Protein 1V5L (pdb70)

Foldseek 3Di:
DDDFAWAKFKFADDDDQFWDWDDFVVNVGFIFTQGGHDPDSTVVRVHDGPWGWCAKQNHGCPHQGNVNNVVRSNPHDSMIMTITFVPCVVDVDPDTGDDPDDD

Sequence (103 aa):
GSSGSSGNVVLPGPAPWGFRLSGGIDFNQPLVITRITPGSKAAAANLCPGDVILAIDGFGTESMTHADAQDRIKAASYQLCLKIDRAETRLWSPQVSSGPSSGGSSGSSGNVVLPGPAPWGFRLSGGIDFNQPLVITRITPGSKAAAANLCPGDVILAIDGFGTESMTHADAQDRIKAASYQLCLKIDRAETRLWSPQVSSGPSSGGSSGSSGNVVLPGPAPWGFRLSGGIDFNQPLVITRITPGSKAAAANLCPGDVILAIDGFGTESMTHADAQDRIKAASYQLCLKIDRAETRLWSPQVSSGPSSGGSSGSSGNVVLPGPAPWGFRLSGGIDFNQPLVITRITPGSKAAAANLCPGDVILAIDGFGTESMTHADAQDRIKAASYQLCLKIDRAETRLWSPQVSSGPSSGGSSGSSGNVVLPGPAPWGFRLSGGIDFNQPLVITRITPGSKAAAANLCPGDVILAIDGFGTESMTHADAQDRIKAASYQLCLKIDRAETRLWSPQVSSGPSSGGSSGSSGNVVLPGPAPWGFRLSGGIDFNQPLVITRITPGSKAAAANLCPGDVILAIDGFGTESMTHADAQDRIKAASYQLCLKIDRAETRLWSPQVSSGPSSGGSSGSSGNVVLPGPAPWGFRLSGGIDFNQPLVITRITPGSKAAAANLCPGDVILAIDGFGTESMTHADAQDRIKAASYQLCLKIDRAETRLWSPQVSSGPSSGGSSGSSGNVVLPGPAPWGFRLSGGIDFNQPLVITRITPGSKAAAANLCPGDVILAIDGFGTESMTHADAQDRIKAASYQLCLKIDRAETRLWSPQVSSGPSSGGSSGSSGNVVLPGPAPWGFRLSGGIDFNQPLVITRITPGSKAAAANLCPGDVILAIDGFGTESMTHADAQDRIKAASYQLCLKIDRAETRLWSPQVSSGPSSGGSSGSSGNVVLPGPAPWGFRLSGGIDFNQPLVITRITPGSKAAAANLCPGDVILAIDGFGTESMTHADAQDRIKAASYQLCLKIDRAETRLWSPQVSSGPSSGGSSGSSGNVVLPGPAPWGFRLSGGIDFNQPLVITRITPGSKAAAANLCPGDVILAIDGFGTESMTHADAQDRIKAASYQLCLKIDRAETRLWSPQVSSGPSSGGSSGSSGNVVLPGPAPWGFRLSGGIDFNQPLVITRITPGSKAAAANLCPGDVILAIDGFGTESMTHADAQDRIKAASYQLCLKIDRAETRLWSPQVSSGPSSGGSSGSSGNVVLPGPAPWGFRLSGGIDFNQPLVITRITPGSKAAAANLCPGDVILAIDGFGTESMTHADAQDRIKAASYQLCLKIDRAETRLWSPQVSSGPSSGGSSGSSGNVVLPGPAPWGFRLSGGIDFNQPLVITRITPGSKAAAANLCPGDVILAIDGFGTESMTHADAQDRIKAASYQLCLKIDRAETRLWSPQVSSGPSSGGSSGSSGNVVLPGPAPWGFRLSGGIDFNQPLVITRITPGSKAAAANLCPGDVILAIDGFGTESMTHADAQDRIKAASYQLCLKIDRAETRLWSPQVSSGPSSGGSSGSSGNVVLPGPAPWGFRLSGGIDFNQPLVITRITPGSKAAAANLCPGDVILAIDGFGTESMTHADAQDRIKAASYQLCLKIDRAETRLWSPQVSSGPSSGGSSGSSGNVVLPGPAPWGFRLSGGIDFNQPLVITRITPGSKAAAANLCPGDVILAIDGFGTESMTHADAQDRIKAASYQLCLKIDRAETRLWSPQVSSGPSSGGSSGSSGNVVLPGPAPWGFRLSGGIDFNQPLVITRITPGSKAAAANLCPGDVILAIDGFGTESMTHADAQDRIKAASYQLCLKIDRAETRLWSPQVSSGPSSGGSSGSSGNVVLPGPAPWGFRLSGGIDFNQPLVITRITPGSKAAAANLCPGDVILAIDGFGTESMTHADAQDRIKAASYQLCLKIDRAETRLWSPQVSSGPSSGGSSGSSGNVVLPGPAPWGFRLSGGIDFNQPLVITRITPGSKAAAANLCPGDVILAIDGFGTESMTHADAQDRIKAASYQLCLKIDRAETRLWSPQVSSGPSSG

InterPro domains:
  IPR001478 PDZ domain [PF00595] (9-80)
  IPR001478 PDZ domain [PS50106] (9-84)
  IPR001478 PDZ domain [SM00228] (11-84)
  IPR001781 Zinc finger, LIM-type [PF00412] (246-296)
  IPR001781 Zinc finger, LIM-type [PS00478] (246-279)
  IPR001781 Zinc finger, LIM-type [PS50023] (244-303)
  IPR001781 Zinc finger, LIM-type [SM00132] (245-296)
  IPR006643 Zasp-like motif [SM00735] (137-162)
  IPR031847 PDZ and LIM domain protein 1-4/Zasp-like, middle domain [PF15936] (137-220)
  IPR036034 PDZ superfamily [G3DSA:2.30.42.10] (1-98)
  IPR036034 PDZ superfamily [SSF50156] (7-90)
  IPR050604 PDZ and LIM domain-containing [PTHR24214] (1-235)

Solvent-accessible surface area: 6675 Å² total; per-residue (Å²): 111,119,129,32,56,50,3,123,12,71,0,62,23,102,49,122,17,25,19,141,37,45,17,0,65,72,119,140,108,66,5,21,7,66,147,15,47,102,76,36,106,0,37,83,18,130,14,65,72,23,25,16,9,35,13,2,26,58,116,44,14,150,77,12,37,36,77,63,1,89,89,81,18,149,55,23,54,160,68,0,44,2,48,13,3,139,28,176,98,94,155,224,58,140,147,74,12,97,33,126,107,125,125

Structure (mmCIF, N/CA/C/O backbone):
data_1V5L
#
_entry.id   1V5L
#
loop_
_atom_site.group_PDB
_atom_site.id
_atom_site.type_symbol
_atom_site.label_atom_id
_atom_site.label_alt_id
_atom_site.label_comp_id
_atom_site.label_asym_id
_atom_site.label_entity_id
_atom_site.label_seq_id
_atom_site.pdbx_PDB_ins_code
_atom_site.Cartn_x
_atom_site.Cartn_y
_atom_site.Cartn_z
_atom_site.occupancy
_atom_site.B_iso_or_equiv
_atom_site.auth_seq_id
_atom_site.auth_comp_id
_atom_site.auth_asym_id
_atom_site.auth_atom_id
_atom_site.pdbx_PDB_model_num
ATOM 1 N N . GLY A 1 1 ? -22.063 3.013 -4.539 1.00 0.00 1 GLY A N 1
ATOM 2 C CA . GLY A 1 1 ? -22.877 2.789 -3.358 1.00 0.00 1 GLY A CA 1
ATOM 3 C C . GLY A 1 1 ? -23.775 3.968 -3.041 1.00 0.00 1 GLY A C 1
ATOM 4 O O . GLY A 1 1 ? -24.084 4.775 -3.917 1.00 0.00 1 GLY A O 1
ATOM 8 N N . SER A 1 2 ? -24.198 4.067 -1.785 1.00 0.00 2 SER A N 1
ATOM 9 C CA . SER A 1 2 ? -25.071 5.153 -1.355 1.00 0.00 2 SER A CA 1
ATOM 10 C C . SER A 1 2 ? -24.355 6.067 -0.365 1.00 0.00 2 SER A C 1
ATOM 11 O O . SER A 1 2 ? -24.317 7.284 -0.542 1.00 0.00 2 SER A O 1
ATOM 19 N N . SER A 1 3 ? -23.789 5.469 0.679 1.00 0.00 3 SER A N 1
ATOM 20 C CA . SER A 1 3 ? -23.078 6.228 1.701 1.00 0.00 3 SER A CA 1
ATOM 21 C C . SER A 1 3 ? -21.998 7.105 1.073 1.00 0.00 3 SER A C 1
ATOM 22 O O . SER A 1 3 ? -21.885 8.289 1.385 1.00 0.00 3 SER A O 1
ATOM 30 N N . GLY A 1 4 ? -21.205 6.512 0.186 1.00 0.00 4 GLY A N 1
ATOM 31 C CA . GLY A 1 4 ? -20.144 7.253 -0.472 1.00 0.00 4 GLY A CA 1
ATOM 32 C C . GLY A 1 4 ? -19.502 6.468 -1.599 1.00 0.00 4 GLY A C 1
ATOM 33 O O . GLY A 1 4 ? -19.930 5.357 -1.913 1.00 0.00 4 GLY A O 1
ATOM 37 N N . SER A 1 5 ? -18.473 7.047 -2.210 1.00 0.00 5 SER A N 1
ATOM 38 C CA . SER A 1 5 ? -17.774 6.396 -3.312 1.00 0.00 5 SER A CA 1
ATOM 39 C C . SER A 1 5 ? -16.600 5.570 -2.798 1.00 0.00 5 SER A C 1
ATOM 40 O O . SER A 1 5 ? -15.440 5.953 -2.956 1.00 0.00 5 SER A O 1
ATOM 48 N N . SER A 1 6 ? -16.909 4.433 -2.182 1.00 0.00 6 SER A N 1
ATOM 49 C CA . SER A 1 6 ? -15.880 3.553 -1.640 1.00 0.00 6 SER A CA 1
ATOM 50 C C . SER A 1 6 ? -15.389 2.574 -2.703 1.00 0.00 6 SER A C 1
ATOM 51 O O . SER A 1 6 ? -16.011 1.541 -2.946 1.00 0.00 6 SER A O 1
ATOM 59 N N . GLY A 1 7 ? -14.266 2.908 -3.332 1.00 0.00 7 GLY A N 1
ATOM 60 C CA . GLY A 1 7 ? -13.709 2.049 -4.361 1.00 0.00 7 GLY A CA 1
ATOM 61 C C . GLY A 1 7 ? -12.800 0.978 -3.793 1.00 0.00 7 GLY A C 1
ATOM 62 O O . GLY A 1 7 ? -11.631 1.235 -3.508 1.00 0.00 7 GLY A O 1
ATOM 66 N N . ASN A 1 8 ? -13.338 -0.225 -3.626 1.00 0.00 8 ASN A N 1
ATOM 67 C CA . ASN A 1 8 ? -12.567 -1.339 -3.085 1.00 0.00 8 ASN A CA 1
ATOM 68 C C . ASN A 1 8 ? -11.586 -1.876 -4.122 1.00 0.00 8 ASN A C 1
ATOM 69 O O . ASN A 1 8 ? -11.911 -1.979 -5.305 1.00 0.00 8 ASN A O 1
ATOM 80 N N . VAL A 1 9 ? -10.383 -2.217 -3.671 1.00 0.00 9 VAL A N 1
ATOM 81 C CA . VAL A 1 9 ? -9.354 -2.745 -4.559 1.00 0.00 9 VAL A CA 1
ATOM 82 C C . VAL A 1 9 ? -8.469 -3.754 -3.836 1.00 0.00 9 VAL A C 1
ATOM 83 O O . VAL A 1 9 ? -7.621 -3.383 -3.024 1.00 0.00 9 VAL A O 1
ATOM 96 N N . VAL A 1 10 ? -8.672 -5.033 -4.136 1.00 0.00 10 VAL A N 1
ATOM 97 C CA . VAL A 1 10 ? -7.891 -6.097 -3.516 1.00 0.00 10 VAL A CA 1
ATOM 98 C C . VAL A 1 10 ? -6.943 -6.741 -4.522 1.00 0.00 10 VAL A C 1
ATOM 99 O O . VAL A 1 10 ? -7.357 -7.553 -5.350 1.00 0.00 10 VAL A O 1
ATOM 112 N N . LEU A 1 11 ? -5.669 -6.373 -4.444 1.00 0.00 11 LEU A N 1
ATOM 113 C CA . LEU A 1 11 ? -4.660 -6.915 -5.348 1.00 0.00 11 LEU A CA 1
ATOM 114 C C . LEU A 1 11 ? -4.066 -8.204 -4.790 1.00 0.00 11 LEU A C 1
ATOM 115 O O . LEU A 1 11 ? -3.800 -8.328 -3.594 1.00 0.00 11 LEU A O 1
ATOM 131 N N . PRO A 1 12 ? -3.850 -9.188 -5.676 1.00 0.00 12 PRO A N 1
ATOM 132 C CA . PRO A 1 12 ? -3.282 -10.485 -5.296 1.00 0.00 12 PRO A CA 1
ATOM 133 C C . PRO A 1 12 ? -1.812 -10.381 -4.904 1.00 0.00 12 PRO A C 1
ATOM 134 O O . PRO A 1 12 ? -0.989 -9.880 -5.669 1.00 0.00 12 PRO A O 1
ATOM 145 N N . GLY A 1 13 ? -1.488 -10.859 -3.706 1.00 0.00 13 GLY A N 1
ATOM 146 C CA . GLY A 1 13 ? -0.116 -10.811 -3.234 1.00 0.00 13 GLY A CA 1
ATOM 147 C C . GLY A 1 13 ? 0.475 -12.192 -3.029 1.00 0.00 13 GLY A C 1
ATOM 148 O O . GLY A 1 13 ? -0.035 -13.191 -3.536 1.00 0.00 13 GLY A O 1
ATOM 152 N N . PRO A 1 14 ? 1.579 -12.260 -2.270 1.00 0.00 14 PRO A N 1
ATOM 153 C CA . PRO A 1 14 ? 2.196 -11.077 -1.661 1.00 0.00 14 PRO A CA 1
ATOM 154 C C . PRO A 1 14 ? 2.845 -10.165 -2.696 1.00 0.00 14 PRO A C 1
ATOM 155 O O . PRO A 1 14 ? 2.676 -10.357 -3.900 1.00 0.00 14 PRO A O 1
ATOM 166 N N . ALA A 1 15 ? 3.589 -9.172 -2.219 1.00 0.00 15 ALA A N 1
ATOM 167 C CA . ALA A 1 15 ? 4.265 -8.232 -3.104 1.00 0.00 15 ALA A CA 1
ATOM 168 C C . ALA A 1 15 ? 5.367 -8.923 -3.900 1.00 0.00 15 ALA A C 1
ATOM 169 O O . ALA A 1 15 ? 5.764 -10.051 -3.607 1.00 0.00 15 ALA A O 1
ATOM 176 N N . PRO A 1 16 ? 5.873 -8.233 -4.933 1.00 0.00 16 PRO A N 1
ATOM 177 C CA . PRO A 1 16 ? 5.408 -6.890 -5.292 1.00 0.00 16 PRO A CA 1
ATOM 178 C C . PRO A 1 16 ? 3.995 -6.899 -5.864 1.00 0.00 16 PRO A C 1
ATOM 179 O O . PRO A 1 16 ? 3.468 -7.952 -6.223 1.00 0.00 16 PRO A O 1
ATOM 190 N N . TRP A 1 17 ? 3.388 -5.721 -5.947 1.00 0.00 17 TRP A N 1
ATOM 191 C CA . TRP A 1 17 ? 2.035 -5.595 -6.477 1.00 0.00 17 TRP A CA 1
ATOM 192 C C . TRP A 1 17 ? 2.059 -5.100 -7.919 1.00 0.00 17 TRP A C 1
ATOM 193 O O . TRP A 1 17 ? 1.418 -5.678 -8.795 1.00 0.00 17 TRP A O 1
ATOM 214 N N . GLY A 1 18 ? 2.804 -4.024 -8.159 1.00 0.00 18 GLY A N 1
ATOM 215 C CA . GLY A 1 18 ? 2.897 -3.470 -9.497 1.00 0.00 18 GLY A CA 1
ATOM 216 C C . GLY A 1 18 ? 2.444 -2.025 -9.559 1.00 0.00 18 GLY A C 1
ATOM 217 O O . GLY A 1 18 ? 2.549 -1.378 -10.601 1.00 0.00 18 GLY A O 1
ATOM 221 N N . PHE A 1 19 ? 1.937 -1.517 -8.440 1.00 0.00 19 PHE A N 1
ATOM 222 C CA . PHE A 1 19 ? 1.464 -0.139 -8.372 1.00 0.00 19 PHE A CA 1
ATOM 223 C C . PHE A 1 19 ? 2.464 0.743 -7.631 1.00 0.00 19 PHE A C 1
ATOM 224 O O . PHE A 1 19 ? 3.201 0.272 -6.765 1.00 0.00 19 PHE A O 1
ATOM 241 N N . ARG A 1 20 ? 2.482 2.026 -7.978 1.00 0.00 20 ARG A N 1
ATOM 242 C CA . ARG A 1 20 ? 3.392 2.975 -7.347 1.00 0.00 20 ARG A CA 1
ATOM 243 C C . ARG A 1 20 ? 2.637 3.912 -6.410 1.00 0.00 20 ARG A C 1
ATOM 244 O O . ARG A 1 20 ? 1.408 3.871 -6.331 1.00 0.00 20 ARG A O 1
ATOM 265 N N . LEU A 1 21 ? 3.379 4.756 -5.702 1.00 0.00 21 LEU A N 1
ATOM 266 C CA . LEU A 1 21 ? 2.779 5.704 -4.769 1.00 0.00 21 LEU A CA 1
ATOM 267 C C . LEU A 1 21 ? 3.403 7.088 -4.922 1.00 0.00 21 LEU A C 1
ATOM 268 O O . LEU A 1 21 ? 4.572 7.215 -5.288 1.00 0.00 21 LEU A O 1
ATOM 284 N N . SER A 1 22 ? 2.617 8.121 -4.638 1.00 0.00 22 SER A N 1
ATOM 285 C CA . SER A 1 22 ? 3.092 9.495 -4.746 1.00 0.00 22 SER A CA 1
ATOM 286 C C . SER A 1 22 ? 2.386 10.395 -3.736 1.00 0.00 22 SER A C 1
ATOM 287 O O . SER A 1 22 ? 1.186 10.259 -3.499 1.00 0.00 22 SER A O 1
ATOM 295 N N . GLY A 1 23 ? 3.140 11.315 -3.143 1.00 0.00 23 GLY A N 1
ATOM 296 C CA . GLY A 1 23 ? 2.571 12.224 -2.165 1.00 0.00 23 GLY A CA 1
ATOM 297 C C . GLY A 1 23 ? 2.713 11.712 -0.745 1.00 0.00 23 GLY A C 1
ATOM 298 O O . GLY A 1 23 ? 3.650 10.977 -0.434 1.00 0.00 23 GLY A O 1
ATOM 302 N N . GLY A 1 24 ? 1.781 12.102 0.119 1.00 0.00 24 GLY A N 1
ATOM 303 C CA . GLY A 1 24 ? 1.826 11.669 1.504 1.00 0.00 24 GLY A CA 1
ATOM 304 C C . GLY A 1 24 ? 1.242 12.698 2.452 1.00 0.00 24 GLY A C 1
ATOM 305 O O . GLY A 1 24 ? 1.258 13.895 2.166 1.00 0.00 24 GLY A O 1
ATOM 309 N N . ILE A 1 25 ? 0.722 12.230 3.582 1.00 0.00 25 ILE A N 1
ATOM 310 C CA . ILE A 1 25 ? 0.129 13.118 4.574 1.00 0.00 25 ILE A CA 1
ATOM 311 C C . ILE A 1 25 ? 1.163 14.093 5.127 1.00 0.00 25 ILE A C 1
ATOM 312 O O . ILE A 1 25 ? 0.816 15.157 5.640 1.00 0.00 25 ILE A O 1
ATOM 328 N N . ASP A 1 26 ? 2.434 13.723 5.019 1.00 0.00 26 ASP A N 1
ATOM 329 C CA . ASP A 1 26 ? 3.520 14.566 5.506 1.00 0.00 26 ASP A CA 1
ATOM 330 C C . ASP A 1 26 ? 3.864 15.650 4.490 1.00 0.00 26 ASP A C 1
ATOM 331 O O . ASP A 1 26 ? 4.203 16.775 4.857 1.00 0.00 26 ASP A O 1
ATOM 340 N N . PHE A 1 27 ? 3.775 15.304 3.210 1.00 0.00 27 PHE A N 1
ATOM 341 C CA . PHE A 1 27 ? 4.078 16.248 2.140 1.00 0.00 27 PHE A CA 1
ATOM 342 C C . PHE A 1 27 ? 2.858 17.100 1.804 1.00 0.00 27 PHE A C 1
ATOM 343 O O . PHE A 1 27 ? 2.847 17.822 0.808 1.00 0.00 27 PHE A O 1
ATOM 360 N N . ASN A 1 28 ? 1.831 17.010 2.644 1.00 0.00 28 ASN A N 1
ATOM 361 C CA . ASN A 1 28 ? 0.605 17.772 2.436 1.00 0.00 28 ASN A CA 1
ATOM 362 C C . ASN A 1 28 ? -0.065 17.377 1.124 1.00 0.00 28 ASN A C 1
ATOM 363 O O . ASN A 1 28 ? -0.695 18.204 0.465 1.00 0.00 28 ASN A O 1
ATOM 374 N N . GLN A 1 29 ? 0.075 16.109 0.752 1.00 0.00 29 GLN A N 1
ATOM 375 C CA . GLN A 1 29 ? -0.516 15.605 -0.482 1.00 0.00 29 GLN A CA 1
ATOM 376 C C . GLN A 1 29 ? -1.035 14.183 -0.296 1.00 0.00 29 GLN A C 1
ATOM 377 O O . GLN A 1 29 ? -0.475 13.386 0.457 1.00 0.00 29 GLN A O 1
ATOM 391 N N . PRO A 1 30 ? -2.129 13.855 -0.999 1.00 0.00 30 PRO A N 1
ATOM 392 C CA . PRO A 1 30 ? -2.747 12.528 -0.928 1.00 0.00 30 PRO A CA 1
ATOM 393 C C . PRO A 1 30 ? -1.886 11.452 -1.581 1.00 0.00 30 PRO A C 1
ATOM 394 O O . PRO A 1 30 ? -1.221 11.701 -2.587 1.00 0.00 30 PRO A O 1
ATOM 405 N N . LEU A 1 31 ? -1.903 10.256 -1.004 1.00 0.00 31 LEU A N 1
ATOM 406 C CA . LEU A 1 31 ? -1.124 9.141 -1.531 1.00 0.00 31 LEU A CA 1
ATOM 407 C C . LEU A 1 31 ? -1.776 8.565 -2.784 1.00 0.00 31 LEU A C 1
ATOM 408 O O . LEU A 1 31 ? -2.689 7.743 -2.700 1.00 0.00 31 LEU A O 1
ATOM 424 N N . VAL A 1 32 ? -1.300 9.000 -3.946 1.00 0.00 32 VAL A N 1
ATOM 425 C CA . VAL A 1 32 ? -1.834 8.525 -5.217 1.00 0.00 32 VAL A CA 1
ATOM 426 C C . VAL A 1 32 ? -0.844 7.603 -5.920 1.00 0.00 32 VAL A C 1
ATOM 427 O O . VAL A 1 32 ? 0.309 7.481 -5.504 1.00 0.00 32 VAL A O 1
ATOM 440 N N . ILE A 1 33 ? -1.301 6.955 -6.986 1.00 0.00 33 ILE A N 1
ATOM 441 C CA . ILE A 1 33 ? -0.454 6.045 -7.747 1.00 0.00 33 ILE A CA 1
ATOM 442 C C . ILE A 1 33 ? 0.360 6.798 -8.795 1.00 0.00 33 ILE A C 1
ATOM 443 O O . ILE A 1 33 ? -0.164 7.657 -9.505 1.00 0.00 33 ILE A O 1
ATOM 459 N N . THR A 1 34 ? 1.644 6.468 -8.887 1.00 0.00 34 THR A N 1
ATOM 460 C CA . THR A 1 34 ? 2.531 7.112 -9.848 1.00 0.00 34 THR A CA 1
ATOM 461 C C . THR A 1 34 ? 2.483 6.407 -11.198 1.00 0.00 34 THR A C 1
ATOM 462 O O . THR A 1 34 ? 2.548 7.049 -12.247 1.00 0.00 34 THR A O 1
ATOM 473 N N . ARG A 1 35 ? 2.369 5.083 -11.166 1.00 0.00 35 ARG A N 1
ATOM 474 C CA . ARG A 1 35 ? 2.313 4.291 -12.388 1.00 0.00 35 ARG A CA 1
ATOM 475 C C . ARG A 1 35 ? 1.716 2.913 -12.116 1.00 0.00 35 ARG A C 1
ATOM 476 O O . ARG A 1 35 ? 1.815 2.391 -11.006 1.00 0.00 35 ARG A O 1
ATOM 497 N N . ILE A 1 36 ? 1.096 2.331 -13.137 1.00 0.00 36 ILE A N 1
ATOM 498 C CA . ILE A 1 36 ? 0.483 1.015 -13.008 1.00 0.00 36 ILE A CA 1
ATOM 499 C C . ILE A 1 36 ? 1.080 0.030 -14.008 1.00 0.00 36 ILE A C 1
ATOM 500 O O . ILE A 1 36 ? 1.259 0.352 -15.183 1.00 0.00 36 ILE A O 1
ATOM 516 N N . THR A 1 37 ? 1.386 -1.174 -13.534 1.00 0.00 37 THR A N 1
ATOM 517 C CA . THR A 1 37 ? 1.962 -2.207 -14.386 1.00 0.00 37 THR A CA 1
ATOM 518 C C . THR A 1 37 ? 0.990 -2.617 -15.487 1.00 0.00 37 THR A C 1
ATOM 519 O O . THR A 1 37 ? -0.098 -3.132 -15.228 1.00 0.00 37 THR A O 1
ATOM 530 N N . PRO A 1 38 ? 1.390 -2.385 -16.746 1.00 0.00 38 PRO A N 1
ATOM 531 C CA . PRO A 1 38 ? 0.569 -2.725 -17.912 1.00 0.00 38 PRO A CA 1
ATOM 532 C C . PRO A 1 38 ? 0.453 -4.231 -18.121 1.00 0.00 38 PRO A C 1
ATOM 533 O O . PRO A 1 38 ? 1.435 -4.899 -18.444 1.00 0.00 38 PRO A O 1
ATOM 544 N N . GLY A 1 39 ? -0.753 -4.759 -17.936 1.00 0.00 39 GLY A N 1
ATOM 545 C CA . GLY A 1 39 ? -0.973 -6.183 -18.109 1.00 0.00 39 GLY A CA 1
ATOM 546 C C . GLY A 1 39 ? -0.430 -6.999 -16.953 1.00 0.00 39 GLY A C 1
ATOM 547 O O . GLY A 1 39 ? 0.500 -7.787 -17.123 1.00 0.00 39 GLY A O 1
ATOM 551 N N . SER A 1 40 ? -1.011 -6.809 -15.773 1.00 0.00 40 SER A N 1
ATOM 552 C CA . SER A 1 40 ? -0.576 -7.529 -14.582 1.00 0.00 40 SER A CA 1
ATOM 553 C C . SER A 1 40 ? -1.597 -7.387 -13.457 1.00 0.00 40 SER A C 1
ATOM 554 O O . SER A 1 40 ? -2.667 -6.807 -13.644 1.00 0.00 40 SER A O 1
ATOM 562 N N . LYS A 1 41 ? -1.259 -7.921 -12.288 1.00 0.00 41 LYS A N 1
ATOM 563 C CA . LYS A 1 41 ? -2.143 -7.853 -11.131 1.00 0.00 41 LYS A CA 1
ATOM 564 C C . LYS A 1 41 ? -2.505 -6.408 -10.806 1.00 0.00 41 LYS A C 1
ATOM 565 O O . LYS A 1 41 ? -3.529 -6.140 -10.178 1.00 0.00 41 LYS A O 1
ATOM 584 N N . ALA A 1 42 ? -1.659 -5.479 -11.240 1.00 0.00 42 ALA A N 1
ATOM 585 C CA . ALA A 1 42 ? -1.892 -4.061 -10.998 1.00 0.00 42 ALA A CA 1
ATOM 586 C C . ALA A 1 42 ? -2.995 -3.523 -11.903 1.00 0.00 42 ALA A C 1
ATOM 587 O O . ALA A 1 42 ? -4.098 -3.226 -11.444 1.00 0.00 42 ALA A O 1
ATOM 594 N N . ALA A 1 43 ? -2.691 -3.400 -13.190 1.00 0.00 43 ALA A N 1
ATOM 595 C CA . ALA A 1 43 ? -3.657 -2.900 -14.160 1.00 0.00 43 ALA A CA 1
ATOM 596 C C . ALA A 1 43 ? -4.890 -3.796 -14.219 1.00 0.00 43 ALA A C 1
ATOM 597 O O . ALA A 1 43 ? -6.018 -3.312 -14.307 1.00 0.00 43 ALA A O 1
ATOM 604 N N . ALA A 1 44 ? -4.667 -5.105 -14.170 1.00 0.00 44 ALA A N 1
ATOM 605 C CA . ALA A 1 44 ? -5.759 -6.069 -14.217 1.00 0.00 44 ALA A CA 1
ATOM 606 C C . ALA A 1 44 ? -6.722 -5.863 -13.052 1.00 0.00 44 ALA A C 1
ATOM 607 O O . ALA A 1 44 ? -7.837 -6.384 -13.057 1.00 0.00 44 ALA A O 1
ATOM 614 N N . ALA A 1 45 ? -6.284 -5.101 -12.056 1.00 0.00 45 ALA A N 1
ATOM 615 C CA . ALA A 1 45 ? -7.108 -4.826 -10.885 1.00 0.00 45 ALA A CA 1
ATOM 616 C C . ALA A 1 45 ? -7.816 -3.482 -11.016 1.00 0.00 45 ALA A C 1
ATOM 617 O O . ALA A 1 45 ? -8.304 -2.929 -10.031 1.00 0.00 45 ALA A O 1
ATOM 624 N N . ASN A 1 46 ? -7.868 -2.962 -12.238 1.00 0.00 46 ASN A N 1
ATOM 625 C CA . ASN A 1 46 ? -8.516 -1.681 -12.497 1.00 0.00 46 ASN A CA 1
ATOM 626 C C . ASN A 1 46 ? -7.758 -0.542 -11.822 1.00 0.00 46 ASN A C 1
ATOM 627 O O . ASN A 1 46 ? -8.357 0.431 -11.363 1.00 0.00 46 ASN A O 1
ATOM 638 N N . LEU A 1 47 ? -6.437 -0.670 -11.766 1.00 0.00 47 LEU A N 1
ATOM 639 C CA . LEU A 1 47 ? -5.595 0.348 -11.149 1.00 0.00 47 LEU A CA 1
ATOM 640 C C . LEU A 1 47 ? -5.171 1.398 -12.171 1.00 0.00 47 LEU A C 1
ATOM 641 O O . LEU A 1 47 ? -4.944 1.084 -13.340 1.00 0.00 47 LEU A O 1
ATOM 657 N N . CYS A 1 48 ? -5.065 2.644 -11.723 1.00 0.00 48 CYS A N 1
ATOM 658 C CA . CYS A 1 48 ? -4.666 3.740 -12.599 1.00 0.00 48 CYS A CA 1
ATOM 659 C C . CYS A 1 48 ? -3.935 4.824 -11.815 1.00 0.00 48 CYS A C 1
ATOM 660 O O . CYS A 1 48 ? -4.260 5.119 -10.665 1.00 0.00 48 CYS A O 1
ATOM 668 N N . PRO A 1 49 ? -2.921 5.432 -12.450 1.00 0.00 49 PRO A N 1
ATOM 669 C CA . PRO A 1 49 ? -2.122 6.493 -11.829 1.00 0.00 49 PRO A CA 1
ATOM 670 C C . PRO A 1 49 ? -2.912 7.784 -11.648 1.00 0.00 49 PRO A C 1
ATOM 671 O O . PRO A 1 49 ? -3.079 8.558 -12.590 1.00 0.00 49 PRO A O 1
ATOM 682 N N . GLY A 1 50 ? -3.396 8.011 -10.431 1.00 0.00 50 GLY A N 1
ATOM 683 C CA . GLY A 1 50 ? -4.162 9.210 -10.149 1.00 0.00 50 GLY A CA 1
ATOM 684 C C . GLY A 1 50 ? -5.145 9.016 -9.011 1.00 0.00 50 GLY A C 1
ATOM 685 O O . GLY A 1 50 ? -5.602 9.985 -8.404 1.00 0.00 50 GLY A O 1
ATOM 689 N N . ASP A 1 51 ? -5.471 7.762 -8.720 1.00 0.00 51 ASP A N 1
ATOM 690 C CA . ASP A 1 51 ? -6.406 7.444 -7.647 1.00 0.00 51 ASP A CA 1
ATOM 691 C C . ASP A 1 51 ? -5.856 7.890 -6.296 1.00 0.00 51 ASP A C 1
ATOM 692 O O . ASP A 1 51 ? -4.645 8.027 -6.122 1.00 0.00 51 ASP A O 1
ATOM 701 N N . VAL A 1 52 ? -6.754 8.117 -5.343 1.00 0.00 52 VAL A N 1
ATOM 702 C CA . VAL A 1 52 ? -6.358 8.549 -4.008 1.00 0.00 52 VAL A CA 1
ATOM 703 C C . VAL A 1 52 ? -6.453 7.401 -3.009 1.00 0.00 52 VAL A C 1
ATOM 704 O O . VAL A 1 52 ? -7.523 6.825 -2.810 1.00 0.00 52 VAL A O 1
ATOM 717 N N . ILE A 1 53 ? -5.328 7.075 -2.383 1.00 0.00 53 ILE A N 1
ATOM 718 C CA . ILE A 1 53 ? -5.284 5.997 -1.403 1.00 0.00 53 ILE A CA 1
ATOM 719 C C . ILE A 1 53 ? -5.867 6.444 -0.066 1.00 0.00 53 ILE A C 1
ATOM 720 O O . ILE A 1 53 ? -5.157 6.981 0.785 1.00 0.00 53 ILE A O 1
ATOM 736 N N . LEU A 1 54 ? -7.164 6.218 0.112 1.00 0.00 54 LEU A N 1
ATOM 737 C CA . LEU A 1 54 ? -7.843 6.597 1.346 1.00 0.00 54 LEU A CA 1
ATOM 738 C C . LEU A 1 54 ? -7.337 5.769 2.523 1.00 0.00 54 LEU A C 1
ATOM 739 O O . LEU A 1 54 ? -7.076 6.300 3.602 1.00 0.00 54 LEU A O 1
ATOM 755 N N . ALA A 1 55 ? -7.198 4.465 2.306 1.00 0.00 55 ALA A N 1
ATOM 756 C CA . ALA A 1 55 ? -6.718 3.564 3.347 1.00 0.00 55 ALA A CA 1
ATOM 757 C C . ALA A 1 55 ? -5.907 2.419 2.750 1.00 0.00 55 ALA A C 1
ATOM 758 O O . ALA A 1 55 ? -6.222 1.920 1.669 1.00 0.00 55 ALA A O 1
ATOM 765 N N . ILE A 1 56 ? -4.863 2.007 3.461 1.00 0.00 56 ILE A N 1
ATOM 766 C CA . ILE A 1 56 ? -4.007 0.920 3.001 1.00 0.00 56 ILE A CA 1
ATOM 767 C C . ILE A 1 56 ? -4.286 -0.364 3.775 1.00 0.00 56 ILE A C 1
ATOM 768 O O . ILE A 1 56 ? -4.374 -0.354 5.003 1.00 0.00 56 ILE A O 1
ATOM 784 N N . ASP A 1 57 ? -4.422 -1.468 3.048 1.00 0.00 57 ASP A N 1
ATOM 785 C CA . ASP A 1 57 ? -4.688 -2.762 3.666 1.00 0.00 57 ASP A CA 1
ATOM 786 C C . ASP A 1 57 ? -5.766 -2.641 4.738 1.00 0.00 57 ASP A C 1
ATOM 787 O O . ASP A 1 57 ? -5.650 -3.218 5.818 1.00 0.00 57 ASP A O 1
ATOM 796 N N . GLY A 1 58 ? -6.816 -1.884 4.431 1.00 0.00 58 GLY A N 1
ATOM 797 C CA . GLY A 1 58 ? -7.900 -1.700 5.379 1.00 0.00 58 GLY A CA 1
ATOM 798 C C . GLY A 1 58 ? -7.501 -0.827 6.553 1.00 0.00 58 GLY A C 1
ATOM 799 O O . GLY A 1 58 ? -8.047 -0.960 7.648 1.00 0.00 58 GLY A O 1
ATOM 803 N N . PHE A 1 59 ? -6.546 0.068 6.325 1.00 0.00 59 PHE A N 1
ATOM 804 C CA . PHE A 1 59 ? -6.073 0.965 7.373 1.00 0.00 59 PHE A CA 1
ATOM 805 C C . PHE A 1 59 ? -5.885 2.380 6.834 1.00 0.00 59 PHE A C 1
ATOM 806 O O . PHE A 1 59 ? -4.933 2.657 6.105 1.00 0.00 59 PHE A O 1
ATOM 823 N N . GLY A 1 60 ? -6.801 3.272 7.197 1.00 0.00 60 GLY A N 1
ATOM 824 C CA . GLY A 1 60 ? -6.720 4.647 6.741 1.00 0.00 60 GLY A CA 1
ATOM 825 C C . GLY A 1 60 ? -5.326 5.226 6.890 1.00 0.00 60 GLY A C 1
ATOM 826 O O . GLY A 1 60 ? -4.564 4.813 7.765 1.00 0.00 60 GLY A O 1
ATOM 830 N N . THR A 1 61 ? -4.990 6.184 6.032 1.00 0.00 61 THR A N 1
ATOM 831 C CA . THR A 1 61 ? -3.679 6.818 6.070 1.00 0.00 61 THR A CA 1
ATOM 832 C C . THR A 1 61 ? -3.748 8.185 6.741 1.00 0.00 61 THR A C 1
ATOM 833 O O . THR A 1 61 ? -3.165 9.154 6.256 1.00 0.00 61 THR A O 1
ATOM 844 N N . GLU A 1 62 ? -4.464 8.255 7.859 1.00 0.00 62 GLU A N 1
ATOM 845 C CA . GLU A 1 62 ? -4.609 9.505 8.595 1.00 0.00 62 GLU A CA 1
ATOM 846 C C . GLU A 1 62 ? -3.284 9.919 9.230 1.00 0.00 62 GLU A C 1
ATOM 847 O O . GLU A 1 62 ? -2.956 11.104 9.292 1.00 0.00 62 GLU A O 1
ATOM 859 N N . SER A 1 63 ? -2.527 8.933 9.701 1.00 0.00 63 SER A N 1
ATOM 860 C CA . SER A 1 63 ? -1.240 9.194 10.335 1.00 0.00 63 SER A CA 1
ATOM 861 C C . SER A 1 63 ? -0.135 8.370 9.681 1.00 0.00 63 SER A C 1
ATOM 862 O O . SER A 1 63 ? 0.878 8.062 10.308 1.00 0.00 63 SER A O 1
ATOM 870 N N . MET A 1 64 ? -0.339 8.015 8.416 1.00 0.00 64 MET A N 1
ATOM 871 C CA . MET A 1 64 ? 0.640 7.227 7.676 1.00 0.00 64 MET A CA 1
ATOM 872 C C . MET A 1 64 ? 1.275 8.055 6.564 1.00 0.00 64 MET A C 1
ATOM 873 O O . MET A 1 64 ? 0.648 8.319 5.537 1.00 0.00 64 MET A O 1
ATOM 887 N N . THR A 1 65 ? 2.523 8.463 6.774 1.00 0.00 65 THR A N 1
ATOM 888 C CA . THR A 1 65 ? 3.242 9.262 5.790 1.00 0.00 65 THR A CA 1
ATOM 889 C C . THR A 1 65 ? 3.771 8.392 4.656 1.00 0.00 65 THR A C 1
ATOM 890 O O . THR A 1 65 ? 3.741 7.164 4.736 1.00 0.00 65 THR A O 1
ATOM 901 N N . HIS A 1 66 ? 4.255 9.036 3.598 1.00 0.00 66 HIS A N 1
ATOM 902 C CA . HIS A 1 66 ? 4.793 8.319 2.447 1.00 0.00 66 HIS A CA 1
ATOM 903 C C . HIS A 1 66 ? 5.775 7.239 2.890 1.00 0.00 66 HIS A C 1
ATOM 904 O O . HIS A 1 66 ? 5.673 6.086 2.472 1.00 0.00 66 HIS A O 1
ATOM 919 N N . ALA A 1 67 ? 6.725 7.621 3.736 1.00 0.00 67 ALA A N 1
ATOM 920 C CA . ALA A 1 67 ? 7.725 6.685 4.236 1.00 0.00 67 ALA A CA 1
ATOM 921 C C . ALA A 1 67 ? 7.067 5.512 4.955 1.00 0.00 67 ALA A C 1
ATOM 922 O O . ALA A 1 67 ? 7.517 4.372 4.843 1.00 0.00 67 ALA A O 1
ATOM 929 N N . ASP A 1 68 ? 6.000 5.799 5.693 1.00 0.00 68 ASP A N 1
ATOM 930 C CA . ASP A 1 68 ? 5.280 4.767 6.430 1.00 0.00 68 ASP A CA 1
ATOM 931 C C . ASP A 1 68 ? 4.575 3.809 5.475 1.00 0.00 68 ASP A C 1
ATOM 932 O O . ASP A 1 68 ? 4.570 2.597 5.688 1.00 0.00 68 ASP A O 1
ATOM 941 N N . ALA A 1 69 ? 3.980 4.362 4.423 1.00 0.00 69 ALA A N 1
ATOM 942 C CA . ALA A 1 69 ? 3.272 3.556 3.436 1.00 0.00 69 ALA A CA 1
ATOM 943 C C . ALA A 1 69 ? 4.147 2.414 2.930 1.00 0.00 69 ALA A C 1
ATOM 944 O O . ALA A 1 69 ? 3.660 1.312 2.681 1.00 0.00 69 ALA A O 1
ATOM 951 N N . GLN A 1 70 ? 5.439 2.686 2.781 1.00 0.00 70 GLN A N 1
ATOM 952 C CA . GLN A 1 70 ? 6.381 1.680 2.304 1.00 0.00 70 GLN A CA 1
ATOM 953 C C . GLN A 1 70 ? 6.501 0.531 3.299 1.00 0.00 70 GLN A C 1
ATOM 954 O O . GLN A 1 70 ? 6.705 -0.620 2.912 1.00 0.00 70 GLN A O 1
ATOM 968 N N . ASP A 1 71 ? 6.373 0.850 4.582 1.00 0.00 71 ASP A N 1
ATOM 969 C CA . ASP A 1 71 ? 6.466 -0.156 5.634 1.00 0.00 71 ASP A CA 1
ATOM 970 C C . ASP A 1 71 ? 5.095 -0.750 5.941 1.00 0.00 71 ASP A C 1
ATOM 971 O O . ASP A 1 71 ? 4.989 -1.781 6.605 1.00 0.00 71 ASP A O 1
ATOM 980 N N . ARG A 1 72 ? 4.048 -0.091 5.455 1.00 0.00 72 ARG A N 1
ATOM 981 C CA . ARG A 1 72 ? 2.683 -0.553 5.679 1.00 0.00 72 ARG A CA 1
ATOM 982 C C . ARG A 1 72 ? 2.185 -1.374 4.493 1.00 0.00 72 ARG A C 1
ATOM 983 O O . ARG A 1 72 ? 1.291 -2.208 4.635 1.00 0.00 72 ARG A O 1
ATOM 1004 N N . ILE A 1 73 ? 2.769 -1.130 3.325 1.00 0.00 73 ILE A N 1
ATOM 1005 C CA . ILE A 1 73 ? 2.385 -1.847 2.115 1.00 0.00 73 ILE A CA 1
ATOM 1006 C C . ILE A 1 73 ? 3.153 -3.157 1.985 1.00 0.00 73 ILE A C 1
ATOM 1007 O O . ILE A 1 73 ? 2.591 -4.185 1.605 1.00 0.00 73 ILE A O 1
ATOM 1023 N N . LYS A 1 74 ? 4.442 -3.115 2.305 1.00 0.00 74 LYS A N 1
ATOM 1024 C CA . LYS A 1 74 ? 5.289 -4.299 2.228 1.00 0.00 74 LYS A CA 1
ATOM 1025 C C . LYS A 1 74 ? 4.897 -5.319 3.292 1.00 0.00 74 LYS A C 1
ATOM 1026 O O . LYS A 1 74 ? 4.969 -6.527 3.064 1.00 0.00 74 LYS A O 1
ATOM 1045 N N . ALA A 1 75 ? 4.481 -4.826 4.453 1.00 0.00 75 ALA A N 1
ATOM 1046 C CA . ALA A 1 75 ? 4.074 -5.695 5.551 1.00 0.00 75 ALA A CA 1
ATOM 1047 C C . ALA A 1 75 ? 2.601 -6.073 5.434 1.00 0.00 75 ALA A C 1
ATOM 1048 O O . ALA A 1 75 ? 1.988 -6.523 6.402 1.00 0.00 75 ALA A O 1
ATOM 1055 N N . ALA A 1 76 ? 2.039 -5.886 4.244 1.00 0.00 76 ALA A N 1
ATOM 1056 C CA . ALA A 1 76 ? 0.639 -6.209 4.002 1.00 0.00 76 ALA A CA 1
ATOM 1057 C C . ALA A 1 76 ? 0.404 -7.715 4.063 1.00 0.00 76 ALA A C 1
ATOM 1058 O O . ALA A 1 76 ? 1.312 -8.482 4.383 1.00 0.00 76 ALA A O 1
ATOM 1065 N N . SER A 1 77 ? -0.821 -8.131 3.756 1.00 0.00 77 SER A N 1
ATOM 1066 C CA . SER A 1 77 ? -1.176 -9.545 3.781 1.00 0.00 77 SER A CA 1
ATOM 1067 C C . SER A 1 77 ? -1.171 -10.131 2.372 1.00 0.00 77 SER A C 1
ATOM 1068 O O . SER A 1 77 ? -0.924 -9.425 1.395 1.00 0.00 77 SER A O 1
ATOM 1076 N N . TYR A 1 78 ? -1.445 -11.427 2.277 1.00 0.00 78 TYR A N 1
ATOM 1077 C CA . TYR A 1 78 ? -1.471 -12.111 0.989 1.00 0.00 78 TYR A CA 1
ATOM 1078 C C . TYR A 1 78 ? -2.148 -11.249 -0.072 1.00 0.00 78 TYR A C 1
ATOM 1079 O O . TYR A 1 78 ? -1.884 -11.393 -1.265 1.00 0.00 78 TYR A O 1
ATOM 1097 N N . GLN A 1 79 ? -3.022 -10.351 0.374 1.00 0.00 79 GLN A N 1
ATOM 1098 C CA . GLN A 1 79 ? -3.737 -9.465 -0.537 1.00 0.00 79 GLN A CA 1
ATOM 1099 C C . GLN A 1 79 ? -3.821 -8.053 0.031 1.00 0.00 79 GLN A C 1
ATOM 1100 O O . GLN A 1 79 ? -4.191 -7.859 1.190 1.00 0.00 79 GLN A O 1
ATOM 1114 N N . LEU A 1 80 ? -3.474 -7.068 -0.791 1.00 0.00 80 LEU A N 1
ATOM 1115 C CA . LEU A 1 80 ? -3.509 -5.672 -0.370 1.00 0.00 80 LEU A CA 1
ATOM 1116 C C . LEU A 1 80 ? -4.868 -5.047 -0.669 1.00 0.00 80 LEU A C 1
ATOM 1117 O O . LEU A 1 80 ? -5.304 -5.008 -1.820 1.00 0.00 80 LEU A O 1
ATOM 1133 N N . CYS A 1 81 ? -5.531 -4.558 0.373 1.00 0.00 81 CYS A N 1
ATOM 1134 C CA . CYS A 1 81 ? -6.841 -3.934 0.221 1.00 0.00 81 CYS A CA 1
ATOM 1135 C C . CYS A 1 81 ? -6.723 -2.413 0.240 1.00 0.00 81 CYS A C 1
ATOM 1136 O O . CYS A 1 81 ? -6.753 -1.790 1.302 1.00 0.00 81 CYS A O 1
ATOM 1144 N N . LEU A 1 82 ? -6.587 -1.821 -0.941 1.00 0.00 82 LEU A N 1
ATOM 1145 C CA . LEU A 1 82 ? -6.463 -0.373 -1.062 1.00 0.00 82 LEU A CA 1
ATOM 1146 C C . LEU A 1 82 ? -7.811 0.265 -1.381 1.00 0.00 82 LEU A C 1
ATOM 1147 O O . LEU A 1 82 ? -8.432 -0.047 -2.397 1.00 0.00 82 LEU A O 1
ATOM 1163 N N . LYS A 1 83 ? -8.257 1.162 -0.509 1.00 0.00 83 LYS A N 1
ATOM 1164 C CA . LYS A 1 83 ? -9.530 1.847 -0.698 1.00 0.00 83 LYS A CA 1
ATOM 1165 C C . LYS A 1 83 ? -9.328 3.184 -1.404 1.00 0.00 83 LYS A C 1
ATOM 1166 O O . LYS A 1 83 ? -8.820 4.138 -0.813 1.00 0.00 83 LYS A O 1
ATOM 1185 N N . ILE A 1 84 ? -9.731 3.248 -2.668 1.00 0.00 84 ILE A N 1
ATOM 1186 C CA . ILE A 1 84 ? -9.596 4.469 -3.452 1.00 0.00 84 ILE A CA 1
ATOM 1187 C C . ILE A 1 84 ? -10.834 5.349 -3.316 1.00 0.00 84 ILE A C 1
ATOM 1188 O O . ILE A 1 84 ? -11.897 4.883 -2.907 1.00 0.00 84 ILE A O 1
ATOM 1204 N N . ASP A 1 85 ? -10.688 6.623 -3.664 1.00 0.00 85 ASP A N 1
ATOM 1205 C CA . ASP A 1 85 ? -11.796 7.569 -3.584 1.00 0.00 85 ASP A CA 1
ATOM 1206 C C . ASP A 1 85 ? -12.560 7.623 -4.903 1.00 0.00 85 ASP A C 1
ATOM 1207 O O . ASP A 1 85 ? -13.623 8.237 -4.990 1.00 0.00 85 ASP A O 1
ATOM 1216 N N . ARG A 1 86 ? -12.010 6.978 -5.926 1.00 0.00 86 ARG A N 1
ATOM 1217 C CA . ARG A 1 86 ? -12.639 6.956 -7.241 1.00 0.00 86 ARG A CA 1
ATOM 1218 C C . ARG A 1 86 ? -13.170 8.337 -7.614 1.00 0.00 86 ARG A C 1
ATOM 1219 O O . ARG A 1 86 ? -14.309 8.475 -8.059 1.00 0.00 86 ARG A O 1
ATOM 1240 N N . ALA A 1 87 ? -12.337 9.356 -7.428 1.00 0.00 87 ALA A N 1
ATOM 1241 C CA . ALA A 1 87 ? -12.722 10.725 -7.745 1.00 0.00 87 ALA A CA 1
ATOM 1242 C C . ALA A 1 87 ? -11.828 11.308 -8.834 1.00 0.00 87 ALA A C 1
ATOM 1243 O O . ALA A 1 87 ? -10.931 12.103 -8.553 1.00 0.00 87 ALA A O 1
ATOM 1250 N N . GLU A 1 88 ? -12.078 10.908 -10.077 1.00 0.00 88 GLU A N 1
ATOM 1251 C CA . GLU A 1 88 ? -11.293 11.391 -11.207 1.00 0.00 88 GLU A CA 1
ATOM 1252 C C . GLU A 1 88 ? -11.096 12.902 -11.126 1.00 0.00 88 GLU A C 1
ATOM 1253 O O . GLU A 1 88 ? -9.985 13.405 -11.299 1.00 0.00 88 GLU A O 1
ATOM 1265 N N . THR A 1 89 ? -12.182 13.621 -10.862 1.00 0.00 89 THR A N 1
ATOM 1266 C CA . THR A 1 89 ? -12.131 15.074 -10.761 1.00 0.00 89 THR A CA 1
ATOM 1267 C C . THR A 1 89 ? -11.642 15.512 -9.385 1.00 0.00 89 THR A C 1
ATOM 1268 O O . THR A 1 89 ? -12.147 16.480 -8.815 1.00 0.00 89 THR A O 1
ATOM 1279 N N . ARG A 1 90 ? -10.657 14.793 -8.856 1.00 0.00 90 ARG A N 1
ATOM 1280 C CA . ARG A 1 90 ? -10.100 15.108 -7.545 1.00 0.00 90 ARG A CA 1
ATOM 1281 C C . ARG A 1 90 ? -9.152 16.301 -7.630 1.00 0.00 90 ARG A C 1
ATOM 1282 O O . ARG A 1 90 ? -8.040 16.262 -7.100 1.00 0.00 90 ARG A O 1
ATOM 1303 N N . LEU A 1 91 ? -9.598 17.358 -8.298 1.00 0.00 91 LEU A N 1
ATOM 1304 C CA . LEU A 1 91 ? -8.789 18.563 -8.452 1.00 0.00 91 LEU A CA 1
ATOM 1305 C C . LEU A 1 91 ? -9.235 19.646 -7.476 1.00 0.00 91 LEU A C 1
ATOM 1306 O O . LEU A 1 91 ? -8.433 20.158 -6.694 1.00 0.00 91 LEU A O 1
ATOM 1322 N N . TRP A 1 92 ? -10.517 19.989 -7.526 1.00 0.00 92 TRP A N 1
ATOM 1323 C CA . TRP A 1 92 ? -11.069 21.011 -6.643 1.00 0.00 92 TRP A CA 1
ATOM 1324 C C . TRP A 1 92 ? -12.306 20.493 -5.918 1.00 0.00 92 TRP A C 1
ATOM 1325 O O . TRP A 1 92 ? -13.236 21.251 -5.639 1.00 0.00 92 TRP A O 1
ATOM 1346 N N . SER A 1 93 ? -12.312 19.199 -5.616 1.00 0.00 93 SER A N 1
ATOM 1347 C CA . SER A 1 93 ? -13.437 18.580 -4.927 1.00 0.00 93 SER A CA 1
ATOM 1348 C C . SER A 1 93 ? -13.453 18.971 -3.452 1.00 0.00 93 SER A C 1
ATOM 1349 O O . SER A 1 93 ? -12.499 18.736 -2.711 1.00 0.00 93 SER A O 1
ATOM 1357 N N . PRO A 1 94 ? -14.563 19.584 -3.015 1.00 0.00 94 PRO A N 1
ATOM 1358 C CA . PRO A 1 94 ? -14.732 20.021 -1.626 1.00 0.00 94 PRO A CA 1
ATOM 1359 C C . PRO A 1 94 ? -14.882 18.848 -0.663 1.00 0.00 94 PRO A C 1
ATOM 1360 O O . PRO A 1 94 ? -14.571 18.963 0.522 1.00 0.00 94 PRO A O 1
ATOM 1371 N N . GLN A 1 95 ? -15.361 17.721 -1.181 1.00 0.00 95 GLN A N 1
ATOM 1372 C CA . GLN A 1 95 ? -15.552 16.528 -0.366 1.00 0.00 95 GLN A CA 1
ATOM 1373 C C . GLN A 1 95 ? -14.808 15.337 -0.961 1.00 0.00 95 GLN A C 1
ATOM 1374 O O . GLN A 1 95 ? -14.137 15.460 -1.985 1.00 0.00 95 GLN A O 1
ATOM 1388 N N . VAL A 1 96 ? -14.931 14.183 -0.311 1.00 0.00 96 VAL A N 1
ATOM 1389 C CA . VAL A 1 96 ? -14.271 12.970 -0.777 1.00 0.00 96 VAL A CA 1
ATOM 1390 C C . VAL A 1 96 ? -14.731 11.754 0.020 1.00 0.00 96 VAL A C 1
ATOM 1391 O O . VAL A 1 96 ? -14.951 11.837 1.228 1.00 0.00 96 VAL A O 1
ATOM 1404 N N . SER A 1 97 ? -14.875 10.624 -0.665 1.00 0.00 97 SER A N 1
ATOM 1405 C CA . SER A 1 97 ? -15.312 9.390 -0.022 1.00 0.00 97 SER A CA 1
ATOM 1406 C C . SER A 1 97 ? -14.758 9.291 1.396 1.00 0.00 97 SER A C 1
ATOM 1407 O O . SER A 1 97 ? -13.567 9.053 1.593 1.00 0.00 97 SER A O 1
ATOM 1415 N N . SER A 1 98 ? -15.632 9.475 2.380 1.00 0.00 98 SER A N 1
ATOM 1416 C CA . SER A 1 98 ? -15.231 9.410 3.780 1.00 0.00 98 SER A CA 1
ATOM 1417 C C . SER A 1 98 ? -14.818 7.992 4.162 1.00 0.00 98 SER A C 1
ATOM 1418 O O . SER A 1 98 ? -13.651 7.729 4.449 1.00 0.00 98 SER A O 1
ATOM 1426 N N . GLY A 1 99 ? -15.786 7.080 4.163 1.00 0.00 99 GLY A N 1
ATOM 1427 C CA . GLY A 1 99 ? -15.505 5.700 4.511 1.00 0.00 99 GLY A CA 1
ATOM 1428 C C . GLY A 1 99 ? -15.011 5.550 5.936 1.00 0.00 99 GLY A C 1
ATOM 1429 O O . GLY A 1 99 ? -13.858 5.195 6.182 1.00 0.00 99 GLY A O 1
ATOM 1433 N N . PRO A 1 100 ? -15.895 5.827 6.905 1.00 0.00 100 PRO A N 1
ATOM 1434 C CA . PRO A 1 100 ? -15.565 5.730 8.330 1.00 0.00 100 PRO A CA 1
ATOM 1435 C C . PRO A 1 100 ? -15.373 4.287 8.783 1.00 0.00 100 PRO A C 1
ATOM 1436 O O . PRO A 1 100 ? -15.552 3.352 8.002 1.00 0.00 100 PRO A O 1
ATOM 1447 N N . SER A 1 101 ? -15.007 4.112 10.049 1.00 0.00 101 SER A N 1
ATOM 1448 C CA . SER A 1 101 ? -14.788 2.782 10.605 1.00 0.00 101 SER A CA 1
ATOM 1449 C C . SER A 1 101 ? -14.548 2.855 12.110 1.00 0.00 101 SER A C 1
ATOM 1450 O O . SER A 1 101 ? -13.553 3.420 12.564 1.00 0.00 101 SER A O 1
ATOM 1458 N N . SER A 1 102 ? -15.467 2.279 12.878 1.00 0.00 102 SER A N 1
ATOM 1459 C CA . SER A 1 102 ? -15.359 2.282 14.332 1.00 0.00 102 SER A CA 1
ATOM 1460 C C . SER A 1 102 ? -14.131 1.499 14.787 1.00 0.00 102 SER A C 1
ATOM 1461 O O . SER A 1 102 ? -13.598 0.673 14.047 1.00 0.00 102 SER A O 1
ATOM 1469 N N . GLY A 1 103 ? -13.687 1.765 16.011 1.00 0.00 103 GLY A N 1
ATOM 1470 C CA . GLY A 1 103 ? -12.525 1.079 16.545 1.00 0.00 103 GLY A CA 1
ATOM 1471 C C . GLY A 1 103 ? -12.769 0.518 17.932 1.00 0.00 103 GLY A C 1
ATOM 1472 O O . GLY A 1 103 ? -12.811 -0.699 18.118 1.00 0.00 103 GLY A O 1
ATOM 1476 N N . GLY A 1 1 ? -24.594 3.188 -5.739 1.00 0.00 1 GLY A N 2
ATOM 1477 C CA . GLY A 1 1 ? -23.824 4.418 -5.731 1.00 0.00 1 GLY A CA 2
ATOM 1478 C C . GLY A 1 1 ? -24.225 5.346 -4.602 1.00 0.00 1 GLY A C 2
ATOM 1479 O O . GLY A 1 1 ? -24.699 6.457 -4.840 1.00 0.00 1 GLY A O 2
ATOM 1483 N N . SER A 1 2 ? -24.037 4.889 -3.368 1.00 0.00 2 SER A N 2
ATOM 1484 C CA . SER A 1 2 ? -24.387 5.684 -2.196 1.00 0.00 2 SER A CA 2
ATOM 1485 C C . SER A 1 2 ? -23.656 7.023 -2.210 1.00 0.00 2 SER A C 2
ATOM 1486 O O . SER A 1 2 ? -22.796 7.264 -3.056 1.00 0.00 2 SER A O 2
ATOM 1494 N N . SER A 1 3 ? -24.005 7.890 -1.265 1.00 0.00 3 SER A N 2
ATOM 1495 C CA . SER A 1 3 ? -23.386 9.207 -1.169 1.00 0.00 3 SER A CA 2
ATOM 1496 C C . SER A 1 3 ? -21.866 9.099 -1.250 1.00 0.00 3 SER A C 2
ATOM 1497 O O . SER A 1 3 ? -21.233 9.721 -2.102 1.00 0.00 3 SER A O 2
ATOM 1505 N N . GLY A 1 4 ? -21.287 8.305 -0.355 1.00 0.00 4 GLY A N 2
ATOM 1506 C CA . GLY A 1 4 ? -19.846 8.129 -0.341 1.00 0.00 4 GLY A CA 2
ATOM 1507 C C . GLY A 1 4 ? -19.362 7.219 -1.452 1.00 0.00 4 GLY A C 2
ATOM 1508 O O . GLY A 1 4 ? -20.056 6.279 -1.840 1.00 0.00 4 GLY A O 2
ATOM 1512 N N . SER A 1 5 ? -18.169 7.498 -1.966 1.00 0.00 5 SER A N 2
ATOM 1513 C CA . SER A 1 5 ? -17.595 6.699 -3.043 1.00 0.00 5 SER A CA 2
ATOM 1514 C C . SER A 1 5 ? -16.553 5.725 -2.501 1.00 0.00 5 SER A C 2
ATOM 1515 O O . SER A 1 5 ? -15.350 5.963 -2.608 1.00 0.00 5 SER A O 2
ATOM 1523 N N . SER A 1 6 ? -17.024 4.628 -1.919 1.00 0.00 6 SER A N 2
ATOM 1524 C CA . SER A 1 6 ? -16.135 3.618 -1.357 1.00 0.00 6 SER A CA 2
ATOM 1525 C C . SER A 1 6 ? -15.670 2.643 -2.434 1.00 0.00 6 SER A C 2
ATOM 1526 O O . SER A 1 6 ? -16.388 1.712 -2.796 1.00 0.00 6 SER A O 2
ATOM 1534 N N . GLY A 1 7 ? -14.461 2.864 -2.942 1.00 0.00 7 GLY A N 2
ATOM 1535 C CA . GLY A 1 7 ? -13.920 1.998 -3.973 1.00 0.00 7 GLY A CA 2
ATOM 1536 C C . GLY A 1 7 ? -12.891 1.025 -3.431 1.00 0.00 7 GLY A C 2
ATOM 1537 O O . GLY A 1 7 ? -11.726 1.379 -3.254 1.00 0.00 7 GLY A O 2
ATOM 1541 N N . ASN A 1 8 ? -13.322 -0.204 -3.166 1.00 0.00 8 ASN A N 2
ATOM 1542 C CA . ASN A 1 8 ? -12.430 -1.230 -2.639 1.00 0.00 8 ASN A CA 2
ATOM 1543 C C . ASN A 1 8 ? -11.488 -1.742 -3.725 1.00 0.00 8 ASN A C 2
ATOM 1544 O O . ASN A 1 8 ? -11.844 -1.780 -4.903 1.00 0.00 8 ASN A O 2
ATOM 1555 N N . VAL A 1 9 ? -10.285 -2.136 -3.320 1.00 0.00 9 VAL A N 2
ATOM 1556 C CA . VAL A 1 9 ? -9.292 -2.647 -4.257 1.00 0.00 9 VAL A CA 2
ATOM 1557 C C . VAL A 1 9 ? -8.425 -3.720 -3.608 1.00 0.00 9 VAL A C 2
ATOM 1558 O O . VAL A 1 9 ? -7.622 -3.431 -2.720 1.00 0.00 9 VAL A O 2
ATOM 1571 N N . VAL A 1 10 ? -8.591 -4.960 -4.057 1.00 0.00 10 VAL A N 2
ATOM 1572 C CA . VAL A 1 10 ? -7.822 -6.076 -3.521 1.00 0.00 10 VAL A CA 2
ATOM 1573 C C . VAL A 1 10 ? -6.928 -6.692 -4.592 1.00 0.00 10 VAL A C 2
ATOM 1574 O O . VAL A 1 10 ? -7.402 -7.400 -5.480 1.00 0.00 10 VAL A O 2
ATOM 1587 N N . LEU A 1 11 ? -5.631 -6.417 -4.501 1.00 0.00 11 LEU A N 2
ATOM 1588 C CA . LEU A 1 11 ? -4.669 -6.945 -5.462 1.00 0.00 11 LEU A CA 2
ATOM 1589 C C . LEU A 1 11 ? -4.028 -8.227 -4.942 1.00 0.00 11 LEU A C 2
ATOM 1590 O O . LEU A 1 11 ? -3.700 -8.353 -3.762 1.00 0.00 11 LEU A O 2
ATOM 1606 N N . PRO A 1 12 ? -3.841 -9.203 -5.843 1.00 0.00 12 PRO A N 2
ATOM 1607 C CA . PRO A 1 12 ? -3.235 -10.493 -5.500 1.00 0.00 12 PRO A CA 2
ATOM 1608 C C . PRO A 1 12 ? -1.749 -10.369 -5.182 1.00 0.00 12 PRO A C 2
ATOM 1609 O O . PRO A 1 12 ? -0.996 -9.737 -5.922 1.00 0.00 12 PRO A O 2
ATOM 1620 N N . GLY A 1 13 ? -1.332 -10.976 -4.074 1.00 0.00 13 GLY A N 2
ATOM 1621 C CA . GLY A 1 13 ? 0.063 -10.921 -3.678 1.00 0.00 13 GLY A CA 2
ATOM 1622 C C . GLY A 1 13 ? 0.654 -12.297 -3.447 1.00 0.00 13 GLY A C 2
ATOM 1623 O O . GLY A 1 13 ? 0.113 -13.311 -3.888 1.00 0.00 13 GLY A O 2
ATOM 1627 N N . PRO A 1 14 ? 1.794 -12.345 -2.741 1.00 0.00 14 PRO A N 2
ATOM 1628 C CA . PRO A 1 14 ? 2.448 -11.144 -2.212 1.00 0.00 14 PRO A CA 2
ATOM 1629 C C . PRO A 1 14 ? 3.052 -10.280 -3.314 1.00 0.00 14 PRO A C 2
ATOM 1630 O O . PRO A 1 14 ? 2.890 -10.567 -4.500 1.00 0.00 14 PRO A O 2
ATOM 1641 N N . ALA A 1 15 ? 3.748 -9.221 -2.914 1.00 0.00 15 ALA A N 2
ATOM 1642 C CA . ALA A 1 15 ? 4.378 -8.316 -3.868 1.00 0.00 15 ALA A CA 2
ATOM 1643 C C . ALA A 1 15 ? 5.308 -9.073 -4.811 1.00 0.00 15 ALA A C 2
ATOM 1644 O O . ALA A 1 15 ? 5.685 -10.218 -4.562 1.00 0.00 15 ALA A O 2
ATOM 1651 N N . PRO A 1 16 ? 5.687 -8.420 -5.919 1.00 0.00 16 PRO A N 2
ATOM 1652 C CA . PRO A 1 16 ? 5.244 -7.056 -6.226 1.00 0.00 16 PRO A CA 2
ATOM 1653 C C . PRO A 1 16 ? 3.761 -6.994 -6.577 1.00 0.00 16 PRO A C 2
ATOM 1654 O O . PRO A 1 16 ? 3.142 -8.014 -6.878 1.00 0.00 16 PRO A O 2
ATOM 1665 N N . TRP A 1 17 ? 3.199 -5.791 -6.539 1.00 0.00 17 TRP A N 2
ATOM 1666 C CA . TRP A 1 17 ? 1.789 -5.597 -6.854 1.00 0.00 17 TRP A CA 2
ATOM 1667 C C . TRP A 1 17 ? 1.615 -5.098 -8.285 1.00 0.00 17 TRP A C 2
ATOM 1668 O O . TRP A 1 17 ? 0.770 -5.597 -9.027 1.00 0.00 17 TRP A O 2
ATOM 1689 N N . GLY A 1 18 ? 2.419 -4.111 -8.665 1.00 0.00 18 GLY A N 2
ATOM 1690 C CA . GLY A 1 18 ? 2.338 -3.562 -10.006 1.00 0.00 18 GLY A CA 2
ATOM 1691 C C . GLY A 1 18 ? 1.959 -2.094 -10.009 1.00 0.00 18 GLY A C 2
ATOM 1692 O O . GLY A 1 18 ? 2.054 -1.423 -11.038 1.00 0.00 18 GLY A O 2
ATOM 1696 N N . PHE A 1 19 ? 1.528 -1.593 -8.857 1.00 0.00 19 PHE A N 2
ATOM 1697 C CA . PHE A 1 19 ? 1.131 -0.195 -8.731 1.00 0.00 19 PHE A CA 2
ATOM 1698 C C . PHE A 1 19 ? 2.211 0.615 -8.019 1.00 0.00 19 PHE A C 2
ATOM 1699 O O . PHE A 1 19 ? 3.113 0.055 -7.397 1.00 0.00 19 PHE A O 2
ATOM 1716 N N . ARG A 1 20 ? 2.110 1.937 -8.116 1.00 0.00 20 ARG A N 2
ATOM 1717 C CA . ARG A 1 20 ? 3.078 2.824 -7.483 1.00 0.00 20 ARG A CA 2
ATOM 1718 C C . ARG A 1 20 ? 2.383 3.806 -6.544 1.00 0.00 20 ARG A C 2
ATOM 1719 O O . ARG A 1 20 ? 1.154 3.844 -6.467 1.00 0.00 20 ARG A O 2
ATOM 1740 N N . LEU A 1 21 ? 3.176 4.598 -5.831 1.00 0.00 21 LEU A N 2
ATOM 1741 C CA . LEU A 1 21 ? 2.638 5.580 -4.897 1.00 0.00 21 LEU A CA 2
ATOM 1742 C C . LEU A 1 21 ? 3.333 6.928 -5.062 1.00 0.00 21 LEU A C 2
ATOM 1743 O O . LEU A 1 21 ? 4.515 6.990 -5.399 1.00 0.00 21 LEU A O 2
ATOM 1759 N N . SER A 1 22 ? 2.591 8.004 -4.821 1.00 0.00 22 SER A N 2
ATOM 1760 C CA . SER A 1 22 ? 3.135 9.351 -4.945 1.00 0.00 22 SER A CA 2
ATOM 1761 C C . SER A 1 22 ? 2.390 10.323 -4.035 1.00 0.00 22 SER A C 2
ATOM 1762 O O . SER A 1 22 ? 1.161 10.338 -3.997 1.00 0.00 22 SER A O 2
ATOM 1770 N N . GLY A 1 23 ? 3.146 11.136 -3.303 1.00 0.00 23 GLY A N 2
ATOM 1771 C CA . GLY A 1 23 ? 2.542 12.101 -2.403 1.00 0.00 23 GLY A CA 2
ATOM 1772 C C . GLY A 1 23 ? 2.974 11.901 -0.963 1.00 0.00 23 GLY A C 2
ATOM 1773 O O . GLY A 1 23 ? 4.059 11.384 -0.700 1.00 0.00 23 GLY A O 2
ATOM 1777 N N . GLY A 1 24 ? 2.123 12.314 -0.029 1.00 0.00 24 GLY A N 2
ATOM 1778 C CA . GLY A 1 24 ? 2.442 12.171 1.380 1.00 0.00 24 GLY A CA 2
ATOM 1779 C C . GLY A 1 24 ? 1.919 13.324 2.213 1.00 0.00 24 GLY A C 2
ATOM 1780 O O . GLY A 1 24 ? 2.193 14.487 1.915 1.00 0.00 24 GLY A O 2
ATOM 1784 N N . ILE A 1 25 ? 1.164 13.003 3.258 1.00 0.00 25 ILE A N 2
ATOM 1785 C CA . ILE A 1 25 ? 0.601 14.021 4.135 1.00 0.00 25 ILE A CA 2
ATOM 1786 C C . ILE A 1 25 ? 1.658 15.044 4.539 1.00 0.00 25 ILE A C 2
ATOM 1787 O O . ILE A 1 25 ? 1.334 16.164 4.934 1.00 0.00 25 ILE A O 2
ATOM 1803 N N . ASP A 1 26 ? 2.923 14.652 4.435 1.00 0.00 26 ASP A N 2
ATOM 1804 C CA . ASP A 1 26 ? 4.029 15.535 4.786 1.00 0.00 26 ASP A CA 2
ATOM 1805 C C . ASP A 1 26 ? 4.352 16.484 3.636 1.00 0.00 26 ASP A C 2
ATOM 1806 O O . ASP A 1 26 ? 4.705 17.643 3.855 1.00 0.00 26 ASP A O 2
ATOM 1815 N N . PHE A 1 27 ? 4.230 15.985 2.411 1.00 0.00 27 PHE A N 2
ATOM 1816 C CA . PHE A 1 27 ? 4.511 16.788 1.227 1.00 0.00 27 PHE A CA 2
ATOM 1817 C C . PHE A 1 27 ? 3.282 17.588 0.808 1.00 0.00 27 PHE A C 2
ATOM 1818 O O . PHE A 1 27 ? 3.247 18.170 -0.275 1.00 0.00 27 PHE A O 2
ATOM 1835 N N . ASN A 1 28 ? 2.274 17.611 1.675 1.00 0.00 28 ASN A N 2
ATOM 1836 C CA . ASN A 1 28 ? 1.042 18.339 1.395 1.00 0.00 28 ASN A CA 2
ATOM 1837 C C . ASN A 1 28 ? 0.369 17.804 0.134 1.00 0.00 28 ASN A C 2
ATOM 1838 O O . ASN A 1 28 ? -0.162 18.570 -0.669 1.00 0.00 28 ASN A O 2
ATOM 1849 N N . GLN A 1 29 ? 0.395 16.486 -0.030 1.00 0.00 29 GLN A N 2
ATOM 1850 C CA . GLN A 1 29 ? -0.213 15.849 -1.193 1.00 0.00 29 GLN A CA 2
ATOM 1851 C C . GLN A 1 29 ? -0.778 14.480 -0.830 1.00 0.00 29 GLN A C 2
ATOM 1852 O O . GLN A 1 29 ? -0.195 13.727 -0.051 1.00 0.00 29 GLN A O 2
ATOM 1866 N N . PRO A 1 30 ? -1.943 14.148 -1.408 1.00 0.00 30 PRO A N 2
ATOM 1867 C CA . PRO A 1 30 ? -2.612 12.868 -1.161 1.00 0.00 30 PRO A CA 2
ATOM 1868 C C . PRO A 1 30 ? -1.861 11.692 -1.775 1.00 0.00 30 PRO A C 2
ATOM 1869 O O . PRO A 1 30 ? -1.323 11.794 -2.878 1.00 0.00 30 PRO A O 2
ATOM 1880 N N . LEU A 1 31 ? -1.827 10.577 -1.054 1.00 0.00 31 LEU A N 2
ATOM 1881 C CA . LEU A 1 31 ? -1.141 9.380 -1.529 1.00 0.00 31 LEU A CA 2
ATOM 1882 C C . LEU A 1 31 ? -1.866 8.775 -2.727 1.00 0.00 31 LEU A C 2
ATOM 1883 O O . LEU A 1 31 ? -2.838 8.036 -2.569 1.00 0.00 31 LEU A O 2
ATOM 1899 N N . VAL A 1 32 ? -1.386 9.093 -3.925 1.00 0.00 32 VAL A N 2
ATOM 1900 C CA . VAL A 1 32 ? -1.986 8.578 -5.150 1.00 0.00 32 VAL A CA 2
ATOM 1901 C C . VAL A 1 32 ? -1.022 7.658 -5.890 1.00 0.00 32 VAL A C 2
ATOM 1902 O O . VAL A 1 32 ? 0.146 7.537 -5.517 1.00 0.00 32 VAL A O 2
ATOM 1915 N N . ILE A 1 33 ? -1.518 7.011 -6.939 1.00 0.00 33 ILE A N 2
ATOM 1916 C CA . ILE A 1 33 ? -0.700 6.102 -7.732 1.00 0.00 33 ILE A CA 2
ATOM 1917 C C . ILE A 1 33 ? 0.115 6.862 -8.773 1.00 0.00 33 ILE A C 2
ATOM 1918 O O . ILE A 1 33 ? -0.391 7.770 -9.434 1.00 0.00 33 ILE A O 2
ATOM 1934 N N . THR A 1 34 ? 1.382 6.485 -8.915 1.00 0.00 34 THR A N 2
ATOM 1935 C CA . THR A 1 34 ? 2.268 7.130 -9.876 1.00 0.00 34 THR A CA 2
ATOM 1936 C C . THR A 1 34 ? 2.159 6.477 -11.249 1.00 0.00 34 THR A C 2
ATOM 1937 O O . THR A 1 34 ? 2.096 7.163 -12.270 1.00 0.00 34 THR A O 2
ATOM 1948 N N . ARG A 1 35 ? 2.137 5.149 -11.267 1.00 0.00 35 ARG A N 2
ATOM 1949 C CA . ARG A 1 35 ? 2.037 4.403 -12.516 1.00 0.00 35 ARG A CA 2
ATOM 1950 C C . ARG A 1 35 ? 1.394 3.039 -12.284 1.00 0.00 35 ARG A C 2
ATOM 1951 O O . ARG A 1 35 ? 1.331 2.555 -11.154 1.00 0.00 35 ARG A O 2
ATOM 1972 N N . ILE A 1 36 ? 0.919 2.424 -13.362 1.00 0.00 36 ILE A N 2
ATOM 1973 C CA . ILE A 1 36 ? 0.282 1.115 -13.276 1.00 0.00 36 ILE A CA 2
ATOM 1974 C C . ILE A 1 36 ? 0.913 0.131 -14.255 1.00 0.00 36 ILE A C 2
ATOM 1975 O O . ILE A 1 36 ? 1.104 0.443 -15.431 1.00 0.00 36 ILE A O 2
ATOM 1991 N N . THR A 1 37 ? 1.235 -1.061 -13.763 1.00 0.00 37 THR A N 2
ATOM 1992 C CA . THR A 1 37 ? 1.844 -2.092 -14.594 1.00 0.00 37 THR A CA 2
ATOM 1993 C C . THR A 1 37 ? 0.911 -2.509 -15.725 1.00 0.00 37 THR A C 2
ATOM 1994 O O . THR A 1 37 ? -0.269 -2.794 -15.515 1.00 0.00 37 THR A O 2
ATOM 2005 N N . PRO A 1 38 ? 1.449 -2.548 -16.953 1.00 0.00 38 PRO A N 2
ATOM 2006 C CA . PRO A 1 38 ? 0.681 -2.931 -18.141 1.00 0.00 38 PRO A CA 2
ATOM 2007 C C . PRO A 1 38 ? 0.320 -4.412 -18.146 1.00 0.00 38 PRO A C 2
ATOM 2008 O O . PRO A 1 38 ? 1.181 -5.271 -17.965 1.00 0.00 38 PRO A O 2
ATOM 2019 N N . GLY A 1 39 ? -0.961 -4.704 -18.354 1.00 0.00 39 GLY A N 2
ATOM 2020 C CA . GLY A 1 39 ? -1.412 -6.083 -18.379 1.00 0.00 39 GLY A CA 2
ATOM 2021 C C . GLY A 1 39 ? -0.803 -6.913 -17.266 1.00 0.00 39 GLY A C 2
ATOM 2022 O O . GLY A 1 39 ? 0.048 -7.767 -17.515 1.00 0.00 39 GLY A O 2
ATOM 2026 N N . SER A 1 40 ? -1.237 -6.660 -16.036 1.00 0.00 40 SER A N 2
ATOM 2027 C CA . SER A 1 40 ? -0.724 -7.387 -14.880 1.00 0.00 40 SER A CA 2
ATOM 2028 C C . SER A 1 40 ? -1.707 -7.318 -13.715 1.00 0.00 40 SER A C 2
ATOM 2029 O O . SER A 1 40 ? -2.810 -6.787 -13.848 1.00 0.00 40 SER A O 2
ATOM 2037 N N . LYS A 1 41 ? -1.299 -7.859 -12.572 1.00 0.00 41 LYS A N 2
ATOM 2038 C CA . LYS A 1 41 ? -2.141 -7.860 -11.382 1.00 0.00 41 LYS A CA 2
ATOM 2039 C C . LYS A 1 41 ? -2.564 -6.442 -11.014 1.00 0.00 41 LYS A C 2
ATOM 2040 O O . LYS A 1 41 ? -3.604 -6.237 -10.390 1.00 0.00 41 LYS A O 2
ATOM 2059 N N . ALA A 1 42 ? -1.752 -5.466 -11.407 1.00 0.00 42 ALA A N 2
ATOM 2060 C CA . ALA A 1 42 ? -2.044 -4.067 -11.121 1.00 0.00 42 ALA A CA 2
ATOM 2061 C C . ALA A 1 42 ? -3.167 -3.548 -12.012 1.00 0.00 42 ALA A C 2
ATOM 2062 O O . ALA A 1 42 ? -4.285 -3.321 -11.550 1.00 0.00 42 ALA A O 2
ATOM 2069 N N . ALA A 1 43 ? -2.862 -3.361 -13.292 1.00 0.00 43 ALA A N 2
ATOM 2070 C CA . ALA A 1 43 ? -3.847 -2.870 -14.248 1.00 0.00 43 ALA A CA 2
ATOM 2071 C C . ALA A 1 43 ? -5.069 -3.780 -14.294 1.00 0.00 43 ALA A C 2
ATOM 2072 O O . ALA A 1 43 ? -6.203 -3.310 -14.385 1.00 0.00 43 ALA A O 2
ATOM 2079 N N . ALA A 1 44 ? -4.831 -5.086 -14.231 1.00 0.00 44 ALA A N 2
ATOM 2080 C CA . ALA A 1 44 ? -5.913 -6.062 -14.264 1.00 0.00 44 ALA A CA 2
ATOM 2081 C C . ALA A 1 44 ? -6.871 -5.860 -13.095 1.00 0.00 44 ALA A C 2
ATOM 2082 O O . ALA A 1 44 ? -7.995 -6.362 -13.107 1.00 0.00 44 ALA A O 2
ATOM 2089 N N . ALA A 1 45 ? -6.419 -5.122 -12.087 1.00 0.00 45 ALA A N 2
ATOM 2090 C CA . ALA A 1 45 ? -7.237 -4.852 -10.911 1.00 0.00 45 ALA A CA 2
ATOM 2091 C C . ALA A 1 45 ? -7.942 -3.505 -11.029 1.00 0.00 45 ALA A C 2
ATOM 2092 O O . ALA A 1 45 ? -8.346 -2.915 -10.028 1.00 0.00 45 ALA A O 2
ATOM 2099 N N . ASN A 1 46 ? -8.085 -3.024 -12.260 1.00 0.00 46 ASN A N 2
ATOM 2100 C CA . ASN A 1 46 ? -8.740 -1.744 -12.509 1.00 0.00 46 ASN A CA 2
ATOM 2101 C C . ASN A 1 46 ? -7.978 -0.604 -11.841 1.00 0.00 46 ASN A C 2
ATOM 2102 O O . ASN A 1 46 ? -8.576 0.359 -11.358 1.00 0.00 46 ASN A O 2
ATOM 2113 N N . LEU A 1 47 ? -6.654 -0.719 -11.816 1.00 0.00 47 LEU A N 2
ATOM 2114 C CA . LEU A 1 47 ? -5.809 0.303 -11.208 1.00 0.00 47 LEU A CA 2
ATOM 2115 C C . LEU A 1 47 ? -5.435 1.376 -12.225 1.00 0.00 47 LEU A C 2
ATOM 2116 O O . LEU A 1 47 ? -5.219 1.083 -13.401 1.00 0.00 47 LEU A O 2
ATOM 2132 N N . CYS A 1 48 ? -5.358 2.620 -11.764 1.00 0.00 48 CYS A N 2
ATOM 2133 C CA . CYS A 1 48 ? -5.008 3.737 -12.633 1.00 0.00 48 CYS A CA 2
ATOM 2134 C C . CYS A 1 48 ? -4.296 4.834 -11.848 1.00 0.00 48 CYS A C 2
ATOM 2135 O O . CYS A 1 48 ? -4.638 5.136 -10.705 1.00 0.00 48 CYS A O 2
ATOM 2143 N N . PRO A 1 49 ? -3.278 5.444 -12.474 1.00 0.00 49 PRO A N 2
ATOM 2144 C CA . PRO A 1 49 ? -2.495 6.516 -11.853 1.00 0.00 49 PRO A CA 2
ATOM 2145 C C . PRO A 1 49 ? -3.297 7.803 -11.693 1.00 0.00 49 PRO A C 2
ATOM 2146 O O . PRO A 1 49 ? -3.430 8.583 -12.635 1.00 0.00 49 PRO A O 2
ATOM 2157 N N . GLY A 1 50 ? -3.829 8.018 -10.494 1.00 0.00 50 GLY A N 2
ATOM 2158 C CA . GLY A 1 50 ? -4.612 9.212 -10.234 1.00 0.00 50 GLY A CA 2
ATOM 2159 C C . GLY A 1 50 ? -5.543 9.048 -9.049 1.00 0.00 50 GLY A C 2
ATOM 2160 O O . GLY A 1 50 ? -6.046 10.032 -8.505 1.00 0.00 50 GLY A O 2
ATOM 2164 N N . ASP A 1 51 ? -5.776 7.803 -8.650 1.00 0.00 51 ASP A N 2
ATOM 2165 C CA . ASP A 1 51 ? -6.654 7.513 -7.522 1.00 0.00 51 ASP A CA 2
ATOM 2166 C C . ASP A 1 51 ? -6.039 8.001 -6.214 1.00 0.00 51 ASP A C 2
ATOM 2167 O O . ASP A 1 51 ? -4.819 8.112 -6.093 1.00 0.00 51 ASP A O 2
ATOM 2176 N N . VAL A 1 52 ? -6.892 8.292 -5.237 1.00 0.00 52 VAL A N 2
ATOM 2177 C CA . VAL A 1 52 ? -6.432 8.769 -3.938 1.00 0.00 52 VAL A CA 2
ATOM 2178 C C . VAL A 1 52 ? -6.541 7.675 -2.882 1.00 0.00 52 VAL A C 2
ATOM 2179 O O . VAL A 1 52 ? -7.640 7.299 -2.473 1.00 0.00 52 VAL A O 2
ATOM 2192 N N . ILE A 1 53 ? -5.393 7.167 -2.444 1.00 0.00 53 ILE A N 2
ATOM 2193 C CA . ILE A 1 53 ? -5.359 6.117 -1.434 1.00 0.00 53 ILE A CA 2
ATOM 2194 C C . ILE A 1 53 ? -5.898 6.620 -0.099 1.00 0.00 53 ILE A C 2
ATOM 2195 O O . ILE A 1 53 ? -5.250 7.413 0.585 1.00 0.00 53 ILE A O 2
ATOM 2211 N N . LEU A 1 54 ? -7.087 6.154 0.266 1.00 0.00 54 LEU A N 2
ATOM 2212 C CA . LEU A 1 54 ? -7.714 6.555 1.521 1.00 0.00 54 LEU A CA 2
ATOM 2213 C C . LEU A 1 54 ? -7.127 5.778 2.695 1.00 0.00 54 LEU A C 2
ATOM 2214 O O . LEU A 1 54 ? -6.691 6.365 3.685 1.00 0.00 54 LEU A O 2
ATOM 2230 N N . ALA A 1 55 ? -7.117 4.454 2.577 1.00 0.00 55 ALA A N 2
ATOM 2231 C CA . ALA A 1 55 ? -6.580 3.597 3.626 1.00 0.00 55 ALA A CA 2
ATOM 2232 C C . ALA A 1 55 ? -5.672 2.519 3.044 1.00 0.00 55 ALA A C 2
ATOM 2233 O O . ALA A 1 55 ? -6.075 1.771 2.153 1.00 0.00 55 ALA A O 2
ATOM 2240 N N . ILE A 1 56 ? -4.447 2.445 3.552 1.00 0.00 56 ILE A N 2
ATOM 2241 C CA . ILE A 1 56 ? -3.483 1.458 3.082 1.00 0.00 56 ILE A CA 2
ATOM 2242 C C . ILE A 1 56 ? -3.562 0.178 3.906 1.00 0.00 56 ILE A C 2
ATOM 2243 O O . ILE A 1 56 ? -3.543 0.217 5.137 1.00 0.00 56 ILE A O 2
ATOM 2259 N N . ASP A 1 57 ? -3.647 -0.957 3.220 1.00 0.00 57 ASP A N 2
ATOM 2260 C CA . ASP A 1 57 ? -3.725 -2.251 3.889 1.00 0.00 57 ASP A CA 2
ATOM 2261 C C . ASP A 1 57 ? -4.711 -2.203 5.052 1.00 0.00 57 ASP A C 2
ATOM 2262 O O . ASP A 1 57 ? -4.467 -2.781 6.110 1.00 0.00 57 ASP A O 2
ATOM 2271 N N . GLY A 1 58 ? -5.826 -1.508 4.847 1.00 0.00 58 GLY A N 2
ATOM 2272 C CA . GLY A 1 58 ? -6.832 -1.397 5.888 1.00 0.00 58 GLY A CA 2
ATOM 2273 C C . GLY A 1 58 ? -6.446 -0.400 6.963 1.00 0.00 58 GLY A C 2
ATOM 2274 O O . GLY A 1 58 ? -6.810 -0.560 8.128 1.00 0.00 58 GLY A O 2
ATOM 2278 N N . PHE A 1 59 ? -5.706 0.632 6.572 1.00 0.00 59 PHE A N 2
ATOM 2279 C CA . PHE A 1 59 ? -5.268 1.658 7.511 1.00 0.00 59 PHE A CA 2
ATOM 2280 C C . PHE A 1 59 ? -5.411 3.050 6.903 1.00 0.00 59 PHE A C 2
ATOM 2281 O O . PHE A 1 59 ? -4.728 3.390 5.938 1.00 0.00 59 PHE A O 2
ATOM 2298 N N . GLY A 1 60 ? -6.306 3.850 7.475 1.00 0.00 60 GLY A N 2
ATOM 2299 C CA . GLY A 1 60 ? -6.524 5.195 6.975 1.00 0.00 60 GLY A CA 2
ATOM 2300 C C . GLY A 1 60 ? -5.253 6.021 6.961 1.00 0.00 60 GLY A C 2
ATOM 2301 O O . GLY A 1 60 ? -4.437 5.937 7.879 1.00 0.00 60 GLY A O 2
ATOM 2305 N N . THR A 1 61 ? -5.082 6.823 5.914 1.00 0.00 61 THR A N 2
ATOM 2306 C CA . THR A 1 61 ? -3.900 7.665 5.781 1.00 0.00 61 THR A CA 2
ATOM 2307 C C . THR A 1 61 ? -4.148 9.055 6.357 1.00 0.00 61 THR A C 2
ATOM 2308 O O . THR A 1 61 ? -3.712 10.057 5.793 1.00 0.00 61 THR A O 2
ATOM 2319 N N . GLU A 1 62 ? -4.851 9.106 7.485 1.00 0.00 62 GLU A N 2
ATOM 2320 C CA . GLU A 1 62 ? -5.156 10.374 8.137 1.00 0.00 62 GLU A CA 2
ATOM 2321 C C . GLU A 1 62 ? -3.881 11.055 8.627 1.00 0.00 62 GLU A C 2
ATOM 2322 O O . GLU A 1 62 ? -3.717 12.266 8.483 1.00 0.00 62 GLU A O 2
ATOM 2334 N N . SER A 1 63 ? -2.982 10.266 9.207 1.00 0.00 63 SER A N 2
ATOM 2335 C CA . SER A 1 63 ? -1.724 10.792 9.723 1.00 0.00 63 SER A CA 2
ATOM 2336 C C . SER A 1 63 ? -0.555 9.900 9.317 1.00 0.00 63 SER A C 2
ATOM 2337 O O . SER A 1 63 ? 0.425 9.771 10.050 1.00 0.00 63 SER A O 2
ATOM 2345 N N . MET A 1 64 ? -0.667 9.285 8.145 1.00 0.00 64 MET A N 2
ATOM 2346 C CA . MET A 1 64 ? 0.380 8.405 7.640 1.00 0.00 64 MET A CA 2
ATOM 2347 C C . MET A 1 64 ? 1.162 9.078 6.516 1.00 0.00 64 MET A C 2
ATOM 2348 O O . MET A 1 64 ? 0.581 9.547 5.536 1.00 0.00 64 MET A O 2
ATOM 2362 N N . THR A 1 65 ? 2.482 9.123 6.664 1.00 0.00 65 THR A N 2
ATOM 2363 C CA . THR A 1 65 ? 3.342 9.741 5.662 1.00 0.00 65 THR A CA 2
ATOM 2364 C C . THR A 1 65 ? 3.779 8.726 4.612 1.00 0.00 65 THR A C 2
ATOM 2365 O O . THR A 1 65 ? 3.680 7.517 4.823 1.00 0.00 65 THR A O 2
ATOM 2376 N N . HIS A 1 66 ? 4.262 9.225 3.478 1.00 0.00 66 HIS A N 2
ATOM 2377 C CA . HIS A 1 66 ? 4.715 8.361 2.394 1.00 0.00 66 HIS A CA 2
ATOM 2378 C C . HIS A 1 66 ? 5.455 7.144 2.943 1.00 0.00 66 HIS A C 2
ATOM 2379 O O . HIS A 1 66 ? 5.124 6.005 2.615 1.00 0.00 66 HIS A O 2
ATOM 2394 N N . ALA A 1 67 ? 6.458 7.394 3.778 1.00 0.00 67 ALA A N 2
ATOM 2395 C CA . ALA A 1 67 ? 7.243 6.319 4.372 1.00 0.00 67 ALA A CA 2
ATOM 2396 C C . ALA A 1 67 ? 6.343 5.293 5.051 1.00 0.00 67 ALA A C 2
ATOM 2397 O O . ALA A 1 67 ? 6.328 4.121 4.675 1.00 0.00 67 ALA A O 2
ATOM 2404 N N . ASP A 1 68 ? 5.595 5.740 6.054 1.00 0.00 68 ASP A N 2
ATOM 2405 C CA . ASP A 1 68 ? 4.692 4.860 6.786 1.00 0.00 68 ASP A CA 2
ATOM 2406 C C . ASP A 1 68 ? 3.991 3.892 5.839 1.00 0.00 68 ASP A C 2
ATOM 2407 O O . ASP A 1 68 ? 4.036 2.677 6.033 1.00 0.00 68 ASP A O 2
ATOM 2416 N N . ALA A 1 69 ? 3.343 4.438 4.815 1.00 0.00 69 ALA A N 2
ATOM 2417 C CA . ALA A 1 69 ? 2.634 3.622 3.837 1.00 0.00 69 ALA A CA 2
ATOM 2418 C C . ALA A 1 69 ? 3.491 2.448 3.376 1.00 0.00 69 ALA A C 2
ATOM 2419 O O . ALA A 1 69 ? 2.987 1.344 3.170 1.00 0.00 69 ALA A O 2
ATOM 2426 N N . GLN A 1 70 ? 4.787 2.694 3.216 1.00 0.00 70 GLN A N 2
ATOM 2427 C CA . GLN A 1 70 ? 5.713 1.657 2.778 1.00 0.00 70 GLN A CA 2
ATOM 2428 C C . GLN A 1 70 ? 5.737 0.496 3.767 1.00 0.00 70 GLN A C 2
ATOM 2429 O O . GLN A 1 70 ? 5.641 -0.667 3.376 1.00 0.00 70 GLN A O 2
ATOM 2443 N N . ASP A 1 71 ? 5.868 0.820 5.048 1.00 0.00 71 ASP A N 2
ATOM 2444 C CA . ASP A 1 71 ? 5.904 -0.196 6.094 1.00 0.00 71 ASP A CA 2
ATOM 2445 C C . ASP A 1 71 ? 4.630 -1.035 6.081 1.00 0.00 71 ASP A C 2
ATOM 2446 O O . ASP A 1 71 ? 4.574 -2.105 6.688 1.00 0.00 71 ASP A O 2
ATOM 2455 N N . ARG A 1 72 ? 3.610 -0.542 5.387 1.00 0.00 72 ARG A N 2
ATOM 2456 C CA . ARG A 1 72 ? 2.336 -1.245 5.298 1.00 0.00 72 ARG A CA 2
ATOM 2457 C C . ARG A 1 72 ? 2.250 -2.052 4.006 1.00 0.00 72 ARG A C 2
ATOM 2458 O O . ARG A 1 72 ? 1.710 -3.159 3.989 1.00 0.00 72 ARG A O 2
ATOM 2479 N N . ILE A 1 73 ? 2.785 -1.491 2.927 1.00 0.00 73 ILE A N 2
ATOM 2480 C CA . ILE A 1 73 ? 2.769 -2.160 1.632 1.00 0.00 73 ILE A CA 2
ATOM 2481 C C . ILE A 1 73 ? 3.795 -3.287 1.583 1.00 0.00 73 ILE A C 2
ATOM 2482 O O . ILE A 1 73 ? 3.571 -4.318 0.947 1.00 0.00 73 ILE A O 2
ATOM 2498 N N . LYS A 1 74 ? 4.920 -3.086 2.259 1.00 0.00 74 LYS A N 2
ATOM 2499 C CA . LYS A 1 74 ? 5.981 -4.086 2.296 1.00 0.00 74 LYS A CA 2
ATOM 2500 C C . LYS A 1 74 ? 5.627 -5.218 3.256 1.00 0.00 74 LYS A C 2
ATOM 2501 O O . LYS A 1 74 ? 6.017 -6.367 3.046 1.00 0.00 74 LYS A O 2
ATOM 2520 N N . ALA A 1 75 ? 4.886 -4.886 4.308 1.00 0.00 75 ALA A N 2
ATOM 2521 C CA . ALA A 1 75 ? 4.478 -5.876 5.297 1.00 0.00 75 ALA A CA 2
ATOM 2522 C C . ALA A 1 75 ? 3.077 -6.401 5.003 1.00 0.00 75 ALA A C 2
ATOM 2523 O O . ALA A 1 75 ? 2.486 -7.111 5.816 1.00 0.00 75 ALA A O 2
ATOM 2530 N N . ALA A 1 76 ? 2.550 -6.046 3.835 1.00 0.00 76 ALA A N 2
ATOM 2531 C CA . ALA A 1 76 ? 1.219 -6.482 3.433 1.00 0.00 76 ALA A CA 2
ATOM 2532 C C . ALA A 1 76 ? 1.086 -7.998 3.529 1.00 0.00 76 ALA A C 2
ATOM 2533 O O . ALA A 1 76 ? 2.023 -8.689 3.930 1.00 0.00 76 ALA A O 2
ATOM 2540 N N . SER A 1 77 ? -0.083 -8.510 3.159 1.00 0.00 77 SER A N 2
ATOM 2541 C CA . SER A 1 77 ? -0.340 -9.945 3.207 1.00 0.00 77 SER A CA 2
ATOM 2542 C C . SER A 1 77 ? -0.493 -10.517 1.801 1.00 0.00 77 SER A C 2
ATOM 2543 O O . SER A 1 77 ? -0.390 -9.794 0.810 1.00 0.00 77 SER A O 2
ATOM 2551 N N . TYR A 1 78 ? -0.739 -11.820 1.724 1.00 0.00 78 TYR A N 2
ATOM 2552 C CA . TYR A 1 78 ? -0.903 -12.492 0.440 1.00 0.00 78 TYR A CA 2
ATOM 2553 C C . TYR A 1 78 ? -1.709 -11.629 -0.526 1.00 0.00 78 TYR A C 2
ATOM 2554 O O . TYR A 1 78 ? -1.587 -11.763 -1.744 1.00 0.00 78 TYR A O 2
ATOM 2572 N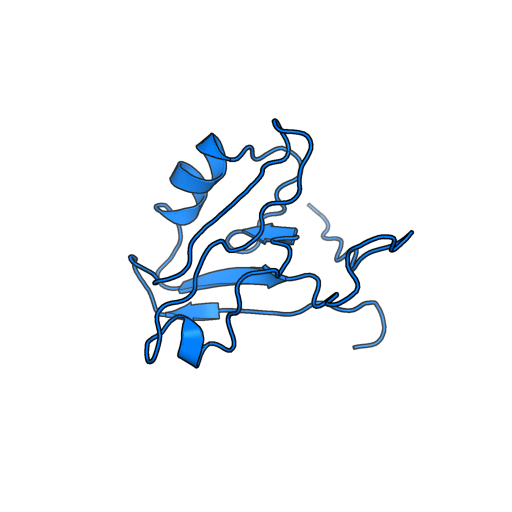 N . GLN A 1 79 ? -2.533 -10.744 0.026 1.00 0.00 79 GLN A N 2
ATOM 2573 C CA . GLN A 1 79 ? -3.359 -9.860 -0.786 1.00 0.00 79 GLN A CA 2
ATOM 2574 C C . GLN A 1 79 ? -3.340 -8.438 -0.234 1.00 0.00 79 GLN A C 2
ATOM 2575 O O . GLN A 1 79 ? -3.509 -8.225 0.967 1.00 0.00 79 GLN A O 2
ATOM 2589 N N . LEU A 1 80 ? -3.134 -7.468 -1.118 1.00 0.00 80 LEU A N 2
ATOM 2590 C CA . LEU A 1 80 ? -3.092 -6.066 -0.720 1.00 0.00 80 LEU A CA 2
ATOM 2591 C C . LEU A 1 80 ? -4.486 -5.447 -0.760 1.00 0.00 80 LEU A C 2
ATOM 2592 O O . LEU A 1 80 ? -5.281 -5.741 -1.653 1.00 0.00 80 LEU A O 2
ATOM 2608 N N . CYS A 1 81 ? -4.774 -4.587 0.211 1.00 0.00 81 CYS A N 2
ATOM 2609 C CA . CYS A 1 81 ? -6.071 -3.925 0.286 1.00 0.00 81 CYS A CA 2
ATOM 2610 C C . CYS A 1 81 ? -5.906 -2.410 0.343 1.00 0.00 81 CYS A C 2
ATOM 2611 O O . CYS A 1 81 ? -5.298 -1.876 1.272 1.00 0.00 81 CYS A O 2
ATOM 2619 N N . LEU A 1 82 ? -6.449 -1.722 -0.656 1.00 0.00 82 LEU A N 2
ATOM 2620 C CA . LEU A 1 82 ? -6.360 -0.268 -0.720 1.00 0.00 82 LEU A CA 2
ATOM 2621 C C . LEU A 1 82 ? -7.725 0.349 -1.011 1.00 0.00 82 LEU A C 2
ATOM 2622 O O . LEU A 1 82 ? -8.341 0.064 -2.038 1.00 0.00 82 LEU A O 2
ATOM 2638 N N . LYS A 1 83 ? -8.192 1.196 -0.100 1.00 0.00 83 LYS A N 2
ATOM 2639 C CA . LYS A 1 83 ? -9.482 1.856 -0.258 1.00 0.00 83 LYS A CA 2
ATOM 2640 C C . LYS A 1 83 ? -9.328 3.181 -0.997 1.00 0.00 83 LYS A C 2
ATOM 2641 O O . LYS A 1 83 ? -8.744 4.130 -0.473 1.00 0.00 83 LYS A O 2
ATOM 2660 N N . ILE A 1 84 ? -9.856 3.239 -2.215 1.00 0.00 84 ILE A N 2
ATOM 2661 C CA . ILE A 1 84 ? -9.779 4.449 -3.024 1.00 0.00 84 ILE A CA 2
ATOM 2662 C C . ILE A 1 84 ? -11.118 5.178 -3.052 1.00 0.00 84 ILE A C 2
ATOM 2663 O O . ILE A 1 84 ? -12.164 4.587 -2.785 1.00 0.00 84 ILE A O 2
ATOM 2679 N N . ASP A 1 85 ? -11.078 6.465 -3.379 1.00 0.00 85 ASP A N 2
ATOM 2680 C CA . ASP A 1 85 ? -12.289 7.275 -3.445 1.00 0.00 85 ASP A CA 2
ATOM 2681 C C . ASP A 1 85 ? -12.828 7.330 -4.871 1.00 0.00 85 ASP A C 2
ATOM 2682 O O . ASP A 1 85 ? -13.365 8.351 -5.303 1.00 0.00 85 ASP A O 2
ATOM 2691 N N . ARG A 1 86 ? -12.681 6.227 -5.597 1.00 0.00 86 ARG A N 2
ATOM 2692 C CA . ARG A 1 86 ? -13.151 6.151 -6.975 1.00 0.00 86 ARG A CA 2
ATOM 2693 C C . ARG A 1 86 ? -12.956 7.484 -7.691 1.00 0.00 86 ARG A C 2
ATOM 2694 O O . ARG A 1 86 ? -13.747 7.857 -8.556 1.00 0.00 86 ARG A O 2
ATOM 2715 N N . ALA A 1 87 ? -11.896 8.197 -7.323 1.00 0.00 87 ALA A N 2
ATOM 2716 C CA . ALA A 1 87 ? -11.596 9.488 -7.931 1.00 0.00 87 ALA A CA 2
ATOM 2717 C C . ALA A 1 87 ? -11.075 9.316 -9.354 1.00 0.00 87 ALA A C 2
ATOM 2718 O O . ALA A 1 87 ? -9.877 9.137 -9.568 1.00 0.00 87 ALA A O 2
ATOM 2725 N N . GLU A 1 88 ? -11.984 9.372 -10.322 1.00 0.00 88 GLU A N 2
ATOM 2726 C CA . GLU A 1 88 ? -11.615 9.222 -11.725 1.00 0.00 88 GLU A CA 2
ATOM 2727 C C . GLU A 1 88 ? -11.249 10.570 -12.339 1.00 0.00 88 GLU A C 2
ATOM 2728 O O . GLU A 1 88 ? -10.279 10.681 -13.090 1.00 0.00 88 GLU A O 2
ATOM 2740 N N . THR A 1 89 ? -12.032 11.594 -12.015 1.00 0.00 89 THR A N 2
ATOM 2741 C CA . THR A 1 89 ? -11.793 12.934 -12.535 1.00 0.00 89 THR A CA 2
ATOM 2742 C C . THR A 1 89 ? -11.646 13.945 -11.403 1.00 0.00 89 THR A C 2
ATOM 2743 O O . THR A 1 89 ? -11.098 15.030 -11.595 1.00 0.00 89 THR A O 2
ATOM 2754 N N . ARG A 1 90 ? -12.137 13.580 -10.223 1.00 0.00 90 ARG A N 2
ATOM 2755 C CA . ARG A 1 90 ? -12.061 14.456 -9.060 1.00 0.00 90 ARG A CA 2
ATOM 2756 C C . ARG A 1 90 ? -12.417 15.892 -9.436 1.00 0.00 90 ARG A C 2
ATOM 2757 O O . ARG A 1 90 ? -11.681 16.828 -9.121 1.00 0.00 90 ARG A O 2
ATOM 2778 N N . LEU A 1 91 ? -13.548 16.057 -10.113 1.00 0.00 91 LEU A N 2
ATOM 2779 C CA . LEU A 1 91 ? -14.002 17.379 -10.533 1.00 0.00 91 LEU A CA 2
ATOM 2780 C C . LEU A 1 91 ? -15.039 17.932 -9.562 1.00 0.00 91 LEU A C 2
ATOM 2781 O O . LEU A 1 91 ? -15.187 19.146 -9.421 1.00 0.00 91 LEU A O 2
ATOM 2797 N N . TRP A 1 92 ? -15.754 17.034 -8.893 1.00 0.00 92 TRP A N 2
ATOM 2798 C CA . TRP A 1 92 ? -16.776 17.434 -7.932 1.00 0.00 92 TRP A CA 2
ATOM 2799 C C . TRP A 1 92 ? -17.187 16.257 -7.054 1.00 0.00 92 TRP A C 2
ATOM 2800 O O . TRP A 1 92 ? -17.872 15.341 -7.509 1.00 0.00 92 TRP A O 2
ATOM 2821 N N . SER A 1 93 ? -16.765 16.288 -5.794 1.00 0.00 93 SER A N 2
ATOM 2822 C CA . SER A 1 93 ? -17.087 15.222 -4.854 1.00 0.00 93 SER A CA 2
ATOM 2823 C C . SER A 1 93 ? -17.098 15.746 -3.421 1.00 0.00 93 SER A C 2
ATOM 2824 O O . SER A 1 93 ? -16.326 16.630 -3.050 1.00 0.00 93 SER A O 2
ATOM 2832 N N . PRO A 1 94 ? -17.996 15.189 -2.595 1.00 0.00 94 PRO A N 2
ATOM 2833 C CA . PRO A 1 94 ? -18.130 15.583 -1.189 1.00 0.00 94 PRO A CA 2
ATOM 2834 C C . PRO A 1 94 ? -16.937 15.145 -0.347 1.00 0.00 94 PRO A C 2
ATOM 2835 O O . PRO A 1 94 ? -15.921 14.700 -0.880 1.00 0.00 94 PRO A O 2
ATOM 2846 N N . GLN A 1 95 ? -17.068 15.274 0.969 1.00 0.00 95 GLN A N 2
ATOM 2847 C CA . GLN A 1 95 ? -15.999 14.890 1.884 1.00 0.00 95 GLN A CA 2
ATOM 2848 C C . GLN A 1 95 ? -16.347 13.599 2.616 1.00 0.00 95 GLN A C 2
ATOM 2849 O O . GLN A 1 95 ? -16.249 13.522 3.841 1.00 0.00 95 GLN A O 2
ATOM 2863 N N . VAL A 1 96 ? -16.753 12.585 1.858 1.00 0.00 96 VAL A N 2
ATOM 2864 C CA . VAL A 1 96 ? -17.115 11.296 2.435 1.00 0.00 96 VAL A CA 2
ATOM 2865 C C . VAL A 1 96 ? -16.956 10.174 1.415 1.00 0.00 96 VAL A C 2
ATOM 2866 O O . VAL A 1 96 ? -17.450 10.268 0.291 1.00 0.00 96 VAL A O 2
ATOM 2879 N N . SER A 1 97 ? -16.263 9.112 1.815 1.00 0.00 97 SER A N 2
ATOM 2880 C CA . SER A 1 97 ? -16.036 7.972 0.934 1.00 0.00 97 SER A CA 2
ATOM 2881 C C . SER A 1 97 ? -16.553 6.684 1.569 1.00 0.00 97 SER A C 2
ATOM 2882 O O . SER A 1 97 ? -16.011 5.604 1.336 1.00 0.00 97 SER A O 2
ATOM 2890 N N . SER A 1 98 ? -17.605 6.808 2.372 1.00 0.00 98 SER A N 2
ATOM 2891 C CA . SER A 1 98 ? -18.194 5.656 3.043 1.00 0.00 98 SER A CA 2
ATOM 2892 C C . SER A 1 98 ? -19.679 5.882 3.309 1.00 0.00 98 SER A C 2
ATOM 2893 O O . SER A 1 98 ? -20.173 7.005 3.220 1.00 0.00 98 SER A O 2
ATOM 2901 N N . GLY A 1 99 ? -20.387 4.804 3.635 1.00 0.00 99 GLY A N 2
ATOM 2902 C CA . GLY A 1 99 ? -21.808 4.905 3.908 1.00 0.00 99 GLY A CA 2
ATOM 2903 C C . GLY A 1 99 ? -22.332 3.722 4.697 1.00 0.00 99 GLY A C 2
ATOM 2904 O O . GLY A 1 99 ? -21.621 3.122 5.503 1.00 0.00 99 GLY A O 2
ATOM 2908 N N . PRO A 1 100 ? -23.607 3.371 4.469 1.00 0.00 100 PRO A N 2
ATOM 2909 C CA . PRO A 1 100 ? -24.254 2.249 5.156 1.00 0.00 100 PRO A CA 2
ATOM 2910 C C . PRO A 1 100 ? -23.700 0.900 4.712 1.00 0.00 100 PRO A C 2
ATOM 2911 O O . PRO A 1 100 ? -23.655 -0.050 5.493 1.00 0.00 100 PRO A O 2
ATOM 2922 N N . SER A 1 101 ? -23.279 0.823 3.454 1.00 0.00 101 SER A N 2
ATOM 2923 C CA . SER A 1 101 ? -22.731 -0.412 2.905 1.00 0.00 101 SER A CA 2
ATOM 2924 C C . SER A 1 101 ? -21.716 -1.028 3.863 1.00 0.00 101 SER A C 2
ATOM 2925 O O . SER A 1 101 ? -21.786 -2.216 4.180 1.00 0.00 101 SER A O 2
ATOM 2933 N N . SER A 1 102 ? -20.772 -0.212 4.321 1.00 0.00 102 SER A N 2
ATOM 2934 C CA . SER A 1 102 ? -19.739 -0.676 5.240 1.00 0.00 102 SER A CA 2
ATOM 2935 C C . SER A 1 102 ? -20.030 -0.211 6.664 1.00 0.00 102 SER A C 2
ATOM 2936 O O . SER A 1 102 ? -20.231 0.977 6.911 1.00 0.00 102 SER A O 2
ATOM 2944 N N . GLY A 1 103 ? -20.050 -1.158 7.597 1.00 0.00 103 GLY A N 2
ATOM 2945 C CA . GLY A 1 103 ? -20.316 -0.826 8.984 1.00 0.00 103 GLY A CA 2
ATOM 2946 C C . GLY A 1 103 ? -21.021 -1.947 9.723 1.00 0.00 103 GLY A C 2
ATOM 2947 O O . GLY A 1 103 ? -20.615 -3.106 9.640 1.00 0.00 103 GLY A O 2
ATOM 2951 N N . GLY A 1 1 ? -22.710 -5.505 0.743 1.00 0.00 1 GLY A N 3
ATOM 2952 C CA . GLY A 1 1 ? -22.777 -5.977 -0.627 1.00 0.00 1 GLY A CA 3
ATOM 2953 C C . GLY A 1 1 ? -21.482 -5.750 -1.382 1.00 0.00 1 GLY A C 3
ATOM 2954 O O . GLY A 1 1 ? -20.436 -6.280 -1.006 1.00 0.00 1 GLY A O 3
ATOM 2958 N N . SER A 1 2 ? -21.551 -4.963 -2.451 1.00 0.00 2 SER A N 3
ATOM 2959 C CA . SER A 1 2 ? -20.376 -4.673 -3.264 1.00 0.00 2 SER A CA 3
ATOM 2960 C C . SER A 1 2 ? -19.970 -3.208 -3.128 1.00 0.00 2 SER A C 3
ATOM 2961 O O . SER A 1 2 ? -18.815 -2.898 -2.835 1.00 0.00 2 SER A O 3
ATOM 2969 N N . SER A 1 3 ? -20.928 -2.313 -3.343 1.00 0.00 3 SER A N 3
ATOM 2970 C CA . SER A 1 3 ? -20.671 -0.880 -3.248 1.00 0.00 3 SER A CA 3
ATOM 2971 C C . SER A 1 3 ? -21.233 -0.312 -1.949 1.00 0.00 3 SER A C 3
ATOM 2972 O O . SER A 1 3 ? -22.419 0.004 -1.859 1.00 0.00 3 SER A O 3
ATOM 2980 N N . GLY A 1 4 ? -20.372 -0.185 -0.944 1.00 0.00 4 GLY A N 3
ATOM 2981 C CA . GLY A 1 4 ? -20.800 0.345 0.337 1.00 0.00 4 GLY A CA 3
ATOM 2982 C C . GLY A 1 4 ? -20.258 1.736 0.600 1.00 0.00 4 GLY A C 3
ATOM 2983 O O . GLY A 1 4 ? -19.738 2.013 1.681 1.00 0.00 4 GLY A O 3
ATOM 2987 N N . SER A 1 5 ? -20.378 2.613 -0.391 1.00 0.00 5 SER A N 3
ATOM 2988 C CA . SER A 1 5 ? -19.890 3.982 -0.264 1.00 0.00 5 SER A CA 3
ATOM 2989 C C . SER A 1 5 ? -18.378 4.003 -0.060 1.00 0.00 5 SER A C 3
ATOM 2990 O O . SER A 1 5 ? -17.865 4.734 0.787 1.00 0.00 5 SER A O 3
ATOM 2998 N N . SER A 1 6 ? -17.670 3.195 -0.842 1.00 0.00 6 SER A N 3
ATOM 2999 C CA . SER A 1 6 ? -16.217 3.117 -0.746 1.00 0.00 6 SER A CA 3
ATOM 3000 C C . SER A 1 6 ? -15.645 2.249 -1.863 1.00 0.00 6 SER A C 3
ATOM 3001 O O . SER A 1 6 ? -16.095 1.126 -2.085 1.00 0.00 6 SER A O 3
ATOM 3009 N N . GLY A 1 7 ? -14.647 2.780 -2.564 1.00 0.00 7 GLY A N 3
ATOM 3010 C CA . GLY A 1 7 ? -14.029 2.042 -3.650 1.00 0.00 7 GLY A CA 3
ATOM 3011 C C . GLY A 1 7 ? -13.110 0.943 -3.154 1.00 0.00 7 GLY A C 3
ATOM 3012 O O . GLY A 1 7 ? -11.905 1.146 -3.020 1.00 0.00 7 GLY A O 3
ATOM 3016 N N . ASN A 1 8 ? -13.683 -0.225 -2.880 1.00 0.00 8 ASN A N 3
ATOM 3017 C CA . ASN A 1 8 ? -12.907 -1.360 -2.393 1.00 0.00 8 ASN A CA 3
ATOM 3018 C C . ASN A 1 8 ? -12.054 -1.954 -3.510 1.00 0.00 8 ASN A C 3
ATOM 3019 O O . ASN A 1 8 ? -12.541 -2.203 -4.613 1.00 0.00 8 ASN A O 3
ATOM 3030 N N . VAL A 1 9 ? -10.777 -2.179 -3.215 1.00 0.00 9 VAL A N 3
ATOM 3031 C CA . VAL A 1 9 ? -9.855 -2.746 -4.193 1.00 0.00 9 VAL A CA 3
ATOM 3032 C C . VAL A 1 9 ? -8.839 -3.664 -3.523 1.00 0.00 9 VAL A C 3
ATOM 3033 O O . VAL A 1 9 ? -7.969 -3.208 -2.781 1.00 0.00 9 VAL A O 3
ATOM 3046 N N . VAL A 1 10 ? -8.956 -4.961 -3.789 1.00 0.00 10 VAL A N 3
ATOM 3047 C CA . VAL A 1 10 ? -8.047 -5.944 -3.213 1.00 0.00 10 VAL A CA 3
ATOM 3048 C C . VAL A 1 10 ? -7.223 -6.632 -4.296 1.00 0.00 10 VAL A C 3
ATOM 3049 O O . VAL A 1 10 ? -7.762 -7.350 -5.139 1.00 0.00 10 VAL A O 3
ATOM 3062 N N . LEU A 1 11 ? -5.914 -6.407 -4.267 1.00 0.00 11 LEU A N 3
ATOM 3063 C CA . LEU A 1 11 ? -5.014 -7.005 -5.247 1.00 0.00 11 LEU A CA 3
ATOM 3064 C C . LEU A 1 11 ? -4.475 -8.342 -4.747 1.00 0.00 11 LEU A C 3
ATOM 3065 O O . LEU A 1 11 ? -4.085 -8.488 -3.588 1.00 0.00 11 LEU A O 3
ATOM 3081 N N . PRO A 1 12 ? -4.450 -9.342 -5.640 1.00 0.00 12 PRO A N 3
ATOM 3082 C CA . PRO A 1 12 ? -3.959 -10.684 -5.313 1.00 0.00 12 PRO A CA 3
ATOM 3083 C C . PRO A 1 12 ? -2.450 -10.711 -5.094 1.00 0.00 12 PRO A C 3
ATOM 3084 O O . PRO A 1 12 ? -1.678 -10.341 -5.977 1.00 0.00 12 PRO A O 3
ATOM 3095 N N . GLY A 1 13 ? -2.036 -11.152 -3.910 1.00 0.00 13 GLY A N 3
ATOM 3096 C CA . GLY A 1 13 ? -0.621 -11.220 -3.596 1.00 0.00 13 GLY A CA 3
ATOM 3097 C C . GLY A 1 13 ? -0.145 -12.641 -3.367 1.00 0.00 13 GLY A C 3
ATOM 3098 O O . GLY A 1 13 ? -0.737 -13.603 -3.856 1.00 0.00 13 GLY A O 3
ATOM 3102 N N . PRO A 1 14 ? 0.950 -12.786 -2.607 1.00 0.00 14 PRO A N 3
ATOM 3103 C CA . PRO A 1 14 ? 1.663 -11.648 -2.019 1.00 0.00 14 PRO A CA 3
ATOM 3104 C C . PRO A 1 14 ? 2.384 -10.811 -3.070 1.00 0.00 14 PRO A C 3
ATOM 3105 O O . PRO A 1 14 ? 2.324 -11.109 -4.263 1.00 0.00 14 PRO A O 3
ATOM 3116 N N . ALA A 1 15 ? 3.066 -9.763 -2.620 1.00 0.00 15 ALA A N 3
ATOM 3117 C CA . ALA A 1 15 ? 3.801 -8.885 -3.522 1.00 0.00 15 ALA A CA 3
ATOM 3118 C C . ALA A 1 15 ? 4.719 -9.684 -4.440 1.00 0.00 15 ALA A C 3
ATOM 3119 O O . ALA A 1 15 ? 4.950 -10.877 -4.240 1.00 0.00 15 ALA A O 3
ATOM 3126 N N . PRO A 1 16 ? 5.255 -9.014 -5.471 1.00 0.00 16 PRO A N 3
ATOM 3127 C CA . PRO A 1 16 ? 4.987 -7.595 -5.718 1.00 0.00 16 PRO A CA 3
ATOM 3128 C C . PRO A 1 16 ? 3.554 -7.347 -6.176 1.00 0.00 16 PRO A C 3
ATOM 3129 O O . PRO A 1 16 ? 2.762 -8.282 -6.300 1.00 0.00 16 PRO A O 3
ATOM 3140 N N . TRP A 1 17 ? 3.227 -6.084 -6.425 1.00 0.00 17 TRP A N 3
ATOM 3141 C CA . TRP A 1 17 ? 1.888 -5.715 -6.870 1.00 0.00 17 TRP A CA 3
ATOM 3142 C C . TRP A 1 17 ? 1.922 -5.148 -8.285 1.00 0.00 17 TRP A C 3
ATOM 3143 O O . TRP A 1 17 ? 1.204 -5.616 -9.168 1.00 0.00 17 TRP A O 3
ATOM 3164 N N . GLY A 1 18 ? 2.761 -4.138 -8.494 1.00 0.00 18 GLY A N 3
ATOM 3165 C CA . GLY A 1 18 ? 2.872 -3.526 -9.805 1.00 0.00 18 GLY A CA 3
ATOM 3166 C C . GLY A 1 18 ? 2.214 -2.161 -9.865 1.00 0.00 18 GLY A C 3
ATOM 3167 O O . GLY A 1 18 ? 1.613 -1.797 -10.876 1.00 0.00 18 GLY A O 3
ATOM 3171 N N . PHE A 1 19 ? 2.324 -1.405 -8.778 1.00 0.00 19 PHE A N 3
ATOM 3172 C CA . PHE A 1 19 ? 1.733 -0.074 -8.710 1.00 0.00 19 PHE A CA 3
ATOM 3173 C C . PHE A 1 19 ? 2.590 0.859 -7.859 1.00 0.00 19 PHE A C 3
ATOM 3174 O O . PHE A 1 19 ? 3.086 0.471 -6.802 1.00 0.00 19 PHE A O 3
ATOM 3191 N N . ARG A 1 20 ? 2.758 2.091 -8.329 1.00 0.00 20 ARG A N 3
ATOM 3192 C CA . ARG A 1 20 ? 3.556 3.079 -7.614 1.00 0.00 20 ARG A CA 3
ATOM 3193 C C . ARG A 1 20 ? 2.662 4.035 -6.829 1.00 0.00 20 ARG A C 3
ATOM 3194 O O . ARG A 1 20 ? 1.436 3.978 -6.929 1.00 0.00 20 ARG A O 3
ATOM 3215 N N . LEU A 1 21 ? 3.284 4.912 -6.049 1.00 0.00 21 LEU A N 3
ATOM 3216 C CA . LEU A 1 21 ? 2.545 5.881 -5.247 1.00 0.00 21 LEU A CA 3
ATOM 3217 C C . LEU A 1 21 ? 3.326 7.184 -5.110 1.00 0.00 21 LEU A C 3
ATOM 3218 O O . LEU A 1 21 ? 4.542 7.213 -5.302 1.00 0.00 21 LEU A O 3
ATOM 3234 N N . SER A 1 22 ? 2.620 8.259 -4.775 1.00 0.00 22 SER A N 3
ATOM 3235 C CA . SER A 1 22 ? 3.248 9.566 -4.614 1.00 0.00 22 SER A CA 3
ATOM 3236 C C . SER A 1 22 ? 2.449 10.436 -3.649 1.00 0.00 22 SER A C 3
ATOM 3237 O O . SER A 1 22 ? 1.223 10.349 -3.586 1.00 0.00 22 SER A O 3
ATOM 3245 N N . GLY A 1 23 ? 3.154 11.277 -2.897 1.00 0.00 23 GLY A N 3
ATOM 3246 C CA . GLY A 1 23 ? 2.495 12.152 -1.945 1.00 0.00 23 GLY A CA 3
ATOM 3247 C C . GLY A 1 23 ? 2.801 11.779 -0.508 1.00 0.00 23 GLY A C 3
ATOM 3248 O O . GLY A 1 23 ? 3.864 11.234 -0.213 1.00 0.00 23 GLY A O 3
ATOM 3252 N N . GLY A 1 24 ? 1.866 12.075 0.390 1.00 0.00 24 GLY A N 3
ATOM 3253 C CA . GLY A 1 24 ? 2.061 11.762 1.794 1.00 0.00 24 GLY A CA 3
ATOM 3254 C C . GLY A 1 24 ? 1.514 12.839 2.710 1.00 0.00 24 GLY A C 3
ATOM 3255 O O . GLY A 1 24 ? 1.717 14.030 2.469 1.00 0.00 24 GLY A O 3
ATOM 3259 N N . ILE A 1 25 ? 0.817 12.422 3.761 1.00 0.00 25 ILE A N 3
ATOM 3260 C CA . ILE A 1 25 ? 0.239 13.360 4.715 1.00 0.00 25 ILE A CA 3
ATOM 3261 C C . ILE A 1 25 ? 1.273 14.382 5.177 1.00 0.00 25 ILE A C 3
ATOM 3262 O O . ILE A 1 25 ? 0.945 15.541 5.431 1.00 0.00 25 ILE A O 3
ATOM 3278 N N . ASP A 1 26 ? 2.523 13.944 5.282 1.00 0.00 26 ASP A N 3
ATOM 3279 C CA . ASP A 1 26 ? 3.606 14.821 5.710 1.00 0.00 26 ASP A CA 3
ATOM 3280 C C . ASP A 1 26 ? 3.935 15.846 4.630 1.00 0.00 26 ASP A C 3
ATOM 3281 O O . ASP A 1 26 ? 4.375 16.957 4.927 1.00 0.00 26 ASP A O 3
ATOM 3290 N N . PHE A 1 27 ? 3.719 15.466 3.375 1.00 0.00 27 PHE A N 3
ATOM 3291 C CA . PHE A 1 27 ? 3.994 16.352 2.249 1.00 0.00 27 PHE A CA 3
ATOM 3292 C C . PHE A 1 27 ? 2.737 17.110 1.834 1.00 0.00 27 PHE A C 3
ATOM 3293 O O . PHE A 1 27 ? 2.652 17.630 0.722 1.00 0.00 27 PHE A O 3
ATOM 3310 N N . ASN A 1 28 ? 1.762 17.167 2.736 1.00 0.00 28 ASN A N 3
ATOM 3311 C CA . ASN A 1 28 ? 0.508 17.860 2.463 1.00 0.00 28 ASN A CA 3
ATOM 3312 C C . ASN A 1 28 ? -0.034 17.483 1.088 1.00 0.00 28 ASN A C 3
ATOM 3313 O O . ASN A 1 28 ? -0.539 18.333 0.356 1.00 0.00 28 ASN A O 3
ATOM 3324 N N . GLN A 1 29 ? 0.076 16.204 0.745 1.00 0.00 29 GLN A N 3
ATOM 3325 C CA . GLN A 1 29 ? -0.403 15.715 -0.543 1.00 0.00 29 GLN A CA 3
ATOM 3326 C C . GLN A 1 29 ? -1.015 14.325 -0.403 1.00 0.00 29 GLN A C 3
ATOM 3327 O O . GLN A 1 29 ? -0.540 13.485 0.361 1.00 0.00 29 GLN A O 3
ATOM 3341 N N . PRO A 1 30 ? -2.094 14.074 -1.160 1.00 0.00 30 PRO A N 3
ATOM 3342 C CA . PRO A 1 30 ? -2.793 12.786 -1.139 1.00 0.00 30 PRO A CA 3
ATOM 3343 C C . PRO A 1 30 ? -1.970 11.669 -1.770 1.00 0.00 30 PRO A C 3
ATOM 3344 O O . PRO A 1 30 ? -1.289 11.877 -2.775 1.00 0.00 30 PRO A O 3
ATOM 3355 N N . LEU A 1 31 ? -2.036 10.483 -1.175 1.00 0.00 31 LEU A N 3
ATOM 3356 C CA . LEU A 1 31 ? -1.296 9.331 -1.680 1.00 0.00 31 LEU A CA 3
ATOM 3357 C C . LEU A 1 31 ? -2.000 8.718 -2.887 1.00 0.00 31 LEU A C 3
ATOM 3358 O O . LEU A 1 31 ? -2.937 7.933 -2.740 1.00 0.00 31 LEU A O 3
ATOM 3374 N N . VAL A 1 32 ? -1.541 9.081 -4.080 1.00 0.00 32 VAL A N 3
ATOM 3375 C CA . VAL A 1 32 ? -2.124 8.565 -5.313 1.00 0.00 32 VAL A CA 3
ATOM 3376 C C . VAL A 1 32 ? -1.116 7.722 -6.087 1.00 0.00 32 VAL A C 3
ATOM 3377 O O . VAL A 1 32 ? 0.090 7.810 -5.854 1.00 0.00 32 VAL A O 3
ATOM 3390 N N . ILE A 1 33 ? -1.619 6.907 -7.008 1.00 0.00 33 ILE A N 3
ATOM 3391 C CA . ILE A 1 33 ? -0.762 6.050 -7.817 1.00 0.00 33 ILE A CA 3
ATOM 3392 C C . ILE A 1 33 ? 0.034 6.867 -8.830 1.00 0.00 33 ILE A C 3
ATOM 3393 O O . ILE A 1 33 ? -0.497 7.779 -9.463 1.00 0.00 33 ILE A O 3
ATOM 3409 N N . THR A 1 34 ? 1.312 6.531 -8.979 1.00 0.00 34 THR A N 3
ATOM 3410 C CA . THR A 1 34 ? 2.182 7.232 -9.915 1.00 0.00 34 THR A CA 3
ATOM 3411 C C . THR A 1 34 ? 2.355 6.439 -11.205 1.00 0.00 34 THR A C 3
ATOM 3412 O O . THR A 1 34 ? 2.497 7.014 -12.284 1.00 0.00 34 THR A O 3
ATOM 3423 N N . ARG A 1 35 ? 2.340 5.115 -11.087 1.00 0.00 35 ARG A N 3
ATOM 3424 C CA . ARG A 1 35 ? 2.496 4.243 -12.244 1.00 0.00 35 ARG A CA 3
ATOM 3425 C C . ARG A 1 35 ? 1.811 2.900 -12.009 1.00 0.00 35 ARG A C 3
ATOM 3426 O O . ARG A 1 35 ? 1.599 2.492 -10.867 1.00 0.00 35 ARG A O 3
ATOM 3447 N N . ILE A 1 36 ? 1.467 2.219 -13.097 1.00 0.00 36 ILE A N 3
ATOM 3448 C CA . ILE A 1 36 ? 0.806 0.923 -13.009 1.00 0.00 36 ILE A CA 3
ATOM 3449 C C . ILE A 1 36 ? 1.359 -0.048 -14.047 1.00 0.00 36 ILE A C 3
ATOM 3450 O O . ILE A 1 36 ? 1.421 0.266 -15.236 1.00 0.00 36 ILE A O 3
ATOM 3466 N N . THR A 1 37 ? 1.758 -1.231 -13.590 1.00 0.00 37 THR A N 3
ATOM 3467 C CA . THR A 1 37 ? 2.305 -2.248 -14.479 1.00 0.00 37 THR A CA 3
ATOM 3468 C C . THR A 1 37 ? 1.264 -2.710 -15.493 1.00 0.00 37 THR A C 3
ATOM 3469 O O . THR A 1 37 ? 0.252 -3.318 -15.146 1.00 0.00 37 THR A O 3
ATOM 3480 N N . PRO A 1 38 ? 1.517 -2.416 -16.777 1.00 0.00 38 PRO A N 3
ATOM 3481 C CA . PRO A 1 38 ? 0.613 -2.793 -17.868 1.00 0.00 38 PRO A CA 3
ATOM 3482 C C . PRO A 1 38 ? 0.597 -4.298 -18.113 1.00 0.00 38 PRO A C 3
ATOM 3483 O O . PRO A 1 38 ? 1.408 -4.821 -18.877 1.00 0.00 38 PRO A O 3
ATOM 3494 N N . GLY A 1 39 ? -0.332 -4.990 -17.460 1.00 0.00 39 GLY A N 3
ATOM 3495 C CA . GLY A 1 39 ? -0.436 -6.428 -17.622 1.00 0.00 39 GLY A CA 3
ATOM 3496 C C . GLY A 1 39 ? 0.101 -7.186 -16.424 1.00 0.00 39 GLY A C 3
ATOM 3497 O O . GLY A 1 39 ? 1.020 -7.994 -16.553 1.00 0.00 39 GLY A O 3
ATOM 3501 N N . SER A 1 40 ? -0.474 -6.925 -15.254 1.00 0.00 40 SER A N 3
ATOM 3502 C CA . SER A 1 40 ? -0.044 -7.584 -14.027 1.00 0.00 40 SER A CA 3
ATOM 3503 C C . SER A 1 40 ? -1.121 -7.483 -12.950 1.00 0.00 40 SER A C 3
ATOM 3504 O O . SER A 1 40 ? -2.219 -6.984 -13.198 1.00 0.00 40 SER A O 3
ATOM 3512 N N . LYS A 1 41 ? -0.798 -7.960 -11.753 1.00 0.00 41 LYS A N 3
ATOM 3513 C CA . LYS A 1 41 ? -1.734 -7.924 -10.636 1.00 0.00 41 LYS A CA 3
ATOM 3514 C C . LYS A 1 41 ? -2.231 -6.503 -10.389 1.00 0.00 41 LYS A C 3
ATOM 3515 O O . LYS A 1 41 ? -3.330 -6.300 -9.873 1.00 0.00 41 LYS A O 3
ATOM 3534 N N . ALA A 1 42 ? -1.415 -5.522 -10.762 1.00 0.00 42 ALA A N 3
ATOM 3535 C CA . ALA A 1 42 ? -1.774 -4.121 -10.584 1.00 0.00 42 ALA A CA 3
ATOM 3536 C C . ALA A 1 42 ? -2.815 -3.686 -11.610 1.00 0.00 42 ALA A C 3
ATOM 3537 O O . ALA A 1 42 ? -3.985 -3.494 -11.278 1.00 0.00 42 ALA A O 3
ATOM 3544 N N . ALA A 1 43 ? -2.382 -3.532 -12.857 1.00 0.00 43 ALA A N 3
ATOM 3545 C CA . ALA A 1 43 ? -3.278 -3.122 -13.932 1.00 0.00 43 ALA A CA 3
ATOM 3546 C C . ALA A 1 43 ? -4.492 -4.040 -14.015 1.00 0.00 43 ALA A C 3
ATOM 3547 O O . ALA A 1 43 ? -5.626 -3.576 -14.134 1.00 0.00 43 ALA A O 3
ATOM 3554 N N . ALA A 1 44 ? -4.248 -5.345 -13.953 1.00 0.00 44 ALA A N 3
ATOM 3555 C CA . ALA A 1 44 ? -5.322 -6.328 -14.020 1.00 0.00 44 ALA A CA 3
ATOM 3556 C C . ALA A 1 44 ? -6.367 -6.073 -12.940 1.00 0.00 44 ALA A C 3
ATOM 3557 O O . ALA A 1 44 ? -7.467 -6.623 -12.985 1.00 0.00 44 ALA A O 3
ATOM 3564 N N . ALA A 1 45 ? -6.017 -5.236 -11.969 1.00 0.00 45 ALA A N 3
ATOM 3565 C CA . ALA A 1 45 ? -6.926 -4.907 -10.878 1.00 0.00 45 ALA A CA 3
ATOM 3566 C C . ALA A 1 45 ? -7.619 -3.572 -11.124 1.00 0.00 45 ALA A C 3
ATOM 3567 O O . ALA A 1 45 ? -8.117 -2.939 -10.194 1.00 0.00 45 ALA A O 3
ATOM 3574 N N . ASN A 1 46 ? -7.646 -3.148 -12.383 1.00 0.00 46 ASN A N 3
ATOM 3575 C CA . ASN A 1 46 ? -8.277 -1.885 -12.751 1.00 0.00 46 ASN A CA 3
ATOM 3576 C C . ASN A 1 46 ? -7.575 -0.710 -12.079 1.00 0.00 46 ASN A C 3
ATOM 3577 O O . ASN A 1 46 ? -8.192 0.318 -11.798 1.00 0.00 46 ASN A O 3
ATOM 3588 N N . LEU A 1 47 ? -6.280 -0.868 -11.826 1.00 0.00 47 LEU A N 3
ATOM 3589 C CA . LEU A 1 47 ? -5.492 0.181 -11.188 1.00 0.00 47 LEU A CA 3
ATOM 3590 C C . LEU A 1 47 ? -4.948 1.160 -12.223 1.00 0.00 47 LEU A C 3
ATOM 3591 O O . LEU A 1 47 ? -4.493 0.756 -13.294 1.00 0.00 47 LEU A O 3
ATOM 3607 N N . CYS A 1 48 ? -4.996 2.446 -11.896 1.00 0.00 48 CYS A N 3
ATOM 3608 C CA . CYS A 1 48 ? -4.506 3.483 -12.798 1.00 0.00 48 CYS A CA 3
ATOM 3609 C C . CYS A 1 48 ? -3.824 4.603 -12.018 1.00 0.00 48 CYS A C 3
ATOM 3610 O O . CYS A 1 48 ? -4.207 4.934 -10.896 1.00 0.00 48 CYS A O 3
ATOM 3618 N N . PRO A 1 49 ? -2.788 5.200 -12.625 1.00 0.00 49 PRO A N 3
ATOM 3619 C CA . PRO A 1 49 ? -2.030 6.292 -12.006 1.00 0.00 49 PRO A CA 3
ATOM 3620 C C . PRO A 1 49 ? -2.841 7.579 -11.909 1.00 0.00 49 PRO A C 3
ATOM 3621 O O . PRO A 1 49 ? -2.975 8.315 -12.886 1.00 0.00 49 PRO A O 3
ATOM 3632 N N . GLY A 1 50 ? -3.381 7.845 -10.724 1.00 0.00 50 GLY A N 3
ATOM 3633 C CA . GLY A 1 50 ? -4.173 9.045 -10.521 1.00 0.00 50 GLY A CA 3
ATOM 3634 C C . GLY A 1 50 ? -5.181 8.892 -9.400 1.00 0.00 50 GLY A C 3
ATOM 3635 O O . GLY A 1 50 ? -5.628 9.881 -8.819 1.00 0.00 50 GLY A O 3
ATOM 3639 N N . ASP A 1 51 ? -5.542 7.650 -9.097 1.00 0.00 51 ASP A N 3
ATOM 3640 C CA . ASP A 1 51 ? -6.506 7.371 -8.038 1.00 0.00 51 ASP A CA 3
ATOM 3641 C C . ASP A 1 51 ? -5.997 7.879 -6.693 1.00 0.00 51 ASP A C 3
ATOM 3642 O O . ASP A 1 51 ? -4.791 8.005 -6.481 1.00 0.00 51 ASP A O 3
ATOM 3651 N N . VAL A 1 52 ? -6.925 8.170 -5.787 1.00 0.00 52 VAL A N 3
ATOM 3652 C CA . VAL A 1 52 ? -6.571 8.664 -4.462 1.00 0.00 52 VAL A CA 3
ATOM 3653 C C . VAL A 1 52 ? -6.656 7.554 -3.420 1.00 0.00 52 VAL A C 3
ATOM 3654 O O . VAL A 1 52 ? -7.727 6.997 -3.178 1.00 0.00 52 VAL A O 3
ATOM 3667 N N . ILE A 1 53 ? -5.520 7.239 -2.807 1.00 0.00 53 ILE A N 3
ATOM 3668 C CA . ILE A 1 53 ? -5.466 6.196 -1.790 1.00 0.00 53 ILE A CA 3
ATOM 3669 C C . ILE A 1 53 ? -5.916 6.728 -0.433 1.00 0.00 53 ILE A C 3
ATOM 3670 O O . ILE A 1 53 ? -5.236 7.552 0.179 1.00 0.00 53 ILE A O 3
ATOM 3686 N N . LEU A 1 54 ? -7.065 6.249 0.032 1.00 0.00 54 LEU A N 3
ATOM 3687 C CA . LEU A 1 54 ? -7.606 6.674 1.318 1.00 0.00 54 LEU A CA 3
ATOM 3688 C C . LEU A 1 54 ? -7.026 5.840 2.456 1.00 0.00 54 LEU A C 3
ATOM 3689 O O . LEU A 1 54 ? -6.581 6.378 3.469 1.00 0.00 54 LEU A O 3
ATOM 3705 N N . ALA A 1 55 ? -7.031 4.523 2.279 1.00 0.00 55 ALA A N 3
ATOM 3706 C CA . ALA A 1 55 ? -6.502 3.614 3.289 1.00 0.00 55 ALA A CA 3
ATOM 3707 C C . ALA A 1 55 ? -5.635 2.532 2.653 1.00 0.00 55 ALA A C 3
ATOM 3708 O O . ALA A 1 55 ? -5.957 2.016 1.582 1.00 0.00 55 ALA A O 3
ATOM 3715 N N . ILE A 1 56 ? -4.537 2.194 3.319 1.00 0.00 56 ILE A N 3
ATOM 3716 C CA . ILE A 1 56 ? -3.625 1.173 2.818 1.00 0.00 56 ILE A CA 3
ATOM 3717 C C . ILE A 1 56 ? -3.671 -0.079 3.688 1.00 0.00 56 ILE A C 3
ATOM 3718 O O . ILE A 1 56 ? -3.643 0.004 4.916 1.00 0.00 56 ILE A O 3
ATOM 3734 N N . ASP A 1 57 ? -3.739 -1.238 3.043 1.00 0.00 57 ASP A N 3
ATOM 3735 C CA . ASP A 1 57 ? -3.786 -2.509 3.757 1.00 0.00 57 ASP A CA 3
ATOM 3736 C C . ASP A 1 57 ? -4.720 -2.423 4.960 1.00 0.00 57 ASP A C 3
ATOM 3737 O O . ASP A 1 57 ? -4.473 -3.038 5.996 1.00 0.00 57 ASP A O 3
ATOM 3746 N N . GLY A 1 58 ? -5.794 -1.653 4.814 1.00 0.00 58 GLY A N 3
ATOM 3747 C CA . GLY A 1 58 ? -6.749 -1.499 5.896 1.00 0.00 58 GLY A CA 3
ATOM 3748 C C . GLY A 1 58 ? -6.287 -0.500 6.939 1.00 0.00 58 GLY A C 3
ATOM 3749 O O . GLY A 1 58 ? -6.462 -0.718 8.138 1.00 0.00 58 GLY A O 3
ATOM 3753 N N . PHE A 1 59 ? -5.693 0.597 6.483 1.00 0.00 59 PHE A N 3
ATOM 3754 C CA . PHE A 1 59 ? -5.201 1.632 7.385 1.00 0.00 59 PHE A CA 3
ATOM 3755 C C . PHE A 1 59 ? -5.260 3.005 6.721 1.00 0.00 59 PHE A C 3
ATOM 3756 O O . PHE A 1 59 ? -4.464 3.312 5.835 1.00 0.00 59 PHE A O 3
ATOM 3773 N N . GLY A 1 60 ? -6.210 3.827 7.158 1.00 0.00 60 GLY A N 3
ATOM 3774 C CA . GLY A 1 60 ? -6.356 5.157 6.595 1.00 0.00 60 GLY A CA 3
ATOM 3775 C C . GLY A 1 60 ? -5.058 5.941 6.617 1.00 0.00 60 GLY A C 3
ATOM 3776 O O . GLY A 1 60 ? -4.219 5.744 7.496 1.00 0.00 60 GLY A O 3
ATOM 3780 N N . THR A 1 61 ? -4.892 6.833 5.645 1.00 0.00 61 THR A N 3
ATOM 3781 C CA . THR A 1 61 ? -3.687 7.648 5.554 1.00 0.00 61 THR A CA 3
ATOM 3782 C C . THR A 1 61 ? -3.823 8.924 6.375 1.00 0.00 61 THR A C 3
ATOM 3783 O O . THR A 1 61 ? -3.364 9.989 5.963 1.00 0.00 61 THR A O 3
ATOM 3794 N N . GLU A 1 62 ? -4.455 8.810 7.539 1.00 0.00 62 GLU A N 3
ATOM 3795 C CA . GLU A 1 62 ? -4.651 9.957 8.418 1.00 0.00 62 GLU A CA 3
ATOM 3796 C C . GLU A 1 62 ? -3.352 10.328 9.126 1.00 0.00 62 GLU A C 3
ATOM 3797 O O . GLU A 1 62 ? -2.983 11.500 9.197 1.00 0.00 62 GLU A O 3
ATOM 3809 N N . SER A 1 63 ? -2.661 9.320 9.649 1.00 0.00 63 SER A N 3
ATOM 3810 C CA . SER A 1 63 ? -1.405 9.539 10.356 1.00 0.00 63 SER A CA 3
ATOM 3811 C C . SER A 1 63 ? -0.284 8.704 9.745 1.00 0.00 63 SER A C 3
ATOM 3812 O O . SER A 1 63 ? 0.734 8.446 10.386 1.00 0.00 63 SER A O 3
ATOM 3820 N N . MET A 1 64 ? -0.480 8.285 8.499 1.00 0.00 64 MET A N 3
ATOM 3821 C CA . MET A 1 64 ? 0.514 7.480 7.799 1.00 0.00 64 MET A CA 3
ATOM 3822 C C . MET A 1 64 ? 1.276 8.321 6.780 1.00 0.00 64 MET A C 3
ATOM 3823 O O . MET A 1 64 ? 0.706 8.785 5.791 1.00 0.00 64 MET A O 3
ATOM 3837 N N . THR A 1 65 ? 2.567 8.517 7.027 1.00 0.00 65 THR A N 3
ATOM 3838 C CA . THR A 1 65 ? 3.406 9.304 6.132 1.00 0.00 65 THR A CA 3
ATOM 3839 C C . THR A 1 65 ? 3.984 8.439 5.017 1.00 0.00 65 THR A C 3
ATOM 3840 O O . THR A 1 65 ? 4.047 7.215 5.137 1.00 0.00 65 THR A O 3
ATOM 3851 N N . HIS A 1 66 ? 4.406 9.082 3.933 1.00 0.00 66 HIS A N 3
ATOM 3852 C CA . HIS A 1 66 ? 4.980 8.371 2.797 1.00 0.00 66 HIS A CA 3
ATOM 3853 C C . HIS A 1 66 ? 5.886 7.237 3.268 1.00 0.00 66 HIS A C 3
ATOM 3854 O O . HIS A 1 66 ? 5.725 6.089 2.854 1.00 0.00 66 HIS A O 3
ATOM 3869 N N . ALA A 1 67 ? 6.838 7.567 4.134 1.00 0.00 67 ALA A N 3
ATOM 3870 C CA . ALA A 1 67 ? 7.767 6.576 4.662 1.00 0.00 67 ALA A CA 3
ATOM 3871 C C . ALA A 1 67 ? 7.023 5.437 5.351 1.00 0.00 67 ALA A C 3
ATOM 3872 O O . ALA A 1 67 ? 7.414 4.274 5.247 1.00 0.00 67 ALA A O 3
ATOM 3879 N N . ASP A 1 68 ? 5.951 5.779 6.056 1.00 0.00 68 ASP A N 3
ATOM 3880 C CA . ASP A 1 68 ? 5.151 4.785 6.763 1.00 0.00 68 ASP A CA 3
ATOM 3881 C C . ASP A 1 68 ? 4.402 3.892 5.780 1.00 0.00 68 ASP A C 3
ATOM 3882 O O . ASP A 1 68 ? 4.490 2.666 5.848 1.00 0.00 68 ASP A O 3
ATOM 3891 N N . ALA A 1 69 ? 3.663 4.514 4.867 1.00 0.00 69 ALA A N 3
ATOM 3892 C CA . ALA A 1 69 ? 2.899 3.776 3.870 1.00 0.00 69 ALA A CA 3
ATOM 3893 C C . ALA A 1 69 ? 3.750 2.692 3.218 1.00 0.00 69 ALA A C 3
ATOM 3894 O O . ALA A 1 69 ? 3.270 1.591 2.949 1.00 0.00 69 ALA A O 3
ATOM 3901 N N . GLN A 1 70 ? 5.016 3.011 2.966 1.00 0.00 70 GLN A N 3
ATOM 3902 C CA . GLN A 1 70 ? 5.933 2.063 2.344 1.00 0.00 70 GLN A CA 3
ATOM 3903 C C . GLN A 1 70 ? 6.031 0.782 3.165 1.00 0.00 70 GLN A C 3
ATOM 3904 O O . GLN A 1 70 ? 6.075 -0.318 2.614 1.00 0.00 70 GLN A O 3
ATOM 3918 N N . ASP A 1 71 ? 6.066 0.932 4.484 1.00 0.00 71 ASP A N 3
ATOM 3919 C CA . ASP A 1 71 ? 6.158 -0.214 5.382 1.00 0.00 71 ASP A CA 3
ATOM 3920 C C . ASP A 1 71 ? 4.868 -1.028 5.359 1.00 0.00 71 ASP A C 3
ATOM 3921 O O . ASP A 1 71 ? 4.817 -2.144 5.876 1.00 0.00 71 ASP A O 3
ATOM 3930 N N . ARG A 1 72 ? 3.828 -0.461 4.757 1.00 0.00 72 ARG A N 3
ATOM 3931 C CA . ARG A 1 72 ? 2.537 -1.133 4.669 1.00 0.00 72 ARG A CA 3
ATOM 3932 C C . ARG A 1 72 ? 2.399 -1.875 3.343 1.00 0.00 72 ARG A C 3
ATOM 3933 O O . ARG A 1 72 ? 1.717 -2.896 3.260 1.00 0.00 72 ARG A O 3
ATOM 3954 N N . ILE A 1 73 ? 3.051 -1.353 2.309 1.00 0.00 73 ILE A N 3
ATOM 3955 C CA . ILE A 1 73 ? 3.002 -1.967 0.987 1.00 0.00 73 ILE A CA 3
ATOM 3956 C C . ILE A 1 73 ? 4.007 -3.107 0.873 1.00 0.00 73 ILE A C 3
ATOM 3957 O O . ILE A 1 73 ? 3.701 -4.168 0.328 1.00 0.00 73 ILE A O 3
ATOM 3973 N N . LYS A 1 74 ? 5.210 -2.884 1.392 1.00 0.00 74 LYS A N 3
ATOM 3974 C CA . LYS A 1 74 ? 6.261 -3.893 1.352 1.00 0.00 74 LYS A CA 3
ATOM 3975 C C . LYS A 1 74 ? 5.953 -5.037 2.312 1.00 0.00 74 LYS A C 3
ATOM 3976 O O . LYS A 1 74 ? 6.242 -6.198 2.022 1.00 0.00 74 LYS A O 3
ATOM 3995 N N . ALA A 1 75 ? 5.365 -4.702 3.456 1.00 0.00 75 ALA A N 3
ATOM 3996 C CA . ALA A 1 75 ? 5.015 -5.703 4.457 1.00 0.00 75 ALA A CA 3
ATOM 3997 C C . ALA A 1 75 ? 3.575 -6.174 4.282 1.00 0.00 75 ALA A C 3
ATOM 3998 O O . ALA A 1 75 ? 2.967 -6.700 5.213 1.00 0.00 75 ALA A O 3
ATOM 4005 N N . ALA A 1 76 ? 3.036 -5.982 3.082 1.00 0.00 76 ALA A N 3
ATOM 4006 C CA . ALA A 1 76 ? 1.668 -6.389 2.785 1.00 0.00 76 ALA A CA 3
ATOM 4007 C C . ALA A 1 76 ? 1.468 -7.877 3.053 1.00 0.00 76 ALA A C 3
ATOM 4008 O O . ALA A 1 76 ? 2.375 -8.559 3.530 1.00 0.00 76 ALA A O 3
ATOM 4015 N N . SER A 1 77 ? 0.275 -8.374 2.743 1.00 0.00 77 SER A N 3
ATOM 4016 C CA . SER A 1 77 ? -0.046 -9.780 2.955 1.00 0.00 77 SER A CA 3
ATOM 4017 C C . SER A 1 77 ? -0.477 -10.442 1.650 1.00 0.00 77 SER A C 3
ATOM 4018 O O . SER A 1 77 ? -0.558 -9.791 0.608 1.00 0.00 77 SER A O 3
ATOM 4026 N N . TYR A 1 78 ? -0.754 -11.739 1.715 1.00 0.00 78 TYR A N 3
ATOM 4027 C CA . TYR A 1 78 ? -1.175 -12.491 0.538 1.00 0.00 78 TYR A CA 3
ATOM 4028 C C . TYR A 1 78 ? -2.120 -11.663 -0.327 1.00 0.00 78 TYR A C 3
ATOM 4029 O O . TYR A 1 78 ? -2.177 -11.838 -1.544 1.00 0.00 78 TYR A O 3
ATOM 4047 N N . GLN A 1 79 ? -2.860 -10.762 0.311 1.00 0.00 79 GLN A N 3
ATOM 4048 C CA . GLN A 1 79 ? -3.803 -9.907 -0.400 1.00 0.00 79 GLN A CA 3
ATOM 4049 C C . GLN A 1 79 ? -3.744 -8.477 0.126 1.00 0.00 79 GLN A C 3
ATOM 4050 O O . GLN A 1 79 ? -3.955 -8.232 1.314 1.00 0.00 79 GLN A O 3
ATOM 4064 N N . LEU A 1 80 ? -3.457 -7.535 -0.766 1.00 0.00 80 LEU A N 3
ATOM 4065 C CA . LEU A 1 80 ? -3.371 -6.128 -0.392 1.00 0.00 80 LEU A CA 3
ATOM 4066 C C . LEU A 1 80 ? -4.728 -5.445 -0.522 1.00 0.00 80 LEU A C 3
ATOM 4067 O O . LEU A 1 80 ? -5.487 -5.722 -1.452 1.00 0.00 80 LEU A O 3
ATOM 4083 N N . CYS A 1 81 ? -5.027 -4.551 0.414 1.00 0.00 81 CYS A N 3
ATOM 4084 C CA . CYS A 1 81 ? -6.294 -3.827 0.404 1.00 0.00 81 CYS A CA 3
ATOM 4085 C C . CYS A 1 81 ? -6.060 -2.325 0.277 1.00 0.00 81 CYS A C 3
ATOM 4086 O O . CYS A 1 81 ? -5.352 -1.725 1.086 1.00 0.00 81 CYS A O 3
ATOM 4094 N N . LEU A 1 82 ? -6.659 -1.724 -0.745 1.00 0.00 82 LEU A N 3
ATOM 4095 C CA . LEU A 1 82 ? -6.515 -0.291 -0.980 1.00 0.00 82 LEU A CA 3
ATOM 4096 C C . LEU A 1 82 ? -7.866 0.350 -1.282 1.00 0.00 82 LEU A C 3
ATOM 4097 O O . LEU A 1 82 ? -8.500 0.042 -2.292 1.00 0.00 82 LEU A O 3
ATOM 4113 N N . LYS A 1 83 ? -8.301 1.244 -0.401 1.00 0.00 83 LYS A N 3
ATOM 4114 C CA . LYS A 1 83 ? -9.575 1.931 -0.574 1.00 0.00 83 LYS A CA 3
ATOM 4115 C C . LYS A 1 83 ? -9.385 3.254 -1.309 1.00 0.00 83 LYS A C 3
ATOM 4116 O O . LYS A 1 83 ? -8.556 4.077 -0.919 1.00 0.00 83 LYS A O 3
ATOM 4135 N N . ILE A 1 84 ? -10.157 3.452 -2.372 1.00 0.00 84 ILE A N 3
ATOM 4136 C CA . ILE A 1 84 ? -10.074 4.676 -3.159 1.00 0.00 84 ILE A CA 3
ATOM 4137 C C . ILE A 1 84 ? -11.377 5.465 -3.087 1.00 0.00 84 ILE A C 3
ATOM 4138 O O . ILE A 1 84 ? -12.445 4.900 -2.853 1.00 0.00 84 ILE A O 3
ATOM 4154 N N . ASP A 1 85 ? -11.280 6.775 -3.290 1.00 0.00 85 ASP A N 3
ATOM 4155 C CA . ASP A 1 85 ? -12.452 7.642 -3.251 1.00 0.00 85 ASP A CA 3
ATOM 4156 C C . ASP A 1 85 ? -13.251 7.535 -4.546 1.00 0.00 85 ASP A C 3
ATOM 4157 O O . ASP A 1 85 ? -14.468 7.724 -4.554 1.00 0.00 85 ASP A O 3
ATOM 4166 N N . ARG A 1 86 ? -12.559 7.231 -5.639 1.00 0.00 86 ARG A N 3
ATOM 4167 C CA . ARG A 1 86 ? -13.204 7.100 -6.940 1.00 0.00 86 ARG A CA 3
ATOM 4168 C C . ARG A 1 86 ? -13.732 8.448 -7.423 1.00 0.00 86 ARG A C 3
ATOM 4169 O O . ARG A 1 86 ? -14.882 8.559 -7.848 1.00 0.00 86 ARG A O 3
ATOM 4190 N N . ALA A 1 87 ? -12.885 9.469 -7.353 1.00 0.00 87 ALA A N 3
ATOM 4191 C CA . ALA A 1 87 ? -13.266 10.809 -7.784 1.00 0.00 87 ALA A CA 3
ATOM 4192 C C . ALA A 1 87 ? -13.324 10.900 -9.305 1.00 0.00 87 ALA A C 3
ATOM 4193 O O . ALA A 1 87 ? -12.298 10.818 -9.980 1.00 0.00 87 ALA A O 3
ATOM 4200 N N . GLU A 1 88 ? -14.530 11.070 -9.837 1.00 0.00 88 GLU A N 3
ATOM 4201 C CA . GLU A 1 88 ? -14.721 11.171 -11.279 1.00 0.00 88 GLU A CA 3
ATOM 4202 C C . GLU A 1 88 ? -13.949 12.359 -11.848 1.00 0.00 88 GLU A C 3
ATOM 4203 O O . GLU A 1 88 ? -13.324 12.260 -12.904 1.00 0.00 88 GLU A O 3
ATOM 4215 N N . THR A 1 89 ? -13.999 13.484 -11.140 1.00 0.00 89 THR A N 3
ATOM 4216 C CA . THR A 1 89 ? -13.308 14.691 -11.574 1.00 0.00 89 THR A CA 3
ATOM 4217 C C . THR A 1 89 ? -12.264 15.124 -10.551 1.00 0.00 89 THR A C 3
ATOM 4218 O O . THR A 1 89 ? -11.329 15.855 -10.877 1.00 0.00 89 THR A O 3
ATOM 4229 N N . ARG A 1 90 ? -12.430 14.669 -9.314 1.00 0.00 90 ARG A N 3
ATOM 4230 C CA . ARG A 1 90 ? -11.502 15.010 -8.243 1.00 0.00 90 ARG A CA 3
ATOM 4231 C C . ARG A 1 90 ? -11.512 16.512 -7.973 1.00 0.00 90 ARG A C 3
ATOM 4232 O O . ARG A 1 90 ? -10.462 17.126 -7.779 1.00 0.00 90 ARG A O 3
ATOM 4253 N N . LEU A 1 91 ? -12.704 17.097 -7.961 1.00 0.00 91 LEU A N 3
ATOM 4254 C CA . LEU A 1 91 ? -12.852 18.528 -7.715 1.00 0.00 91 LEU A CA 3
ATOM 4255 C C . LEU A 1 91 ? -13.557 18.782 -6.386 1.00 0.00 91 LEU A C 3
ATOM 4256 O O . LEU A 1 91 ? -12.938 19.225 -5.419 1.00 0.00 91 LEU A O 3
ATOM 4272 N N . TRP A 1 92 ? -14.853 18.495 -6.346 1.00 0.00 92 TRP A N 3
ATOM 4273 C CA . TRP A 1 92 ? -15.642 18.691 -5.135 1.00 0.00 92 TRP A CA 3
ATOM 4274 C C . TRP A 1 92 ? -16.453 17.442 -4.806 1.00 0.00 92 TRP A C 3
ATOM 4275 O O . TRP A 1 92 ? -17.397 17.098 -5.518 1.00 0.00 92 TRP A O 3
ATOM 4296 N N . SER A 1 93 ? -16.079 16.767 -3.724 1.00 0.00 93 SER A N 3
ATOM 4297 C CA . SER A 1 93 ? -16.770 15.554 -3.303 1.00 0.00 93 SER A CA 3
ATOM 4298 C C . SER A 1 93 ? -16.232 15.058 -1.964 1.00 0.00 93 SER A C 3
ATOM 4299 O O . SER A 1 93 ? -15.036 15.134 -1.681 1.00 0.00 93 SER A O 3
ATOM 4307 N N . PRO A 1 94 ? -17.135 14.539 -1.120 1.00 0.00 94 PRO A N 3
ATOM 4308 C CA . PRO A 1 94 ? -16.776 14.020 0.203 1.00 0.00 94 PRO A CA 3
ATOM 4309 C C . PRO A 1 94 ? -15.967 12.730 0.120 1.00 0.00 94 PRO A C 3
ATOM 4310 O O . PRO A 1 94 ? -15.454 12.377 -0.942 1.00 0.00 94 PRO A O 3
ATOM 4321 N N . GLN A 1 95 ? -15.857 12.032 1.245 1.00 0.00 95 GLN A N 3
ATOM 4322 C CA . GLN A 1 95 ? -15.110 10.781 1.298 1.00 0.00 95 GLN A CA 3
ATOM 4323 C C . GLN A 1 95 ? -15.975 9.610 0.843 1.00 0.00 95 GLN A C 3
ATOM 4324 O O . GLN A 1 95 ? -15.668 8.452 1.124 1.00 0.00 95 GLN A O 3
ATOM 4338 N N . VAL A 1 96 ? -17.059 9.920 0.138 1.00 0.00 96 VAL A N 3
ATOM 4339 C CA . VAL A 1 96 ? -17.969 8.894 -0.357 1.00 0.00 96 VAL A CA 3
ATOM 4340 C C . VAL A 1 96 ? -17.619 8.492 -1.785 1.00 0.00 96 VAL A C 3
ATOM 4341 O O . VAL A 1 96 ? -17.317 9.341 -2.624 1.00 0.00 96 VAL A O 3
ATOM 4354 N N . SER A 1 97 ? -17.663 7.191 -2.056 1.00 0.00 97 SER A N 3
ATOM 4355 C CA . SER A 1 97 ? -17.347 6.675 -3.382 1.00 0.00 97 SER A CA 3
ATOM 4356 C C . SER A 1 97 ? -18.619 6.454 -4.196 1.00 0.00 97 SER A C 3
ATOM 4357 O O . SER A 1 97 ? -19.552 5.792 -3.741 1.00 0.00 97 SER A O 3
ATOM 4365 N N . SER A 1 98 ? -18.647 7.012 -5.402 1.00 0.00 98 SER A N 3
ATOM 4366 C CA . SER A 1 98 ? -19.805 6.880 -6.278 1.00 0.00 98 SER A CA 3
ATOM 4367 C C . SER A 1 98 ? -20.023 5.423 -6.674 1.00 0.00 98 SER A C 3
ATOM 4368 O O . SER A 1 98 ? -19.072 4.650 -6.787 1.00 0.00 98 SER A O 3
ATOM 4376 N N . GLY A 1 99 ? -21.283 5.055 -6.883 1.00 0.00 99 GLY A N 3
ATOM 4377 C CA . GLY A 1 99 ? -21.605 3.692 -7.263 1.00 0.00 99 GLY A CA 3
ATOM 4378 C C . GLY A 1 99 ? -21.218 3.383 -8.696 1.00 0.00 99 GLY A C 3
ATOM 4379 O O . GLY A 1 99 ? -20.394 4.070 -9.301 1.00 0.00 99 GLY A O 3
ATOM 4383 N N . PRO A 1 100 ? -21.818 2.325 -9.261 1.00 0.00 100 PRO A N 3
ATOM 4384 C CA . PRO A 1 100 ? -21.546 1.902 -10.638 1.00 0.00 100 PRO A CA 3
ATOM 4385 C C . PRO A 1 100 ? -22.094 2.886 -11.665 1.00 0.00 100 PRO A C 3
ATOM 4386 O O . PRO A 1 100 ? -23.123 3.523 -11.442 1.00 0.00 100 PRO A O 3
ATOM 4397 N N . SER A 1 101 ? -21.401 3.004 -12.793 1.00 0.00 101 SER A N 3
ATOM 4398 C CA . SER A 1 101 ? -21.817 3.913 -13.855 1.00 0.00 101 SER A CA 3
ATOM 4399 C C . SER A 1 101 ? -23.166 3.495 -14.430 1.00 0.00 101 SER A C 3
ATOM 4400 O O . SER A 1 101 ? -24.122 4.272 -14.428 1.00 0.00 101 SER A O 3
ATOM 4408 N N . SER A 1 102 ? -23.236 2.263 -14.922 1.00 0.00 102 SER A N 3
ATOM 4409 C CA . SER A 1 102 ? -24.467 1.741 -15.505 1.00 0.00 102 SER A CA 3
ATOM 4410 C C . SER A 1 102 ? -25.542 1.564 -14.436 1.00 0.00 102 SER A C 3
ATOM 4411 O O . SER A 1 102 ? -26.620 2.151 -14.521 1.00 0.00 102 SER A O 3
ATOM 4419 N N . GLY A 1 103 ? -25.238 0.750 -13.430 1.00 0.00 103 GLY A N 3
ATOM 4420 C CA . GLY A 1 103 ? -26.187 0.510 -12.359 1.00 0.00 103 GLY A CA 3
ATOM 4421 C C . GLY A 1 103 ? -27.109 -0.658 -12.652 1.00 0.00 103 GLY A C 3
ATOM 4422 O O . GLY A 1 103 ? -27.564 -1.343 -11.736 1.00 0.00 103 GLY A O 3
ATOM 4426 N N . GLY A 1 1 ? -22.504 1.101 7.616 1.00 0.00 1 GLY A N 4
ATOM 4427 C CA . GLY A 1 1 ? -21.786 2.295 7.212 1.00 0.00 1 GLY A CA 4
ATOM 4428 C C . GLY A 1 1 ? -22.702 3.487 7.021 1.00 0.00 1 GLY A C 4
ATOM 4429 O O . GLY A 1 1 ? -23.801 3.529 7.575 1.00 0.00 1 GLY A O 4
ATOM 4433 N N . SER A 1 2 ? -22.250 4.459 6.235 1.00 0.00 2 SER A N 4
ATOM 4434 C CA . SER A 1 2 ? -23.036 5.660 5.977 1.00 0.00 2 SER A CA 4
ATOM 4435 C C . SER A 1 2 ? -23.388 5.771 4.496 1.00 0.00 2 SER A C 4
ATOM 4436 O O . SER A 1 2 ? -22.887 5.010 3.669 1.00 0.00 2 SER A O 4
ATOM 4444 N N . SER A 1 3 ? -24.254 6.725 4.170 1.00 0.00 3 SER A N 4
ATOM 4445 C CA . SER A 1 3 ? -24.677 6.934 2.791 1.00 0.00 3 SER A CA 4
ATOM 4446 C C . SER A 1 3 ? -23.639 7.744 2.020 1.00 0.00 3 SER A C 4
ATOM 4447 O O . SER A 1 3 ? -23.342 8.886 2.369 1.00 0.00 3 SER A O 4
ATOM 4455 N N . GLY A 1 4 ? -23.089 7.143 0.970 1.00 0.00 4 GLY A N 4
ATOM 4456 C CA . GLY A 1 4 ? -22.089 7.821 0.166 1.00 0.00 4 GLY A CA 4
ATOM 4457 C C . GLY A 1 4 ? -21.513 6.930 -0.917 1.00 0.00 4 GLY A C 4
ATOM 4458 O O . GLY A 1 4 ? -22.239 6.164 -1.551 1.00 0.00 4 GLY A O 4
ATOM 4462 N N . SER A 1 5 ? -20.205 7.032 -1.131 1.00 0.00 5 SER A N 4
ATOM 4463 C CA . SER A 1 5 ? -19.533 6.233 -2.149 1.00 0.00 5 SER A CA 4
ATOM 4464 C C . SER A 1 5 ? -18.209 5.686 -1.624 1.00 0.00 5 SER A C 4
ATOM 4465 O O . SER A 1 5 ? -17.491 6.366 -0.892 1.00 0.00 5 SER A O 4
ATOM 4473 N N . SER A 1 6 ? -17.894 4.452 -2.004 1.00 0.00 6 SER A N 4
ATOM 4474 C CA . SER A 1 6 ? -16.659 3.810 -1.569 1.00 0.00 6 SER A CA 4
ATOM 4475 C C . SER A 1 6 ? -16.069 2.953 -2.686 1.00 0.00 6 SER A C 4
ATOM 4476 O O . SER A 1 6 ? -16.719 2.703 -3.700 1.00 0.00 6 SER A O 4
ATOM 4484 N N . GLY A 1 7 ? -14.833 2.506 -2.490 1.00 0.00 7 GLY A N 4
ATOM 4485 C CA . GLY A 1 7 ? -14.175 1.682 -3.488 1.00 0.00 7 GLY A CA 4
ATOM 4486 C C . GLY A 1 7 ? -13.200 0.697 -2.875 1.00 0.00 7 GLY A C 4
ATOM 4487 O O . GLY A 1 7 ? -12.290 1.087 -2.145 1.00 0.00 7 GLY A O 4
ATOM 4491 N N . ASN A 1 8 ? -13.391 -0.585 -3.171 1.00 0.00 8 ASN A N 4
ATOM 4492 C CA . ASN A 1 8 ? -12.522 -1.629 -2.641 1.00 0.00 8 ASN A CA 4
ATOM 4493 C C . ASN A 1 8 ? -11.532 -2.102 -3.701 1.00 0.00 8 ASN A C 4
ATOM 4494 O O . ASN A 1 8 ? -11.865 -2.188 -4.883 1.00 0.00 8 ASN A O 4
ATOM 4505 N N . VAL A 1 9 ? -10.312 -2.407 -3.270 1.00 0.00 9 VAL A N 4
ATOM 4506 C CA . VAL A 1 9 ? -9.273 -2.873 -4.181 1.00 0.00 9 VAL A CA 4
ATOM 4507 C C . VAL A 1 9 ? -8.425 -3.964 -3.536 1.00 0.00 9 VAL A C 4
ATOM 4508 O O . VAL A 1 9 ? -7.590 -3.688 -2.675 1.00 0.00 9 VAL A O 4
ATOM 4521 N N . VAL A 1 10 ? -8.645 -5.205 -3.958 1.00 0.00 10 VAL A N 4
ATOM 4522 C CA . VAL A 1 10 ? -7.900 -6.338 -3.423 1.00 0.00 10 VAL A CA 4
ATOM 4523 C C . VAL A 1 10 ? -6.928 -6.894 -4.458 1.00 0.00 10 VAL A C 4
ATOM 4524 O O . VAL A 1 10 ? -7.328 -7.594 -5.389 1.00 0.00 10 VAL A O 4
ATOM 4537 N N . LEU A 1 11 ? -5.648 -6.579 -4.288 1.00 0.00 11 LEU A N 4
ATOM 4538 C CA . LEU A 1 11 ? -4.617 -7.048 -5.207 1.00 0.00 11 LEU A CA 4
ATOM 4539 C C . LEU A 1 11 ? -3.993 -8.347 -4.708 1.00 0.00 11 LEU A C 4
ATOM 4540 O O . LEU A 1 11 ? -3.699 -8.509 -3.523 1.00 0.00 11 LEU A O 4
ATOM 4556 N N . PRO A 1 12 ? -3.783 -9.296 -5.632 1.00 0.00 12 PRO A N 4
ATOM 4557 C CA . PRO A 1 12 ? -3.189 -10.597 -5.310 1.00 0.00 12 PRO A CA 4
ATOM 4558 C C . PRO A 1 12 ? -1.713 -10.487 -4.947 1.00 0.00 12 PRO A C 4
ATOM 4559 O O . PRO A 1 12 ? -0.894 -10.060 -5.760 1.00 0.00 12 PRO A O 4
ATOM 4570 N N . GLY A 1 13 ? -1.379 -10.875 -3.720 1.00 0.00 13 GLY A N 4
ATOM 4571 C CA . GLY A 1 13 ? 0.000 -10.811 -3.271 1.00 0.00 13 GLY A CA 4
ATOM 4572 C C . GLY A 1 13 ? 0.634 -12.183 -3.152 1.00 0.00 13 GLY A C 4
ATOM 4573 O O . GLY A 1 13 ? 0.132 -13.171 -3.688 1.00 0.00 13 GLY A O 4
ATOM 4577 N N . PRO A 1 14 ? 1.767 -12.255 -2.437 1.00 0.00 14 PRO A N 4
ATOM 4578 C CA . PRO A 1 14 ? 2.374 -11.085 -1.796 1.00 0.00 14 PRO A CA 4
ATOM 4579 C C . PRO A 1 14 ? 2.961 -10.108 -2.809 1.00 0.00 14 PRO A C 4
ATOM 4580 O O . PRO A 1 14 ? 2.776 -10.265 -4.015 1.00 0.00 14 PRO A O 4
ATOM 4591 N N . ALA A 1 15 ? 3.669 -9.100 -2.310 1.00 0.00 15 ALA A N 4
ATOM 4592 C CA . ALA A 1 15 ? 4.285 -8.099 -3.172 1.00 0.00 15 ALA A CA 4
ATOM 4593 C C . ALA A 1 15 ? 5.385 -8.715 -4.030 1.00 0.00 15 ALA A C 4
ATOM 4594 O O . ALA A 1 15 ? 5.838 -9.835 -3.790 1.00 0.00 15 ALA A O 4
ATOM 4601 N N . PRO A 1 16 ? 5.826 -7.970 -5.054 1.00 0.00 16 PRO A N 4
ATOM 4602 C CA . PRO A 1 16 ? 5.294 -6.636 -5.348 1.00 0.00 16 PRO A CA 4
ATOM 4603 C C . PRO A 1 16 ? 3.863 -6.686 -5.873 1.00 0.00 16 PRO A C 4
ATOM 4604 O O . PRO A 1 16 ? 3.307 -7.764 -6.086 1.00 0.00 16 PRO A O 4
ATOM 4615 N N . TRP A 1 17 ? 3.272 -5.515 -6.079 1.00 0.00 17 TRP A N 4
ATOM 4616 C CA . TRP A 1 17 ? 1.905 -5.426 -6.580 1.00 0.00 17 TRP A CA 4
ATOM 4617 C C . TRP A 1 17 ? 1.888 -5.000 -8.044 1.00 0.00 17 TRP A C 4
ATOM 4618 O O . TRP A 1 17 ? 1.326 -5.689 -8.894 1.00 0.00 17 TRP A O 4
ATOM 4639 N N . GLY A 1 18 ? 2.507 -3.859 -8.331 1.00 0.00 18 GLY A N 4
ATOM 4640 C CA . GLY A 1 18 ? 2.551 -3.361 -9.694 1.00 0.00 18 GLY A CA 4
ATOM 4641 C C . GLY A 1 18 ? 2.217 -1.885 -9.783 1.00 0.00 18 GLY A C 4
ATOM 4642 O O . GLY A 1 18 ? 2.454 -1.249 -10.810 1.00 0.00 18 GLY A O 4
ATOM 4646 N N . PHE A 1 19 ? 1.663 -1.339 -8.705 1.00 0.00 19 PHE A N 4
ATOM 4647 C CA . PHE A 1 19 ? 1.293 0.071 -8.667 1.00 0.00 19 PHE A CA 4
ATOM 4648 C C . PHE A 1 19 ? 2.301 0.875 -7.851 1.00 0.00 19 PHE A C 4
ATOM 4649 O O . PHE A 1 19 ? 2.921 0.356 -6.923 1.00 0.00 19 PHE A O 4
ATOM 4666 N N . ARG A 1 20 ? 2.459 2.147 -8.205 1.00 0.00 20 ARG A N 4
ATOM 4667 C CA . ARG A 1 20 ? 3.392 3.023 -7.508 1.00 0.00 20 ARG A CA 4
ATOM 4668 C C . ARG A 1 20 ? 2.653 3.950 -6.547 1.00 0.00 20 ARG A C 4
ATOM 4669 O O . ARG A 1 20 ? 1.422 3.963 -6.503 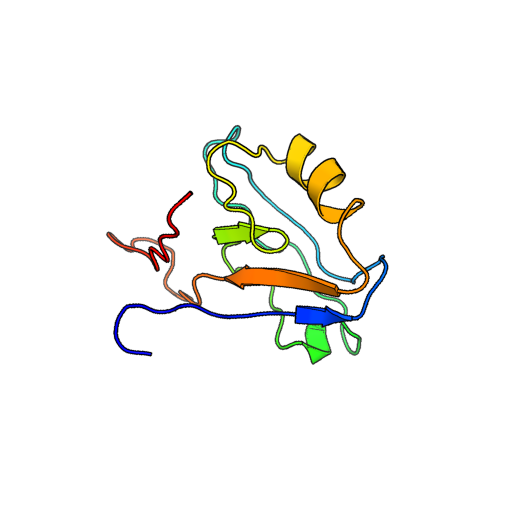1.00 0.00 20 ARG A O 4
ATOM 4690 N N . LEU A 1 21 ? 3.412 4.724 -5.779 1.00 0.00 21 LEU A N 4
ATOM 4691 C CA . LEU A 1 21 ? 2.829 5.654 -4.818 1.00 0.00 21 LEU A CA 4
ATOM 4692 C C . LEU A 1 21 ? 3.433 7.047 -4.973 1.00 0.00 21 LEU A C 4
ATOM 4693 O O . LEU A 1 21 ? 4.566 7.196 -5.430 1.00 0.00 21 LEU A O 4
ATOM 4709 N N . SER A 1 22 ? 2.668 8.064 -4.588 1.00 0.00 22 SER A N 4
ATOM 4710 C CA . SER A 1 22 ? 3.127 9.444 -4.686 1.00 0.00 22 SER A CA 4
ATOM 4711 C C . SER A 1 22 ? 2.469 10.312 -3.617 1.00 0.00 22 SER A C 4
ATOM 4712 O O . SER A 1 22 ? 1.363 10.025 -3.162 1.00 0.00 22 SER A O 4
ATOM 4720 N N . GLY A 1 23 ? 3.160 11.377 -3.220 1.00 0.00 23 GLY A N 4
ATOM 4721 C CA . GLY A 1 23 ? 2.629 12.271 -2.208 1.00 0.00 23 GLY A CA 4
ATOM 4722 C C . GLY A 1 23 ? 2.737 11.694 -0.810 1.00 0.00 23 GLY A C 4
ATOM 4723 O O . GLY A 1 23 ? 3.481 10.742 -0.580 1.00 0.00 23 GLY A O 4
ATOM 4727 N N . GLY A 1 24 ? 1.993 12.274 0.127 1.00 0.00 24 GLY A N 4
ATOM 4728 C CA . GLY A 1 24 ? 2.025 11.800 1.498 1.00 0.00 24 GLY A CA 4
ATOM 4729 C C . GLY A 1 24 ? 1.578 12.857 2.488 1.00 0.00 24 GLY A C 4
ATOM 4730 O O . GLY A 1 24 ? 1.771 14.051 2.259 1.00 0.00 24 GLY A O 4
ATOM 4734 N N . ILE A 1 25 ? 0.978 12.418 3.589 1.00 0.00 25 ILE A N 4
ATOM 4735 C CA . ILE A 1 25 ? 0.503 13.336 4.617 1.00 0.00 25 ILE A CA 4
ATOM 4736 C C . ILE A 1 25 ? 1.649 14.163 5.189 1.00 0.00 25 ILE A C 4
ATOM 4737 O O . ILE A 1 25 ? 1.428 15.118 5.934 1.00 0.00 25 ILE A O 4
ATOM 4753 N N . ASP A 1 26 ? 2.874 13.792 4.833 1.00 0.00 26 ASP A N 4
ATOM 4754 C CA . ASP A 1 26 ? 4.057 14.501 5.308 1.00 0.00 26 ASP A CA 4
ATOM 4755 C C . ASP A 1 26 ? 4.480 15.578 4.315 1.00 0.00 26 ASP A C 4
ATOM 4756 O O . ASP A 1 26 ? 5.005 16.623 4.702 1.00 0.00 26 ASP A O 4
ATOM 4765 N N . PHE A 1 27 ? 4.249 15.317 3.032 1.00 0.00 27 PHE A N 4
ATOM 4766 C CA . PHE A 1 27 ? 4.608 16.264 1.983 1.00 0.00 27 PHE A CA 4
ATOM 4767 C C . PHE A 1 27 ? 3.432 17.177 1.648 1.00 0.00 27 PHE A C 4
ATOM 4768 O O . PHE A 1 27 ? 3.464 17.911 0.662 1.00 0.00 27 PHE A O 4
ATOM 4785 N N . ASN A 1 28 ? 2.395 17.125 2.478 1.00 0.00 28 ASN A N 4
ATOM 4786 C CA . ASN A 1 28 ? 1.208 17.946 2.271 1.00 0.00 28 ASN A CA 4
ATOM 4787 C C . ASN A 1 28 ? 0.545 17.617 0.938 1.00 0.00 28 ASN A C 4
ATOM 4788 O O . ASN A 1 28 ? 0.043 18.504 0.248 1.00 0.00 28 ASN A O 4
ATOM 4799 N N . GLN A 1 29 ? 0.547 16.336 0.583 1.00 0.00 29 GLN A N 4
ATOM 4800 C CA . GLN A 1 29 ? -0.055 15.890 -0.668 1.00 0.00 29 GLN A CA 4
ATOM 4801 C C . GLN A 1 29 ? -0.765 14.552 -0.484 1.00 0.00 29 GLN A C 4
ATOM 4802 O O . GLN A 1 29 ? -0.382 13.727 0.345 1.00 0.00 29 GLN A O 4
ATOM 4816 N N . PRO A 1 30 ? -1.825 14.331 -1.276 1.00 0.00 30 PRO A N 4
ATOM 4817 C CA . PRO A 1 30 ? -2.611 13.094 -1.219 1.00 0.00 30 PRO A CA 4
ATOM 4818 C C . PRO A 1 30 ? -1.839 11.892 -1.751 1.00 0.00 30 PRO A C 4
ATOM 4819 O O . PRO A 1 30 ? -1.057 12.012 -2.695 1.00 0.00 30 PRO A O 4
ATOM 4830 N N . LEU A 1 31 ? -2.062 10.734 -1.140 1.00 0.00 31 LEU A N 4
ATOM 4831 C CA . LEU A 1 31 ? -1.388 9.508 -1.553 1.00 0.00 31 LEU A CA 4
ATOM 4832 C C . LEU A 1 31 ? -1.985 8.967 -2.848 1.00 0.00 31 LEU A C 4
ATOM 4833 O O . LEU A 1 31 ? -3.037 8.327 -2.839 1.00 0.00 31 LEU A O 4
ATOM 4849 N N . VAL A 1 32 ? -1.307 9.228 -3.961 1.00 0.00 32 VAL A N 4
ATOM 4850 C CA . VAL A 1 32 ? -1.769 8.765 -5.264 1.00 0.00 32 VAL A CA 4
ATOM 4851 C C . VAL A 1 32 ? -0.710 7.909 -5.950 1.00 0.00 32 VAL A C 4
ATOM 4852 O O . VAL A 1 32 ? 0.464 7.941 -5.580 1.00 0.00 32 VAL A O 4
ATOM 4865 N N . ILE A 1 33 ? -1.133 7.146 -6.952 1.00 0.00 33 ILE A N 4
ATOM 4866 C CA . ILE A 1 33 ? -0.220 6.282 -7.692 1.00 0.00 33 ILE A CA 4
ATOM 4867 C C . ILE A 1 33 ? 0.540 7.068 -8.754 1.00 0.00 33 ILE A C 4
ATOM 4868 O O . ILE A 1 33 ? -0.026 7.926 -9.432 1.00 0.00 33 ILE A O 4
ATOM 4884 N N . THR A 1 34 ? 1.828 6.768 -8.897 1.00 0.00 34 THR A N 4
ATOM 4885 C CA . THR A 1 34 ? 2.667 7.445 -9.878 1.00 0.00 34 THR A CA 4
ATOM 4886 C C . THR A 1 34 ? 2.561 6.778 -11.245 1.00 0.00 34 THR A C 4
ATOM 4887 O O . THR A 1 34 ? 2.572 7.450 -12.276 1.00 0.00 34 THR A O 4
ATOM 4898 N N . ARG A 1 35 ? 2.460 5.453 -11.245 1.00 0.00 35 ARG A N 4
ATOM 4899 C CA . ARG A 1 35 ? 2.353 4.696 -12.487 1.00 0.00 35 ARG A CA 4
ATOM 4900 C C . ARG A 1 35 ? 1.764 3.311 -12.230 1.00 0.00 35 ARG A C 4
ATOM 4901 O O . ARG A 1 35 ? 1.666 2.871 -11.084 1.00 0.00 35 ARG A O 4
ATOM 4922 N N . ILE A 1 36 ? 1.374 2.632 -13.303 1.00 0.00 36 ILE A N 4
ATOM 4923 C CA . ILE A 1 36 ? 0.796 1.299 -13.194 1.00 0.00 36 ILE A CA 4
ATOM 4924 C C . ILE A 1 36 ? 1.412 0.347 -14.214 1.00 0.00 36 ILE A C 4
ATOM 4925 O O . ILE A 1 36 ? 1.741 0.745 -15.332 1.00 0.00 36 ILE A O 4
ATOM 4941 N N . THR A 1 37 ? 1.565 -0.914 -13.821 1.00 0.00 37 THR A N 4
ATOM 4942 C CA . THR A 1 37 ? 2.140 -1.924 -14.701 1.00 0.00 37 THR A CA 4
ATOM 4943 C C . THR A 1 37 ? 1.134 -2.374 -15.753 1.00 0.00 37 THR A C 4
ATOM 4944 O O . THR A 1 37 ? -0.019 -2.685 -15.452 1.00 0.00 37 THR A O 4
ATOM 4955 N N . PRO A 1 38 ? 1.577 -2.413 -17.019 1.00 0.00 38 PRO A N 4
ATOM 4956 C CA . PRO A 1 38 ? 0.731 -2.826 -18.142 1.00 0.00 38 PRO A CA 4
ATOM 4957 C C . PRO A 1 38 ? 0.407 -4.315 -18.107 1.00 0.00 38 PRO A C 4
ATOM 4958 O O . PRO A 1 38 ? 1.305 -5.154 -18.042 1.00 0.00 38 PRO A O 4
ATOM 4969 N N . GLY A 1 39 ? -0.882 -4.638 -18.150 1.00 0.00 39 GLY A N 4
ATOM 4970 C CA . GLY A 1 39 ? -1.301 -6.027 -18.123 1.00 0.00 39 GLY A CA 4
ATOM 4971 C C . GLY A 1 39 ? -0.629 -6.813 -17.014 1.00 0.00 39 GLY A C 4
ATOM 4972 O O . GLY A 1 39 ? 0.217 -7.668 -17.275 1.00 0.00 39 GLY A O 4
ATOM 4976 N N . SER A 1 40 ? -1.005 -6.522 -15.773 1.00 0.00 40 SER A N 4
ATOM 4977 C CA . SER A 1 40 ? -0.429 -7.204 -14.620 1.00 0.00 40 SER A CA 4
ATOM 4978 C C . SER A 1 40 ? -1.388 -7.171 -13.434 1.00 0.00 40 SER A C 4
ATOM 4979 O O . SER A 1 40 ? -2.516 -6.692 -13.546 1.00 0.00 40 SER A O 4
ATOM 4987 N N . LYS A 1 41 ? -0.931 -7.684 -12.297 1.00 0.00 41 LYS A N 4
ATOM 4988 C CA . LYS A 1 41 ? -1.745 -7.713 -11.088 1.00 0.00 41 LYS A CA 4
ATOM 4989 C C . LYS A 1 41 ? -2.255 -6.318 -10.742 1.00 0.00 41 LYS A C 4
ATOM 4990 O O . LYS A 1 41 ? -3.290 -6.169 -10.092 1.00 0.00 41 LYS A O 4
ATOM 5009 N N . ALA A 1 42 ? -1.524 -5.299 -11.182 1.00 0.00 42 ALA A N 4
ATOM 5010 C CA . ALA A 1 42 ? -1.905 -3.917 -10.921 1.00 0.00 42 ALA A CA 4
ATOM 5011 C C . ALA A 1 42 ? -2.945 -3.435 -11.927 1.00 0.00 42 ALA A C 4
ATOM 5012 O O . ALA A 1 42 ? -4.118 -3.277 -11.594 1.00 0.00 42 ALA A O 4
ATOM 5019 N N . ALA A 1 43 ? -2.505 -3.203 -13.160 1.00 0.00 43 ALA A N 4
ATOM 5020 C CA . ALA A 1 43 ? -3.398 -2.741 -14.215 1.00 0.00 43 ALA A CA 4
ATOM 5021 C C . ALA A 1 43 ? -4.617 -3.649 -14.340 1.00 0.00 43 ALA A C 4
ATOM 5022 O O . ALA A 1 43 ? -5.736 -3.178 -14.539 1.00 0.00 43 ALA A O 4
ATOM 5029 N N . ALA A 1 44 ? -4.391 -4.953 -14.223 1.00 0.00 44 ALA A N 4
ATOM 5030 C CA . ALA A 1 44 ? -5.471 -5.927 -14.322 1.00 0.00 44 ALA A CA 4
ATOM 5031 C C . ALA A 1 44 ? -6.474 -5.752 -13.186 1.00 0.00 44 ALA A C 4
ATOM 5032 O O . ALA A 1 44 ? -7.641 -6.120 -13.314 1.00 0.00 44 ALA A O 4
ATOM 5039 N N . ALA A 1 45 ? -6.010 -5.189 -12.075 1.00 0.00 45 ALA A N 4
ATOM 5040 C CA . ALA A 1 45 ? -6.868 -4.964 -10.918 1.00 0.00 45 ALA A CA 4
ATOM 5041 C C . ALA A 1 45 ? -7.565 -3.611 -11.006 1.00 0.00 45 ALA A C 4
ATOM 5042 O O . ALA A 1 45 ? -8.044 -3.083 -10.003 1.00 0.00 45 ALA A O 4
ATOM 5049 N N . ASN A 1 46 ? -7.616 -3.054 -12.212 1.00 0.00 46 ASN A N 4
ATOM 5050 C CA . ASN A 1 46 ? -8.254 -1.761 -12.430 1.00 0.00 46 ASN A CA 4
ATOM 5051 C C . ASN A 1 46 ? -7.487 -0.649 -11.720 1.00 0.00 46 ASN A C 4
ATOM 5052 O O . ASN A 1 46 ? -8.081 0.296 -11.201 1.00 0.00 46 ASN A O 4
ATOM 5063 N N . LEU A 1 47 ? -6.164 -0.770 -11.703 1.00 0.00 47 LEU A N 4
ATOM 5064 C CA . LEU A 1 47 ? -5.314 0.225 -11.058 1.00 0.00 47 LEU A CA 4
ATOM 5065 C C . LEU A 1 47 ? -4.784 1.230 -12.076 1.00 0.00 47 LEU A C 4
ATOM 5066 O O . LEU A 1 47 ? -4.362 0.856 -13.171 1.00 0.00 47 LEU A O 4
ATOM 5082 N N . CYS A 1 48 ? -4.806 2.506 -11.706 1.00 0.00 48 CYS A N 4
ATOM 5083 C CA . CYS A 1 48 ? -4.326 3.565 -12.586 1.00 0.00 48 CYS A CA 4
ATOM 5084 C C . CYS A 1 48 ? -3.664 4.681 -11.784 1.00 0.00 48 CYS A C 4
ATOM 5085 O O . CYS A 1 48 ? -4.005 4.935 -10.628 1.00 0.00 48 CYS A O 4
ATOM 5093 N N . PRO A 1 49 ? -2.692 5.363 -12.408 1.00 0.00 49 PRO A N 4
ATOM 5094 C CA . PRO A 1 49 ? -1.961 6.462 -11.770 1.00 0.00 49 PRO A CA 4
ATOM 5095 C C . PRO A 1 49 ? -2.832 7.697 -11.567 1.00 0.00 49 PRO A C 4
ATOM 5096 O O . PRO A 1 49 ? -3.004 8.504 -12.479 1.00 0.00 49 PRO A O 4
ATOM 5107 N N . GLY A 1 50 ? -3.379 7.838 -10.363 1.00 0.00 50 GLY A N 4
ATOM 5108 C CA . GLY A 1 50 ? -4.225 8.978 -10.062 1.00 0.00 50 GLY A CA 4
ATOM 5109 C C . GLY A 1 50 ? -5.199 8.695 -8.935 1.00 0.00 50 GLY A C 4
ATOM 5110 O O . GLY A 1 50 ? -5.748 9.618 -8.334 1.00 0.00 50 GLY A O 4
ATOM 5114 N N . ASP A 1 51 ? -5.416 7.416 -8.650 1.00 0.00 51 ASP A N 4
ATOM 5115 C CA . ASP A 1 51 ? -6.331 7.014 -7.589 1.00 0.00 51 ASP A CA 4
ATOM 5116 C C . ASP A 1 51 ? -5.841 7.508 -6.231 1.00 0.00 51 ASP A C 4
ATOM 5117 O O . ASP A 1 51 ? -4.665 7.365 -5.895 1.00 0.00 51 ASP A O 4
ATOM 5126 N N . VAL A 1 52 ? -6.749 8.091 -5.456 1.00 0.00 52 VAL A N 4
ATOM 5127 C CA . VAL A 1 52 ? -6.409 8.607 -4.135 1.00 0.00 52 VAL A CA 4
ATOM 5128 C C . VAL A 1 52 ? -6.574 7.533 -3.066 1.00 0.00 52 VAL A C 4
ATOM 5129 O O . VAL A 1 52 ? -7.692 7.124 -2.750 1.00 0.00 52 VAL A O 4
ATOM 5142 N N . ILE A 1 53 ? -5.454 7.080 -2.513 1.00 0.00 53 ILE A N 4
ATOM 5143 C CA . ILE A 1 53 ? -5.475 6.054 -1.477 1.00 0.00 53 ILE A CA 4
ATOM 5144 C C . ILE A 1 53 ? -6.095 6.585 -0.190 1.00 0.00 53 ILE A C 4
ATOM 5145 O O . ILE A 1 53 ? -5.455 7.317 0.565 1.00 0.00 53 ILE A O 4
ATOM 5161 N N . LEU A 1 54 ? -7.345 6.209 0.057 1.00 0.00 54 LEU A N 4
ATOM 5162 C CA . LEU A 1 54 ? -8.053 6.645 1.256 1.00 0.00 54 LEU A CA 4
ATOM 5163 C C . LEU A 1 54 ? -7.548 5.901 2.488 1.00 0.00 54 LEU A C 4
ATOM 5164 O O . LEU A 1 54 ? -7.297 6.505 3.530 1.00 0.00 54 LEU A O 4
ATOM 5180 N N . ALA A 1 55 ? -7.400 4.587 2.359 1.00 0.00 55 ALA A N 4
ATOM 5181 C CA . ALA A 1 55 ? -6.920 3.761 3.460 1.00 0.00 55 ALA A CA 4
ATOM 5182 C C . ALA A 1 55 ? -6.100 2.582 2.946 1.00 0.00 55 ALA A C 4
ATOM 5183 O O . ALA A 1 55 ? -6.183 2.222 1.771 1.00 0.00 55 ALA A O 4
ATOM 5190 N N . ILE A 1 56 ? -5.309 1.987 3.832 1.00 0.00 56 ILE A N 4
ATOM 5191 C CA . ILE A 1 56 ? -4.474 0.849 3.467 1.00 0.00 56 ILE A CA 4
ATOM 5192 C C . ILE A 1 56 ? -4.731 -0.339 4.388 1.00 0.00 56 ILE A C 4
ATOM 5193 O O . ILE A 1 56 ? -4.710 -0.206 5.611 1.00 0.00 56 ILE A O 4
ATOM 5209 N N . ASP A 1 57 ? -4.972 -1.502 3.791 1.00 0.00 57 ASP A N 4
ATOM 5210 C CA . ASP A 1 57 ? -5.230 -2.715 4.557 1.00 0.00 57 ASP A CA 4
ATOM 5211 C C . ASP A 1 57 ? -6.105 -2.416 5.771 1.00 0.00 57 ASP A C 4
ATOM 5212 O O . ASP A 1 57 ? -5.978 -3.056 6.814 1.00 0.00 57 ASP A O 4
ATOM 5221 N N . GLY A 1 58 ? -6.993 -1.437 5.627 1.00 0.00 58 GLY A N 4
ATOM 5222 C CA . GLY A 1 58 ? -7.875 -1.069 6.719 1.00 0.00 58 GLY A CA 4
ATOM 5223 C C . GLY A 1 58 ? -7.241 -0.068 7.665 1.00 0.00 58 GLY A C 4
ATOM 5224 O O . GLY A 1 58 ? -7.455 -0.124 8.876 1.00 0.00 58 GLY A O 4
ATOM 5228 N N . PHE A 1 59 ? -6.456 0.851 7.111 1.00 0.00 59 PHE A N 4
ATOM 5229 C CA . PHE A 1 59 ? -5.786 1.868 7.914 1.00 0.00 59 PHE A CA 4
ATOM 5230 C C . PHE A 1 59 ? -5.761 3.207 7.183 1.00 0.00 59 PHE A C 4
ATOM 5231 O O . PHE A 1 59 ? -5.002 3.394 6.233 1.00 0.00 59 PHE A O 4
ATOM 5248 N N . GLY A 1 60 ? -6.598 4.137 7.635 1.00 0.00 60 GLY A N 4
ATOM 5249 C CA . GLY A 1 60 ? -6.656 5.447 7.013 1.00 0.00 60 GLY A CA 4
ATOM 5250 C C . GLY A 1 60 ? -5.289 6.087 6.880 1.00 0.00 60 GLY A C 4
ATOM 5251 O O . GLY A 1 60 ? -4.433 5.930 7.752 1.00 0.00 60 GLY A O 4
ATOM 5255 N N . THR A 1 61 ? -5.080 6.812 5.785 1.00 0.00 61 THR A N 4
ATOM 5256 C CA . THR A 1 61 ? -3.806 7.476 5.540 1.00 0.00 61 THR A CA 4
ATOM 5257 C C . THR A 1 61 ? -3.792 8.877 6.141 1.00 0.00 61 THR A C 4
ATOM 5258 O O . THR A 1 61 ? -3.195 9.796 5.581 1.00 0.00 61 THR A O 4
ATOM 5269 N N . GLU A 1 62 ? -4.452 9.032 7.284 1.00 0.00 62 GLU A N 4
ATOM 5270 C CA . GLU A 1 62 ? -4.514 10.323 7.960 1.00 0.00 62 GLU A CA 4
ATOM 5271 C C . GLU A 1 62 ? -3.246 10.573 8.772 1.00 0.00 62 GLU A C 4
ATOM 5272 O O . GLU A 1 62 ? -2.770 11.704 8.866 1.00 0.00 62 GLU A O 4
ATOM 5284 N N . SER A 1 63 ? -2.706 9.509 9.358 1.00 0.00 63 SER A N 4
ATOM 5285 C CA . SER A 1 63 ? -1.497 9.613 10.166 1.00 0.00 63 SER A CA 4
ATOM 5286 C C . SER A 1 63 ? -0.383 8.744 9.590 1.00 0.00 63 SER A C 4
ATOM 5287 O O . SER A 1 63 ? 0.607 8.457 10.264 1.00 0.00 63 SER A O 4
ATOM 5295 N N . MET A 1 64 ? -0.552 8.328 8.340 1.00 0.00 64 MET A N 4
ATOM 5296 C CA . MET A 1 64 ? 0.440 7.492 7.672 1.00 0.00 64 MET A CA 4
ATOM 5297 C C . MET A 1 64 ? 1.172 8.278 6.589 1.00 0.00 64 MET A C 4
ATOM 5298 O O . MET A 1 64 ? 0.594 8.618 5.556 1.00 0.00 64 MET A O 4
ATOM 5312 N N . THR A 1 65 ? 2.448 8.563 6.831 1.00 0.00 65 THR A N 4
ATOM 5313 C CA . THR A 1 65 ? 3.258 9.310 5.877 1.00 0.00 65 THR A CA 4
ATOM 5314 C C . THR A 1 65 ? 3.768 8.404 4.761 1.00 0.00 65 THR A C 4
ATOM 5315 O O . THR A 1 65 ? 3.687 7.179 4.856 1.00 0.00 65 THR A O 4
ATOM 5326 N N . HIS A 1 66 ? 4.294 9.015 3.704 1.00 0.00 66 HIS A N 4
ATOM 5327 C CA . HIS A 1 66 ? 4.819 8.262 2.570 1.00 0.00 66 HIS A CA 4
ATOM 5328 C C . HIS A 1 66 ? 5.729 7.133 3.041 1.00 0.00 66 HIS A C 4
ATOM 5329 O O . HIS A 1 66 ? 5.528 5.971 2.687 1.00 0.00 66 HIS A O 4
ATOM 5344 N N . ALA A 1 67 ? 6.731 7.481 3.842 1.00 0.00 67 ALA A N 4
ATOM 5345 C CA . ALA A 1 67 ? 7.671 6.497 4.362 1.00 0.00 67 ALA A CA 4
ATOM 5346 C C . ALA A 1 67 ? 6.939 5.335 5.024 1.00 0.00 67 ALA A C 4
ATOM 5347 O O . ALA A 1 67 ? 7.307 4.174 4.846 1.00 0.00 67 ALA A O 4
ATOM 5354 N N . ASP A 1 68 ? 5.900 5.655 5.788 1.00 0.00 68 ASP A N 4
ATOM 5355 C CA . ASP A 1 68 ? 5.115 4.637 6.477 1.00 0.00 68 ASP A CA 4
ATOM 5356 C C . ASP A 1 68 ? 4.420 3.718 5.477 1.00 0.00 68 ASP A C 4
ATOM 5357 O O . ASP A 1 68 ? 4.554 2.496 5.545 1.00 0.00 68 ASP A O 4
ATOM 5366 N N . ALA A 1 69 ? 3.677 4.314 4.551 1.00 0.00 69 ALA A N 4
ATOM 5367 C CA . ALA A 1 69 ? 2.962 3.549 3.537 1.00 0.00 69 ALA A CA 4
ATOM 5368 C C . ALA A 1 69 ? 3.864 2.491 2.909 1.00 0.00 69 ALA A C 4
ATOM 5369 O O . ALA A 1 69 ? 3.399 1.423 2.513 1.00 0.00 69 ALA A O 4
ATOM 5376 N N . GLN A 1 70 ? 5.154 2.797 2.822 1.00 0.00 70 GLN A N 4
ATOM 5377 C CA . GLN A 1 70 ? 6.120 1.872 2.241 1.00 0.00 70 GLN A CA 4
ATOM 5378 C C . GLN A 1 70 ? 6.281 0.633 3.115 1.00 0.00 70 GLN A C 4
ATOM 5379 O O . GLN A 1 70 ? 6.457 -0.476 2.610 1.00 0.00 70 GLN A O 4
ATOM 5393 N N . ASP A 1 71 ? 6.221 0.829 4.427 1.00 0.00 71 ASP A N 4
ATOM 5394 C CA . ASP A 1 71 ? 6.359 -0.272 5.373 1.00 0.00 71 ASP A CA 4
ATOM 5395 C C . ASP A 1 71 ? 5.053 -1.050 5.496 1.00 0.00 71 ASP A C 4
ATOM 5396 O O . ASP A 1 71 ? 5.019 -2.139 6.070 1.00 0.00 71 ASP A O 4
ATOM 5405 N N . ARG A 1 72 ? 3.980 -0.484 4.954 1.00 0.00 72 ARG A N 4
ATOM 5406 C CA . ARG A 1 72 ? 2.670 -1.123 5.005 1.00 0.00 72 ARG A CA 4
ATOM 5407 C C . ARG A 1 72 ? 2.407 -1.925 3.734 1.00 0.00 72 ARG A C 4
ATOM 5408 O O . ARG A 1 72 ? 1.753 -2.968 3.772 1.00 0.00 72 ARG A O 4
ATOM 5429 N N . ILE A 1 73 ? 2.918 -1.431 2.612 1.00 0.00 73 ILE A N 4
ATOM 5430 C CA . ILE A 1 73 ? 2.738 -2.102 1.331 1.00 0.00 73 ILE A CA 4
ATOM 5431 C C . ILE A 1 73 ? 3.691 -3.285 1.191 1.00 0.00 73 ILE A C 4
ATOM 5432 O O . ILE A 1 73 ? 3.307 -4.352 0.713 1.00 0.00 73 ILE A O 4
ATOM 5448 N N . LYS A 1 74 ? 4.935 -3.088 1.614 1.00 0.00 74 LYS A N 4
ATOM 5449 C CA . LYS A 1 74 ? 5.943 -4.139 1.540 1.00 0.00 74 LYS A CA 4
ATOM 5450 C C . LYS A 1 74 ? 5.687 -5.215 2.591 1.00 0.00 74 LYS A C 4
ATOM 5451 O O . LYS A 1 74 ? 5.902 -6.401 2.343 1.00 0.00 74 LYS A O 4
ATOM 5470 N N . ALA A 1 75 ? 5.225 -4.792 3.763 1.00 0.00 75 ALA A N 4
ATOM 5471 C CA . ALA A 1 75 ? 4.936 -5.720 4.849 1.00 0.00 75 ALA A CA 4
ATOM 5472 C C . ALA A 1 75 ? 3.496 -6.218 4.777 1.00 0.00 75 ALA A C 4
ATOM 5473 O O . ALA A 1 75 ? 3.021 -6.905 5.681 1.00 0.00 75 ALA A O 4
ATOM 5480 N N . ALA A 1 76 ? 2.806 -5.866 3.697 1.00 0.00 76 ALA A N 4
ATOM 5481 C CA . ALA A 1 76 ? 1.421 -6.278 3.507 1.00 0.00 76 ALA A CA 4
ATOM 5482 C C . ALA A 1 76 ? 1.278 -7.792 3.625 1.00 0.00 76 ALA A C 4
ATOM 5483 O O . ALA A 1 76 ? 2.236 -8.492 3.951 1.00 0.00 76 ALA A O 4
ATOM 5490 N N . SER A 1 77 ? 0.074 -8.290 3.359 1.00 0.00 77 SER A N 4
ATOM 5491 C CA . SER A 1 77 ? -0.195 -9.721 3.441 1.00 0.00 77 SER A CA 4
ATOM 5492 C C . SER A 1 77 ? -0.452 -10.304 2.054 1.00 0.00 77 SER A C 4
ATOM 5493 O O . SER A 1 77 ? -0.481 -9.580 1.059 1.00 0.00 77 SER A O 4
ATOM 5501 N N . TYR A 1 78 ? -0.637 -11.619 1.998 1.00 0.00 78 TYR A N 4
ATOM 5502 C CA . TYR A 1 78 ? -0.888 -12.301 0.735 1.00 0.00 78 TYR A CA 4
ATOM 5503 C C . TYR A 1 78 ? -1.789 -11.463 -0.168 1.00 0.00 78 TYR A C 4
ATOM 5504 O O . TYR A 1 78 ? -1.724 -11.564 -1.393 1.00 0.00 78 TYR A O 4
ATOM 5522 N N . GLN A 1 79 ? -2.628 -10.637 0.448 1.00 0.00 79 GLN A N 4
ATOM 5523 C CA . GLN A 1 79 ? -3.542 -9.780 -0.299 1.00 0.00 79 GLN A CA 4
ATOM 5524 C C . GLN A 1 79 ? -3.626 -8.394 0.330 1.00 0.00 79 GLN A C 4
ATOM 5525 O O . GLN A 1 79 ? -3.873 -8.258 1.529 1.00 0.00 79 GLN A O 4
ATOM 5539 N N . LEU A 1 80 ? -3.418 -7.366 -0.486 1.00 0.00 80 LEU A N 4
ATOM 5540 C CA . LEU A 1 80 ? -3.470 -5.988 -0.009 1.00 0.00 80 LEU A CA 4
ATOM 5541 C C . LEU A 1 80 ? -4.818 -5.351 -0.332 1.00 0.00 80 LEU A C 4
ATOM 5542 O O . LEU A 1 80 ? -5.301 -5.435 -1.461 1.00 0.00 80 LEU A O 4
ATOM 5558 N N . CYS A 1 81 ? -5.418 -4.712 0.666 1.00 0.00 81 CYS A N 4
ATOM 5559 C CA . CYS A 1 81 ? -6.710 -4.058 0.488 1.00 0.00 81 CYS A CA 4
ATOM 5560 C C . CYS A 1 81 ? -6.575 -2.544 0.610 1.00 0.00 81 CYS A C 4
ATOM 5561 O O . CYS A 1 81 ? -6.306 -2.019 1.691 1.00 0.00 81 CYS A O 4
ATOM 5569 N N . LEU A 1 82 ? -6.761 -1.847 -0.506 1.00 0.00 82 LEU A N 4
ATOM 5570 C CA . LEU A 1 82 ? -6.658 -0.392 -0.525 1.00 0.00 82 LEU A CA 4
ATOM 5571 C C . LEU A 1 82 ? -7.966 0.240 -0.988 1.00 0.00 82 LEU A C 4
ATOM 5572 O O . LEU A 1 82 ? -8.591 -0.226 -1.941 1.00 0.00 82 LEU A O 4
ATOM 5588 N N . LYS A 1 83 ? -8.375 1.306 -0.308 1.00 0.00 83 LYS A N 4
ATOM 5589 C CA . LYS A 1 83 ? -9.608 2.006 -0.651 1.00 0.00 83 LYS A CA 4
ATOM 5590 C C . LYS A 1 83 ? -9.317 3.231 -1.512 1.00 0.00 83 LYS A C 4
ATOM 5591 O O . LYS A 1 83 ? -8.354 3.959 -1.267 1.00 0.00 83 LYS A O 4
ATOM 5610 N N . ILE A 1 84 ? -10.154 3.453 -2.519 1.00 0.00 84 ILE A N 4
ATOM 5611 C CA . ILE A 1 84 ? -9.987 4.591 -3.414 1.00 0.00 84 ILE A CA 4
ATOM 5612 C C . ILE A 1 84 ? -11.162 5.556 -3.301 1.00 0.00 84 ILE A C 4
ATOM 5613 O O . ILE A 1 84 ? -12.237 5.189 -2.828 1.00 0.00 84 ILE A O 4
ATOM 5629 N N . ASP A 1 85 ? -10.949 6.792 -3.740 1.00 0.00 85 ASP A N 4
ATOM 5630 C CA . ASP A 1 85 ? -11.992 7.811 -3.691 1.00 0.00 85 ASP A CA 4
ATOM 5631 C C . ASP A 1 85 ? -12.857 7.764 -4.946 1.00 0.00 85 ASP A C 4
ATOM 5632 O O . ASP A 1 85 ? -13.482 8.757 -5.319 1.00 0.00 85 ASP A O 4
ATOM 5641 N N . ARG A 1 86 ? -12.888 6.604 -5.594 1.00 0.00 86 ARG A N 4
ATOM 5642 C CA . ARG A 1 86 ? -13.675 6.428 -6.809 1.00 0.00 86 ARG A CA 4
ATOM 5643 C C . ARG A 1 86 ? -13.502 7.620 -7.746 1.00 0.00 86 ARG A C 4
ATOM 5644 O O . ARG A 1 86 ? -14.463 8.084 -8.359 1.00 0.00 86 ARG A O 4
ATOM 5665 N N . ALA A 1 87 ? -12.271 8.109 -7.851 1.00 0.00 87 ALA A N 4
ATOM 5666 C CA . ALA A 1 87 ? -11.972 9.246 -8.714 1.00 0.00 87 ALA A CA 4
ATOM 5667 C C . ALA A 1 87 ? -12.581 9.058 -10.099 1.00 0.00 87 ALA A C 4
ATOM 5668 O O . ALA A 1 87 ? -12.085 8.270 -10.903 1.00 0.00 87 ALA A O 4
ATOM 5675 N N . GLU A 1 88 ? -13.660 9.787 -10.370 1.00 0.00 88 GLU A N 4
ATOM 5676 C CA . GLU A 1 88 ? -14.337 9.699 -11.658 1.00 0.00 88 GLU A CA 4
ATOM 5677 C C . GLU A 1 88 ? -13.474 10.293 -12.768 1.00 0.00 88 GLU A C 4
ATOM 5678 O O . GLU A 1 88 ? -13.344 9.714 -13.847 1.00 0.00 88 GLU A O 4
ATOM 5690 N N . THR A 1 89 ? -12.887 11.454 -12.495 1.00 0.00 89 THR A N 4
ATOM 5691 C CA . THR A 1 89 ? -12.039 12.129 -13.470 1.00 0.00 89 THR A CA 4
ATOM 5692 C C . THR A 1 89 ? -10.623 12.312 -12.933 1.00 0.00 89 THR A C 4
ATOM 5693 O O . THR A 1 89 ? -9.698 12.616 -13.687 1.00 0.00 89 THR A O 4
ATOM 5704 N N . ARG A 1 90 ? -10.461 12.123 -11.628 1.00 0.00 90 ARG A N 4
ATOM 5705 C CA . ARG A 1 90 ? -9.158 12.268 -10.991 1.00 0.00 90 ARG A CA 4
ATOM 5706 C C . ARG A 1 90 ? -8.560 13.641 -11.283 1.00 0.00 90 ARG A C 4
ATOM 5707 O O . ARG A 1 90 ? -7.437 13.748 -11.777 1.00 0.00 90 ARG A O 4
ATOM 5728 N N . LEU A 1 91 ? -9.317 14.688 -10.974 1.00 0.00 91 LEU A N 4
ATOM 5729 C CA . LEU A 1 91 ? -8.862 16.055 -11.204 1.00 0.00 91 LEU A CA 4
ATOM 5730 C C . LEU A 1 91 ? -9.428 17.001 -10.150 1.00 0.00 91 LEU A C 4
ATOM 5731 O O . LEU A 1 91 ? -10.615 17.326 -10.166 1.00 0.00 91 LEU A O 4
ATOM 5747 N N . TRP A 1 92 ? -8.570 17.442 -9.237 1.00 0.00 92 TRP A N 4
ATOM 5748 C CA . TRP A 1 92 ? -8.984 18.354 -8.176 1.00 0.00 92 TRP A CA 4
ATOM 5749 C C . TRP A 1 92 ? -10.004 17.691 -7.257 1.00 0.00 92 TRP A C 4
ATOM 5750 O O . TRP A 1 92 ? -11.006 18.301 -6.884 1.00 0.00 92 TRP A O 4
ATOM 5771 N N . SER A 1 93 ? -9.743 16.440 -6.894 1.00 0.00 93 SER A N 4
ATOM 5772 C CA . SER A 1 93 ? -10.641 15.693 -6.020 1.00 0.00 93 SER A CA 4
ATOM 5773 C C . SER A 1 93 ? -10.326 15.970 -4.553 1.00 0.00 93 SER A C 4
ATOM 5774 O O . SER A 1 93 ? -9.167 16.068 -4.148 1.00 0.00 93 SER A O 4
ATOM 5782 N N . PRO A 1 94 ? -11.382 16.099 -3.737 1.00 0.00 94 PRO A N 4
ATOM 5783 C CA . PRO A 1 94 ? -11.245 16.366 -2.302 1.00 0.00 94 PRO A CA 4
ATOM 5784 C C . PRO A 1 94 ? -10.679 15.171 -1.541 1.00 0.00 94 PRO A C 4
ATOM 5785 O O . PRO A 1 94 ? -10.198 14.213 -2.144 1.00 0.00 94 PRO A O 4
ATOM 5796 N N . GLN A 1 95 ? -10.742 15.236 -0.215 1.00 0.00 95 GLN A N 4
ATOM 5797 C CA . GLN A 1 95 ? -10.235 14.159 0.626 1.00 0.00 95 GLN A CA 4
ATOM 5798 C C . GLN A 1 95 ? -11.365 13.234 1.067 1.00 0.00 95 GLN A C 4
ATOM 5799 O O . GLN A 1 95 ? -11.248 12.525 2.066 1.00 0.00 95 GLN A O 4
ATOM 5813 N N . VAL A 1 96 ? -12.461 13.247 0.314 1.00 0.00 96 VAL A N 4
ATOM 5814 C CA . VAL A 1 96 ? -13.613 12.410 0.626 1.00 0.00 96 VAL A CA 4
ATOM 5815 C C . VAL A 1 96 ? -13.970 11.506 -0.549 1.00 0.00 96 VAL A C 4
ATOM 5816 O O . VAL A 1 96 ? -13.744 11.858 -1.707 1.00 0.00 96 VAL A O 4
ATOM 5829 N N . SER A 1 97 ? -14.530 10.340 -0.244 1.00 0.00 97 SER A N 4
ATOM 5830 C CA . SER A 1 97 ? -14.916 9.384 -1.275 1.00 0.00 97 SER A CA 4
ATOM 5831 C C . SER A 1 97 ? -16.147 9.870 -2.032 1.00 0.00 97 SER A C 4
ATOM 5832 O O . SER A 1 97 ? -17.231 9.300 -1.908 1.00 0.00 97 SER A O 4
ATOM 5840 N N . SER A 1 98 ? -15.972 10.928 -2.818 1.00 0.00 98 SER A N 4
ATOM 5841 C CA . SER A 1 98 ? -17.069 11.494 -3.594 1.00 0.00 98 SER A CA 4
ATOM 5842 C C . SER A 1 98 ? -18.389 11.373 -2.837 1.00 0.00 98 SER A C 4
ATOM 5843 O O . SER A 1 98 ? -19.374 10.857 -3.363 1.00 0.00 98 SER A O 4
ATOM 5851 N N . GLY A 1 99 ? -18.399 11.854 -1.597 1.00 0.00 99 GLY A N 4
ATOM 5852 C CA . GLY A 1 99 ? -19.601 11.790 -0.787 1.00 0.00 99 GLY A CA 4
ATOM 5853 C C . GLY A 1 99 ? -20.615 12.850 -1.171 1.00 0.00 99 GLY A C 4
ATOM 5854 O O . GLY A 1 99 ? -21.430 12.662 -2.075 1.00 0.00 99 GLY A O 4
ATOM 5858 N N . PRO A 1 100 ? -20.575 13.994 -0.472 1.00 0.00 100 PRO A N 4
ATOM 5859 C CA . PRO A 1 100 ? -21.492 15.109 -0.726 1.00 0.00 100 PRO A CA 4
ATOM 5860 C C . PRO A 1 100 ? -21.212 15.798 -2.057 1.00 0.00 100 PRO A C 4
ATOM 5861 O O . PRO A 1 100 ? -22.039 16.559 -2.559 1.00 0.00 100 PRO A O 4
ATOM 5872 N N . SER A 1 101 ? -20.041 15.526 -2.625 1.00 0.00 101 SER A N 4
ATOM 5873 C CA . SER A 1 101 ? -19.651 16.122 -3.897 1.00 0.00 101 SER A CA 4
ATOM 5874 C C . SER A 1 101 ? -20.765 15.979 -4.929 1.00 0.00 101 SER A C 4
ATOM 5875 O O . SER A 1 101 ? -21.585 15.064 -4.850 1.00 0.00 101 SER A O 4
ATOM 5883 N N . SER A 1 102 ? -20.788 16.890 -5.896 1.00 0.00 102 SER A N 4
ATOM 5884 C CA . SER A 1 102 ? -21.804 16.869 -6.942 1.00 0.00 102 SER A CA 4
ATOM 5885 C C . SER A 1 102 ? -21.242 16.280 -8.232 1.00 0.00 102 SER A C 4
ATOM 5886 O O . SER A 1 102 ? -21.816 15.356 -8.808 1.00 0.00 102 SER A O 4
ATOM 5894 N N . GLY A 1 103 ? -20.114 16.823 -8.682 1.00 0.00 103 GLY A N 4
ATOM 5895 C CA . GLY A 1 103 ? -19.493 16.339 -9.901 1.00 0.00 103 GLY A CA 4
ATOM 5896 C C . GLY A 1 103 ? -19.888 17.155 -11.116 1.00 0.00 103 GLY A C 4
ATOM 5897 O O . GLY A 1 103 ? -19.039 17.764 -11.766 1.00 0.00 103 GLY A O 4
ATOM 5901 N N . GLY A 1 1 ? -28.808 0.464 4.192 1.00 0.00 1 GLY A N 5
ATOM 5902 C CA . GLY A 1 1 ? -28.176 1.719 4.554 1.00 0.00 1 GLY A CA 5
ATOM 5903 C C . GLY A 1 1 ? -26.725 1.783 4.121 1.00 0.00 1 GLY A C 5
ATOM 5904 O O . GLY A 1 1 ? -25.831 1.370 4.860 1.00 0.00 1 GLY A O 5
ATOM 5908 N N . SER A 1 2 ? -26.490 2.301 2.919 1.00 0.00 2 SER A N 5
ATOM 5909 C CA . SER A 1 2 ? -25.137 2.412 2.387 1.00 0.00 2 SER A CA 5
ATOM 5910 C C . SER A 1 2 ? -25.017 3.617 1.458 1.00 0.00 2 SER A C 5
ATOM 5911 O O . SER A 1 2 ? -25.603 3.642 0.376 1.00 0.00 2 SER A O 5
ATOM 5919 N N . SER A 1 3 ? -24.252 4.615 1.890 1.00 0.00 3 SER A N 5
ATOM 5920 C CA . SER A 1 3 ? -24.057 5.825 1.100 1.00 0.00 3 SER A CA 5
ATOM 5921 C C . SER A 1 3 ? -22.580 6.203 1.042 1.00 0.00 3 SER A C 5
ATOM 5922 O O . SER A 1 3 ? -21.844 6.029 2.012 1.00 0.00 3 SER A O 5
ATOM 5930 N N . GLY A 1 4 ? -22.153 6.723 -0.106 1.00 0.00 4 GLY A N 5
ATOM 5931 C CA . GLY A 1 4 ? -20.767 7.117 -0.271 1.00 0.00 4 GLY A CA 5
ATOM 5932 C C . GLY A 1 4 ? -20.086 6.382 -1.409 1.00 0.00 4 GLY A C 5
ATOM 5933 O O . GLY A 1 4 ? -20.565 5.340 -1.857 1.00 0.00 4 GLY A O 5
ATOM 5937 N N . SER A 1 5 ? -18.968 6.925 -1.877 1.00 0.00 5 SER A N 5
ATOM 5938 C CA . SER A 1 5 ? -18.223 6.317 -2.974 1.00 0.00 5 SER A CA 5
ATOM 5939 C C . SER A 1 5 ? -17.113 5.415 -2.442 1.00 0.00 5 SER A C 5
ATOM 5940 O O . SER A 1 5 ? -15.944 5.800 -2.419 1.00 0.00 5 SER A O 5
ATOM 5948 N N . SER A 1 6 ? -17.489 4.214 -2.016 1.00 0.00 6 SER A N 5
ATOM 5949 C CA . SER A 1 6 ? -16.527 3.258 -1.480 1.00 0.00 6 SER A CA 5
ATOM 5950 C C . SER A 1 6 ? -15.989 2.352 -2.584 1.00 0.00 6 SER A C 5
ATOM 5951 O O . SER A 1 6 ? -16.711 1.511 -3.119 1.00 0.00 6 SER A O 5
ATOM 5959 N N . GLY A 1 7 ? -14.715 2.530 -2.919 1.00 0.00 7 GLY A N 5
ATOM 5960 C CA . GLY A 1 7 ? -14.101 1.722 -3.957 1.00 0.00 7 GLY A CA 5
ATOM 5961 C C . GLY A 1 7 ? -13.108 0.721 -3.401 1.00 0.00 7 GLY A C 5
ATOM 5962 O O . GLY A 1 7 ? -11.939 1.045 -3.197 1.00 0.00 7 GLY A O 5
ATOM 5966 N N . ASN A 1 8 ? -13.575 -0.499 -3.154 1.00 0.00 8 ASN A N 5
ATOM 5967 C CA . ASN A 1 8 ? -12.719 -1.550 -2.617 1.00 0.00 8 ASN A CA 5
ATOM 5968 C C . ASN A 1 8 ? -11.757 -2.067 -3.682 1.00 0.00 8 ASN A C 5
ATOM 5969 O O . ASN A 1 8 ? -12.099 -2.132 -4.863 1.00 0.00 8 ASN A O 5
ATOM 5980 N N . VAL A 1 9 ? -10.553 -2.434 -3.256 1.00 0.00 9 VAL A N 5
ATOM 5981 C CA . VAL A 1 9 ? -9.542 -2.947 -4.173 1.00 0.00 9 VAL A CA 5
ATOM 5982 C C . VAL A 1 9 ? -8.668 -3.997 -3.495 1.00 0.00 9 VAL A C 5
ATOM 5983 O O . VAL A 1 9 ? -7.841 -3.675 -2.641 1.00 0.00 9 VAL A O 5
ATOM 5996 N N . VAL A 1 10 ? -8.855 -5.255 -3.882 1.00 0.00 10 VAL A N 5
ATOM 5997 C CA . VAL A 1 10 ? -8.083 -6.353 -3.313 1.00 0.00 10 VAL A CA 5
ATOM 5998 C C . VAL A 1 10 ? -7.166 -6.979 -4.358 1.00 0.00 10 VAL A C 5
ATOM 5999 O O . VAL A 1 10 ? -7.611 -7.749 -5.210 1.00 0.00 10 VAL A O 5
ATOM 6012 N N . LEU A 1 11 ? -5.882 -6.644 -4.287 1.00 0.00 11 LEU A N 5
ATOM 6013 C CA . LEU A 1 11 ? -4.900 -7.173 -5.227 1.00 0.00 11 LEU A CA 5
ATOM 6014 C C . LEU A 1 11 ? -4.271 -8.456 -4.692 1.00 0.00 11 LEU A C 5
ATOM 6015 O O . LEU A 1 11 ? -3.972 -8.581 -3.504 1.00 0.00 11 LEU A O 5
ATOM 6031 N N . PRO A 1 12 ? -4.062 -9.431 -5.589 1.00 0.00 12 PRO A N 5
ATOM 6032 C CA . PRO A 1 12 ? -3.464 -10.721 -5.230 1.00 0.00 12 PRO A CA 5
ATOM 6033 C C . PRO A 1 12 ? -1.986 -10.595 -4.877 1.00 0.00 12 PRO A C 5
ATOM 6034 O O . PRO A 1 12 ? -1.190 -10.088 -5.665 1.00 0.00 12 PRO A O 5
ATOM 6045 N N . GLY A 1 13 ? -1.626 -11.062 -3.685 1.00 0.00 13 GLY A N 5
ATOM 6046 C CA . GLY A 1 13 ? -0.244 -10.993 -3.248 1.00 0.00 13 GLY A CA 5
ATOM 6047 C C . GLY A 1 13 ? 0.370 -12.364 -3.046 1.00 0.00 13 GLY A C 5
ATOM 6048 O O . GLY A 1 13 ? -0.131 -13.371 -3.546 1.00 0.00 13 GLY A O 5
ATOM 6052 N N . PRO A 1 14 ? 1.483 -12.415 -2.299 1.00 0.00 14 PRO A N 5
ATOM 6053 C CA . PRO A 1 14 ? 2.088 -11.222 -1.699 1.00 0.00 14 PRO A CA 5
ATOM 6054 C C . PRO A 1 14 ? 2.714 -10.302 -2.743 1.00 0.00 14 PRO A C 5
ATOM 6055 O O . PRO A 1 14 ? 2.553 -10.512 -3.944 1.00 0.00 14 PRO A O 5
ATOM 6066 N N . ALA A 1 15 ? 3.427 -9.283 -2.275 1.00 0.00 15 ALA A N 5
ATOM 6067 C CA . ALA A 1 15 ? 4.079 -8.334 -3.169 1.00 0.00 15 ALA A CA 5
ATOM 6068 C C . ALA A 1 15 ? 5.165 -9.014 -3.995 1.00 0.00 15 ALA A C 5
ATOM 6069 O O . ALA A 1 15 ? 5.575 -10.141 -3.719 1.00 0.00 15 ALA A O 5
ATOM 6076 N N . PRO A 1 16 ? 5.643 -8.314 -5.035 1.00 0.00 16 PRO A N 5
ATOM 6077 C CA . PRO A 1 16 ? 5.163 -6.972 -5.374 1.00 0.00 16 PRO A CA 5
ATOM 6078 C C . PRO A 1 16 ? 3.736 -6.985 -5.913 1.00 0.00 16 PRO A C 5
ATOM 6079 O O . PRO A 1 16 ? 3.187 -8.045 -6.215 1.00 0.00 16 PRO A O 5
ATOM 6090 N N . TRP A 1 17 ? 3.143 -5.803 -6.032 1.00 0.00 17 TRP A N 5
ATOM 6091 C CA . TRP A 1 17 ? 1.779 -5.680 -6.536 1.00 0.00 17 TRP A CA 5
ATOM 6092 C C . TRP A 1 17 ? 1.776 -5.229 -7.992 1.00 0.00 17 TRP A C 5
ATOM 6093 O O . TRP A 1 17 ? 1.096 -5.817 -8.832 1.00 0.00 17 TRP A O 5
ATOM 6114 N N . GLY A 1 18 ? 2.540 -4.180 -8.284 1.00 0.00 18 GLY A N 5
ATOM 6115 C CA . GLY A 1 18 ? 2.610 -3.669 -9.641 1.00 0.00 18 GLY A CA 5
ATOM 6116 C C . GLY A 1 18 ? 2.279 -2.192 -9.721 1.00 0.00 18 GLY A C 5
ATOM 6117 O O . GLY A 1 18 ? 2.405 -1.576 -10.779 1.00 0.00 18 GLY A O 5
ATOM 6121 N N . PHE A 1 19 ? 1.852 -1.621 -8.599 1.00 0.00 19 PHE A N 5
ATOM 6122 C CA . PHE A 1 19 ? 1.499 -0.207 -8.547 1.00 0.00 19 PHE A CA 5
ATOM 6123 C C . PHE A 1 19 ? 2.506 0.575 -7.708 1.00 0.00 19 PHE A C 5
ATOM 6124 O O . PHE A 1 19 ? 3.197 0.008 -6.862 1.00 0.00 19 PHE A O 5
ATOM 6141 N N . ARG A 1 20 ? 2.582 1.879 -7.950 1.00 0.00 20 ARG A N 5
ATOM 6142 C CA . ARG A 1 20 ? 3.505 2.739 -7.219 1.00 0.00 20 ARG A CA 5
ATOM 6143 C C . ARG A 1 20 ? 2.747 3.690 -6.296 1.00 0.00 20 ARG A C 5
ATOM 6144 O O . ARG A 1 20 ? 1.516 3.725 -6.299 1.00 0.00 20 ARG A O 5
ATOM 6165 N N . LEU A 1 21 ? 3.490 4.458 -5.508 1.00 0.00 21 LEU A N 5
ATOM 6166 C CA . LEU A 1 21 ? 2.890 5.409 -4.579 1.00 0.00 21 LEU A CA 5
ATOM 6167 C C . LEU A 1 21 ? 3.503 6.796 -4.747 1.00 0.00 21 LEU A C 5
ATOM 6168 O O . LEU A 1 21 ? 4.643 6.932 -5.190 1.00 0.00 21 LEU A O 5
ATOM 6184 N N . SER A 1 22 ? 2.739 7.822 -4.387 1.00 0.00 22 SER A N 5
ATOM 6185 C CA . SER A 1 22 ? 3.207 9.199 -4.499 1.00 0.00 22 SER A CA 5
ATOM 6186 C C . SER A 1 22 ? 2.578 10.076 -3.420 1.00 0.00 22 SER A C 5
ATOM 6187 O O . SER A 1 22 ? 1.644 9.662 -2.734 1.00 0.00 22 SER A O 5
ATOM 6195 N N . GLY A 1 23 ? 3.099 11.291 -3.276 1.00 0.00 23 GLY A N 5
ATOM 6196 C CA . GLY A 1 23 ? 2.578 12.207 -2.279 1.00 0.00 23 GLY A CA 5
ATOM 6197 C C . GLY A 1 23 ? 2.728 11.676 -0.867 1.00 0.00 23 GLY A C 5
ATOM 6198 O O . GLY A 1 23 ? 3.532 10.779 -0.616 1.00 0.00 23 GLY A O 5
ATOM 6202 N N . GLY A 1 24 ? 1.951 12.231 0.058 1.00 0.00 24 GLY A N 5
ATOM 6203 C CA . GLY A 1 24 ? 2.018 11.795 1.441 1.00 0.00 24 GLY A CA 5
ATOM 6204 C C . GLY A 1 24 ? 1.620 12.888 2.413 1.00 0.00 24 GLY A C 5
ATOM 6205 O O . GLY A 1 24 ? 1.953 14.057 2.214 1.00 0.00 24 GLY A O 5
ATOM 6209 N N . ILE A 1 25 ? 0.904 12.509 3.466 1.00 0.00 25 ILE A N 5
ATOM 6210 C CA . ILE A 1 25 ? 0.460 13.466 4.472 1.00 0.00 25 ILE A CA 5
ATOM 6211 C C . ILE A 1 25 ? 1.630 14.288 5.003 1.00 0.00 25 ILE A C 5
ATOM 6212 O O . ILE A 1 25 ? 1.436 15.328 5.633 1.00 0.00 25 ILE A O 5
ATOM 6228 N N . ASP A 1 26 ? 2.844 13.816 4.743 1.00 0.00 26 ASP A N 5
ATOM 6229 C CA . ASP A 1 26 ? 4.046 14.508 5.192 1.00 0.00 26 ASP A CA 5
ATOM 6230 C C . ASP A 1 26 ? 4.481 15.557 4.174 1.00 0.00 26 ASP A C 5
ATOM 6231 O O . ASP A 1 26 ? 5.064 16.581 4.532 1.00 0.00 26 ASP A O 5
ATOM 6240 N N . PHE A 1 27 ? 4.197 15.294 2.902 1.00 0.00 27 PHE A N 5
ATOM 6241 C CA . PHE A 1 27 ? 4.561 16.214 1.831 1.00 0.00 27 PHE A CA 5
ATOM 6242 C C . PHE A 1 27 ? 3.400 17.146 1.497 1.00 0.00 27 PHE A C 5
ATOM 6243 O O . PHE A 1 27 ? 3.408 17.821 0.468 1.00 0.00 27 PHE A O 5
ATOM 6260 N N . ASN A 1 28 ? 2.402 17.177 2.374 1.00 0.00 28 ASN A N 5
ATOM 6261 C CA . ASN A 1 28 ? 1.233 18.025 2.172 1.00 0.00 28 ASN A CA 5
ATOM 6262 C C . ASN A 1 28 ? 0.552 17.706 0.844 1.00 0.00 28 ASN A C 5
ATOM 6263 O O . ASN A 1 28 ? 0.111 18.607 0.131 1.00 0.00 28 ASN A O 5
ATOM 6274 N N . GLN A 1 29 ? 0.472 16.420 0.521 1.00 0.00 29 GLN A N 5
ATOM 6275 C CA . GLN A 1 29 ? -0.155 15.983 -0.722 1.00 0.00 29 GLN A CA 5
ATOM 6276 C C . GLN A 1 29 ? -0.836 14.631 -0.542 1.00 0.00 29 GLN A C 5
ATOM 6277 O O . GLN A 1 29 ? -0.440 13.814 0.291 1.00 0.00 29 GLN A O 5
ATOM 6291 N N . PRO A 1 30 ? -1.887 14.386 -1.339 1.00 0.00 30 PRO A N 5
ATOM 6292 C CA . PRO A 1 30 ? -2.645 13.133 -1.286 1.00 0.00 30 PRO A CA 5
ATOM 6293 C C . PRO A 1 30 ? -1.844 11.948 -1.814 1.00 0.00 30 PRO A C 5
ATOM 6294 O O . PRO A 1 30 ? -1.046 12.088 -2.741 1.00 0.00 30 PRO A O 5
ATOM 6305 N N . LEU A 1 31 ? -2.062 10.780 -1.218 1.00 0.00 31 LEU A N 5
ATOM 6306 C CA . LEU A 1 31 ? -1.360 9.569 -1.629 1.00 0.00 31 LEU A CA 5
ATOM 6307 C C . LEU A 1 31 ? -1.939 9.018 -2.928 1.00 0.00 31 LEU A C 5
ATOM 6308 O O . LEU A 1 31 ? -3.045 8.478 -2.947 1.00 0.00 31 LEU A O 5
ATOM 6324 N N . VAL A 1 32 ? -1.184 9.158 -4.013 1.00 0.00 32 VAL A N 5
ATOM 6325 C CA . VAL A 1 32 ? -1.620 8.672 -5.316 1.00 0.00 32 VAL A CA 5
ATOM 6326 C C . VAL A 1 32 ? -0.554 7.792 -5.960 1.00 0.00 32 VAL A C 5
ATOM 6327 O O . VAL A 1 32 ? 0.626 7.878 -5.616 1.00 0.00 32 VAL A O 5
ATOM 6340 N N . ILE A 1 33 ? -0.977 6.948 -6.894 1.00 0.00 33 ILE A N 5
ATOM 6341 C CA . ILE A 1 33 ? -0.057 6.054 -7.587 1.00 0.00 33 ILE A CA 5
ATOM 6342 C C . ILE A 1 33 ? 0.745 6.803 -8.645 1.00 0.00 33 ILE A C 5
ATOM 6343 O O . ILE A 1 33 ? 0.206 7.630 -9.381 1.00 0.00 33 ILE A O 5
ATOM 6359 N N . THR A 1 34 ? 2.039 6.506 -8.718 1.00 0.00 34 THR A N 5
ATOM 6360 C CA . THR A 1 34 ? 2.918 7.151 -9.687 1.00 0.00 34 THR A CA 5
ATOM 6361 C C . THR A 1 34 ? 2.855 6.448 -11.038 1.00 0.00 34 THR A C 5
ATOM 6362 O O . THR A 1 34 ? 2.932 7.090 -12.086 1.00 0.00 34 THR A O 5
ATOM 6373 N N . ARG A 1 35 ? 2.715 5.127 -11.007 1.00 0.00 35 ARG A N 5
ATOM 6374 C CA . ARG A 1 35 ? 2.643 4.337 -12.231 1.00 0.00 35 ARG A CA 5
ATOM 6375 C C . ARG A 1 35 ? 2.029 2.967 -11.958 1.00 0.00 35 ARG A C 5
ATOM 6376 O O . ARG A 1 35 ? 1.928 2.539 -10.808 1.00 0.00 35 ARG A O 5
ATOM 6397 N N . ILE A 1 36 ? 1.620 2.285 -13.023 1.00 0.00 36 ILE A N 5
ATOM 6398 C CA . ILE A 1 36 ? 1.018 0.964 -12.898 1.00 0.00 36 ILE A CA 5
ATOM 6399 C C . ILE A 1 36 ? 1.632 -0.017 -13.890 1.00 0.00 36 ILE A C 5
ATOM 6400 O O . ILE A 1 36 ? 1.881 0.326 -15.047 1.00 0.00 36 ILE A O 5
ATOM 6416 N N . THR A 1 37 ? 1.873 -1.241 -13.432 1.00 0.00 37 THR A N 5
ATOM 6417 C CA . THR A 1 37 ? 2.458 -2.273 -14.279 1.00 0.00 37 THR A CA 5
ATOM 6418 C C . THR A 1 37 ? 1.534 -2.619 -15.441 1.00 0.00 37 THR A C 5
ATOM 6419 O O . THR A 1 37 ? 0.328 -2.800 -15.274 1.00 0.00 37 THR A O 5
ATOM 6430 N N . PRO A 1 38 ? 2.110 -2.716 -16.648 1.00 0.00 38 PRO A N 5
ATOM 6431 C CA . PRO A 1 38 ? 1.356 -3.043 -17.862 1.00 0.00 38 PRO A CA 5
ATOM 6432 C C . PRO A 1 38 ? 0.870 -4.488 -17.870 1.00 0.00 38 PRO A C 5
ATOM 6433 O O . PRO A 1 38 ? 1.669 -5.422 -17.821 1.00 0.00 38 PRO A O 5
ATOM 6444 N N . GLY A 1 39 ? -0.447 -4.664 -17.934 1.00 0.00 39 GLY A N 5
ATOM 6445 C CA . GLY A 1 39 ? -1.016 -5.999 -17.949 1.00 0.00 39 GLY A CA 5
ATOM 6446 C C . GLY A 1 39 ? -0.506 -6.859 -16.809 1.00 0.00 39 GLY A C 5
ATOM 6447 O O . GLY A 1 39 ? 0.226 -7.824 -17.030 1.00 0.00 39 GLY A O 5
ATOM 6451 N N . SER A 1 40 ? -0.893 -6.509 -15.587 1.00 0.00 40 SER A N 5
ATOM 6452 C CA . SER A 1 40 ? -0.465 -7.253 -14.407 1.00 0.00 40 SER A CA 5
ATOM 6453 C C . SER A 1 40 ? -1.554 -7.248 -13.338 1.00 0.00 40 SER A C 5
ATOM 6454 O O . SER A 1 40 ? -2.653 -6.738 -13.556 1.00 0.00 40 SER A O 5
ATOM 6462 N N . LYS A 1 41 ? -1.239 -7.819 -12.180 1.00 0.00 41 LYS A N 5
ATOM 6463 C CA . LYS A 1 41 ? -2.187 -7.881 -11.074 1.00 0.00 41 LYS A CA 5
ATOM 6464 C C . LYS A 1 41 ? -2.633 -6.482 -10.662 1.00 0.00 41 LYS A C 5
ATOM 6465 O O . LYS A 1 41 ? -3.713 -6.306 -10.098 1.00 0.00 41 LYS A O 5
ATOM 6484 N N . ALA A 1 42 ? -1.796 -5.490 -10.948 1.00 0.00 42 ALA A N 5
ATOM 6485 C CA . ALA A 1 42 ? -2.106 -4.107 -10.610 1.00 0.00 42 ALA A CA 5
ATOM 6486 C C . ALA A 1 42 ? -3.051 -3.489 -11.635 1.00 0.00 42 ALA A C 5
ATOM 6487 O O . ALA A 1 42 ? -4.233 -3.285 -11.359 1.00 0.00 42 ALA A O 5
ATOM 6494 N N . ALA A 1 43 ? -2.522 -3.194 -12.818 1.00 0.00 43 ALA A N 5
ATOM 6495 C CA . ALA A 1 43 ? -3.319 -2.601 -13.884 1.00 0.00 43 ALA A CA 5
ATOM 6496 C C . ALA A 1 43 ? -4.563 -3.436 -14.170 1.00 0.00 43 ALA A C 5
ATOM 6497 O O . ALA A 1 43 ? -5.655 -2.899 -14.348 1.00 0.00 43 ALA A O 5
ATOM 6504 N N . ALA A 1 44 ? -4.388 -4.753 -14.212 1.00 0.00 44 ALA A N 5
ATOM 6505 C CA . ALA A 1 44 ? -5.497 -5.662 -14.475 1.00 0.00 44 ALA A CA 5
ATOM 6506 C C . ALA A 1 44 ? -6.561 -5.558 -13.388 1.00 0.00 44 ALA A C 5
ATOM 6507 O O . ALA A 1 44 ? -7.706 -5.964 -13.586 1.00 0.00 44 ALA A O 5
ATOM 6514 N N . ALA A 1 45 ? -6.176 -5.013 -12.239 1.00 0.00 45 ALA A N 5
ATOM 6515 C CA . ALA A 1 45 ? -7.098 -4.855 -11.121 1.00 0.00 45 ALA A CA 5
ATOM 6516 C C . ALA A 1 45 ? -7.804 -3.504 -11.179 1.00 0.00 45 ALA A C 5
ATOM 6517 O O . ALA A 1 45 ? -8.318 -3.019 -10.172 1.00 0.00 45 ALA A O 5
ATOM 6524 N N . ASN A 1 46 ? -7.825 -2.903 -12.364 1.00 0.00 46 ASN A N 5
ATOM 6525 C CA . ASN A 1 46 ? -8.468 -1.607 -12.552 1.00 0.00 46 ASN A CA 5
ATOM 6526 C C . ASN A 1 46 ? -7.699 -0.508 -11.825 1.00 0.00 46 ASN A C 5
ATOM 6527 O O . ASN A 1 46 ? -8.287 0.459 -11.340 1.00 0.00 46 ASN A O 5
ATOM 6538 N N . LEU A 1 47 ? -6.382 -0.663 -11.754 1.00 0.00 47 LEU A N 5
ATOM 6539 C CA . LEU A 1 47 ? -5.531 0.316 -11.087 1.00 0.00 47 LEU A CA 5
ATOM 6540 C C . LEU A 1 47 ? -4.906 1.273 -12.098 1.00 0.00 47 LEU A C 5
ATOM 6541 O O . LEU A 1 47 ? -4.422 0.851 -13.149 1.00 0.00 47 LEU A O 5
ATOM 6557 N N . CYS A 1 48 ? -4.918 2.560 -11.771 1.00 0.00 48 CYS A N 5
ATOM 6558 C CA . CYS A 1 48 ? -4.351 3.577 -12.650 1.00 0.00 48 CYS A CA 5
ATOM 6559 C C . CYS A 1 48 ? -3.610 4.640 -11.845 1.00 0.00 48 CYS A C 5
ATOM 6560 O O . CYS A 1 48 ? -3.980 4.970 -10.718 1.00 0.00 48 CYS A O 5
ATOM 6568 N N . PRO A 1 49 ? -2.538 5.188 -12.434 1.00 0.00 49 PRO A N 5
ATOM 6569 C CA . PRO A 1 49 ? -1.721 6.221 -11.789 1.00 0.00 49 PRO A CA 5
ATOM 6570 C C . PRO A 1 49 ? -2.457 7.551 -11.669 1.00 0.00 49 PRO A C 5
ATOM 6571 O O . PRO A 1 49 ? -2.526 8.322 -12.626 1.00 0.00 49 PRO A O 5
ATOM 6582 N N . GLY A 1 50 ? -3.006 7.814 -10.487 1.00 0.00 50 GLY A N 5
ATOM 6583 C CA . GLY A 1 50 ? -3.730 9.052 -10.264 1.00 0.00 50 GLY A CA 5
ATOM 6584 C C . GLY A 1 50 ? -4.758 8.931 -9.157 1.00 0.00 50 GLY A C 5
ATOM 6585 O O . GLY A 1 50 ? -5.222 9.937 -8.620 1.00 0.00 50 GLY A O 5
ATOM 6589 N N . ASP A 1 51 ? -5.115 7.698 -8.815 1.00 0.00 51 ASP A N 5
ATOM 6590 C CA . ASP A 1 51 ? -6.095 7.450 -7.765 1.00 0.00 51 ASP A CA 5
ATOM 6591 C C . ASP A 1 51 ? -5.598 7.976 -6.422 1.00 0.00 51 ASP A C 5
ATOM 6592 O O . ASP A 1 51 ? -4.414 8.273 -6.260 1.00 0.00 51 ASP A O 5
ATOM 6601 N N . VAL A 1 52 ? -6.510 8.089 -5.462 1.00 0.00 52 VAL A N 5
ATOM 6602 C CA . VAL A 1 52 ? -6.165 8.579 -4.133 1.00 0.00 52 VAL A CA 5
ATOM 6603 C C . VAL A 1 52 ? -6.359 7.494 -3.079 1.00 0.00 52 VAL A C 5
ATOM 6604 O O . VAL A 1 52 ? -7.488 7.152 -2.727 1.00 0.00 52 VAL A O 5
ATOM 6617 N N . ILE A 1 53 ? -5.251 6.958 -2.580 1.00 0.00 53 ILE A N 5
ATOM 6618 C CA . ILE A 1 53 ? -5.299 5.912 -1.565 1.00 0.00 53 ILE A CA 5
ATOM 6619 C C . ILE A 1 53 ? -5.871 6.444 -0.255 1.00 0.00 53 ILE A C 5
ATOM 6620 O O . ILE A 1 53 ? -5.267 7.295 0.399 1.00 0.00 53 ILE A O 5
ATOM 6636 N N . LEU A 1 54 ? -7.039 5.936 0.123 1.00 0.00 54 LEU A N 5
ATOM 6637 C CA . LEU A 1 54 ? -7.693 6.358 1.357 1.00 0.00 54 LEU A CA 5
ATOM 6638 C C . LEU A 1 54 ? -7.190 5.545 2.546 1.00 0.00 54 LEU A C 5
ATOM 6639 O O . LEU A 1 54 ? -6.897 6.095 3.607 1.00 0.00 54 LEU A O 5
ATOM 6655 N N . ALA A 1 55 ? -7.090 4.233 2.359 1.00 0.00 55 ALA A N 5
ATOM 6656 C CA . ALA A 1 55 ? -6.619 3.345 3.414 1.00 0.00 55 ALA A CA 5
ATOM 6657 C C . ALA A 1 55 ? -5.825 2.178 2.835 1.00 0.00 55 ALA A C 5
ATOM 6658 O O . ALA A 1 55 ? -6.217 1.588 1.828 1.00 0.00 55 ALA A O 5
ATOM 6665 N N . ILE A 1 56 ? -4.709 1.851 3.478 1.00 0.00 56 ILE A N 5
ATOM 6666 C CA . ILE A 1 56 ? -3.861 0.755 3.027 1.00 0.00 56 ILE A CA 5
ATOM 6667 C C . ILE A 1 56 ? -3.980 -0.450 3.954 1.00 0.00 56 ILE A C 5
ATOM 6668 O O . ILE A 1 56 ? -3.694 -0.358 5.148 1.00 0.00 56 ILE A O 5
ATOM 6684 N N . ASP A 1 57 ? -4.403 -1.579 3.397 1.00 0.00 57 ASP A N 5
ATOM 6685 C CA . ASP A 1 57 ? -4.557 -2.804 4.173 1.00 0.00 57 ASP A CA 5
ATOM 6686 C C . ASP A 1 57 ? -5.406 -2.557 5.415 1.00 0.00 57 ASP A C 5
ATOM 6687 O O . ASP A 1 57 ? -5.177 -3.154 6.466 1.00 0.00 57 ASP A O 5
ATOM 6696 N N . GLY A 1 58 ? -6.389 -1.670 5.287 1.00 0.00 58 GLY A N 5
ATOM 6697 C CA . GLY A 1 58 ? -7.257 -1.358 6.408 1.00 0.00 58 GLY A CA 5
ATOM 6698 C C . GLY A 1 58 ? -6.671 -0.297 7.317 1.00 0.00 58 GLY A C 5
ATOM 6699 O O . GLY A 1 58 ? -6.958 -0.267 8.514 1.00 0.00 58 GLY A O 5
ATOM 6703 N N . PHE A 1 59 ? -5.846 0.577 6.750 1.00 0.00 59 PHE A N 5
ATOM 6704 C CA . PHE A 1 59 ? -5.216 1.644 7.518 1.00 0.00 59 PHE A CA 5
ATOM 6705 C C . PHE A 1 59 ? -5.321 2.978 6.785 1.00 0.00 59 PHE A C 5
ATOM 6706 O O . PHE A 1 59 ? -4.584 3.235 5.834 1.00 0.00 59 PHE A O 5
ATOM 6723 N N . GLY A 1 60 ? -6.243 3.823 7.234 1.00 0.00 60 GLY A N 5
ATOM 6724 C CA . GLY A 1 60 ? -6.429 5.119 6.609 1.00 0.00 60 GLY A CA 5
ATOM 6725 C C . GLY A 1 60 ? -5.165 5.956 6.624 1.00 0.00 60 GLY A C 5
ATOM 6726 O O . GLY A 1 60 ? -4.386 5.903 7.576 1.00 0.00 60 GLY A O 5
ATOM 6730 N N . THR A 1 61 ? -4.959 6.732 5.564 1.00 0.00 61 THR A N 5
ATOM 6731 C CA . THR A 1 61 ? -3.780 7.582 5.457 1.00 0.00 61 THR A CA 5
ATOM 6732 C C . THR A 1 61 ? -3.986 8.903 6.188 1.00 0.00 61 THR A C 5
ATOM 6733 O O . THR A 1 61 ? -3.496 9.945 5.755 1.00 0.00 61 THR A O 5
ATOM 6744 N N . GLU A 1 62 ? -4.713 8.852 7.300 1.00 0.00 62 GLU A N 5
ATOM 6745 C CA . GLU A 1 62 ? -4.983 10.046 8.091 1.00 0.00 62 GLU A CA 5
ATOM 6746 C C . GLU A 1 62 ? -3.725 10.515 8.817 1.00 0.00 62 GLU A C 5
ATOM 6747 O O . GLU A 1 62 ? -3.443 11.711 8.884 1.00 0.00 62 GLU A O 5
ATOM 6759 N N . SER A 1 63 ? -2.973 9.562 9.359 1.00 0.00 63 SER A N 5
ATOM 6760 C CA . SER A 1 63 ? -1.747 9.876 10.084 1.00 0.00 63 SER A CA 5
ATOM 6761 C C . SER A 1 63 ? -0.592 9.005 9.600 1.00 0.00 63 SER A C 5
ATOM 6762 O O . SER A 1 63 ? 0.363 8.757 10.336 1.00 0.00 63 SER A O 5
ATOM 6770 N N . MET A 1 64 ? -0.687 8.542 8.358 1.00 0.00 64 MET A N 5
ATOM 6771 C CA . MET A 1 64 ? 0.350 7.699 7.775 1.00 0.00 64 MET A CA 5
ATOM 6772 C C . MET A 1 64 ? 1.108 8.447 6.683 1.00 0.00 64 MET A C 5
ATOM 6773 O O . MET A 1 64 ? 0.565 8.724 5.613 1.00 0.00 64 MET A O 5
ATOM 6787 N N . THR A 1 65 ? 2.367 8.773 6.959 1.00 0.00 65 THR A N 5
ATOM 6788 C CA . THR A 1 65 ? 3.199 9.490 6.001 1.00 0.00 65 THR A CA 5
ATOM 6789 C C . THR A 1 65 ? 3.704 8.558 4.906 1.00 0.00 65 THR A C 5
ATOM 6790 O O . THR A 1 65 ? 3.714 7.337 5.071 1.00 0.00 65 THR A O 5
ATOM 6801 N N . HIS A 1 66 ? 4.125 9.140 3.787 1.00 0.00 66 HIS A N 5
ATOM 6802 C CA . HIS A 1 66 ? 4.633 8.360 2.664 1.00 0.00 66 HIS A CA 5
ATOM 6803 C C . HIS A 1 66 ? 5.560 7.249 3.150 1.00 0.00 66 HIS A C 5
ATOM 6804 O O . HIS A 1 66 ? 5.341 6.074 2.858 1.00 0.00 66 HIS A O 5
ATOM 6819 N N . ALA A 1 67 ? 6.595 7.630 3.891 1.00 0.00 67 ALA A N 5
ATOM 6820 C CA . ALA A 1 67 ? 7.553 6.666 4.417 1.00 0.00 67 ALA A CA 5
ATOM 6821 C C . ALA A 1 67 ? 6.846 5.537 5.157 1.00 0.00 67 ALA A C 5
ATOM 6822 O O . ALA A 1 67 ? 7.224 4.371 5.038 1.00 0.00 67 ALA A O 5
ATOM 6829 N N . ASP A 1 68 ? 5.818 5.889 5.922 1.00 0.00 68 ASP A N 5
ATOM 6830 C CA . ASP A 1 68 ? 5.057 4.904 6.682 1.00 0.00 68 ASP A CA 5
ATOM 6831 C C . ASP A 1 68 ? 4.343 3.931 5.748 1.00 0.00 68 ASP A C 5
ATOM 6832 O O . ASP A 1 68 ? 4.368 2.719 5.962 1.00 0.00 68 ASP A O 5
ATOM 6841 N N . ALA A 1 69 ? 3.708 4.470 4.713 1.00 0.00 69 ALA A N 5
ATOM 6842 C CA . ALA A 1 69 ? 2.988 3.650 3.747 1.00 0.00 69 ALA A CA 5
ATOM 6843 C C . ALA A 1 69 ? 3.905 2.602 3.126 1.00 0.00 69 ALA A C 5
ATOM 6844 O O . ALA A 1 69 ? 3.468 1.499 2.797 1.00 0.00 69 ALA A O 5
ATOM 6851 N N . GLN A 1 70 ? 5.177 2.953 2.968 1.00 0.00 70 GLN A N 5
ATOM 6852 C CA . GLN A 1 70 ? 6.154 2.042 2.385 1.00 0.00 70 GLN A CA 5
ATOM 6853 C C . GLN A 1 70 ? 6.308 0.788 3.240 1.00 0.00 70 GLN A C 5
ATOM 6854 O O . GLN A 1 70 ? 6.491 -0.312 2.719 1.00 0.00 70 GLN A O 5
ATOM 6868 N N . ASP A 1 71 ? 6.232 0.962 4.555 1.00 0.00 71 ASP A N 5
ATOM 6869 C CA . ASP A 1 71 ? 6.361 -0.155 5.483 1.00 0.00 71 ASP A CA 5
ATOM 6870 C C . ASP A 1 71 ? 5.072 -0.968 5.538 1.00 0.00 71 ASP A C 5
ATOM 6871 O O . ASP A 1 71 ? 5.043 -2.068 6.090 1.00 0.00 71 ASP A O 5
ATOM 6880 N N . ARG A 1 72 ? 4.007 -0.419 4.963 1.00 0.00 72 ARG A N 5
ATOM 6881 C CA . ARG A 1 72 ? 2.714 -1.092 4.949 1.00 0.00 72 ARG A CA 5
ATOM 6882 C C . ARG A 1 72 ? 2.533 -1.895 3.664 1.00 0.00 72 ARG A C 5
ATOM 6883 O O . ARG A 1 72 ? 1.991 -3.001 3.682 1.00 0.00 72 ARG A O 5
ATOM 6904 N N . ILE A 1 73 ? 2.990 -1.331 2.551 1.00 0.00 73 ILE A N 5
ATOM 6905 C CA . ILE A 1 73 ? 2.879 -1.995 1.258 1.00 0.00 73 ILE A CA 5
ATOM 6906 C C . ILE A 1 73 ? 3.847 -3.168 1.157 1.00 0.00 73 ILE A C 5
ATOM 6907 O O . ILE A 1 73 ? 3.538 -4.193 0.549 1.00 0.00 73 ILE A O 5
ATOM 6923 N N . LYS A 1 74 ? 5.022 -3.012 1.759 1.00 0.00 74 LYS A N 5
ATOM 6924 C CA . LYS A 1 74 ? 6.037 -4.059 1.741 1.00 0.00 74 LYS A CA 5
ATOM 6925 C C . LYS A 1 74 ? 5.741 -5.121 2.794 1.00 0.00 74 LYS A C 5
ATOM 6926 O O . LYS A 1 74 ? 5.982 -6.308 2.577 1.00 0.00 74 LYS A O 5
ATOM 6945 N N . ALA A 1 75 ? 5.216 -4.687 3.935 1.00 0.00 75 ALA A N 5
ATOM 6946 C CA . ALA A 1 75 ? 4.884 -5.602 5.021 1.00 0.00 75 ALA A CA 5
ATOM 6947 C C . ALA A 1 75 ? 3.429 -6.051 4.934 1.00 0.00 75 ALA A C 5
ATOM 6948 O O . ALA A 1 75 ? 2.917 -6.706 5.842 1.00 0.00 75 ALA A O 5
ATOM 6955 N N . ALA A 1 76 ? 2.769 -5.695 3.838 1.00 0.00 76 ALA A N 5
ATOM 6956 C CA . ALA A 1 76 ? 1.373 -6.063 3.633 1.00 0.00 76 ALA A CA 5
ATOM 6957 C C . ALA A 1 76 ? 1.171 -7.565 3.803 1.00 0.00 76 ALA A C 5
ATOM 6958 O O . ALA A 1 76 ? 2.115 -8.299 4.097 1.00 0.00 76 ALA A O 5
ATOM 6965 N N . SER A 1 77 ? -0.066 -8.015 3.618 1.00 0.00 77 SER A N 5
ATOM 6966 C CA . SER A 1 77 ? -0.393 -9.430 3.755 1.00 0.00 77 SER A CA 5
ATOM 6967 C C . SER A 1 77 ? -0.558 -10.085 2.387 1.00 0.00 77 SER A C 5
ATOM 6968 O O . SER A 1 77 ? -0.444 -9.426 1.353 1.00 0.00 77 SER A O 5
ATOM 6976 N N . TYR A 1 78 ? -0.827 -11.386 2.390 1.00 0.00 78 TYR A N 5
ATOM 6977 C CA . TYR A 1 78 ? -1.006 -12.132 1.151 1.00 0.00 78 TYR A CA 5
ATOM 6978 C C . TYR A 1 78 ? -1.892 -11.364 0.175 1.00 0.00 78 TYR A C 5
ATOM 6979 O O . TYR A 1 78 ? -1.780 -11.524 -1.040 1.00 0.00 78 TYR A O 5
ATOM 6997 N N . GLN A 1 79 ? -2.772 -10.528 0.717 1.00 0.00 79 GLN A N 5
ATOM 6998 C CA . GLN A 1 79 ? -3.678 -9.734 -0.104 1.00 0.00 79 GLN A CA 5
ATOM 6999 C C . GLN A 1 79 ? -3.690 -8.278 0.350 1.00 0.00 79 GLN A C 5
ATOM 7000 O O . GLN A 1 79 ? -3.797 -7.989 1.542 1.00 0.00 79 GLN A O 5
ATOM 7014 N N . LEU A 1 80 ? -3.579 -7.364 -0.608 1.00 0.00 80 LEU A N 5
ATOM 7015 C CA . LEU A 1 80 ? -3.577 -5.937 -0.307 1.00 0.00 80 LEU A CA 5
ATOM 7016 C C . LEU A 1 80 ? -4.958 -5.330 -0.534 1.00 0.00 80 LEU A C 5
ATOM 7017 O O . LEU A 1 80 ? -5.527 -5.445 -1.620 1.00 0.00 80 LEU A O 5
ATOM 7033 N N . CYS A 1 81 ? -5.491 -4.684 0.497 1.00 0.00 81 CYS A N 5
ATOM 7034 C CA . CYS A 1 81 ? -6.805 -4.057 0.410 1.00 0.00 81 CYS A CA 5
ATOM 7035 C C . CYS A 1 81 ? -6.692 -2.540 0.508 1.00 0.00 81 CYS A C 5
ATOM 7036 O O . CYS A 1 81 ? -6.508 -1.989 1.595 1.00 0.00 81 CYS A O 5
ATOM 7044 N N . LEU A 1 82 ? -6.802 -1.869 -0.633 1.00 0.00 82 LEU A N 5
ATOM 7045 C CA . LEU A 1 82 ? -6.710 -0.413 -0.676 1.00 0.00 82 LEU A CA 5
ATOM 7046 C C . LEU A 1 82 ? -8.051 0.206 -1.058 1.00 0.00 82 LEU A C 5
ATOM 7047 O O . LEU A 1 82 ? -8.708 -0.241 -1.998 1.00 0.00 82 LEU A O 5
ATOM 7063 N N . LYS A 1 83 ? -8.450 1.239 -0.324 1.00 0.00 83 LYS A N 5
ATOM 7064 C CA . LYS A 1 83 ? -9.710 1.923 -0.587 1.00 0.00 83 LYS A CA 5
ATOM 7065 C C . LYS A 1 83 ? -9.478 3.206 -1.379 1.00 0.00 83 LYS A C 5
ATOM 7066 O O . LYS A 1 83 ? -8.740 4.090 -0.944 1.00 0.00 83 LYS A O 5
ATOM 7085 N N . ILE A 1 84 ? -10.115 3.301 -2.542 1.00 0.00 84 ILE A N 5
ATOM 7086 C CA . ILE A 1 84 ? -9.979 4.478 -3.392 1.00 0.00 84 ILE A CA 5
ATOM 7087 C C . ILE A 1 84 ? -11.226 5.352 -3.324 1.00 0.00 84 ILE A C 5
ATOM 7088 O O . ILE A 1 84 ? -12.331 4.859 -3.094 1.00 0.00 84 ILE A O 5
ATOM 7104 N N . ASP A 1 85 ? -11.043 6.652 -3.527 1.00 0.00 85 ASP A N 5
ATOM 7105 C CA . ASP A 1 85 ? -12.154 7.596 -3.492 1.00 0.00 85 ASP A CA 5
ATOM 7106 C C . ASP A 1 85 ? -12.996 7.490 -4.759 1.00 0.00 85 ASP A C 5
ATOM 7107 O O . ASP A 1 85 ? -14.175 7.846 -4.764 1.00 0.00 85 ASP A O 5
ATOM 7116 N N . ARG A 1 86 ? -12.384 7.001 -5.832 1.00 0.00 86 ARG A N 5
ATOM 7117 C CA . ARG A 1 86 ? -13.077 6.851 -7.106 1.00 0.00 86 ARG A CA 5
ATOM 7118 C C . ARG A 1 86 ? -13.437 8.213 -7.692 1.00 0.00 86 ARG A C 5
ATOM 7119 O O . ARG A 1 86 ? -14.544 8.412 -8.191 1.00 0.00 86 ARG A O 5
ATOM 7140 N N . ALA A 1 87 ? -12.494 9.147 -7.628 1.00 0.00 87 ALA A N 5
ATOM 7141 C CA . ALA A 1 87 ? -12.710 10.489 -8.153 1.00 0.00 87 ALA A CA 5
ATOM 7142 C C . ALA A 1 87 ? -12.562 10.515 -9.671 1.00 0.00 87 ALA A C 5
ATOM 7143 O O . ALA A 1 87 ? -11.471 10.305 -10.200 1.00 0.00 87 ALA A O 5
ATOM 7150 N N . GLU A 1 88 ? -13.666 10.774 -10.365 1.00 0.00 88 GLU A N 5
ATOM 7151 C CA . GLU A 1 88 ? -13.657 10.825 -11.822 1.00 0.00 88 GLU A CA 5
ATOM 7152 C C . GLU A 1 88 ? -12.909 12.059 -12.318 1.00 0.00 88 GLU A C 5
ATOM 7153 O O . GLU A 1 88 ? -12.241 12.021 -13.352 1.00 0.00 88 GLU A O 5
ATOM 7165 N N . THR A 1 89 ? -13.026 13.155 -11.574 1.00 0.00 89 THR A N 5
ATOM 7166 C CA . THR A 1 89 ? -12.363 14.401 -11.938 1.00 0.00 89 THR A CA 5
ATOM 7167 C C . THR A 1 89 ? -11.534 14.941 -10.778 1.00 0.00 89 THR A C 5
ATOM 7168 O O . THR A 1 89 ? -10.740 15.866 -10.949 1.00 0.00 89 THR A O 5
ATOM 7179 N N . ARG A 1 90 ? -11.724 14.359 -9.599 1.00 0.00 90 ARG A N 5
ATOM 7180 C CA . ARG A 1 90 ? -10.993 14.783 -8.411 1.00 0.00 90 ARG A CA 5
ATOM 7181 C C . ARG A 1 90 ? -11.338 16.224 -8.046 1.00 0.00 90 ARG A C 5
ATOM 7182 O O . ARG A 1 90 ? -10.457 17.022 -7.725 1.00 0.00 90 ARG A O 5
ATOM 7203 N N . LEU A 1 91 ? -12.624 16.550 -8.099 1.00 0.00 91 LEU A N 5
ATOM 7204 C CA . LEU A 1 91 ? -13.086 17.896 -7.775 1.00 0.00 91 LEU A CA 5
ATOM 7205 C C . LEU A 1 91 ? -12.597 18.321 -6.394 1.00 0.00 91 LEU A C 5
ATOM 7206 O O . LEU A 1 91 ? -12.109 17.500 -5.618 1.00 0.00 91 LEU A O 5
ATOM 7222 N N . TRP A 1 92 ? -12.734 19.608 -6.095 1.00 0.00 92 TRP A N 5
ATOM 7223 C CA . TRP A 1 92 ? -12.308 20.142 -4.807 1.00 0.00 92 TRP A CA 5
ATOM 7224 C C . TRP A 1 92 ? -12.937 19.361 -3.658 1.00 0.00 92 TRP A C 5
ATOM 7225 O O . TRP A 1 92 ? -13.993 19.732 -3.148 1.00 0.00 92 TRP A O 5
ATOM 7246 N N . SER A 1 93 ? -12.280 18.277 -3.256 1.00 0.00 93 SER A N 5
ATOM 7247 C CA . SER A 1 93 ? -12.778 17.441 -2.170 1.00 0.00 93 SER A CA 5
ATOM 7248 C C . SER A 1 93 ? -11.630 16.942 -1.299 1.00 0.00 93 SER A C 5
ATOM 7249 O O . SER A 1 93 ? -10.497 16.780 -1.753 1.00 0.00 93 SER A O 5
ATOM 7257 N N . PRO A 1 94 ? -11.927 16.691 -0.015 1.00 0.00 94 PRO A N 5
ATOM 7258 C CA . PRO A 1 94 ? -10.934 16.205 0.947 1.00 0.00 94 PRO A CA 5
ATOM 7259 C C . PRO A 1 94 ? -10.506 14.770 0.664 1.00 0.00 94 PRO A C 5
ATOM 7260 O O . PRO A 1 94 ? -10.885 14.189 -0.352 1.00 0.00 94 PRO A O 5
ATOM 7271 N N . GLN A 1 95 ? -9.715 14.203 1.570 1.00 0.00 95 GLN A N 5
ATOM 7272 C CA . GLN A 1 95 ? -9.235 12.835 1.416 1.00 0.00 95 GLN A CA 5
ATOM 7273 C C . GLN A 1 95 ? -10.177 11.848 2.099 1.00 0.00 95 GLN A C 5
ATOM 7274 O O . GLN A 1 95 ? -9.751 11.030 2.914 1.00 0.00 95 GLN A O 5
ATOM 7288 N N . VAL A 1 96 ? -11.460 11.931 1.760 1.00 0.00 96 VAL A N 5
ATOM 7289 C CA . VAL A 1 96 ? -12.462 11.045 2.340 1.00 0.00 96 VAL A CA 5
ATOM 7290 C C . VAL A 1 96 ? -13.656 10.881 1.406 1.00 0.00 96 VAL A C 5
ATOM 7291 O O . VAL A 1 96 ? -14.316 11.857 1.048 1.00 0.00 96 VAL A O 5
ATOM 7304 N N . SER A 1 97 ? -13.929 9.640 1.016 1.00 0.00 97 SER A N 5
ATOM 7305 C CA . SER A 1 97 ? -15.043 9.348 0.121 1.00 0.00 97 SER A CA 5
ATOM 7306 C C . SER A 1 97 ? -16.378 9.568 0.825 1.00 0.00 97 SER A C 5
ATOM 7307 O O . SER A 1 97 ? -17.274 10.222 0.290 1.00 0.00 97 SER A O 5
ATOM 7315 N N . SER A 1 98 ? -16.503 9.018 2.029 1.00 0.00 98 SER A N 5
ATOM 7316 C CA . SER A 1 98 ? -17.730 9.151 2.806 1.00 0.00 98 SER A CA 5
ATOM 7317 C C . SER A 1 98 ? -17.534 10.118 3.969 1.00 0.00 98 SER A C 5
ATOM 7318 O O . SER A 1 98 ? -16.552 10.031 4.705 1.00 0.00 98 SER A O 5
ATOM 7326 N N . GLY A 1 99 ? -18.478 11.041 4.129 1.00 0.00 99 GLY A N 5
ATOM 7327 C CA . GLY A 1 99 ? -18.392 12.012 5.204 1.00 0.00 99 GLY A CA 5
ATOM 7328 C C . GLY A 1 99 ? -19.282 13.216 4.970 1.00 0.00 99 GLY A C 5
ATOM 7329 O O . GLY A 1 99 ? -20.241 13.166 4.200 1.00 0.00 99 GLY A O 5
ATOM 7333 N N . PRO A 1 100 ? -18.968 14.330 5.648 1.00 0.00 100 PRO A N 5
ATOM 7334 C CA . PRO A 1 100 ? -19.735 15.573 5.528 1.00 0.00 100 PRO A CA 5
ATOM 7335 C C . PRO A 1 100 ? -19.557 16.234 4.166 1.00 0.00 100 PRO A C 5
ATOM 7336 O O . PRO A 1 100 ? -18.436 16.519 3.745 1.00 0.00 100 PRO A O 5
ATOM 7347 N N . SER A 1 101 ? -20.670 16.477 3.481 1.00 0.00 101 SER A N 5
ATOM 7348 C CA . SER A 1 101 ? -20.637 17.102 2.164 1.00 0.00 101 SER A CA 5
ATOM 7349 C C . SER A 1 101 ? -21.303 18.474 2.197 1.00 0.00 101 SER A C 5
ATOM 7350 O O . SER A 1 101 ? -22.491 18.607 1.906 1.00 0.00 101 SER A O 5
ATOM 7358 N N . SER A 1 102 ? -20.527 19.493 2.554 1.00 0.00 102 SER A N 5
ATOM 7359 C CA . SER A 1 102 ? -21.042 20.856 2.629 1.00 0.00 102 SER A CA 5
ATOM 7360 C C . SER A 1 102 ? -21.869 21.193 1.393 1.00 0.00 102 SER A C 5
ATOM 7361 O O . SER A 1 102 ? -22.992 21.684 1.499 1.00 0.00 102 SER A O 5
ATOM 7369 N N . GLY A 1 103 ? -21.304 20.925 0.219 1.00 0.00 103 GLY A N 5
ATOM 7370 C CA . GLY A 1 103 ? -22.003 21.207 -1.022 1.00 0.00 103 GLY A CA 5
ATOM 7371 C C . GLY A 1 103 ? -22.936 20.084 -1.429 1.00 0.00 103 GLY A C 5
ATOM 7372 O O . GLY A 1 103 ? -23.533 19.425 -0.578 1.00 0.00 103 GLY A O 5
ATOM 7376 N N . GLY A 1 1 ? -31.005 7.185 -0.093 1.00 0.00 1 GLY A N 6
ATOM 7377 C CA . GLY A 1 1 ? -29.987 7.727 0.787 1.00 0.00 1 GLY A CA 6
ATOM 7378 C C . GLY A 1 1 ? -28.701 6.925 0.750 1.00 0.00 1 GLY A C 6
ATOM 7379 O O . GLY A 1 1 ? -28.527 5.983 1.523 1.00 0.00 1 GLY A O 6
ATOM 7383 N N . SER A 1 2 ? -27.798 7.298 -0.151 1.00 0.00 2 SER A N 6
ATOM 7384 C CA . SER A 1 2 ? -26.524 6.603 -0.289 1.00 0.00 2 SER A CA 6
ATOM 7385 C C . SER A 1 2 ? -25.467 7.220 0.621 1.00 0.00 2 SER A C 6
ATOM 7386 O O . SER A 1 2 ? -25.502 8.416 0.911 1.00 0.00 2 SER A O 6
ATOM 7394 N N . SER A 1 3 ? -24.526 6.395 1.069 1.00 0.00 3 SER A N 6
ATOM 7395 C CA . SER A 1 3 ? -23.460 6.857 1.950 1.00 0.00 3 SER A CA 6
ATOM 7396 C C . SER A 1 3 ? -22.412 7.644 1.169 1.00 0.00 3 SER A C 6
ATOM 7397 O O . SER A 1 3 ? -22.120 8.796 1.486 1.00 0.00 3 SER A O 6
ATOM 7405 N N . GLY A 1 4 ? -21.849 7.012 0.143 1.00 0.00 4 GLY A N 6
ATOM 7406 C CA . GLY A 1 4 ? -20.840 7.667 -0.669 1.00 0.00 4 GLY A CA 6
ATOM 7407 C C . GLY A 1 4 ? -20.352 6.790 -1.805 1.00 0.00 4 GLY A C 6
ATOM 7408 O O . GLY A 1 4 ? -21.100 5.964 -2.326 1.00 0.00 4 GLY A O 6
ATOM 7412 N N . SER A 1 5 ? -19.093 6.971 -2.191 1.00 0.00 5 SER A N 6
ATOM 7413 C CA . SER A 1 5 ? -18.506 6.194 -3.276 1.00 0.00 5 SER A CA 6
ATOM 7414 C C . SER A 1 5 ? -17.158 5.612 -2.861 1.00 0.00 5 SER A C 6
ATOM 7415 O O . SER A 1 5 ? -16.114 6.231 -3.065 1.00 0.00 5 SER A O 6
ATOM 7423 N N . SER A 1 6 ? -17.191 4.418 -2.278 1.00 0.00 6 SER A N 6
ATOM 7424 C CA . SER A 1 6 ? -15.973 3.753 -1.830 1.00 0.00 6 SER A CA 6
ATOM 7425 C C . SER A 1 6 ? -15.510 2.720 -2.854 1.00 0.00 6 SER A C 6
ATOM 7426 O O . SER A 1 6 ? -16.236 1.781 -3.176 1.00 0.00 6 SER A O 6
ATOM 7434 N N . GLY A 1 7 ? -14.295 2.903 -3.362 1.00 0.00 7 GLY A N 6
ATOM 7435 C CA . GLY A 1 7 ? -13.755 1.981 -4.344 1.00 0.00 7 GLY A CA 6
ATOM 7436 C C . GLY A 1 7 ? -12.803 0.974 -3.731 1.00 0.00 7 GLY A C 6
ATOM 7437 O O . GLY A 1 7 ? -11.640 1.284 -3.476 1.00 0.00 7 GLY A O 6
ATOM 7441 N N . ASN A 1 8 ? -13.297 -0.237 -3.492 1.00 0.00 8 ASN A N 6
ATOM 7442 C CA . ASN A 1 8 ? -12.482 -1.293 -2.902 1.00 0.00 8 ASN A CA 6
ATOM 7443 C C . ASN A 1 8 ? -11.522 -1.879 -3.933 1.00 0.00 8 ASN A C 6
ATOM 7444 O O . ASN A 1 8 ? -11.876 -2.050 -5.100 1.00 0.00 8 ASN A O 6
ATOM 7455 N N . VAL A 1 9 ? -10.306 -2.185 -3.494 1.00 0.00 9 VAL A N 6
ATOM 7456 C CA . VAL A 1 9 ? -9.295 -2.754 -4.378 1.00 0.00 9 VAL A CA 6
ATOM 7457 C C . VAL A 1 9 ? -8.468 -3.813 -3.657 1.00 0.00 9 VAL A C 6
ATOM 7458 O O . VAL A 1 9 ? -7.692 -3.501 -2.754 1.00 0.00 9 VAL A O 6
ATOM 7471 N N . VAL A 1 10 ? -8.640 -5.067 -4.063 1.00 0.00 10 VAL A N 6
ATOM 7472 C CA . VAL A 1 10 ? -7.908 -6.173 -3.457 1.00 0.00 10 VAL A CA 6
ATOM 7473 C C . VAL A 1 10 ? -6.979 -6.837 -4.467 1.00 0.00 10 VAL A C 6
ATOM 7474 O O . VAL A 1 10 ? -7.413 -7.649 -5.286 1.00 0.00 10 VAL A O 6
ATOM 7487 N N . LEU A 1 11 ? -5.699 -6.487 -4.405 1.00 0.00 11 LEU A N 6
ATOM 7488 C CA . LEU A 1 11 ? -4.707 -7.049 -5.315 1.00 0.00 11 LEU A CA 6
ATOM 7489 C C . LEU A 1 11 ? -4.160 -8.367 -4.777 1.00 0.00 11 LEU A C 6
ATOM 7490 O O . LEU A 1 11 ? -3.840 -8.498 -3.595 1.00 0.00 11 LEU A O 6
ATOM 7506 N N . PRO A 1 12 ? -4.046 -9.367 -5.664 1.00 0.00 12 PRO A N 6
ATOM 7507 C CA . PRO A 1 12 ? -3.535 -10.692 -5.301 1.00 0.00 12 PRO A CA 6
ATOM 7508 C C . PRO A 1 12 ? -2.043 -10.671 -4.986 1.00 0.00 12 PRO A C 6
ATOM 7509 O O . PRO A 1 12 ? -1.233 -10.228 -5.800 1.00 0.00 12 PRO A O 6
ATOM 7520 N N . GLY A 1 13 ? -1.686 -11.154 -3.800 1.00 0.00 13 GLY A N 6
ATOM 7521 C CA . GLY A 1 13 ? -0.292 -11.181 -3.399 1.00 0.00 13 GLY A CA 6
ATOM 7522 C C . GLY A 1 13 ? 0.206 -12.587 -3.127 1.00 0.00 13 GLY A C 6
ATOM 7523 O O . GLY A 1 13 ? -0.372 -13.573 -3.586 1.00 0.00 13 GLY A O 6
ATOM 7527 N N . PRO A 1 14 ? 1.305 -12.693 -2.365 1.00 0.00 14 PRO A N 6
ATOM 7528 C CA . PRO A 1 14 ? 2.001 -11.528 -1.814 1.00 0.00 14 PRO A CA 6
ATOM 7529 C C . PRO A 1 14 ? 2.708 -10.712 -2.892 1.00 0.00 14 PRO A C 6
ATOM 7530 O O . PRO A 1 14 ? 2.703 -11.080 -4.066 1.00 0.00 14 PRO A O 6
ATOM 7541 N N . ALA A 1 15 ? 3.316 -9.603 -2.484 1.00 0.00 15 ALA A N 6
ATOM 7542 C CA . ALA A 1 15 ? 4.029 -8.736 -3.415 1.00 0.00 15 ALA A CA 6
ATOM 7543 C C . ALA A 1 15 ? 4.942 -9.547 -4.329 1.00 0.00 15 ALA A C 6
ATOM 7544 O O . ALA A 1 15 ? 5.195 -10.730 -4.103 1.00 0.00 15 ALA A O 6
ATOM 7551 N N . PRO A 1 16 ? 5.448 -8.897 -5.388 1.00 0.00 16 PRO A N 6
ATOM 7552 C CA . PRO A 1 16 ? 5.153 -7.488 -5.667 1.00 0.00 16 PRO A CA 6
ATOM 7553 C C . PRO A 1 16 ? 3.707 -7.275 -6.103 1.00 0.00 16 PRO A C 6
ATOM 7554 O O . PRO A 1 16 ? 2.955 -8.232 -6.283 1.00 0.00 16 PRO A O 6
ATOM 7565 N N . TRP A 1 17 ? 3.326 -6.014 -6.272 1.00 0.00 17 TRP A N 6
ATOM 7566 C CA . TRP A 1 17 ? 1.970 -5.675 -6.688 1.00 0.00 17 TRP A CA 6
ATOM 7567 C C . TRP A 1 17 ? 1.952 -5.163 -8.124 1.00 0.00 17 TRP A C 6
ATOM 7568 O O . TRP A 1 17 ? 1.225 -5.683 -8.969 1.00 0.00 17 TRP A O 6
ATOM 7589 N N . GLY A 1 18 ? 2.758 -4.140 -8.393 1.00 0.00 18 GLY A N 6
ATOM 7590 C CA . GLY A 1 18 ? 2.819 -3.576 -9.729 1.00 0.00 18 GLY A CA 6
ATOM 7591 C C . GLY A 1 18 ? 2.177 -2.205 -9.809 1.00 0.00 18 GLY A C 6
ATOM 7592 O O . GLY A 1 18 ? 1.518 -1.877 -10.796 1.00 0.00 18 GLY A O 6
ATOM 7596 N N . PHE A 1 19 ? 2.367 -1.403 -8.767 1.00 0.00 19 PHE A N 6
ATOM 7597 C CA . PHE A 1 19 ? 1.798 -0.060 -8.722 1.00 0.00 19 PHE A CA 6
ATOM 7598 C C . PHE A 1 19 ? 2.679 0.876 -7.900 1.00 0.00 19 PHE A C 6
ATOM 7599 O O . PHE A 1 19 ? 3.223 0.486 -6.866 1.00 0.00 19 PHE A O 6
ATOM 7616 N N . ARG A 1 20 ? 2.815 2.113 -8.367 1.00 0.00 20 ARG A N 6
ATOM 7617 C CA . ARG A 1 20 ? 3.631 3.105 -7.677 1.00 0.00 20 ARG A CA 6
ATOM 7618 C C . ARG A 1 20 ? 2.759 4.046 -6.851 1.00 0.00 20 ARG A C 6
ATOM 7619 O O . ARG A 1 20 ? 1.530 3.975 -6.901 1.00 0.00 20 ARG A O 6
ATOM 7640 N N . LEU A 1 21 ? 3.402 4.925 -6.091 1.00 0.00 21 LEU A N 6
ATOM 7641 C CA . LEU A 1 21 ? 2.686 5.881 -5.253 1.00 0.00 21 LEU A CA 6
ATOM 7642 C C . LEU A 1 21 ? 3.478 7.176 -5.106 1.00 0.00 21 LEU A C 6
ATOM 7643 O O . LEU A 1 21 ? 4.692 7.199 -5.303 1.00 0.00 21 LEU A O 6
ATOM 7659 N N . SER A 1 22 ? 2.781 8.253 -4.755 1.00 0.00 22 SER A N 6
ATOM 7660 C CA . SER A 1 22 ? 3.418 9.553 -4.583 1.00 0.00 22 SER A CA 6
ATOM 7661 C C . SER A 1 22 ? 2.628 10.420 -3.608 1.00 0.00 22 SER A C 6
ATOM 7662 O O . SER A 1 22 ? 1.451 10.171 -3.352 1.00 0.00 22 SER A O 6
ATOM 7670 N N . GLY A 1 23 ? 3.285 11.442 -3.067 1.00 0.00 23 GLY A N 6
ATOM 7671 C CA . GLY A 1 23 ? 2.629 12.331 -2.127 1.00 0.00 23 GLY A CA 6
ATOM 7672 C C . GLY A 1 23 ? 2.786 11.874 -0.690 1.00 0.00 23 GLY A C 6
ATOM 7673 O O . GLY A 1 23 ? 3.716 11.137 -0.364 1.00 0.00 23 GLY A O 6
ATOM 7677 N N . GLY A 1 24 ? 1.875 12.313 0.172 1.00 0.00 24 GLY A N 6
ATOM 7678 C CA . GLY A 1 24 ? 1.935 11.935 1.572 1.00 0.00 24 GLY A CA 6
ATOM 7679 C C . GLY A 1 24 ? 1.420 13.026 2.490 1.00 0.00 24 GLY A C 6
ATOM 7680 O O . GLY A 1 24 ? 1.638 14.211 2.239 1.00 0.00 24 GLY A O 6
ATOM 7684 N N . ILE A 1 25 ? 0.734 12.625 3.555 1.00 0.00 25 ILE A N 6
ATOM 7685 C CA . ILE A 1 25 ? 0.185 13.578 4.512 1.00 0.00 25 ILE A CA 6
ATOM 7686 C C . ILE A 1 25 ? 1.265 14.524 5.026 1.00 0.00 25 ILE A C 6
ATOM 7687 O O . ILE A 1 25 ? 0.991 15.680 5.347 1.00 0.00 25 ILE A O 6
ATOM 7703 N N . ASP A 1 26 ? 2.494 14.025 5.101 1.00 0.00 26 ASP A N 6
ATOM 7704 C CA . ASP A 1 26 ? 3.617 14.826 5.573 1.00 0.00 26 ASP A CA 6
ATOM 7705 C C . ASP A 1 26 ? 3.978 15.907 4.559 1.00 0.00 26 ASP A C 6
ATOM 7706 O O . ASP A 1 26 ? 4.408 17.000 4.928 1.00 0.00 26 ASP A O 6
ATOM 7715 N N . PHE A 1 27 ? 3.801 15.594 3.280 1.00 0.00 27 PHE A N 6
ATOM 7716 C CA . PHE A 1 27 ? 4.110 16.538 2.212 1.00 0.00 27 PHE A CA 6
ATOM 7717 C C . PHE A 1 27 ? 2.860 17.299 1.781 1.00 0.00 27 PHE A C 6
ATOM 7718 O O . PHE A 1 27 ? 2.815 17.876 0.695 1.00 0.00 27 PHE A O 6
ATOM 7735 N N . ASN A 1 28 ? 1.846 17.296 2.641 1.00 0.00 28 ASN A N 6
ATOM 7736 C CA . ASN A 1 28 ? 0.595 17.985 2.349 1.00 0.00 28 ASN A CA 6
ATOM 7737 C C . ASN A 1 28 ? 0.054 17.577 0.982 1.00 0.00 28 ASN A C 6
ATOM 7738 O O . ASN A 1 28 ? -0.441 18.412 0.226 1.00 0.00 28 ASN A O 6
ATOM 7749 N N . GLN A 1 29 ? 0.153 16.288 0.674 1.00 0.00 29 GLN A N 6
ATOM 7750 C CA . GLN A 1 29 ? -0.326 15.769 -0.602 1.00 0.00 29 GLN A CA 6
ATOM 7751 C C . GLN A 1 29 ? -0.928 14.379 -0.433 1.00 0.00 29 GLN A C 6
ATOM 7752 O O . GLN A 1 29 ? -0.448 13.558 0.349 1.00 0.00 29 GLN A O 6
ATOM 7766 N N . PRO A 1 30 ? -2.006 14.105 -1.182 1.00 0.00 30 PRO A N 6
ATOM 7767 C CA . PRO A 1 30 ? -2.698 12.814 -1.133 1.00 0.00 30 PRO A CA 6
ATOM 7768 C C . PRO A 1 30 ? -1.868 11.688 -1.742 1.00 0.00 30 PRO A C 6
ATOM 7769 O O . PRO A 1 30 ? -1.196 11.877 -2.756 1.00 0.00 30 PRO A O 6
ATOM 7780 N N . LEU A 1 31 ? -1.920 10.517 -1.116 1.00 0.00 31 LEU A N 6
ATOM 7781 C CA . LEU A 1 31 ? -1.173 9.360 -1.597 1.00 0.00 31 LEU A CA 6
ATOM 7782 C C . LEU A 1 31 ? -1.860 8.732 -2.805 1.00 0.00 31 LEU A C 6
ATOM 7783 O O . LEU A 1 31 ? -2.776 7.922 -2.661 1.00 0.00 31 LEU A O 6
ATOM 7799 N N . VAL A 1 32 ? -1.410 9.109 -3.998 1.00 0.00 32 VAL A N 6
ATOM 7800 C CA . VAL A 1 32 ? -1.979 8.581 -5.232 1.00 0.00 32 VAL A CA 6
ATOM 7801 C C . VAL A 1 32 ? -0.967 7.719 -5.979 1.00 0.00 32 VAL A C 6
ATOM 7802 O O . VAL A 1 32 ? 0.220 7.713 -5.650 1.00 0.00 32 VAL A O 6
ATOM 7815 N N . ILE A 1 33 ? -1.444 6.994 -6.984 1.00 0.00 33 ILE A N 6
ATOM 7816 C CA . ILE A 1 33 ? -0.580 6.130 -7.779 1.00 0.00 33 ILE A CA 6
ATOM 7817 C C . ILE A 1 33 ? 0.242 6.940 -8.776 1.00 0.00 33 ILE A C 6
ATOM 7818 O O . ILE A 1 33 ? -0.256 7.890 -9.381 1.00 0.00 33 ILE A O 6
ATOM 7834 N N . THR A 1 34 ? 1.504 6.558 -8.945 1.00 0.00 34 THR A N 6
ATOM 7835 C CA . THR A 1 34 ? 2.395 7.248 -9.869 1.00 0.00 34 THR A CA 6
ATOM 7836 C C . THR A 1 34 ? 2.546 6.470 -11.171 1.00 0.00 34 THR A C 6
ATOM 7837 O O . THR A 1 34 ? 2.809 7.050 -12.224 1.00 0.00 34 THR A O 6
ATOM 7848 N N . ARG A 1 35 ? 2.378 5.154 -11.091 1.00 0.00 35 ARG A N 6
ATOM 7849 C CA . ARG A 1 35 ? 2.496 4.296 -12.264 1.00 0.00 35 ARG A CA 6
ATOM 7850 C C . ARG A 1 35 ? 1.863 2.932 -12.007 1.00 0.00 35 ARG A C 6
ATOM 7851 O O . ARG A 1 35 ? 1.714 2.513 -10.859 1.00 0.00 35 ARG A O 6
ATOM 7872 N N . ILE A 1 36 ? 1.492 2.246 -13.082 1.00 0.00 36 ILE A N 6
ATOM 7873 C CA . ILE A 1 36 ? 0.875 0.929 -12.973 1.00 0.00 36 ILE A CA 6
ATOM 7874 C C . ILE A 1 36 ? 1.500 -0.054 -13.956 1.00 0.00 36 ILE A C 6
ATOM 7875 O O . ILE A 1 36 ? 1.929 0.327 -15.046 1.00 0.00 36 ILE A O 6
ATOM 7891 N N . THR A 1 37 ? 1.548 -1.324 -13.565 1.00 0.00 37 THR A N 6
ATOM 7892 C CA . THR A 1 37 ? 2.119 -2.364 -14.411 1.00 0.00 37 THR A CA 6
ATOM 7893 C C . THR A 1 37 ? 1.159 -2.752 -15.529 1.00 0.00 37 THR A C 6
ATOM 7894 O O . THR A 1 37 ? 0.106 -3.346 -15.298 1.00 0.00 37 THR A O 6
ATOM 7905 N N . PRO A 1 38 ? 1.528 -2.410 -16.773 1.00 0.00 38 PRO A N 6
ATOM 7906 C CA . PRO A 1 38 ? 0.713 -2.714 -17.953 1.00 0.00 38 PRO A CA 6
ATOM 7907 C C . PRO A 1 38 ? 0.683 -4.206 -18.267 1.00 0.00 38 PRO A C 6
ATOM 7908 O O . PRO A 1 38 ? 1.557 -4.722 -18.962 1.00 0.00 38 PRO A O 6
ATOM 7919 N N . GLY A 1 39 ? -0.330 -4.895 -17.750 1.00 0.00 39 GLY A N 6
ATOM 7920 C CA . GLY A 1 39 ? -0.455 -6.321 -17.987 1.00 0.00 39 GLY A CA 6
ATOM 7921 C C . GLY A 1 39 ? -0.050 -7.147 -16.782 1.00 0.00 39 GLY A C 6
ATOM 7922 O O . GLY A 1 39 ? 0.870 -7.960 -16.860 1.00 0.00 39 GLY A O 6
ATOM 7926 N N . SER A 1 40 ? -0.738 -6.937 -15.664 1.00 0.00 40 SER A N 6
ATOM 7927 C CA . SER A 1 40 ? -0.441 -7.665 -14.436 1.00 0.00 40 SER A CA 6
ATOM 7928 C C . SER A 1 40 ? -1.516 -7.414 -13.383 1.00 0.00 40 SER A C 6
ATOM 7929 O O . SER A 1 40 ? -2.373 -6.546 -13.547 1.00 0.00 40 SER A O 6
ATOM 7937 N N . LYS A 1 41 ? -1.464 -8.181 -12.299 1.00 0.00 41 LYS A N 6
ATOM 7938 C CA . LYS A 1 41 ? -2.431 -8.044 -11.217 1.00 0.00 41 LYS A CA 6
ATOM 7939 C C . LYS A 1 41 ? -2.630 -6.577 -10.848 1.00 0.00 41 LYS A C 6
ATOM 7940 O O . LYS A 1 41 ? -3.682 -6.193 -10.337 1.00 0.00 41 LYS A O 6
ATOM 7959 N N . ALA A 1 42 ? -1.614 -5.762 -11.112 1.00 0.00 42 ALA A N 6
ATOM 7960 C CA . ALA A 1 42 ? -1.680 -4.337 -10.811 1.00 0.00 42 ALA A CA 6
ATOM 7961 C C . ALA A 1 42 ? -2.781 -3.656 -11.617 1.00 0.00 42 ALA A C 6
ATOM 7962 O O . ALA A 1 42 ? -3.786 -3.214 -11.061 1.00 0.00 42 ALA A O 6
ATOM 7969 N N . ALA A 1 43 ? -2.585 -3.575 -12.929 1.00 0.00 43 ALA A N 6
ATOM 7970 C CA . ALA A 1 43 ? -3.562 -2.949 -13.811 1.00 0.00 43 ALA A CA 6
ATOM 7971 C C . ALA A 1 43 ? -4.853 -3.760 -13.862 1.00 0.00 43 ALA A C 6
ATOM 7972 O O . ALA A 1 43 ? -5.948 -3.199 -13.894 1.00 0.00 43 ALA A O 6
ATOM 7979 N N . ALA A 1 44 ? -4.717 -5.082 -13.871 1.00 0.00 44 ALA A N 6
ATOM 7980 C CA . ALA A 1 44 ? -5.872 -5.969 -13.918 1.00 0.00 44 ALA A CA 6
ATOM 7981 C C . ALA A 1 44 ? -6.821 -5.695 -12.756 1.00 0.00 44 ALA A C 6
ATOM 7982 O O . ALA A 1 44 ? -7.977 -6.117 -12.774 1.00 0.00 44 ALA A O 6
ATOM 7989 N N . ALA A 1 45 ? -6.325 -4.988 -11.746 1.00 0.00 45 ALA A N 6
ATOM 7990 C CA . ALA A 1 45 ? -7.129 -4.658 -10.576 1.00 0.00 45 ALA A CA 6
ATOM 7991 C C . ALA A 1 45 ? -7.767 -3.280 -10.720 1.00 0.00 45 ALA A C 6
ATOM 7992 O O . ALA A 1 45 ? -8.282 -2.721 -9.753 1.00 0.00 45 ALA A O 6
ATOM 7999 N N . ASN A 1 46 ? -7.727 -2.738 -11.933 1.00 0.00 46 ASN A N 6
ATOM 8000 C CA . ASN A 1 46 ? -8.300 -1.424 -12.202 1.00 0.00 46 ASN A CA 6
ATOM 8001 C C . ASN A 1 46 ? -7.437 -0.320 -11.599 1.00 0.00 46 ASN A C 6
ATOM 8002 O O . ASN A 1 46 ? -7.928 0.764 -11.283 1.00 0.00 46 ASN A O 6
ATOM 8013 N N . LEU A 1 47 ? -6.148 -0.603 -11.443 1.00 0.00 47 LEU A N 6
ATOM 8014 C CA . LEU A 1 47 ? -5.215 0.366 -10.879 1.00 0.00 47 LEU A CA 6
ATOM 8015 C C . LEU A 1 47 ? -4.751 1.358 -11.941 1.00 0.00 47 LEU A C 6
ATOM 8016 O O . LEU A 1 47 ? -4.467 0.978 -13.077 1.00 0.00 47 LEU A O 6
ATOM 8032 N N . CYS A 1 48 ? -4.675 2.629 -11.562 1.00 0.00 48 CYS A N 6
ATOM 8033 C CA . CYS A 1 48 ? -4.245 3.676 -12.482 1.00 0.00 48 CYS A CA 6
ATOM 8034 C C . CYS A 1 48 ? -3.460 4.757 -11.746 1.00 0.00 48 CYS A C 6
ATOM 8035 O O . CYS A 1 48 ? -3.750 5.096 -10.598 1.00 0.00 48 CYS A O 6
ATOM 8043 N N . PRO A 1 49 ? -2.442 5.312 -12.420 1.00 0.00 49 PRO A N 6
ATOM 8044 C CA . PRO A 1 49 ? -1.594 6.362 -11.848 1.00 0.00 49 PRO A CA 6
ATOM 8045 C C . PRO A 1 49 ? -2.337 7.684 -11.689 1.00 0.00 49 PRO A C 6
ATOM 8046 O O . PRO A 1 49 ? -2.313 8.532 -12.580 1.00 0.00 49 PRO A O 6
ATOM 8057 N N . GLY A 1 50 ? -2.996 7.853 -10.547 1.00 0.00 50 GLY A N 6
ATOM 8058 C CA . GLY A 1 50 ? -3.737 9.075 -10.291 1.00 0.00 50 GLY A CA 6
ATOM 8059 C C . GLY A 1 50 ? -4.759 8.913 -9.183 1.00 0.00 50 GLY A C 6
ATOM 8060 O O . GLY A 1 50 ? -5.081 9.872 -8.482 1.00 0.00 50 GLY A O 6
ATOM 8064 N N . ASP A 1 51 ? -5.270 7.697 -9.026 1.00 0.00 51 ASP A N 6
ATOM 8065 C CA . ASP A 1 51 ? -6.262 7.413 -7.995 1.00 0.00 51 ASP A CA 6
ATOM 8066 C C . ASP A 1 51 ? -5.770 7.871 -6.626 1.00 0.00 51 ASP A C 6
ATOM 8067 O O . ASP A 1 51 ? -4.567 7.920 -6.372 1.00 0.00 51 ASP A O 6
ATOM 8076 N N . VAL A 1 52 ? -6.709 8.206 -5.747 1.00 0.00 52 VAL A N 6
ATOM 8077 C CA . VAL A 1 52 ? -6.372 8.661 -4.403 1.00 0.00 52 VAL A CA 6
ATOM 8078 C C . VAL A 1 52 ? -6.467 7.519 -3.397 1.00 0.00 52 VAL A C 6
ATOM 8079 O O . VAL A 1 52 ? -7.496 6.850 -3.298 1.00 0.00 52 VAL A O 6
ATOM 8092 N N . ILE A 1 53 ? -5.387 7.303 -2.653 1.00 0.00 53 ILE A N 6
ATOM 8093 C CA . ILE A 1 53 ? -5.350 6.243 -1.653 1.00 0.00 53 ILE A CA 6
ATOM 8094 C C . ILE A 1 53 ? -5.915 6.724 -0.321 1.00 0.00 53 ILE A C 6
ATOM 8095 O O . ILE A 1 53 ? -5.289 7.519 0.382 1.00 0.00 53 ILE A O 6
ATOM 8111 N N . LEU A 1 54 ? -7.102 6.237 0.022 1.00 0.00 54 LEU A N 6
ATOM 8112 C CA . LEU A 1 54 ? -7.753 6.615 1.272 1.00 0.00 54 LEU A CA 6
ATOM 8113 C C . LEU A 1 54 ? -7.229 5.776 2.434 1.00 0.00 54 LEU A C 6
ATOM 8114 O O . LEU A 1 54 ? -6.993 6.291 3.526 1.00 0.00 54 LEU A O 6
ATOM 8130 N N . ALA A 1 55 ? -7.048 4.483 2.189 1.00 0.00 55 ALA A N 6
ATOM 8131 C CA . ALA A 1 55 ? -6.548 3.574 3.213 1.00 0.00 55 ALA A CA 6
ATOM 8132 C C . ALA A 1 55 ? -5.681 2.479 2.600 1.00 0.00 55 ALA A C 6
ATOM 8133 O O . ALA A 1 55 ? -5.992 1.955 1.530 1.00 0.00 55 ALA A O 6
ATOM 8140 N N . ILE A 1 56 ? -4.593 2.141 3.283 1.00 0.00 56 ILE A N 6
ATOM 8141 C CA . ILE A 1 56 ? -3.682 1.108 2.805 1.00 0.00 56 ILE A CA 6
ATOM 8142 C C . ILE A 1 56 ? -3.753 -0.137 3.682 1.00 0.00 56 ILE A C 6
ATOM 8143 O O . ILE A 1 56 ? -3.591 -0.060 4.901 1.00 0.00 56 ILE A O 6
ATOM 8159 N N . ASP A 1 57 ? -3.994 -1.283 3.055 1.00 0.00 57 ASP A N 6
ATOM 8160 C CA . ASP A 1 57 ? -4.083 -2.546 3.779 1.00 0.00 57 ASP A CA 6
ATOM 8161 C C . ASP A 1 57 ? -4.874 -2.377 5.072 1.00 0.00 57 ASP A C 6
ATOM 8162 O O . ASP A 1 57 ? -4.476 -2.874 6.125 1.00 0.00 57 ASP A O 6
ATOM 8171 N N . GLY A 1 58 ? -5.997 -1.670 4.985 1.00 0.00 58 GLY A N 6
ATOM 8172 C CA . GLY A 1 58 ? -6.825 -1.447 6.156 1.00 0.00 58 GLY A CA 6
ATOM 8173 C C . GLY A 1 58 ? -6.204 -0.462 7.126 1.00 0.00 58 GLY A C 6
ATOM 8174 O O . GLY A 1 58 ? -6.466 -0.514 8.328 1.00 0.00 58 GLY A O 6
ATOM 8178 N N . PHE A 1 59 ? -5.377 0.439 6.604 1.00 0.00 59 PHE A N 6
ATOM 8179 C CA . PHE A 1 59 ? -4.715 1.439 7.433 1.00 0.00 59 PHE A CA 6
ATOM 8180 C C . PHE A 1 59 ? -4.960 2.844 6.891 1.00 0.00 59 PHE A C 6
ATOM 8181 O O . PHE A 1 59 ? -4.234 3.320 6.020 1.00 0.00 59 PHE A O 6
ATOM 8198 N N . GLY A 1 60 ? -5.990 3.502 7.413 1.00 0.00 60 GLY A N 6
ATOM 8199 C CA . GLY A 1 60 ? -6.314 4.845 6.970 1.00 0.00 60 GLY A CA 6
ATOM 8200 C C . GLY A 1 60 ? -5.080 5.696 6.746 1.00 0.00 60 GLY A C 6
ATOM 8201 O O . GLY A 1 60 ? -4.103 5.594 7.489 1.00 0.00 60 GLY A O 6
ATOM 8205 N N . THR A 1 61 ? -5.121 6.538 5.719 1.00 0.00 61 THR A N 6
ATOM 8206 C CA . THR A 1 61 ? -3.997 7.408 5.397 1.00 0.00 61 THR A CA 6
ATOM 8207 C C . THR A 1 61 ? -4.198 8.803 5.977 1.00 0.00 61 THR A C 6
ATOM 8208 O O . THR A 1 61 ? -3.804 9.799 5.371 1.00 0.00 61 THR A O 6
ATOM 8219 N N . GLU A 1 62 ? -4.812 8.867 7.154 1.00 0.00 62 GLU A N 6
ATOM 8220 C CA . GLU A 1 62 ? -5.065 10.142 7.815 1.00 0.00 62 GLU A CA 6
ATOM 8221 C C . GLU A 1 62 ? -3.843 10.595 8.609 1.00 0.00 62 GLU A C 6
ATOM 8222 O O . GLU A 1 62 ? -3.606 11.792 8.774 1.00 0.00 62 GLU A O 6
ATOM 8234 N N . SER A 1 63 ? -3.071 9.630 9.098 1.00 0.00 63 SER A N 6
ATOM 8235 C CA . SER A 1 63 ? -1.876 9.928 9.879 1.00 0.00 63 SER A CA 6
ATOM 8236 C C . SER A 1 63 ? -0.692 9.095 9.398 1.00 0.00 63 SER A C 6
ATOM 8237 O O . SER A 1 63 ? 0.285 8.909 10.124 1.00 0.00 63 SER A O 6
ATOM 8245 N N . MET A 1 64 ? -0.787 8.597 8.170 1.00 0.00 64 MET A N 6
ATOM 8246 C CA . MET A 1 64 ? 0.277 7.784 7.591 1.00 0.00 64 MET A CA 6
ATOM 8247 C C . MET A 1 64 ? 1.035 8.564 6.521 1.00 0.00 64 MET A C 6
ATOM 8248 O O . MET A 1 64 ? 0.450 9.015 5.536 1.00 0.00 64 MET A O 6
ATOM 8262 N N . THR A 1 65 ? 2.340 8.718 6.720 1.00 0.00 65 THR A N 6
ATOM 8263 C CA . THR A 1 65 ? 3.177 9.444 5.773 1.00 0.00 65 THR A CA 6
ATOM 8264 C C . THR A 1 65 ? 3.721 8.513 4.694 1.00 0.00 65 THR A C 6
ATOM 8265 O O . THR A 1 65 ? 3.717 7.292 4.854 1.00 0.00 65 THR A O 6
ATOM 8276 N N . HIS A 1 66 ? 4.188 9.098 3.596 1.00 0.00 66 HIS A N 6
ATOM 8277 C CA . HIS A 1 66 ? 4.737 8.320 2.491 1.00 0.00 66 HIS A CA 6
ATOM 8278 C C . HIS A 1 66 ? 5.554 7.140 3.009 1.00 0.00 66 HIS A C 6
ATOM 8279 O O . HIS A 1 66 ? 5.299 5.991 2.651 1.00 0.00 66 HIS A O 6
ATOM 8294 N N . ALA A 1 67 ? 6.537 7.433 3.855 1.00 0.00 67 ALA A N 6
ATOM 8295 C CA . ALA A 1 67 ? 7.389 6.397 4.423 1.00 0.00 67 ALA A CA 6
ATOM 8296 C C . ALA A 1 67 ? 6.559 5.3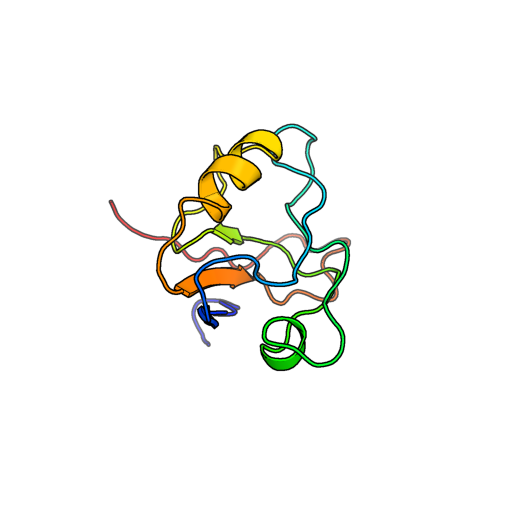26 5.124 1.00 0.00 67 ALA A C 6
ATOM 8297 O O . ALA A 1 67 ? 6.801 4.131 4.956 1.00 0.00 67 ALA A O 6
ATOM 8304 N N . ASP A 1 68 ? 5.582 5.763 5.911 1.00 0.00 68 ASP A N 6
ATOM 8305 C CA . ASP A 1 68 ? 4.716 4.842 6.637 1.00 0.00 68 ASP A CA 6
ATOM 8306 C C . ASP A 1 68 ? 4.024 3.877 5.679 1.00 0.00 68 ASP A C 6
ATOM 8307 O O . ASP A 1 68 ? 4.089 2.660 5.854 1.00 0.00 68 ASP A O 6
ATOM 8316 N N . ALA A 1 69 ? 3.361 4.428 4.668 1.00 0.00 69 ALA A N 6
ATOM 8317 C CA . ALA A 1 69 ? 2.658 3.617 3.683 1.00 0.00 69 ALA A CA 6
ATOM 8318 C C . ALA A 1 69 ? 3.560 2.517 3.133 1.00 0.00 69 ALA A C 6
ATOM 8319 O O . ALA A 1 69 ? 3.107 1.403 2.874 1.00 0.00 69 ALA A O 6
ATOM 8326 N N . GLN A 1 70 ? 4.837 2.839 2.956 1.00 0.00 70 GLN A N 6
ATOM 8327 C CA . GLN A 1 70 ? 5.802 1.878 2.436 1.00 0.00 70 GLN A CA 6
ATOM 8328 C C . GLN A 1 70 ? 5.935 0.680 3.369 1.00 0.00 70 GLN A C 6
ATOM 8329 O O . GLN A 1 70 ? 6.033 -0.462 2.920 1.00 0.00 70 GLN A O 6
ATOM 8343 N N . ASP A 1 71 ? 5.939 0.948 4.670 1.00 0.00 71 ASP A N 6
ATOM 8344 C CA . ASP A 1 71 ? 6.059 -0.109 5.668 1.00 0.00 71 ASP A CA 6
ATOM 8345 C C . ASP A 1 71 ? 4.838 -1.023 5.642 1.00 0.00 71 ASP A C 6
ATOM 8346 O O . ASP A 1 71 ? 4.862 -2.123 6.195 1.00 0.00 71 ASP A O 6
ATOM 8355 N N . ARG A 1 72 ? 3.772 -0.560 4.997 1.00 0.00 72 ARG A N 6
ATOM 8356 C CA . ARG A 1 72 ? 2.541 -1.335 4.900 1.00 0.00 72 ARG A CA 6
ATOM 8357 C C . ARG A 1 72 ? 2.485 -2.105 3.584 1.00 0.00 72 ARG A C 6
ATOM 8358 O O . ARG A 1 72 ? 1.969 -3.222 3.528 1.00 0.00 72 ARG A O 6
ATOM 8379 N N . ILE A 1 73 ? 3.019 -1.501 2.528 1.00 0.00 73 ILE A N 6
ATOM 8380 C CA . ILE A 1 73 ? 3.030 -2.130 1.213 1.00 0.00 73 ILE A CA 6
ATOM 8381 C C . ILE A 1 73 ? 4.081 -3.233 1.140 1.00 0.00 73 ILE A C 6
ATOM 8382 O O . ILE A 1 73 ? 3.852 -4.286 0.544 1.00 0.00 73 ILE A O 6
ATOM 8398 N N . LYS A 1 74 ? 5.234 -2.986 1.753 1.00 0.00 74 LYS A N 6
ATOM 8399 C CA . LYS A 1 74 ? 6.320 -3.958 1.761 1.00 0.00 74 LYS A CA 6
ATOM 8400 C C . LYS A 1 74 ? 5.996 -5.129 2.684 1.00 0.00 74 LYS A C 6
ATOM 8401 O O . LYS A 1 74 ? 6.274 -6.283 2.359 1.00 0.00 74 LYS A O 6
ATOM 8420 N N . ALA A 1 75 ? 5.405 -4.823 3.835 1.00 0.00 75 ALA A N 6
ATOM 8421 C CA . ALA A 1 75 ? 5.040 -5.850 4.802 1.00 0.00 75 ALA A CA 6
ATOM 8422 C C . ALA A 1 75 ? 3.582 -6.266 4.638 1.00 0.00 75 ALA A C 6
ATOM 8423 O O . ALA A 1 75 ? 2.981 -6.832 5.550 1.00 0.00 75 ALA A O 6
ATOM 8430 N N . ALA A 1 76 ? 3.018 -5.979 3.469 1.00 0.00 76 ALA A N 6
ATOM 8431 C CA . ALA A 1 76 ? 1.631 -6.325 3.185 1.00 0.00 76 ALA A CA 6
ATOM 8432 C C . ALA A 1 76 ? 1.359 -7.795 3.482 1.00 0.00 76 ALA A C 6
ATOM 8433 O O . ALA A 1 76 ? 2.227 -8.507 3.988 1.00 0.00 76 ALA A O 6
ATOM 8440 N N . SER A 1 77 ? 0.149 -8.245 3.164 1.00 0.00 77 SER A N 6
ATOM 8441 C CA . SER A 1 77 ? -0.238 -9.630 3.402 1.00 0.00 77 SER A CA 6
ATOM 8442 C C . SER A 1 77 ? -0.579 -10.331 2.090 1.00 0.00 77 SER A C 6
ATOM 8443 O O . SER A 1 77 ? -0.559 -9.719 1.022 1.00 0.00 77 SER A O 6
ATOM 8451 N N . TYR A 1 78 ? -0.892 -11.619 2.179 1.00 0.00 78 TYR A N 6
ATOM 8452 C CA . TYR A 1 78 ? -1.236 -12.406 1.001 1.00 0.00 78 TYR A CA 6
ATOM 8453 C C . TYR A 1 78 ? -2.024 -11.569 -0.002 1.00 0.00 78 TYR A C 6
ATOM 8454 O O . TYR A 1 78 ? -1.877 -11.731 -1.213 1.00 0.00 78 TYR A O 6
ATOM 8472 N N . GLN A 1 79 ? -2.860 -10.673 0.513 1.00 0.00 79 GLN A N 6
ATOM 8473 C CA . GLN A 1 79 ? -3.672 -9.810 -0.337 1.00 0.00 79 GLN A CA 6
ATOM 8474 C C . GLN A 1 79 ? -3.642 -8.369 0.163 1.00 0.00 79 GLN A C 6
ATOM 8475 O O . GLN A 1 79 ? -3.874 -8.106 1.344 1.00 0.00 79 GLN A O 6
ATOM 8489 N N . LEU A 1 80 ? -3.354 -7.440 -0.742 1.00 0.00 80 LEU A N 6
ATOM 8490 C CA . LEU A 1 80 ? -3.292 -6.025 -0.393 1.00 0.00 80 LEU A CA 6
ATOM 8491 C C . LEU A 1 80 ? -4.651 -5.359 -0.581 1.00 0.00 80 LEU A C 6
ATOM 8492 O O . LEU A 1 80 ? -5.312 -5.550 -1.603 1.00 0.00 80 LEU A O 6
ATOM 8508 N N . CYS A 1 81 ? -5.062 -4.574 0.410 1.00 0.00 81 CYS A N 6
ATOM 8509 C CA . CYS A 1 81 ? -6.342 -3.877 0.353 1.00 0.00 81 CYS A CA 6
ATOM 8510 C C . CYS A 1 81 ? -6.138 -2.366 0.322 1.00 0.00 81 CYS A C 6
ATOM 8511 O O . CYS A 1 81 ? -5.715 -1.765 1.311 1.00 0.00 81 CYS A O 6
ATOM 8519 N N . LEU A 1 82 ? -6.438 -1.758 -0.820 1.00 0.00 82 LEU A N 6
ATOM 8520 C CA . LEU A 1 82 ? -6.286 -0.316 -0.982 1.00 0.00 82 LEU A CA 6
ATOM 8521 C C . LEU A 1 82 ? -7.628 0.343 -1.282 1.00 0.00 82 LEU A C 6
ATOM 8522 O O . LEU A 1 82 ? -8.228 0.107 -2.331 1.00 0.00 82 LEU A O 6
ATOM 8538 N N . LYS A 1 83 ? -8.094 1.173 -0.354 1.00 0.00 83 LYS A N 6
ATOM 8539 C CA . LYS A 1 83 ? -9.364 1.870 -0.519 1.00 0.00 83 LYS A CA 6
ATOM 8540 C C . LYS A 1 83 ? -9.170 3.184 -1.270 1.00 0.00 83 LYS A C 6
ATOM 8541 O O . LYS A 1 83 ? -8.549 4.116 -0.757 1.00 0.00 83 LYS A O 6
ATOM 8560 N N . ILE A 1 84 ? -9.706 3.251 -2.484 1.00 0.00 84 ILE A N 6
ATOM 8561 C CA . ILE A 1 84 ? -9.593 4.452 -3.302 1.00 0.00 84 ILE A CA 6
ATOM 8562 C C . ILE A 1 84 ? -10.787 5.376 -3.090 1.00 0.00 84 ILE A C 6
ATOM 8563 O O . ILE A 1 84 ? -11.799 4.977 -2.513 1.00 0.00 84 ILE A O 6
ATOM 8579 N N . ASP A 1 85 ? -10.664 6.612 -3.562 1.00 0.00 85 ASP A N 6
ATOM 8580 C CA . ASP A 1 85 ? -11.734 7.593 -3.427 1.00 0.00 85 ASP A CA 6
ATOM 8581 C C . ASP A 1 85 ? -12.674 7.540 -4.627 1.00 0.00 85 ASP A C 6
ATOM 8582 O O . ASP A 1 85 ? -13.860 7.853 -4.514 1.00 0.00 85 ASP A O 6
ATOM 8591 N N . ARG A 1 86 ? -12.137 7.143 -5.776 1.00 0.00 86 ARG A N 6
ATOM 8592 C CA . ARG A 1 86 ? -12.928 7.051 -6.997 1.00 0.00 86 ARG A CA 6
ATOM 8593 C C . ARG A 1 86 ? -13.457 8.423 -7.406 1.00 0.00 86 ARG A C 6
ATOM 8594 O O . ARG A 1 86 ? -14.621 8.563 -7.781 1.00 0.00 86 ARG A O 6
ATOM 8615 N N . ALA A 1 87 ? -12.594 9.431 -7.331 1.00 0.00 87 ALA A N 6
ATOM 8616 C CA . ALA A 1 87 ? -12.975 10.790 -7.695 1.00 0.00 87 ALA A CA 6
ATOM 8617 C C . ALA A 1 87 ? -13.056 10.951 -9.209 1.00 0.00 87 ALA A C 6
ATOM 8618 O O . ALA A 1 87 ? -12.043 10.882 -9.904 1.00 0.00 87 ALA A O 6
ATOM 8625 N N . GLU A 1 88 ? -14.267 11.164 -9.713 1.00 0.00 88 GLU A N 6
ATOM 8626 C CA . GLU A 1 88 ? -14.479 11.333 -11.146 1.00 0.00 88 GLU A CA 6
ATOM 8627 C C . GLU A 1 88 ? -13.738 12.562 -11.664 1.00 0.00 88 GLU A C 6
ATOM 8628 O O . GLU A 1 88 ? -13.153 12.538 -12.748 1.00 0.00 88 GLU A O 6
ATOM 8640 N N . THR A 1 89 ? -13.768 13.637 -10.883 1.00 0.00 89 THR A N 6
ATOM 8641 C CA . THR A 1 89 ? -13.101 14.877 -11.262 1.00 0.00 89 THR A CA 6
ATOM 8642 C C . THR A 1 89 ? -12.027 15.256 -10.249 1.00 0.00 89 THR A C 6
ATOM 8643 O O . THR A 1 89 ? -11.128 16.041 -10.549 1.00 0.00 89 THR A O 6
ATOM 8654 N N . ARG A 1 90 ? -12.127 14.693 -9.050 1.00 0.00 90 ARG A N 6
ATOM 8655 C CA . ARG A 1 90 ? -11.163 14.973 -7.992 1.00 0.00 90 ARG A CA 6
ATOM 8656 C C . ARG A 1 90 ? -11.181 16.452 -7.618 1.00 0.00 90 ARG A C 6
ATOM 8657 O O . ARG A 1 90 ? -10.132 17.086 -7.498 1.00 0.00 90 ARG A O 6
ATOM 8678 N N . LEU A 1 91 ? -12.379 16.995 -7.434 1.00 0.00 91 LEU A N 6
ATOM 8679 C CA . LEU A 1 91 ? -12.535 18.400 -7.073 1.00 0.00 91 LEU A CA 6
ATOM 8680 C C . LEU A 1 91 ? -13.546 18.564 -5.943 1.00 0.00 91 LEU A C 6
ATOM 8681 O O . LEU A 1 91 ? -13.311 19.306 -4.990 1.00 0.00 91 LEU A O 6
ATOM 8697 N N . TRP A 1 92 ? -14.670 17.865 -6.056 1.00 0.00 92 TRP A N 6
ATOM 8698 C CA . TRP A 1 92 ? -15.716 17.931 -5.042 1.00 0.00 92 TRP A CA 6
ATOM 8699 C C . TRP A 1 92 ? -15.403 17.001 -3.875 1.00 0.00 92 TRP A C 6
ATOM 8700 O O . TRP A 1 92 ? -15.490 15.780 -4.002 1.00 0.00 92 TRP A O 6
ATOM 8721 N N . SER A 1 93 ? -15.038 17.587 -2.739 1.00 0.00 93 SER A N 6
ATOM 8722 C CA . SER A 1 93 ? -14.708 16.809 -1.550 1.00 0.00 93 SER A CA 6
ATOM 8723 C C . SER A 1 93 ? -14.032 15.496 -1.930 1.00 0.00 93 SER A C 6
ATOM 8724 O O . SER A 1 93 ? -14.453 14.411 -1.527 1.00 0.00 93 SER A O 6
ATOM 8732 N N . PRO A 1 94 ? -12.957 15.593 -2.727 1.00 0.00 94 PRO A N 6
ATOM 8733 C CA . PRO A 1 94 ? -12.199 14.423 -3.179 1.00 0.00 94 PRO A CA 6
ATOM 8734 C C . PRO A 1 94 ? -11.421 13.763 -2.046 1.00 0.00 94 PRO A C 6
ATOM 8735 O O . PRO A 1 94 ? -10.924 12.646 -2.191 1.00 0.00 94 PRO A O 6
ATOM 8746 N N . GLN A 1 95 ? -11.321 14.459 -0.919 1.00 0.00 95 GLN A N 6
ATOM 8747 C CA . GLN A 1 95 ? -10.603 13.939 0.239 1.00 0.00 95 GLN A CA 6
ATOM 8748 C C . GLN A 1 95 ? -11.529 13.119 1.131 1.00 0.00 95 GLN A C 6
ATOM 8749 O O . GLN A 1 95 ? -11.407 13.138 2.355 1.00 0.00 95 GLN A O 6
ATOM 8763 N N . VAL A 1 96 ? -12.458 12.399 0.508 1.00 0.00 96 VAL A N 6
ATOM 8764 C CA . VAL A 1 96 ? -13.405 11.571 1.245 1.00 0.00 96 VAL A CA 6
ATOM 8765 C C . VAL A 1 96 ? -14.278 10.757 0.296 1.00 0.00 96 VAL A C 6
ATOM 8766 O O . VAL A 1 96 ? -14.685 11.242 -0.760 1.00 0.00 96 VAL A O 6
ATOM 8779 N N . SER A 1 97 ? -14.561 9.517 0.679 1.00 0.00 97 SER A N 6
ATOM 8780 C CA . SER A 1 97 ? -15.383 8.633 -0.139 1.00 0.00 97 SER A CA 6
ATOM 8781 C C . SER A 1 97 ? -16.830 8.633 0.346 1.00 0.00 97 SER A C 6
ATOM 8782 O O . SER A 1 97 ? -17.764 8.689 -0.454 1.00 0.00 97 SER A O 6
ATOM 8790 N N . SER A 1 98 ? -17.007 8.571 1.661 1.00 0.00 98 SER A N 6
ATOM 8791 C CA . SER A 1 98 ? -18.339 8.560 2.254 1.00 0.00 98 SER A CA 6
ATOM 8792 C C . SER A 1 98 ? -18.426 9.548 3.414 1.00 0.00 98 SER A C 6
ATOM 8793 O O . SER A 1 98 ? -17.543 9.597 4.269 1.00 0.00 98 SER A O 6
ATOM 8801 N N . GLY A 1 99 ? -19.498 10.334 3.434 1.00 0.00 99 GLY A N 6
ATOM 8802 C CA . GLY A 1 99 ? -19.682 11.310 4.492 1.00 0.00 99 GLY A CA 6
ATOM 8803 C C . GLY A 1 99 ? -21.127 11.422 4.934 1.00 0.00 99 GLY A C 6
ATOM 8804 O O . GLY A 1 99 ? -21.923 10.497 4.768 1.00 0.00 99 GLY A O 6
ATOM 8808 N N . PRO A 1 100 ? -21.486 12.577 5.512 1.00 0.00 100 PRO A N 6
ATOM 8809 C CA . PRO A 1 100 ? -22.847 12.833 5.992 1.00 0.00 100 PRO A CA 6
ATOM 8810 C C . PRO A 1 100 ? -23.846 12.982 4.850 1.00 0.00 100 PRO A C 6
ATOM 8811 O O . PRO A 1 100 ? -23.561 13.633 3.844 1.00 0.00 100 PRO A O 6
ATOM 8822 N N . SER A 1 101 ? -25.018 12.376 5.012 1.00 0.00 101 SER A N 6
ATOM 8823 C CA . SER A 1 101 ? -26.058 12.439 3.992 1.00 0.00 101 SER A CA 6
ATOM 8824 C C . SER A 1 101 ? -27.398 12.834 4.606 1.00 0.00 101 SER A C 6
ATOM 8825 O O . SER A 1 101 ? -27.826 12.263 5.609 1.00 0.00 101 SER A O 6
ATOM 8833 N N . SER A 1 102 ? -28.056 13.814 3.996 1.00 0.00 102 SER A N 6
ATOM 8834 C CA . SER A 1 102 ? -29.345 14.289 4.483 1.00 0.00 102 SER A CA 6
ATOM 8835 C C . SER A 1 102 ? -29.202 14.933 5.859 1.00 0.00 102 SER A C 6
ATOM 8836 O O . SER A 1 102 ? -30.029 14.721 6.745 1.00 0.00 102 SER A O 6
ATOM 8844 N N . GLY A 1 103 ? -28.145 15.721 6.030 1.00 0.00 103 GLY A N 6
ATOM 8845 C CA . GLY A 1 103 ? -27.911 16.384 7.300 1.00 0.00 103 GLY A CA 6
ATOM 8846 C C . GLY A 1 103 ? -27.010 17.596 7.164 1.00 0.00 103 GLY A C 6
ATOM 8847 O O . GLY A 1 103 ? -27.303 18.659 7.710 1.00 0.00 103 GLY A O 6
ATOM 8851 N N . GLY A 1 1 ? -31.782 9.038 0.728 1.00 0.00 1 GLY A N 7
ATOM 8852 C CA . GLY A 1 1 ? -31.247 8.354 -0.435 1.00 0.00 1 GLY A CA 7
ATOM 8853 C C . GLY A 1 1 ? -29.909 7.698 -0.157 1.00 0.00 1 GLY A C 7
ATOM 8854 O O . GLY A 1 1 ? -29.813 6.795 0.673 1.00 0.00 1 GLY A O 7
ATOM 8858 N N . SER A 1 2 ? -28.873 8.152 -0.855 1.00 0.00 2 SER A N 7
ATOM 8859 C CA . SER A 1 2 ? -27.535 7.599 -0.684 1.00 0.00 2 SER A CA 7
ATOM 8860 C C . SER A 1 2 ? -26.513 8.386 -1.500 1.00 0.00 2 SER A C 7
ATOM 8861 O O . SER A 1 2 ? -26.730 8.671 -2.678 1.00 0.00 2 SER A O 7
ATOM 8869 N N . SER A 1 3 ? -25.399 8.733 -0.865 1.00 0.00 3 SER A N 7
ATOM 8870 C CA . SER A 1 3 ? -24.344 9.490 -1.529 1.00 0.00 3 SER A CA 7
ATOM 8871 C C . SER A 1 3 ? -22.969 8.935 -1.172 1.00 0.00 3 SER A C 7
ATOM 8872 O O . SER A 1 3 ? -22.665 8.703 -0.003 1.00 0.00 3 SER A O 7
ATOM 8880 N N . GLY A 1 4 ? -22.141 8.723 -2.191 1.00 0.00 4 GLY A N 7
ATOM 8881 C CA . GLY A 1 4 ? -20.808 8.196 -1.965 1.00 0.00 4 GLY A CA 7
ATOM 8882 C C . GLY A 1 4 ? -20.242 7.506 -3.191 1.00 0.00 4 GLY A C 7
ATOM 8883 O O . GLY A 1 4 ? -20.965 6.828 -3.920 1.00 0.00 4 GLY A O 7
ATOM 8887 N N . SER A 1 5 ? -18.944 7.682 -3.421 1.00 0.00 5 SER A N 7
ATOM 8888 C CA . SER A 1 5 ? -18.283 7.076 -4.570 1.00 0.00 5 SER A CA 7
ATOM 8889 C C . SER A 1 5 ? -17.174 6.128 -4.122 1.00 0.00 5 SER A C 7
ATOM 8890 O O . SER A 1 5 ? -16.084 6.116 -4.692 1.00 0.00 5 SER A O 7
ATOM 8898 N N . SER A 1 6 ? -17.463 5.334 -3.095 1.00 0.00 6 SER A N 7
ATOM 8899 C CA . SER A 1 6 ? -16.491 4.385 -2.566 1.00 0.00 6 SER A CA 7
ATOM 8900 C C . SER A 1 6 ? -15.917 3.516 -3.682 1.00 0.00 6 SER A C 7
ATOM 8901 O O . SER A 1 6 ? -16.464 3.458 -4.782 1.00 0.00 6 SER A O 7
ATOM 8909 N N . GLY A 1 7 ? -14.810 2.841 -3.388 1.00 0.00 7 GLY A N 7
ATOM 8910 C CA . GLY A 1 7 ? -14.180 1.984 -4.375 1.00 0.00 7 GLY A CA 7
ATOM 8911 C C . GLY A 1 7 ? -13.225 0.985 -3.752 1.00 0.00 7 GLY A C 7
ATOM 8912 O O . GLY A 1 7 ? -12.048 1.282 -3.553 1.00 0.00 7 GLY A O 7
ATOM 8916 N N . ASN A 1 8 ? -13.734 -0.202 -3.440 1.00 0.00 8 ASN A N 7
ATOM 8917 C CA . ASN A 1 8 ? -12.919 -1.248 -2.832 1.00 0.00 8 ASN A CA 7
ATOM 8918 C C . ASN A 1 8 ? -11.993 -1.885 -3.865 1.00 0.00 8 ASN A C 7
ATOM 8919 O O . ASN A 1 8 ? -12.398 -2.152 -4.996 1.00 0.00 8 ASN A O 7
ATOM 8930 N N . VAL A 1 9 ? -10.748 -2.126 -3.466 1.00 0.00 9 VAL A N 7
ATOM 8931 C CA . VAL A 1 9 ? -9.765 -2.733 -4.355 1.00 0.00 9 VAL A CA 7
ATOM 8932 C C . VAL A 1 9 ? -8.828 -3.659 -3.588 1.00 0.00 9 VAL A C 7
ATOM 8933 O O . VAL A 1 9 ? -8.030 -3.209 -2.765 1.00 0.00 9 VAL A O 7
ATOM 8946 N N . VAL A 1 10 ? -8.929 -4.955 -3.863 1.00 0.00 10 VAL A N 7
ATOM 8947 C CA . VAL A 1 10 ? -8.089 -5.945 -3.200 1.00 0.00 10 VAL A CA 7
ATOM 8948 C C . VAL A 1 10 ? -7.212 -6.683 -4.205 1.00 0.00 10 VAL A C 7
ATOM 8949 O O . VAL A 1 10 ? -7.690 -7.533 -4.957 1.00 0.00 10 VAL A O 7
ATOM 8962 N N . LEU A 1 11 ? -5.925 -6.354 -4.212 1.00 0.00 11 LEU A N 7
ATOM 8963 C CA . LEU A 1 11 ? -4.978 -6.986 -5.125 1.00 0.00 11 LEU A CA 7
ATOM 8964 C C . LEU A 1 11 ? -4.510 -8.330 -4.578 1.00 0.00 11 LEU A C 7
ATOM 8965 O O . LEU A 1 11 ? -4.150 -8.461 -3.408 1.00 0.00 11 LEU A O 7
ATOM 8981 N N . PRO A 1 12 ? -4.511 -9.354 -5.444 1.00 0.00 12 PRO A N 7
ATOM 8982 C CA . PRO A 1 12 ? -4.086 -10.707 -5.071 1.00 0.00 12 PRO A CA 7
ATOM 8983 C C . PRO A 1 12 ? -2.584 -10.794 -4.819 1.00 0.00 12 PRO A C 7
ATOM 8984 O O . PRO A 1 12 ? -1.779 -10.527 -5.710 1.00 0.00 12 PRO A O 7
ATOM 8995 N N . GLY A 1 13 ? -2.214 -11.170 -3.599 1.00 0.00 13 GLY A N 7
ATOM 8996 C CA . GLY A 1 13 ? -0.810 -11.285 -3.252 1.00 0.00 13 GLY A CA 7
ATOM 8997 C C . GLY A 1 13 ? -0.384 -12.723 -3.030 1.00 0.00 13 GLY A C 7
ATOM 8998 O O . GLY A 1 13 ? -0.960 -13.657 -3.589 1.00 0.00 13 GLY A O 7
ATOM 9002 N N . PRO A 1 14 ? 0.650 -12.916 -2.199 1.00 0.00 14 PRO A N 7
ATOM 9003 C CA . PRO A 1 14 ? 1.344 -11.813 -1.528 1.00 0.00 14 PRO A CA 7
ATOM 9004 C C . PRO A 1 14 ? 2.158 -10.964 -2.500 1.00 0.00 14 PRO A C 7
ATOM 9005 O O . PRO A 1 14 ? 2.212 -11.253 -3.695 1.00 0.00 14 PRO A O 7
ATOM 9016 N N . ALA A 1 15 ? 2.789 -9.918 -1.979 1.00 0.00 15 ALA A N 7
ATOM 9017 C CA . ALA A 1 15 ? 3.602 -9.029 -2.800 1.00 0.00 15 ALA A CA 7
ATOM 9018 C C . ALA A 1 15 ? 4.599 -9.819 -3.642 1.00 0.00 15 ALA A C 7
ATOM 9019 O O . ALA A 1 15 ? 4.808 -11.015 -3.441 1.00 0.00 15 ALA A O 7
ATOM 9026 N N . PRO A 1 16 ? 5.229 -9.136 -4.609 1.00 0.00 16 PRO A N 7
ATOM 9027 C CA . PRO A 1 16 ? 4.988 -7.711 -4.859 1.00 0.00 16 PRO A CA 7
ATOM 9028 C C . PRO A 1 16 ? 3.604 -7.451 -5.442 1.00 0.00 16 PRO A C 7
ATOM 9029 O O . PRO A 1 16 ? 2.823 -8.380 -5.648 1.00 0.00 16 PRO A O 7
ATOM 9040 N N . TRP A 1 17 ? 3.307 -6.184 -5.706 1.00 0.00 17 TRP A N 7
ATOM 9041 C CA . TRP A 1 17 ? 2.016 -5.803 -6.267 1.00 0.00 17 TRP A CA 7
ATOM 9042 C C . TRP A 1 17 ? 2.182 -5.209 -7.662 1.00 0.00 17 TRP A C 7
ATOM 9043 O O . TRP A 1 17 ? 1.547 -5.655 -8.616 1.00 0.00 17 TRP A O 7
ATOM 9064 N N . GLY A 1 18 ? 3.041 -4.200 -7.772 1.00 0.00 18 GLY A N 7
ATOM 9065 C CA . GLY A 1 18 ? 3.274 -3.562 -9.055 1.00 0.00 18 GLY A CA 7
ATOM 9066 C C . GLY A 1 18 ? 2.653 -2.182 -9.138 1.00 0.00 18 GLY A C 7
ATOM 9067 O O . GLY A 1 18 ? 2.164 -1.775 -10.192 1.00 0.00 18 GLY A O 7
ATOM 9071 N N . PHE A 1 19 ? 2.671 -1.459 -8.023 1.00 0.00 19 PHE A N 7
ATOM 9072 C CA . PHE A 1 19 ? 2.103 -0.117 -7.972 1.00 0.00 19 PHE A CA 7
ATOM 9073 C C . PHE A 1 19 ? 2.926 0.789 -7.061 1.00 0.00 19 PHE A C 7
ATOM 9074 O O . PHE A 1 19 ? 3.359 0.376 -5.985 1.00 0.00 19 PHE A O 7
ATOM 9091 N N . ARG A 1 20 ? 3.139 2.025 -7.501 1.00 0.00 20 ARG A N 7
ATOM 9092 C CA . ARG A 1 20 ? 3.911 2.988 -6.727 1.00 0.00 20 ARG A CA 7
ATOM 9093 C C . ARG A 1 20 ? 2.991 3.954 -5.986 1.00 0.00 20 ARG A C 7
ATOM 9094 O O . ARG A 1 20 ? 1.773 3.928 -6.166 1.00 0.00 20 ARG A O 7
ATOM 9115 N N . LEU A 1 21 ? 3.581 4.803 -5.152 1.00 0.00 21 LEU A N 7
ATOM 9116 C CA . LEU A 1 21 ? 2.814 5.777 -4.383 1.00 0.00 21 LEU A CA 7
ATOM 9117 C C . LEU A 1 21 ? 3.316 7.194 -4.643 1.00 0.00 21 LEU A C 7
ATOM 9118 O O . LEU A 1 21 ? 4.449 7.390 -5.084 1.00 0.00 21 LEU A O 7
ATOM 9134 N N . SER A 1 22 ? 2.467 8.178 -4.366 1.00 0.00 22 SER A N 7
ATOM 9135 C CA . SER A 1 22 ? 2.824 9.576 -4.572 1.00 0.00 22 SER A CA 7
ATOM 9136 C C . SER A 1 22 ? 2.260 10.451 -3.455 1.00 0.00 22 SER A C 7
ATOM 9137 O O . SER A 1 22 ? 1.205 10.157 -2.894 1.00 0.00 22 SER A O 7
ATOM 9145 N N . GLY A 1 23 ? 2.973 11.528 -3.139 1.00 0.00 23 GLY A N 7
ATOM 9146 C CA . GLY A 1 23 ? 2.529 12.429 -2.091 1.00 0.00 23 GLY A CA 7
ATOM 9147 C C . GLY A 1 23 ? 2.861 11.914 -0.704 1.00 0.00 23 GLY A C 7
ATOM 9148 O O . GLY A 1 23 ? 3.895 11.279 -0.501 1.00 0.00 23 GLY A O 7
ATOM 9152 N N . GLY A 1 24 ? 1.981 12.189 0.254 1.00 0.00 24 GLY A N 7
ATOM 9153 C CA . GLY A 1 24 ? 2.204 11.743 1.617 1.00 0.00 24 GLY A CA 7
ATOM 9154 C C . GLY A 1 24 ? 1.749 12.762 2.642 1.00 0.00 24 GLY A C 7
ATOM 9155 O O . GLY A 1 24 ? 2.107 13.938 2.560 1.00 0.00 24 GLY A O 7
ATOM 9159 N N . ILE A 1 25 ? 0.956 12.313 3.609 1.00 0.00 25 ILE A N 7
ATOM 9160 C CA . ILE A 1 25 ? 0.450 13.194 4.654 1.00 0.00 25 ILE A CA 7
ATOM 9161 C C . ILE A 1 25 ? 1.560 14.079 5.211 1.00 0.00 25 ILE A C 7
ATOM 9162 O O . ILE A 1 25 ? 1.296 15.128 5.799 1.00 0.00 25 ILE A O 7
ATOM 9178 N N . ASP A 1 26 ? 2.803 13.650 5.021 1.00 0.00 26 ASP A N 7
ATOM 9179 C CA . ASP A 1 26 ? 3.955 14.404 5.502 1.00 0.00 26 ASP A CA 7
ATOM 9180 C C . ASP A 1 26 ? 4.301 15.538 4.542 1.00 0.00 26 ASP A C 7
ATOM 9181 O O . ASP A 1 26 ? 4.717 16.617 4.963 1.00 0.00 26 ASP A O 7
ATOM 9190 N N . PHE A 1 27 ? 4.127 15.285 3.249 1.00 0.00 27 PHE A N 7
ATOM 9191 C CA . PHE A 1 27 ? 4.423 16.284 2.228 1.00 0.00 27 PHE A CA 7
ATOM 9192 C C . PHE A 1 27 ? 3.181 17.104 1.893 1.00 0.00 27 PHE A C 7
ATOM 9193 O O . PHE A 1 27 ? 3.117 17.755 0.851 1.00 0.00 27 PHE A O 7
ATOM 9210 N N . ASN A 1 28 ? 2.196 17.066 2.785 1.00 0.00 28 ASN A N 7
ATOM 9211 C CA . ASN A 1 28 ? 0.955 17.805 2.584 1.00 0.00 28 ASN A CA 7
ATOM 9212 C C . ASN A 1 28 ? 0.330 17.462 1.235 1.00 0.00 28 ASN A C 7
ATOM 9213 O O . ASN A 1 28 ? -0.145 18.343 0.519 1.00 0.00 28 ASN A O 7
ATOM 9224 N N . GLN A 1 29 ? 0.334 16.177 0.896 1.00 0.00 29 GLN A N 7
ATOM 9225 C CA . GLN A 1 29 ? -0.232 15.719 -0.367 1.00 0.00 29 GLN A CA 7
ATOM 9226 C C . GLN A 1 29 ? -0.925 14.371 -0.195 1.00 0.00 29 GLN A C 7
ATOM 9227 O O . GLN A 1 29 ? -0.568 13.567 0.667 1.00 0.00 29 GLN A O 7
ATOM 9241 N N . PRO A 1 30 ? -1.940 14.116 -1.034 1.00 0.00 30 PRO A N 7
ATOM 9242 C CA . PRO A 1 30 ? -2.705 12.865 -0.994 1.00 0.00 30 PRO A CA 7
ATOM 9243 C C . PRO A 1 30 ? -1.885 11.670 -1.467 1.00 0.00 30 PRO A C 7
ATOM 9244 O O . PRO A 1 30 ? -1.081 11.783 -2.394 1.00 0.00 30 PRO A O 7
ATOM 9255 N N . LEU A 1 31 ? -2.093 10.525 -0.827 1.00 0.00 31 LEU A N 7
ATOM 9256 C CA . LEU A 1 31 ? -1.373 9.307 -1.183 1.00 0.00 31 LEU A CA 7
ATOM 9257 C C . LEU A 1 31 ? -2.005 8.637 -2.399 1.00 0.00 31 LEU A C 7
ATOM 9258 O O . LEU A 1 31 ? -2.966 7.878 -2.273 1.00 0.00 31 LEU A O 7
ATOM 9274 N N . VAL A 1 32 ? -1.457 8.921 -3.576 1.00 0.00 32 VAL A N 7
ATOM 9275 C CA . VAL A 1 32 ? -1.964 8.343 -4.815 1.00 0.00 32 VAL A CA 7
ATOM 9276 C C . VAL A 1 32 ? -0.912 7.465 -5.483 1.00 0.00 32 VAL A C 7
ATOM 9277 O O . VAL A 1 32 ? 0.211 7.344 -4.993 1.00 0.00 32 VAL A O 7
ATOM 9290 N N . ILE A 1 33 ? -1.284 6.854 -6.602 1.00 0.00 33 ILE A N 7
ATOM 9291 C CA . ILE A 1 33 ? -0.372 5.987 -7.338 1.00 0.00 33 ILE A CA 7
ATOM 9292 C C . ILE A 1 33 ? 0.512 6.795 -8.283 1.00 0.00 33 ILE A C 7
ATOM 9293 O O . ILE A 1 33 ? 0.036 7.686 -8.987 1.00 0.00 33 ILE A O 7
ATOM 9309 N N . THR A 1 34 ? 1.802 6.476 -8.295 1.00 0.00 34 THR A N 7
ATOM 9310 C CA . THR A 1 34 ? 2.753 7.171 -9.154 1.00 0.00 34 THR A CA 7
ATOM 9311 C C . THR A 1 34 ? 3.012 6.387 -10.435 1.00 0.00 34 THR A C 7
ATOM 9312 O O . THR A 1 34 ? 3.222 6.970 -11.499 1.00 0.00 34 THR A O 7
ATOM 9323 N N . ARG A 1 35 ? 2.993 5.062 -10.327 1.00 0.00 35 ARG A N 7
ATOM 9324 C CA . ARG A 1 35 ? 3.226 4.198 -11.478 1.00 0.00 35 ARG A CA 7
ATOM 9325 C C . ARG A 1 35 ? 2.499 2.867 -11.315 1.00 0.00 35 ARG A C 7
ATOM 9326 O O . ARG A 1 35 ? 2.148 2.473 -10.202 1.00 0.00 35 ARG A O 7
ATOM 9347 N N . ILE A 1 36 ? 2.277 2.179 -12.429 1.00 0.00 36 ILE A N 7
ATOM 9348 C CA . ILE A 1 36 ? 1.593 0.892 -12.409 1.00 0.00 36 ILE A CA 7
ATOM 9349 C C . ILE A 1 36 ? 2.197 -0.068 -13.428 1.00 0.00 36 ILE A C 7
ATOM 9350 O O . ILE A 1 36 ? 2.571 0.333 -14.531 1.00 0.00 36 ILE A O 7
ATOM 9366 N N . THR A 1 37 ? 2.288 -1.340 -13.054 1.00 0.00 37 THR A N 7
ATOM 9367 C CA . THR A 1 37 ? 2.845 -2.359 -13.935 1.00 0.00 37 THR A CA 7
ATOM 9368 C C . THR A 1 37 ? 1.823 -2.807 -14.973 1.00 0.00 37 THR A C 7
ATOM 9369 O O . THR A 1 37 ? 0.796 -3.404 -14.651 1.00 0.00 37 THR A O 7
ATOM 9380 N N . PRO A 1 38 ? 2.109 -2.515 -16.251 1.00 0.00 38 PRO A N 7
ATOM 9381 C CA . PRO A 1 38 ? 1.227 -2.880 -17.363 1.00 0.00 38 PRO A CA 7
ATOM 9382 C C . PRO A 1 38 ? 1.199 -4.384 -17.611 1.00 0.00 38 PRO A C 7
ATOM 9383 O O . PRO A 1 38 ? 2.170 -4.960 -18.100 1.00 0.00 38 PRO A O 7
ATOM 9394 N N . GLY A 1 39 ? 0.080 -5.016 -17.270 1.00 0.00 39 GLY A N 7
ATOM 9395 C CA . GLY A 1 39 ? -0.053 -6.448 -17.463 1.00 0.00 39 GLY A CA 7
ATOM 9396 C C . GLY A 1 39 ? 0.431 -7.242 -16.266 1.00 0.00 39 GLY A C 7
ATOM 9397 O O . GLY A 1 39 ? 1.319 -8.085 -16.390 1.00 0.00 39 GLY A O 7
ATOM 9401 N N . SER A 1 40 ? -0.154 -6.972 -15.103 1.00 0.00 40 SER A N 7
ATOM 9402 C CA . SER A 1 40 ? 0.226 -7.664 -13.878 1.00 0.00 40 SER A CA 7
ATOM 9403 C C . SER A 1 40 ? -0.820 -7.452 -12.787 1.00 0.00 40 SER A C 7
ATOM 9404 O O . SER A 1 40 ? -1.841 -6.801 -13.008 1.00 0.00 40 SER A O 7
ATOM 9412 N N . LYS A 1 41 ? -0.557 -8.007 -11.609 1.00 0.00 41 LYS A N 7
ATOM 9413 C CA . LYS A 1 41 ? -1.474 -7.880 -10.482 1.00 0.00 41 LYS A CA 7
ATOM 9414 C C . LYS A 1 41 ? -1.838 -6.419 -10.240 1.00 0.00 41 LYS A C 7
ATOM 9415 O O . LYS A 1 41 ? -2.900 -6.117 -9.696 1.00 0.00 41 LYS A O 7
ATOM 9434 N N . ALA A 1 42 ? -0.952 -5.517 -10.648 1.00 0.00 42 ALA A N 7
ATOM 9435 C CA . ALA A 1 42 ? -1.183 -4.088 -10.478 1.00 0.00 42 ALA A CA 7
ATOM 9436 C C . ALA A 1 42 ? -2.205 -3.573 -11.487 1.00 0.00 42 ALA A C 7
ATOM 9437 O O . ALA A 1 42 ? -3.345 -3.275 -11.133 1.00 0.00 42 ALA A O 7
ATOM 9444 N N . ALA A 1 43 ? -1.788 -3.471 -12.745 1.00 0.00 43 ALA A N 7
ATOM 9445 C CA . ALA A 1 43 ? -2.667 -2.994 -13.805 1.00 0.00 43 ALA A CA 7
ATOM 9446 C C . ALA A 1 43 ? -3.884 -3.900 -13.958 1.00 0.00 43 ALA A C 7
ATOM 9447 O O . ALA A 1 43 ? -5.016 -3.426 -14.041 1.00 0.00 43 ALA A O 7
ATOM 9454 N N . ALA A 1 44 ? -3.642 -5.206 -13.996 1.00 0.00 44 ALA A N 7
ATOM 9455 C CA . ALA A 1 44 ? -4.719 -6.179 -14.138 1.00 0.00 44 ALA A CA 7
ATOM 9456 C C . ALA A 1 44 ? -5.825 -5.926 -13.120 1.00 0.00 44 ALA A C 7
ATOM 9457 O O . ALA A 1 44 ? -6.974 -6.312 -13.330 1.00 0.00 44 ALA A O 7
ATOM 9464 N N . ALA A 1 45 ? -5.470 -5.275 -12.017 1.00 0.00 45 ALA A N 7
ATOM 9465 C CA . ALA A 1 45 ? -6.434 -4.970 -10.967 1.00 0.00 45 ALA A CA 7
ATOM 9466 C C . ALA A 1 45 ? -7.098 -3.618 -11.207 1.00 0.00 45 ALA A C 7
ATOM 9467 O O . ALA A 1 45 ? -7.644 -3.012 -10.286 1.00 0.00 45 ALA A O 7
ATOM 9474 N N . ASN A 1 46 ? -7.046 -3.151 -12.450 1.00 0.00 46 ASN A N 7
ATOM 9475 C CA . ASN A 1 46 ? -7.642 -1.870 -12.811 1.00 0.00 46 ASN A CA 7
ATOM 9476 C C . ASN A 1 46 ? -6.961 -0.725 -12.067 1.00 0.00 46 ASN A C 7
ATOM 9477 O O . ASN A 1 46 ? -7.591 0.286 -11.752 1.00 0.00 46 ASN A O 7
ATOM 9488 N N . LEU A 1 47 ? -5.673 -0.890 -11.789 1.00 0.00 47 LEU A N 7
ATOM 9489 C CA . LEU A 1 47 ? -4.906 0.130 -11.083 1.00 0.00 47 LEU A CA 7
ATOM 9490 C C . LEU A 1 47 ? -4.324 1.147 -12.058 1.00 0.00 47 LEU A C 7
ATOM 9491 O O . LEU A 1 47 ? -3.839 0.786 -13.131 1.00 0.00 47 LEU A O 7
ATOM 9507 N N . CYS A 1 48 ? -4.374 2.419 -11.678 1.00 0.00 48 CYS A N 7
ATOM 9508 C CA . CYS A 1 48 ? -3.851 3.490 -12.519 1.00 0.00 48 CYS A CA 7
ATOM 9509 C C . CYS A 1 48 ? -3.125 4.535 -11.680 1.00 0.00 48 CYS A C 7
ATOM 9510 O O . CYS A 1 48 ? -3.519 4.849 -10.556 1.00 0.00 48 CYS A O 7
ATOM 9518 N N . PRO A 1 49 ? -2.036 5.088 -12.235 1.00 0.00 49 PRO A N 7
ATOM 9519 C CA . PRO A 1 49 ? -1.230 6.106 -11.553 1.00 0.00 49 PRO A CA 7
ATOM 9520 C C . PRO A 1 49 ? -1.963 7.437 -11.429 1.00 0.00 49 PRO A C 7
ATOM 9521 O O . PRO A 1 49 ? -1.884 8.286 -12.317 1.00 0.00 49 PRO A O 7
ATOM 9532 N N . GLY A 1 50 ? -2.675 7.615 -10.320 1.00 0.00 50 GLY A N 7
ATOM 9533 C CA . GLY A 1 50 ? -3.411 8.846 -10.100 1.00 0.00 50 GLY A CA 7
ATOM 9534 C C . GLY A 1 50 ? -4.483 8.699 -9.039 1.00 0.00 50 GLY A C 7
ATOM 9535 O O . GLY A 1 50 ? -4.838 9.667 -8.367 1.00 0.00 50 GLY A O 7
ATOM 9539 N N . ASP A 1 51 ? -5.001 7.485 -8.887 1.00 0.00 51 ASP A N 7
ATOM 9540 C CA . ASP A 1 51 ? -6.039 7.214 -7.900 1.00 0.00 51 ASP A CA 7
ATOM 9541 C C . ASP A 1 51 ? -5.580 7.621 -6.503 1.00 0.00 51 ASP A C 7
ATOM 9542 O O . ASP A 1 51 ? -4.384 7.637 -6.211 1.00 0.00 51 ASP A O 7
ATOM 9551 N N . VAL A 1 52 ? -6.539 7.952 -5.643 1.00 0.00 52 VAL A N 7
ATOM 9552 C CA . VAL A 1 52 ? -6.234 8.359 -4.277 1.00 0.00 52 VAL A CA 7
ATOM 9553 C C . VAL A 1 52 ? -6.331 7.179 -3.317 1.00 0.00 52 VAL A C 7
ATOM 9554 O O . VAL A 1 52 ? -7.198 6.317 -3.462 1.00 0.00 52 VAL A O 7
ATOM 9567 N N . ILE A 1 53 ? -5.435 7.147 -2.336 1.00 0.00 53 ILE A N 7
ATOM 9568 C CA . ILE A 1 53 ? -5.421 6.073 -1.350 1.00 0.00 53 ILE A CA 7
ATOM 9569 C C . ILE A 1 53 ? -6.006 6.539 -0.021 1.00 0.00 53 ILE A C 7
ATOM 9570 O O . ILE A 1 53 ? -5.344 7.234 0.751 1.00 0.00 53 ILE A O 7
ATOM 9586 N N . LEU A 1 54 ? -7.249 6.150 0.240 1.00 0.00 54 LEU A N 7
ATOM 9587 C CA . LEU A 1 54 ? -7.923 6.525 1.478 1.00 0.00 54 LEU A CA 7
ATOM 9588 C C . LEU A 1 54 ? -7.433 5.675 2.645 1.00 0.00 54 LEU A C 7
ATOM 9589 O O . LEU A 1 54 ? -7.141 6.192 3.723 1.00 0.00 54 LEU A O 7
ATOM 9605 N N . ALA A 1 55 ? -7.344 4.368 2.422 1.00 0.00 55 ALA A N 7
ATOM 9606 C CA . ALA A 1 55 ? -6.885 3.446 3.454 1.00 0.00 55 ALA A CA 7
ATOM 9607 C C . ALA A 1 55 ? -6.069 2.308 2.850 1.00 0.00 55 ALA A C 7
ATOM 9608 O O . ALA A 1 55 ? -6.386 1.811 1.769 1.00 0.00 55 ALA A O 7
ATOM 9615 N N . ILE A 1 56 ? -5.018 1.901 3.553 1.00 0.00 56 ILE A N 7
ATOM 9616 C CA . ILE A 1 56 ? -4.158 0.822 3.086 1.00 0.00 56 ILE A CA 7
ATOM 9617 C C . ILE A 1 56 ? -4.405 -0.459 3.875 1.00 0.00 56 ILE A C 7
ATOM 9618 O O . ILE A 1 56 ? -4.560 -0.428 5.096 1.00 0.00 56 ILE A O 7
ATOM 9634 N N . ASP A 1 57 ? -4.438 -1.585 3.171 1.00 0.00 57 ASP A N 7
ATOM 9635 C CA . ASP A 1 57 ? -4.663 -2.878 3.806 1.00 0.00 57 ASP A CA 7
ATOM 9636 C C . ASP A 1 57 ? -5.617 -2.744 4.989 1.00 0.00 57 ASP A C 7
ATOM 9637 O O . ASP A 1 57 ? -5.396 -3.331 6.047 1.00 0.00 57 ASP A O 7
ATOM 9646 N N . GLY A 1 58 ? -6.679 -1.966 4.801 1.00 0.00 58 GLY A N 7
ATOM 9647 C CA . GLY A 1 58 ? -7.650 -1.768 5.861 1.00 0.00 58 GLY A CA 7
ATOM 9648 C C . GLY A 1 58 ? -7.126 -0.875 6.968 1.00 0.00 58 GLY A C 7
ATOM 9649 O O . GLY A 1 58 ? -7.322 -1.159 8.150 1.00 0.00 58 GLY A O 7
ATOM 9653 N N . PHE A 1 59 ? -6.456 0.208 6.585 1.00 0.00 59 PHE A N 7
ATOM 9654 C CA . PHE A 1 59 ? -5.900 1.144 7.554 1.00 0.00 59 PHE A CA 7
ATOM 9655 C C . PHE A 1 59 ? -5.791 2.544 6.957 1.00 0.00 59 PHE A C 7
ATOM 9656 O O . PHE A 1 59 ? -4.911 2.816 6.141 1.00 0.00 59 PHE A O 7
ATOM 9673 N N . GLY A 1 60 ? -6.692 3.430 7.371 1.00 0.00 60 GLY A N 7
ATOM 9674 C CA . GLY A 1 60 ? -6.681 4.790 6.867 1.00 0.00 60 GLY A CA 7
ATOM 9675 C C . GLY A 1 60 ? -5.316 5.440 6.982 1.00 0.00 60 GLY A C 7
ATOM 9676 O O . GLY A 1 60 ? -4.568 5.171 7.922 1.00 0.00 60 GLY A O 7
ATOM 9680 N N . THR A 1 61 ? -4.988 6.298 6.020 1.00 0.00 61 THR A N 7
ATOM 9681 C CA . THR A 1 61 ? -3.703 6.986 6.016 1.00 0.00 61 THR A CA 7
ATOM 9682 C C . THR A 1 61 ? -3.799 8.335 6.719 1.00 0.00 61 THR A C 7
ATOM 9683 O O . THR A 1 61 ? -3.211 9.320 6.273 1.00 0.00 61 THR A O 7
ATOM 9694 N N . GLU A 1 62 ? -4.543 8.372 7.819 1.00 0.00 62 GLU A N 7
ATOM 9695 C CA . GLU A 1 62 ? -4.715 9.602 8.583 1.00 0.00 62 GLU A CA 7
ATOM 9696 C C . GLU A 1 62 ? -3.404 10.021 9.242 1.00 0.00 62 GLU A C 7
ATOM 9697 O O . GLU A 1 62 ? -3.134 11.210 9.410 1.00 0.00 62 GLU A O 7
ATOM 9709 N N . SER A 1 63 ? -2.594 9.035 9.613 1.00 0.00 63 SER A N 7
ATOM 9710 C CA . SER A 1 63 ? -1.313 9.301 10.258 1.00 0.00 63 SER A CA 7
ATOM 9711 C C . SER A 1 63 ? -0.211 8.438 9.651 1.00 0.00 63 SER A C 7
ATOM 9712 O O . SER A 1 63 ? 0.753 8.078 10.327 1.00 0.00 63 SER A O 7
ATOM 9720 N N . MET A 1 64 ? -0.361 8.109 8.372 1.00 0.00 64 MET A N 7
ATOM 9721 C CA . MET A 1 64 ? 0.622 7.289 7.673 1.00 0.00 64 MET A CA 7
ATOM 9722 C C . MET A 1 64 ? 1.351 8.103 6.609 1.00 0.00 64 MET A C 7
ATOM 9723 O O . MET A 1 64 ? 0.819 8.347 5.526 1.00 0.00 64 MET A O 7
ATOM 9737 N N . THR A 1 65 ? 2.572 8.523 6.925 1.00 0.00 65 THR A N 7
ATOM 9738 C CA . THR A 1 65 ? 3.374 9.311 5.997 1.00 0.00 65 THR A CA 7
ATOM 9739 C C . THR A 1 65 ? 3.837 8.465 4.816 1.00 0.00 65 THR A C 7
ATOM 9740 O O . THR A 1 65 ? 3.742 7.238 4.843 1.00 0.00 65 THR A O 7
ATOM 9751 N N . HIS A 1 66 ? 4.340 9.129 3.780 1.00 0.00 66 HIS A N 7
ATOM 9752 C CA . HIS A 1 66 ? 4.820 8.438 2.589 1.00 0.00 66 HIS A CA 7
ATOM 9753 C C . HIS A 1 66 ? 5.669 7.228 2.968 1.00 0.00 66 HIS A C 7
ATOM 9754 O O . HIS A 1 66 ? 5.384 6.104 2.556 1.00 0.00 66 HIS A O 7
ATOM 9769 N N . ALA A 1 67 ? 6.713 7.467 3.755 1.00 0.00 67 ALA A N 7
ATOM 9770 C CA . ALA A 1 67 ? 7.602 6.397 4.190 1.00 0.00 67 ALA A CA 7
ATOM 9771 C C . ALA A 1 67 ? 6.819 5.265 4.846 1.00 0.00 67 ALA A C 7
ATOM 9772 O O . ALA A 1 67 ? 7.057 4.090 4.566 1.00 0.00 67 ALA A O 7
ATOM 9779 N N . ASP A 1 68 ? 5.885 5.626 5.718 1.00 0.00 68 ASP A N 7
ATOM 9780 C CA . ASP A 1 68 ? 5.066 4.639 6.413 1.00 0.00 68 ASP A CA 7
ATOM 9781 C C . ASP A 1 68 ? 4.326 3.750 5.419 1.00 0.00 68 ASP A C 7
ATOM 9782 O O . ASP A 1 68 ? 4.235 2.537 5.605 1.00 0.00 68 ASP A O 7
ATOM 9791 N N . ALA A 1 69 ? 3.798 4.362 4.364 1.00 0.00 69 ALA A N 7
ATOM 9792 C CA . ALA A 1 69 ? 3.066 3.625 3.341 1.00 0.00 69 ALA A CA 7
ATOM 9793 C C . ALA A 1 69 ? 3.955 2.578 2.678 1.00 0.00 69 ALA A C 7
ATOM 9794 O O . ALA A 1 69 ? 3.575 1.414 2.560 1.00 0.00 69 ALA A O 7
ATOM 9801 N N . GLN A 1 70 ? 5.139 3.001 2.246 1.00 0.00 70 GLN A N 7
ATOM 9802 C CA . GLN A 1 70 ? 6.080 2.099 1.593 1.00 0.00 70 GLN A CA 7
ATOM 9803 C C . GLN A 1 70 ? 6.377 0.890 2.475 1.00 0.00 70 GLN A C 7
ATOM 9804 O O . GLN A 1 70 ? 6.558 -0.222 1.980 1.00 0.00 70 GLN A O 7
ATOM 9818 N N . ASP A 1 71 ? 6.424 1.116 3.783 1.00 0.00 71 ASP A N 7
ATOM 9819 C CA . ASP A 1 71 ? 6.698 0.046 4.735 1.00 0.00 71 ASP A CA 7
ATOM 9820 C C . ASP A 1 71 ? 5.438 -0.767 5.016 1.00 0.00 71 ASP A C 7
ATOM 9821 O O . ASP A 1 71 ? 5.500 -1.839 5.617 1.00 0.00 71 ASP A O 7
ATOM 9830 N N . ARG A 1 72 ? 4.295 -0.247 4.578 1.00 0.00 72 ARG A N 7
ATOM 9831 C CA . ARG A 1 72 ? 3.020 -0.923 4.785 1.00 0.00 72 ARG A CA 7
ATOM 9832 C C . ARG A 1 72 ? 2.637 -1.749 3.561 1.00 0.00 72 ARG A C 7
ATOM 9833 O O . ARG A 1 72 ? 2.008 -2.800 3.681 1.00 0.00 72 ARG A O 7
ATOM 9854 N N . ILE A 1 73 ? 3.021 -1.265 2.384 1.00 0.00 73 ILE A N 7
ATOM 9855 C CA . ILE A 1 73 ? 2.718 -1.959 1.138 1.00 0.00 73 ILE A CA 7
ATOM 9856 C C . ILE A 1 73 ? 3.621 -3.173 0.952 1.00 0.00 73 ILE A C 7
ATOM 9857 O O . ILE A 1 73 ? 3.165 -4.245 0.553 1.00 0.00 73 ILE A O 7
ATOM 9873 N N . LYS A 1 74 ? 4.906 -2.999 1.244 1.00 0.00 74 LYS A N 7
ATOM 9874 C CA . LYS A 1 74 ? 5.874 -4.081 1.113 1.00 0.00 74 LYS A CA 7
ATOM 9875 C C . LYS A 1 74 ? 5.613 -5.174 2.145 1.00 0.00 74 LYS A C 7
ATOM 9876 O O . LYS A 1 74 ? 5.836 -6.355 1.881 1.00 0.00 74 LYS A O 7
ATOM 9895 N N . ALA A 1 75 ? 5.139 -4.771 3.319 1.00 0.00 75 ALA A N 7
ATOM 9896 C CA . ALA A 1 75 ? 4.844 -5.716 4.389 1.00 0.00 75 ALA A CA 7
ATOM 9897 C C . ALA A 1 75 ? 3.370 -6.107 4.385 1.00 0.00 75 ALA A C 7
ATOM 9898 O O . ALA A 1 75 ? 2.853 -6.625 5.375 1.00 0.00 75 ALA A O 7
ATOM 9905 N N . ALA A 1 76 ? 2.698 -5.854 3.267 1.00 0.00 76 ALA A N 7
ATOM 9906 C CA . ALA A 1 76 ? 1.283 -6.181 3.135 1.00 0.00 76 ALA A CA 7
ATOM 9907 C C . ALA A 1 76 ? 1.028 -7.650 3.451 1.00 0.00 76 ALA A C 7
ATOM 9908 O O . ALA A 1 76 ? 1.941 -8.381 3.833 1.00 0.00 76 ALA A O 7
ATOM 9915 N N . SER A 1 77 ? -0.221 -8.077 3.288 1.00 0.00 77 SER A N 7
ATOM 9916 C CA . SER A 1 77 ? -0.597 -9.459 3.560 1.00 0.00 77 SER A CA 7
ATOM 9917 C C . SER A 1 77 ? -1.015 -10.171 2.277 1.00 0.00 77 SER A C 7
ATOM 9918 O O . SER A 1 77 ? -1.037 -9.573 1.201 1.00 0.00 77 SER A O 7
ATOM 9926 N N . TYR A 1 78 ? -1.347 -11.452 2.399 1.00 0.00 78 TYR A N 7
ATOM 9927 C CA . TYR A 1 78 ? -1.762 -12.247 1.250 1.00 0.00 78 TYR A CA 7
ATOM 9928 C C . TYR A 1 78 ? -2.607 -11.416 0.289 1.00 0.00 78 TYR A C 7
ATOM 9929 O O . TYR A 1 78 ? -2.523 -11.580 -0.928 1.00 0.00 78 TYR A O 7
ATOM 9947 N N . GLN A 1 79 ? -3.419 -10.524 0.846 1.00 0.00 79 GLN A N 7
ATOM 9948 C CA . GLN A 1 79 ? -4.280 -9.667 0.039 1.00 0.00 79 GLN A CA 7
ATOM 9949 C C . GLN A 1 79 ? -4.155 -8.209 0.471 1.00 0.00 79 GLN A C 7
ATOM 9950 O O . GLN A 1 79 ? -4.344 -7.879 1.642 1.00 0.00 79 GLN A O 7
ATOM 9964 N N . LEU A 1 80 ? -3.835 -7.341 -0.482 1.00 0.00 80 LEU A N 7
ATOM 9965 C CA . LEU A 1 80 ? -3.684 -5.917 -0.201 1.00 0.00 80 LEU A CA 7
ATOM 9966 C C . LEU A 1 80 ? -4.985 -5.168 -0.473 1.00 0.00 80 LEU A C 7
ATOM 9967 O O . LEU A 1 80 ? -5.446 -5.099 -1.613 1.00 0.00 80 LEU A O 7
ATOM 9983 N N . CYS A 1 81 ? -5.569 -4.606 0.579 1.00 0.00 81 CYS A N 7
ATOM 9984 C CA . CYS A 1 81 ? -6.816 -3.860 0.454 1.00 0.00 81 CYS A CA 7
ATOM 9985 C C . CYS A 1 81 ? -6.549 -2.359 0.414 1.00 0.00 81 CYS A C 7
ATOM 9986 O O . CYS A 1 81 ? -6.122 -1.767 1.406 1.00 0.00 81 CYS A O 7
ATOM 9994 N N . LEU A 1 82 ? -6.803 -1.748 -0.738 1.00 0.00 82 LEU A N 7
ATOM 9995 C CA . LEU A 1 82 ? -6.589 -0.315 -0.908 1.00 0.00 82 LEU A CA 7
ATOM 9996 C C . LEU A 1 82 ? -7.869 0.375 -1.367 1.00 0.00 82 LEU A C 7
ATOM 9997 O O . LEU A 1 82 ? -8.371 0.115 -2.460 1.00 0.00 82 LEU A O 7
ATOM 10013 N N . LYS A 1 83 ? -8.392 1.260 -0.525 1.00 0.00 83 LYS A N 7
ATOM 10014 C CA . LYS A 1 83 ? -9.611 1.993 -0.844 1.00 0.00 83 LYS A CA 7
ATOM 10015 C C . LYS A 1 83 ? -9.295 3.260 -1.632 1.00 0.00 83 LYS A C 7
ATOM 10016 O O . LYS A 1 83 ? -8.347 3.979 -1.314 1.00 0.00 83 LYS A O 7
ATOM 10035 N N . ILE A 1 84 ? -10.094 3.527 -2.659 1.00 0.00 84 ILE A N 7
ATOM 10036 C CA . ILE A 1 84 ? -9.900 4.709 -3.490 1.00 0.00 84 ILE A CA 7
ATOM 10037 C C . ILE A 1 84 ? -11.164 5.561 -3.538 1.00 0.00 84 ILE A C 7
ATOM 10038 O O . ILE A 1 84 ? -12.277 5.044 -3.444 1.00 0.00 84 ILE A O 7
ATOM 10054 N N . ASP A 1 85 ? -10.984 6.868 -3.689 1.00 0.00 85 ASP A N 7
ATOM 10055 C CA . ASP A 1 85 ? -12.110 7.793 -3.753 1.00 0.00 85 ASP A CA 7
ATOM 10056 C C . ASP A 1 85 ? -12.609 7.941 -5.187 1.00 0.00 85 ASP A C 7
ATOM 10057 O O . ASP A 1 85 ? -13.342 8.878 -5.506 1.00 0.00 85 ASP A O 7
ATOM 10066 N N . ARG A 1 86 ? -12.208 7.012 -6.048 1.00 0.00 86 ARG A N 7
ATOM 10067 C CA . ARG A 1 86 ? -12.613 7.041 -7.448 1.00 0.00 86 ARG A CA 7
ATOM 10068 C C . ARG A 1 86 ? -12.693 8.476 -7.961 1.00 0.00 86 ARG A C 7
ATOM 10069 O O . ARG A 1 86 ? -13.690 8.875 -8.563 1.00 0.00 86 ARG A O 7
ATOM 10090 N N . ALA A 1 87 ? -11.638 9.246 -7.717 1.00 0.00 87 ALA A N 7
ATOM 10091 C CA . ALA A 1 87 ? -11.589 10.636 -8.155 1.00 0.00 87 ALA A CA 7
ATOM 10092 C C . ALA A 1 87 ? -10.625 10.809 -9.323 1.00 0.00 87 ALA A C 7
ATOM 10093 O O . ALA A 1 87 ? -9.409 10.823 -9.139 1.00 0.00 87 ALA A O 7
ATOM 10100 N N . GLU A 1 88 ? -11.177 10.940 -10.526 1.00 0.00 88 GLU A N 7
ATOM 10101 C CA . GLU A 1 88 ? -10.364 11.111 -11.724 1.00 0.00 88 GLU A CA 7
ATOM 10102 C C . GLU A 1 88 ? -10.041 12.584 -11.957 1.00 0.00 88 GLU A C 7
ATOM 10103 O O . GLU A 1 88 ? -8.912 12.938 -12.300 1.00 0.00 88 GLU A O 7
ATOM 10115 N N . THR A 1 89 ? -11.040 13.441 -11.767 1.00 0.00 89 THR A N 7
ATOM 10116 C CA . THR A 1 89 ? -10.864 14.875 -11.957 1.00 0.00 89 THR A CA 7
ATOM 10117 C C . THR A 1 89 ? -10.455 15.556 -10.657 1.00 0.00 89 THR A C 7
ATOM 10118 O O . THR A 1 89 ? -9.902 16.656 -10.668 1.00 0.00 89 THR A O 7
ATOM 10129 N N . ARG A 1 90 ? -10.729 14.895 -9.537 1.00 0.00 90 ARG A N 7
ATOM 10130 C CA . ARG A 1 90 ? -10.389 15.438 -8.227 1.00 0.00 90 ARG A CA 7
ATOM 10131 C C . ARG A 1 90 ? -10.462 16.962 -8.234 1.00 0.00 90 ARG A C 7
ATOM 10132 O O . ARG A 1 90 ? -9.534 17.642 -7.793 1.00 0.00 90 ARG A O 7
ATOM 10153 N N . LEU A 1 91 ? -11.570 17.493 -8.739 1.00 0.00 91 LEU A N 7
ATOM 10154 C CA . LEU A 1 91 ? -11.766 18.938 -8.804 1.00 0.00 91 LEU A CA 7
ATOM 10155 C C . LEU A 1 91 ? -12.215 19.488 -7.455 1.00 0.00 91 LEU A C 7
ATOM 10156 O O . LEU A 1 91 ? -11.831 20.591 -7.064 1.00 0.00 91 LEU A O 7
ATOM 10172 N N . TRP A 1 92 ? -13.029 18.713 -6.747 1.00 0.00 92 TRP A N 7
ATOM 10173 C CA . TRP A 1 92 ? -13.529 19.123 -5.440 1.00 0.00 92 TRP A CA 7
ATOM 10174 C C . TRP A 1 92 ? -12.662 18.552 -4.322 1.00 0.00 92 TRP A C 7
ATOM 10175 O O . TRP A 1 92 ? -13.088 18.479 -3.170 1.00 0.00 92 TRP A O 7
ATOM 10196 N N . SER A 1 93 ? -11.445 18.148 -4.670 1.00 0.00 93 SER A N 7
ATOM 10197 C CA . SER A 1 93 ? -10.520 17.580 -3.697 1.00 0.00 93 SER A CA 7
ATOM 10198 C C . SER A 1 93 ? -11.274 16.818 -2.612 1.00 0.00 93 SER A C 7
ATOM 10199 O O . SER A 1 93 ? -11.108 17.061 -1.416 1.00 0.00 93 SER A O 7
ATOM 10207 N N . PRO A 1 94 ? -12.125 15.872 -3.037 1.00 0.00 94 PRO A N 7
ATOM 10208 C CA . PRO A 1 94 ? -12.922 15.053 -2.119 1.00 0.00 94 PRO A CA 7
ATOM 10209 C C . PRO A 1 94 ? -12.067 14.068 -1.330 1.00 0.00 94 PRO A C 7
ATOM 10210 O O . PRO A 1 94 ? -12.151 14.002 -0.104 1.00 0.00 94 PRO A O 7
ATOM 10221 N N . GLN A 1 95 ? -11.244 13.303 -2.041 1.00 0.00 95 GLN A N 7
ATOM 10222 C CA . GLN A 1 95 ? -10.374 12.321 -1.406 1.00 0.00 95 GLN A CA 7
ATOM 10223 C C . GLN A 1 95 ? -11.038 11.724 -0.170 1.00 0.00 95 GLN A C 7
ATOM 10224 O O . GLN A 1 95 ? -10.371 11.413 0.818 1.00 0.00 95 GLN A O 7
ATOM 10238 N N . VAL A 1 96 ? -12.357 11.566 -0.230 1.00 0.00 96 VAL A N 7
ATOM 10239 C CA . VAL A 1 96 ? -13.112 11.006 0.884 1.00 0.00 96 VAL A CA 7
ATOM 10240 C C . VAL A 1 96 ? -14.230 10.096 0.387 1.00 0.00 96 VAL A C 7
ATOM 10241 O O . VAL A 1 96 ? -14.926 10.419 -0.575 1.00 0.00 96 VAL A O 7
ATOM 10254 N N . SER A 1 97 ? -14.397 8.957 1.051 1.00 0.00 97 SER A N 7
ATOM 10255 C CA . SER A 1 97 ? -15.429 7.997 0.676 1.00 0.00 97 SER A CA 7
ATOM 10256 C C . SER A 1 97 ? -15.547 6.891 1.719 1.00 0.00 97 SER A C 7
ATOM 10257 O O . SER A 1 97 ? -14.610 6.123 1.935 1.00 0.00 97 SER A O 7
ATOM 10265 N N . SER A 1 98 ? -16.707 6.815 2.363 1.00 0.00 98 SER A N 7
ATOM 10266 C CA . SER A 1 98 ? -16.949 5.805 3.387 1.00 0.00 98 SER A CA 7
ATOM 10267 C C . SER A 1 98 ? -17.319 4.467 2.754 1.00 0.00 98 SER A C 7
ATOM 10268 O O . SER A 1 98 ? -18.496 4.132 2.629 1.00 0.00 98 SER A O 7
ATOM 10276 N N . GLY A 1 99 ? -16.303 3.707 2.357 1.00 0.00 99 GLY A N 7
ATOM 10277 C CA . GLY A 1 99 ? -16.541 2.414 1.741 1.00 0.00 99 GLY A CA 7
ATOM 10278 C C . GLY A 1 99 ? -17.217 1.438 2.684 1.00 0.00 99 GLY A C 7
ATOM 10279 O O . GLY A 1 99 ? -16.987 1.451 3.894 1.00 0.00 99 GLY A O 7
ATOM 10283 N N . PRO A 1 100 ? -18.074 0.569 2.128 1.00 0.00 100 PRO A N 7
ATOM 10284 C CA . PRO A 1 100 ? -18.803 -0.433 2.910 1.00 0.00 100 PRO A CA 7
ATOM 10285 C C . PRO A 1 100 ? -17.888 -1.528 3.447 1.00 0.00 100 PRO A C 7
ATOM 10286 O O . PRO A 1 100 ? -17.519 -2.452 2.723 1.00 0.00 100 PRO A O 7
ATOM 10297 N N . SER A 1 101 ? -17.526 -1.419 4.722 1.00 0.00 101 SER A N 7
ATOM 10298 C CA . SER A 1 101 ? -16.651 -2.398 5.355 1.00 0.00 101 SER A CA 7
ATOM 10299 C C . SER A 1 101 ? -15.598 -2.901 4.372 1.00 0.00 101 SER A C 7
ATOM 10300 O O . SER A 1 101 ? -15.342 -4.101 4.279 1.00 0.00 101 SER A O 7
ATOM 10308 N N . SER A 1 102 ? -14.990 -1.972 3.641 1.00 0.00 102 SER A N 7
ATOM 10309 C CA . SER A 1 102 ? -13.966 -2.320 2.662 1.00 0.00 102 SER A CA 7
ATOM 10310 C C . SER A 1 102 ? -13.089 -3.458 3.174 1.00 0.00 102 SER A C 7
ATOM 10311 O O . SER A 1 102 ? -12.840 -4.432 2.465 1.00 0.00 102 SER A O 7
ATOM 10319 N N . GLY A 1 103 ? -12.622 -3.326 4.412 1.00 0.00 103 GLY A N 7
ATOM 10320 C CA . GLY A 1 103 ? -11.777 -4.349 4.999 1.00 0.00 103 GLY A CA 7
ATOM 10321 C C . GLY A 1 103 ? -10.436 -3.805 5.450 1.00 0.00 103 GLY A C 7
ATOM 10322 O O . GLY A 1 103 ? -9.516 -4.569 5.745 1.00 0.00 103 GLY A O 7
ATOM 10326 N N . GLY A 1 1 ? -22.174 -2.021 5.343 1.00 0.00 1 GLY A N 8
ATOM 10327 C CA . GLY A 1 1 ? -21.923 -1.179 4.188 1.00 0.00 1 GLY A CA 8
ATOM 10328 C C . GLY A 1 1 ? -21.328 0.162 4.566 1.00 0.00 1 GLY A C 8
ATOM 10329 O O . GLY A 1 1 ? -21.083 0.430 5.742 1.00 0.00 1 GLY A O 8
ATOM 10333 N N . SER A 1 2 ? -21.094 1.007 3.567 1.00 0.00 2 SER A N 8
ATOM 10334 C CA . SER A 1 2 ? -20.518 2.327 3.801 1.00 0.00 2 SER A CA 8
ATOM 10335 C C . SER A 1 2 ? -21.203 3.379 2.934 1.00 0.00 2 SER A C 8
ATOM 10336 O O . SER A 1 2 ? -21.509 3.135 1.767 1.00 0.00 2 SER A O 8
ATOM 10344 N N . SER A 1 3 ? -21.439 4.552 3.514 1.00 0.00 3 SER A N 8
ATOM 10345 C CA . SER A 1 3 ? -22.091 5.642 2.797 1.00 0.00 3 SER A CA 8
ATOM 10346 C C . SER A 1 3 ? -21.060 6.531 2.108 1.00 0.00 3 SER A C 8
ATOM 10347 O O . SER A 1 3 ? -20.225 7.153 2.761 1.00 0.00 3 SER A O 8
ATOM 10355 N N . GLY A 1 4 ? -21.127 6.584 0.781 1.00 0.00 4 GLY A N 8
ATOM 10356 C CA . GLY A 1 4 ? -20.195 7.399 0.023 1.00 0.00 4 GLY A CA 8
ATOM 10357 C C . GLY A 1 4 ? -19.614 6.661 -1.167 1.00 0.00 4 GLY A C 8
ATOM 10358 O O . GLY A 1 4 ? -20.059 5.564 -1.503 1.00 0.00 4 GLY A O 8
ATOM 10362 N N . SER A 1 5 ? -18.618 7.266 -1.807 1.00 0.00 5 SER A N 8
ATOM 10363 C CA . SER A 1 5 ? -17.980 6.661 -2.970 1.00 0.00 5 SER A CA 8
ATOM 10364 C C . SER A 1 5 ? -16.682 5.962 -2.576 1.00 0.00 5 SER A C 8
ATOM 10365 O O . SER A 1 5 ? -15.589 6.466 -2.835 1.00 0.00 5 SER A O 8
ATOM 10373 N N . SER A 1 6 ? -16.812 4.799 -1.947 1.00 0.00 6 SER A N 8
ATOM 10374 C CA . SER A 1 6 ? -15.651 4.031 -1.512 1.00 0.00 6 SER A CA 8
ATOM 10375 C C . SER A 1 6 ? -15.221 3.040 -2.589 1.00 0.00 6 SER A C 8
ATOM 10376 O O . SER A 1 6 ? -16.009 2.205 -3.031 1.00 0.00 6 SER A O 8
ATOM 10384 N N . GLY A 1 7 ? -13.963 3.140 -3.008 1.00 0.00 7 GLY A N 8
ATOM 10385 C CA . GLY A 1 7 ? -13.448 2.247 -4.030 1.00 0.00 7 GLY A CA 8
ATOM 10386 C C . GLY A 1 7 ? -12.541 1.175 -3.460 1.00 0.00 7 GLY A C 8
ATOM 10387 O O . GLY A 1 7 ? -11.380 1.436 -3.150 1.00 0.00 7 GLY A O 8
ATOM 10391 N N . ASN A 1 8 ? -13.073 -0.035 -3.321 1.00 0.00 8 ASN A N 8
ATOM 10392 C CA . ASN A 1 8 ? -12.304 -1.151 -2.782 1.00 0.00 8 ASN A CA 8
ATOM 10393 C C . ASN A 1 8 ? -11.324 -1.688 -3.821 1.00 0.00 8 ASN A C 8
ATOM 10394 O O . ASN A 1 8 ? -11.641 -1.766 -5.008 1.00 0.00 8 ASN A O 8
ATOM 10405 N N . VAL A 1 9 ? -10.132 -2.059 -3.365 1.00 0.00 9 VAL A N 8
ATOM 10406 C CA . VAL A 1 9 ? -9.105 -2.590 -4.254 1.00 0.00 9 VAL A CA 8
ATOM 10407 C C . VAL A 1 9 ? -8.267 -3.652 -3.551 1.00 0.00 9 VAL A C 8
ATOM 10408 O O . VAL A 1 9 ? -7.459 -3.342 -2.675 1.00 0.00 9 VAL A O 8
ATOM 10421 N N . VAL A 1 10 ? -8.464 -4.908 -3.942 1.00 0.00 10 VAL A N 8
ATOM 10422 C CA . VAL A 1 10 ? -7.725 -6.017 -3.351 1.00 0.00 10 VAL A CA 8
ATOM 10423 C C . VAL A 1 10 ? -6.840 -6.702 -4.387 1.00 0.00 10 VAL A C 8
ATOM 10424 O O . VAL A 1 10 ? -7.318 -7.493 -5.202 1.00 0.00 10 VAL A O 8
ATOM 10437 N N . LEU A 1 11 ? -5.549 -6.393 -4.351 1.00 0.00 11 LEU A N 8
ATOM 10438 C CA . LEU A 1 11 ? -4.596 -6.980 -5.287 1.00 0.00 11 LEU A CA 8
ATOM 10439 C C . LEU A 1 11 ? -4.012 -8.274 -4.730 1.00 0.00 11 LEU A C 8
ATOM 10440 O O . LEU A 1 11 ? -3.680 -8.377 -3.549 1.00 0.00 11 LEU A O 8
ATOM 10456 N N . PRO A 1 12 ? -3.880 -9.287 -5.600 1.00 0.00 12 PRO A N 8
ATOM 10457 C CA . PRO A 1 12 ? -3.333 -10.592 -5.219 1.00 0.00 12 PRO A CA 8
ATOM 10458 C C . PRO A 1 12 ? -1.840 -10.529 -4.916 1.00 0.00 12 PRO A C 8
ATOM 10459 O O . PRO A 1 12 ? -1.033 -10.210 -5.788 1.00 0.00 12 PRO A O 8
ATOM 10470 N N . GLY A 1 13 ? -1.479 -10.836 -3.673 1.00 0.00 13 GLY A N 8
ATOM 10471 C CA . GLY A 1 13 ? -0.083 -10.808 -3.278 1.00 0.00 13 GLY A CA 8
ATOM 10472 C C . GLY A 1 13 ? 0.483 -12.196 -3.054 1.00 0.00 13 GLY A C 8
ATOM 10473 O O . GLY A 1 13 ? -0.022 -13.188 -3.578 1.00 0.00 13 GLY A O 8
ATOM 10477 N N . PRO A 1 14 ? 1.560 -12.278 -2.258 1.00 0.00 14 PRO A N 8
ATOM 10478 C CA . PRO A 1 14 ? 2.171 -11.103 -1.629 1.00 0.00 14 PRO A CA 8
ATOM 10479 C C . PRO A 1 14 ? 2.866 -10.199 -2.641 1.00 0.00 14 PRO A C 8
ATOM 10480 O O . PRO A 1 14 ? 2.720 -10.377 -3.850 1.00 0.00 14 PRO A O 8
ATOM 10491 N N . ALA A 1 15 ? 3.623 -9.229 -2.139 1.00 0.00 15 ALA A N 8
ATOM 10492 C CA . ALA A 1 15 ? 4.343 -8.299 -3.000 1.00 0.00 15 ALA A CA 8
ATOM 10493 C C . ALA A 1 15 ? 5.359 -9.030 -3.870 1.00 0.00 15 ALA A C 8
ATOM 10494 O O . ALA A 1 15 ? 5.757 -10.160 -3.586 1.00 0.00 15 ALA A O 8
ATOM 10501 N N . PRO A 1 16 ? 5.790 -8.373 -4.957 1.00 0.00 16 PRO A N 8
ATOM 10502 C CA . PRO A 1 16 ? 5.323 -7.028 -5.306 1.00 0.00 16 PRO A CA 8
ATOM 10503 C C . PRO A 1 16 ? 3.866 -7.019 -5.758 1.00 0.00 16 PRO A C 8
ATOM 10504 O O . PRO A 1 16 ? 3.238 -8.071 -5.880 1.00 0.00 16 PRO A O 8
ATOM 10515 N N . TRP A 1 17 ? 3.336 -5.827 -6.004 1.00 0.00 17 TRP A N 8
ATOM 10516 C CA . TRP A 1 17 ? 1.952 -5.682 -6.442 1.00 0.00 17 TRP A CA 8
ATOM 10517 C C . TRP A 1 17 ? 1.886 -5.288 -7.914 1.00 0.00 17 TRP A C 8
ATOM 10518 O O . TRP A 1 17 ? 1.136 -5.877 -8.691 1.00 0.00 17 TRP A O 8
ATOM 10539 N N . GLY A 1 18 ? 2.676 -4.286 -8.290 1.00 0.00 18 GLY A N 8
ATOM 10540 C CA . GLY A 1 18 ? 2.691 -3.831 -9.668 1.00 0.00 18 GLY A CA 8
ATOM 10541 C C . GLY A 1 18 ? 2.340 -2.362 -9.797 1.00 0.00 18 GLY A C 8
ATOM 10542 O O . GLY A 1 18 ? 2.488 -1.773 -10.868 1.00 0.00 18 GLY A O 8
ATOM 10546 N N . PHE A 1 19 ? 1.872 -1.769 -8.704 1.00 0.00 19 PHE A N 8
ATOM 10547 C CA . PHE A 1 19 ? 1.496 -0.360 -8.700 1.00 0.00 19 PHE A CA 8
ATOM 10548 C C . PHE A 1 19 ? 2.518 0.473 -7.932 1.00 0.00 19 PHE A C 8
ATOM 10549 O O . PHE A 1 19 ? 3.365 -0.065 -7.220 1.00 0.00 19 PHE A O 8
ATOM 10566 N N . ARG A 1 20 ? 2.432 1.791 -8.084 1.00 0.00 20 ARG A N 8
ATOM 10567 C CA . ARG A 1 20 ? 3.350 2.700 -7.408 1.00 0.00 20 ARG A CA 8
ATOM 10568 C C . ARG A 1 20 ? 2.588 3.683 -6.524 1.00 0.00 20 ARG A C 8
ATOM 10569 O O . ARG A 1 20 ? 1.357 3.704 -6.518 1.00 0.00 20 ARG A O 8
ATOM 10590 N N . LEU A 1 21 ? 3.328 4.495 -5.778 1.00 0.00 21 LEU A N 8
ATOM 10591 C CA . LEU A 1 21 ? 2.723 5.481 -4.889 1.00 0.00 21 LEU A CA 8
ATOM 10592 C C . LEU A 1 21 ? 3.383 6.846 -5.060 1.00 0.00 21 LEU A C 8
ATOM 10593 O O . LEU A 1 21 ? 4.560 6.939 -5.408 1.00 0.00 21 LEU A O 8
ATOM 10609 N N . SER A 1 22 ? 2.616 7.903 -4.812 1.00 0.00 22 SER A N 8
ATOM 10610 C CA . SER A 1 22 ? 3.125 9.264 -4.940 1.00 0.00 22 SER A CA 8
ATOM 10611 C C . SER A 1 22 ? 2.428 10.200 -3.958 1.00 0.00 22 SER A C 8
ATOM 10612 O O . SER A 1 22 ? 1.213 10.134 -3.776 1.00 0.00 22 SER A O 8
ATOM 10620 N N . GLY A 1 23 ? 3.207 11.072 -3.326 1.00 0.00 23 GLY A N 8
ATOM 10621 C CA . GLY A 1 23 ? 2.648 12.010 -2.370 1.00 0.00 23 GLY A CA 8
ATOM 10622 C C . GLY A 1 23 ? 2.736 11.505 -0.944 1.00 0.00 23 GLY A C 8
ATOM 10623 O O . GLY A 1 23 ? 3.459 10.551 -0.659 1.00 0.00 23 GLY A O 8
ATOM 10627 N N . GLY A 1 24 ? 1.998 12.147 -0.043 1.00 0.00 24 GLY A N 8
ATOM 10628 C CA . GLY A 1 24 ? 2.012 11.745 1.351 1.00 0.00 24 GLY A CA 8
ATOM 10629 C C . GLY A 1 24 ? 1.557 12.853 2.279 1.00 0.00 24 GLY A C 8
ATOM 10630 O O . GLY A 1 24 ? 1.805 14.031 2.018 1.00 0.00 24 GLY A O 8
ATOM 10634 N N . ILE A 1 25 ? 0.889 12.477 3.364 1.00 0.00 25 ILE A N 8
ATOM 10635 C CA . ILE A 1 25 ? 0.398 13.448 4.334 1.00 0.00 25 ILE A CA 8
ATOM 10636 C C . ILE A 1 25 ? 1.520 14.366 4.809 1.00 0.00 25 ILE A C 8
ATOM 10637 O O . ILE A 1 25 ? 1.281 15.516 5.178 1.00 0.00 25 ILE A O 8
ATOM 10653 N N . ASP A 1 26 ? 2.744 13.850 4.796 1.00 0.00 26 ASP A N 8
ATOM 10654 C CA . ASP A 1 26 ? 3.904 14.623 5.223 1.00 0.00 26 ASP A CA 8
ATOM 10655 C C . ASP A 1 26 ? 4.262 15.683 4.186 1.00 0.00 26 ASP A C 8
ATOM 10656 O O . ASP A 1 26 ? 4.639 16.803 4.532 1.00 0.00 26 ASP A O 8
ATOM 10665 N N . PHE A 1 27 ? 4.143 15.322 2.913 1.00 0.00 27 PHE A N 8
ATOM 10666 C CA . PHE A 1 27 ? 4.456 16.241 1.825 1.00 0.00 27 PHE A CA 8
ATOM 10667 C C . PHE A 1 27 ? 3.240 17.087 1.461 1.00 0.00 27 PHE A C 8
ATOM 10668 O O . PHE A 1 27 ? 3.179 17.673 0.381 1.00 0.00 27 PHE A O 8
ATOM 10685 N N . ASN A 1 28 ? 2.273 17.145 2.371 1.00 0.00 28 ASN A N 8
ATOM 10686 C CA . ASN A 1 28 ? 1.057 17.918 2.146 1.00 0.00 28 ASN A CA 8
ATOM 10687 C C . ASN A 1 28 ? 0.407 17.537 0.819 1.00 0.00 28 ASN A C 8
ATOM 10688 O O . ASN A 1 28 ? -0.074 18.397 0.083 1.00 0.00 28 ASN A O 8
ATOM 10699 N N . GLN A 1 29 ? 0.397 16.241 0.523 1.00 0.00 29 GLN A N 8
ATOM 10700 C CA . GLN A 1 29 ? -0.194 15.746 -0.715 1.00 0.00 29 GLN A CA 8
ATOM 10701 C C . GLN A 1 29 ? -0.769 14.347 -0.522 1.00 0.00 29 GLN A C 8
ATOM 10702 O O . GLN A 1 29 ? -0.218 13.516 0.201 1.00 0.00 29 GLN A O 8
ATOM 10716 N N . PRO A 1 30 ? -1.905 14.078 -1.182 1.00 0.00 30 PRO A N 8
ATOM 10717 C CA . PRO A 1 30 ? -2.581 12.779 -1.099 1.00 0.00 30 PRO A CA 8
ATOM 10718 C C . PRO A 1 30 ? -1.797 11.673 -1.797 1.00 0.00 30 PRO A C 8
ATOM 10719 O O . PRO A 1 30 ? -1.220 11.885 -2.865 1.00 0.00 30 PRO A O 8
ATOM 10730 N N . LEU A 1 31 ? -1.781 10.492 -1.190 1.00 0.00 31 LEU A N 8
ATOM 10731 C CA . LEU A 1 31 ? -1.068 9.351 -1.754 1.00 0.00 31 LEU A CA 8
ATOM 10732 C C . LEU A 1 31 ? -1.803 8.797 -2.970 1.00 0.00 31 LEU A C 8
ATOM 10733 O O . LEU A 1 31 ? -2.826 8.123 -2.837 1.00 0.00 31 LEU A O 8
ATOM 10749 N N . VAL A 1 32 ? -1.275 9.083 -4.156 1.00 0.00 32 VAL A N 8
ATOM 10750 C CA . VAL A 1 32 ? -1.879 8.611 -5.396 1.00 0.00 32 VAL A CA 8
ATOM 10751 C C . VAL A 1 32 ? -0.906 7.741 -6.184 1.00 0.00 32 VAL A C 8
ATOM 10752 O O . VAL A 1 32 ? 0.309 7.934 -6.118 1.00 0.00 32 VAL A O 8
ATOM 10765 N N . ILE A 1 33 ? -1.447 6.784 -6.931 1.00 0.00 33 ILE A N 8
ATOM 10766 C CA . ILE A 1 33 ? -0.627 5.886 -7.733 1.00 0.00 33 ILE A CA 8
ATOM 10767 C C . ILE A 1 33 ? 0.161 6.656 -8.787 1.00 0.00 33 ILE A C 8
ATOM 10768 O O . ILE A 1 33 ? -0.383 7.514 -9.483 1.00 0.00 33 ILE A O 8
ATOM 10784 N N . THR A 1 34 ? 1.448 6.342 -8.902 1.00 0.00 34 THR A N 8
ATOM 10785 C CA . THR A 1 34 ? 2.313 7.004 -9.871 1.00 0.00 34 THR A CA 8
ATOM 10786 C C . THR A 1 34 ? 2.220 6.334 -11.238 1.00 0.00 34 THR A C 8
ATOM 10787 O O . THR A 1 34 ? 1.931 6.986 -12.241 1.00 0.00 34 THR A O 8
ATOM 10798 N N . ARG A 1 35 ? 2.466 5.028 -11.269 1.00 0.00 35 ARG A N 8
ATOM 10799 C CA . ARG A 1 35 ? 2.411 4.270 -12.513 1.00 0.00 35 ARG A CA 8
ATOM 10800 C C . ARG A 1 35 ? 1.783 2.898 -12.286 1.00 0.00 35 ARG A C 8
ATOM 10801 O O . ARG A 1 35 ? 1.818 2.364 -11.177 1.00 0.00 35 ARG A O 8
ATOM 10822 N N . ILE A 1 36 ? 1.209 2.333 -13.343 1.00 0.00 36 ILE A N 8
ATOM 10823 C CA . ILE A 1 36 ? 0.574 1.024 -13.259 1.00 0.00 36 ILE A CA 8
ATOM 10824 C C . ILE A 1 36 ? 1.143 0.069 -14.303 1.00 0.00 36 ILE A C 8
ATOM 10825 O O . ILE A 1 36 ? 1.195 0.389 -15.491 1.00 0.00 36 ILE A O 8
ATOM 10841 N N . THR A 1 37 ? 1.569 -1.107 -13.852 1.00 0.00 37 THR A N 8
ATOM 10842 C CA . THR A 1 37 ? 2.133 -2.110 -14.747 1.00 0.00 37 THR A CA 8
ATOM 10843 C C . THR A 1 37 ? 1.110 -2.562 -15.782 1.00 0.00 37 THR A C 8
ATOM 10844 O O . THR A 1 37 ? 0.086 -3.163 -15.456 1.00 0.00 37 THR A O 8
ATOM 10855 N N . PRO A 1 38 ? 1.390 -2.268 -17.060 1.00 0.00 38 PRO A N 8
ATOM 10856 C CA . PRO A 1 38 ? 0.505 -2.636 -18.170 1.00 0.00 38 PRO A CA 8
ATOM 10857 C C . PRO A 1 38 ? 0.484 -4.141 -18.418 1.00 0.00 38 PRO A C 8
ATOM 10858 O O . PRO A 1 38 ? 1.439 -4.706 -18.949 1.00 0.00 38 PRO A O 8
ATOM 10869 N N . GLY A 1 39 ? -0.614 -4.784 -18.032 1.00 0.00 39 GLY A N 8
ATOM 10870 C CA . GLY A 1 39 ? -0.739 -6.217 -18.222 1.00 0.00 39 GLY A CA 8
ATOM 10871 C C . GLY A 1 39 ? -0.172 -7.008 -17.059 1.00 0.00 39 GLY A C 8
ATOM 10872 O O . GLY A 1 39 ? 0.790 -7.759 -17.222 1.00 0.00 39 GLY A O 8
ATOM 10876 N N . SER A 1 40 ? -0.767 -6.838 -15.883 1.00 0.00 40 SER A N 8
ATOM 10877 C CA . SER A 1 40 ? -0.312 -7.538 -14.688 1.00 0.00 40 SER A CA 8
ATOM 10878 C C . SER A 1 40 ? -1.323 -7.393 -13.555 1.00 0.00 40 SER A C 8
ATOM 10879 O O . SER A 1 40 ? -2.375 -6.775 -13.721 1.00 0.00 40 SER A O 8
ATOM 10887 N N . LYS A 1 41 ? -0.997 -7.966 -12.402 1.00 0.00 41 LYS A N 8
ATOM 10888 C CA . LYS A 1 41 ? -1.874 -7.901 -11.239 1.00 0.00 41 LYS A CA 8
ATOM 10889 C C . LYS A 1 41 ? -2.237 -6.457 -10.911 1.00 0.00 41 LYS A C 8
ATOM 10890 O O . LYS A 1 41 ? -3.259 -6.192 -10.279 1.00 0.00 41 LYS A O 8
ATOM 10909 N N . ALA A 1 42 ? -1.393 -5.526 -11.345 1.00 0.00 42 ALA A N 8
ATOM 10910 C CA . ALA A 1 42 ? -1.627 -4.108 -11.101 1.00 0.00 42 ALA A CA 8
ATOM 10911 C C . ALA A 1 42 ? -2.731 -3.570 -12.005 1.00 0.00 42 ALA A C 8
ATOM 10912 O O . ALA A 1 42 ? -3.843 -3.303 -11.551 1.00 0.00 42 ALA A O 8
ATOM 10919 N N . ALA A 1 43 ? -2.415 -3.412 -13.286 1.00 0.00 43 ALA A N 8
ATOM 10920 C CA . ALA A 1 43 ? -3.380 -2.907 -14.254 1.00 0.00 43 ALA A CA 8
ATOM 10921 C C . ALA A 1 43 ? -4.621 -3.792 -14.306 1.00 0.00 43 ALA A C 8
ATOM 10922 O O . ALA A 1 43 ? -5.746 -3.297 -14.363 1.00 0.00 43 ALA A O 8
ATOM 10929 N N . ALA A 1 44 ? -4.407 -5.104 -14.287 1.00 0.00 44 ALA A N 8
ATOM 10930 C CA . ALA A 1 44 ? -5.508 -6.058 -14.330 1.00 0.00 44 ALA A CA 8
ATOM 10931 C C . ALA A 1 44 ? -6.476 -5.833 -13.174 1.00 0.00 44 ALA A C 8
ATOM 10932 O O . ALA A 1 44 ? -7.655 -6.172 -13.264 1.00 0.00 44 ALA A O 8
ATOM 10939 N N . ALA A 1 45 ? -5.969 -5.259 -12.087 1.00 0.00 45 ALA A N 8
ATOM 10940 C CA . ALA A 1 45 ? -6.789 -4.987 -10.913 1.00 0.00 45 ALA A CA 8
ATOM 10941 C C . ALA A 1 45 ? -7.475 -3.630 -11.025 1.00 0.00 45 ALA A C 8
ATOM 10942 O O . ALA A 1 45 ? -7.887 -3.048 -10.023 1.00 0.00 45 ALA A O 8
ATOM 10949 N N . ASN A 1 46 ? -7.593 -3.131 -12.252 1.00 0.00 46 ASN A N 8
ATOM 10950 C CA . ASN A 1 46 ? -8.229 -1.841 -12.494 1.00 0.00 46 ASN A CA 8
ATOM 10951 C C . ASN A 1 46 ? -7.448 -0.715 -11.822 1.00 0.00 46 ASN A C 8
ATOM 10952 O O . ASN A 1 46 ? -8.030 0.259 -11.343 1.00 0.00 46 ASN A O 8
ATOM 10963 N N . LEU A 1 47 ? -6.128 -0.855 -11.791 1.00 0.00 47 LEU A N 8
ATOM 10964 C CA . LEU A 1 47 ? -5.266 0.150 -11.179 1.00 0.00 47 LEU A CA 8
ATOM 10965 C C . LEU A 1 47 ? -4.888 1.230 -12.187 1.00 0.00 47 LEU A C 8
ATOM 10966 O O . LEU A 1 47 ? -4.602 0.936 -13.349 1.00 0.00 47 LEU A O 8
ATOM 10982 N N . CYS A 1 48 ? -4.885 2.479 -11.735 1.00 0.00 48 CYS A N 8
ATOM 10983 C CA . CYS A 1 48 ? -4.541 3.604 -12.597 1.00 0.00 48 CYS A CA 8
ATOM 10984 C C . CYS A 1 48 ? -3.841 4.703 -11.804 1.00 0.00 48 CYS A C 8
ATOM 10985 O O . CYS A 1 48 ? -4.163 4.967 -10.646 1.00 0.00 48 CYS A O 8
ATOM 10993 N N . PRO A 1 49 ? -2.859 5.358 -12.440 1.00 0.00 49 PRO A N 8
ATOM 10994 C CA . PRO A 1 49 ? -2.092 6.438 -11.813 1.00 0.00 49 PRO A CA 8
ATOM 10995 C C . PRO A 1 49 ? -2.928 7.696 -11.602 1.00 0.00 49 PRO A C 8
ATOM 10996 O O . PRO A 1 49 ? -3.072 8.517 -12.507 1.00 0.00 49 PRO A O 8
ATOM 11007 N N . GLY A 1 50 ? -3.478 7.841 -10.400 1.00 0.00 50 GLY A N 8
ATOM 11008 C CA . GLY A 1 50 ? -4.292 9.002 -10.092 1.00 0.00 50 GLY A CA 8
ATOM 11009 C C . GLY A 1 50 ? -5.216 8.766 -8.914 1.00 0.00 50 GLY A C 8
ATOM 11010 O O . GLY A 1 50 ? -5.603 9.708 -8.221 1.00 0.00 50 GLY A O 8
ATOM 11014 N N . ASP A 1 51 ? -5.573 7.507 -8.687 1.00 0.00 51 ASP A N 8
ATOM 11015 C CA . ASP A 1 51 ? -6.458 7.150 -7.584 1.00 0.00 51 ASP A CA 8
ATOM 11016 C C . ASP A 1 51 ? -5.872 7.599 -6.249 1.00 0.00 51 ASP A C 8
ATOM 11017 O O . ASP A 1 51 ? -4.682 7.420 -5.990 1.00 0.00 51 ASP A O 8
ATOM 11026 N N . VAL A 1 52 ? -6.716 8.184 -5.405 1.00 0.00 52 VAL A N 8
ATOM 11027 C CA . VAL A 1 52 ? -6.282 8.658 -4.097 1.00 0.00 52 VAL A CA 8
ATOM 11028 C C . VAL A 1 52 ? -6.445 7.574 -3.037 1.00 0.00 52 VAL A C 8
ATOM 11029 O O . VAL A 1 52 ? -7.514 6.977 -2.905 1.00 0.00 52 VAL A O 8
ATOM 11042 N N . ILE A 1 53 ? -5.379 7.326 -2.284 1.00 0.00 53 ILE A N 8
ATOM 11043 C CA . ILE A 1 53 ? -5.404 6.314 -1.235 1.00 0.00 53 ILE A CA 8
ATOM 11044 C C . ILE A 1 53 ? -6.010 6.870 0.050 1.00 0.00 53 ILE A C 8
ATOM 11045 O O . ILE A 1 53 ? -5.537 7.870 0.590 1.00 0.00 53 ILE A O 8
ATOM 11061 N N . LEU A 1 54 ? -7.059 6.214 0.534 1.00 0.00 54 LEU A N 8
ATOM 11062 C CA . LEU A 1 54 ? -7.730 6.641 1.757 1.00 0.00 54 LEU A CA 8
ATOM 11063 C C . LEU A 1 54 ? -7.280 5.800 2.947 1.00 0.00 54 LEU A C 8
ATOM 11064 O O . LEU A 1 54 ? -6.856 6.333 3.972 1.00 0.00 54 LEU A O 8
ATOM 11080 N N . ALA A 1 55 ? -7.373 4.482 2.802 1.00 0.00 55 ALA A N 8
ATOM 11081 C CA . ALA A 1 55 ? -6.971 3.567 3.863 1.00 0.00 55 ALA A CA 8
ATOM 11082 C C . ALA A 1 55 ? -6.195 2.381 3.301 1.00 0.00 55 ALA A C 8
ATOM 11083 O O . ALA A 1 55 ? -6.555 1.828 2.262 1.00 0.00 55 ALA A O 8
ATOM 11090 N N . ILE A 1 56 ? -5.127 1.997 3.993 1.00 0.00 56 ILE A N 8
ATOM 11091 C CA . ILE A 1 56 ? -4.300 0.877 3.562 1.00 0.00 56 ILE A CA 8
ATOM 11092 C C . ILE A 1 56 ? -4.568 -0.362 4.409 1.00 0.00 56 ILE A C 8
ATOM 11093 O O . ILE A 1 56 ? -4.480 -0.319 5.636 1.00 0.00 56 ILE A O 8
ATOM 11109 N N . ASP A 1 57 ? -4.895 -1.466 3.746 1.00 0.00 57 ASP A N 8
ATOM 11110 C CA . ASP A 1 57 ? -5.173 -2.719 4.438 1.00 0.00 57 ASP A CA 8
ATOM 11111 C C . ASP A 1 57 ? -6.128 -2.495 5.606 1.00 0.00 57 ASP A C 8
ATOM 11112 O O . ASP A 1 57 ? -5.973 -3.090 6.671 1.00 0.00 57 ASP A O 8
ATOM 11121 N N . GLY A 1 58 ? -7.117 -1.631 5.397 1.00 0.00 58 GLY A N 8
ATOM 11122 C CA . GLY A 1 58 ? -8.083 -1.342 6.442 1.00 0.00 58 GLY A CA 8
ATOM 11123 C C . GLY A 1 58 ? -7.531 -0.405 7.498 1.00 0.00 58 GLY A C 8
ATOM 11124 O O . GLY A 1 58 ? -7.829 -0.551 8.684 1.00 0.00 58 GLY A O 8
ATOM 11128 N N . PHE A 1 59 ? -6.724 0.559 7.069 1.00 0.00 59 PHE A N 8
ATOM 11129 C CA . PHE A 1 59 ? -6.127 1.522 7.987 1.00 0.00 59 PHE A CA 8
ATOM 11130 C C . PHE A 1 59 ? -5.975 2.886 7.321 1.00 0.00 59 PHE A C 8
ATOM 11131 O O . PHE A 1 59 ? -5.093 3.087 6.487 1.00 0.00 59 PHE A O 8
ATOM 11148 N N . GLY A 1 60 ? -6.843 3.821 7.696 1.00 0.00 60 GLY A N 8
ATOM 11149 C CA . GLY A 1 60 ? -6.790 5.154 7.125 1.00 0.00 60 GLY A CA 8
ATOM 11150 C C . GLY A 1 60 ? -5.395 5.746 7.163 1.00 0.00 60 GLY A C 8
ATOM 11151 O O . GLY A 1 60 ? -4.610 5.449 8.065 1.00 0.00 60 GLY A O 8
ATOM 11155 N N . THR A 1 61 ? -5.082 6.585 6.181 1.00 0.00 61 THR A N 8
ATOM 11156 C CA . THR A 1 61 ? -3.771 7.218 6.104 1.00 0.00 61 THR A CA 8
ATOM 11157 C C . THR A 1 61 ? -3.819 8.648 6.630 1.00 0.00 61 THR A C 8
ATOM 11158 O O . THR A 1 61 ? -3.172 9.541 6.084 1.00 0.00 61 THR A O 8
ATOM 11169 N N . GLU A 1 62 ? -4.589 8.857 7.693 1.00 0.00 62 GLU A N 8
ATOM 11170 C CA . GLU A 1 62 ? -4.721 10.180 8.292 1.00 0.00 62 GLU A CA 8
ATOM 11171 C C . GLU A 1 62 ? -3.424 10.596 8.982 1.00 0.00 62 GLU A C 8
ATOM 11172 O O . GLU A 1 62 ? -3.097 11.780 9.048 1.00 0.00 62 GLU A O 8
ATOM 11184 N N . SER A 1 63 ? -2.691 9.612 9.494 1.00 0.00 63 SER A N 8
ATOM 11185 C CA . SER A 1 63 ? -1.433 9.876 10.183 1.00 0.00 63 SER A CA 8
ATOM 11186 C C . SER A 1 63 ? -0.329 8.959 9.665 1.00 0.00 63 SER A C 8
ATOM 11187 O O . SER A 1 63 ? 0.617 8.642 10.385 1.00 0.00 63 SER A O 8
ATOM 11195 N N . MET A 1 64 ? -0.457 8.538 8.411 1.00 0.00 64 MET A N 8
ATOM 11196 C CA . MET A 1 64 ? 0.530 7.659 7.796 1.00 0.00 64 MET A CA 8
ATOM 11197 C C . MET A 1 64 ? 1.239 8.361 6.642 1.00 0.00 64 MET A C 8
ATOM 11198 O O . MET A 1 64 ? 0.684 8.501 5.551 1.00 0.00 64 MET A O 8
ATOM 11212 N N . THR A 1 65 ? 2.469 8.802 6.889 1.00 0.00 65 THR A N 8
ATOM 11213 C CA . THR A 1 65 ? 3.253 9.490 5.871 1.00 0.00 65 THR A CA 8
ATOM 11214 C C . THR A 1 65 ? 3.710 8.526 4.783 1.00 0.00 65 THR A C 8
ATOM 11215 O O . THR A 1 65 ? 3.590 7.309 4.928 1.00 0.00 65 THR A O 8
ATOM 11226 N N . HIS A 1 66 ? 4.234 9.077 3.692 1.00 0.00 66 HIS A N 8
ATOM 11227 C CA . HIS A 1 66 ? 4.710 8.264 2.579 1.00 0.00 66 HIS A CA 8
ATOM 11228 C C . HIS A 1 66 ? 5.509 7.066 3.083 1.00 0.00 66 HIS A C 8
ATOM 11229 O O . HIS A 1 66 ? 5.206 5.921 2.751 1.00 0.00 66 HIS A O 8
ATOM 11244 N N . ALA A 1 67 ? 6.532 7.339 3.887 1.00 0.00 67 ALA A N 8
ATOM 11245 C CA . ALA A 1 67 ? 7.373 6.284 4.438 1.00 0.00 67 ALA A CA 8
ATOM 11246 C C . ALA A 1 67 ? 6.533 5.220 5.136 1.00 0.00 67 ALA A C 8
ATOM 11247 O O . ALA A 1 67 ? 6.775 4.023 4.980 1.00 0.00 67 ALA A O 8
ATOM 11254 N N . ASP A 1 68 ? 5.547 5.664 5.907 1.00 0.00 68 ASP A N 8
ATOM 11255 C CA . ASP A 1 68 ? 4.670 4.749 6.630 1.00 0.00 68 ASP A CA 8
ATOM 11256 C C . ASP A 1 68 ? 3.918 3.840 5.663 1.00 0.00 68 ASP A C 8
ATOM 11257 O O . ASP A 1 68 ? 3.795 2.638 5.895 1.00 0.00 68 ASP A O 8
ATOM 11266 N N . ALA A 1 69 ? 3.416 4.424 4.579 1.00 0.00 69 ALA A N 8
ATOM 11267 C CA . ALA A 1 69 ? 2.677 3.666 3.577 1.00 0.00 69 ALA A CA 8
ATOM 11268 C C . ALA A 1 69 ? 3.539 2.559 2.980 1.00 0.00 69 ALA A C 8
ATOM 11269 O O . ALA A 1 69 ? 3.072 1.438 2.779 1.00 0.00 69 ALA A O 8
ATOM 11276 N N . GLN A 1 70 ? 4.797 2.881 2.698 1.00 0.00 70 GLN A N 8
ATOM 11277 C CA . GLN A 1 70 ? 5.722 1.913 2.122 1.00 0.00 70 GLN A CA 8
ATOM 11278 C C . GLN A 1 70 ? 5.911 0.720 3.053 1.00 0.00 70 GLN A C 8
ATOM 11279 O O . GLN A 1 70 ? 5.949 -0.427 2.608 1.00 0.00 70 GLN A O 8
ATOM 11293 N N . ASP A 1 71 ? 6.029 0.998 4.347 1.00 0.00 71 ASP A N 8
ATOM 11294 C CA . ASP A 1 71 ? 6.213 -0.052 5.342 1.00 0.00 71 ASP A CA 8
ATOM 11295 C C . ASP A 1 71 ? 4.949 -0.896 5.481 1.00 0.00 71 ASP A C 8
ATOM 11296 O O . ASP A 1 71 ? 4.966 -1.959 6.102 1.00 0.00 71 ASP A O 8
ATOM 11305 N N . ARG A 1 72 ? 3.855 -0.414 4.901 1.00 0.00 72 ARG A N 8
ATOM 11306 C CA . ARG A 1 72 ? 2.582 -1.122 4.963 1.00 0.00 72 ARG A CA 8
ATOM 11307 C C . ARG A 1 72 ? 2.368 -1.966 3.710 1.00 0.00 72 ARG A C 8
ATOM 11308 O O . ARG A 1 72 ? 1.756 -3.033 3.766 1.00 0.00 72 ARG A O 8
ATOM 11329 N N . ILE A 1 73 ? 2.876 -1.481 2.582 1.00 0.00 73 ILE A N 8
ATOM 11330 C CA . ILE A 1 73 ? 2.741 -2.191 1.317 1.00 0.00 73 ILE A CA 8
ATOM 11331 C C . ILE A 1 73 ? 3.684 -3.387 1.254 1.00 0.00 73 ILE A C 8
ATOM 11332 O O . ILE A 1 73 ? 3.327 -4.447 0.739 1.00 0.00 73 ILE A O 8
ATOM 11348 N N . LYS A 1 74 ? 4.890 -3.212 1.784 1.00 0.00 74 LYS A N 8
ATOM 11349 C CA . LYS A 1 74 ? 5.885 -4.277 1.792 1.00 0.00 74 LYS A CA 8
ATOM 11350 C C . LYS A 1 74 ? 5.553 -5.324 2.851 1.00 0.00 74 LYS A C 8
ATOM 11351 O O . LYS A 1 74 ? 5.816 -6.512 2.666 1.00 0.00 74 LYS A O 8
ATOM 11370 N N . ALA A 1 75 ? 4.973 -4.874 3.959 1.00 0.00 75 ALA A N 8
ATOM 11371 C CA . ALA A 1 75 ? 4.602 -5.773 5.045 1.00 0.00 75 ALA A CA 8
ATOM 11372 C C . ALA A 1 75 ? 3.116 -6.112 4.994 1.00 0.00 75 ALA A C 8
ATOM 11373 O O . ALA A 1 75 ? 2.541 -6.572 5.980 1.00 0.00 75 ALA A O 8
ATOM 11380 N N . ALA A 1 76 ? 2.501 -5.880 3.840 1.00 0.00 76 ALA A N 8
ATOM 11381 C CA . ALA A 1 76 ? 1.082 -6.163 3.660 1.00 0.00 76 ALA A CA 8
ATOM 11382 C C . ALA A 1 76 ? 0.785 -7.643 3.875 1.00 0.00 76 ALA A C 8
ATOM 11383 O O . ALA A 1 76 ? 1.668 -8.414 4.251 1.00 0.00 76 ALA A O 8
ATOM 11390 N N . SER A 1 77 ? -0.462 -8.033 3.635 1.00 0.00 77 SER A N 8
ATOM 11391 C CA . SER A 1 77 ? -0.877 -9.420 3.806 1.00 0.00 77 SER A CA 8
ATOM 11392 C C . SER A 1 77 ? -0.976 -10.128 2.458 1.00 0.00 77 SER A C 8
ATOM 11393 O O . SER A 1 77 ? -0.675 -9.547 1.416 1.00 0.00 77 SER A O 8
ATOM 11401 N N . TYR A 1 78 ? -1.400 -11.387 2.489 1.00 0.00 78 TYR A N 8
ATOM 11402 C CA . TYR A 1 78 ? -1.537 -12.176 1.270 1.00 0.00 78 TYR A CA 8
ATOM 11403 C C . TYR A 1 78 ? -2.125 -11.337 0.140 1.00 0.00 78 TYR A C 8
ATOM 11404 O O . TYR A 1 78 ? -1.921 -11.632 -1.037 1.00 0.00 78 TYR A O 8
ATOM 11422 N N . GLN A 1 79 ? -2.856 -10.289 0.509 1.00 0.00 79 GLN A N 8
ATOM 11423 C CA . GLN A 1 79 ? -3.474 -9.406 -0.473 1.00 0.00 79 GLN A CA 8
ATOM 11424 C C . GLN A 1 79 ? -3.400 -7.952 -0.020 1.00 0.00 79 GLN A C 8
ATOM 11425 O O . GLN A 1 79 ? -3.391 -7.663 1.177 1.00 0.00 79 GLN A O 8
ATOM 11439 N N . LEU A 1 80 ? -3.348 -7.039 -0.984 1.00 0.00 80 LEU A N 8
ATOM 11440 C CA . LEU A 1 80 ? -3.275 -5.613 -0.684 1.00 0.00 80 LEU A CA 8
ATOM 11441 C C . LEU A 1 80 ? -4.642 -4.954 -0.838 1.00 0.00 80 LEU A C 8
ATOM 11442 O O . LEU A 1 80 ? -5.140 -4.788 -1.952 1.00 0.00 80 LEU A O 8
ATOM 11458 N N . CYS A 1 81 ? -5.242 -4.578 0.286 1.00 0.00 81 CYS A N 8
ATOM 11459 C CA . CYS A 1 81 ? -6.551 -3.935 0.276 1.00 0.00 81 CYS A CA 8
ATOM 11460 C C . CYS A 1 81 ? -6.416 -2.425 0.441 1.00 0.00 81 CYS A C 8
ATOM 11461 O O . CYS A 1 81 ? -6.200 -1.927 1.547 1.00 0.00 81 CYS A O 8
ATOM 11469 N N . LEU A 1 82 ? -6.543 -1.700 -0.665 1.00 0.00 82 LEU A N 8
ATOM 11470 C CA . LEU A 1 82 ? -6.434 -0.246 -0.644 1.00 0.00 82 LEU A CA 8
ATOM 11471 C C . LEU A 1 82 ? -7.767 0.406 -0.999 1.00 0.00 82 LEU A C 8
ATOM 11472 O O . LEU A 1 82 ? -8.320 0.167 -2.073 1.00 0.00 82 LEU A O 8
ATOM 11488 N N . LYS A 1 83 ? -8.276 1.231 -0.091 1.00 0.00 83 LYS A N 8
ATOM 11489 C CA . LYS A 1 83 ? -9.542 1.921 -0.308 1.00 0.00 83 LYS A CA 8
ATOM 11490 C C . LYS A 1 83 ? -9.316 3.281 -0.959 1.00 0.00 83 LYS A C 8
ATOM 11491 O O . LYS A 1 83 ? -8.870 4.225 -0.306 1.00 0.00 83 LYS A O 8
ATOM 11510 N N . ILE A 1 84 ? -9.627 3.375 -2.248 1.00 0.00 84 ILE A N 8
ATOM 11511 C CA . ILE A 1 84 ? -9.460 4.621 -2.985 1.00 0.00 84 ILE A CA 8
ATOM 11512 C C . ILE A 1 84 ? -10.793 5.341 -3.158 1.00 0.00 84 ILE A C 8
ATOM 11513 O O . ILE A 1 84 ? -11.858 4.741 -3.010 1.00 0.00 84 ILE A O 8
ATOM 11529 N N . ASP A 1 85 ? -10.727 6.629 -3.475 1.00 0.00 85 ASP A N 8
ATOM 11530 C CA . ASP A 1 85 ? -11.929 7.431 -3.672 1.00 0.00 85 ASP A CA 8
ATOM 11531 C C . ASP A 1 85 ? -12.343 7.438 -5.140 1.00 0.00 85 ASP A C 8
ATOM 11532 O O . ASP A 1 85 ? -13.452 7.850 -5.481 1.00 0.00 85 ASP A O 8
ATOM 11541 N N . ARG A 1 86 ? -11.444 6.980 -6.005 1.00 0.00 86 ARG A N 8
ATOM 11542 C CA . ARG A 1 86 ? -11.714 6.936 -7.437 1.00 0.00 86 ARG A CA 8
ATOM 11543 C C . ARG A 1 86 ? -12.545 8.140 -7.871 1.00 0.00 86 ARG A C 8
ATOM 11544 O O . ARG A 1 86 ? -13.418 8.027 -8.731 1.00 0.00 86 ARG A O 8
ATOM 11565 N N . ALA A 1 87 ? -12.269 9.291 -7.268 1.00 0.00 87 ALA A N 8
ATOM 11566 C CA . ALA A 1 87 ? -12.989 10.516 -7.592 1.00 0.00 87 ALA A CA 8
ATOM 11567 C C . ALA A 1 87 ? -12.386 11.200 -8.815 1.00 0.00 87 ALA A C 8
ATOM 11568 O O . ALA A 1 87 ? -11.304 11.781 -8.741 1.00 0.00 87 ALA A O 8
ATOM 11575 N N . GLU A 1 88 ? -13.093 11.125 -9.938 1.00 0.00 88 GLU A N 8
ATOM 11576 C CA . GLU A 1 88 ? -12.625 11.736 -11.177 1.00 0.00 88 GLU A CA 8
ATOM 11577 C C . GLU A 1 88 ? -12.117 13.153 -10.926 1.00 0.00 88 GLU A C 8
ATOM 11578 O O . GLU A 1 88 ? -11.004 13.505 -11.320 1.00 0.00 88 GLU A O 8
ATOM 11590 N N . THR A 1 89 ? -12.940 13.963 -10.267 1.00 0.00 89 THR A N 8
ATOM 11591 C CA . THR A 1 89 ? -12.576 15.341 -9.965 1.00 0.00 89 THR A CA 8
ATOM 11592 C C . THR A 1 89 ? -11.806 15.432 -8.652 1.00 0.00 89 THR A C 8
ATOM 11593 O O . THR A 1 89 ? -11.960 16.390 -7.896 1.00 0.00 89 THR A O 8
ATOM 11604 N N . ARG A 1 90 ? -10.975 14.428 -8.389 1.00 0.00 90 ARG A N 8
ATOM 11605 C CA . ARG A 1 90 ? -10.181 14.394 -7.166 1.00 0.00 90 ARG A CA 8
ATOM 11606 C C . ARG A 1 90 ? -9.244 15.596 -7.094 1.00 0.00 90 ARG A C 8
ATOM 11607 O O . ARG A 1 90 ? -8.040 15.472 -7.324 1.00 0.00 90 ARG A O 8
ATOM 11628 N N . LEU A 1 91 ? -9.803 16.757 -6.774 1.00 0.00 91 LEU A N 8
ATOM 11629 C CA . LEU A 1 91 ? -9.017 17.982 -6.671 1.00 0.00 91 LEU A CA 8
ATOM 11630 C C . LEU A 1 91 ? -8.598 18.241 -5.228 1.00 0.00 91 LEU A C 8
ATOM 11631 O O . LEU A 1 91 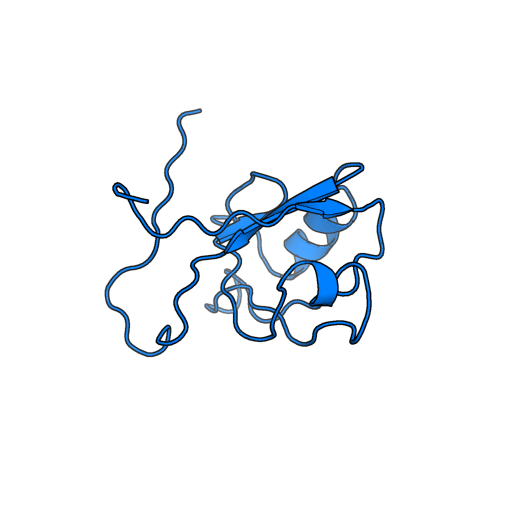? -9.018 17.533 -4.313 1.00 0.00 91 LEU A O 8
ATOM 11647 N N . TRP A 1 92 ? -7.769 19.260 -5.032 1.00 0.00 92 TRP A N 8
ATOM 11648 C CA . TRP A 1 92 ? -7.294 19.614 -3.699 1.00 0.00 92 TRP A CA 8
ATOM 11649 C C . TRP A 1 92 ? -8.368 19.347 -2.650 1.00 0.00 92 TRP A C 8
ATOM 11650 O O . TRP A 1 92 ? -9.221 20.197 -2.392 1.00 0.00 92 TRP A O 8
ATOM 11671 N N . SER A 1 93 ? -8.321 18.163 -2.049 1.00 0.00 93 SER A N 8
ATOM 11672 C CA . SER A 1 93 ? -9.294 17.784 -1.030 1.00 0.00 93 SER A CA 8
ATOM 11673 C C . SER A 1 93 ? -8.696 16.771 -0.058 1.00 0.00 93 SER A C 8
ATOM 11674 O O . SER A 1 93 ? -7.782 16.016 -0.393 1.00 0.00 93 SER A O 8
ATOM 11682 N N . PRO A 1 94 ? -9.223 16.753 1.175 1.00 0.00 94 PRO A N 8
ATOM 11683 C CA . PRO A 1 94 ? -8.757 15.838 2.221 1.00 0.00 94 PRO A CA 8
ATOM 11684 C C . PRO A 1 94 ? -9.134 14.389 1.933 1.00 0.00 94 PRO A C 8
ATOM 11685 O O . PRO A 1 94 ? -9.587 14.063 0.836 1.00 0.00 94 PRO A O 8
ATOM 11696 N N . GLN A 1 95 ? -8.944 13.525 2.925 1.00 0.00 95 GLN A N 8
ATOM 11697 C CA . GLN A 1 95 ? -9.264 12.110 2.776 1.00 0.00 95 GLN A CA 8
ATOM 11698 C C . GLN A 1 95 ? -10.773 11.887 2.802 1.00 0.00 95 GLN A C 8
ATOM 11699 O O . GLN A 1 95 ? -11.295 11.201 3.681 1.00 0.00 95 GLN A O 8
ATOM 11713 N N . VAL A 1 96 ? -11.469 12.472 1.832 1.00 0.00 96 VAL A N 8
ATOM 11714 C CA . VAL A 1 96 ? -12.918 12.337 1.743 1.00 0.00 96 VAL A CA 8
ATOM 11715 C C . VAL A 1 96 ? -13.332 11.730 0.407 1.00 0.00 96 VAL A C 8
ATOM 11716 O O . VAL A 1 96 ? -12.764 12.053 -0.636 1.00 0.00 96 VAL A O 8
ATOM 11729 N N . SER A 1 97 ? -14.326 10.848 0.447 1.00 0.00 97 SER A N 8
ATOM 11730 C CA . SER A 1 97 ? -14.814 10.193 -0.760 1.00 0.00 97 SER A CA 8
ATOM 11731 C C . SER A 1 97 ? -16.301 10.468 -0.964 1.00 0.00 97 SER A C 8
ATOM 11732 O O . SER A 1 97 ? -17.067 9.571 -1.318 1.00 0.00 97 SER A O 8
ATOM 11740 N N . SER A 1 98 ? -16.702 11.715 -0.738 1.00 0.00 98 SER A N 8
ATOM 11741 C CA . SER A 1 98 ? -18.098 12.109 -0.892 1.00 0.00 98 SER A CA 8
ATOM 11742 C C . SER A 1 98 ? -18.272 13.031 -2.095 1.00 0.00 98 SER A C 8
ATOM 11743 O O . SER A 1 98 ? -17.418 13.871 -2.376 1.00 0.00 98 SER A O 8
ATOM 11751 N N . GLY A 1 99 ? -19.385 12.867 -2.803 1.00 0.00 99 GLY A N 8
ATOM 11752 C CA . GLY A 1 99 ? -19.653 13.691 -3.967 1.00 0.00 99 GLY A CA 8
ATOM 11753 C C . GLY A 1 99 ? -21.039 14.302 -3.939 1.00 0.00 99 GLY A C 8
ATOM 11754 O O . GLY A 1 99 ? -21.692 14.367 -2.897 1.00 0.00 99 GLY A O 8
ATOM 11758 N N . PRO A 1 100 ? -21.510 14.766 -5.107 1.00 0.00 100 PRO A N 8
ATOM 11759 C CA . PRO A 1 100 ? -22.832 15.385 -5.238 1.00 0.00 100 PRO A CA 8
ATOM 11760 C C . PRO A 1 100 ? -23.963 14.376 -5.071 1.00 0.00 100 PRO A C 8
ATOM 11761 O O . PRO A 1 100 ? -24.435 13.791 -6.046 1.00 0.00 100 PRO A O 8
ATOM 11772 N N . SER A 1 101 ? -24.394 14.176 -3.829 1.00 0.00 101 SER A N 8
ATOM 11773 C CA . SER A 1 101 ? -25.468 13.235 -3.535 1.00 0.00 101 SER A CA 8
ATOM 11774 C C . SER A 1 101 ? -26.538 13.886 -2.664 1.00 0.00 101 SER A C 8
ATOM 11775 O O . SER A 1 101 ? -26.437 13.891 -1.437 1.00 0.00 101 SER A O 8
ATOM 11783 N N . SER A 1 102 ? -27.562 14.436 -3.308 1.00 0.00 102 SER A N 8
ATOM 11784 C CA . SER A 1 102 ? -28.650 15.094 -2.593 1.00 0.00 102 SER A CA 8
ATOM 11785 C C . SER A 1 102 ? -29.497 14.076 -1.836 1.00 0.00 102 SER A C 8
ATOM 11786 O O . SER A 1 102 ? -30.491 13.570 -2.355 1.00 0.00 102 SER A O 8
ATOM 11794 N N . GLY A 1 103 ? -29.095 13.781 -0.603 1.00 0.00 103 GLY A N 8
ATOM 11795 C CA . GLY A 1 103 ? -29.827 12.825 0.206 1.00 0.00 103 GLY A CA 8
ATOM 11796 C C . GLY A 1 103 ? -30.283 13.412 1.527 1.00 0.00 103 GLY A C 8
ATOM 11797 O O . GLY A 1 103 ? -31.406 13.167 1.969 1.00 0.00 103 GLY A O 8
ATOM 11801 N N . GLY A 1 1 ? -22.565 -3.575 -0.898 1.00 0.00 1 GLY A N 9
ATOM 11802 C CA . GLY A 1 1 ? -23.858 -3.203 -1.441 1.00 0.00 1 GLY A CA 9
ATOM 11803 C C . GLY A 1 1 ? -24.537 -2.117 -0.630 1.00 0.00 1 GLY A C 9
ATOM 11804 O O . GLY A 1 1 ? -25.361 -2.404 0.238 1.00 0.00 1 GLY A O 9
ATOM 11808 N N . SER A 1 2 ? -24.188 -0.865 -0.911 1.00 0.00 2 SER A N 9
ATOM 11809 C CA . SER A 1 2 ? -24.765 0.267 -0.197 1.00 0.00 2 SER A CA 9
ATOM 11810 C C . SER A 1 2 ? -24.585 1.558 -0.989 1.00 0.00 2 SER A C 9
ATOM 11811 O O . SER A 1 2 ? -23.698 1.660 -1.837 1.00 0.00 2 SER A O 9
ATOM 11819 N N . SER A 1 3 ? -25.432 2.542 -0.707 1.00 0.00 3 SER A N 9
ATOM 11820 C CA . SER A 1 3 ? -25.370 3.826 -1.395 1.00 0.00 3 SER A CA 9
ATOM 11821 C C . SER A 1 3 ? -24.126 4.605 -0.981 1.00 0.00 3 SER A C 9
ATOM 11822 O O . SER A 1 3 ? -24.127 5.307 0.030 1.00 0.00 3 SER A O 9
ATOM 11830 N N . GLY A 1 4 ? -23.063 4.476 -1.770 1.00 0.00 4 GLY A N 9
ATOM 11831 C CA . GLY A 1 4 ? -21.826 5.172 -1.469 1.00 0.00 4 GLY A CA 9
ATOM 11832 C C . GLY A 1 4 ? -20.829 5.100 -2.608 1.00 0.00 4 GLY A C 9
ATOM 11833 O O . GLY A 1 4 ? -21.064 4.418 -3.606 1.00 0.00 4 GLY A O 9
ATOM 11837 N N . SER A 1 5 ? -19.713 5.807 -2.461 1.00 0.00 5 SER A N 9
ATOM 11838 C CA . SER A 1 5 ? -18.678 5.825 -3.488 1.00 0.00 5 SER A CA 9
ATOM 11839 C C . SER A 1 5 ? -17.416 5.118 -3.001 1.00 0.00 5 SER A C 9
ATOM 11840 O O . SER A 1 5 ? -16.300 5.526 -3.321 1.00 0.00 5 SER A O 9
ATOM 11848 N N . SER A 1 6 ? -17.603 4.056 -2.225 1.00 0.00 6 SER A N 9
ATOM 11849 C CA . SER A 1 6 ? -16.481 3.293 -1.689 1.00 0.00 6 SER A CA 9
ATOM 11850 C C . SER A 1 6 ? -15.892 2.373 -2.754 1.00 0.00 6 SER A C 9
ATOM 11851 O O . SER A 1 6 ? -16.464 1.334 -3.078 1.00 0.00 6 SER A O 9
ATOM 11859 N N . GLY A 1 7 ? -14.743 2.765 -3.296 1.00 0.00 7 GLY A N 9
ATOM 11860 C CA . GLY A 1 7 ? -14.094 1.966 -4.318 1.00 0.00 7 GLY A CA 9
ATOM 11861 C C . GLY A 1 7 ? -13.083 0.995 -3.741 1.00 0.00 7 GLY A C 9
ATOM 11862 O O . GLY A 1 7 ? -11.903 1.318 -3.616 1.00 0.00 7 GLY A O 9
ATOM 11866 N N . ASN A 1 8 ? -13.548 -0.199 -3.387 1.00 0.00 8 ASN A N 9
ATOM 11867 C CA . ASN A 1 8 ? -12.676 -1.220 -2.817 1.00 0.00 8 ASN A CA 9
ATOM 11868 C C . ASN A 1 8 ? -11.739 -1.788 -3.877 1.00 0.00 8 ASN A C 9
ATOM 11869 O O . ASN A 1 8 ? -12.108 -1.915 -5.045 1.00 0.00 8 ASN A O 9
ATOM 11880 N N . VAL A 1 9 ? -10.523 -2.131 -3.463 1.00 0.00 9 VAL A N 9
ATOM 11881 C CA . VAL A 1 9 ? -9.532 -2.688 -4.376 1.00 0.00 9 VAL A CA 9
ATOM 11882 C C . VAL A 1 9 ? -8.631 -3.690 -3.664 1.00 0.00 9 VAL A C 9
ATOM 11883 O O . VAL A 1 9 ? -7.840 -3.323 -2.795 1.00 0.00 9 VAL A O 9
ATOM 11896 N N . VAL A 1 10 ? -8.755 -4.960 -4.039 1.00 0.00 10 VAL A N 9
ATOM 11897 C CA . VAL A 1 10 ? -7.951 -6.017 -3.438 1.00 0.00 10 VAL A CA 9
ATOM 11898 C C . VAL A 1 10 ? -7.037 -6.667 -4.471 1.00 0.00 10 VAL A C 9
ATOM 11899 O O . VAL A 1 10 ? -7.503 -7.321 -5.405 1.00 0.00 10 VAL A O 9
ATOM 11912 N N . LEU A 1 11 ? -5.733 -6.483 -4.298 1.00 0.00 11 LEU A N 9
ATOM 11913 C CA . LEU A 1 11 ? -4.751 -7.052 -5.215 1.00 0.00 11 LEU A CA 9
ATOM 11914 C C . LEU A 1 11 ? -4.169 -8.346 -4.655 1.00 0.00 11 LEU A C 9
ATOM 11915 O O . LEU A 1 11 ? -3.901 -8.468 -3.459 1.00 0.00 11 LEU A O 9
ATOM 11931 N N . PRO A 1 12 ? -3.965 -9.334 -5.538 1.00 0.00 12 PRO A N 9
ATOM 11932 C CA . PRO A 1 12 ? -3.409 -10.636 -5.155 1.00 0.00 12 PRO A CA 9
ATOM 11933 C C . PRO A 1 12 ? -1.937 -10.546 -4.768 1.00 0.00 12 PRO A C 9
ATOM 11934 O O . PRO A 1 12 ? -1.108 -10.077 -5.546 1.00 0.00 12 PRO A O 9
ATOM 11945 N N . GLY A 1 13 ? -1.619 -11.000 -3.559 1.00 0.00 13 GLY A N 9
ATOM 11946 C CA . GLY A 1 13 ? -0.246 -10.962 -3.090 1.00 0.00 13 GLY A CA 9
ATOM 11947 C C . GLY A 1 13 ? 0.334 -12.347 -2.882 1.00 0.00 13 GLY A C 9
ATOM 11948 O O . GLY A 1 13 ? -0.174 -13.340 -3.403 1.00 0.00 13 GLY A O 9
ATOM 11952 N N . PRO A 1 14 ? 1.424 -12.425 -2.105 1.00 0.00 14 PRO A N 9
ATOM 11953 C CA . PRO A 1 14 ? 2.037 -11.249 -1.480 1.00 0.00 14 PRO A CA 9
ATOM 11954 C C . PRO A 1 14 ? 2.709 -10.335 -2.499 1.00 0.00 14 PRO A C 9
ATOM 11955 O O . PRO A 1 14 ? 2.548 -10.512 -3.706 1.00 0.00 14 PRO A O 9
ATOM 11966 N N . ALA A 1 15 ? 3.463 -9.359 -2.005 1.00 0.00 15 ALA A N 9
ATOM 11967 C CA . ALA A 1 15 ? 4.161 -8.419 -2.873 1.00 0.00 15 ALA A CA 9
ATOM 11968 C C . ALA A 1 15 ? 5.231 -9.125 -3.699 1.00 0.00 15 ALA A C 9
ATOM 11969 O O . ALA A 1 15 ? 5.599 -10.269 -3.434 1.00 0.00 15 ALA A O 9
ATOM 11976 N N . PRO A 1 16 ? 5.744 -8.428 -4.724 1.00 0.00 16 PRO A N 9
ATOM 11977 C CA . PRO A 1 16 ? 5.313 -7.065 -5.049 1.00 0.00 16 PRO A CA 9
ATOM 11978 C C . PRO A 1 16 ? 3.893 -7.022 -5.602 1.00 0.00 16 PRO A C 9
ATOM 11979 O O . PRO A 1 16 ? 3.312 -8.057 -5.928 1.00 0.00 16 PRO A O 9
ATOM 11990 N N . TRP A 1 17 ? 3.340 -5.819 -5.705 1.00 0.00 17 TRP A N 9
ATOM 11991 C CA . TRP A 1 17 ? 1.986 -5.642 -6.219 1.00 0.00 17 TRP A CA 9
ATOM 11992 C C . TRP A 1 17 ? 2.011 -5.238 -7.689 1.00 0.00 17 TRP A C 9
ATOM 11993 O O . TRP A 1 17 ? 1.415 -5.903 -8.535 1.00 0.00 17 TRP A O 9
ATOM 12014 N N . GLY A 1 18 ? 2.706 -4.144 -7.987 1.00 0.00 18 GLY A N 9
ATOM 12015 C CA . GLY A 1 18 ? 2.795 -3.672 -9.356 1.00 0.00 18 GLY A CA 9
ATOM 12016 C C . GLY A 1 18 ? 2.466 -2.197 -9.483 1.00 0.00 18 GLY A C 9
ATOM 12017 O O . GLY A 1 18 ? 2.709 -1.587 -10.525 1.00 0.00 18 GLY A O 9
ATOM 12021 N N . PHE A 1 19 ? 1.911 -1.623 -8.421 1.00 0.00 19 PHE A N 9
ATOM 12022 C CA . PHE A 1 19 ? 1.546 -0.211 -8.419 1.00 0.00 19 PHE A CA 9
ATOM 12023 C C . PHE A 1 19 ? 2.550 0.610 -7.615 1.00 0.00 19 PHE A C 9
ATOM 12024 O O . PHE A 1 19 ? 3.327 0.064 -6.831 1.00 0.00 19 PHE A O 9
ATOM 12041 N N . ARG A 1 20 ? 2.527 1.923 -7.815 1.00 0.00 20 ARG A N 9
ATOM 12042 C CA . ARG A 1 20 ? 3.436 2.819 -7.110 1.00 0.00 20 ARG A CA 9
ATOM 12043 C C . ARG A 1 20 ? 2.664 3.771 -6.201 1.00 0.00 20 ARG A C 9
ATOM 12044 O O . ARG A 1 20 ? 1.432 3.781 -6.196 1.00 0.00 20 ARG A O 9
ATOM 12065 N N . LEU A 1 21 ? 3.396 4.568 -5.431 1.00 0.00 21 LEU A N 9
ATOM 12066 C CA . LEU A 1 21 ? 2.781 5.524 -4.516 1.00 0.00 21 LEU A CA 9
ATOM 12067 C C . LEU A 1 21 ? 3.381 6.915 -4.697 1.00 0.00 21 LEU A C 9
ATOM 12068 O O . LEU A 1 21 ? 4.526 7.057 -5.124 1.00 0.00 21 LEU A O 9
ATOM 12084 N N . SER A 1 22 ? 2.599 7.938 -4.366 1.00 0.00 22 SER A N 9
ATOM 12085 C CA . SER A 1 22 ? 3.052 9.318 -4.494 1.00 0.00 22 SER A CA 9
ATOM 12086 C C . SER A 1 22 ? 2.489 10.181 -3.369 1.00 0.00 22 SER A C 9
ATOM 12087 O O . SER A 1 22 ? 1.558 9.780 -2.671 1.00 0.00 22 SER A O 9
ATOM 12095 N N . GLY A 1 23 ? 3.061 11.369 -3.199 1.00 0.00 23 GLY A N 9
ATOM 12096 C CA . GLY A 1 23 ? 2.604 12.271 -2.158 1.00 0.00 23 GLY A CA 9
ATOM 12097 C C . GLY A 1 23 ? 2.689 11.652 -0.777 1.00 0.00 23 GLY A C 9
ATOM 12098 O O . GLY A 1 23 ? 3.483 10.741 -0.545 1.00 0.00 23 GLY A O 9
ATOM 12102 N N . GLY A 1 24 ? 1.869 12.149 0.144 1.00 0.00 24 GLY A N 9
ATOM 12103 C CA . GLY A 1 24 ? 1.872 11.628 1.499 1.00 0.00 24 GLY A CA 9
ATOM 12104 C C . GLY A 1 24 ? 1.401 12.650 2.514 1.00 0.00 24 GLY A C 9
ATOM 12105 O O . GLY A 1 24 ? 1.527 13.856 2.296 1.00 0.00 24 GLY A O 9
ATOM 12109 N N . ILE A 1 25 ? 0.855 12.169 3.626 1.00 0.00 25 ILE A N 9
ATOM 12110 C CA . ILE A 1 25 ? 0.362 13.050 4.678 1.00 0.00 25 ILE A CA 9
ATOM 12111 C C . ILE A 1 25 ? 1.489 13.899 5.256 1.00 0.00 25 ILE A C 9
ATOM 12112 O O . ILE A 1 25 ? 1.244 14.896 5.936 1.00 0.00 25 ILE A O 9
ATOM 12128 N N . ASP A 1 26 ? 2.726 13.498 4.981 1.00 0.00 26 ASP A N 9
ATOM 12129 C CA . ASP A 1 26 ? 3.892 14.223 5.472 1.00 0.00 26 ASP A CA 9
ATOM 12130 C C . ASP A 1 26 ? 4.312 15.308 4.485 1.00 0.00 26 ASP A C 9
ATOM 12131 O O . ASP A 1 26 ? 4.824 16.356 4.879 1.00 0.00 26 ASP A O 9
ATOM 12140 N N . PHE A 1 27 ? 4.094 15.048 3.200 1.00 0.00 27 PHE A N 9
ATOM 12141 C CA . PHE A 1 27 ? 4.452 16.001 2.156 1.00 0.00 27 PHE A CA 9
ATOM 12142 C C . PHE A 1 27 ? 3.295 16.954 1.869 1.00 0.00 27 PHE A C 9
ATOM 12143 O O . PHE A 1 27 ? 3.319 17.700 0.891 1.00 0.00 27 PHE A O 9
ATOM 12160 N N . ASN A 1 28 ? 2.283 16.922 2.730 1.00 0.00 28 ASN A N 9
ATOM 12161 C CA . ASN A 1 28 ? 1.115 17.781 2.569 1.00 0.00 28 ASN A CA 9
ATOM 12162 C C . ASN A 1 28 ? 0.458 17.558 1.211 1.00 0.00 28 ASN A C 9
ATOM 12163 O O . ASN A 1 28 ? 0.010 18.505 0.564 1.00 0.00 28 ASN A O 9
ATOM 12174 N N . GLN A 1 29 ? 0.404 16.300 0.785 1.00 0.00 29 GLN A N 9
ATOM 12175 C CA . GLN A 1 29 ? -0.198 15.953 -0.496 1.00 0.00 29 GLN A CA 9
ATOM 12176 C C . GLN A 1 29 ? -0.935 14.620 -0.408 1.00 0.00 29 GLN A C 9
ATOM 12177 O O . GLN A 1 29 ? -0.615 13.759 0.412 1.00 0.00 29 GLN A O 9
ATOM 12191 N N . PRO A 1 30 ? -1.946 14.444 -1.273 1.00 0.00 30 PRO A N 9
ATOM 12192 C CA . PRO A 1 30 ? -2.749 13.218 -1.312 1.00 0.00 30 PRO A CA 9
ATOM 12193 C C . PRO A 1 30 ? -1.959 12.025 -1.840 1.00 0.00 30 PRO A C 9
ATOM 12194 O O . PRO A 1 30 ? -1.172 12.155 -2.779 1.00 0.00 30 PRO A O 9
ATOM 12205 N N . LEU A 1 31 ? -2.175 10.864 -1.233 1.00 0.00 31 LEU A N 9
ATOM 12206 C CA . LEU A 1 31 ? -1.484 9.646 -1.642 1.00 0.00 31 LEU A CA 9
ATOM 12207 C C . LEU A 1 31 ? -2.049 9.115 -2.956 1.00 0.00 31 LEU A C 9
ATOM 12208 O O . LEU A 1 31 ? -3.150 8.566 -2.993 1.00 0.00 31 LEU A O 9
ATOM 12224 N N . VAL A 1 32 ? -1.286 9.279 -4.032 1.00 0.00 32 VAL A N 9
ATOM 12225 C CA . VAL A 1 32 ? -1.709 8.813 -5.347 1.00 0.00 32 VAL A CA 9
ATOM 12226 C C . VAL A 1 32 ? -0.620 7.977 -6.010 1.00 0.00 32 VAL A C 9
ATOM 12227 O O . VAL A 1 32 ? 0.571 8.211 -5.800 1.00 0.00 32 VAL A O 9
ATOM 12240 N N . ILE A 1 33 ? -1.036 7.003 -6.812 1.00 0.00 33 ILE A N 9
ATOM 12241 C CA . ILE A 1 33 ? -0.096 6.132 -7.507 1.00 0.00 33 ILE A CA 9
ATOM 12242 C C . ILE A 1 33 ? 0.734 6.916 -8.519 1.00 0.00 33 ILE A C 9
ATOM 12243 O O . ILE A 1 33 ? 0.221 7.798 -9.209 1.00 0.00 33 ILE A O 9
ATOM 12259 N N . THR A 1 34 ? 2.019 6.588 -8.603 1.00 0.00 34 THR A N 9
ATOM 12260 C CA . THR A 1 34 ? 2.920 7.260 -9.530 1.00 0.00 34 THR A CA 9
ATOM 12261 C C . THR A 1 34 ? 3.052 6.479 -10.833 1.00 0.00 34 THR A C 9
ATOM 12262 O O . THR A 1 34 ? 3.458 7.027 -11.858 1.00 0.00 34 THR A O 9
ATOM 12273 N N . ARG A 1 35 ? 2.705 5.197 -10.786 1.00 0.00 35 ARG A N 9
ATOM 12274 C CA . ARG A 1 35 ? 2.785 4.340 -11.963 1.00 0.00 35 ARG A CA 9
ATOM 12275 C C . ARG A 1 35 ? 2.086 3.007 -11.714 1.00 0.00 35 ARG A C 9
ATOM 12276 O O . ARG A 1 35 ? 1.851 2.623 -10.568 1.00 0.00 35 ARG A O 9
ATOM 12297 N N . ILE A 1 36 ? 1.755 2.308 -12.794 1.00 0.00 36 ILE A N 9
ATOM 12298 C CA . ILE A 1 36 ? 1.083 1.018 -12.692 1.00 0.00 36 ILE A CA 9
ATOM 12299 C C . ILE A 1 36 ? 1.666 0.015 -13.682 1.00 0.00 36 ILE A C 9
ATOM 12300 O O . ILE A 1 36 ? 1.843 0.320 -14.862 1.00 0.00 36 ILE A O 9
ATOM 12316 N N . THR A 1 37 ? 1.962 -1.186 -13.194 1.00 0.00 37 THR A N 9
ATOM 12317 C CA . THR A 1 37 ? 2.524 -2.235 -14.035 1.00 0.00 37 THR A CA 9
ATOM 12318 C C . THR A 1 37 ? 1.586 -2.578 -15.187 1.00 0.00 37 THR A C 9
ATOM 12319 O O . THR A 1 37 ? 0.456 -3.024 -14.987 1.00 0.00 37 THR A O 9
ATOM 12330 N N . PRO A 1 38 ? 2.063 -2.367 -16.422 1.00 0.00 38 PRO A N 9
ATOM 12331 C CA . PRO A 1 38 ? 1.283 -2.649 -17.631 1.00 0.00 38 PRO A CA 9
ATOM 12332 C C . PRO A 1 38 ? 1.084 -4.144 -17.857 1.00 0.00 38 PRO A C 9
ATOM 12333 O O . PRO A 1 38 ? 2.030 -4.866 -18.168 1.00 0.00 38 PRO A O 9
ATOM 12344 N N . GLY A 1 39 ? -0.154 -4.602 -17.700 1.00 0.00 39 GLY A N 9
ATOM 12345 C CA . GLY A 1 39 ? -0.455 -6.008 -17.892 1.00 0.00 39 GLY A CA 9
ATOM 12346 C C . GLY A 1 39 ? 0.025 -6.866 -16.738 1.00 0.00 39 GLY A C 9
ATOM 12347 O O . GLY A 1 39 ? 0.907 -7.708 -16.906 1.00 0.00 39 GLY A O 9
ATOM 12351 N N . SER A 1 40 ? -0.556 -6.651 -15.561 1.00 0.00 40 SER A N 9
ATOM 12352 C CA . SER A 1 40 ? -0.178 -7.408 -14.373 1.00 0.00 40 SER A CA 9
ATOM 12353 C C . SER A 1 40 ? -1.276 -7.343 -13.316 1.00 0.00 40 SER A C 9
ATOM 12354 O O . SER A 1 40 ? -2.351 -6.790 -13.553 1.00 0.00 40 SER A O 9
ATOM 12362 N N . LYS A 1 41 ? -0.999 -7.912 -12.148 1.00 0.00 41 LYS A N 9
ATOM 12363 C CA . LYS A 1 41 ? -1.960 -7.919 -11.052 1.00 0.00 41 LYS A CA 9
ATOM 12364 C C . LYS A 1 41 ? -2.361 -6.498 -10.671 1.00 0.00 41 LYS A C 9
ATOM 12365 O O . LYS A 1 41 ? -3.461 -6.267 -10.170 1.00 0.00 41 LYS A O 9
ATOM 12384 N N . ALA A 1 42 ? -1.463 -5.549 -10.912 1.00 0.00 42 ALA A N 9
ATOM 12385 C CA . ALA A 1 42 ? -1.725 -4.150 -10.598 1.00 0.00 42 ALA A CA 9
ATOM 12386 C C . ALA A 1 42 ? -2.787 -3.569 -11.524 1.00 0.00 42 ALA A C 9
ATOM 12387 O O . ALA A 1 42 ? -3.924 -3.339 -11.113 1.00 0.00 42 ALA A O 9
ATOM 12394 N N . ALA A 1 43 ? -2.409 -3.333 -12.776 1.00 0.00 43 ALA A N 9
ATOM 12395 C CA . ALA A 1 43 ? -3.330 -2.779 -13.761 1.00 0.00 43 ALA A CA 9
ATOM 12396 C C . ALA A 1 43 ? -4.544 -3.683 -13.946 1.00 0.00 43 ALA A C 9
ATOM 12397 O O . ALA A 1 43 ? -5.679 -3.211 -14.003 1.00 0.00 43 ALA A O 9
ATOM 12404 N N . ALA A 1 44 ? -4.297 -4.986 -14.041 1.00 0.00 44 ALA A N 9
ATOM 12405 C CA . ALA A 1 44 ? -5.370 -5.956 -14.219 1.00 0.00 44 ALA A CA 9
ATOM 12406 C C . ALA A 1 44 ? -6.440 -5.794 -13.144 1.00 0.00 44 ALA A C 9
ATOM 12407 O O . ALA A 1 44 ? -7.547 -6.315 -13.274 1.00 0.00 44 ALA A O 9
ATOM 12414 N N . ALA A 1 45 ? -6.100 -5.071 -12.082 1.00 0.00 45 ALA A N 9
ATOM 12415 C CA . ALA A 1 45 ? -7.032 -4.840 -10.985 1.00 0.00 45 ALA A CA 9
ATOM 12416 C C . ALA A 1 45 ? -7.654 -3.451 -11.075 1.00 0.00 45 ALA A C 9
ATOM 12417 O O . ALA A 1 45 ? -8.073 -2.882 -10.069 1.00 0.00 45 ALA A O 9
ATOM 12424 N N . ASN A 1 46 ? -7.709 -2.910 -12.288 1.00 0.00 46 ASN A N 9
ATOM 12425 C CA . ASN A 1 46 ? -8.278 -1.586 -12.510 1.00 0.00 46 ASN A CA 9
ATOM 12426 C C . ASN A 1 46 ? -7.449 -0.514 -11.810 1.00 0.00 46 ASN A C 9
ATOM 12427 O O . ASN A 1 46 ? -7.985 0.487 -11.331 1.00 0.00 46 ASN A O 9
ATOM 12438 N N . LEU A 1 47 ? -6.140 -0.729 -11.753 1.00 0.00 47 LEU A N 9
ATOM 12439 C CA . LEU A 1 47 ? -5.235 0.220 -11.112 1.00 0.00 47 LEU A CA 9
ATOM 12440 C C . LEU A 1 47 ? -4.650 1.190 -12.134 1.00 0.00 47 LEU A C 9
ATOM 12441 O O . LEU A 1 47 ? -4.344 0.807 -13.264 1.00 0.00 47 LEU A O 9
ATOM 12457 N N . CYS A 1 48 ? -4.496 2.445 -11.728 1.00 0.00 48 CYS A N 9
ATOM 12458 C CA . CYS A 1 48 ? -3.946 3.471 -12.608 1.00 0.00 48 CYS A CA 9
ATOM 12459 C C . CYS A 1 48 ? -3.317 4.601 -11.799 1.00 0.00 48 CYS A C 9
ATOM 12460 O O . CYS A 1 48 ? -3.732 4.901 -10.680 1.00 0.00 48 CYS A O 9
ATOM 12468 N N . PRO A 1 49 ? -2.290 5.242 -12.377 1.00 0.00 49 PRO A N 9
ATOM 12469 C CA . PRO A 1 49 ? -1.581 6.348 -11.727 1.00 0.00 49 PRO A CA 9
ATOM 12470 C C . PRO A 1 49 ? -2.437 7.605 -11.626 1.00 0.00 49 PRO A C 9
ATOM 12471 O O . PRO A 1 49 ? -2.512 8.394 -12.567 1.00 0.00 49 PRO A O 9
ATOM 12482 N N . GLY A 1 50 ? -3.081 7.787 -10.477 1.00 0.00 50 GLY A N 9
ATOM 12483 C CA . GLY A 1 50 ? -3.923 8.952 -10.275 1.00 0.00 50 GLY A CA 9
ATOM 12484 C C . GLY A 1 50 ? -4.958 8.737 -9.188 1.00 0.00 50 GLY A C 9
ATOM 12485 O O . GLY A 1 50 ? -5.534 9.695 -8.673 1.00 0.00 50 GLY A O 9
ATOM 12489 N N . ASP A 1 51 ? -5.194 7.478 -8.839 1.00 0.00 51 ASP A N 9
ATOM 12490 C CA . ASP A 1 51 ? -6.167 7.140 -7.806 1.00 0.00 51 ASP A CA 9
ATOM 12491 C C . ASP A 1 51 ? -5.666 7.562 -6.428 1.00 0.00 51 ASP A C 9
ATOM 12492 O O . ASP A 1 51 ? -4.464 7.547 -6.163 1.00 0.00 51 ASP A O 9
ATOM 12501 N N . VAL A 1 52 ? -6.595 7.938 -5.555 1.00 0.00 52 VAL A N 9
ATOM 12502 C CA . VAL A 1 52 ? -6.247 8.363 -4.205 1.00 0.00 52 VAL A CA 9
ATOM 12503 C C . VAL A 1 52 ? -6.403 7.218 -3.210 1.00 0.00 52 VAL A C 9
ATOM 12504 O O . VAL A 1 52 ? -7.471 6.616 -3.105 1.00 0.00 52 VAL A O 9
ATOM 12517 N N . ILE A 1 53 ? -5.330 6.924 -2.483 1.00 0.00 53 ILE A N 9
ATOM 12518 C CA . ILE A 1 53 ? -5.349 5.852 -1.496 1.00 0.00 53 ILE A CA 9
ATOM 12519 C C . ILE A 1 53 ? -5.925 6.335 -0.170 1.00 0.00 53 ILE A C 9
ATOM 12520 O O . ILE A 1 53 ? -5.236 6.982 0.620 1.00 0.00 53 ILE A O 9
ATOM 12536 N N . LEU A 1 54 ? -7.192 6.017 0.070 1.00 0.00 54 LEU A N 9
ATOM 12537 C CA . LEU A 1 54 ? -7.862 6.417 1.302 1.00 0.00 54 LEU A CA 9
ATOM 12538 C C . LEU A 1 54 ? -7.394 5.566 2.478 1.00 0.00 54 LEU A C 9
ATOM 12539 O O . LEU A 1 54 ? -7.077 6.087 3.547 1.00 0.00 54 LEU A O 9
ATOM 12555 N N . ALA A 1 55 ? -7.349 4.254 2.272 1.00 0.00 55 ALA A N 9
ATOM 12556 C CA . ALA A 1 55 ? -6.915 3.331 3.313 1.00 0.00 55 ALA A CA 9
ATOM 12557 C C . ALA A 1 55 ? -6.001 2.251 2.743 1.00 0.00 55 ALA A C 9
ATOM 12558 O O . ALA A 1 55 ? -6.146 1.848 1.589 1.00 0.00 55 ALA A O 9
ATOM 12565 N N . ILE A 1 56 ? -5.060 1.788 3.559 1.00 0.00 56 ILE A N 9
ATOM 12566 C CA . ILE A 1 56 ? -4.123 0.755 3.136 1.00 0.00 56 ILE A CA 9
ATOM 12567 C C . ILE A 1 56 ? -4.342 -0.538 3.914 1.00 0.00 56 ILE A C 9
ATOM 12568 O O . ILE A 1 56 ? -4.239 -0.561 5.141 1.00 0.00 56 ILE A O 9
ATOM 12584 N N . ASP A 1 57 ? -4.643 -1.612 3.193 1.00 0.00 57 ASP A N 9
ATOM 12585 C CA . ASP A 1 57 ? -4.873 -2.911 3.815 1.00 0.00 57 ASP A CA 9
ATOM 12586 C C . ASP A 1 57 ? -5.908 -2.803 4.931 1.00 0.00 57 ASP A C 9
ATOM 12587 O O . ASP A 1 57 ? -5.770 -3.427 5.982 1.00 0.00 57 ASP A O 9
ATOM 12596 N N . GLY A 1 58 ? -6.945 -2.005 4.694 1.00 0.00 58 GLY A N 9
ATOM 12597 C CA . GLY A 1 58 ? -7.987 -1.828 5.688 1.00 0.00 58 GLY A CA 9
ATOM 12598 C C . GLY A 1 58 ? -7.554 -0.930 6.830 1.00 0.00 58 GLY A C 9
ATOM 12599 O O . GLY A 1 58 ? -7.935 -1.149 7.980 1.00 0.00 58 GLY A O 9
ATOM 12603 N N . PHE A 1 59 ? -6.753 0.082 6.513 1.00 0.00 59 PHE A N 9
ATOM 12604 C CA . PHE A 1 59 ? -6.265 1.015 7.522 1.00 0.00 59 PHE A CA 9
ATOM 12605 C C . PHE A 1 59 ? -6.090 2.411 6.932 1.00 0.00 59 PHE A C 9
ATOM 12606 O O . PHE A 1 59 ? -5.142 2.669 6.190 1.00 0.00 59 PHE A O 9
ATOM 12623 N N . GLY A 1 60 ? -7.011 3.309 7.267 1.00 0.00 60 GLY A N 9
ATOM 12624 C CA . GLY A 1 60 ? -6.941 4.668 6.761 1.00 0.00 60 GLY A CA 9
ATOM 12625 C C . GLY A 1 60 ? -5.564 5.279 6.929 1.00 0.00 60 GLY A C 9
ATOM 12626 O O . GLY A 1 60 ? -4.870 5.005 7.909 1.00 0.00 60 GLY A O 9
ATOM 12630 N N . THR A 1 61 ? -5.166 6.109 5.971 1.00 0.00 61 THR A N 9
ATOM 12631 C CA . THR A 1 61 ? -3.862 6.758 6.015 1.00 0.00 61 THR A CA 9
ATOM 12632 C C . THR A 1 61 ? -3.949 8.120 6.694 1.00 0.00 61 THR A C 9
ATOM 12633 O O . THR A 1 61 ? -3.341 9.089 6.241 1.00 0.00 61 THR A O 9
ATOM 12644 N N . GLU A 1 62 ? -4.708 8.186 7.783 1.00 0.00 62 GLU A N 9
ATOM 12645 C CA . GLU A 1 62 ? -4.874 9.431 8.524 1.00 0.00 62 GLU A CA 9
ATOM 12646 C C . GLU A 1 62 ? -3.560 9.857 9.174 1.00 0.00 62 GLU A C 9
ATOM 12647 O O . GLU A 1 62 ? -3.285 11.047 9.321 1.00 0.00 62 GLU A O 9
ATOM 12659 N N . SER A 1 63 ? -2.753 8.874 9.561 1.00 0.00 63 SER A N 9
ATOM 12660 C CA . SER A 1 63 ? -1.470 9.146 10.199 1.00 0.00 63 SER A CA 9
ATOM 12661 C C . SER A 1 63 ? -0.367 8.288 9.587 1.00 0.00 63 SER A C 9
ATOM 12662 O O . SER A 1 63 ? 0.613 7.952 10.251 1.00 0.00 63 SER A O 9
ATOM 12670 N N . MET A 1 64 ? -0.535 7.938 8.316 1.00 0.00 64 MET A N 9
ATOM 12671 C CA . MET A 1 64 ? 0.447 7.120 7.613 1.00 0.00 64 MET A CA 9
ATOM 12672 C C . MET A 1 64 ? 1.172 7.937 6.548 1.00 0.00 64 MET A C 9
ATOM 12673 O O . MET A 1 64 ? 0.656 8.142 5.449 1.00 0.00 64 MET A O 9
ATOM 12687 N N . THR A 1 65 ? 2.372 8.403 6.881 1.00 0.00 65 THR A N 9
ATOM 12688 C CA . THR A 1 65 ? 3.167 9.198 5.955 1.00 0.00 65 THR A CA 9
ATOM 12689 C C . THR A 1 65 ? 3.765 8.328 4.855 1.00 0.00 65 THR A C 9
ATOM 12690 O O . THR A 1 65 ? 3.992 7.133 5.050 1.00 0.00 65 THR A O 9
ATOM 12701 N N . HIS A 1 66 ? 4.021 8.934 3.700 1.00 0.00 66 HIS A N 9
ATOM 12702 C CA . HIS A 1 66 ? 4.594 8.213 2.569 1.00 0.00 66 HIS A CA 9
ATOM 12703 C C . HIS A 1 66 ? 5.559 7.131 3.047 1.00 0.00 66 HIS A C 9
ATOM 12704 O O . HIS A 1 66 ? 5.419 5.961 2.694 1.00 0.00 66 HIS A O 9
ATOM 12719 N N . ALA A 1 67 ? 6.538 7.532 3.852 1.00 0.00 67 ALA A N 9
ATOM 12720 C CA . ALA A 1 67 ? 7.524 6.597 4.378 1.00 0.00 67 ALA A CA 9
ATOM 12721 C C . ALA A 1 67 ? 6.849 5.390 5.020 1.00 0.00 67 ALA A C 9
ATOM 12722 O O . ALA A 1 67 ? 7.279 4.252 4.830 1.00 0.00 67 ALA A O 9
ATOM 12729 N N . ASP A 1 68 ? 5.790 5.645 5.780 1.00 0.00 68 ASP A N 9
ATOM 12730 C CA . ASP A 1 68 ? 5.054 4.579 6.450 1.00 0.00 68 ASP A CA 9
ATOM 12731 C C . ASP A 1 68 ? 4.468 3.603 5.435 1.00 0.00 68 ASP A C 9
ATOM 12732 O O . ASP A 1 68 ? 4.639 2.390 5.554 1.00 0.00 68 ASP A O 9
ATOM 12741 N N . ALA A 1 69 ? 3.774 4.141 4.437 1.00 0.00 69 ALA A N 9
ATOM 12742 C CA . ALA A 1 69 ? 3.163 3.318 3.400 1.00 0.00 69 ALA A CA 9
ATOM 12743 C C . ALA A 1 69 ? 4.161 2.309 2.841 1.00 0.00 69 ALA A C 9
ATOM 12744 O O . ALA A 1 69 ? 3.797 1.178 2.518 1.00 0.00 69 ALA A O 9
ATOM 12751 N N . GLN A 1 70 ? 5.418 2.725 2.730 1.00 0.00 70 GLN A N 9
ATOM 12752 C CA . GLN A 1 70 ? 6.467 1.857 2.209 1.00 0.00 70 GLN A CA 9
ATOM 12753 C C . GLN A 1 70 ? 6.647 0.629 3.095 1.00 0.00 70 GLN A C 9
ATOM 12754 O O . GLN A 1 70 ? 6.925 -0.466 2.605 1.00 0.00 70 GLN A O 9
ATOM 12768 N N . ASP A 1 71 ? 6.488 0.819 4.400 1.00 0.00 71 ASP A N 9
ATOM 12769 C CA . ASP A 1 71 ? 6.633 -0.274 5.355 1.00 0.00 71 ASP A CA 9
ATOM 12770 C C . ASP A 1 71 ? 5.310 -1.008 5.545 1.00 0.00 71 ASP A C 9
ATOM 12771 O O . ASP A 1 71 ? 5.266 -2.085 6.140 1.00 0.00 71 ASP A O 9
ATOM 12780 N N . ARG A 1 72 ? 4.233 -0.417 5.038 1.00 0.00 72 ARG A N 9
ATOM 12781 C CA . ARG A 1 72 ? 2.908 -1.013 5.155 1.00 0.00 72 ARG A CA 9
ATOM 12782 C C . ARG A 1 72 ? 2.570 -1.835 3.914 1.00 0.00 72 ARG A C 9
ATOM 12783 O O . ARG A 1 72 ? 1.864 -2.841 3.997 1.00 0.00 72 ARG A O 9
ATOM 12804 N N . ILE A 1 73 ? 3.079 -1.401 2.766 1.00 0.00 73 ILE A N 9
ATOM 12805 C CA . ILE A 1 73 ? 2.832 -2.096 1.510 1.00 0.00 73 ILE A CA 9
ATOM 12806 C C . ILE A 1 73 ? 3.712 -3.335 1.385 1.00 0.00 73 ILE A C 9
ATOM 12807 O O . ILE A 1 73 ? 3.263 -4.387 0.928 1.00 0.00 73 ILE A O 9
ATOM 12823 N N . LYS A 1 74 ? 4.969 -3.206 1.797 1.00 0.00 74 LYS A N 9
ATOM 12824 C CA . LYS A 1 74 ? 5.913 -4.315 1.735 1.00 0.00 74 LYS A CA 9
ATOM 12825 C C . LYS A 1 74 ? 5.595 -5.360 2.799 1.00 0.00 74 LYS A C 9
ATOM 12826 O O . LYS A 1 74 ? 5.724 -6.561 2.561 1.00 0.00 74 LYS A O 9
ATOM 12845 N N . ALA A 1 75 ? 5.176 -4.896 3.972 1.00 0.00 75 ALA A N 9
ATOM 12846 C CA . ALA A 1 75 ? 4.836 -5.792 5.070 1.00 0.00 75 ALA A CA 9
ATOM 12847 C C . ALA A 1 75 ? 3.363 -6.182 5.024 1.00 0.00 75 ALA A C 9
ATOM 12848 O O . ALA A 1 75 ? 2.877 -6.912 5.887 1.00 0.00 75 ALA A O 9
ATOM 12855 N N . ALA A 1 76 ? 2.656 -5.690 4.011 1.00 0.00 76 ALA A N 9
ATOM 12856 C CA . ALA A 1 76 ? 1.239 -5.988 3.852 1.00 0.00 76 ALA A CA 9
ATOM 12857 C C . ALA A 1 76 ? 0.976 -7.486 3.973 1.00 0.00 76 ALA A C 9
ATOM 12858 O O . ALA A 1 76 ? 1.904 -8.276 4.145 1.00 0.00 76 ALA A O 9
ATOM 12865 N N . SER A 1 77 ? -0.294 -7.868 3.882 1.00 0.00 77 SER A N 9
ATOM 12866 C CA . SER A 1 77 ? -0.678 -9.271 3.986 1.00 0.00 77 SER A CA 9
ATOM 12867 C C . SER A 1 77 ? -0.794 -9.906 2.604 1.00 0.00 77 SER A C 9
ATOM 12868 O O . SER A 1 77 ? -0.691 -9.224 1.584 1.00 0.00 77 SER A O 9
ATOM 12876 N N . TYR A 1 78 ? -1.010 -11.217 2.578 1.00 0.00 78 TYR A N 9
ATOM 12877 C CA . TYR A 1 78 ? -1.137 -11.946 1.322 1.00 0.00 78 TYR A CA 9
ATOM 12878 C C . TYR A 1 78 ? -1.958 -11.150 0.311 1.00 0.00 78 TYR A C 9
ATOM 12879 O O . TYR A 1 78 ? -1.790 -11.304 -0.898 1.00 0.00 78 TYR A O 9
ATOM 12897 N N . GLN A 1 79 ? -2.845 -10.300 0.818 1.00 0.00 79 GLN A N 9
ATOM 12898 C CA . GLN A 1 79 ? -3.692 -9.480 -0.040 1.00 0.00 79 GLN A CA 9
ATOM 12899 C C . GLN A 1 79 ? -3.713 -8.032 0.439 1.00 0.00 79 GLN A C 9
ATOM 12900 O O . GLN A 1 79 ? -3.888 -7.763 1.628 1.00 0.00 79 GLN A O 9
ATOM 12914 N N . LEU A 1 80 ? -3.532 -7.103 -0.494 1.00 0.00 80 LEU A N 9
ATOM 12915 C CA . LEU A 1 80 ? -3.529 -5.682 -0.167 1.00 0.00 80 LEU A CA 9
ATOM 12916 C C . LEU A 1 80 ? -4.875 -5.044 -0.499 1.00 0.00 80 LEU A C 9
ATOM 12917 O O . LEU A 1 80 ? -5.306 -5.046 -1.652 1.00 0.00 80 LEU A O 9
ATOM 12933 N N . CYS A 1 81 ? -5.531 -4.498 0.518 1.00 0.00 81 CYS A N 9
ATOM 12934 C CA . CYS A 1 81 ? -6.827 -3.854 0.335 1.00 0.00 81 CYS A CA 9
ATOM 12935 C C . CYS A 1 81 ? -6.697 -2.337 0.413 1.00 0.00 81 CYS A C 9
ATOM 12936 O O . CYS A 1 81 ? -6.560 -1.769 1.497 1.00 0.00 81 CYS A O 9
ATOM 12944 N N . LEU A 1 82 ? -6.739 -1.685 -0.744 1.00 0.00 82 LEU A N 9
ATOM 12945 C CA . LEU A 1 82 ? -6.624 -0.232 -0.808 1.00 0.00 82 LEU A CA 9
ATOM 12946 C C . LEU A 1 82 ? -7.945 0.401 -1.235 1.00 0.00 82 LEU A C 9
ATOM 12947 O O . LEU A 1 82 ? -8.472 0.100 -2.306 1.00 0.00 82 LEU A O 9
ATOM 12963 N N . LYS A 1 83 ? -8.474 1.280 -0.392 1.00 0.00 83 LYS A N 9
ATOM 12964 C CA . LYS A 1 83 ? -9.731 1.959 -0.682 1.00 0.00 83 LYS A CA 9
ATOM 12965 C C . LYS A 1 83 ? -9.488 3.236 -1.481 1.00 0.00 83 LYS A C 9
ATOM 12966 O O . LYS A 1 83 ? -8.764 4.128 -1.037 1.00 0.00 83 LYS A O 9
ATOM 12985 N N . ILE A 1 84 ? -10.099 3.317 -2.658 1.00 0.00 84 ILE A N 9
ATOM 12986 C CA . ILE A 1 84 ? -9.950 4.486 -3.516 1.00 0.00 84 ILE A CA 9
ATOM 12987 C C . ILE A 1 84 ? -11.190 5.372 -3.456 1.00 0.00 84 ILE A C 9
ATOM 12988 O O . ILE A 1 84 ? -12.308 4.884 -3.294 1.00 0.00 84 ILE A O 9
ATOM 13004 N N . ASP A 1 85 ? -10.984 6.678 -3.591 1.00 0.00 85 ASP A N 9
ATOM 13005 C CA . ASP A 1 85 ? -12.085 7.633 -3.555 1.00 0.00 85 ASP A CA 9
ATOM 13006 C C . ASP A 1 85 ? -12.901 7.570 -4.843 1.00 0.00 85 ASP A C 9
ATOM 13007 O O . ASP A 1 85 ? -14.123 7.718 -4.823 1.00 0.00 85 ASP A O 9
ATOM 13016 N N . ARG A 1 86 ? -12.216 7.351 -5.961 1.00 0.00 86 ARG A N 9
ATOM 13017 C CA . ARG A 1 86 ? -12.877 7.271 -7.258 1.00 0.00 86 ARG A CA 9
ATOM 13018 C C . ARG A 1 86 ? -13.321 8.653 -7.728 1.00 0.00 86 ARG A C 9
ATOM 13019 O O . ARG A 1 86 ? -14.411 8.813 -8.277 1.00 0.00 86 ARG A O 9
ATOM 13040 N N . ALA A 1 87 ? -12.469 9.649 -7.508 1.00 0.00 87 ALA A N 9
ATOM 13041 C CA . ALA A 1 87 ? -12.773 11.017 -7.911 1.00 0.00 87 ALA A CA 9
ATOM 13042 C C . ALA A 1 87 ? -12.378 11.263 -9.363 1.00 0.00 87 ALA A C 9
ATOM 13043 O O . ALA A 1 87 ? -11.196 11.243 -9.706 1.00 0.00 87 ALA A O 9
ATOM 13050 N N . GLU A 1 88 ? -13.375 11.492 -10.212 1.00 0.00 88 GLU A N 9
ATOM 13051 C CA . GLU A 1 88 ? -13.130 11.740 -11.628 1.00 0.00 88 GLU A CA 9
ATOM 13052 C C . GLU A 1 88 ? -12.078 12.829 -11.816 1.00 0.00 88 GLU A C 9
ATOM 13053 O O . GLU A 1 88 ? -11.084 12.635 -12.515 1.00 0.00 88 GLU A O 9
ATOM 13065 N N . THR A 1 89 ? -12.305 13.978 -11.186 1.00 0.00 89 THR A N 9
ATOM 13066 C CA . THR A 1 89 ? -11.380 15.100 -11.284 1.00 0.00 89 THR A CA 9
ATOM 13067 C C . THR A 1 89 ? -10.901 15.540 -9.906 1.00 0.00 89 THR A C 9
ATOM 13068 O O . THR A 1 89 ? -10.433 16.665 -9.731 1.00 0.00 89 THR A O 9
ATOM 13079 N N . ARG A 1 90 ? -11.021 14.646 -8.929 1.00 0.00 90 ARG A N 9
ATOM 13080 C CA . ARG A 1 90 ? -10.601 14.944 -7.565 1.00 0.00 90 ARG A CA 9
ATOM 13081 C C . ARG A 1 90 ? -10.984 16.369 -7.177 1.00 0.00 90 ARG A C 9
ATOM 13082 O O . ARG A 1 90 ? -10.153 17.136 -6.690 1.00 0.00 90 ARG A O 9
ATOM 13103 N N . LEU A 1 91 ? -12.248 16.716 -7.396 1.00 0.00 91 LEU A N 9
ATOM 13104 C CA . LEU A 1 91 ? -12.742 18.049 -7.069 1.00 0.00 91 LEU A CA 9
ATOM 13105 C C . LEU A 1 91 ? -12.292 18.470 -5.674 1.00 0.00 91 LEU A C 9
ATOM 13106 O O . LEU A 1 91 ? -12.074 17.630 -4.801 1.00 0.00 91 LEU A O 9
ATOM 13122 N N . TRP A 1 92 ? -12.157 19.775 -5.471 1.00 0.00 92 TRP A N 9
ATOM 13123 C CA . TRP A 1 92 ? -11.734 20.308 -4.180 1.00 0.00 92 TRP A CA 9
ATOM 13124 C C . TRP A 1 92 ? -12.904 20.361 -3.204 1.00 0.00 92 TRP A C 9
ATOM 13125 O O . TRP A 1 92 ? -13.568 21.390 -3.071 1.00 0.00 92 TRP A O 9
ATOM 13146 N N . SER A 1 93 ? -13.153 19.247 -2.523 1.00 0.00 93 SER A N 9
ATOM 13147 C CA . SER A 1 93 ? -14.246 19.166 -1.561 1.00 0.00 93 SER A CA 9
ATOM 13148 C C . SER A 1 93 ? -13.857 18.297 -0.369 1.00 0.00 93 SER A C 9
ATOM 13149 O O . SER A 1 93 ? -13.077 17.352 -0.486 1.00 0.00 93 SER A O 9
ATOM 13157 N N . PRO A 1 94 ? -14.415 18.623 0.806 1.00 0.00 94 PRO A N 9
ATOM 13158 C CA . PRO A 1 94 ? -14.143 17.885 2.043 1.00 0.00 94 PRO A CA 9
ATOM 13159 C C . PRO A 1 94 ? -14.753 16.488 2.031 1.00 0.00 94 PRO A C 9
ATOM 13160 O O . PRO A 1 94 ? -14.387 15.634 2.838 1.00 0.00 94 PRO A O 9
ATOM 13171 N N . GLN A 1 95 ? -15.684 16.262 1.110 1.00 0.00 95 GLN A N 9
ATOM 13172 C CA . GLN A 1 95 ? -16.344 14.967 0.993 1.00 0.00 95 GLN A CA 9
ATOM 13173 C C . GLN A 1 95 ? -15.327 13.856 0.756 1.00 0.00 95 GLN A C 9
ATOM 13174 O O . GLN A 1 95 ? -14.879 13.641 -0.371 1.00 0.00 95 GLN A O 9
ATOM 13188 N N . VAL A 1 96 ? -14.965 13.154 1.824 1.00 0.00 96 VAL A N 9
ATOM 13189 C CA . VAL A 1 96 ? -14.001 12.064 1.732 1.00 0.00 96 VAL A CA 9
ATOM 13190 C C . VAL A 1 96 ? -14.688 10.750 1.379 1.00 0.00 96 VAL A C 9
ATOM 13191 O O . VAL A 1 96 ? -14.888 9.891 2.238 1.00 0.00 96 VAL A O 9
ATOM 13204 N N . SER A 1 97 ? -15.047 10.600 0.108 1.00 0.00 97 SER A N 9
ATOM 13205 C CA . SER A 1 97 ? -15.716 9.391 -0.360 1.00 0.00 97 SER A CA 9
ATOM 13206 C C . SER A 1 97 ? -16.840 8.990 0.590 1.00 0.00 97 SER A C 9
ATOM 13207 O O . SER A 1 97 ? -17.097 7.805 0.801 1.00 0.00 97 SER A O 9
ATOM 13215 N N . SER A 1 98 ? -17.508 9.988 1.162 1.00 0.00 98 SER A N 9
ATOM 13216 C CA . SER A 1 98 ? -18.602 9.741 2.093 1.00 0.00 98 SER A CA 9
ATOM 13217 C C . SER A 1 98 ? -19.923 9.577 1.347 1.00 0.00 98 SER A C 9
ATOM 13218 O O . SER A 1 98 ? -20.892 9.044 1.886 1.00 0.00 98 SER A O 9
ATOM 13226 N N . GLY A 1 99 ? -19.954 10.041 0.101 1.00 0.00 99 GLY A N 9
ATOM 13227 C CA . GLY A 1 99 ? -21.160 9.938 -0.700 1.00 0.00 99 GLY A CA 9
ATOM 13228 C C . GLY A 1 99 ? -21.949 11.232 -0.728 1.00 0.00 99 GLY A C 9
ATOM 13229 O O . GLY A 1 99 ? -21.450 12.280 -1.138 1.00 0.00 99 GLY A O 9
ATOM 13233 N N . PRO A 1 100 ? -23.214 11.168 -0.287 1.00 0.00 100 PRO A N 9
ATOM 13234 C CA . PRO A 1 100 ? -24.102 12.334 -0.255 1.00 0.00 100 PRO A CA 9
ATOM 13235 C C . PRO A 1 100 ? -23.682 13.353 0.799 1.00 0.00 100 PRO A C 9
ATOM 13236 O O . PRO A 1 100 ? -23.081 12.999 1.814 1.00 0.00 100 PRO A O 9
ATOM 13247 N N . SER A 1 101 ? -24.003 14.619 0.553 1.00 0.00 101 SER A N 9
ATOM 13248 C CA . SER A 1 101 ? -23.656 15.690 1.480 1.00 0.00 101 SER A CA 9
ATOM 13249 C C . SER A 1 101 ? -24.900 16.225 2.182 1.00 0.00 101 SER A C 9
ATOM 13250 O O . SER A 1 101 ? -24.946 16.308 3.409 1.00 0.00 101 SER A O 9
ATOM 13258 N N . SER A 1 102 ? -25.907 16.587 1.393 1.00 0.00 102 SER A N 9
ATOM 13259 C CA . SER A 1 102 ? -27.151 17.118 1.938 1.00 0.00 102 SER A CA 9
ATOM 13260 C C . SER A 1 102 ? -27.749 16.158 2.963 1.00 0.00 102 SER A C 9
ATOM 13261 O O . SER A 1 102 ? -28.191 16.573 4.033 1.00 0.00 102 SER A O 9
ATOM 13269 N N . GLY A 1 103 ? -27.758 14.872 2.625 1.00 0.00 103 GLY A N 9
ATOM 13270 C CA . GLY A 1 103 ? -28.303 13.873 3.526 1.00 0.00 103 GLY A CA 9
ATOM 13271 C C . GLY A 1 103 ? -29.095 12.806 2.796 1.00 0.00 103 GLY A C 9
ATOM 13272 O O . GLY A 1 103 ? -30.148 12.375 3.267 1.00 0.00 103 GLY A O 9
ATOM 13276 N N . GLY A 1 1 ? -24.757 -0.808 -1.649 1.00 0.00 1 GLY A N 10
ATOM 13277 C CA . GLY A 1 1 ? -23.785 0.217 -1.979 1.00 0.00 1 GLY A CA 10
ATOM 13278 C C . GLY A 1 1 ? -23.555 1.188 -0.838 1.00 0.00 1 GLY A C 10
ATOM 13279 O O . GLY A 1 1 ? -24.500 1.779 -0.317 1.00 0.00 1 GLY A O 10
ATOM 13283 N N . SER A 1 2 ? -22.295 1.351 -0.447 1.00 0.00 2 SER A N 10
ATOM 13284 C CA . SER A 1 2 ? -21.944 2.253 0.644 1.00 0.00 2 SER A CA 10
ATOM 13285 C C . SER A 1 2 ? -22.585 3.623 0.445 1.00 0.00 2 SER A C 10
ATOM 13286 O O . SER A 1 2 ? -22.834 4.045 -0.685 1.00 0.00 2 SER A O 10
ATOM 13294 N N . SER A 1 3 ? -22.850 4.312 1.550 1.00 0.00 3 SER A N 10
ATOM 13295 C CA . SER A 1 3 ? -23.466 5.632 1.498 1.00 0.00 3 SER A CA 10
ATOM 13296 C C . SER A 1 3 ? -22.909 6.446 0.334 1.00 0.00 3 SER A C 10
ATOM 13297 O O . SER A 1 3 ? -23.656 7.090 -0.402 1.00 0.00 3 SER A O 10
ATOM 13305 N N . GLY A 1 4 ? -21.590 6.412 0.174 1.00 0.00 4 GLY A N 10
ATOM 13306 C CA . GLY A 1 4 ? -20.953 7.150 -0.902 1.00 0.00 4 GLY A CA 10
ATOM 13307 C C . GLY A 1 4 ? -20.604 6.267 -2.083 1.00 0.00 4 GLY A C 10
ATOM 13308 O O . GLY A 1 4 ? -21.404 5.428 -2.498 1.00 0.00 4 GLY A O 10
ATOM 13312 N N . SER A 1 5 ? -19.407 6.456 -2.629 1.00 0.00 5 SER A N 10
ATOM 13313 C CA . SER A 1 5 ? -18.956 5.674 -3.773 1.00 0.00 5 SER A CA 10
ATOM 13314 C C . SER A 1 5 ? -17.588 5.055 -3.503 1.00 0.00 5 SER A C 10
ATOM 13315 O O . SER A 1 5 ? -16.715 5.047 -4.372 1.00 0.00 5 SER A O 10
ATOM 13323 N N . SER A 1 6 ? -17.408 4.538 -2.292 1.00 0.00 6 SER A N 10
ATOM 13324 C CA . SER A 1 6 ? -16.145 3.920 -1.905 1.00 0.00 6 SER A CA 10
ATOM 13325 C C . SER A 1 6 ? -15.687 2.914 -2.957 1.00 0.00 6 SER A C 10
ATOM 13326 O O . SER A 1 6 ? -16.479 2.115 -3.454 1.00 0.00 6 SER A O 10
ATOM 13334 N N . GLY A 1 7 ? -14.401 2.962 -3.292 1.00 0.00 7 GLY A N 10
ATOM 13335 C CA . GLY A 1 7 ? -13.858 2.051 -4.283 1.00 0.00 7 GLY A CA 10
ATOM 13336 C C . GLY A 1 7 ? -13.032 0.943 -3.661 1.00 0.00 7 GLY A C 10
ATOM 13337 O O . GLY A 1 7 ? -11.872 1.149 -3.305 1.00 0.00 7 GLY A O 10
ATOM 13341 N N . ASN A 1 8 ? -13.631 -0.236 -3.527 1.00 0.00 8 ASN A N 10
ATOM 13342 C CA . ASN A 1 8 ? -12.944 -1.381 -2.942 1.00 0.00 8 ASN A CA 10
ATOM 13343 C C . ASN A 1 8 ? -11.992 -2.018 -3.950 1.00 0.00 8 ASN A C 10
ATOM 13344 O O . ASN A 1 8 ? -12.365 -2.277 -5.094 1.00 0.00 8 ASN A O 10
ATOM 13355 N N . VAL A 1 9 ? -10.761 -2.270 -3.516 1.00 0.00 9 VAL A N 10
ATOM 13356 C CA . VAL A 1 9 ? -9.756 -2.879 -4.380 1.00 0.00 9 VAL A CA 10
ATOM 13357 C C . VAL A 1 9 ? -8.894 -3.869 -3.605 1.00 0.00 9 VAL A C 10
ATOM 13358 O O . VAL A 1 9 ? -8.112 -3.482 -2.737 1.00 0.00 9 VAL A O 10
ATOM 13371 N N . VAL A 1 10 ? -9.042 -5.151 -3.926 1.00 0.00 10 VAL A N 10
ATOM 13372 C CA . VAL A 1 10 ? -8.275 -6.199 -3.262 1.00 0.00 10 VAL A CA 10
ATOM 13373 C C . VAL A 1 10 ? -7.344 -6.903 -4.242 1.00 0.00 10 VAL A C 10
ATOM 13374 O O . VAL A 1 10 ? -7.771 -7.763 -5.014 1.00 0.00 10 VAL A O 10
ATOM 13387 N N . LEU A 1 11 ? -6.068 -6.534 -4.207 1.00 0.00 11 LEU A N 10
ATOM 13388 C CA . LEU A 1 11 ? -5.074 -7.131 -5.091 1.00 0.00 11 LEU A CA 10
ATOM 13389 C C . LEU A 1 11 ? -4.591 -8.470 -4.543 1.00 0.00 11 LEU A C 10
ATOM 13390 O O . LEU A 1 11 ? -4.252 -8.602 -3.367 1.00 0.00 11 LEU A O 10
ATOM 13406 N N . PRO A 1 12 ? -4.557 -9.489 -5.415 1.00 0.00 12 PRO A N 10
ATOM 13407 C CA . PRO A 1 12 ? -4.114 -10.836 -5.042 1.00 0.00 12 PRO A CA 10
ATOM 13408 C C . PRO A 1 12 ? -2.617 -10.897 -4.761 1.00 0.00 12 PRO A C 10
ATOM 13409 O O . PRO A 1 12 ? -1.799 -10.622 -5.638 1.00 0.00 12 PRO A O 10
ATOM 13420 N N . GLY A 1 13 ? -2.264 -11.259 -3.532 1.00 0.00 13 GLY A N 10
ATOM 13421 C CA . GLY A 1 13 ? -0.865 -11.350 -3.158 1.00 0.00 13 GLY A CA 10
ATOM 13422 C C . GLY A 1 13 ? -0.420 -12.780 -2.919 1.00 0.00 13 GLY A C 10
ATOM 13423 O O . GLY A 1 13 ? -0.979 -13.727 -3.472 1.00 0.00 13 GLY A O 10
ATOM 13427 N N . PRO A 1 14 ? 0.611 -12.950 -2.078 1.00 0.00 14 PRO A N 10
ATOM 13428 C CA . PRO A 1 14 ? 1.285 -11.830 -1.415 1.00 0.00 14 PRO A CA 10
ATOM 13429 C C . PRO A 1 14 ? 2.093 -10.980 -2.389 1.00 0.00 14 PRO A C 10
ATOM 13430 O O . PRO A 1 14 ? 2.169 -11.286 -3.579 1.00 0.00 14 PRO A O 10
ATOM 13441 N N . ALA A 1 15 ? 2.696 -9.913 -1.877 1.00 0.00 15 ALA A N 10
ATOM 13442 C CA . ALA A 1 15 ? 3.501 -9.020 -2.702 1.00 0.00 15 ALA A CA 10
ATOM 13443 C C . ALA A 1 15 ? 4.527 -9.801 -3.516 1.00 0.00 15 ALA A C 10
ATOM 13444 O O . ALA A 1 15 ? 4.764 -10.988 -3.287 1.00 0.00 15 ALA A O 10
ATOM 13451 N N . PRO A 1 16 ? 5.151 -9.123 -4.490 1.00 0.00 16 PRO A N 10
ATOM 13452 C CA . PRO A 1 16 ? 4.877 -7.711 -4.773 1.00 0.00 16 PRO A CA 10
ATOM 13453 C C . PRO A 1 16 ? 3.493 -7.499 -5.377 1.00 0.00 16 PRO A C 10
ATOM 13454 O O . PRO A 1 16 ? 2.753 -8.455 -5.608 1.00 0.00 16 PRO A O 10
ATOM 13465 N N . TRP A 1 17 ? 3.151 -6.241 -5.631 1.00 0.00 17 TRP A N 10
ATOM 13466 C CA . TRP A 1 17 ? 1.855 -5.904 -6.210 1.00 0.00 17 TRP A CA 10
ATOM 13467 C C . TRP A 1 17 ? 2.017 -5.337 -7.616 1.00 0.00 17 TRP A C 10
ATOM 13468 O O . TRP A 1 17 ? 1.406 -5.824 -8.566 1.00 0.00 17 TRP A O 10
ATOM 13489 N N . GLY A 1 18 ? 2.846 -4.305 -7.741 1.00 0.00 18 GLY A N 10
ATOM 13490 C CA . GLY A 1 18 ? 3.074 -3.690 -9.036 1.00 0.00 18 GLY A CA 10
ATOM 13491 C C . GLY A 1 18 ? 2.492 -2.293 -9.124 1.00 0.00 18 GLY A C 10
ATOM 13492 O O . GLY A 1 18 ? 2.000 -1.882 -10.175 1.00 0.00 18 GLY A O 10
ATOM 13496 N N . PHE A 1 19 ? 2.545 -1.560 -8.016 1.00 0.00 19 PHE A N 10
ATOM 13497 C CA . PHE A 1 19 ? 2.016 -0.202 -7.971 1.00 0.00 19 PHE A CA 10
ATOM 13498 C C . PHE A 1 19 ? 2.846 0.674 -7.037 1.00 0.00 19 PHE A C 10
ATOM 13499 O O . PHE A 1 19 ? 3.273 0.232 -5.970 1.00 0.00 19 PHE A O 10
ATOM 13516 N N . ARG A 1 20 ? 3.071 1.918 -7.447 1.00 0.00 20 ARG A N 10
ATOM 13517 C CA . ARG A 1 20 ? 3.851 2.856 -6.649 1.00 0.00 20 ARG A CA 10
ATOM 13518 C C . ARG A 1 20 ? 2.938 3.801 -5.873 1.00 0.00 20 ARG A C 10
ATOM 13519 O O . ARG A 1 20 ? 1.717 3.773 -6.035 1.00 0.00 20 ARG A O 10
ATOM 13540 N N . LEU A 1 21 ? 3.537 4.634 -5.030 1.00 0.00 21 LEU A N 10
ATOM 13541 C CA . LEU A 1 21 ? 2.777 5.588 -4.228 1.00 0.00 21 LEU A CA 10
ATOM 13542 C C . LEU A 1 21 ? 3.384 6.984 -4.322 1.00 0.00 21 LEU A C 10
ATOM 13543 O O . LEU A 1 21 ? 4.581 7.136 -4.567 1.00 0.00 21 LEU A O 10
ATOM 13559 N N . SER A 1 22 ? 2.552 8.000 -4.123 1.00 0.00 22 SER A N 10
ATOM 13560 C CA . SER A 1 22 ? 3.006 9.384 -4.187 1.00 0.00 22 SER A CA 10
ATOM 13561 C C . SER A 1 22 ? 2.458 10.190 -3.013 1.00 0.00 22 SER A C 10
ATOM 13562 O O . SER A 1 22 ? 1.721 9.669 -2.177 1.00 0.00 22 SER A O 10
ATOM 13570 N N . GLY A 1 23 ? 2.825 11.467 -2.957 1.00 0.00 23 GLY A N 10
ATOM 13571 C CA . GLY A 1 23 ? 2.362 12.326 -1.882 1.00 0.00 23 GLY A CA 10
ATOM 13572 C C . GLY A 1 23 ? 2.585 11.713 -0.514 1.00 0.00 23 GLY A C 10
ATOM 13573 O O . GLY A 1 23 ? 3.435 10.840 -0.348 1.00 0.00 23 GLY A O 10
ATOM 13577 N N . GLY A 1 24 ? 1.819 12.173 0.471 1.00 0.00 24 GLY A N 10
ATOM 13578 C CA . GLY A 1 24 ? 1.953 11.655 1.820 1.00 0.00 24 GLY A CA 10
ATOM 13579 C C . GLY A 1 24 ? 1.601 12.684 2.874 1.00 0.00 24 GLY A C 10
ATOM 13580 O O . GLY A 1 24 ? 1.981 13.851 2.764 1.00 0.00 24 GLY A O 10
ATOM 13584 N N . ILE A 1 25 ? 0.871 12.254 3.898 1.00 0.00 25 ILE A N 10
ATOM 13585 C CA . ILE A 1 25 ? 0.467 13.148 4.977 1.00 0.00 25 ILE A CA 10
ATOM 13586 C C . ILE A 1 25 ? 1.651 13.960 5.490 1.00 0.00 25 ILE A C 10
ATOM 13587 O O . ILE A 1 25 ? 1.475 14.995 6.133 1.00 0.00 25 ILE A O 10
ATOM 13603 N N . ASP A 1 26 ? 2.858 13.485 5.200 1.00 0.00 26 ASP A N 10
ATOM 13604 C CA . ASP A 1 26 ? 4.072 14.169 5.630 1.00 0.00 26 ASP A CA 10
ATOM 13605 C C . ASP A 1 26 ? 4.435 15.291 4.662 1.00 0.00 26 ASP A C 10
ATOM 13606 O O . ASP A 1 26 ? 4.963 16.327 5.067 1.00 0.00 26 ASP A O 10
ATOM 13615 N N . PHE A 1 27 ? 4.150 15.077 3.382 1.00 0.00 27 PHE A N 10
ATOM 13616 C CA . PHE A 1 27 ? 4.448 16.070 2.356 1.00 0.00 27 PHE A CA 10
ATOM 13617 C C . PHE A 1 27 ? 3.226 16.936 2.066 1.00 0.00 27 PHE A C 10
ATOM 13618 O O . PHE A 1 27 ? 3.157 17.605 1.035 1.00 0.00 27 PHE A O 10
ATOM 13635 N N . ASN A 1 28 ? 2.264 16.917 2.982 1.00 0.00 28 ASN A N 10
ATOM 13636 C CA . ASN A 1 28 ? 1.043 17.700 2.824 1.00 0.00 28 ASN A CA 10
ATOM 13637 C C . ASN A 1 28 ? 0.448 17.506 1.433 1.00 0.00 28 ASN A C 10
ATOM 13638 O O . ASN A 1 28 ? 0.072 18.471 0.768 1.00 0.00 28 ASN A O 10
ATOM 13649 N N . GLN A 1 29 ? 0.366 16.252 1.000 1.00 0.00 29 GLN A N 10
ATOM 13650 C CA . GLN A 1 29 ? -0.183 15.931 -0.312 1.00 0.00 29 GLN A CA 10
ATOM 13651 C C . GLN A 1 29 ? -0.940 14.608 -0.277 1.00 0.00 29 GLN A C 10
ATOM 13652 O O . GLN A 1 29 ? -0.723 13.763 0.592 1.00 0.00 29 GLN A O 10
ATOM 13666 N N . PRO A 1 30 ? -1.851 14.421 -1.244 1.00 0.00 30 PRO A N 10
ATOM 13667 C CA . PRO A 1 30 ? -2.659 13.202 -1.345 1.00 0.00 30 PRO A CA 10
ATOM 13668 C C . PRO A 1 30 ? -1.830 11.990 -1.757 1.00 0.00 30 PRO A C 10
ATOM 13669 O O . PRO A 1 30 ? -0.929 12.096 -2.590 1.00 0.00 30 PRO A O 10
ATOM 13680 N N . LEU A 1 31 ? -2.141 10.840 -1.169 1.00 0.00 31 LEU A N 10
ATOM 13681 C CA . LEU A 1 31 ? -1.425 9.607 -1.476 1.00 0.00 31 LEU A CA 10
ATOM 13682 C C . LEU A 1 31 ? -1.973 8.959 -2.743 1.00 0.00 31 LEU A C 10
ATOM 13683 O O . LEU A 1 31 ? -2.961 8.226 -2.701 1.00 0.00 31 LEU A O 10
ATOM 13699 N N . VAL A 1 32 ? -1.323 9.233 -3.870 1.00 0.00 32 VAL A N 10
ATOM 13700 C CA . VAL A 1 32 ? -1.744 8.674 -5.150 1.00 0.00 32 VAL A CA 10
ATOM 13701 C C . VAL A 1 32 ? -0.630 7.845 -5.780 1.00 0.00 32 VAL A C 10
ATOM 13702 O O . VAL A 1 32 ? 0.551 8.065 -5.508 1.00 0.00 32 VAL A O 10
ATOM 13715 N N . ILE A 1 33 ? -1.014 6.893 -6.623 1.00 0.00 33 ILE A N 10
ATOM 13716 C CA . ILE A 1 33 ? -0.047 6.032 -7.293 1.00 0.00 33 ILE A CA 10
ATOM 13717 C C . ILE A 1 33 ? 0.893 6.845 -8.177 1.00 0.00 33 ILE A C 10
ATOM 13718 O O . ILE A 1 33 ? 0.490 7.836 -8.785 1.00 0.00 33 ILE A O 10
ATOM 13734 N N . THR A 1 34 ? 2.150 6.417 -8.244 1.00 0.00 34 THR A N 10
ATOM 13735 C CA . THR A 1 34 ? 3.149 7.104 -9.053 1.00 0.00 34 THR A CA 10
ATOM 13736 C C . THR A 1 34 ? 3.478 6.309 -10.312 1.00 0.00 34 THR A C 10
ATOM 13737 O O . THR A 1 34 ? 3.948 6.867 -11.304 1.00 0.00 34 THR A O 10
ATOM 13748 N N . ARG A 1 35 ? 3.229 5.005 -10.264 1.00 0.00 35 ARG A N 10
ATOM 13749 C CA . ARG A 1 35 ? 3.499 4.134 -11.401 1.00 0.00 35 ARG A CA 10
ATOM 13750 C C . ARG A 1 35 ? 2.772 2.801 -11.250 1.00 0.00 35 ARG A C 10
ATOM 13751 O O . ARG A 1 35 ? 2.399 2.408 -10.145 1.00 0.00 35 ARG A O 10
ATOM 13772 N N . ILE A 1 36 ? 2.573 2.111 -12.369 1.00 0.00 36 ILE A N 10
ATOM 13773 C CA . ILE A 1 36 ? 1.891 0.823 -12.360 1.00 0.00 36 ILE A CA 10
ATOM 13774 C C . ILE A 1 36 ? 2.525 -0.141 -13.356 1.00 0.00 36 ILE A C 10
ATOM 13775 O O . ILE A 1 36 ? 2.982 0.263 -14.426 1.00 0.00 36 ILE A O 10
ATOM 13791 N N . THR A 1 37 ? 2.549 -1.422 -12.999 1.00 0.00 37 THR A N 10
ATOM 13792 C CA . THR A 1 37 ? 3.126 -2.445 -13.861 1.00 0.00 37 THR A CA 10
ATOM 13793 C C . THR A 1 37 ? 2.150 -2.856 -14.957 1.00 0.00 37 THR A C 10
ATOM 13794 O O . THR A 1 37 ? 0.997 -3.201 -14.698 1.00 0.00 37 THR A O 10
ATOM 13805 N N . PRO A 1 38 ? 2.620 -2.818 -16.213 1.00 0.00 38 PRO A N 10
ATOM 13806 C CA . PRO A 1 38 ? 1.804 -3.185 -17.375 1.00 0.00 38 PRO A CA 10
ATOM 13807 C C . PRO A 1 38 ? 1.506 -4.679 -17.426 1.00 0.00 38 PRO A C 10
ATOM 13808 O O . PRO A 1 38 ? 2.368 -5.482 -17.781 1.00 0.00 38 PRO A O 10
ATOM 13819 N N . GLY A 1 39 ? 0.279 -5.046 -17.069 1.00 0.00 39 GLY A N 10
ATOM 13820 C CA . GLY A 1 39 ? -0.110 -6.444 -17.082 1.00 0.00 39 GLY A CA 10
ATOM 13821 C C . GLY A 1 39 ? 0.407 -7.201 -15.875 1.00 0.00 39 GLY A C 10
ATOM 13822 O O . GLY A 1 39 ? 1.196 -8.137 -16.012 1.00 0.00 39 GLY A O 10
ATOM 13826 N N . SER A 1 40 ? -0.036 -6.796 -14.690 1.00 0.00 40 SER A N 10
ATOM 13827 C CA . SER A 1 40 ? 0.391 -7.439 -13.453 1.00 0.00 40 SER A CA 10
ATOM 13828 C C . SER A 1 40 ? -0.715 -7.389 -12.404 1.00 0.00 40 SER A C 10
ATOM 13829 O O . SER A 1 40 ? -1.827 -6.937 -12.678 1.00 0.00 40 SER A O 10
ATOM 13837 N N . LYS A 1 41 ? -0.402 -7.858 -11.200 1.00 0.00 41 LYS A N 10
ATOM 13838 C CA . LYS A 1 41 ? -1.368 -7.867 -10.108 1.00 0.00 41 LYS A CA 10
ATOM 13839 C C . LYS A 1 41 ? -1.897 -6.462 -9.837 1.00 0.00 41 LYS A C 10
ATOM 13840 O O . LYS A 1 41 ? -3.027 -6.291 -9.381 1.00 0.00 41 LYS A O 10
ATOM 13859 N N . ALA A 1 42 ? -1.073 -5.459 -10.124 1.00 0.00 42 ALA A N 10
ATOM 13860 C CA . ALA A 1 42 ? -1.460 -4.069 -9.915 1.00 0.00 42 ALA A CA 10
ATOM 13861 C C . ALA A 1 42 ? -2.405 -3.591 -11.012 1.00 0.00 42 ALA A C 10
ATOM 13862 O O . ALA A 1 42 ? -3.585 -3.347 -10.764 1.00 0.00 42 ALA A O 10
ATOM 13869 N N . ALA A 1 43 ? -1.878 -3.461 -12.225 1.00 0.00 43 ALA A N 10
ATOM 13870 C CA . ALA A 1 43 ? -2.676 -3.013 -13.360 1.00 0.00 43 ALA A CA 10
ATOM 13871 C C . ALA A 1 43 ? -3.894 -3.908 -13.562 1.00 0.00 43 ALA A C 10
ATOM 13872 O O . ALA A 1 43 ? -5.015 -3.423 -13.707 1.00 0.00 43 ALA A O 10
ATOM 13879 N N . ALA A 1 44 ? -3.665 -5.218 -13.571 1.00 0.00 44 ALA A N 10
ATOM 13880 C CA . ALA A 1 44 ? -4.744 -6.180 -13.754 1.00 0.00 44 ALA A CA 10
ATOM 13881 C C . ALA A 1 44 ? -5.917 -5.872 -12.829 1.00 0.00 44 ALA A C 10
ATOM 13882 O O . ALA A 1 44 ? -7.044 -6.302 -13.076 1.00 0.00 44 ALA A O 10
ATOM 13889 N N . ALA A 1 45 ? -5.645 -5.126 -11.764 1.00 0.00 45 ALA A N 10
ATOM 13890 C CA . ALA A 1 45 ? -6.678 -4.759 -10.803 1.00 0.00 45 ALA A CA 10
ATOM 13891 C C . ALA A 1 45 ? -7.262 -3.387 -11.122 1.00 0.00 45 ALA A C 10
ATOM 13892 O O . ALA A 1 45 ? -7.822 -2.724 -10.251 1.00 0.00 45 ALA A O 10
ATOM 13899 N N . ASN A 1 46 ? -7.125 -2.967 -12.375 1.00 0.00 46 ASN A N 10
ATOM 13900 C CA . ASN A 1 46 ? -7.638 -1.672 -12.808 1.00 0.00 46 ASN A CA 10
ATOM 13901 C C . ASN A 1 46 ? -6.922 -0.535 -12.086 1.00 0.00 46 ASN A C 10
ATOM 13902 O O . ASN A 1 46 ? -7.475 0.553 -11.917 1.00 0.00 46 ASN A O 10
ATOM 13913 N N . LEU A 1 47 ? -5.690 -0.793 -11.661 1.00 0.00 47 LEU A N 10
ATOM 13914 C CA . LEU A 1 47 ? -4.897 0.209 -10.957 1.00 0.00 47 LEU A CA 10
ATOM 13915 C C . LEU A 1 47 ? -4.138 1.092 -11.942 1.00 0.00 47 LEU A C 10
ATOM 13916 O O . LEU A 1 47 ? -3.584 0.606 -12.928 1.00 0.00 47 LEU A O 10
ATOM 13932 N N . CYS A 1 48 ? -4.114 2.391 -11.666 1.00 0.00 48 CYS A N 10
ATOM 13933 C CA . CYS A 1 48 ? -3.421 3.343 -12.527 1.00 0.00 48 CYS A CA 10
ATOM 13934 C C . CYS A 1 48 ? -2.769 4.448 -11.701 1.00 0.00 48 CYS A C 10
ATOM 13935 O O . CYS A 1 48 ? -3.216 4.783 -10.604 1.00 0.00 48 CYS A O 10
ATOM 13943 N N . PRO A 1 49 ? -1.686 5.029 -12.239 1.00 0.00 49 PRO A N 10
ATOM 13944 C CA . PRO A 1 49 ? -0.949 6.104 -11.569 1.00 0.00 49 PRO A CA 10
ATOM 13945 C C . PRO A 1 49 ? -1.742 7.406 -11.517 1.00 0.00 49 PRO A C 10
ATOM 13946 O O . PRO A 1 49 ? -1.744 8.180 -12.473 1.00 0.00 49 PRO A O 10
ATOM 13957 N N . GLY A 1 50 ? -2.415 7.640 -10.395 1.00 0.00 50 GLY A N 10
ATOM 13958 C CA . GLY A 1 50 ? -3.202 8.849 -10.240 1.00 0.00 50 GLY A CA 10
ATOM 13959 C C . GLY A 1 50 ? -4.308 8.694 -9.215 1.00 0.00 50 GLY A C 10
ATOM 13960 O O . GLY A 1 50 ? -4.749 9.674 -8.614 1.00 0.00 50 GLY A O 10
ATOM 13964 N N . ASP A 1 51 ? -4.758 7.461 -9.014 1.00 0.00 51 ASP A N 10
ATOM 13965 C CA . ASP A 1 51 ? -5.819 7.180 -8.055 1.00 0.00 51 ASP A CA 10
ATOM 13966 C C . ASP A 1 51 ? -5.370 7.513 -6.635 1.00 0.00 51 ASP A C 10
ATOM 13967 O O . ASP A 1 51 ? -4.207 7.321 -6.280 1.00 0.00 51 ASP A O 10
ATOM 13976 N N . VAL A 1 52 ? -6.300 8.012 -5.827 1.00 0.00 52 VAL A N 10
ATOM 13977 C CA . VAL A 1 52 ? -6.000 8.371 -4.446 1.00 0.00 52 VAL A CA 10
ATOM 13978 C C . VAL A 1 52 ? -6.198 7.181 -3.514 1.00 0.00 52 VAL A C 10
ATOM 13979 O O . VAL A 1 52 ? -7.092 6.360 -3.720 1.00 0.00 52 VAL A O 10
ATOM 13992 N N . ILE A 1 53 ? -5.359 7.096 -2.487 1.00 0.00 53 ILE A N 10
ATOM 13993 C CA . ILE A 1 53 ? -5.443 6.007 -1.521 1.00 0.00 53 ILE A CA 10
ATOM 13994 C C . ILE A 1 53 ? -6.025 6.490 -0.197 1.00 0.00 53 ILE A C 10
ATOM 13995 O O . ILE A 1 53 ? -5.377 7.228 0.546 1.00 0.00 53 ILE A O 10
ATOM 14011 N N . LEU A 1 54 ? -7.251 6.068 0.093 1.00 0.00 54 LEU A N 10
ATOM 14012 C CA . LEU A 1 54 ? -7.921 6.456 1.329 1.00 0.00 54 LEU A CA 10
ATOM 14013 C C . LEU A 1 54 ? -7.408 5.635 2.507 1.00 0.00 54 LEU A C 10
ATOM 14014 O O . LEU A 1 54 ? -7.120 6.175 3.575 1.00 0.00 54 LEU A O 10
ATOM 14030 N N . ALA A 1 55 ? -7.293 4.326 2.305 1.00 0.00 55 ALA A N 10
ATOM 14031 C CA . ALA A 1 55 ? -6.810 3.431 3.349 1.00 0.00 55 ALA A CA 10
ATOM 14032 C C . ALA A 1 55 ? -5.980 2.297 2.758 1.00 0.00 55 ALA A C 10
ATOM 14033 O O . ALA A 1 55 ? -6.343 1.717 1.735 1.00 0.00 55 ALA A O 10
ATOM 14040 N N . ILE A 1 56 ? -4.864 1.986 3.409 1.00 0.00 56 ILE A N 10
ATOM 14041 C CA . ILE A 1 56 ? -3.982 0.921 2.947 1.00 0.00 56 ILE A CA 10
ATOM 14042 C C . ILE A 1 56 ? -4.202 -0.359 3.746 1.00 0.00 56 ILE A C 10
ATOM 14043 O O . ILE A 1 56 ? -4.353 -0.323 4.967 1.00 0.00 56 ILE A O 10
ATOM 14059 N N . ASP A 1 57 ? -4.218 -1.490 3.049 1.00 0.00 57 ASP A N 10
ATOM 14060 C CA . ASP A 1 57 ? -4.417 -2.783 3.693 1.00 0.00 57 ASP A CA 10
ATOM 14061 C C . ASP A 1 57 ? -5.367 -2.658 4.880 1.00 0.00 57 ASP A C 10
ATOM 14062 O O . ASP A 1 57 ? -5.135 -3.242 5.937 1.00 0.00 57 ASP A O 10
ATOM 14071 N N . GLY A 1 58 ? -6.438 -1.892 4.697 1.00 0.00 58 GLY A N 10
ATOM 14072 C CA . GLY A 1 58 ? -7.406 -1.703 5.761 1.00 0.00 58 GLY A CA 10
ATOM 14073 C C . GLY A 1 58 ? -6.891 -0.795 6.860 1.00 0.00 58 GLY A C 10
ATOM 14074 O O . GLY A 1 58 ? -7.080 -1.072 8.044 1.00 0.00 58 GLY A O 10
ATOM 14078 N N . PHE A 1 59 ? -6.236 0.293 6.467 1.00 0.00 59 PHE A N 10
ATOM 14079 C CA . PHE A 1 59 ? -5.688 1.244 7.428 1.00 0.00 59 PHE A CA 10
ATOM 14080 C C . PHE A 1 59 ? -5.590 2.638 6.816 1.00 0.00 59 PHE A C 10
ATOM 14081 O O . PHE A 1 59 ? -4.723 2.904 5.984 1.00 0.00 59 PHE A O 10
ATOM 14098 N N . GLY A 1 60 ? -6.486 3.527 7.235 1.00 0.00 60 GLY A N 10
ATOM 14099 C CA . GLY A 1 60 ? -6.484 4.883 6.719 1.00 0.00 60 GLY A CA 10
ATOM 14100 C C . GLY A 1 60 ? -5.103 5.508 6.737 1.00 0.00 60 GLY A C 10
ATOM 14101 O O . GLY A 1 60 ? -4.262 5.152 7.563 1.00 0.00 60 GLY A O 10
ATOM 14105 N N . THR A 1 61 ? -4.867 6.443 5.822 1.00 0.00 61 THR A N 10
ATOM 14106 C CA . THR A 1 61 ? -3.578 7.117 5.733 1.00 0.00 61 THR A CA 10
ATOM 14107 C C . THR A 1 61 ? -3.603 8.451 6.471 1.00 0.00 61 THR A C 10
ATOM 14108 O O . THR A 1 61 ? -2.936 9.404 6.070 1.00 0.00 61 THR A O 10
ATOM 14119 N N . GLU A 1 62 ? -4.377 8.511 7.550 1.00 0.00 62 GLU A N 10
ATOM 14120 C CA . GLU A 1 62 ? -4.488 9.730 8.343 1.00 0.00 62 GLU A CA 10
ATOM 14121 C C . GLU A 1 62 ? -3.235 9.947 9.186 1.00 0.00 62 GLU A C 10
ATOM 14122 O O . GLU A 1 62 ? -2.757 11.072 9.329 1.00 0.00 62 GLU A O 10
ATOM 14134 N N . SER A 1 63 ? -2.707 8.861 9.741 1.00 0.00 63 SER A N 10
ATOM 14135 C CA . SER A 1 63 ? -1.512 8.932 10.574 1.00 0.00 63 SER A CA 10
ATOM 14136 C C . SER A 1 63 ? -0.380 8.104 9.972 1.00 0.00 63 SER A C 10
ATOM 14137 O O . SER A 1 63 ? 0.539 7.686 10.674 1.00 0.00 63 SER A O 10
ATOM 14145 N N . MET A 1 64 ? -0.456 7.872 8.665 1.00 0.00 64 MET A N 10
ATOM 14146 C CA . MET A 1 64 ? 0.562 7.096 7.967 1.00 0.00 64 MET A CA 10
ATOM 14147 C C . MET A 1 64 ? 1.266 7.945 6.913 1.00 0.00 64 MET A C 10
ATOM 14148 O O . MET A 1 64 ? 0.694 8.255 5.867 1.00 0.00 64 MET A O 10
ATOM 14162 N N . THR A 1 65 ? 2.510 8.319 7.195 1.00 0.00 65 THR A N 10
ATOM 14163 C CA . THR A 1 65 ? 3.291 9.133 6.272 1.00 0.00 65 THR A CA 10
ATOM 14164 C C . THR A 1 65 ? 3.781 8.307 5.088 1.00 0.00 65 THR A C 10
ATOM 14165 O O . THR A 1 65 ? 3.868 7.081 5.168 1.00 0.00 65 THR A O 10
ATOM 14176 N N . HIS A 1 66 ? 4.100 8.984 3.990 1.00 0.00 66 HIS A N 10
ATOM 14177 C CA . HIS A 1 66 ? 4.582 8.312 2.790 1.00 0.00 66 HIS A CA 10
ATOM 14178 C C . HIS A 1 66 ? 5.509 7.155 3.151 1.00 0.00 66 HIS A C 10
ATOM 14179 O O . HIS A 1 66 ? 5.246 6.004 2.803 1.00 0.00 66 HIS A O 10
ATOM 14194 N N . ALA A 1 67 ? 6.595 7.469 3.849 1.00 0.00 67 ALA A N 10
ATOM 14195 C CA . ALA A 1 67 ? 7.560 6.456 4.258 1.00 0.00 67 ALA A CA 10
ATOM 14196 C C . ALA A 1 67 ? 6.865 5.273 4.924 1.00 0.00 67 ALA A C 10
ATOM 14197 O O . ALA A 1 67 ? 7.209 4.117 4.674 1.00 0.00 67 ALA A O 10
ATOM 14204 N N . ASP A 1 68 ? 5.887 5.568 5.773 1.00 0.00 68 ASP A N 10
ATOM 14205 C CA . ASP A 1 68 ? 5.143 4.529 6.474 1.00 0.00 68 ASP A CA 10
ATOM 14206 C C . ASP A 1 68 ? 4.348 3.673 5.493 1.00 0.00 68 ASP A C 10
ATOM 14207 O O . ASP A 1 68 ? 4.223 2.462 5.670 1.00 0.00 68 ASP A O 10
ATOM 14216 N N . ALA A 1 69 ? 3.811 4.312 4.459 1.00 0.00 69 ALA A N 10
ATOM 14217 C CA . ALA A 1 69 ? 3.029 3.610 3.449 1.00 0.00 69 ALA A CA 10
ATOM 14218 C C . ALA A 1 69 ? 3.897 2.634 2.663 1.00 0.00 69 ALA A C 10
ATOM 14219 O O . ALA A 1 69 ? 3.479 1.514 2.371 1.00 0.00 69 ALA A O 10
ATOM 14226 N N . GLN A 1 70 ? 5.107 3.066 2.323 1.00 0.00 70 GLN A N 10
ATOM 14227 C CA . GLN A 1 70 ? 6.033 2.230 1.569 1.00 0.00 70 GLN A CA 10
ATOM 14228 C C . GLN A 1 70 ? 6.367 0.956 2.339 1.00 0.00 70 GLN A C 10
ATOM 14229 O O . GLN A 1 70 ? 6.549 -0.108 1.748 1.00 0.00 70 GLN A O 10
ATOM 14243 N N . ASP A 1 71 ? 6.444 1.072 3.660 1.00 0.00 71 ASP A N 10
ATOM 14244 C CA . ASP A 1 71 ? 6.755 -0.071 4.511 1.00 0.00 71 ASP A CA 10
ATOM 14245 C C . ASP A 1 71 ? 5.502 -0.896 4.791 1.00 0.00 71 ASP A C 10
ATOM 14246 O O . ASP A 1 71 ? 5.584 -2.009 5.310 1.00 0.00 71 ASP A O 10
ATOM 14255 N N . ARG A 1 72 ? 4.345 -0.342 4.444 1.00 0.00 72 ARG A N 10
ATOM 14256 C CA . ARG A 1 72 ? 3.076 -1.026 4.660 1.00 0.00 72 ARG A CA 10
ATOM 14257 C C . ARG A 1 72 ? 2.678 -1.835 3.429 1.00 0.00 72 ARG A C 10
ATOM 14258 O O . ARG A 1 72 ? 2.025 -2.873 3.541 1.00 0.00 72 ARG A O 10
ATOM 14279 N N . ILE A 1 73 ? 3.074 -1.351 2.256 1.00 0.00 73 ILE A N 10
ATOM 14280 C CA . ILE A 1 73 ? 2.759 -2.030 1.005 1.00 0.00 73 ILE A CA 10
ATOM 14281 C C . ILE A 1 73 ? 3.692 -3.213 0.771 1.00 0.00 73 ILE A C 10
ATOM 14282 O O . ILE A 1 73 ? 3.248 -4.311 0.434 1.00 0.00 73 ILE A O 10
ATOM 14298 N N . LYS A 1 74 ? 4.988 -2.982 0.954 1.00 0.00 74 LYS A N 10
ATOM 14299 C CA . LYS A 1 74 ? 5.985 -4.029 0.766 1.00 0.00 74 LYS A CA 10
ATOM 14300 C C . LYS A 1 74 ? 5.786 -5.158 1.773 1.00 0.00 74 LYS A C 10
ATOM 14301 O O . LYS A 1 74 ? 5.991 -6.329 1.455 1.00 0.00 74 LYS A O 10
ATOM 14320 N N . ALA A 1 75 ? 5.384 -4.797 2.987 1.00 0.00 75 ALA A N 10
ATOM 14321 C CA . ALA A 1 75 ? 5.154 -5.780 4.039 1.00 0.00 75 ALA A CA 10
ATOM 14322 C C . ALA A 1 75 ? 3.678 -6.156 4.125 1.00 0.00 75 ALA A C 10
ATOM 14323 O O . ALA A 1 75 ? 3.231 -6.726 5.119 1.00 0.00 75 ALA A O 10
ATOM 14330 N N . ALA A 1 76 ? 2.928 -5.831 3.078 1.00 0.00 76 ALA A N 10
ATOM 14331 C CA . ALA A 1 76 ? 1.503 -6.137 3.035 1.00 0.00 76 ALA A CA 10
ATOM 14332 C C . ALA A 1 76 ? 1.249 -7.613 3.319 1.00 0.00 76 ALA A C 10
ATOM 14333 O O . ALA A 1 76 ? 2.177 -8.367 3.611 1.00 0.00 76 ALA A O 10
ATOM 14340 N N . SER A 1 77 ? -0.013 -8.019 3.231 1.00 0.00 77 SER A N 10
ATOM 14341 C CA . SER A 1 77 ? -0.390 -9.406 3.483 1.00 0.00 77 SER A CA 10
ATOM 14342 C C . SER A 1 77 ? -0.751 -10.115 2.182 1.00 0.00 77 SER A C 10
ATOM 14343 O O . SER A 1 77 ? -0.797 -9.499 1.117 1.00 0.00 77 SER A O 10
ATOM 14351 N N . TYR A 1 78 ? -1.008 -11.415 2.276 1.00 0.00 78 TYR A N 10
ATOM 14352 C CA . TYR A 1 78 ? -1.363 -12.211 1.107 1.00 0.00 78 TYR A CA 10
ATOM 14353 C C . TYR A 1 78 ? -2.291 -11.432 0.179 1.00 0.00 78 TYR A C 10
ATOM 14354 O O . TYR A 1 78 ? -2.324 -11.672 -1.027 1.00 0.00 78 TYR A O 10
ATOM 14372 N N . GLN A 1 79 ? -3.043 -10.498 0.753 1.00 0.00 79 GLN A N 10
ATOM 14373 C CA . GLN A 1 79 ? -3.972 -9.684 -0.021 1.00 0.00 79 GLN A CA 10
ATOM 14374 C C . GLN A 1 79 ? -3.906 -8.223 0.411 1.00 0.00 79 GLN A C 10
ATOM 14375 O O . GLN A 1 79 ? -3.951 -7.914 1.603 1.00 0.00 79 GLN A O 10
ATOM 14389 N N . LEU A 1 80 ? -3.798 -7.327 -0.564 1.00 0.00 80 LEU A N 10
ATOM 14390 C CA . LEU A 1 80 ? -3.725 -5.897 -0.284 1.00 0.00 80 LEU A CA 10
ATOM 14391 C C . LEU A 1 80 ? -5.080 -5.230 -0.502 1.00 0.00 80 LEU A C 10
ATOM 14392 O O . LEU A 1 80 ? -5.692 -5.378 -1.560 1.00 0.00 80 LEU A O 10
ATOM 14408 N N . CYS A 1 81 ? -5.540 -4.495 0.504 1.00 0.00 81 CYS A N 10
ATOM 14409 C CA . CYS A 1 81 ? -6.821 -3.803 0.422 1.00 0.00 81 CYS A CA 10
ATOM 14410 C C . CYS A 1 81 ? -6.623 -2.291 0.396 1.00 0.00 81 CYS A C 10
ATOM 14411 O O . CYS A 1 81 ? -6.382 -1.668 1.431 1.00 0.00 81 CYS A O 10
ATOM 14419 N N . LEU A 1 82 ? -6.723 -1.707 -0.793 1.00 0.00 82 LEU A N 10
ATOM 14420 C CA . LEU A 1 82 ? -6.553 -0.267 -0.954 1.00 0.00 82 LEU A CA 10
ATOM 14421 C C . LEU A 1 82 ? -7.847 0.384 -1.430 1.00 0.00 82 LEU A C 10
ATOM 14422 O O . LEU A 1 82 ? -8.282 0.173 -2.563 1.00 0.00 82 LEU A O 10
ATOM 14438 N N . LYS A 1 83 ? -8.458 1.180 -0.559 1.00 0.00 83 LYS A N 10
ATOM 14439 C CA . LYS A 1 83 ? -9.701 1.866 -0.890 1.00 0.00 83 LYS A CA 10
ATOM 14440 C C . LYS A 1 83 ? -9.421 3.211 -1.552 1.00 0.00 83 LYS A C 10
ATOM 14441 O O . LYS A 1 83 ? -8.746 4.067 -0.978 1.00 0.00 83 LYS A O 10
ATOM 14460 N N . ILE A 1 84 ? -9.943 3.391 -2.760 1.00 0.00 84 ILE A N 10
ATOM 14461 C CA . ILE A 1 84 ? -9.751 4.634 -3.497 1.00 0.00 84 ILE A CA 10
ATOM 14462 C C . ILE A 1 84 ? -10.988 5.521 -3.412 1.00 0.00 84 ILE A C 10
ATOM 14463 O O . ILE A 1 84 ? -12.084 5.048 -3.112 1.00 0.00 84 ILE A O 10
ATOM 14479 N N . ASP A 1 85 ? -10.805 6.809 -3.681 1.00 0.00 85 ASP A N 10
ATOM 14480 C CA . ASP A 1 85 ? -11.907 7.763 -3.638 1.00 0.00 85 ASP A CA 10
ATOM 14481 C C . ASP A 1 85 ? -12.542 7.922 -5.016 1.00 0.00 85 ASP A C 10
ATOM 14482 O O . ASP A 1 85 ? -13.042 8.993 -5.360 1.00 0.00 85 ASP A O 10
ATOM 14491 N N . ARG A 1 86 ? -12.518 6.849 -5.800 1.00 0.00 86 ARG A N 10
ATOM 14492 C CA . ARG A 1 86 ? -13.090 6.870 -7.141 1.00 0.00 86 ARG A CA 10
ATOM 14493 C C . ARG A 1 86 ? -12.905 8.239 -7.790 1.00 0.00 86 ARG A C 10
ATOM 14494 O O . ARG A 1 86 ? -13.861 8.839 -8.279 1.00 0.00 86 ARG A O 10
ATOM 14515 N N . ALA A 1 87 ? -11.668 8.726 -7.789 1.00 0.00 87 ALA A N 10
ATOM 14516 C CA . ALA A 1 87 ? -11.357 10.022 -8.378 1.00 0.00 87 ALA A CA 10
ATOM 14517 C C . ALA A 1 87 ? -11.795 10.081 -9.837 1.00 0.00 87 ALA A C 10
ATOM 14518 O O . ALA A 1 87 ? -11.118 9.554 -10.719 1.00 0.00 87 ALA A O 10
ATOM 14525 N N . GLU A 1 88 ? -12.932 10.725 -10.084 1.00 0.00 88 GLU A N 10
ATOM 14526 C CA . GLU A 1 88 ? -13.460 10.850 -11.437 1.00 0.00 88 GLU A CA 10
ATOM 14527 C C . GLU A 1 88 ? -12.607 11.805 -12.268 1.00 0.00 88 GLU A C 10
ATOM 14528 O O . GLU A 1 88 ? -12.366 11.571 -13.453 1.00 0.00 88 GLU A O 10
ATOM 14540 N N . THR A 1 89 ? -12.152 12.884 -11.638 1.00 0.00 89 THR A N 10
ATOM 14541 C CA . THR A 1 89 ? -11.328 13.875 -12.317 1.00 0.00 89 THR A CA 10
ATOM 14542 C C . THR A 1 89 ? -9.994 14.064 -11.603 1.00 0.00 89 THR A C 10
ATOM 14543 O O . THR A 1 89 ? -9.068 14.667 -12.146 1.00 0.00 89 THR A O 10
ATOM 14554 N N . ARG A 1 90 ? -9.902 13.543 -10.384 1.00 0.00 90 ARG A N 10
ATOM 14555 C CA . ARG A 1 90 ? -8.681 13.655 -9.595 1.00 0.00 90 ARG A CA 10
ATOM 14556 C C . ARG A 1 90 ? -8.269 15.116 -9.435 1.00 0.00 90 ARG A C 10
ATOM 14557 O O . ARG A 1 90 ? -7.091 15.456 -9.551 1.00 0.00 90 ARG A O 10
ATOM 14578 N N . LEU A 1 91 ? -9.247 15.975 -9.170 1.00 0.00 91 LEU A N 10
ATOM 14579 C CA . LEU A 1 91 ? -8.987 17.400 -8.994 1.00 0.00 91 LEU A CA 10
ATOM 14580 C C . LEU A 1 91 ? -8.624 17.713 -7.546 1.00 0.00 91 LEU A C 10
ATOM 14581 O O . LEU A 1 91 ? -7.670 18.444 -7.279 1.00 0.00 91 LEU A O 10
ATOM 14597 N N . TRP A 1 92 ? -9.388 17.152 -6.616 1.00 0.00 92 TRP A N 10
ATOM 14598 C CA . TRP A 1 92 ? -9.146 17.370 -5.194 1.00 0.00 92 TRP A CA 10
ATOM 14599 C C . TRP A 1 92 ? -9.599 16.167 -4.374 1.00 0.00 92 TRP A C 10
ATOM 14600 O O . TRP A 1 92 ? -10.219 15.243 -4.901 1.00 0.00 92 TRP A O 10
ATOM 14621 N N . SER A 1 93 ? -9.288 16.186 -3.082 1.00 0.00 93 SER A N 10
ATOM 14622 C CA . SER A 1 93 ? -9.661 15.094 -2.190 1.00 0.00 93 SER A CA 10
ATOM 14623 C C . SER A 1 93 ? -10.780 15.523 -1.246 1.00 0.00 93 SER A C 10
ATOM 14624 O O . SER A 1 93 ? -10.556 15.822 -0.073 1.00 0.00 93 SER A O 10
ATOM 14632 N N . PRO A 1 94 ? -12.015 15.554 -1.769 1.00 0.00 94 PRO A N 10
ATOM 14633 C CA . PRO A 1 94 ? -13.194 15.944 -0.991 1.00 0.00 94 PRO A CA 10
ATOM 14634 C C . PRO A 1 94 ? -13.561 14.907 0.064 1.00 0.00 94 PRO A C 10
ATOM 14635 O O . PRO A 1 94 ? -12.779 14.003 0.357 1.00 0.00 94 PRO A O 10
ATOM 14646 N N . GLN A 1 95 ? -14.756 15.043 0.632 1.00 0.00 95 GLN A N 10
ATOM 14647 C CA . GLN A 1 95 ? -15.225 14.117 1.655 1.00 0.00 95 GLN A CA 10
ATOM 14648 C C . GLN A 1 95 ? -14.775 12.692 1.347 1.00 0.00 95 GLN A C 10
ATOM 14649 O O . GLN A 1 95 ? -14.795 12.259 0.195 1.00 0.00 95 GLN A O 10
ATOM 14663 N N . VAL A 1 96 ? -14.369 11.968 2.385 1.00 0.00 96 VAL A N 10
ATOM 14664 C CA . VAL A 1 96 ? -13.915 10.592 2.226 1.00 0.00 96 VAL A CA 10
ATOM 14665 C C . VAL A 1 96 ? -15.055 9.684 1.780 1.00 0.00 96 VAL A C 10
ATOM 14666 O O . VAL A 1 96 ? -15.712 9.046 2.603 1.00 0.00 96 VAL A O 10
ATOM 14679 N N . SER A 1 97 ? -15.285 9.631 0.472 1.00 0.00 97 SER A N 10
ATOM 14680 C CA . SER A 1 97 ? -16.349 8.804 -0.084 1.00 0.00 97 SER A CA 10
ATOM 14681 C C . SER A 1 97 ? -17.559 8.778 0.845 1.00 0.00 97 SER A C 10
ATOM 14682 O O . SER A 1 97 ? -18.033 7.710 1.234 1.00 0.00 97 SER A O 10
ATOM 14690 N N . SER A 1 98 ? -18.053 9.960 1.196 1.00 0.00 98 SER A N 10
ATOM 14691 C CA . SER A 1 98 ? -19.205 10.075 2.083 1.00 0.00 98 SER A CA 10
ATOM 14692 C C . SER A 1 98 ? -20.380 10.731 1.365 1.00 0.00 98 SER A C 10
ATOM 14693 O O . SER A 1 98 ? -20.239 11.795 0.764 1.00 0.00 98 SER A O 10
ATOM 14701 N N . GLY A 1 99 ? -21.541 10.087 1.432 1.00 0.00 99 GLY A N 10
ATOM 14702 C CA . GLY A 1 99 ? -22.725 10.622 0.784 1.00 0.00 99 GLY A CA 10
ATOM 14703 C C . GLY A 1 99 ? -22.794 12.134 0.860 1.00 0.00 99 GLY A C 10
ATOM 14704 O O . GLY A 1 99 ? -22.716 12.727 1.936 1.00 0.00 99 GLY A O 10
ATOM 14708 N N . PRO A 1 100 ? -22.942 12.783 -0.305 1.00 0.00 100 PRO A N 10
ATOM 14709 C CA . PRO A 1 100 ? -23.023 14.244 -0.393 1.00 0.00 100 PRO A CA 10
ATOM 14710 C C . PRO A 1 100 ? -24.324 14.788 0.188 1.00 0.00 100 PRO A C 10
ATOM 14711 O O . PRO A 1 100 ? -25.392 14.633 -0.405 1.00 0.00 100 PRO A O 10
ATOM 14722 N N . SER A 1 101 ? -24.227 15.426 1.349 1.00 0.00 101 SER A N 10
ATOM 14723 C CA . SER A 1 101 ? -25.397 15.990 2.012 1.00 0.00 101 SER A CA 10
ATOM 14724 C C . SER A 1 101 ? -25.004 17.167 2.900 1.00 0.00 101 SER A C 10
ATOM 14725 O O . SER A 1 101 ? -23.822 17.471 3.059 1.00 0.00 101 SER A O 10
ATOM 14733 N N . SER A 1 102 ? -26.004 17.824 3.478 1.00 0.00 102 SER A N 10
ATOM 14734 C CA . SER A 1 102 ? -25.765 18.970 4.348 1.00 0.00 102 SER A CA 10
ATOM 14735 C C . SER A 1 102 ? -25.179 18.524 5.684 1.00 0.00 102 SER A C 10
ATOM 14736 O O . SER A 1 102 ? -25.904 18.338 6.661 1.00 0.00 102 SER A O 10
ATOM 14744 N N . GLY A 1 103 ? -23.861 18.354 5.718 1.00 0.00 103 GLY A N 10
ATOM 14745 C CA . GLY A 1 103 ? -23.199 17.932 6.939 1.00 0.00 103 GLY A CA 10
ATOM 14746 C C . GLY A 1 103 ? -22.826 16.463 6.917 1.00 0.00 103 GLY A C 10
ATOM 14747 O O . GLY A 1 103 ? -21.845 16.074 6.282 1.00 0.00 103 GLY A O 10
ATOM 14751 N N . GLY A 1 1 ? -26.848 12.022 6.038 1.00 0.00 1 GLY A N 11
ATOM 14752 C CA . GLY A 1 1 ? -26.693 11.198 4.854 1.00 0.00 1 GLY A CA 11
ATOM 14753 C C . GLY A 1 1 ? -25.620 10.140 5.021 1.00 0.00 1 GLY A C 11
ATOM 14754 O O . GLY A 1 1 ? -25.160 9.883 6.133 1.00 0.00 1 GLY A O 11
ATOM 14758 N N . SER A 1 2 ? -25.221 9.524 3.912 1.00 0.00 2 SER A N 11
ATOM 14759 C CA . SER A 1 2 ? -24.200 8.484 3.941 1.00 0.00 2 SER A CA 11
ATOM 14760 C C . SER A 1 2 ? -22.915 8.966 3.274 1.00 0.00 2 SER A C 11
ATOM 14761 O O . SER A 1 2 ? -21.828 8.850 3.840 1.00 0.00 2 SER A O 11
ATOM 14769 N N . SER A 1 3 ? -23.049 9.506 2.067 1.00 0.00 3 SER A N 11
ATOM 14770 C CA . SER A 1 3 ? -21.899 10.002 1.320 1.00 0.00 3 SER A CA 11
ATOM 14771 C C . SER A 1 3 ? -20.713 9.052 1.454 1.00 0.00 3 SER A C 11
ATOM 14772 O O . SER A 1 3 ? -19.568 9.484 1.579 1.00 0.00 3 SER A O 11
ATOM 14780 N N . GLY A 1 4 ? -20.997 7.753 1.426 1.00 0.00 4 GLY A N 11
ATOM 14781 C CA . GLY A 1 4 ? -19.945 6.761 1.545 1.00 0.00 4 GLY A CA 11
ATOM 14782 C C . GLY A 1 4 ? -19.526 6.196 0.202 1.00 0.00 4 GLY A C 11
ATOM 14783 O O . GLY A 1 4 ? -19.571 4.985 -0.011 1.00 0.00 4 GLY A O 11
ATOM 14787 N N . SER A 1 5 ? -19.118 7.076 -0.707 1.00 0.00 5 SER A N 11
ATOM 14788 C CA . SER A 1 5 ? -18.694 6.659 -2.038 1.00 0.00 5 SER A CA 11
ATOM 14789 C C . SER A 1 5 ? -17.239 6.200 -2.026 1.00 0.00 5 SER A C 11
ATOM 14790 O O . SER A 1 5 ? -16.343 6.929 -2.452 1.00 0.00 5 SER A O 11
ATOM 14798 N N . SER A 1 6 ? -17.013 4.985 -1.535 1.00 0.00 6 SER A N 11
ATOM 14799 C CA . SER A 1 6 ? -15.667 4.429 -1.464 1.00 0.00 6 SER A CA 11
ATOM 14800 C C . SER A 1 6 ? -15.489 3.305 -2.481 1.00 0.00 6 SER A C 11
ATOM 14801 O O . SER A 1 6 ? -16.463 2.747 -2.983 1.00 0.00 6 SER A O 11
ATOM 14809 N N . GLY A 1 7 ? -14.235 2.980 -2.780 1.00 0.00 7 GLY A N 11
ATOM 14810 C CA . GLY A 1 7 ? -13.950 1.925 -3.735 1.00 0.00 7 GLY A CA 11
ATOM 14811 C C . GLY A 1 7 ? -12.940 0.924 -3.210 1.00 0.00 7 GLY A C 11
ATOM 14812 O O . GLY A 1 7 ? -11.776 1.260 -2.997 1.00 0.00 7 GLY A O 11
ATOM 14816 N N . ASN A 1 8 ? -13.387 -0.310 -2.999 1.00 0.00 8 ASN A N 11
ATOM 14817 C CA . ASN A 1 8 ? -12.513 -1.363 -2.492 1.00 0.00 8 ASN A CA 11
ATOM 14818 C C . ASN A 1 8 ? -11.662 -1.949 -3.614 1.00 0.00 8 ASN A C 11
ATOM 14819 O O . ASN A 1 8 ? -12.136 -2.137 -4.735 1.00 0.00 8 ASN A O 11
ATOM 14830 N N . VAL A 1 9 ? -10.402 -2.238 -3.304 1.00 0.00 9 VAL A N 11
ATOM 14831 C CA . VAL A 1 9 ? -9.485 -2.806 -4.285 1.00 0.00 9 VAL A CA 11
ATOM 14832 C C . VAL A 1 9 ? -8.527 -3.797 -3.633 1.00 0.00 9 VAL A C 11
ATOM 14833 O O . VAL A 1 9 ? -7.629 -3.409 -2.886 1.00 0.00 9 VAL A O 11
ATOM 14846 N N . VAL A 1 10 ? -8.725 -5.079 -3.921 1.00 0.00 10 VAL A N 11
ATOM 14847 C CA . VAL A 1 10 ? -7.878 -6.127 -3.364 1.00 0.00 10 VAL A CA 11
ATOM 14848 C C . VAL A 1 10 ? -6.924 -6.680 -4.417 1.00 0.00 10 VAL A C 11
ATOM 14849 O O . VAL A 1 10 ? -7.349 -7.316 -5.383 1.00 0.00 10 VAL A O 11
ATOM 14862 N N . LEU A 1 11 ? -5.633 -6.436 -4.224 1.00 0.00 11 LEU A N 11
ATOM 14863 C CA . LEU A 1 11 ? -4.616 -6.910 -5.157 1.00 0.00 11 LEU A CA 11
ATOM 14864 C C . LEU A 1 11 ? -3.913 -8.149 -4.612 1.00 0.00 11 LEU A C 11
ATOM 14865 O O . LEU A 1 11 ? -3.553 -8.223 -3.438 1.00 0.00 11 LEU A O 11
ATOM 14881 N N . PRO A 1 12 ? -3.711 -9.147 -5.486 1.00 0.00 12 PRO A N 11
ATOM 14882 C CA . PRO A 1 12 ? -3.047 -10.401 -5.116 1.00 0.00 12 PRO A CA 11
ATOM 14883 C C . PRO A 1 12 ? -1.559 -10.209 -4.840 1.00 0.00 12 PRO A C 11
ATOM 14884 O O . PRO A 1 12 ? -0.879 -9.462 -5.543 1.00 0.00 12 PRO A O 11
ATOM 14895 N N . GLY A 1 13 ? -1.060 -10.889 -3.812 1.00 0.00 13 GLY A N 11
ATOM 14896 C CA . GLY A 1 13 ? 0.344 -10.780 -3.463 1.00 0.00 13 GLY A CA 11
ATOM 14897 C C . GLY A 1 13 ? 1.007 -12.133 -3.296 1.00 0.00 13 GLY A C 11
ATOM 14898 O O . GLY A 1 13 ? 0.544 -13.144 -3.824 1.00 0.00 13 GLY A O 11
ATOM 14902 N N . PRO A 1 14 ? 2.119 -12.163 -2.547 1.00 0.00 14 PRO A N 11
ATOM 14903 C CA . PRO A 1 14 ? 2.680 -10.965 -1.914 1.00 0.00 14 PRO A CA 11
ATOM 14904 C C . PRO A 1 14 ? 3.273 -9.996 -2.931 1.00 0.00 14 PRO A C 11
ATOM 14905 O O . PRO A 1 14 ? 3.053 -10.132 -4.134 1.00 0.00 14 PRO A O 11
ATOM 14916 N N . ALA A 1 15 ? 4.027 -9.018 -2.439 1.00 0.00 15 ALA A N 11
ATOM 14917 C CA . ALA A 1 15 ? 4.654 -8.028 -3.306 1.00 0.00 15 ALA A CA 11
ATOM 14918 C C . ALA A 1 15 ? 5.682 -8.677 -4.227 1.00 0.00 15 ALA A C 11
ATOM 14919 O O . ALA A 1 15 ? 6.180 -9.773 -3.968 1.00 0.00 15 ALA A O 11
ATOM 14926 N N . PRO A 1 16 ? 6.008 -7.987 -5.330 1.00 0.00 16 PRO A N 11
ATOM 14927 C CA . PRO A 1 16 ? 5.422 -6.682 -5.650 1.00 0.00 16 PRO A CA 11
ATOM 14928 C C . PRO A 1 16 ? 3.949 -6.786 -6.031 1.00 0.00 16 PRO A C 11
ATOM 14929 O O . PRO A 1 16 ? 3.426 -7.882 -6.231 1.00 0.00 16 PRO A O 11
ATOM 14940 N N . TRP A 1 17 ? 3.286 -5.639 -6.132 1.00 0.00 17 TRP A N 11
ATOM 14941 C CA . TRP A 1 17 ? 1.873 -5.602 -6.490 1.00 0.00 17 TRP A CA 11
ATOM 14942 C C . TRP A 1 17 ? 1.689 -5.139 -7.931 1.00 0.00 17 TRP A C 11
ATOM 14943 O O . TRP A 1 17 ? 0.789 -5.600 -8.631 1.00 0.00 17 TRP A O 11
ATOM 14964 N N . GLY A 1 18 ? 2.549 -4.224 -8.369 1.00 0.00 18 GLY A N 11
ATOM 14965 C CA . GLY A 1 18 ? 2.464 -3.715 -9.725 1.00 0.00 18 GLY A CA 11
ATOM 14966 C C . GLY A 1 18 ? 2.019 -2.266 -9.773 1.00 0.00 18 GLY A C 11
ATOM 14967 O O . GLY A 1 18 ? 1.899 -1.682 -10.850 1.00 0.00 18 GLY A O 11
ATOM 14971 N N . PHE A 1 19 ? 1.773 -1.686 -8.604 1.00 0.00 19 PHE A N 11
ATOM 14972 C CA . PHE A 1 19 ? 1.336 -0.297 -8.517 1.00 0.00 19 PHE A CA 11
ATOM 14973 C C . PHE A 1 19 ? 2.346 0.543 -7.740 1.00 0.00 19 PHE A C 11
ATOM 14974 O O . PHE A 1 19 ? 3.048 0.036 -6.865 1.00 0.00 19 PHE A O 11
ATOM 14991 N N . ARG A 1 20 ? 2.412 1.829 -8.066 1.00 0.00 20 ARG A N 11
ATOM 14992 C CA . ARG A 1 20 ? 3.337 2.740 -7.401 1.00 0.00 20 ARG A CA 11
ATOM 14993 C C . ARG A 1 20 ? 2.586 3.705 -6.488 1.00 0.00 20 ARG A C 11
ATOM 14994 O O . ARG A 1 20 ? 1.355 3.713 -6.453 1.00 0.00 20 ARG A O 11
ATOM 15015 N N . LEU A 1 21 ? 3.336 4.515 -5.749 1.00 0.00 21 LEU A N 11
ATOM 15016 C CA . LEU A 1 21 ? 2.743 5.484 -4.834 1.00 0.00 21 LEU A CA 11
ATOM 15017 C C . LEU A 1 21 ? 3.463 6.825 -4.919 1.00 0.00 21 LEU A C 11
ATOM 15018 O O . LEU A 1 21 ? 4.653 6.884 -5.229 1.00 0.00 21 LEU A O 11
ATOM 15034 N N . SER A 1 22 ? 2.735 7.901 -4.639 1.00 0.00 22 SER A N 11
ATOM 15035 C CA . SER A 1 22 ? 3.304 9.243 -4.685 1.00 0.00 22 SER A CA 11
ATOM 15036 C C . SER A 1 22 ? 2.582 10.173 -3.715 1.00 0.00 22 SER A C 11
ATOM 15037 O O . SER A 1 22 ? 1.424 9.947 -3.365 1.00 0.00 22 SER A O 11
ATOM 15045 N N . GLY A 1 23 ? 3.276 11.222 -3.283 1.00 0.00 23 GLY A N 11
ATOM 15046 C CA . GLY A 1 23 ? 2.686 12.171 -2.358 1.00 0.00 23 GLY A CA 11
ATOM 15047 C C . GLY A 1 23 ? 2.877 11.764 -0.910 1.00 0.00 23 GLY A C 11
ATOM 15048 O O . GLY A 1 23 ? 3.811 11.034 -0.581 1.00 0.00 23 GLY A O 11
ATOM 15052 N N . GLY A 1 24 ? 1.989 12.240 -0.041 1.00 0.00 24 GLY A N 11
ATOM 15053 C CA . GLY A 1 24 ? 2.083 11.911 1.369 1.00 0.00 24 GLY A CA 11
ATOM 15054 C C . GLY A 1 24 ? 1.586 13.033 2.260 1.00 0.00 24 GLY A C 11
ATOM 15055 O O . GLY A 1 24 ? 1.702 14.208 1.912 1.00 0.00 24 GLY A O 11
ATOM 15059 N N . ILE A 1 25 ? 1.029 12.670 3.410 1.00 0.00 25 ILE A N 11
ATOM 15060 C CA . ILE A 1 25 ? 0.512 13.655 4.352 1.00 0.00 25 ILE A CA 11
ATOM 15061 C C . ILE A 1 25 ? 1.619 14.586 4.837 1.00 0.00 25 ILE A C 11
ATOM 15062 O O . ILE A 1 25 ? 1.349 15.672 5.351 1.00 0.00 25 ILE A O 11
ATOM 15078 N N . ASP A 1 26 ? 2.864 14.155 4.667 1.00 0.00 26 ASP A N 11
ATOM 15079 C CA . ASP A 1 26 ? 4.012 14.951 5.084 1.00 0.00 26 ASP A CA 11
ATOM 15080 C C . ASP A 1 26 ? 4.381 15.975 4.015 1.00 0.00 26 ASP A C 11
ATOM 15081 O O . ASP A 1 26 ? 4.820 17.082 4.326 1.00 0.00 26 ASP A O 11
ATOM 15090 N N . PHE A 1 27 ? 4.199 15.597 2.754 1.00 0.00 27 PHE A N 11
ATOM 15091 C CA . PHE A 1 27 ? 4.515 16.481 1.638 1.00 0.00 27 PHE A CA 11
ATOM 15092 C C . PHE A 1 27 ? 3.312 17.348 1.274 1.00 0.00 27 PHE A C 11
ATOM 15093 O O . PHE A 1 27 ? 3.296 17.998 0.230 1.00 0.00 27 PHE A O 11
ATOM 15110 N N . ASN A 1 28 ? 2.307 17.350 2.143 1.00 0.00 28 ASN A N 11
ATOM 15111 C CA . ASN A 1 28 ? 1.100 18.135 1.914 1.00 0.00 28 ASN A CA 11
ATOM 15112 C C . ASN A 1 28 ? 0.423 17.722 0.610 1.00 0.00 28 ASN A C 11
ATOM 15113 O O . ASN A 1 28 ? -0.085 18.564 -0.129 1.00 0.00 28 ASN A O 11
ATOM 15124 N N . GLN A 1 29 ? 0.419 16.422 0.337 1.00 0.00 29 GLN A N 11
ATOM 15125 C CA . GLN A 1 29 ? -0.195 15.898 -0.877 1.00 0.00 29 GLN A CA 11
ATOM 15126 C C . GLN A 1 29 ? -0.805 14.522 -0.629 1.00 0.00 29 GLN A C 11
ATOM 15127 O O . GLN A 1 29 ? -0.299 13.726 0.162 1.00 0.00 29 GLN A O 11
ATOM 15141 N N . PRO A 1 30 ? -1.919 14.235 -1.319 1.00 0.00 30 PRO A N 11
ATOM 15142 C CA . PRO A 1 30 ? -2.621 12.955 -1.190 1.00 0.00 30 PRO A CA 11
ATOM 15143 C C . PRO A 1 30 ? -1.832 11.797 -1.792 1.00 0.00 30 PRO A C 11
ATOM 15144 O O . PRO A 1 30 ? -1.192 11.943 -2.834 1.00 0.00 30 PRO A O 11
ATOM 15155 N N . LEU A 1 31 ? -1.882 10.646 -1.130 1.00 0.00 31 LEU A N 11
ATOM 15156 C CA . LEU A 1 31 ? -1.171 9.462 -1.600 1.00 0.00 31 LEU A CA 11
ATOM 15157 C C . LEU A 1 31 ? -1.852 8.871 -2.830 1.00 0.00 31 LEU A C 11
ATOM 15158 O O . LEU A 1 31 ? -2.872 8.191 -2.722 1.00 0.00 31 LEU A O 11
ATOM 15174 N N . VAL A 1 32 ? -1.279 9.134 -4.001 1.00 0.00 32 VAL A N 11
ATOM 15175 C CA . VAL A 1 32 ? -1.828 8.626 -5.252 1.00 0.00 32 VAL A CA 11
ATOM 15176 C C . VAL A 1 32 ? -0.820 7.740 -5.975 1.00 0.00 32 VAL A C 11
ATOM 15177 O O . VAL A 1 32 ? 0.382 7.812 -5.718 1.00 0.00 32 VAL A O 11
ATOM 15190 N N . ILE A 1 33 ? -1.318 6.903 -6.879 1.00 0.00 33 ILE A N 11
ATOM 15191 C CA . ILE A 1 33 ? -0.461 6.003 -7.640 1.00 0.00 33 ILE A CA 11
ATOM 15192 C C . ILE A 1 33 ? 0.377 6.771 -8.658 1.00 0.00 33 ILE A C 11
ATOM 15193 O O . ILE A 1 33 ? -0.098 7.723 -9.278 1.00 0.00 33 ILE A O 11
ATOM 15209 N N . THR A 1 34 ? 1.627 6.350 -8.826 1.00 0.00 34 THR A N 11
ATOM 15210 C CA . THR A 1 34 ? 2.531 6.997 -9.768 1.00 0.00 34 THR A CA 11
ATOM 15211 C C . THR A 1 34 ? 2.476 6.322 -11.134 1.00 0.00 34 THR A C 11
ATOM 15212 O O . THR A 1 34 ? 2.532 6.987 -12.168 1.00 0.00 34 THR A O 11
ATOM 15223 N N . ARG A 1 35 ? 2.366 4.998 -11.130 1.00 0.00 35 ARG A N 11
ATOM 15224 C CA . ARG A 1 35 ? 2.304 4.233 -12.370 1.00 0.00 35 ARG A CA 11
ATOM 15225 C C . ARG A 1 35 ? 1.687 2.858 -12.130 1.00 0.00 35 ARG A C 11
ATOM 15226 O O . ARG A 1 35 ? 1.763 2.316 -11.027 1.00 0.00 35 ARG A O 11
ATOM 15247 N N . ILE A 1 36 ? 1.077 2.300 -13.170 1.00 0.00 36 ILE A N 11
ATOM 15248 C CA . ILE A 1 36 ? 0.447 0.989 -13.073 1.00 0.00 36 ILE A CA 11
ATOM 15249 C C . ILE A 1 36 ? 0.965 0.048 -14.156 1.00 0.00 36 ILE A C 11
ATOM 15250 O O . ILE A 1 36 ? 1.139 0.446 -15.308 1.00 0.00 36 ILE A O 11
ATOM 15266 N N . THR A 1 37 ? 1.209 -1.203 -13.778 1.00 0.00 37 THR A N 11
ATOM 15267 C CA . THR A 1 37 ? 1.706 -2.201 -14.717 1.00 0.00 37 THR A CA 11
ATOM 15268 C C . THR A 1 37 ? 0.584 -2.727 -15.605 1.00 0.00 37 THR A C 11
ATOM 15269 O O . THR A 1 37 ? -0.336 -3.405 -15.148 1.00 0.00 37 THR A O 11
ATOM 15280 N N . PRO A 1 38 ? 0.661 -2.410 -16.906 1.00 0.00 38 PRO A N 11
ATOM 15281 C CA . PRO A 1 38 ? -0.340 -2.843 -17.886 1.00 0.00 38 PRO A CA 11
ATOM 15282 C C . PRO A 1 38 ? -0.284 -4.344 -18.148 1.00 0.00 38 PRO A C 11
ATOM 15283 O O . PRO A 1 38 ? 0.736 -4.868 -18.593 1.00 0.00 38 PRO A O 11
ATOM 15294 N N . GLY A 1 39 ? -1.388 -5.030 -17.870 1.00 0.00 39 GLY A N 11
ATOM 15295 C CA . GLY A 1 39 ? -1.443 -6.465 -18.082 1.00 0.00 39 GLY A CA 11
ATOM 15296 C C . GLY A 1 39 ? -0.875 -7.246 -16.914 1.00 0.00 39 GLY A C 11
ATOM 15297 O O . GLY A 1 39 ? -0.097 -8.182 -17.103 1.00 0.00 39 GLY A O 11
ATOM 15301 N N . SER A 1 40 ? -1.262 -6.861 -15.702 1.00 0.00 40 SER A N 11
ATOM 15302 C CA . SER A 1 40 ? -0.782 -7.529 -14.498 1.00 0.00 40 SER A CA 11
ATOM 15303 C C . SER A 1 40 ? -1.776 -7.365 -13.353 1.00 0.00 40 SER A C 11
ATOM 15304 O O . SER A 1 40 ? -2.853 -6.793 -13.526 1.00 0.00 40 SER A O 11
ATOM 15312 N N . LYS A 1 41 ? -1.408 -7.871 -12.181 1.00 0.00 41 LYS A N 11
ATOM 15313 C CA . LYS A 1 41 ? -2.265 -7.781 -11.004 1.00 0.00 41 LYS A CA 11
ATOM 15314 C C . LYS A 1 41 ? -2.587 -6.327 -10.676 1.00 0.00 41 LYS A C 11
ATOM 15315 O O . LYS A 1 41 ? -3.536 -6.041 -9.946 1.00 0.00 41 LYS A O 11
ATOM 15334 N N . ALA A 1 42 ? -1.791 -5.412 -11.220 1.00 0.00 42 ALA A N 11
ATOM 15335 C CA . ALA A 1 42 ? -1.994 -3.987 -10.986 1.00 0.00 42 ALA A CA 11
ATOM 15336 C C . ALA A 1 42 ? -3.020 -3.413 -11.957 1.00 0.00 42 ALA A C 11
ATOM 15337 O O . ALA A 1 42 ? -4.138 -3.078 -11.568 1.00 0.00 42 ALA A O 11
ATOM 15344 N N . ALA A 1 43 ? -2.631 -3.301 -13.223 1.00 0.00 43 ALA A N 11
ATOM 15345 C CA . ALA A 1 43 ? -3.518 -2.768 -14.250 1.00 0.00 43 ALA A CA 11
ATOM 15346 C C . ALA A 1 43 ? -4.793 -3.597 -14.358 1.00 0.00 43 ALA A C 11
ATOM 15347 O O . ALA A 1 43 ? -5.884 -3.055 -14.539 1.00 0.00 43 ALA A O 11
ATOM 15354 N N . ALA A 1 44 ? -4.649 -4.913 -14.248 1.00 0.00 44 ALA A N 11
ATOM 15355 C CA . ALA A 1 44 ? -5.790 -5.817 -14.332 1.00 0.00 44 ALA A CA 11
ATOM 15356 C C . ALA A 1 44 ? -6.767 -5.576 -13.186 1.00 0.00 44 ALA A C 11
ATOM 15357 O O . ALA A 1 44 ? -7.945 -5.919 -13.279 1.00 0.00 44 ALA A O 11
ATOM 15364 N N . ALA A 1 45 ? -6.269 -4.984 -12.105 1.00 0.00 45 ALA A N 11
ATOM 15365 C CA . ALA A 1 45 ? -7.098 -4.696 -10.941 1.00 0.00 45 ALA A CA 11
ATOM 15366 C C . ALA A 1 45 ? -7.805 -3.353 -11.090 1.00 0.00 45 ALA A C 11
ATOM 15367 O O . ALA A 1 45 ? -8.301 -2.791 -10.114 1.00 0.00 45 ALA A O 11
ATOM 15374 N N . ASN A 1 46 ? -7.846 -2.843 -12.316 1.00 0.00 46 ASN A N 11
ATOM 15375 C CA . ASN A 1 46 ? -8.491 -1.564 -12.592 1.00 0.00 46 ASN A CA 11
ATOM 15376 C C . ASN A 1 46 ? -7.758 -0.424 -11.891 1.00 0.00 46 ASN A C 11
ATOM 15377 O O . ASN A 1 46 ? -8.371 0.564 -11.483 1.00 0.00 46 ASN A O 11
ATOM 15388 N N . LEU A 1 47 ? -6.445 -0.566 -11.756 1.00 0.00 47 LEU A N 11
ATOM 15389 C CA . LEU A 1 47 ? -5.627 0.452 -11.106 1.00 0.00 47 LEU A CA 11
ATOM 15390 C C . LEU A 1 47 ? -5.081 1.445 -12.127 1.00 0.00 47 LEU A C 11
ATOM 15391 O O . LEU A 1 47 ? -4.753 1.074 -13.254 1.00 0.00 47 LEU A O 11
ATOM 15407 N N . CYS A 1 48 ? -4.984 2.707 -11.723 1.00 0.00 48 CYS A N 11
ATOM 15408 C CA . CYS A 1 48 ? -4.475 3.754 -12.602 1.00 0.00 48 CYS A CA 11
ATOM 15409 C C . CYS A 1 48 ? -3.714 4.809 -11.807 1.00 0.00 48 CYS A C 11
ATOM 15410 O O . CYS A 1 48 ? -4.051 5.125 -10.666 1.00 0.00 48 CYS A O 11
ATOM 15418 N N . PRO A 1 49 ? -2.660 5.368 -12.422 1.00 0.00 49 PRO A N 11
ATOM 15419 C CA . PRO A 1 49 ? -1.828 6.395 -11.789 1.00 0.00 49 PRO A CA 11
ATOM 15420 C C . PRO A 1 49 ? -2.564 7.722 -11.632 1.00 0.00 49 PRO A C 11
ATOM 15421 O O . PRO A 1 49 ? -2.588 8.541 -12.549 1.00 0.00 49 PRO A O 11
ATOM 15432 N N . GLY A 1 50 ? -3.164 7.926 -10.463 1.00 0.00 50 GLY A N 11
ATOM 15433 C CA . GLY A 1 50 ? -3.892 9.155 -10.208 1.00 0.00 50 GLY A CA 11
ATOM 15434 C C . GLY A 1 50 ? -4.901 9.010 -9.087 1.00 0.00 50 GLY A C 11
ATOM 15435 O O . GLY A 1 50 ? -5.269 9.991 -8.442 1.00 0.00 50 GLY A O 11
ATOM 15439 N N . ASP A 1 51 ? -5.351 7.781 -8.855 1.00 0.00 51 ASP A N 11
ATOM 15440 C CA . ASP A 1 51 ? -6.325 7.510 -7.803 1.00 0.00 51 ASP A CA 11
ATOM 15441 C C . ASP A 1 51 ? -5.762 7.876 -6.434 1.00 0.00 51 ASP A C 11
ATOM 15442 O O . ASP A 1 51 ? -4.550 7.848 -6.221 1.00 0.00 51 ASP A O 11
ATOM 15451 N N . VAL A 1 52 ? -6.650 8.220 -5.507 1.00 0.00 52 VAL A N 11
ATOM 15452 C CA . VAL A 1 52 ? -6.242 8.591 -4.157 1.00 0.00 52 VAL A CA 11
ATOM 15453 C C . VAL A 1 52 ? -6.431 7.431 -3.187 1.00 0.00 52 VAL A C 11
ATOM 15454 O O . VAL A 1 52 ? -7.492 6.806 -3.150 1.00 0.00 52 VAL A O 11
ATOM 15467 N N . ILE A 1 53 ? -5.397 7.148 -2.403 1.00 0.00 53 ILE A N 11
ATOM 15468 C CA . ILE A 1 53 ? -5.449 6.063 -1.431 1.00 0.00 53 ILE A CA 11
ATOM 15469 C C . ILE A 1 53 ? -6.012 6.545 -0.098 1.00 0.00 53 ILE A C 11
ATOM 15470 O O . ILE A 1 53 ? -5.360 7.297 0.628 1.00 0.00 53 ILE A O 11
ATOM 15486 N N . LEU A 1 54 ? -7.226 6.108 0.218 1.00 0.00 54 LEU A N 11
ATOM 15487 C CA . LEU A 1 54 ? -7.877 6.493 1.466 1.00 0.00 54 LEU A CA 11
ATOM 15488 C C . LEU A 1 54 ? -7.314 5.701 2.641 1.00 0.00 54 LEU A C 11
ATOM 15489 O O . LEU A 1 54 ? -6.968 6.269 3.676 1.00 0.00 54 LEU A O 11
ATOM 15505 N N . ALA A 1 55 ? -7.223 4.386 2.473 1.00 0.00 55 ALA A N 11
ATOM 15506 C CA . ALA A 1 55 ? -6.698 3.516 3.518 1.00 0.00 55 ALA A CA 11
ATOM 15507 C C . ALA A 1 55 ? -5.838 2.404 2.927 1.00 0.00 55 ALA A C 11
ATOM 15508 O O . ALA A 1 55 ? -6.008 2.026 1.767 1.00 0.00 55 ALA A O 11
ATOM 15515 N N . ILE A 1 56 ? -4.916 1.885 3.730 1.00 0.00 56 ILE A N 11
ATOM 15516 C CA . ILE A 1 56 ? -4.031 0.816 3.285 1.00 0.00 56 ILE A CA 11
ATOM 15517 C C . ILE A 1 56 ? -4.191 -0.428 4.153 1.00 0.00 56 ILE A C 11
ATOM 15518 O O . ILE A 1 56 ? -4.203 -0.343 5.381 1.00 0.00 56 ILE A O 11
ATOM 15534 N N . ASP A 1 57 ? -4.313 -1.582 3.506 1.00 0.00 57 ASP A N 11
ATOM 15535 C CA . ASP A 1 57 ? -4.469 -2.845 4.219 1.00 0.00 57 ASP A CA 11
ATOM 15536 C C . ASP A 1 57 ? -5.408 -2.683 5.410 1.00 0.00 57 ASP A C 11
ATOM 15537 O O . ASP A 1 57 ? -5.238 -3.334 6.441 1.00 0.00 57 ASP A O 11
ATOM 15546 N N . GLY A 1 58 ? -6.400 -1.810 5.262 1.00 0.00 58 GLY A N 11
ATOM 15547 C CA . GLY A 1 58 ? -7.351 -1.578 6.334 1.00 0.00 58 GLY A CA 11
ATOM 15548 C C . GLY A 1 58 ? -6.842 -0.579 7.353 1.00 0.00 58 GLY A C 11
ATOM 15549 O O . GLY A 1 58 ? -7.062 -0.739 8.554 1.00 0.00 58 GLY A O 11
ATOM 15553 N N . PHE A 1 59 ? -6.158 0.456 6.875 1.00 0.00 59 PHE A N 11
ATOM 15554 C CA . PHE A 1 59 ? -5.614 1.484 7.754 1.00 0.00 59 PHE A CA 11
ATOM 15555 C C . PHE A 1 59 ? -5.637 2.850 7.073 1.00 0.00 59 PHE A C 11
ATOM 15556 O O . PHE A 1 59 ? -4.826 3.130 6.192 1.00 0.00 59 PHE A O 11
ATOM 15573 N N . GLY A 1 60 ? -6.575 3.696 7.489 1.00 0.00 60 GLY A N 11
ATOM 15574 C CA . GLY A 1 60 ? -6.688 5.021 6.909 1.00 0.00 60 GLY A CA 11
ATOM 15575 C C . GLY A 1 60 ? -5.371 5.771 6.916 1.00 0.00 60 GLY A C 11
ATOM 15576 O O . GLY A 1 60 ? -4.567 5.622 7.837 1.00 0.00 60 GLY A O 11
ATOM 15580 N N . THR A 1 61 ? -5.146 6.580 5.885 1.00 0.00 61 THR A N 11
ATOM 15581 C CA . THR A 1 61 ? -3.916 7.354 5.774 1.00 0.00 61 THR A CA 11
ATOM 15582 C C . THR A 1 61 ? -4.081 8.740 6.386 1.00 0.00 61 THR A C 11
ATOM 15583 O O . THR A 1 61 ? -3.629 9.735 5.822 1.00 0.00 61 THR A O 11
ATOM 15594 N N . GLU A 1 62 ? -4.732 8.796 7.544 1.00 0.00 62 GLU A N 11
ATOM 15595 C CA . GLU A 1 62 ? -4.956 10.062 8.233 1.00 0.00 62 GLU A CA 11
ATOM 15596 C C . GLU A 1 62 ? -3.646 10.626 8.774 1.00 0.00 62 GLU A C 11
ATOM 15597 O O . GLU A 1 62 ? -3.414 11.835 8.732 1.00 0.00 62 GLU A O 11
ATOM 15609 N N . SER A 1 63 ? -2.793 9.743 9.282 1.00 0.00 63 SER A N 11
ATOM 15610 C CA . SER A 1 63 ? -1.508 10.153 9.836 1.00 0.00 63 SER A CA 11
ATOM 15611 C C . SER A 1 63 ? -0.390 9.233 9.352 1.00 0.00 63 SER A C 11
ATOM 15612 O O . SER A 1 63 ? 0.617 9.050 10.036 1.00 0.00 63 SER A O 11
ATOM 15620 N N . MET A 1 64 ? -0.576 8.659 8.169 1.00 0.00 64 MET A N 11
ATOM 15621 C CA . MET A 1 64 ? 0.417 7.759 7.592 1.00 0.00 64 MET A CA 11
ATOM 15622 C C . MET A 1 64 ? 1.176 8.442 6.459 1.00 0.00 64 MET A C 11
ATOM 15623 O O . MET A 1 64 ? 0.657 8.594 5.353 1.00 0.00 64 MET A O 11
ATOM 15637 N N . THR A 1 65 ? 2.409 8.852 6.741 1.00 0.00 65 THR A N 11
ATOM 15638 C CA . THR A 1 65 ? 3.239 9.520 5.746 1.00 0.00 65 THR A CA 11
ATOM 15639 C C . THR A 1 65 ? 3.669 8.552 4.650 1.00 0.00 65 THR A C 11
ATOM 15640 O O . THR A 1 65 ? 3.519 7.337 4.787 1.00 0.00 65 THR A O 11
ATOM 15651 N N . HIS A 1 66 ? 4.207 9.097 3.564 1.00 0.00 66 HIS A N 11
ATOM 15652 C CA . HIS A 1 66 ? 4.661 8.281 2.444 1.00 0.00 66 HIS A CA 11
ATOM 15653 C C . HIS A 1 66 ? 5.526 7.122 2.931 1.00 0.00 66 HIS A C 11
ATOM 15654 O O . HIS A 1 66 ? 5.281 5.965 2.591 1.00 0.00 66 HIS A O 11
ATOM 15669 N N . ALA A 1 67 ? 6.539 7.442 3.729 1.00 0.00 67 ALA A N 11
ATOM 15670 C CA . ALA A 1 67 ? 7.440 6.429 4.265 1.00 0.00 67 ALA A CA 11
ATOM 15671 C C . ALA A 1 67 ? 6.672 5.372 5.050 1.00 0.00 67 ALA A C 11
ATOM 15672 O O . ALA A 1 67 ? 6.978 4.182 4.973 1.00 0.00 67 ALA A O 11
ATOM 15679 N N . ASP A 1 68 ? 5.673 5.813 5.807 1.00 0.00 68 ASP A N 11
ATOM 15680 C CA . ASP A 1 68 ? 4.860 4.905 6.607 1.00 0.00 68 ASP A CA 11
ATOM 15681 C C . ASP A 1 68 ? 4.122 3.910 5.718 1.00 0.00 68 ASP A C 11
ATOM 15682 O O . ASP A 1 68 ? 4.061 2.718 6.020 1.00 0.00 68 ASP A O 11
ATOM 15691 N N . ALA A 1 69 ? 3.562 4.407 4.620 1.00 0.00 69 ALA A N 11
ATOM 15692 C CA . ALA A 1 69 ? 2.828 3.562 3.686 1.00 0.00 69 ALA A CA 11
ATOM 15693 C C . ALA A 1 69 ? 3.719 2.456 3.131 1.00 0.00 69 ALA A C 11
ATOM 15694 O O . ALA A 1 69 ? 3.254 1.347 2.867 1.00 0.00 69 ALA A O 11
ATOM 15701 N N . GLN A 1 70 ? 4.999 2.765 2.956 1.00 0.00 70 GLN A N 11
ATOM 15702 C CA . GLN A 1 70 ? 5.954 1.796 2.431 1.00 0.00 70 GLN A CA 11
ATOM 15703 C C . GLN A 1 70 ? 6.102 0.609 3.377 1.00 0.00 70 GLN A C 11
ATOM 15704 O O . GLN A 1 70 ? 6.267 -0.529 2.939 1.00 0.00 70 GLN A O 11
ATOM 15718 N N . ASP A 1 71 ? 6.041 0.883 4.676 1.00 0.00 71 ASP A N 11
ATOM 15719 C CA . ASP A 1 71 ? 6.167 -0.162 5.684 1.00 0.00 71 ASP A CA 11
ATOM 15720 C C . ASP A 1 71 ? 4.893 -0.997 5.764 1.00 0.00 71 ASP A C 11
ATOM 15721 O O . ASP A 1 71 ? 4.873 -2.059 6.387 1.00 0.00 71 ASP A O 11
ATOM 15730 N N . ARG A 1 72 ? 3.832 -0.510 5.130 1.00 0.00 72 ARG A N 11
ATOM 15731 C CA . ARG A 1 72 ? 2.553 -1.210 5.131 1.00 0.00 72 ARG A CA 11
ATOM 15732 C C . ARG A 1 72 ? 2.413 -2.089 3.892 1.00 0.00 72 ARG A C 11
ATOM 15733 O O . ARG A 1 72 ? 1.848 -3.181 3.954 1.00 0.00 72 ARG A O 11
ATOM 15754 N N . ILE A 1 73 ? 2.931 -1.605 2.768 1.00 0.00 73 ILE A N 11
ATOM 15755 C CA . ILE A 1 73 ? 2.864 -2.346 1.515 1.00 0.00 73 ILE A CA 11
ATOM 15756 C C . ILE A 1 73 ? 3.830 -3.526 1.523 1.00 0.00 73 ILE A C 11
ATOM 15757 O O . ILE A 1 73 ? 3.523 -4.598 1.000 1.00 0.00 73 ILE A O 11
ATOM 15773 N N . LYS A 1 74 ? 4.999 -3.323 2.120 1.00 0.00 74 LYS A N 11
ATOM 15774 C CA . LYS A 1 74 ? 6.011 -4.369 2.200 1.00 0.00 74 LYS A CA 11
ATOM 15775 C C . LYS A 1 74 ? 5.636 -5.410 3.250 1.00 0.00 74 LYS A C 11
ATOM 15776 O O . LYS A 1 74 ? 5.918 -6.597 3.090 1.00 0.00 74 LYS A O 11
ATOM 15795 N N . ALA A 1 75 ? 4.997 -4.957 4.324 1.00 0.00 75 ALA A N 11
ATOM 15796 C CA . ALA A 1 75 ? 4.580 -5.849 5.398 1.00 0.00 75 ALA A CA 11
ATOM 15797 C C . ALA A 1 75 ? 3.130 -6.285 5.218 1.00 0.00 75 ALA A C 11
ATOM 15798 O O . ALA A 1 75 ? 2.513 -6.818 6.140 1.00 0.00 75 ALA A O 11
ATOM 15805 N N . ALA A 1 76 ? 2.591 -6.053 4.025 1.00 0.00 76 ALA A N 11
ATOM 15806 C CA . ALA A 1 76 ? 1.213 -6.424 3.725 1.00 0.00 76 ALA A CA 11
ATOM 15807 C C . ALA A 1 76 ? 1.017 -7.933 3.822 1.00 0.00 76 ALA A C 11
ATOM 15808 O O . ALA A 1 76 ? 1.949 -8.670 4.141 1.00 0.00 76 ALA A O 11
ATOM 15815 N N . SER A 1 77 ? -0.203 -8.385 3.547 1.00 0.00 77 SER A N 11
ATOM 15816 C CA . SER A 1 77 ? -0.523 -9.806 3.608 1.00 0.00 77 SER A CA 11
ATOM 15817 C C . SER A 1 77 ? -0.637 -10.398 2.206 1.00 0.00 77 SER A C 11
ATOM 15818 O O . SER A 1 77 ? -0.482 -9.694 1.208 1.00 0.00 77 SER A O 11
ATOM 15826 N N . TYR A 1 78 ? -0.909 -11.697 2.140 1.00 0.00 78 TYR A N 11
ATOM 15827 C CA . TYR A 1 78 ? -1.041 -12.385 0.862 1.00 0.00 78 TYR A CA 11
ATOM 15828 C C . TYR A 1 78 ? -1.837 -11.543 -0.131 1.00 0.00 78 TYR A C 11
ATOM 15829 O O . TYR A 1 78 ? -1.707 -11.708 -1.344 1.00 0.00 78 TYR A O 11
ATOM 15847 N N . GLN A 1 79 ? -2.658 -10.640 0.394 1.00 0.00 79 GLN A N 11
ATOM 15848 C CA . GLN A 1 79 ? -3.475 -9.771 -0.445 1.00 0.00 79 GLN A CA 11
ATOM 15849 C C . GLN A 1 79 ? -3.505 -8.350 0.109 1.00 0.00 79 GLN A C 11
ATOM 15850 O O . GLN A 1 79 ? -3.729 -8.143 1.302 1.00 0.00 79 GLN A O 11
ATOM 15864 N N . LEU A 1 80 ? -3.277 -7.376 -0.765 1.00 0.00 80 LEU A N 11
ATOM 15865 C CA . LEU A 1 80 ? -3.278 -5.973 -0.363 1.00 0.00 80 LEU A CA 11
ATOM 15866 C C . LEU A 1 80 ? -4.662 -5.357 -0.538 1.00 0.00 80 LEU A C 11
ATOM 15867 O O . LEU A 1 80 ? -5.315 -5.555 -1.564 1.00 0.00 80 LEU A O 11
ATOM 15883 N N . CYS A 1 81 ? -5.103 -4.609 0.467 1.00 0.00 81 CYS A N 11
ATOM 15884 C CA . CYS A 1 81 ? -6.409 -3.962 0.423 1.00 0.00 81 CYS A CA 11
ATOM 15885 C C . CYS A 1 81 ? -6.266 -2.444 0.464 1.00 0.00 81 CYS A C 11
ATOM 15886 O O . CYS A 1 81 ? -5.798 -1.880 1.455 1.00 0.00 81 CYS A O 11
ATOM 15894 N N . LEU A 1 82 ? -6.670 -1.788 -0.618 1.00 0.00 82 LEU A N 11
ATOM 15895 C CA . LEU A 1 82 ? -6.586 -0.334 -0.706 1.00 0.00 82 LEU A CA 11
ATOM 15896 C C . LEU A 1 82 ? -7.918 0.263 -1.150 1.00 0.00 82 LEU A C 11
ATOM 15897 O O . LEU A 1 82 ? -8.479 -0.133 -2.171 1.00 0.00 82 LEU A O 11
ATOM 15913 N N . LYS A 1 83 ? -8.418 1.220 -0.375 1.00 0.00 83 LYS A N 11
ATOM 15914 C CA . LYS A 1 83 ? -9.682 1.875 -0.689 1.00 0.00 83 LYS A CA 11
ATOM 15915 C C . LYS A 1 83 ? -9.445 3.209 -1.389 1.00 0.00 83 LYS A C 11
ATOM 15916 O O . LYS A 1 83 ? -8.680 4.046 -0.908 1.00 0.00 83 LYS A O 11
ATOM 15935 N N . ILE A 1 84 ? -10.105 3.401 -2.526 1.00 0.00 84 ILE A N 11
ATOM 15936 C CA . ILE A 1 84 ? -9.967 4.635 -3.290 1.00 0.00 84 ILE A CA 11
ATOM 15937 C C . ILE A 1 84 ? -11.280 5.410 -3.325 1.00 0.00 84 ILE A C 11
ATOM 15938 O O . ILE A 1 84 ? -12.358 4.831 -3.187 1.00 0.00 84 ILE A O 11
ATOM 15954 N N . ASP A 1 85 ? -11.182 6.721 -3.513 1.00 0.00 85 ASP A N 11
ATOM 15955 C CA . ASP A 1 85 ? -12.362 7.576 -3.570 1.00 0.00 85 ASP A CA 11
ATOM 15956 C C . ASP A 1 85 ? -13.065 7.443 -4.917 1.00 0.00 85 ASP A C 11
ATOM 15957 O O . ASP A 1 85 ? -14.275 7.646 -5.019 1.00 0.00 85 ASP A O 11
ATOM 15966 N N . ARG A 1 86 ? -12.299 7.101 -5.948 1.00 0.00 86 ARG A N 11
ATOM 15967 C CA . ARG A 1 86 ? -12.848 6.943 -7.289 1.00 0.00 86 ARG A CA 11
ATOM 15968 C C . ARG A 1 86 ? -13.402 8.267 -7.809 1.00 0.00 86 ARG A C 11
ATOM 15969 O O . ARG A 1 86 ? -14.504 8.318 -8.354 1.00 0.00 86 ARG A O 11
ATOM 15990 N N . ALA A 1 87 ? -12.630 9.335 -7.635 1.00 0.00 87 ALA A N 11
ATOM 15991 C CA . ALA A 1 87 ? -13.043 10.657 -8.088 1.00 0.00 87 ALA A CA 11
ATOM 15992 C C . ALA A 1 87 ? -12.373 11.019 -9.409 1.00 0.00 87 ALA A C 11
ATOM 15993 O O . ALA A 1 87 ? -11.177 11.306 -9.450 1.00 0.00 87 ALA A O 11
ATOM 16000 N N . GLU A 1 88 ? -13.151 11.003 -10.487 1.00 0.00 88 GLU A N 11
ATOM 16001 C CA . GLU A 1 88 ? -12.631 11.328 -11.809 1.00 0.00 88 GLU A CA 11
ATOM 16002 C C . GLU A 1 88 ? -12.033 12.732 -11.829 1.00 0.00 88 GLU A C 11
ATOM 16003 O O . GLU A 1 88 ? -11.027 12.982 -12.494 1.00 0.00 88 GLU A O 11
ATOM 16015 N N . THR A 1 89 ? -12.659 13.646 -11.094 1.00 0.00 89 THR A N 11
ATOM 16016 C CA . THR A 1 89 ? -12.191 15.024 -11.027 1.00 0.00 89 THR A CA 11
ATOM 16017 C C . THR A 1 89 ? -11.341 15.257 -9.783 1.00 0.00 89 THR A C 11
ATOM 16018 O O . THR A 1 89 ? -11.099 16.398 -9.390 1.00 0.00 89 THR A O 11
ATOM 16029 N N . ARG A 1 90 ? -10.892 14.168 -9.167 1.00 0.00 90 ARG A N 11
ATOM 16030 C CA . ARG A 1 90 ? -10.069 14.254 -7.967 1.00 0.00 90 ARG A CA 11
ATOM 16031 C C . ARG A 1 90 ? -9.067 15.400 -8.076 1.00 0.00 90 ARG A C 11
ATOM 16032 O O . ARG A 1 90 ? -8.615 15.942 -7.066 1.00 0.00 90 ARG A O 11
ATOM 16053 N N . LEU A 1 91 ? -8.723 15.763 -9.306 1.00 0.00 91 LEU A N 11
ATOM 16054 C CA . LEU A 1 91 ? -7.773 16.843 -9.548 1.00 0.00 91 LEU A CA 11
ATOM 16055 C C . LEU A 1 91 ? -7.917 17.940 -8.497 1.00 0.00 91 LEU A C 11
ATOM 16056 O O . LEU A 1 91 ? -6.924 18.442 -7.971 1.00 0.00 91 LEU A O 11
ATOM 16072 N N . TRP A 1 92 ? -9.158 18.304 -8.196 1.00 0.00 92 TRP A N 11
ATOM 16073 C CA . TRP A 1 92 ? -9.431 19.339 -7.206 1.00 0.00 92 TRP A CA 11
ATOM 16074 C C . TRP A 1 92 ? -10.513 18.888 -6.231 1.00 0.00 92 TRP A C 11
ATOM 16075 O O . TRP A 1 92 ? -11.642 19.377 -6.273 1.00 0.00 92 TRP A O 11
ATOM 16096 N N . SER A 1 93 ? -10.161 17.954 -5.354 1.00 0.00 93 SER A N 11
ATOM 16097 C CA . SER A 1 93 ? -11.104 17.434 -4.371 1.00 0.00 93 SER A CA 11
ATOM 16098 C C . SER A 1 93 ? -10.503 17.473 -2.969 1.00 0.00 93 SER A C 11
ATOM 16099 O O . SER A 1 93 ? -9.764 16.578 -2.558 1.00 0.00 93 SER A O 11
ATOM 16107 N N . PRO A 1 94 ? -10.827 18.535 -2.216 1.00 0.00 94 PRO A N 11
ATOM 16108 C CA . PRO A 1 94 ? -10.331 18.717 -0.849 1.00 0.00 94 PRO A CA 11
ATOM 16109 C C . PRO A 1 94 ? -10.940 17.716 0.127 1.00 0.00 94 PRO A C 11
ATOM 16110 O O . PRO A 1 94 ? -10.395 17.475 1.203 1.00 0.00 94 PRO A O 11
ATOM 16121 N N . GLN A 1 95 ? -12.073 17.137 -0.258 1.00 0.00 95 GLN A N 11
ATOM 16122 C CA . GLN A 1 95 ? -12.756 16.162 0.585 1.00 0.00 95 GLN A CA 11
ATOM 16123 C C . GLN A 1 95 ? -12.433 14.739 0.142 1.00 0.00 95 GLN A C 11
ATOM 16124 O O . GLN A 1 95 ? -12.251 14.474 -1.047 1.00 0.00 95 GLN A O 11
ATOM 16138 N N . VAL A 1 96 ? -12.364 13.826 1.105 1.00 0.00 96 VAL A N 11
ATOM 16139 C CA . VAL A 1 96 ? -12.064 12.429 0.815 1.00 0.00 96 VAL A CA 11
ATOM 16140 C C . VAL A 1 96 ? -13.239 11.527 1.177 1.00 0.00 96 VAL A C 11
ATOM 16141 O O . VAL A 1 96 ? -14.064 11.875 2.022 1.00 0.00 96 VAL A O 11
ATOM 16154 N N . SER A 1 97 ? -13.309 10.367 0.532 1.00 0.00 97 SER A N 11
ATOM 16155 C CA . SER A 1 97 ? -14.385 9.416 0.783 1.00 0.00 97 SER A CA 11
ATOM 16156 C C . SER A 1 97 ? -14.205 8.737 2.137 1.00 0.00 97 SER A C 11
ATOM 16157 O O . SER A 1 97 ? -13.715 7.610 2.219 1.00 0.00 97 SER A O 11
ATOM 16165 N N . SER A 1 98 ? -14.604 9.431 3.198 1.00 0.00 98 SER A N 11
ATOM 16166 C CA . SER A 1 98 ? -14.483 8.898 4.550 1.00 0.00 98 SER A CA 11
ATOM 16167 C C . SER A 1 98 ? -15.217 7.567 4.677 1.00 0.00 98 SER A C 11
ATOM 16168 O O . SER A 1 98 ? -16.312 7.396 4.143 1.00 0.00 98 SER A O 11
ATOM 16176 N N . GLY A 1 99 ? -14.605 6.625 5.389 1.00 0.00 99 GLY A N 11
ATOM 16177 C CA . GLY A 1 99 ? -15.214 5.321 5.573 1.00 0.00 99 GLY A CA 11
ATOM 16178 C C . GLY A 1 99 ? -15.410 4.974 7.036 1.00 0.00 99 GLY A C 11
ATOM 16179 O O . GLY A 1 99 ? -15.713 5.833 7.865 1.00 0.00 99 GLY A O 11
ATOM 16183 N N . PRO A 1 100 ? -15.236 3.687 7.371 1.00 0.00 100 PRO A N 11
ATOM 16184 C CA . PRO A 1 100 ? -15.392 3.199 8.745 1.00 0.00 100 PRO A CA 11
ATOM 16185 C C . PRO A 1 100 ? -14.279 3.691 9.664 1.00 0.00 100 PRO A C 11
ATOM 16186 O O . PRO A 1 100 ? -13.157 3.186 9.621 1.00 0.00 100 PRO A O 11
ATOM 16197 N N . SER A 1 101 ? -14.597 4.678 10.496 1.00 0.00 101 SER A N 11
ATOM 16198 C CA . SER A 1 101 ? -13.622 5.239 11.424 1.00 0.00 101 SER A CA 11
ATOM 16199 C C . SER A 1 101 ? -13.682 4.526 12.771 1.00 0.00 101 SER A C 11
ATOM 16200 O O . SER A 1 101 ? -14.731 4.472 13.412 1.00 0.00 101 SER A O 11
ATOM 16208 N N . SER A 1 102 ? -12.546 3.981 13.196 1.00 0.00 102 SER A N 11
ATOM 16209 C CA . SER A 1 102 ? -12.468 3.268 14.465 1.00 0.00 102 SER A CA 11
ATOM 16210 C C . SER A 1 102 ? -12.185 4.231 15.613 1.00 0.00 102 SER A C 11
ATOM 16211 O O . SER A 1 102 ? -11.036 4.589 15.869 1.00 0.00 102 SER A O 11
ATOM 16219 N N . GLY A 1 103 ? -13.242 4.649 16.302 1.00 0.00 103 GLY A N 11
ATOM 16220 C CA . GLY A 1 103 ? -13.087 5.567 17.415 1.00 0.00 103 GLY A CA 11
ATOM 16221 C C . GLY A 1 103 ? -12.745 4.857 18.710 1.00 0.00 103 GLY A C 11
ATOM 16222 O O . GLY A 1 103 ? -13.403 3.888 19.087 1.00 0.00 103 GLY A O 11
ATOM 16226 N N . GLY A 1 1 ? -25.209 8.476 -12.835 1.00 0.00 1 GLY A N 12
ATOM 16227 C CA . GLY A 1 1 ? -24.620 7.183 -13.133 1.00 0.00 1 GLY A CA 12
ATOM 16228 C C . GLY A 1 1 ? -24.719 6.219 -11.968 1.00 0.00 1 GLY A C 12
ATOM 16229 O O . GLY A 1 1 ? -25.792 5.686 -11.684 1.00 0.00 1 GLY A O 12
ATOM 16233 N N . SER A 1 2 ? -23.598 5.992 -11.292 1.00 0.00 2 SER A N 12
ATOM 16234 C CA . SER A 1 2 ? -23.561 5.080 -10.154 1.00 0.00 2 SER A CA 12
ATOM 16235 C C . SER A 1 2 ? -23.080 5.799 -8.897 1.00 0.00 2 SER A C 12
ATOM 16236 O O . SER A 1 2 ? -22.028 6.438 -8.899 1.00 0.00 2 SER A O 12
ATOM 16244 N N . SER A 1 3 ? -23.857 5.688 -7.825 1.00 0.00 3 SER A N 12
ATOM 16245 C CA . SER A 1 3 ? -23.514 6.329 -6.562 1.00 0.00 3 SER A CA 12
ATOM 16246 C C . SER A 1 3 ? -22.124 5.904 -6.097 1.00 0.00 3 SER A C 12
ATOM 16247 O O . SER A 1 3 ? -21.813 4.715 -6.040 1.00 0.00 3 SER A O 12
ATOM 16255 N N . GLY A 1 4 ? -21.291 6.886 -5.767 1.00 0.00 4 GLY A N 12
ATOM 16256 C CA . GLY A 1 4 ? -19.944 6.595 -5.312 1.00 0.00 4 GLY A CA 12
ATOM 16257 C C . GLY A 1 4 ? -19.853 6.482 -3.803 1.00 0.00 4 GLY A C 12
ATOM 16258 O O . GLY A 1 4 ? -19.741 7.488 -3.103 1.00 0.00 4 GLY A O 12
ATOM 16262 N N . SER A 1 5 ? -19.904 5.253 -3.299 1.00 0.00 5 SER A N 12
ATOM 16263 C CA . SER A 1 5 ? -19.833 5.011 -1.863 1.00 0.00 5 SER A CA 12
ATOM 16264 C C . SER A 1 5 ? -18.400 4.712 -1.433 1.00 0.00 5 SER A C 12
ATOM 16265 O O . SER A 1 5 ? -17.863 5.357 -0.532 1.00 0.00 5 SER A O 12
ATOM 16273 N N . SER A 1 6 ? -17.786 3.729 -2.084 1.00 0.00 6 SER A N 12
ATOM 16274 C CA . SER A 1 6 ? -16.417 3.341 -1.767 1.00 0.00 6 SER A CA 12
ATOM 16275 C C . SER A 1 6 ? -15.853 2.415 -2.841 1.00 0.00 6 SER A C 12
ATOM 16276 O O . SER A 1 6 ? -16.505 1.458 -3.257 1.00 0.00 6 SER A O 12
ATOM 16284 N N . GLY A 1 7 ? -14.634 2.707 -3.285 1.00 0.00 7 GLY A N 12
ATOM 16285 C CA . GLY A 1 7 ? -14.002 1.892 -4.306 1.00 0.00 7 GLY A CA 12
ATOM 16286 C C . GLY A 1 7 ? -13.084 0.838 -3.721 1.00 0.00 7 GLY A C 12
ATOM 16287 O O . GLY A 1 7 ? -11.906 1.096 -3.479 1.00 0.00 7 GLY A O 12
ATOM 16291 N N . ASN A 1 8 ? -13.626 -0.354 -3.490 1.00 0.00 8 ASN A N 12
ATOM 16292 C CA . ASN A 1 8 ? -12.848 -1.451 -2.926 1.00 0.00 8 ASN A CA 12
ATOM 16293 C C . ASN A 1 8 ? -11.887 -2.025 -3.963 1.00 0.00 8 ASN A C 12
ATOM 16294 O O . ASN A 1 8 ? -12.250 -2.215 -5.124 1.00 0.00 8 ASN A O 12
ATOM 16305 N N . VAL A 1 9 ? -10.659 -2.301 -3.535 1.00 0.00 9 VAL A N 12
ATOM 16306 C CA . VAL A 1 9 ? -9.646 -2.856 -4.425 1.00 0.00 9 VAL A CA 12
ATOM 16307 C C . VAL A 1 9 ? -8.777 -3.878 -3.700 1.00 0.00 9 VAL A C 12
ATOM 16308 O O . VAL A 1 9 ? -7.941 -3.521 -2.870 1.00 0.00 9 VAL A O 12
ATOM 16321 N N . VAL A 1 10 ? -8.981 -5.152 -4.019 1.00 0.00 10 VAL A N 12
ATOM 16322 C CA . VAL A 1 10 ? -8.215 -6.227 -3.399 1.00 0.00 10 VAL A CA 12
ATOM 16323 C C . VAL A 1 10 ? -7.308 -6.912 -4.415 1.00 0.00 10 VAL A C 12
ATOM 16324 O O . VAL A 1 10 ? -7.758 -7.743 -5.206 1.00 0.00 10 VAL A O 12
ATOM 16337 N N . LEU A 1 11 ? -6.028 -6.558 -4.390 1.00 0.00 11 LEU A N 12
ATOM 16338 C CA . LEU A 1 11 ? -5.055 -7.139 -5.308 1.00 0.00 11 LEU A CA 12
ATOM 16339 C C . LEU A 1 11 ? -4.494 -8.445 -4.754 1.00 0.00 11 LEU A C 12
ATOM 16340 O O . LEU A 1 11 ? -4.168 -8.556 -3.572 1.00 0.00 11 LEU A O 12
ATOM 16356 N N . PRO A 1 12 ? -4.376 -9.457 -5.626 1.00 0.00 12 PRO A N 12
ATOM 16357 C CA . PRO A 1 12 ? -3.851 -10.772 -5.247 1.00 0.00 12 PRO A CA 12
ATOM 16358 C C . PRO A 1 12 ? -2.358 -10.734 -4.939 1.00 0.00 12 PRO A C 12
ATOM 16359 O O . PRO A 1 12 ? -1.558 -10.282 -5.757 1.00 0.00 12 PRO A O 12
ATOM 16370 N N . GLY A 1 13 ? -1.990 -11.212 -3.754 1.00 0.00 13 GLY A N 12
ATOM 16371 C CA . GLY A 1 13 ? -0.594 -11.224 -3.360 1.00 0.00 13 GLY A CA 12
ATOM 16372 C C . GLY A 1 13 ? -0.088 -12.621 -3.060 1.00 0.00 13 GLY A C 12
ATOM 16373 O O . GLY A 1 13 ? -0.632 -13.617 -3.537 1.00 0.00 13 GLY A O 12
ATOM 16377 N N . PRO A 1 14 ? 0.980 -12.707 -2.253 1.00 0.00 14 PRO A N 12
ATOM 16378 C CA . PRO A 1 14 ? 1.636 -11.528 -1.680 1.00 0.00 14 PRO A CA 12
ATOM 16379 C C . PRO A 1 14 ? 2.375 -10.707 -2.732 1.00 0.00 14 PRO A C 12
ATOM 16380 O O . PRO A 1 14 ? 2.385 -11.058 -3.912 1.00 0.00 14 PRO A O 12
ATOM 16391 N N . ALA A 1 15 ? 2.993 -9.614 -2.297 1.00 0.00 15 ALA A N 12
ATOM 16392 C CA . ALA A 1 15 ? 3.736 -8.745 -3.201 1.00 0.00 15 ALA A CA 12
ATOM 16393 C C . ALA A 1 15 ? 4.664 -9.555 -4.100 1.00 0.00 15 ALA A C 12
ATOM 16394 O O . ALA A 1 15 ? 4.899 -10.743 -3.882 1.00 0.00 15 ALA A O 12
ATOM 16401 N N . PRO A 1 16 ? 5.206 -8.898 -5.137 1.00 0.00 16 PRO A N 12
ATOM 16402 C CA . PRO A 1 16 ? 4.934 -7.483 -5.407 1.00 0.00 16 PRO A CA 12
ATOM 16403 C C . PRO A 1 16 ? 3.503 -7.248 -5.879 1.00 0.00 16 PRO A C 12
ATOM 16404 O O . PRO A 1 16 ? 2.724 -8.190 -6.022 1.00 0.00 16 PRO A O 12
ATOM 16415 N N . TRP A 1 17 ? 3.165 -5.986 -6.119 1.00 0.00 17 TRP A N 12
ATOM 16416 C CA . TRP A 1 17 ? 1.827 -5.628 -6.576 1.00 0.00 17 TRP A CA 12
ATOM 16417 C C . TRP A 1 17 ? 1.871 -5.036 -7.980 1.00 0.00 17 TRP A C 12
ATOM 16418 O O . TRP A 1 17 ? 1.145 -5.474 -8.871 1.00 0.00 17 TRP A O 12
ATOM 16439 N N . GLY A 1 18 ? 2.729 -4.039 -8.171 1.00 0.00 18 GLY A N 12
ATOM 16440 C CA . GLY A 1 18 ? 2.852 -3.404 -9.471 1.00 0.00 18 GLY A CA 12
ATOM 16441 C C . GLY A 1 18 ? 2.239 -2.018 -9.499 1.00 0.00 18 GLY A C 12
ATOM 16442 O O . GLY A 1 18 ? 1.731 -1.577 -10.530 1.00 0.00 18 GLY A O 12
ATOM 16446 N N . PHE A 1 19 ? 2.286 -1.329 -8.364 1.00 0.00 19 PHE A N 12
ATOM 16447 C CA . PHE A 1 19 ? 1.729 0.015 -8.262 1.00 0.00 19 PHE A CA 12
ATOM 16448 C C . PHE A 1 19 ? 2.592 0.894 -7.362 1.00 0.00 19 PHE A C 12
ATOM 16449 O O . PHE A 1 19 ? 3.060 0.455 -6.312 1.00 0.00 19 PHE A O 12
ATOM 16466 N N . ARG A 1 20 ? 2.798 2.138 -7.782 1.00 0.00 20 ARG A N 12
ATOM 16467 C CA . ARG A 1 20 ? 3.605 3.080 -7.016 1.00 0.00 20 ARG A CA 12
ATOM 16468 C C . ARG A 1 20 ? 2.720 4.043 -6.231 1.00 0.00 20 ARG A C 12
ATOM 16469 O O . ARG A 1 20 ? 1.494 4.015 -6.351 1.00 0.00 20 ARG A O 12
ATOM 16490 N N . LEU A 1 21 ? 3.348 4.894 -5.427 1.00 0.00 21 LEU A N 12
ATOM 16491 C CA . LEU A 1 21 ? 2.617 5.867 -4.622 1.00 0.00 21 LEU A CA 12
ATOM 16492 C C . LEU A 1 21 ? 3.300 7.230 -4.663 1.00 0.00 21 LEU A C 12
ATOM 16493 O O . LEU A 1 21 ? 4.526 7.320 -4.713 1.00 0.00 21 LEU A O 12
ATOM 16509 N N . SER A 1 22 ? 2.497 8.289 -4.638 1.00 0.00 22 SER A N 12
ATOM 16510 C CA . SER A 1 22 ? 3.023 9.649 -4.674 1.00 0.00 22 SER A CA 12
ATOM 16511 C C . SER A 1 22 ? 2.238 10.560 -3.736 1.00 0.00 22 SER A C 12
ATOM 16512 O O . SER A 1 22 ? 1.008 10.555 -3.732 1.00 0.00 22 SER A O 12
ATOM 16520 N N . GLY A 1 23 ? 2.960 11.343 -2.940 1.00 0.00 23 GLY A N 12
ATOM 16521 C CA . GLY A 1 23 ? 2.315 12.249 -2.007 1.00 0.00 23 GLY A CA 12
ATOM 16522 C C . GLY A 1 23 ? 2.814 12.071 -0.587 1.00 0.00 23 GLY A C 12
ATOM 16523 O O . GLY A 1 23 ? 4.003 11.848 -0.362 1.00 0.00 23 GLY A O 12
ATOM 16527 N N . GLY A 1 24 ? 1.903 12.172 0.376 1.00 0.00 24 GLY A N 12
ATOM 16528 C CA . GLY A 1 24 ? 2.276 12.020 1.770 1.00 0.00 24 GLY A CA 12
ATOM 16529 C C . GLY A 1 24 ? 1.804 13.178 2.626 1.00 0.00 24 GLY A C 12
ATOM 16530 O O . GLY A 1 24 ? 2.028 14.340 2.287 1.00 0.00 24 GLY A O 12
ATOM 16534 N N . ILE A 1 25 ? 1.149 12.861 3.738 1.00 0.00 25 ILE A N 12
ATOM 16535 C CA . ILE A 1 25 ? 0.644 13.885 4.644 1.00 0.00 25 ILE A CA 12
ATOM 16536 C C . ILE A 1 25 ? 1.731 14.897 4.991 1.00 0.00 25 ILE A C 12
ATOM 16537 O O . ILE A 1 25 ? 1.450 16.076 5.203 1.00 0.00 25 ILE A O 12
ATOM 16553 N N . ASP A 1 26 ? 2.972 14.428 5.045 1.00 0.00 26 ASP A N 12
ATOM 16554 C CA . ASP A 1 26 ? 4.103 15.292 5.362 1.00 0.00 26 ASP A CA 12
ATOM 16555 C C . ASP A 1 26 ? 4.360 16.287 4.235 1.00 0.00 26 ASP A C 12
ATOM 16556 O O . ASP A 1 26 ? 4.660 17.456 4.480 1.00 0.00 26 ASP A O 12
ATOM 16565 N N . PHE A 1 27 ? 4.241 15.816 2.998 1.00 0.00 27 PHE A N 12
ATOM 16566 C CA . PHE A 1 27 ? 4.463 16.663 1.832 1.00 0.00 27 PHE A CA 12
ATOM 16567 C C . PHE A 1 27 ? 3.199 17.440 1.476 1.00 0.00 27 PHE A C 12
ATOM 16568 O O . PHE A 1 27 ? 3.076 17.975 0.376 1.00 0.00 27 PHE A O 12
ATOM 16585 N N . ASN A 1 28 ? 2.261 17.495 2.416 1.00 0.00 28 ASN A N 12
ATOM 16586 C CA . ASN A 1 28 ? 1.005 18.204 2.202 1.00 0.00 28 ASN A CA 12
ATOM 16587 C C . ASN A 1 28 ? 0.375 17.806 0.871 1.00 0.00 28 ASN A C 12
ATOM 16588 O O . ASN A 1 28 ? -0.153 18.649 0.146 1.00 0.00 28 ASN A O 12
ATOM 16599 N N . GLN A 1 29 ? 0.435 16.516 0.557 1.00 0.00 29 GLN A N 12
ATOM 16600 C CA . GLN A 1 29 ? -0.129 16.006 -0.687 1.00 0.00 29 GLN A CA 12
ATOM 16601 C C . GLN A 1 29 ? -0.742 14.624 -0.482 1.00 0.00 29 GLN A C 12
ATOM 16602 O O . GLN A 1 29 ? -0.218 13.790 0.257 1.00 0.00 29 GLN A O 12
ATOM 16616 N N . PRO A 1 30 ? -1.878 14.375 -1.149 1.00 0.00 30 PRO A N 12
ATOM 16617 C CA . PRO A 1 30 ? -2.586 13.095 -1.055 1.00 0.00 30 PRO A CA 12
ATOM 16618 C C . PRO A 1 30 ? -1.824 11.960 -1.732 1.00 0.00 30 PRO A C 12
ATOM 16619 O O . PRO A 1 30 ? -1.229 12.145 -2.794 1.00 0.00 30 PRO A O 12
ATOM 16630 N N . LEU A 1 31 ? -1.847 10.786 -1.111 1.00 0.00 31 LEU A N 12
ATOM 16631 C CA . LEU A 1 31 ? -1.159 9.620 -1.654 1.00 0.00 31 LEU A CA 12
ATOM 16632 C C . LEU A 1 31 ? -1.929 9.032 -2.832 1.00 0.00 31 LEU A C 12
ATOM 16633 O O . LEU A 1 31 ? -2.978 8.412 -2.654 1.00 0.00 31 LEU A O 12
ATOM 16649 N N . VAL A 1 32 ? -1.400 9.229 -4.035 1.00 0.00 32 VAL A N 12
ATOM 16650 C CA . VAL A 1 32 ? -2.036 8.716 -5.243 1.00 0.00 32 VAL A CA 12
ATOM 16651 C C . VAL A 1 32 ? -1.025 8.009 -6.138 1.00 0.00 32 VAL A C 12
ATOM 16652 O O . VAL A 1 32 ? 0.091 8.492 -6.333 1.00 0.00 32 VAL A O 12
ATOM 16665 N N . ILE A 1 33 ? -1.423 6.863 -6.681 1.00 0.00 33 ILE A N 12
ATOM 16666 C CA . ILE A 1 33 ? -0.551 6.090 -7.557 1.00 0.00 33 ILE A CA 12
ATOM 16667 C C . ILE A 1 33 ? 0.232 7.002 -8.496 1.00 0.00 33 ILE A C 12
ATOM 16668 O O . ILE A 1 33 ? -0.280 8.020 -8.962 1.00 0.00 33 ILE A O 12
ATOM 16684 N N . THR A 1 34 ? 1.478 6.628 -8.772 1.00 0.00 34 THR A N 12
ATOM 16685 C CA . THR A 1 34 ? 2.333 7.410 -9.656 1.00 0.00 34 THR A CA 12
ATOM 16686 C C . THR A 1 34 ? 2.834 6.568 -10.823 1.00 0.00 34 THR A C 12
ATOM 16687 O O . THR A 1 34 ? 3.337 7.099 -11.814 1.00 0.00 34 THR A O 12
ATOM 16698 N N . ARG A 1 35 ? 2.693 5.252 -10.701 1.00 0.00 35 ARG A N 12
ATOM 16699 C CA . ARG A 1 35 ? 3.132 4.336 -11.747 1.00 0.00 35 ARG A CA 12
ATOM 16700 C C . ARG A 1 35 ? 2.446 2.980 -11.606 1.00 0.00 35 ARG A C 12
ATOM 16701 O O . ARG A 1 35 ? 2.234 2.494 -10.495 1.00 0.00 35 ARG A O 12
ATOM 16722 N N . ILE A 1 36 ? 2.102 2.376 -12.738 1.00 0.00 36 ILE A N 12
ATOM 16723 C CA . ILE A 1 36 ? 1.441 1.077 -12.740 1.00 0.00 36 ILE A CA 12
ATOM 16724 C C . ILE A 1 36 ? 2.045 0.155 -13.793 1.00 0.00 36 ILE A C 12
ATOM 16725 O O . ILE A 1 36 ? 2.301 0.568 -14.925 1.00 0.00 36 ILE A O 12
ATOM 16741 N N . THR A 1 37 ? 2.271 -1.100 -13.414 1.00 0.00 37 THR A N 12
ATOM 16742 C CA . THR A 1 37 ? 2.844 -2.082 -14.325 1.00 0.00 37 THR A CA 12
ATOM 16743 C C . THR A 1 37 ? 1.837 -2.496 -15.392 1.00 0.00 37 THR A C 12
ATOM 16744 O O . THR A 1 37 ? 0.747 -2.985 -15.095 1.00 0.00 37 THR A O 12
ATOM 16755 N N . PRO A 1 38 ? 2.208 -2.297 -16.666 1.00 0.00 38 PRO A N 12
ATOM 16756 C CA . PRO A 1 38 ? 1.351 -2.645 -17.803 1.00 0.00 38 PRO A CA 12
ATOM 16757 C C . PRO A 1 38 ? 1.203 -4.152 -17.979 1.00 0.00 38 PRO A C 12
ATOM 16758 O O . PRO A 1 38 ? 1.980 -4.783 -18.695 1.00 0.00 38 PRO A O 12
ATOM 16769 N N . GLY A 1 39 ? 0.201 -4.725 -17.319 1.00 0.00 39 GLY A N 12
ATOM 16770 C CA . GLY A 1 39 ? -0.030 -6.155 -17.416 1.00 0.00 39 GLY A CA 12
ATOM 16771 C C . GLY A 1 39 ? 0.464 -6.906 -16.196 1.00 0.00 39 GLY A C 12
ATOM 16772 O O . GLY A 1 39 ? 1.283 -7.818 -16.310 1.00 0.00 39 GLY A O 12
ATOM 16776 N N . SER A 1 40 ? -0.033 -6.521 -15.025 1.00 0.00 40 SER A N 12
ATOM 16777 C CA . SER A 1 40 ? 0.367 -7.161 -13.777 1.00 0.00 40 SER A CA 12
ATOM 16778 C C . SER A 1 40 ? -0.773 -7.139 -12.764 1.00 0.00 40 SER A C 12
ATOM 16779 O O . SER A 1 40 ? -1.885 -6.710 -13.073 1.00 0.00 40 SER A O 12
ATOM 16787 N N . LYS A 1 41 ? -0.489 -7.603 -11.552 1.00 0.00 41 LYS A N 12
ATOM 16788 C CA . LYS A 1 41 ? -1.489 -7.636 -10.491 1.00 0.00 41 LYS A CA 12
ATOM 16789 C C . LYS A 1 41 ? -2.059 -6.244 -10.237 1.00 0.00 41 LYS A C 12
ATOM 16790 O O . LYS A 1 41 ? -3.191 -6.102 -9.777 1.00 0.00 41 LYS A O 12
ATOM 16809 N N . ALA A 1 42 ? -1.267 -5.221 -10.542 1.00 0.00 42 ALA A N 12
ATOM 16810 C CA . ALA A 1 42 ? -1.695 -3.841 -10.350 1.00 0.00 42 ALA A CA 12
ATOM 16811 C C . ALA A 1 42 ? -2.698 -3.423 -11.419 1.00 0.00 42 ALA A C 12
ATOM 16812 O O . ALA A 1 42 ? -3.891 -3.289 -11.147 1.00 0.00 42 ALA A O 12
ATOM 16819 N N . ALA A 1 43 ? -2.207 -3.219 -12.637 1.00 0.00 43 ALA A N 12
ATOM 16820 C CA . ALA A 1 43 ? -3.061 -2.817 -13.748 1.00 0.00 43 ALA A CA 12
ATOM 16821 C C . ALA A 1 43 ? -4.186 -3.824 -13.967 1.00 0.00 43 ALA A C 12
ATOM 16822 O O . ALA A 1 43 ? -5.344 -3.446 -14.142 1.00 0.00 43 ALA A O 12
ATOM 16829 N N . ALA A 1 44 ? -3.837 -5.106 -13.957 1.00 0.00 44 ALA A N 12
ATOM 16830 C CA . ALA A 1 44 ? -4.817 -6.166 -14.154 1.00 0.00 44 ALA A CA 12
ATOM 16831 C C . ALA A 1 44 ? -5.966 -6.042 -13.159 1.00 0.00 44 ALA A C 12
ATOM 16832 O O . ALA A 1 44 ? -7.014 -6.666 -13.326 1.00 0.00 44 ALA A O 12
ATOM 16839 N N . ALA A 1 45 ? -5.762 -5.234 -12.123 1.00 0.00 45 ALA A N 12
ATOM 16840 C CA . ALA A 1 45 ? -6.782 -5.028 -11.103 1.00 0.00 45 ALA A CA 12
ATOM 16841 C C . ALA A 1 45 ? -7.500 -3.698 -11.304 1.00 0.00 45 ALA A C 12
ATOM 16842 O O . ALA A 1 45 ? -8.139 -3.182 -10.389 1.00 0.00 45 ALA A O 12
ATOM 16849 N N . ASN A 1 46 ? -7.389 -3.148 -12.509 1.00 0.00 46 ASN A N 12
ATOM 16850 C CA . ASN A 1 46 ? -8.027 -1.876 -12.830 1.00 0.00 46 ASN A CA 12
ATOM 16851 C C . ASN A 1 46 ? -7.387 -0.734 -12.048 1.00 0.00 46 ASN A C 12
ATOM 16852 O O . ASN A 1 46 ? -8.082 0.115 -11.487 1.00 0.00 46 ASN A O 12
ATOM 16863 N N . LEU A 1 47 ? -6.059 -0.718 -12.014 1.00 0.00 47 LEU A N 12
ATOM 16864 C CA . LEU A 1 47 ? -5.324 0.321 -11.301 1.00 0.00 47 LEU A CA 12
ATOM 16865 C C . LEU A 1 47 ? -4.632 1.266 -12.277 1.00 0.00 47 LEU A C 12
ATOM 16866 O O . LEU A 1 47 ? -4.148 0.844 -13.329 1.00 0.00 47 LEU A O 12
ATOM 16882 N N . CYS A 1 48 ? -4.585 2.545 -11.922 1.00 0.00 48 CYS A N 12
ATOM 16883 C CA . CYS A 1 48 ? -3.950 3.551 -12.767 1.00 0.00 48 CYS A CA 12
ATOM 16884 C C . CYS A 1 48 ? -3.332 4.659 -11.921 1.00 0.00 48 CYS A C 12
ATOM 16885 O O . CYS A 1 48 ? -3.792 4.963 -10.820 1.00 0.00 48 CYS A O 12
ATOM 16893 N N . PRO A 1 49 ? -2.264 5.278 -12.445 1.00 0.00 49 PRO A N 12
ATOM 16894 C CA . PRO A 1 49 ? -1.559 6.362 -11.754 1.00 0.00 49 PRO A CA 12
ATOM 16895 C C . PRO A 1 49 ? -2.388 7.640 -11.684 1.00 0.00 49 PRO A C 12
ATOM 16896 O O . PRO A 1 49 ? -2.436 8.414 -12.640 1.00 0.00 49 PRO A O 12
ATOM 16907 N N . GLY A 1 50 ? -3.039 7.857 -10.546 1.00 0.00 50 GLY A N 12
ATOM 16908 C CA . GLY A 1 50 ? -3.857 9.043 -10.373 1.00 0.00 50 GLY A CA 12
ATOM 16909 C C . GLY A 1 50 ? -4.900 8.875 -9.285 1.00 0.00 50 GLY A C 12
ATOM 16910 O O . GLY A 1 50 ? -5.403 9.858 -8.741 1.00 0.00 50 GLY A O 12
ATOM 16914 N N . ASP A 1 51 ? -5.226 7.627 -8.969 1.00 0.00 51 ASP A N 12
ATOM 16915 C CA . ASP A 1 51 ? -6.216 7.333 -7.939 1.00 0.00 51 ASP A CA 12
ATOM 16916 C C . ASP A 1 51 ? -5.702 7.734 -6.560 1.00 0.00 51 ASP A C 12
ATOM 16917 O O . ASP A 1 51 ? -4.495 7.759 -6.319 1.00 0.00 51 ASP A O 12
ATOM 16926 N N . VAL A 1 52 ? -6.626 8.050 -5.658 1.00 0.00 52 VAL A N 12
ATOM 16927 C CA . VAL A 1 52 ? -6.267 8.450 -4.303 1.00 0.00 52 VAL A CA 12
ATOM 16928 C C . VAL A 1 52 ? -6.417 7.288 -3.328 1.00 0.00 52 VAL A C 12
ATOM 16929 O O . VAL A 1 52 ? -7.336 6.477 -3.450 1.00 0.00 52 VAL A O 12
ATOM 16942 N N . ILE A 1 53 ? -5.509 7.212 -2.361 1.00 0.00 53 ILE A N 12
ATOM 16943 C CA . ILE A 1 53 ? -5.541 6.150 -1.364 1.00 0.00 53 ILE A CA 12
ATOM 16944 C C . ILE A 1 53 ? -6.129 6.648 -0.049 1.00 0.00 53 ILE A C 12
ATOM 16945 O O . ILE A 1 53 ? -5.547 7.504 0.619 1.00 0.00 53 ILE A O 12
ATOM 16961 N N . LEU A 1 54 ? -7.285 6.107 0.319 1.00 0.00 54 LEU A N 12
ATOM 16962 C CA . LEU A 1 54 ? -7.952 6.495 1.557 1.00 0.00 54 LEU A CA 12
ATOM 16963 C C . LEU A 1 54 ? -7.432 5.678 2.735 1.00 0.00 54 LEU A C 12
ATOM 16964 O O . LEU A 1 54 ? -7.182 6.215 3.814 1.00 0.00 54 LEU A O 12
ATOM 16980 N N . ALA A 1 55 ? -7.269 4.376 2.520 1.00 0.00 55 ALA A N 12
ATOM 16981 C CA . ALA A 1 55 ? -6.774 3.486 3.563 1.00 0.00 55 ALA A CA 12
ATOM 16982 C C . ALA A 1 55 ? -5.929 2.363 2.970 1.00 0.00 55 ALA A C 12
ATOM 16983 O O . ALA A 1 55 ? -6.275 1.793 1.935 1.00 0.00 55 ALA A O 12
ATOM 16990 N N . ILE A 1 56 ? -4.820 2.052 3.632 1.00 0.00 56 ILE A N 12
ATOM 16991 C CA . ILE A 1 56 ? -3.926 0.997 3.170 1.00 0.00 56 ILE A CA 12
ATOM 16992 C C . ILE A 1 56 ? -4.128 -0.285 3.971 1.00 0.00 56 ILE A C 12
ATOM 16993 O O . ILE A 1 56 ? -4.078 -0.275 5.201 1.00 0.00 56 ILE A O 12
ATOM 17009 N N . ASP A 1 57 ? -4.356 -1.387 3.265 1.00 0.00 57 ASP A N 12
ATOM 17010 C CA . ASP A 1 57 ? -4.563 -2.679 3.909 1.00 0.00 57 ASP A CA 12
ATOM 17011 C C . ASP A 1 57 ? -5.527 -2.551 5.084 1.00 0.00 57 ASP A C 12
ATOM 17012 O O . ASP A 1 57 ? -5.358 -3.205 6.113 1.00 0.00 57 ASP A O 12
ATOM 17021 N N . GLY A 1 58 ? -6.539 -1.703 4.924 1.00 0.00 58 GLY A N 12
ATOM 17022 C CA . GLY A 1 58 ? -7.514 -1.504 5.980 1.00 0.00 58 GLY A CA 12
ATOM 17023 C C . GLY A 1 58 ? -7.008 -0.581 7.070 1.00 0.00 58 GLY A C 12
ATOM 17024 O O . GLY A 1 58 ? -7.258 -0.810 8.254 1.00 0.00 58 GLY A O 12
ATOM 17028 N N . PHE A 1 59 ? -6.293 0.466 6.672 1.00 0.00 59 PHE A N 12
ATOM 17029 C CA . PHE A 1 59 ? -5.748 1.427 7.624 1.00 0.00 59 PHE A CA 12
ATOM 17030 C C . PHE A 1 59 ? -5.697 2.826 7.017 1.00 0.00 59 PHE A C 12
ATOM 17031 O O . PHE A 1 59 ? -4.865 3.111 6.157 1.00 0.00 59 PHE A O 12
ATOM 17048 N N . GLY A 1 60 ? -6.595 3.695 7.471 1.00 0.00 60 GLY A N 12
ATOM 17049 C CA . GLY A 1 60 ? -6.637 5.053 6.962 1.00 0.00 60 GLY A CA 12
ATOM 17050 C C . GLY A 1 60 ? -5.272 5.714 6.960 1.00 0.00 60 GLY A C 12
ATOM 17051 O O . GLY A 1 60 ? -4.487 5.536 7.892 1.00 0.00 60 GLY A O 12
ATOM 17055 N N . THR A 1 61 ? -4.987 6.478 5.910 1.00 0.00 61 THR A N 12
ATOM 17056 C CA . THR A 1 61 ? -3.708 7.165 5.789 1.00 0.00 61 THR A CA 12
ATOM 17057 C C . THR A 1 61 ? -3.808 8.604 6.282 1.00 0.00 61 THR A C 12
ATOM 17058 O O . THR A 1 61 ? -3.230 9.513 5.688 1.00 0.00 61 THR A O 12
ATOM 17069 N N . GLU A 1 62 ? -4.544 8.802 7.371 1.00 0.00 62 GLU A N 12
ATOM 17070 C CA . GLU A 1 62 ? -4.719 10.132 7.942 1.00 0.00 62 GLU A CA 12
ATOM 17071 C C . GLU A 1 62 ? -3.480 10.555 8.726 1.00 0.00 62 GLU A C 12
ATOM 17072 O O . GLU A 1 62 ? -3.218 11.745 8.900 1.00 0.00 62 GLU A O 12
ATOM 17084 N N . SER A 1 63 ? -2.721 9.570 9.197 1.00 0.00 63 SER A N 12
ATOM 17085 C CA . SER A 1 63 ? -1.511 9.839 9.966 1.00 0.00 63 SER A CA 12
ATOM 17086 C C . SER A 1 63 ? -0.346 8.995 9.459 1.00 0.00 63 SER A C 12
ATOM 17087 O O . SER A 1 63 ? 0.637 8.785 10.168 1.00 0.00 63 SER A O 12
ATOM 17095 N N . MET A 1 64 ? -0.465 8.514 8.225 1.00 0.00 64 MET A N 12
ATOM 17096 C CA . MET A 1 64 ? 0.579 7.694 7.622 1.00 0.00 64 MET A CA 12
ATOM 17097 C C . MET A 1 64 ? 1.384 8.499 6.607 1.00 0.00 64 MET A C 12
ATOM 17098 O O . MET A 1 64 ? 0.870 8.886 5.556 1.00 0.00 64 MET A O 12
ATOM 17112 N N . THR A 1 65 ? 2.650 8.749 6.926 1.00 0.00 65 THR A N 12
ATOM 17113 C CA . THR A 1 65 ? 3.525 9.510 6.043 1.00 0.00 65 THR A CA 12
ATOM 17114 C C . THR A 1 65 ? 3.990 8.661 4.866 1.00 0.00 65 THR A C 12
ATOM 17115 O O . THR A 1 65 ? 3.819 7.441 4.861 1.00 0.00 65 THR A O 12
ATOM 17126 N N . HIS A 1 66 ? 4.578 9.313 3.868 1.00 0.00 66 HIS A N 12
ATOM 17127 C CA . HIS A 1 66 ? 5.069 8.616 2.684 1.00 0.00 66 HIS A CA 12
ATOM 17128 C C . HIS A 1 66 ? 5.886 7.389 3.075 1.00 0.00 66 HIS A C 12
ATOM 17129 O O . HIS A 1 66 ? 5.603 6.276 2.632 1.00 0.00 66 HIS A O 12
ATOM 17144 N N . ALA A 1 67 ? 6.901 7.599 3.908 1.00 0.00 67 ALA A N 12
ATOM 17145 C CA . ALA A 1 67 ? 7.757 6.510 4.359 1.00 0.00 67 ALA A CA 12
ATOM 17146 C C . ALA A 1 67 ? 6.932 5.370 4.947 1.00 0.00 67 ALA A C 12
ATOM 17147 O O . ALA A 1 67 ? 7.156 4.202 4.630 1.00 0.00 67 ALA A O 12
ATOM 17154 N N . ASP A 1 68 ? 5.979 5.717 5.804 1.00 0.00 68 ASP A N 12
ATOM 17155 C CA . ASP A 1 68 ? 5.119 4.723 6.436 1.00 0.00 68 ASP A CA 12
ATOM 17156 C C . ASP A 1 68 ? 4.466 3.826 5.390 1.00 0.00 68 ASP A C 12
ATOM 17157 O O . ASP A 1 68 ? 4.486 2.601 5.508 1.00 0.00 68 ASP A O 12
ATOM 17166 N N . ALA A 1 69 ? 3.886 4.445 4.367 1.00 0.00 69 ALA A N 12
ATOM 17167 C CA . ALA A 1 69 ? 3.226 3.703 3.299 1.00 0.00 69 ALA A CA 12
ATOM 17168 C C . ALA A 1 69 ? 4.072 2.515 2.853 1.00 0.00 69 ALA A C 12
ATOM 17169 O O . ALA A 1 69 ? 3.585 1.388 2.781 1.00 0.00 69 ALA A O 12
ATOM 17176 N N . GLN A 1 70 ? 5.341 2.777 2.554 1.00 0.00 70 GLN A N 12
ATOM 17177 C CA . GLN A 1 70 ? 6.253 1.728 2.114 1.00 0.00 70 GLN A CA 12
ATOM 17178 C C . GLN A 1 70 ? 6.306 0.591 3.128 1.00 0.00 70 GLN A C 12
ATOM 17179 O O . GLN A 1 70 ? 6.323 -0.583 2.759 1.00 0.00 70 GLN A O 12
ATOM 17193 N N . ASP A 1 71 ? 6.333 0.947 4.408 1.00 0.00 71 ASP A N 12
ATOM 17194 C CA . ASP A 1 71 ? 6.384 -0.044 5.477 1.00 0.00 71 ASP A CA 12
ATOM 17195 C C . ASP A 1 71 ? 5.059 -0.792 5.587 1.00 0.00 71 ASP A C 12
ATOM 17196 O O . ASP A 1 71 ? 4.965 -1.810 6.273 1.00 0.00 71 ASP A O 12
ATOM 17205 N N . ARG A 1 72 ? 4.037 -0.280 4.908 1.00 0.00 72 ARG A N 12
ATOM 17206 C CA . ARG A 1 72 ? 2.717 -0.898 4.932 1.00 0.00 72 ARG A CA 12
ATOM 17207 C C . ARG A 1 72 ? 2.508 -1.781 3.706 1.00 0.00 72 ARG A C 12
ATOM 17208 O O . ARG A 1 72 ? 1.883 -2.839 3.790 1.00 0.00 72 ARG A O 12
ATOM 17229 N N . ILE A 1 73 ? 3.034 -1.340 2.568 1.00 0.00 73 ILE A N 12
ATOM 17230 C CA . ILE A 1 73 ? 2.906 -2.090 1.326 1.00 0.00 73 ILE A CA 12
ATOM 17231 C C . ILE A 1 73 ? 3.825 -3.307 1.321 1.00 0.00 73 ILE A C 12
ATOM 17232 O O . ILE A 1 73 ? 3.496 -4.346 0.748 1.00 0.00 73 ILE A O 12
ATOM 17248 N N . LYS A 1 74 ? 4.980 -3.172 1.964 1.00 0.00 74 LYS A N 12
ATOM 17249 C CA . LYS A 1 74 ? 5.947 -4.260 2.038 1.00 0.00 74 LYS A CA 12
ATOM 17250 C C . LYS A 1 74 ? 5.500 -5.319 3.041 1.00 0.00 74 LYS A C 12
ATOM 17251 O O . LYS A 1 74 ? 5.738 -6.510 2.847 1.00 0.00 74 LYS A O 12
ATOM 17270 N N . ALA A 1 75 ? 4.850 -4.875 4.112 1.00 0.00 75 ALA A N 12
ATOM 17271 C CA . ALA A 1 75 ? 4.367 -5.785 5.143 1.00 0.00 75 ALA A CA 12
ATOM 17272 C C . ALA A 1 75 ? 2.922 -6.195 4.880 1.00 0.00 75 ALA A C 12
ATOM 17273 O O . ALA A 1 75 ? 2.217 -6.636 5.787 1.00 0.00 75 ALA A O 12
ATOM 17280 N N . ALA A 1 76 ? 2.487 -6.045 3.633 1.00 0.00 76 ALA A N 12
ATOM 17281 C CA . ALA A 1 76 ? 1.126 -6.401 3.251 1.00 0.00 76 ALA A CA 12
ATOM 17282 C C . ALA A 1 76 ? 0.826 -7.859 3.584 1.00 0.00 76 ALA A C 12
ATOM 17283 O O . ALA A 1 76 ? 1.645 -8.548 4.192 1.00 0.00 76 ALA A O 12
ATOM 17290 N N . SER A 1 77 ? -0.353 -8.322 3.182 1.00 0.00 77 SER A N 12
ATOM 17291 C CA . SER A 1 77 ? -0.763 -9.697 3.442 1.00 0.00 77 SER A CA 12
ATOM 17292 C C . SER A 1 77 ? -1.099 -10.419 2.141 1.00 0.00 77 SER A C 12
ATOM 17293 O O . SER A 1 77 ? -1.075 -9.823 1.063 1.00 0.00 77 SER A O 12
ATOM 17301 N N . TYR A 1 78 ? -1.411 -11.705 2.249 1.00 0.00 78 TYR A N 12
ATOM 17302 C CA . TYR A 1 78 ? -1.749 -12.511 1.081 1.00 0.00 78 TYR A CA 12
ATOM 17303 C C . TYR A 1 78 ? -2.582 -11.707 0.087 1.00 0.00 78 TYR A C 12
ATOM 17304 O O . TYR A 1 78 ? -2.529 -11.946 -1.119 1.00 0.00 78 TYR A O 12
ATOM 17322 N N . GLN A 1 79 ? -3.348 -10.752 0.604 1.00 0.00 79 GLN A N 12
ATOM 17323 C CA . GLN A 1 79 ? -4.192 -9.912 -0.238 1.00 0.00 79 GLN A CA 12
ATOM 17324 C C . GLN A 1 79 ? -4.094 -8.449 0.182 1.00 0.00 79 GLN A C 12
ATOM 17325 O O . GLN A 1 79 ? -4.292 -8.112 1.350 1.00 0.00 79 GLN A O 12
ATOM 17339 N N . LEU A 1 80 ? -3.788 -7.583 -0.778 1.00 0.00 80 LEU A N 12
ATOM 17340 C CA . LEU A 1 80 ? -3.663 -6.155 -0.509 1.00 0.00 80 LEU A CA 12
ATOM 17341 C C . LEU A 1 80 ? -5.006 -5.450 -0.677 1.00 0.00 80 LEU A C 12
ATOM 17342 O O . LEU A 1 80 ? -5.604 -5.481 -1.753 1.00 0.00 80 LEU A O 12
ATOM 17358 N N . CYS A 1 81 ? -5.472 -4.813 0.392 1.00 0.00 81 CYS A N 12
ATOM 17359 C CA . CYS A 1 81 ? -6.743 -4.099 0.363 1.00 0.00 81 CYS A CA 12
ATOM 17360 C C . CYS A 1 81 ? -6.519 -2.590 0.361 1.00 0.00 81 CYS A C 12
ATOM 17361 O O . CYS A 1 81 ? -6.058 -2.019 1.350 1.00 0.00 81 CYS A O 12
ATOM 17369 N N . LEU A 1 82 ? -6.846 -1.950 -0.757 1.00 0.00 82 LEU A N 12
ATOM 17370 C CA . LEU A 1 82 ? -6.679 -0.507 -0.889 1.00 0.00 82 LEU A CA 12
ATOM 17371 C C . LEU A 1 82 ? -8.000 0.162 -1.256 1.00 0.00 82 LEU A C 12
ATOM 17372 O O . LEU A 1 82 ? -8.582 -0.120 -2.303 1.00 0.00 82 LEU A O 12
ATOM 17388 N N . LYS A 1 83 ? -8.467 1.053 -0.387 1.00 0.00 83 LYS A N 12
ATOM 17389 C CA . LYS A 1 83 ? -9.717 1.766 -0.620 1.00 0.00 83 LYS A CA 12
ATOM 17390 C C . LYS A 1 83 ? -9.465 3.079 -1.355 1.00 0.00 83 LYS A C 12
ATOM 17391 O O . LYS A 1 83 ? -8.703 3.926 -0.888 1.00 0.00 83 LYS A O 12
ATOM 17410 N N . ILE A 1 84 ? -10.110 3.241 -2.505 1.00 0.00 84 ILE A N 12
ATOM 17411 C CA . ILE A 1 84 ? -9.957 4.451 -3.303 1.00 0.00 84 ILE A CA 12
ATOM 17412 C C . ILE A 1 84 ? -11.225 5.298 -3.265 1.00 0.00 84 ILE A C 12
ATOM 17413 O O . ILE A 1 84 ? -12.321 4.784 -3.041 1.00 0.00 84 ILE A O 12
ATOM 17429 N N . ASP A 1 85 ? -11.068 6.598 -3.487 1.00 0.00 85 ASP A N 12
ATOM 17430 C CA . ASP A 1 85 ? -12.201 7.517 -3.481 1.00 0.00 85 ASP A CA 12
ATOM 17431 C C . ASP A 1 85 ? -13.108 7.269 -4.682 1.00 0.00 85 ASP A C 12
ATOM 17432 O O . ASP A 1 85 ? -14.321 7.469 -4.608 1.00 0.00 85 ASP A O 12
ATOM 17441 N N . ARG A 1 86 ? -12.512 6.832 -5.787 1.00 0.00 86 ARG A N 12
ATOM 17442 C CA . ARG A 1 86 ? -13.266 6.559 -7.005 1.00 0.00 86 ARG A CA 12
ATOM 17443 C C . ARG A 1 86 ? -13.668 7.857 -7.698 1.00 0.00 86 ARG A C 12
ATOM 17444 O O . ARG A 1 86 ? -14.841 8.073 -8.001 1.00 0.00 86 ARG A O 12
ATOM 17465 N N . ALA A 1 87 ? -12.687 8.718 -7.946 1.00 0.00 87 ALA A N 12
ATOM 17466 C CA . ALA A 1 87 ? -12.937 9.994 -8.605 1.00 0.00 87 ALA A CA 12
ATOM 17467 C C . ALA A 1 87 ? -13.183 9.802 -10.098 1.00 0.00 87 ALA A C 12
ATOM 17468 O O . ALA A 1 87 ? -12.276 9.429 -10.841 1.00 0.00 87 ALA A O 12
ATOM 17475 N N . GLU A 1 88 ? -14.414 10.058 -10.529 1.00 0.00 88 GLU A N 12
ATOM 17476 C CA . GLU A 1 88 ? -14.777 9.912 -11.933 1.00 0.00 88 GLU A CA 12
ATOM 17477 C C . GLU A 1 88 ? -13.927 10.824 -12.813 1.00 0.00 88 GLU A C 12
ATOM 17478 O O . GLU A 1 88 ? -13.507 10.439 -13.905 1.00 0.00 88 GLU A O 12
ATOM 17490 N N . THR A 1 89 ? -13.677 12.037 -12.330 1.00 0.00 89 THR A N 12
ATOM 17491 C CA . THR A 1 89 ? -12.880 13.006 -13.072 1.00 0.00 89 THR A CA 12
ATOM 17492 C C . THR A 1 89 ? -11.647 13.425 -12.279 1.00 0.00 89 THR A C 12
ATOM 17493 O O . THR A 1 89 ? -10.691 13.961 -12.839 1.00 0.00 89 THR A O 12
ATOM 17504 N N . ARG A 1 90 ? -11.675 13.176 -10.974 1.00 0.00 90 ARG A N 12
ATOM 17505 C CA . ARG A 1 90 ? -10.559 13.528 -10.105 1.00 0.00 90 ARG A CA 12
ATOM 17506 C C . ARG A 1 90 ? -10.341 15.038 -10.086 1.00 0.00 90 ARG A C 12
ATOM 17507 O O . ARG A 1 90 ? -9.208 15.511 -9.983 1.00 0.00 90 ARG A O 12
ATOM 17528 N N . LEU A 1 91 ? -11.432 15.790 -10.185 1.00 0.00 91 LEU A N 12
ATOM 17529 C CA . LEU A 1 91 ? -11.360 17.247 -10.179 1.00 0.00 91 LEU A CA 12
ATOM 17530 C C . LEU A 1 91 ? -11.851 17.811 -8.850 1.00 0.00 91 LEU A C 12
ATOM 17531 O O . LEU A 1 91 ? -11.083 18.411 -8.098 1.00 0.00 91 LEU A O 12
ATOM 17547 N N . TRP A 1 92 ? -13.133 17.613 -8.567 1.00 0.00 92 TRP A N 12
ATOM 17548 C CA . TRP A 1 92 ? -13.726 18.100 -7.326 1.00 0.00 92 TRP A CA 12
ATOM 17549 C C . TRP A 1 92 ? -15.072 17.432 -7.067 1.00 0.00 92 TRP A C 12
ATOM 17550 O O . TRP A 1 92 ? -15.700 16.904 -7.985 1.00 0.00 92 TRP A O 12
ATOM 17571 N N . SER A 1 93 ? -15.510 17.459 -5.812 1.00 0.00 93 SER A N 12
ATOM 17572 C CA . SER A 1 93 ? -16.780 16.853 -5.432 1.00 0.00 93 SER A CA 12
ATOM 17573 C C . SER A 1 93 ? -17.254 17.384 -4.083 1.00 0.00 93 SER A C 12
ATOM 17574 O O . SER A 1 93 ? -16.468 17.590 -3.158 1.00 0.00 93 SER A O 12
ATOM 17582 N N . PRO A 1 94 ? -18.570 17.612 -3.967 1.00 0.00 94 PRO A N 12
ATOM 17583 C CA . PRO A 1 94 ? -19.180 18.122 -2.735 1.00 0.00 94 PRO A CA 12
ATOM 17584 C C . PRO A 1 94 ? -19.159 17.094 -1.609 1.00 0.00 94 PRO A C 12
ATOM 17585 O O . PRO A 1 94 ? -19.366 17.432 -0.444 1.00 0.00 94 PRO A O 12
ATOM 17596 N N . GLN A 1 95 ? -18.908 15.838 -1.966 1.00 0.00 95 GLN A N 12
ATOM 17597 C CA . GLN A 1 95 ? -18.860 14.761 -0.984 1.00 0.00 95 GLN A CA 12
ATOM 17598 C C . GLN A 1 95 ? -17.890 13.668 -1.421 1.00 0.00 95 GLN A C 12
ATOM 17599 O O . GLN A 1 95 ? -17.697 13.436 -2.615 1.00 0.00 95 GLN A O 12
ATOM 17613 N N . VAL A 1 96 ? -17.280 13.001 -0.447 1.00 0.00 96 VAL A N 12
ATOM 17614 C CA . VAL A 1 96 ? -16.330 11.932 -0.730 1.00 0.00 96 VAL A CA 12
ATOM 17615 C C . VAL A 1 96 ? -16.988 10.563 -0.601 1.00 0.00 96 VAL A C 12
ATOM 17616 O O . VAL A 1 96 ? -17.860 10.359 0.244 1.00 0.00 96 VAL A O 12
ATOM 17629 N N . SER A 1 97 ? -16.564 9.627 -1.444 1.00 0.00 97 SER A N 12
ATOM 17630 C CA . SER A 1 97 ? -17.114 8.276 -1.426 1.00 0.00 97 SER A CA 12
ATOM 17631 C C . SER A 1 97 ? -17.318 7.791 0.006 1.00 0.00 97 SER A C 12
ATOM 17632 O O . SER A 1 97 ? -18.449 7.612 0.457 1.00 0.00 97 SER A O 12
ATOM 17640 N N . SER A 1 98 ? -16.214 7.581 0.715 1.00 0.00 98 SER A N 12
ATOM 17641 C CA . SER A 1 98 ? -16.269 7.113 2.095 1.00 0.00 98 SER A CA 12
ATOM 17642 C C . SER A 1 98 ? -17.290 7.912 2.899 1.00 0.00 98 SER A C 12
ATOM 17643 O O . SER A 1 98 ? -17.676 9.015 2.513 1.00 0.00 98 SER A O 12
ATOM 17651 N N . GLY A 1 99 ? -17.724 7.347 4.022 1.00 0.00 99 GLY A N 12
ATOM 17652 C CA . GLY A 1 99 ? -18.696 8.019 4.863 1.00 0.00 99 GLY A CA 12
ATOM 17653 C C . GLY A 1 99 ? -19.788 7.086 5.348 1.00 0.00 99 GLY A C 12
ATOM 17654 O O . GLY A 1 99 ? -19.672 5.863 5.261 1.00 0.00 99 GLY A O 12
ATOM 17658 N N . PRO A 1 100 ? -20.878 7.665 5.872 1.00 0.00 100 PRO A N 12
ATOM 17659 C CA . PRO A 1 100 ? -22.016 6.895 6.384 1.00 0.00 100 PRO A CA 12
ATOM 17660 C C . PRO A 1 100 ? -22.798 6.207 5.270 1.00 0.00 100 PRO A C 12
ATOM 17661 O O . PRO A 1 100 ? -23.159 6.834 4.274 1.00 0.00 100 PRO A O 12
ATOM 17672 N N . SER A 1 101 ? -23.056 4.915 5.445 1.00 0.00 101 SER A N 12
ATOM 17673 C CA . SER A 1 101 ? -23.793 4.142 4.453 1.00 0.00 101 SER A CA 12
ATOM 17674 C C . SER A 1 101 ? -24.584 3.019 5.117 1.00 0.00 101 SER A C 12
ATOM 17675 O O . SER A 1 101 ? -24.012 2.040 5.596 1.00 0.00 101 SER A O 12
ATOM 17683 N N . SER A 1 102 ? -25.905 3.170 5.143 1.00 0.00 102 SER A N 12
ATOM 17684 C CA . SER A 1 102 ? -26.776 2.171 5.751 1.00 0.00 102 SER A CA 12
ATOM 17685 C C . SER A 1 102 ? -27.512 1.369 4.683 1.00 0.00 102 SER A C 12
ATOM 17686 O O . SER A 1 102 ? -28.704 1.091 4.810 1.00 0.00 102 SER A O 12
ATOM 17694 N N . GLY A 1 103 ? -26.792 0.999 3.628 1.00 0.00 103 GLY A N 12
ATOM 17695 C CA . GLY A 1 103 ? -27.392 0.232 2.552 1.00 0.00 103 GLY A CA 12
ATOM 17696 C C . GLY A 1 103 ? -27.289 0.934 1.212 1.00 0.00 103 GLY A C 12
ATOM 17697 O O . GLY A 1 103 ? -26.242 1.485 0.872 1.00 0.00 103 GLY A O 12
ATOM 17701 N N . GLY A 1 1 ? -26.955 14.689 -1.136 1.00 0.00 1 GLY A N 13
ATOM 17702 C CA . GLY A 1 1 ? -26.851 13.262 -1.376 1.00 0.00 1 GLY A CA 13
ATOM 17703 C C . GLY A 1 1 ? -25.491 12.708 -1.001 1.00 0.00 1 GLY A C 13
ATOM 17704 O O . GLY A 1 1 ? -24.811 12.100 -1.827 1.00 0.00 1 GLY A O 13
ATOM 17708 N N . SER A 1 2 ? -25.091 12.921 0.249 1.00 0.00 2 SER A N 13
ATOM 17709 C CA . SER A 1 2 ? -23.800 12.443 0.730 1.00 0.00 2 SER A CA 13
ATOM 17710 C C . SER A 1 2 ? -23.811 10.927 0.903 1.00 0.00 2 SER A C 13
ATOM 17711 O O . SER A 1 2 ? -24.430 10.402 1.829 1.00 0.00 2 SER A O 13
ATOM 17719 N N . SER A 1 3 ? -23.123 10.230 0.005 1.00 0.00 3 SER A N 13
ATOM 17720 C CA . SER A 1 3 ? -23.056 8.774 0.055 1.00 0.00 3 SER A CA 13
ATOM 17721 C C . SER A 1 3 ? -21.607 8.297 0.059 1.00 0.00 3 SER A C 13
ATOM 17722 O O . SER A 1 3 ? -20.707 9.004 -0.392 1.00 0.00 3 SER A O 13
ATOM 17730 N N . GLY A 1 4 ? -21.390 7.089 0.573 1.00 0.00 4 GLY A N 13
ATOM 17731 C CA . GLY A 1 4 ? -20.049 6.537 0.627 1.00 0.00 4 GLY A CA 13
ATOM 17732 C C . GLY A 1 4 ? -19.469 6.287 -0.751 1.00 0.00 4 GLY A C 13
ATOM 17733 O O . GLY A 1 4 ? -18.682 7.088 -1.255 1.00 0.00 4 GLY A O 13
ATOM 17737 N N . SER A 1 5 ? -19.856 5.171 -1.361 1.00 0.00 5 SER A N 13
ATOM 17738 C CA . SER A 1 5 ? -19.365 4.815 -2.687 1.00 0.00 5 SER A CA 13
ATOM 17739 C C . SER A 1 5 ? -17.862 4.553 -2.657 1.00 0.00 5 SER A C 13
ATOM 17740 O O . SER A 1 5 ? -17.141 4.907 -3.590 1.00 0.00 5 SER A O 13
ATOM 17748 N N . SER A 1 6 ? -17.397 3.932 -1.578 1.00 0.00 6 SER A N 13
ATOM 17749 C CA . SER A 1 6 ? -15.980 3.625 -1.423 1.00 0.00 6 SER A CA 13
ATOM 17750 C C . SER A 1 6 ? -15.524 2.619 -2.476 1.00 0.00 6 SER A C 13
ATOM 17751 O O . SER A 1 6 ? -16.184 1.608 -2.712 1.00 0.00 6 SER A O 13
ATOM 17759 N N . GLY A 1 7 ? -14.388 2.905 -3.106 1.00 0.00 7 GLY A N 13
ATOM 17760 C CA . GLY A 1 7 ? -13.862 2.017 -4.126 1.00 0.00 7 GLY A CA 13
ATOM 17761 C C . GLY A 1 7 ? -12.914 0.980 -3.558 1.00 0.00 7 GLY A C 13
ATOM 17762 O O . GLY A 1 7 ? -11.724 1.244 -3.389 1.00 0.00 7 GLY A O 13
ATOM 17766 N N . ASN A 1 8 ? -13.442 -0.203 -3.262 1.00 0.00 8 ASN A N 13
ATOM 17767 C CA . ASN A 1 8 ? -12.634 -1.284 -2.707 1.00 0.00 8 ASN A CA 13
ATOM 17768 C C . ASN A 1 8 ? -11.763 -1.920 -3.786 1.00 0.00 8 ASN A C 13
ATOM 17769 O O . ASN A 1 8 ? -12.198 -2.104 -4.923 1.00 0.00 8 ASN A O 13
ATOM 17780 N N . VAL A 1 9 ? -10.530 -2.256 -3.421 1.00 0.00 9 VAL A N 13
ATOM 17781 C CA . VAL A 1 9 ? -9.597 -2.874 -4.356 1.00 0.00 9 VAL A CA 13
ATOM 17782 C C . VAL A 1 9 ? -8.739 -3.926 -3.663 1.00 0.00 9 VAL A C 13
ATOM 17783 O O . VAL A 1 9 ? -7.817 -3.597 -2.916 1.00 0.00 9 VAL A O 13
ATOM 17796 N N . VAL A 1 10 ? -9.048 -5.194 -3.915 1.00 0.00 10 VAL A N 13
ATOM 17797 C CA . VAL A 1 10 ? -8.305 -6.296 -3.316 1.00 0.00 10 VAL A CA 13
ATOM 17798 C C . VAL A 1 10 ? -7.398 -6.968 -4.340 1.00 0.00 10 VAL A C 13
ATOM 17799 O O . VAL A 1 10 ? -7.852 -7.778 -5.150 1.00 0.00 10 VAL A O 13
ATOM 17812 N N . LEU A 1 11 ? -6.115 -6.628 -4.300 1.00 0.00 11 LEU A N 13
ATOM 17813 C CA . LEU A 1 11 ? -5.143 -7.200 -5.225 1.00 0.00 11 LEU A CA 13
ATOM 17814 C C . LEU A 1 11 ? -4.584 -8.513 -4.686 1.00 0.00 11 LEU A C 13
ATOM 17815 O O . LEU A 1 11 ? -4.243 -8.634 -3.510 1.00 0.00 11 LEU A O 13
ATOM 17831 N N . PRO A 1 12 ? -4.487 -9.520 -5.566 1.00 0.00 12 PRO A N 13
ATOM 17832 C CA . PRO A 1 12 ? -3.968 -10.842 -5.202 1.00 0.00 12 PRO A CA 13
ATOM 17833 C C . PRO A 1 12 ? -2.471 -10.818 -4.916 1.00 0.00 12 PRO A C 13
ATOM 17834 O O . PRO A 1 12 ? -1.672 -10.427 -5.766 1.00 0.00 12 PRO A O 13
ATOM 17845 N N . GLY A 1 13 ? -2.096 -11.240 -3.712 1.00 0.00 13 GLY A N 13
ATOM 17846 C CA . GLY A 1 13 ? -0.695 -11.259 -3.335 1.00 0.00 13 GLY A CA 13
ATOM 17847 C C . GLY A 1 13 ? -0.158 -12.666 -3.170 1.00 0.00 13 GLY A C 13
ATOM 17848 O O . GLY A 1 13 ? -0.702 -13.629 -3.710 1.00 0.00 13 GLY A O 13
ATOM 17852 N N . PRO A 1 14 ? 0.938 -12.800 -2.407 1.00 0.00 14 PRO A N 13
ATOM 17853 C CA . PRO A 1 14 ? 1.595 -11.662 -1.759 1.00 0.00 14 PRO A CA 13
ATOM 17854 C C . PRO A 1 14 ? 2.286 -10.743 -2.762 1.00 0.00 14 PRO A C 13
ATOM 17855 O O . PRO A 1 14 ? 2.161 -10.925 -3.972 1.00 0.00 14 PRO A O 13
ATOM 17866 N N . ALA A 1 15 ? 3.014 -9.757 -2.250 1.00 0.00 15 ALA A N 13
ATOM 17867 C CA . ALA A 1 15 ? 3.726 -8.812 -3.101 1.00 0.00 15 ALA A CA 13
ATOM 17868 C C . ALA A 1 15 ? 4.725 -9.529 -4.002 1.00 0.00 15 ALA A C 13
ATOM 17869 O O . ALA A 1 15 ? 5.026 -10.709 -3.820 1.00 0.00 15 ALA A O 13
ATOM 17876 N N . PRO A 1 16 ? 5.252 -8.803 -4.999 1.00 0.00 16 PRO A N 13
ATOM 17877 C CA . PRO A 1 16 ? 4.901 -7.398 -5.225 1.00 0.00 16 PRO A CA 13
ATOM 17878 C C . PRO A 1 16 ? 3.472 -7.231 -5.729 1.00 0.00 16 PRO A C 13
ATOM 17879 O O . PRO A 1 16 ? 2.748 -8.211 -5.906 1.00 0.00 16 PRO A O 13
ATOM 17890 N N . TRP A 1 17 ? 3.072 -5.985 -5.957 1.00 0.00 17 TRP A N 13
ATOM 17891 C CA . TRP A 1 17 ? 1.727 -5.691 -6.441 1.00 0.00 17 TRP A CA 13
ATOM 17892 C C . TRP A 1 17 ? 1.766 -5.175 -7.875 1.00 0.00 17 TRP A C 13
ATOM 17893 O O . TRP A 1 17 ? 1.160 -5.760 -8.772 1.00 0.00 17 TRP A O 13
ATOM 17914 N N . GLY A 1 18 ? 2.482 -4.075 -8.085 1.00 0.00 18 GLY A N 13
ATOM 17915 C CA . GLY A 1 18 ? 2.586 -3.499 -9.413 1.00 0.00 18 GLY A CA 13
ATOM 17916 C C . GLY A 1 18 ? 2.077 -2.072 -9.468 1.00 0.00 18 GLY A C 13
ATOM 17917 O O . GLY A 1 18 ? 1.552 -1.632 -10.490 1.00 0.00 18 GLY A O 13
ATOM 17921 N N . PHE A 1 19 ? 2.230 -1.348 -8.364 1.00 0.00 19 PHE A N 13
ATOM 17922 C CA . PHE A 1 19 ? 1.779 0.037 -8.290 1.00 0.00 19 PHE A CA 13
ATOM 17923 C C . PHE A 1 19 ? 2.709 0.865 -7.408 1.00 0.00 19 PHE A C 13
ATOM 17924 O O . PHE A 1 19 ? 3.217 0.381 -6.396 1.00 0.00 19 PHE A O 13
ATOM 17941 N N . ARG A 1 20 ? 2.928 2.116 -7.800 1.00 0.00 20 ARG A N 13
ATOM 17942 C CA . ARG A 1 20 ? 3.798 3.011 -7.047 1.00 0.00 20 ARG A CA 13
ATOM 17943 C C . ARG A 1 20 ? 2.979 3.951 -6.166 1.00 0.00 20 ARG A C 13
ATOM 17944 O O . ARG A 1 20 ? 1.749 3.957 -6.222 1.00 0.00 20 ARG A O 13
ATOM 17965 N N . LEU A 1 21 ? 3.670 4.744 -5.355 1.00 0.00 21 LEU A N 13
ATOM 17966 C CA . LEU A 1 21 ? 3.008 5.689 -4.462 1.00 0.00 21 LEU A CA 13
ATOM 17967 C C . LEU A 1 21 ? 3.585 7.091 -4.628 1.00 0.00 21 LEU A C 13
ATOM 17968 O O . LEU A 1 21 ? 4.763 7.255 -4.945 1.00 0.00 21 LEU A O 13
ATOM 17984 N N . SER A 1 22 ? 2.747 8.100 -4.409 1.00 0.00 22 SER A N 13
ATOM 17985 C CA . SER A 1 22 ? 3.173 9.488 -4.536 1.00 0.00 22 SER A CA 13
ATOM 17986 C C . SER A 1 22 ? 2.526 10.356 -3.460 1.00 0.00 22 SER A C 13
ATOM 17987 O O . SER A 1 22 ? 1.510 9.984 -2.875 1.00 0.00 22 SER A O 13
ATOM 17995 N N . GLY A 1 23 ? 3.124 11.515 -3.205 1.00 0.00 23 GLY A N 13
ATOM 17996 C CA . GLY A 1 23 ? 2.594 12.418 -2.200 1.00 0.00 23 GLY A CA 13
ATOM 17997 C C . GLY A 1 23 ? 2.780 11.891 -0.791 1.00 0.00 23 GLY A C 13
ATOM 17998 O O . GLY A 1 23 ? 3.704 11.124 -0.524 1.00 0.00 23 GLY A O 13
ATOM 18002 N N . GLY A 1 24 ? 1.899 12.305 0.115 1.00 0.00 24 GLY A N 13
ATOM 18003 C CA . GLY A 1 24 ? 1.989 11.861 1.494 1.00 0.00 24 GLY A CA 13
ATOM 18004 C C . GLY A 1 24 ? 1.537 12.923 2.476 1.00 0.00 24 GLY A C 13
ATOM 18005 O O . GLY A 1 24 ? 1.663 14.119 2.209 1.00 0.00 24 GLY A O 13
ATOM 18009 N N . ILE A 1 25 ? 1.008 12.488 3.615 1.00 0.00 25 ILE A N 13
ATOM 18010 C CA . ILE A 1 25 ? 0.535 13.411 4.639 1.00 0.00 25 ILE A CA 13
ATOM 18011 C C . ILE A 1 25 ? 1.684 14.238 5.206 1.00 0.00 25 ILE A C 13
ATOM 18012 O O . ILE A 1 25 ? 1.465 15.219 5.917 1.00 0.00 25 ILE A O 13
ATOM 18028 N N . ASP A 1 26 ? 2.909 13.836 4.886 1.00 0.00 26 ASP A N 13
ATOM 18029 C CA . ASP A 1 26 ? 4.094 14.542 5.361 1.00 0.00 26 ASP A CA 13
ATOM 18030 C C . ASP A 1 26 ? 4.527 15.610 4.362 1.00 0.00 26 ASP A C 13
ATOM 18031 O O . ASP A 1 26 ? 5.192 16.580 4.724 1.00 0.00 26 ASP A O 13
ATOM 18040 N N . PHE A 1 27 ? 4.147 15.424 3.102 1.00 0.00 27 PHE A N 13
ATOM 18041 C CA . PHE A 1 27 ? 4.498 16.370 2.050 1.00 0.00 27 PHE A CA 13
ATOM 18042 C C . PHE A 1 27 ? 3.328 17.301 1.743 1.00 0.00 27 PHE A C 13
ATOM 18043 O O . PHE A 1 27 ? 3.323 17.995 0.727 1.00 0.00 27 PHE A O 13
ATOM 18060 N N . ASN A 1 28 ? 2.338 17.309 2.629 1.00 0.00 28 ASN A N 13
ATOM 18061 C CA . ASN A 1 28 ? 1.161 18.152 2.453 1.00 0.00 28 ASN A CA 13
ATOM 18062 C C . ASN A 1 28 ? 0.441 17.817 1.150 1.00 0.00 28 ASN A C 13
ATOM 18063 O O . ASN A 1 28 ? -0.144 18.691 0.511 1.00 0.00 28 ASN A O 13
ATOM 18074 N N . GLN A 1 29 ? 0.489 16.547 0.764 1.00 0.00 29 GLN A N 13
ATOM 18075 C CA . GLN A 1 29 ? -0.158 16.097 -0.463 1.00 0.00 29 GLN A CA 13
ATOM 18076 C C . GLN A 1 29 ? -0.794 14.724 -0.271 1.00 0.00 29 GLN A C 13
ATOM 18077 O O . GLN A 1 29 ? -0.336 13.907 0.528 1.00 0.00 29 GLN A O 13
ATOM 18091 N N . PRO A 1 30 ? -1.877 14.463 -1.018 1.00 0.00 30 PRO A N 13
ATOM 18092 C CA . PRO A 1 30 ? -2.599 13.190 -0.948 1.00 0.00 30 PRO A CA 13
ATOM 18093 C C . PRO A 1 30 ? -1.795 12.034 -1.533 1.00 0.00 30 PRO A C 13
ATOM 18094 O O . PRO A 1 30 ? -0.966 12.229 -2.423 1.00 0.00 30 PRO A O 13
ATOM 18105 N N . LEU A 1 31 ? -2.045 10.830 -1.030 1.00 0.00 31 LEU A N 13
ATOM 18106 C CA . LEU A 1 31 ? -1.344 9.642 -1.503 1.00 0.00 31 LEU A CA 13
ATOM 18107 C C . LEU A 1 31 ? -1.925 9.160 -2.829 1.00 0.00 31 LEU A C 13
ATOM 18108 O O . LEU A 1 31 ? -3.021 8.601 -2.872 1.00 0.00 31 LEU A O 13
ATOM 18124 N N . VAL A 1 32 ? -1.181 9.377 -3.909 1.00 0.00 32 VAL A N 13
ATOM 18125 C CA . VAL A 1 32 ? -1.620 8.962 -5.236 1.00 0.00 32 VAL A CA 13
ATOM 18126 C C . VAL A 1 32 ? -0.543 8.145 -5.941 1.00 0.00 32 VAL A C 13
ATOM 18127 O O . VAL A 1 32 ? 0.644 8.463 -5.860 1.00 0.00 32 VAL A O 13
ATOM 18140 N N . ILE A 1 33 ? -0.965 7.091 -6.631 1.00 0.00 33 ILE A N 13
ATOM 18141 C CA . ILE A 1 33 ? -0.036 6.229 -7.352 1.00 0.00 33 ILE A CA 13
ATOM 18142 C C . ILE A 1 33 ? 0.754 7.019 -8.390 1.00 0.00 33 ILE A C 13
ATOM 18143 O O . ILE A 1 33 ? 0.225 7.927 -9.031 1.00 0.00 33 ILE A O 13
ATOM 18159 N N . THR A 1 34 ? 2.026 6.665 -8.552 1.00 0.00 34 THR A N 13
ATOM 18160 C CA . THR A 1 34 ? 2.890 7.339 -9.513 1.00 0.00 34 THR A CA 13
ATOM 18161 C C . THR A 1 34 ? 2.841 6.653 -10.873 1.00 0.00 34 THR A C 13
ATOM 18162 O O . THR A 1 34 ? 2.736 7.311 -11.908 1.00 0.00 34 THR A O 13
ATOM 18173 N N . ARG A 1 35 ? 2.916 5.326 -10.864 1.00 0.00 35 ARG A N 13
ATOM 18174 C CA . ARG A 1 35 ? 2.880 4.550 -12.098 1.00 0.00 35 ARG A CA 13
ATOM 18175 C C . ARG A 1 35 ? 2.261 3.176 -11.859 1.00 0.00 35 ARG A C 13
ATOM 18176 O O . ARG A 1 35 ? 2.124 2.737 -10.717 1.00 0.00 35 ARG A O 13
ATOM 18197 N N . ILE A 1 36 ? 1.888 2.505 -12.943 1.00 0.00 36 ILE A N 13
ATOM 18198 C CA . ILE A 1 36 ? 1.284 1.181 -12.851 1.00 0.00 36 ILE A CA 13
ATOM 18199 C C . ILE A 1 36 ? 1.907 0.221 -13.857 1.00 0.00 36 ILE A C 13
ATOM 18200 O O . ILE A 1 36 ? 2.298 0.621 -14.955 1.00 0.00 36 ILE A O 13
ATOM 18216 N N . THR A 1 37 ? 1.997 -1.050 -13.478 1.00 0.00 37 THR A N 13
ATOM 18217 C CA . THR A 1 37 ? 2.572 -2.069 -14.347 1.00 0.00 37 THR A CA 13
ATOM 18218 C C . THR A 1 37 ? 1.554 -2.556 -15.372 1.00 0.00 37 THR A C 13
ATOM 18219 O O . THR A 1 37 ? 0.540 -3.166 -15.033 1.00 0.00 37 THR A O 13
ATOM 18230 N N . PRO A 1 38 ? 1.828 -2.282 -16.656 1.00 0.00 38 PRO A N 13
ATOM 18231 C CA . PRO A 1 38 ? 0.948 -2.685 -17.757 1.00 0.00 38 PRO A CA 13
ATOM 18232 C C . PRO A 1 38 ? 0.948 -4.194 -17.976 1.00 0.00 38 PRO A C 13
ATOM 18233 O O . PRO A 1 38 ? 1.752 -4.720 -18.745 1.00 0.00 38 PRO A O 13
ATOM 18244 N N . GLY A 1 39 ? 0.040 -4.887 -17.295 1.00 0.00 39 GLY A N 13
ATOM 18245 C CA . GLY A 1 39 ? -0.047 -6.329 -17.430 1.00 0.00 39 GLY A CA 13
ATOM 18246 C C . GLY A 1 39 ? 0.439 -7.058 -16.193 1.00 0.00 39 GLY A C 13
ATOM 18247 O O . GLY A 1 39 ? 1.294 -7.939 -16.279 1.00 0.00 39 GLY A O 13
ATOM 18251 N N . SER A 1 40 ? -0.107 -6.689 -15.038 1.00 0.00 40 SER A N 13
ATOM 18252 C CA . SER A 1 40 ? 0.280 -7.311 -13.777 1.00 0.00 40 SER A CA 13
ATOM 18253 C C . SER A 1 40 ? -0.875 -7.281 -12.780 1.00 0.00 40 SER A C 13
ATOM 18254 O O . SER A 1 40 ? -1.985 -6.862 -13.110 1.00 0.00 40 SER A O 13
ATOM 18262 N N . LYS A 1 41 ? -0.605 -7.728 -11.559 1.00 0.00 41 LYS A N 13
ATOM 18263 C CA . LYS A 1 41 ? -1.619 -7.752 -10.511 1.00 0.00 41 LYS A CA 13
ATOM 18264 C C . LYS A 1 41 ? -2.195 -6.359 -10.278 1.00 0.00 41 LYS A C 13
ATOM 18265 O O . LYS A 1 41 ? -3.331 -6.214 -9.829 1.00 0.00 41 LYS A O 13
ATOM 18284 N N . ALA A 1 42 ? -1.403 -5.337 -10.589 1.00 0.00 42 ALA A N 13
ATOM 18285 C CA . ALA A 1 42 ? -1.836 -3.956 -10.416 1.00 0.00 42 ALA A CA 13
ATOM 18286 C C . ALA A 1 42 ? -2.772 -3.529 -11.543 1.00 0.00 42 ALA A C 13
ATOM 18287 O O . ALA A 1 42 ? -3.978 -3.390 -11.341 1.00 0.00 42 ALA A O 13
ATOM 18294 N N . ALA A 1 43 ? -2.207 -3.322 -12.728 1.00 0.00 43 ALA A N 13
ATOM 18295 C CA . ALA A 1 43 ? -2.992 -2.913 -13.886 1.00 0.00 43 ALA A CA 13
ATOM 18296 C C . ALA A 1 43 ? -4.188 -3.836 -14.093 1.00 0.00 43 ALA A C 13
ATOM 18297 O O . ALA A 1 43 ? -5.297 -3.377 -14.366 1.00 0.00 43 ALA A O 13
ATOM 18304 N N . ALA A 1 44 ? -3.956 -5.137 -13.961 1.00 0.00 44 ALA A N 13
ATOM 18305 C CA . ALA A 1 44 ? -5.015 -6.124 -14.132 1.00 0.00 44 ALA A CA 13
ATOM 18306 C C . ALA A 1 44 ? -6.142 -5.899 -13.130 1.00 0.00 44 ALA A C 13
ATOM 18307 O O . ALA A 1 44 ? -7.277 -6.319 -13.353 1.00 0.00 44 ALA A O 13
ATOM 18314 N N . ALA A 1 45 ? -5.820 -5.235 -12.024 1.00 0.00 45 ALA A N 13
ATOM 18315 C CA . ALA A 1 45 ? -6.806 -4.954 -10.988 1.00 0.00 45 ALA A CA 13
ATOM 18316 C C . ALA A 1 45 ? -7.469 -3.600 -11.214 1.00 0.00 45 ALA A C 13
ATOM 18317 O O . ALA A 1 45 ? -7.978 -2.984 -10.279 1.00 0.00 45 ALA A O 13
ATOM 18324 N N . ASN A 1 46 ? -7.458 -3.142 -12.462 1.00 0.00 46 ASN A N 13
ATOM 18325 C CA . ASN A 1 46 ? -8.058 -1.859 -12.810 1.00 0.00 46 ASN A CA 13
ATOM 18326 C C . ASN A 1 46 ? -7.406 -0.723 -12.027 1.00 0.00 46 ASN A C 13
ATOM 18327 O O . ASN A 1 46 ? -8.089 0.168 -11.521 1.00 0.00 46 ASN A O 13
ATOM 18338 N N . LEU A 1 47 ? -6.082 -0.761 -11.933 1.00 0.00 47 LEU A N 13
ATOM 18339 C CA . LEU A 1 47 ? -5.337 0.265 -11.212 1.00 0.00 47 LEU A CA 13
ATOM 18340 C C . LEU A 1 47 ? -4.658 1.227 -12.182 1.00 0.00 47 LEU A C 13
ATOM 18341 O O . LEU A 1 47 ? -4.140 0.815 -13.221 1.00 0.00 47 LEU A O 13
ATOM 18357 N N . CYS A 1 48 ? -4.662 2.509 -11.835 1.00 0.00 48 CYS A N 13
ATOM 18358 C CA . CYS A 1 48 ? -4.045 3.531 -12.674 1.00 0.00 48 CYS A CA 13
ATOM 18359 C C . CYS A 1 48 ? -3.433 4.638 -11.822 1.00 0.00 48 CYS A C 13
ATOM 18360 O O . CYS A 1 48 ? -3.880 4.919 -10.710 1.00 0.00 48 CYS A O 13
ATOM 18368 N N . PRO A 1 49 ? -2.383 5.281 -12.354 1.00 0.00 49 PRO A N 13
ATOM 18369 C CA . PRO A 1 49 ? -1.685 6.367 -11.658 1.00 0.00 49 PRO A CA 13
ATOM 18370 C C . PRO A 1 49 ? -2.533 7.630 -11.558 1.00 0.00 49 PRO A C 13
ATOM 18371 O O . PRO A 1 49 ? -2.681 8.369 -12.530 1.00 0.00 49 PRO A O 13
ATOM 18382 N N . GLY A 1 50 ? -3.089 7.872 -10.375 1.00 0.00 50 GLY A N 13
ATOM 18383 C CA . GLY A 1 50 ? -3.915 9.047 -10.169 1.00 0.00 50 GLY A CA 13
ATOM 18384 C C . GLY A 1 50 ? -4.954 8.843 -9.085 1.00 0.00 50 GLY A C 13
ATOM 18385 O O . GLY A 1 50 ? -5.575 9.801 -8.623 1.00 0.00 50 GLY A O 13
ATOM 18389 N N . ASP A 1 51 ? -5.145 7.593 -8.678 1.00 0.00 51 ASP A N 13
ATOM 18390 C CA . ASP A 1 51 ? -6.117 7.267 -7.641 1.00 0.00 51 ASP A CA 13
ATOM 18391 C C . ASP A 1 51 ? -5.646 7.765 -6.278 1.00 0.00 51 ASP A C 13
ATOM 18392 O O . ASP A 1 51 ? -4.446 7.847 -6.016 1.00 0.00 51 ASP A O 13
ATOM 18401 N N . VAL A 1 52 ? -6.599 8.098 -5.414 1.00 0.00 52 VAL A N 13
ATOM 18402 C CA . VAL A 1 52 ? -6.282 8.589 -4.078 1.00 0.00 52 VAL A CA 13
ATOM 18403 C C . VAL A 1 52 ? -6.412 7.480 -3.040 1.00 0.00 52 VAL A C 13
ATOM 18404 O O . VAL A 1 52 ? -7.510 6.992 -2.772 1.00 0.00 52 VAL A O 13
ATOM 18417 N N . ILE A 1 53 ? -5.283 7.086 -2.459 1.00 0.00 53 ILE A N 13
ATOM 18418 C CA . ILE A 1 53 ? -5.271 6.035 -1.449 1.00 0.00 53 ILE A CA 13
ATOM 18419 C C . ILE A 1 53 ? -5.890 6.521 -0.143 1.00 0.00 53 ILE A C 13
ATOM 18420 O O . ILE A 1 53 ? -5.378 7.443 0.495 1.00 0.00 53 ILE A O 13
ATOM 18436 N N . LEU A 1 54 ? -6.993 5.895 0.252 1.00 0.00 54 LEU A N 13
ATOM 18437 C CA . LEU A 1 54 ? -7.682 6.262 1.484 1.00 0.00 54 LEU A CA 13
ATOM 18438 C C . LEU A 1 54 ? -7.193 5.414 2.654 1.00 0.00 54 LEU A C 13
ATOM 18439 O O . LEU A 1 54 ? -6.863 5.938 3.718 1.00 0.00 54 LEU A O 13
ATOM 18455 N N . ALA A 1 55 ? -7.147 4.102 2.449 1.00 0.00 55 ALA A N 13
ATOM 18456 C CA . ALA A 1 55 ? -6.694 3.182 3.485 1.00 0.00 55 ALA A CA 13
ATOM 18457 C C . ALA A 1 55 ? -5.872 2.045 2.889 1.00 0.00 55 ALA A C 13
ATOM 18458 O O . ALA A 1 55 ? -6.034 1.696 1.719 1.00 0.00 55 ALA A O 13
ATOM 18465 N N . ILE A 1 56 ? -4.989 1.471 3.699 1.00 0.00 56 ILE A N 13
ATOM 18466 C CA . ILE A 1 56 ? -4.142 0.373 3.250 1.00 0.00 56 ILE A CA 13
ATOM 18467 C C . ILE A 1 56 ? -4.361 -0.873 4.101 1.00 0.00 56 ILE A C 13
ATOM 18468 O O . ILE A 1 56 ? -4.417 -0.797 5.328 1.00 0.00 56 ILE A O 13
ATOM 18484 N N . ASP A 1 57 ? -4.482 -2.020 3.441 1.00 0.00 57 ASP A N 13
ATOM 18485 C CA . ASP A 1 57 ? -4.691 -3.284 4.137 1.00 0.00 57 ASP A CA 13
ATOM 18486 C C . ASP A 1 57 ? -5.647 -3.106 5.313 1.00 0.00 57 ASP A C 13
ATOM 18487 O O . ASP A 1 57 ? -5.567 -3.828 6.305 1.00 0.00 57 ASP A O 13
ATOM 18496 N N . GLY A 1 58 ? -6.549 -2.137 5.193 1.00 0.00 58 GLY A N 13
ATOM 18497 C CA . GLY A 1 58 ? -7.506 -1.879 6.254 1.00 0.00 58 GLY A CA 13
ATOM 18498 C C . GLY A 1 58 ? -6.985 -0.890 7.277 1.00 0.00 58 GLY A C 13
ATOM 18499 O O . GLY A 1 58 ? -7.271 -1.010 8.469 1.00 0.00 58 GLY A O 13
ATOM 18503 N N . PHE A 1 59 ? -6.217 0.090 6.813 1.00 0.00 59 PHE A N 13
ATOM 18504 C CA . PHE A 1 59 ? -5.652 1.102 7.697 1.00 0.00 59 PHE A CA 13
ATOM 18505 C C . PHE A 1 59 ? -5.640 2.470 7.020 1.00 0.00 59 PHE A C 13
ATOM 18506 O O . PHE A 1 59 ? -4.818 2.733 6.143 1.00 0.00 59 PHE A O 13
ATOM 18523 N N . GLY A 1 60 ? -6.559 3.337 7.434 1.00 0.00 60 GLY A N 13
ATOM 18524 C CA . GLY A 1 60 ? -6.638 4.666 6.858 1.00 0.00 60 GLY A CA 13
ATOM 18525 C C . GLY A 1 60 ? -5.325 5.418 6.952 1.00 0.00 60 GLY A C 13
ATOM 18526 O O . GLY A 1 60 ? -4.615 5.320 7.953 1.00 0.00 60 GLY A O 13
ATOM 18530 N N . THR A 1 61 ? -5.000 6.171 5.905 1.00 0.00 61 THR A N 13
ATOM 18531 C CA . THR A 1 61 ? -3.762 6.940 5.873 1.00 0.00 61 THR A CA 13
ATOM 18532 C C . THR A 1 61 ? -3.965 8.333 6.458 1.00 0.00 61 THR A C 13
ATOM 18533 O O . THR A 1 61 ? -3.471 9.321 5.915 1.00 0.00 61 THR A O 13
ATOM 18544 N N . GLU A 1 62 ? -4.694 8.404 7.567 1.00 0.00 62 GLU A N 13
ATOM 18545 C CA . GLU A 1 62 ? -4.961 9.677 8.225 1.00 0.00 62 GLU A CA 13
ATOM 18546 C C . GLU A 1 62 ? -3.704 10.213 8.905 1.00 0.00 62 GLU A C 13
ATOM 18547 O O . GLU A 1 62 ? -3.505 11.424 9.000 1.00 0.00 62 GLU A O 13
ATOM 18559 N N . SER A 1 63 ? -2.860 9.301 9.377 1.00 0.00 63 SER A N 13
ATOM 18560 C CA . SER A 1 63 ? -1.624 9.681 10.052 1.00 0.00 63 SER A CA 13
ATOM 18561 C C . SER A 1 63 ? -0.452 8.841 9.553 1.00 0.00 63 SER A C 13
ATOM 18562 O O . SER A 1 63 ? 0.528 8.637 10.268 1.00 0.00 63 SER A O 13
ATOM 18570 N N . MET A 1 64 ? -0.562 8.357 8.320 1.00 0.00 64 MET A N 13
ATOM 18571 C CA . MET A 1 64 ? 0.489 7.541 7.723 1.00 0.00 64 MET A CA 13
ATOM 18572 C C . MET A 1 64 ? 1.236 8.319 6.645 1.00 0.00 64 MET A C 13
ATOM 18573 O O . MET A 1 64 ? 0.710 8.554 5.557 1.00 0.00 64 MET A O 13
ATOM 18587 N N . THR A 1 65 ? 2.466 8.717 6.955 1.00 0.00 65 THR A N 13
ATOM 18588 C CA . THR A 1 65 ? 3.285 9.470 6.013 1.00 0.00 65 THR A CA 13
ATOM 18589 C C . THR A 1 65 ? 3.758 8.585 4.866 1.00 0.00 65 THR A C 13
ATOM 18590 O O . THR A 1 65 ? 3.679 7.358 4.941 1.00 0.00 65 THR A O 13
ATOM 18601 N N . HIS A 1 66 ? 4.252 9.214 3.804 1.00 0.00 66 HIS A N 13
ATOM 18602 C CA . HIS A 1 66 ? 4.740 8.482 2.640 1.00 0.00 66 HIS A CA 13
ATOM 18603 C C . HIS A 1 66 ? 5.561 7.269 3.066 1.00 0.00 66 HIS A C 13
ATOM 18604 O O . HIS A 1 66 ? 5.248 6.137 2.700 1.00 0.00 66 HIS A O 13
ATOM 18619 N N . ALA A 1 67 ? 6.612 7.515 3.841 1.00 0.00 67 ALA A N 13
ATOM 18620 C CA . ALA A 1 67 ? 7.477 6.442 4.317 1.00 0.00 67 ALA A CA 13
ATOM 18621 C C . ALA A 1 67 ? 6.664 5.332 4.973 1.00 0.00 67 ALA A C 13
ATOM 18622 O O . ALA A 1 67 ? 6.873 4.150 4.697 1.00 0.00 67 ALA A O 13
ATOM 18629 N N . ASP A 1 68 ? 5.736 5.718 5.842 1.00 0.00 68 ASP A N 13
ATOM 18630 C CA . ASP A 1 68 ? 4.891 4.754 6.537 1.00 0.00 68 ASP A CA 13
ATOM 18631 C C . ASP A 1 68 ? 4.186 3.834 5.545 1.00 0.00 68 ASP A C 13
ATOM 18632 O O . ASP A 1 68 ? 4.135 2.620 5.737 1.00 0.00 68 ASP A O 13
ATOM 18641 N N . ALA A 1 69 ? 3.642 4.422 4.484 1.00 0.00 69 ALA A N 13
ATOM 18642 C CA . ALA A 1 69 ? 2.941 3.656 3.461 1.00 0.00 69 ALA A CA 13
ATOM 18643 C C . ALA A 1 69 ? 3.867 2.635 2.810 1.00 0.00 69 ALA A C 13
ATOM 18644 O O . ALA A 1 69 ? 3.490 1.480 2.611 1.00 0.00 69 ALA A O 13
ATOM 18651 N N . GLN A 1 70 ? 5.079 3.068 2.479 1.00 0.00 70 GLN A N 13
ATOM 18652 C CA . GLN A 1 70 ? 6.058 2.190 1.848 1.00 0.00 70 GLN A CA 13
ATOM 18653 C C . GLN A 1 70 ? 6.329 0.965 2.714 1.00 0.00 70 GLN A C 13
ATOM 18654 O O . GLN A 1 70 ? 6.601 -0.122 2.203 1.00 0.00 70 GLN A O 13
ATOM 18668 N N . ASP A 1 71 ? 6.253 1.147 4.028 1.00 0.00 71 ASP A N 13
ATOM 18669 C CA . ASP A 1 71 ? 6.489 0.056 4.966 1.00 0.00 71 ASP A CA 13
ATOM 18670 C C . ASP A 1 71 ? 5.208 -0.735 5.213 1.00 0.00 71 ASP A C 13
ATOM 18671 O O . ASP A 1 71 ? 5.239 -1.819 5.796 1.00 0.00 71 ASP A O 13
ATOM 18680 N N . ARG A 1 72 ? 4.084 -0.186 4.766 1.00 0.00 72 ARG A N 13
ATOM 18681 C CA . ARG A 1 72 ? 2.792 -0.839 4.941 1.00 0.00 72 ARG A CA 13
ATOM 18682 C C . ARG A 1 72 ? 2.413 -1.635 3.695 1.00 0.00 72 ARG A C 13
ATOM 18683 O O . ARG A 1 72 ? 1.660 -2.606 3.774 1.00 0.00 72 ARG A O 13
ATOM 18704 N N . ILE A 1 73 ? 2.939 -1.218 2.549 1.00 0.00 73 ILE A N 13
ATOM 18705 C CA . ILE A 1 73 ? 2.656 -1.892 1.288 1.00 0.00 73 ILE A CA 13
ATOM 18706 C C . ILE A 1 73 ? 3.588 -3.081 1.080 1.00 0.00 73 ILE A C 13
ATOM 18707 O O . ILE A 1 73 ? 3.157 -4.158 0.667 1.00 0.00 73 ILE A O 13
ATOM 18723 N N . LYS A 1 74 ? 4.869 -2.880 1.371 1.00 0.00 74 LYS A N 13
ATOM 18724 C CA . LYS A 1 74 ? 5.863 -3.936 1.219 1.00 0.00 74 LYS A CA 13
ATOM 18725 C C . LYS A 1 74 ? 5.641 -5.044 2.243 1.00 0.00 74 LYS A C 13
ATOM 18726 O O . LYS A 1 74 ? 5.888 -6.217 1.966 1.00 0.00 74 LYS A O 13
ATOM 18745 N N . ALA A 1 75 ? 5.173 -4.664 3.427 1.00 0.00 75 ALA A N 13
ATOM 18746 C CA . ALA A 1 75 ? 4.914 -5.626 4.491 1.00 0.00 75 ALA A CA 13
ATOM 18747 C C . ALA A 1 75 ? 3.456 -6.074 4.484 1.00 0.00 75 ALA A C 13
ATOM 18748 O O . ALA A 1 75 ? 2.967 -6.641 5.460 1.00 0.00 75 ALA A O 13
ATOM 18755 N N . ALA A 1 76 ? 2.768 -5.815 3.377 1.00 0.00 76 ALA A N 13
ATOM 18756 C CA . ALA A 1 76 ? 1.367 -6.192 3.243 1.00 0.00 76 ALA A CA 13
ATOM 18757 C C . ALA A 1 76 ? 1.185 -7.697 3.409 1.00 0.00 76 ALA A C 13
ATOM 18758 O O . ALA A 1 76 ? 2.155 -8.432 3.600 1.00 0.00 76 ALA A O 13
ATOM 18765 N N . SER A 1 77 ? -0.062 -8.150 3.337 1.00 0.00 77 SER A N 13
ATOM 18766 C CA . SER A 1 77 ? -0.371 -9.568 3.484 1.00 0.00 77 SER A CA 13
ATOM 18767 C C . SER A 1 77 ? -0.671 -10.202 2.129 1.00 0.00 77 SER A C 13
ATOM 18768 O O . SER A 1 77 ? -0.672 -9.525 1.101 1.00 0.00 77 SER A O 13
ATOM 18776 N N . TYR A 1 78 ? -0.924 -11.506 2.137 1.00 0.00 78 TYR A N 13
ATOM 18777 C CA . TYR A 1 78 ? -1.223 -12.233 0.909 1.00 0.00 78 TYR A CA 13
ATOM 18778 C C . TYR A 1 78 ? -2.232 -11.471 0.056 1.00 0.00 78 TYR A C 13
ATOM 18779 O O . TYR A 1 78 ? -2.273 -11.628 -1.164 1.00 0.00 78 TYR A O 13
ATOM 18797 N N . GLN A 1 79 ? -3.043 -10.644 0.708 1.00 0.00 79 GLN A N 13
ATOM 18798 C CA . GLN A 1 79 ? -4.052 -9.857 0.009 1.00 0.00 79 GLN A CA 13
ATOM 18799 C C . GLN A 1 79 ? -3.989 -8.393 0.432 1.00 0.00 79 GLN A C 13
ATOM 18800 O O . GLN A 1 79 ? -4.055 -8.076 1.621 1.00 0.00 79 GLN A O 13
ATOM 18814 N N . LEU A 1 80 ? -3.861 -7.505 -0.547 1.00 0.00 80 LEU A N 13
ATOM 18815 C CA . LEU A 1 80 ? -3.788 -6.073 -0.277 1.00 0.00 80 LEU A CA 13
ATOM 18816 C C . LEU A 1 80 ? -5.134 -5.402 -0.531 1.00 0.00 80 LEU A C 13
ATOM 18817 O O . LEU A 1 80 ? -5.702 -5.520 -1.617 1.00 0.00 80 LEU A O 13
ATOM 18833 N N . CYS A 1 81 ? -5.637 -4.697 0.476 1.00 0.00 81 CYS A N 13
ATOM 18834 C CA . CYS A 1 81 ? -6.917 -4.005 0.362 1.00 0.00 81 CYS A CA 13
ATOM 18835 C C . CYS A 1 81 ? -6.718 -2.493 0.356 1.00 0.00 81 CYS A C 13
ATOM 18836 O O . CYS A 1 81 ? -6.787 -1.844 1.401 1.00 0.00 81 CYS A O 13
ATOM 18844 N N . LEU A 1 82 ? -6.471 -1.938 -0.825 1.00 0.00 82 LEU A N 13
ATOM 18845 C CA . LEU A 1 82 ? -6.261 -0.502 -0.967 1.00 0.00 82 LEU A CA 13
ATOM 18846 C C . LEU A 1 82 ? -7.558 0.203 -1.350 1.00 0.00 82 LEU A C 13
ATOM 18847 O O . LEU A 1 82 ? -8.136 -0.065 -2.403 1.00 0.00 82 LEU A O 13
ATOM 18863 N N . LYS A 1 83 ? -8.010 1.108 -0.488 1.00 0.00 83 LYS A N 13
ATOM 18864 C CA . LYS A 1 83 ? -9.238 1.855 -0.736 1.00 0.00 83 LYS A CA 13
ATOM 18865 C C . LYS A 1 83 ? -8.946 3.141 -1.502 1.00 0.00 83 LYS A C 13
ATOM 18866 O O . LYS A 1 83 ? -7.891 3.752 -1.328 1.00 0.00 83 LYS A O 13
ATOM 18885 N N . ILE A 1 84 ? -9.887 3.547 -2.348 1.00 0.00 84 ILE A N 13
ATOM 18886 C CA . ILE A 1 84 ? -9.731 4.762 -3.138 1.00 0.00 84 ILE A CA 13
ATOM 18887 C C . ILE A 1 84 ? -11.051 5.515 -3.255 1.00 0.00 84 ILE A C 13
ATOM 18888 O O . ILE A 1 84 ? -12.124 4.911 -3.258 1.00 0.00 84 ILE A O 13
ATOM 18904 N N . ASP A 1 85 ? -10.965 6.837 -3.354 1.00 0.00 85 ASP A N 13
ATOM 18905 C CA . ASP A 1 85 ? -12.154 7.673 -3.474 1.00 0.00 85 ASP A CA 13
ATOM 18906 C C . ASP A 1 85 ? -12.511 7.902 -4.940 1.00 0.00 85 ASP A C 13
ATOM 18907 O O . ASP A 1 85 ? -12.877 9.009 -5.334 1.00 0.00 85 ASP A O 13
ATOM 18916 N N . ARG A 1 86 ? -12.402 6.847 -5.741 1.00 0.00 86 ARG A N 13
ATOM 18917 C CA . ARG A 1 86 ? -12.711 6.933 -7.163 1.00 0.00 86 ARG A CA 13
ATOM 18918 C C . ARG A 1 86 ? -12.163 8.226 -7.762 1.00 0.00 86 ARG A C 13
ATOM 18919 O O . ARG A 1 86 ? -12.809 8.856 -8.599 1.00 0.00 86 ARG A O 13
ATOM 18940 N N . ALA A 1 87 ? -10.970 8.615 -7.325 1.00 0.00 87 ALA A N 13
ATOM 18941 C CA . ALA A 1 87 ? -10.335 9.831 -7.818 1.00 0.00 87 ALA A CA 13
ATOM 18942 C C . ALA A 1 87 ? -10.060 9.738 -9.315 1.00 0.00 87 ALA A C 13
ATOM 18943 O O . ALA A 1 87 ? -9.122 9.064 -9.742 1.00 0.00 87 ALA A O 13
ATOM 18950 N N . GLU A 1 88 ? -10.883 10.418 -10.107 1.00 0.00 88 GLU A N 13
ATOM 18951 C CA . GLU A 1 88 ? -10.727 10.410 -11.557 1.00 0.00 88 GLU A CA 13
ATOM 18952 C C . GLU A 1 88 ? -10.020 11.674 -12.036 1.00 0.00 88 GLU A C 13
ATOM 18953 O O . GLU A 1 88 ? -9.161 11.625 -12.917 1.00 0.00 88 GLU A O 13
ATOM 18965 N N . THR A 1 89 ? -10.388 12.809 -11.449 1.00 0.00 89 THR A N 13
ATOM 18966 C CA . THR A 1 89 ? -9.792 14.088 -11.815 1.00 0.00 89 THR A CA 13
ATOM 18967 C C . THR A 1 89 ? -9.392 14.882 -10.577 1.00 0.00 89 THR A C 13
ATOM 18968 O O . THR A 1 89 ? -8.984 16.040 -10.676 1.00 0.00 89 THR A O 13
ATOM 18979 N N . ARG A 1 90 ? -9.509 14.254 -9.412 1.00 0.00 90 ARG A N 13
ATOM 18980 C CA . ARG A 1 90 ? -9.160 14.903 -8.155 1.00 0.00 90 ARG A CA 13
ATOM 18981 C C . ARG A 1 90 ? -7.828 15.638 -8.274 1.00 0.00 90 ARG A C 13
ATOM 18982 O O . ARG A 1 90 ? -6.761 15.024 -8.220 1.00 0.00 90 ARG A O 13
ATOM 19003 N N . LEU A 1 91 ? -7.897 16.955 -8.437 1.00 0.00 91 LEU A N 13
ATOM 19004 C CA . LEU A 1 91 ? -6.697 17.774 -8.565 1.00 0.00 91 LEU A CA 13
ATOM 19005 C C . LEU A 1 91 ? -5.922 17.812 -7.251 1.00 0.00 91 LEU A C 13
ATOM 19006 O O . LEU A 1 91 ? -4.691 17.856 -7.247 1.00 0.00 91 LEU A O 13
ATOM 19022 N N . TRP A 1 92 ? -6.649 17.793 -6.141 1.00 0.00 92 TRP A N 13
ATOM 19023 C CA . TRP A 1 92 ? -6.029 17.824 -4.821 1.00 0.00 92 TRP A CA 13
ATOM 19024 C C . TRP A 1 92 ? -6.556 16.692 -3.946 1.00 0.00 92 TRP A C 13
ATOM 19025 O O . TRP A 1 92 ? -7.321 15.844 -4.405 1.00 0.00 92 TRP A O 13
ATOM 19046 N N . SER A 1 93 ? -6.141 16.683 -2.683 1.00 0.00 93 SER A N 13
ATOM 19047 C CA . SER A 1 93 ? -6.569 15.652 -1.745 1.00 0.00 93 SER A CA 13
ATOM 19048 C C . SER A 1 93 ? -8.074 15.728 -1.503 1.00 0.00 93 SER A C 13
ATOM 19049 O O . SER A 1 93 ? -8.584 16.667 -0.893 1.00 0.00 93 SER A O 13
ATOM 19057 N N . PRO A 1 94 ? -8.802 14.714 -1.994 1.00 0.00 94 PRO A N 13
ATOM 19058 C CA . PRO A 1 94 ? -10.258 14.641 -1.845 1.00 0.00 94 PRO A CA 13
ATOM 19059 C C . PRO A 1 94 ? -10.681 14.376 -0.403 1.00 0.00 94 PRO A C 13
ATOM 19060 O O . PRO A 1 94 ? -9.872 14.480 0.518 1.00 0.00 94 PRO A O 13
ATOM 19071 N N . GLN A 1 95 ? -11.951 14.032 -0.218 1.00 0.00 95 GLN A N 13
ATOM 19072 C CA . GLN A 1 95 ? -12.479 13.753 1.112 1.00 0.00 95 GLN A CA 13
ATOM 19073 C C . GLN A 1 95 ? -12.939 12.302 1.222 1.00 0.00 95 GLN A C 13
ATOM 19074 O O . GLN A 1 95 ? -13.712 11.821 0.394 1.00 0.00 95 GLN A O 13
ATOM 19088 N N . VAL A 1 96 ? -12.457 11.610 2.250 1.00 0.00 96 VAL A N 13
ATOM 19089 C CA . VAL A 1 96 ? -12.819 10.215 2.468 1.00 0.00 96 VAL A CA 13
ATOM 19090 C C . VAL A 1 96 ? -14.255 9.945 2.033 1.00 0.00 96 VAL A C 13
ATOM 19091 O O . VAL A 1 96 ? -15.189 10.593 2.503 1.00 0.00 96 VAL A O 13
ATOM 19104 N N . SER A 1 97 ? -14.423 8.982 1.131 1.00 0.00 97 SER A N 13
ATOM 19105 C CA . SER A 1 97 ? -15.745 8.628 0.629 1.00 0.00 97 SER A CA 13
ATOM 19106 C C . SER A 1 97 ? -16.643 8.137 1.761 1.00 0.00 97 SER A C 13
ATOM 19107 O O . SER A 1 97 ? -17.761 8.620 1.936 1.00 0.00 97 SER A O 13
ATOM 19115 N N . SER A 1 98 ? -16.143 7.173 2.528 1.00 0.00 98 SER A N 13
ATOM 19116 C CA . SER A 1 98 ? -16.900 6.612 3.642 1.00 0.00 98 SER A CA 13
ATOM 19117 C C . SER A 1 98 ? -16.229 6.938 4.973 1.00 0.00 98 SER A C 13
ATOM 19118 O O . SER A 1 98 ? -15.411 6.168 5.474 1.00 0.00 98 SER A O 13
ATOM 19126 N N . GLY A 1 99 ? -16.583 8.088 5.541 1.00 0.00 99 GLY A N 13
ATOM 19127 C CA . GLY A 1 99 ? -16.007 8.497 6.808 1.00 0.00 99 GLY A CA 13
ATOM 19128 C C . GLY A 1 99 ? -16.957 8.289 7.971 1.00 0.00 99 GLY A C 13
ATOM 19129 O O . GLY A 1 99 ? -18.137 8.635 7.906 1.00 0.00 99 GLY A O 13
ATOM 19133 N N . PRO A 1 100 ? -16.441 7.710 9.066 1.00 0.00 100 PRO A N 13
ATOM 19134 C CA . PRO A 1 100 ? -17.236 7.442 10.268 1.00 0.00 100 PRO A CA 13
ATOM 19135 C C . PRO A 1 100 ? -17.619 8.721 11.006 1.00 0.00 100 PRO A C 13
ATOM 19136 O O . PRO A 1 100 ? -18.776 8.910 11.380 1.00 0.00 100 PRO A O 13
ATOM 19147 N N . SER A 1 101 ? -16.640 9.596 11.211 1.00 0.00 101 SER A N 13
ATOM 19148 C CA . SER A 1 101 ? -16.874 10.856 11.908 1.00 0.00 101 SER A CA 13
ATOM 19149 C C . SER A 1 101 ? -16.901 12.023 10.925 1.00 0.00 101 SER A C 13
ATOM 19150 O O . SER A 1 101 ? -15.878 12.657 10.669 1.00 0.00 101 SER A O 13
ATOM 19158 N N . SER A 1 102 ? -18.080 12.299 10.377 1.00 0.00 102 SER A N 13
ATOM 19159 C CA . SER A 1 102 ? -18.242 13.387 9.420 1.00 0.00 102 SER A CA 13
ATOM 19160 C C . SER A 1 102 ? -18.584 14.692 10.132 1.00 0.00 102 SER A C 13
ATOM 19161 O O . SER A 1 102 ? -19.441 15.452 9.683 1.00 0.00 102 SER A O 13
ATOM 19169 N N . GLY A 1 103 ? -17.907 14.945 11.248 1.00 0.00 103 GLY A N 13
ATOM 19170 C CA . GLY A 1 103 ? -18.152 16.158 12.006 1.00 0.00 103 GLY A CA 13
ATOM 19171 C C . GLY A 1 103 ? -16.885 16.734 12.605 1.00 0.00 103 GLY A C 13
ATOM 19172 O O . GLY A 1 103 ? -16.034 17.260 11.887 1.00 0.00 103 GLY A O 13
ATOM 19176 N N . GLY A 1 1 ? -28.581 10.280 -6.942 1.00 0.00 1 GLY A N 14
ATOM 19177 C CA . GLY A 1 1 ? -27.602 10.327 -5.872 1.00 0.00 1 GLY A CA 14
ATOM 19178 C C . GLY A 1 1 ? -27.108 8.949 -5.478 1.00 0.00 1 GLY A C 14
ATOM 19179 O O . GLY A 1 1 ? -27.830 7.961 -5.612 1.00 0.00 1 GLY A O 14
ATOM 19183 N N . SER A 1 2 ? -25.873 8.882 -4.991 1.00 0.00 2 SER A N 14
ATOM 19184 C CA . SER A 1 2 ? -25.280 7.614 -4.581 1.00 0.00 2 SER A CA 14
ATOM 19185 C C . SER A 1 2 ? -25.063 7.579 -3.071 1.00 0.00 2 SER A C 14
ATOM 19186 O O . SER A 1 2 ? -24.805 8.607 -2.446 1.00 0.00 2 SER A O 14
ATOM 19194 N N . SER A 1 3 ? -25.171 6.387 -2.492 1.00 0.00 3 SER A N 14
ATOM 19195 C CA . SER A 1 3 ? -24.991 6.217 -1.055 1.00 0.00 3 SER A CA 14
ATOM 19196 C C . SER A 1 3 ? -23.826 5.276 -0.761 1.00 0.00 3 SER A C 14
ATOM 19197 O O . SER A 1 3 ? -23.993 4.058 -0.721 1.00 0.00 3 SER A O 14
ATOM 19205 N N . GLY A 1 4 ? -22.645 5.852 -0.556 1.00 0.00 4 GLY A N 14
ATOM 19206 C CA . GLY A 1 4 ? -21.470 5.052 -0.269 1.00 0.00 4 GLY A CA 14
ATOM 19207 C C . GLY A 1 4 ? -20.753 4.602 -1.527 1.00 0.00 4 GLY A C 14
ATOM 19208 O O . GLY A 1 4 ? -21.062 3.547 -2.082 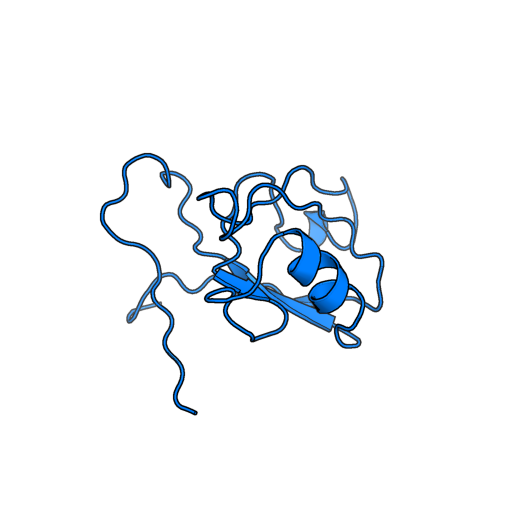1.00 0.00 4 GLY A O 14
ATOM 19212 N N . SER A 1 5 ? -19.794 5.404 -1.979 1.00 0.00 5 SER A N 14
ATOM 19213 C CA . SER A 1 5 ? -19.035 5.085 -3.183 1.00 0.00 5 SER A CA 14
ATOM 19214 C C . SER A 1 5 ? -17.608 4.676 -2.833 1.00 0.00 5 SER A C 14
ATOM 19215 O O . SER A 1 5 ? -16.645 5.207 -3.386 1.00 0.00 5 SER A O 14
ATOM 19223 N N . SER A 1 6 ? -17.480 3.729 -1.909 1.00 0.00 6 SER A N 14
ATOM 19224 C CA . SER A 1 6 ? -16.170 3.251 -1.481 1.00 0.00 6 SER A CA 14
ATOM 19225 C C . SER A 1 6 ? -15.569 2.310 -2.521 1.00 0.00 6 SER A C 14
ATOM 19226 O O . SER A 1 6 ? -16.033 1.185 -2.700 1.00 0.00 6 SER A O 14
ATOM 19234 N N . GLY A 1 7 ? -14.531 2.782 -3.206 1.00 0.00 7 GLY A N 14
ATOM 19235 C CA . GLY A 1 7 ? -13.882 1.971 -4.220 1.00 0.00 7 GLY A CA 14
ATOM 19236 C C . GLY A 1 7 ? -13.013 0.882 -3.624 1.00 0.00 7 GLY A C 14
ATOM 19237 O O . GLY A 1 7 ? -11.828 1.094 -3.368 1.00 0.00 7 GLY A O 14
ATOM 19241 N N . ASN A 1 8 ? -13.604 -0.287 -3.399 1.00 0.00 8 ASN A N 14
ATOM 19242 C CA . ASN A 1 8 ? -12.876 -1.414 -2.826 1.00 0.00 8 ASN A CA 14
ATOM 19243 C C . ASN A 1 8 ? -11.926 -2.026 -3.851 1.00 0.00 8 ASN A C 14
ATOM 19244 O O . ASN A 1 8 ? -12.334 -2.379 -4.958 1.00 0.00 8 ASN A O 14
ATOM 19255 N N . VAL A 1 9 ? -10.658 -2.150 -3.475 1.00 0.00 9 VAL A N 14
ATOM 19256 C CA . VAL A 1 9 ? -9.650 -2.722 -4.360 1.00 0.00 9 VAL A CA 14
ATOM 19257 C C . VAL A 1 9 ? -8.732 -3.676 -3.605 1.00 0.00 9 VAL A C 14
ATOM 19258 O O . VAL A 1 9 ? -7.873 -3.247 -2.833 1.00 0.00 9 VAL A O 14
ATOM 19271 N N . VAL A 1 10 ? -8.917 -4.972 -3.832 1.00 0.00 10 VAL A N 14
ATOM 19272 C CA . VAL A 1 10 ? -8.105 -5.988 -3.175 1.00 0.00 10 VAL A CA 14
ATOM 19273 C C . VAL A 1 10 ? -7.221 -6.720 -4.178 1.00 0.00 10 VAL A C 14
ATOM 19274 O O . VAL A 1 10 ? -7.679 -7.616 -4.888 1.00 0.00 10 VAL A O 14
ATOM 19287 N N . LEU A 1 11 ? -5.951 -6.332 -4.233 1.00 0.00 11 LEU A N 14
ATOM 19288 C CA . LEU A 1 11 ? -5.001 -6.952 -5.150 1.00 0.00 11 LEU A CA 14
ATOM 19289 C C . LEU A 1 11 ? -4.524 -8.297 -4.613 1.00 0.00 11 LEU A C 14
ATOM 19290 O O . LEU A 1 11 ? -4.112 -8.422 -3.459 1.00 0.00 11 LEU A O 14
ATOM 19306 N N . PRO A 1 12 ? -4.577 -9.329 -5.468 1.00 0.00 12 PRO A N 14
ATOM 19307 C CA . PRO A 1 12 ? -4.151 -10.683 -5.102 1.00 0.00 12 PRO A CA 14
ATOM 19308 C C . PRO A 1 12 ? -2.641 -10.787 -4.919 1.00 0.00 12 PRO A C 14
ATOM 19309 O O . PRO A 1 12 ? -1.874 -10.523 -5.844 1.00 0.00 12 PRO A O 14
ATOM 19320 N N . GLY A 1 13 ? -2.220 -11.173 -3.718 1.00 0.00 13 GLY A N 14
ATOM 19321 C CA . GLY A 1 13 ? -0.803 -11.304 -3.435 1.00 0.00 13 GLY A CA 14
ATOM 19322 C C . GLY A 1 13 ? -0.347 -12.750 -3.418 1.00 0.00 13 GLY A C 14
ATOM 19323 O O . GLY A 1 13 ? -0.930 -13.615 -4.072 1.00 0.00 13 GLY A O 14
ATOM 19327 N N . PRO A 1 14 ? 0.721 -13.028 -2.656 1.00 0.00 14 PRO A N 14
ATOM 19328 C CA . PRO A 1 14 ? 1.423 -12.007 -1.873 1.00 0.00 14 PRO A CA 14
ATOM 19329 C C . PRO A 1 14 ? 2.186 -11.024 -2.755 1.00 0.00 14 PRO A C 14
ATOM 19330 O O . PRO A 1 14 ? 2.164 -11.129 -3.981 1.00 0.00 14 PRO A O 14
ATOM 19341 N N . ALA A 1 15 ? 2.861 -10.070 -2.123 1.00 0.00 15 ALA A N 14
ATOM 19342 C CA . ALA A 1 15 ? 3.633 -9.070 -2.851 1.00 0.00 15 ALA A CA 14
ATOM 19343 C C . ALA A 1 15 ? 4.748 -9.721 -3.662 1.00 0.00 15 ALA A C 14
ATOM 19344 O O . ALA A 1 15 ? 5.061 -10.900 -3.498 1.00 0.00 15 ALA A O 14
ATOM 19351 N N . PRO A 1 16 ? 5.362 -8.937 -4.561 1.00 0.00 16 PRO A N 14
ATOM 19352 C CA . PRO A 1 16 ? 4.998 -7.532 -4.766 1.00 0.00 16 PRO A CA 14
ATOM 19353 C C . PRO A 1 16 ? 3.629 -7.377 -5.421 1.00 0.00 16 PRO A C 14
ATOM 19354 O O . PRO A 1 16 ? 2.958 -8.366 -5.717 1.00 0.00 16 PRO A O 14
ATOM 19365 N N . TRP A 1 17 ? 3.223 -6.133 -5.644 1.00 0.00 17 TRP A N 14
ATOM 19366 C CA . TRP A 1 17 ? 1.934 -5.850 -6.265 1.00 0.00 17 TRP A CA 14
ATOM 19367 C C . TRP A 1 17 ? 2.116 -5.346 -7.692 1.00 0.00 17 TRP A C 14
ATOM 19368 O O . TRP A 1 17 ? 1.615 -5.947 -8.642 1.00 0.00 17 TRP A O 14
ATOM 19389 N N . GLY A 1 18 ? 2.838 -4.239 -7.837 1.00 0.00 18 GLY A N 14
ATOM 19390 C CA . GLY A 1 18 ? 3.073 -3.673 -9.153 1.00 0.00 18 GLY A CA 14
ATOM 19391 C C . GLY A 1 18 ? 2.474 -2.289 -9.305 1.00 0.00 18 GLY A C 14
ATOM 19392 O O . GLY A 1 18 ? 2.112 -1.879 -10.408 1.00 0.00 18 GLY A O 14
ATOM 19396 N N . PHE A 1 19 ? 2.368 -1.567 -8.194 1.00 0.00 19 PHE A N 14
ATOM 19397 C CA . PHE A 1 19 ? 1.806 -0.222 -8.208 1.00 0.00 19 PHE A CA 14
ATOM 19398 C C . PHE A 1 19 ? 2.634 0.723 -7.342 1.00 0.00 19 PHE A C 14
ATOM 19399 O O . PHE A 1 19 ? 3.116 0.342 -6.275 1.00 0.00 19 PHE A O 14
ATOM 19416 N N . ARG A 1 20 ? 2.795 1.957 -7.810 1.00 0.00 20 ARG A N 14
ATOM 19417 C CA . ARG A 1 20 ? 3.566 2.956 -7.080 1.00 0.00 20 ARG A CA 14
ATOM 19418 C C . ARG A 1 20 ? 2.644 3.904 -6.318 1.00 0.00 20 ARG A C 14
ATOM 19419 O O . ARG A 1 20 ? 1.422 3.838 -6.451 1.00 0.00 20 ARG A O 14
ATOM 19440 N N . LEU A 1 21 ? 3.239 4.784 -5.520 1.00 0.00 21 LEU A N 14
ATOM 19441 C CA . LEU A 1 21 ? 2.472 5.746 -4.736 1.00 0.00 21 LEU A CA 14
ATOM 19442 C C . LEU A 1 21 ? 3.028 7.156 -4.908 1.00 0.00 21 LEU A C 14
ATOM 19443 O O . LEU A 1 21 ? 4.181 7.335 -5.300 1.00 0.00 21 LEU A O 14
ATOM 19459 N N . SER A 1 22 ? 2.201 8.153 -4.611 1.00 0.00 22 SER A N 14
ATOM 19460 C CA . SER A 1 22 ? 2.610 9.547 -4.734 1.00 0.00 22 SER A CA 14
ATOM 19461 C C . SER A 1 22 ? 1.992 10.395 -3.626 1.00 0.00 22 SER A C 14
ATOM 19462 O O . SER A 1 22 ? 0.849 10.177 -3.227 1.00 0.00 22 SER A O 14
ATOM 19470 N N . GLY A 1 23 ? 2.758 11.363 -3.133 1.00 0.00 23 GLY A N 14
ATOM 19471 C CA . GLY A 1 23 ? 2.270 12.229 -2.076 1.00 0.00 23 GLY A CA 14
ATOM 19472 C C . GLY A 1 23 ? 2.649 11.730 -0.696 1.00 0.00 23 GLY A C 14
ATOM 19473 O O . GLY A 1 23 ? 3.669 11.062 -0.528 1.00 0.00 23 GLY A O 14
ATOM 19477 N N . GLY A 1 24 ? 1.827 12.055 0.297 1.00 0.00 24 GLY A N 14
ATOM 19478 C CA . GLY A 1 24 ? 2.100 11.628 1.657 1.00 0.00 24 GLY A CA 14
ATOM 19479 C C . GLY A 1 24 ? 1.654 12.649 2.685 1.00 0.00 24 GLY A C 14
ATOM 19480 O O . GLY A 1 24 ? 1.947 13.838 2.557 1.00 0.00 24 GLY A O 14
ATOM 19484 N N . ILE A 1 25 ? 0.942 12.185 3.707 1.00 0.00 25 ILE A N 14
ATOM 19485 C CA . ILE A 1 25 ? 0.455 13.066 4.761 1.00 0.00 25 ILE A CA 14
ATOM 19486 C C . ILE A 1 25 ? 1.568 13.971 5.278 1.00 0.00 25 ILE A C 14
ATOM 19487 O O . ILE A 1 25 ? 1.306 15.004 5.895 1.00 0.00 25 ILE A O 14
ATOM 19503 N N . ASP A 1 26 ? 2.811 13.578 5.022 1.00 0.00 26 ASP A N 14
ATOM 19504 C CA . ASP A 1 26 ? 3.964 14.355 5.459 1.00 0.00 26 ASP A CA 14
ATOM 19505 C C . ASP A 1 26 ? 4.248 15.499 4.490 1.00 0.00 26 ASP A C 14
ATOM 19506 O O . ASP A 1 26 ? 4.703 16.570 4.893 1.00 0.00 26 ASP A O 14
ATOM 19515 N N . PHE A 1 27 ? 3.977 15.264 3.211 1.00 0.00 27 PHE A N 14
ATOM 19516 C CA . PHE A 1 27 ? 4.205 16.274 2.183 1.00 0.00 27 PHE A CA 14
ATOM 19517 C C . PHE A 1 27 ? 2.921 17.041 1.880 1.00 0.00 27 PHE A C 14
ATOM 19518 O O . PHE A 1 27 ? 2.816 17.716 0.857 1.00 0.00 27 PHE A O 14
ATOM 19535 N N . ASN A 1 28 ? 1.947 16.930 2.778 1.00 0.00 28 ASN A N 14
ATOM 19536 C CA . ASN A 1 28 ? 0.669 17.612 2.607 1.00 0.00 28 ASN A CA 14
ATOM 19537 C C . ASN A 1 28 ? 0.063 17.297 1.243 1.00 0.00 28 ASN A C 14
ATOM 19538 O O . ASN A 1 28 ? -0.473 18.179 0.572 1.00 0.00 28 ASN A O 14
ATOM 19549 N N . GLN A 1 29 ? 0.151 16.033 0.840 1.00 0.00 29 GLN A N 14
ATOM 19550 C CA . GLN A 1 29 ? -0.389 15.602 -0.444 1.00 0.00 29 GLN A CA 14
ATOM 19551 C C . GLN A 1 29 ? -1.089 14.253 -0.314 1.00 0.00 29 GLN A C 14
ATOM 19552 O O . GLN A 1 29 ? -0.746 13.427 0.531 1.00 0.00 29 GLN A O 14
ATOM 19566 N N . PRO A 1 30 ? -2.095 14.023 -1.171 1.00 0.00 30 PRO A N 14
ATOM 19567 C CA . PRO A 1 30 ? -2.865 12.776 -1.172 1.00 0.00 30 PRO A CA 14
ATOM 19568 C C . PRO A 1 30 ? -2.044 11.589 -1.665 1.00 0.00 30 PRO A C 14
ATOM 19569 O O . PRO A 1 30 ? -1.183 11.734 -2.533 1.00 0.00 30 PRO A O 14
ATOM 19580 N N . LEU A 1 31 ? -2.317 10.415 -1.106 1.00 0.00 31 LEU A N 14
ATOM 19581 C CA . LEU A 1 31 ? -1.604 9.201 -1.489 1.00 0.00 31 LEU A CA 14
ATOM 19582 C C . LEU A 1 31 ? -2.232 8.568 -2.727 1.00 0.00 31 LEU A C 14
ATOM 19583 O O . LEU A 1 31 ? -3.199 7.813 -2.628 1.00 0.00 31 LEU A O 14
ATOM 19599 N N . VAL A 1 32 ? -1.673 8.880 -3.892 1.00 0.00 32 VAL A N 14
ATOM 19600 C CA . VAL A 1 32 ? -2.176 8.340 -5.150 1.00 0.00 32 VAL A CA 14
ATOM 19601 C C . VAL A 1 32 ? -1.134 7.454 -5.822 1.00 0.00 32 VAL A C 14
ATOM 19602 O O . VAL A 1 32 ? -0.001 7.344 -5.353 1.00 0.00 32 VAL A O 14
ATOM 19615 N N . ILE A 1 33 ? -1.524 6.823 -6.925 1.00 0.00 33 ILE A N 14
ATOM 19616 C CA . ILE A 1 33 ? -0.623 5.948 -7.664 1.00 0.00 33 ILE A CA 14
ATOM 19617 C C . ILE A 1 33 ? 0.279 6.748 -8.597 1.00 0.00 33 ILE A C 14
ATOM 19618 O O . ILE A 1 33 ? -0.181 7.644 -9.306 1.00 0.00 33 ILE A O 14
ATOM 19634 N N . THR A 1 34 ? 1.567 6.419 -8.593 1.00 0.00 34 THR A N 14
ATOM 19635 C CA . THR A 1 34 ? 2.534 7.106 -9.439 1.00 0.00 34 THR A CA 14
ATOM 19636 C C . THR A 1 34 ? 2.787 6.330 -10.727 1.00 0.00 34 THR A C 14
ATOM 19637 O O . THR A 1 34 ? 3.132 6.911 -11.756 1.00 0.00 34 THR A O 14
ATOM 19648 N N . ARG A 1 35 ? 2.614 5.014 -10.663 1.00 0.00 35 ARG A N 14
ATOM 19649 C CA . ARG A 1 35 ? 2.824 4.158 -11.824 1.00 0.00 35 ARG A CA 14
ATOM 19650 C C . ARG A 1 35 ? 2.181 2.790 -11.616 1.00 0.00 35 ARG A C 14
ATOM 19651 O O . ARG A 1 35 ? 1.921 2.382 -10.483 1.00 0.00 35 ARG A O 14
ATOM 19672 N N . ILE A 1 36 ? 1.926 2.088 -12.715 1.00 0.00 36 ILE A N 14
ATOM 19673 C CA . ILE A 1 36 ? 1.314 0.767 -12.652 1.00 0.00 36 ILE A CA 14
ATOM 19674 C C . ILE A 1 36 ? 1.949 -0.182 -13.663 1.00 0.00 36 ILE A C 14
ATOM 19675 O O . ILE A 1 36 ? 2.339 0.228 -14.757 1.00 0.00 36 ILE A O 14
ATOM 19691 N N . THR A 1 37 ? 2.048 -1.455 -13.291 1.00 0.00 37 THR A N 14
ATOM 19692 C CA . THR A 1 37 ? 2.634 -2.463 -14.165 1.00 0.00 37 THR A CA 14
ATOM 19693 C C . THR A 1 37 ? 1.642 -2.910 -15.232 1.00 0.00 37 THR A C 14
ATOM 19694 O O . THR A 1 37 ? 0.573 -3.443 -14.935 1.00 0.00 37 THR A O 14
ATOM 19705 N N . PRO A 1 38 ? 2.001 -2.690 -16.505 1.00 0.00 38 PRO A N 14
ATOM 19706 C CA . PRO A 1 38 ? 1.156 -3.064 -17.643 1.00 0.00 38 PRO A CA 14
ATOM 19707 C C . PRO A 1 38 ? 1.067 -4.575 -17.826 1.00 0.00 38 PRO A C 14
ATOM 19708 O O . PRO A 1 38 ? 2.031 -5.218 -18.240 1.00 0.00 38 PRO A O 14
ATOM 19719 N N . GLY A 1 39 ? -0.097 -5.137 -17.515 1.00 0.00 39 GLY A N 14
ATOM 19720 C CA . GLY A 1 39 ? -0.290 -6.569 -17.653 1.00 0.00 39 GLY A CA 14
ATOM 19721 C C . GLY A 1 39 ? 0.208 -7.340 -16.447 1.00 0.00 39 GLY A C 14
ATOM 19722 O O . GLY A 1 39 ? 1.137 -8.140 -16.554 1.00 0.00 39 GLY A O 14
ATOM 19726 N N . SER A 1 40 ? -0.410 -7.098 -15.296 1.00 0.00 40 SER A N 14
ATOM 19727 C CA . SER A 1 40 ? -0.020 -7.772 -14.062 1.00 0.00 40 SER A CA 14
ATOM 19728 C C . SER A 1 40 ? -1.041 -7.516 -12.958 1.00 0.00 40 SER A C 14
ATOM 19729 O O . SER A 1 40 ? -2.081 -6.898 -13.187 1.00 0.00 40 SER A O 14
ATOM 19737 N N . LYS A 1 41 ? -0.737 -7.998 -11.757 1.00 0.00 41 LYS A N 14
ATOM 19738 C CA . LYS A 1 41 ? -1.626 -7.822 -10.615 1.00 0.00 41 LYS A CA 14
ATOM 19739 C C . LYS A 1 41 ? -1.970 -6.350 -10.415 1.00 0.00 41 LYS A C 14
ATOM 19740 O O . LYS A 1 41 ? -3.011 -6.018 -9.849 1.00 0.00 41 LYS A O 14
ATOM 19759 N N . ALA A 1 42 ? -1.090 -5.472 -10.884 1.00 0.00 42 ALA A N 14
ATOM 19760 C CA . ALA A 1 42 ? -1.304 -4.035 -10.760 1.00 0.00 42 ALA A CA 14
ATOM 19761 C C . ALA A 1 42 ? -2.362 -3.550 -11.745 1.00 0.00 42 ALA A C 14
ATOM 19762 O O . ALA A 1 42 ? -3.477 -3.208 -11.354 1.00 0.00 42 ALA A O 14
ATOM 19769 N N . ALA A 1 43 ? -2.004 -3.522 -13.025 1.00 0.00 43 ALA A N 14
ATOM 19770 C CA . ALA A 1 43 ? -2.923 -3.080 -14.066 1.00 0.00 43 ALA A CA 14
ATOM 19771 C C . ALA A 1 43 ? -4.146 -3.988 -14.140 1.00 0.00 43 ALA A C 14
ATOM 19772 O O . ALA A 1 43 ? -5.279 -3.514 -14.214 1.00 0.00 43 ALA A O 14
ATOM 19779 N N . ALA A 1 44 ? -3.909 -5.296 -14.120 1.00 0.00 44 ALA A N 14
ATOM 19780 C CA . ALA A 1 44 ? -4.992 -6.269 -14.183 1.00 0.00 44 ALA A CA 14
ATOM 19781 C C . ALA A 1 44 ? -6.052 -5.981 -13.126 1.00 0.00 44 ALA A C 14
ATOM 19782 O O . ALA A 1 44 ? -7.221 -6.326 -13.295 1.00 0.00 44 ALA A O 14
ATOM 19789 N N . ALA A 1 45 ? -5.636 -5.346 -12.035 1.00 0.00 45 ALA A N 14
ATOM 19790 C CA . ALA A 1 45 ? -6.551 -5.010 -10.951 1.00 0.00 45 ALA A CA 14
ATOM 19791 C C . ALA A 1 45 ? -7.234 -3.670 -11.204 1.00 0.00 45 ALA A C 14
ATOM 19792 O O . ALA A 1 45 ? -7.744 -3.038 -10.280 1.00 0.00 45 ALA A O 14
ATOM 19799 N N . ASN A 1 46 ? -7.238 -3.242 -12.462 1.00 0.00 46 ASN A N 14
ATOM 19800 C CA . ASN A 1 46 ? -7.858 -1.976 -12.837 1.00 0.00 46 ASN A CA 14
ATOM 19801 C C . ASN A 1 46 ? -7.217 -0.813 -12.084 1.00 0.00 46 ASN A C 14
ATOM 19802 O O . ASN A 1 46 ? -7.905 0.100 -11.628 1.00 0.00 46 ASN A O 14
ATOM 19813 N N . LEU A 1 47 ? -5.895 -0.854 -11.960 1.00 0.00 47 LEU A N 14
ATOM 19814 C CA . LEU A 1 47 ? -5.159 0.196 -11.263 1.00 0.00 47 LEU A CA 14
ATOM 19815 C C . LEU A 1 47 ? -4.497 1.147 -12.256 1.00 0.00 47 LEU A C 14
ATOM 19816 O O . LEU A 1 47 ? -3.981 0.721 -13.289 1.00 0.00 47 LEU A O 14
ATOM 19832 N N . CYS A 1 48 ? -4.515 2.436 -11.933 1.00 0.00 48 CYS A N 14
ATOM 19833 C CA . CYS A 1 48 ? -3.915 3.447 -12.796 1.00 0.00 48 CYS A CA 14
ATOM 19834 C C . CYS A 1 48 ? -3.237 4.535 -11.969 1.00 0.00 48 CYS A C 14
ATOM 19835 O O . CYS A 1 48 ? -3.645 4.842 -10.848 1.00 0.00 48 CYS A O 14
ATOM 19843 N N . PRO A 1 49 ? -2.176 5.132 -12.531 1.00 0.00 49 PRO A N 14
ATOM 19844 C CA . PRO A 1 49 ? -1.418 6.193 -11.862 1.00 0.00 49 PRO A CA 14
ATOM 19845 C C . PRO A 1 49 ? -2.212 7.490 -11.751 1.00 0.00 49 PRO A C 14
ATOM 19846 O O . PRO A 1 49 ? -2.181 8.327 -12.652 1.00 0.00 49 PRO A O 14
ATOM 19857 N N . GLY A 1 50 ? -2.922 7.651 -10.638 1.00 0.00 50 GLY A N 14
ATOM 19858 C CA . GLY A 1 50 ? -3.713 8.850 -10.430 1.00 0.00 50 GLY A CA 14
ATOM 19859 C C . GLY A 1 50 ? -4.750 8.677 -9.338 1.00 0.00 50 GLY A C 14
ATOM 19860 O O . GLY A 1 50 ? -5.107 9.637 -8.654 1.00 0.00 50 GLY A O 14
ATOM 19864 N N . ASP A 1 51 ? -5.236 7.452 -9.173 1.00 0.00 51 ASP A N 14
ATOM 19865 C CA . ASP A 1 51 ? -6.238 7.157 -8.156 1.00 0.00 51 ASP A CA 14
ATOM 19866 C C . ASP A 1 51 ? -5.760 7.601 -6.777 1.00 0.00 51 ASP A C 14
ATOM 19867 O O . ASP A 1 51 ? -4.559 7.711 -6.531 1.00 0.00 51 ASP A O 14
ATOM 19876 N N . VAL A 1 52 ? -6.709 7.854 -5.881 1.00 0.00 52 VAL A N 14
ATOM 19877 C CA . VAL A 1 52 ? -6.385 8.286 -4.527 1.00 0.00 52 VAL A CA 14
ATOM 19878 C C . VAL A 1 52 ? -6.417 7.113 -3.553 1.00 0.00 52 VAL A C 14
ATOM 19879 O O . VAL A 1 52 ? -7.185 6.167 -3.731 1.00 0.00 52 VAL A O 14
ATOM 19892 N N . ILE A 1 53 ? -5.579 7.182 -2.525 1.00 0.00 53 ILE A N 14
ATOM 19893 C CA . ILE A 1 53 ? -5.513 6.126 -1.522 1.00 0.00 53 ILE A CA 14
ATOM 19894 C C . ILE A 1 53 ? -5.991 6.627 -0.163 1.00 0.00 53 ILE A C 14
ATOM 19895 O O . ILE A 1 53 ? -5.276 7.353 0.529 1.00 0.00 53 ILE A O 14
ATOM 19911 N N . LEU A 1 54 ? -7.203 6.235 0.213 1.00 0.00 54 LEU A N 14
ATOM 19912 C CA . LEU A 1 54 ? -7.776 6.643 1.491 1.00 0.00 54 LEU A CA 14
ATOM 19913 C C . LEU A 1 54 ? -7.223 5.794 2.632 1.00 0.00 54 LEU A C 14
ATOM 19914 O O . LEU A 1 54 ? -6.805 6.320 3.663 1.00 0.00 54 LEU A O 14
ATOM 19930 N N . ALA A 1 55 ? -7.222 4.480 2.438 1.00 0.00 55 ALA A N 14
ATOM 19931 C CA . ALA A 1 55 ? -6.716 3.559 3.449 1.00 0.00 55 ALA A CA 14
ATOM 19932 C C . ALA A 1 55 ? -5.879 2.454 2.815 1.00 0.00 55 ALA A C 14
ATOM 19933 O O . ALA A 1 55 ? -6.204 1.958 1.735 1.00 0.00 55 ALA A O 14
ATOM 19940 N N . ILE A 1 56 ? -4.800 2.073 3.491 1.00 0.00 56 ILE A N 14
ATOM 19941 C CA . ILE A 1 56 ? -3.917 1.026 2.992 1.00 0.00 56 ILE A CA 14
ATOM 19942 C C . ILE A 1 56 ? -4.128 -0.279 3.752 1.00 0.00 56 ILE A C 14
ATOM 19943 O O . ILE A 1 56 ? -4.035 -0.317 4.979 1.00 0.00 56 ILE A O 14
ATOM 19959 N N . ASP A 1 57 ? -4.412 -1.347 3.015 1.00 0.00 57 ASP A N 14
ATOM 19960 C CA . ASP A 1 57 ? -4.634 -2.656 3.618 1.00 0.00 57 ASP A CA 14
ATOM 19961 C C . ASP A 1 57 ? -5.575 -2.550 4.814 1.00 0.00 57 ASP A C 14
ATOM 19962 O O . ASP A 1 57 ? -5.386 -3.223 5.827 1.00 0.00 57 ASP A O 14
ATOM 19971 N N . GLY A 1 58 ? -6.590 -1.700 4.690 1.00 0.00 58 GLY A N 14
ATOM 19972 C CA . GLY A 1 58 ? -7.545 -1.521 5.768 1.00 0.00 58 GLY A CA 14
ATOM 19973 C C . GLY A 1 58 ? -7.007 -0.639 6.878 1.00 0.00 58 GLY A C 14
ATOM 19974 O O . GLY A 1 58 ? -7.283 -0.872 8.055 1.00 0.00 58 GLY A O 14
ATOM 19978 N N . PHE A 1 59 ? -6.236 0.376 6.504 1.00 0.00 59 PHE A N 14
ATOM 19979 C CA . PHE A 1 59 ? -5.656 1.295 7.476 1.00 0.00 59 PHE A CA 14
ATOM 19980 C C . PHE A 1 59 ? -5.565 2.707 6.905 1.00 0.00 59 PHE A C 14
ATOM 19981 O O . PHE A 1 59 ? -4.715 2.994 6.064 1.00 0.00 59 PHE A O 14
ATOM 19998 N N . GLY A 1 60 ? -6.450 3.584 7.368 1.00 0.00 60 GLY A N 14
ATOM 19999 C CA . GLY A 1 60 ? -6.454 4.955 6.893 1.00 0.00 60 GLY A CA 14
ATOM 20000 C C . GLY A 1 60 ? -5.070 5.574 6.894 1.00 0.00 60 GLY A C 14
ATOM 20001 O O . GLY A 1 60 ? -4.233 5.239 7.732 1.00 0.00 60 GLY A O 14
ATOM 20005 N N . THR A 1 61 ? -4.827 6.478 5.950 1.00 0.00 61 THR A N 14
ATOM 20006 C CA . THR A 1 61 ? -3.535 7.143 5.843 1.00 0.00 61 THR A CA 14
ATOM 20007 C C . THR A 1 61 ? -3.558 8.504 6.530 1.00 0.00 61 THR A C 14
ATOM 20008 O O . THR A 1 61 ? -2.930 9.454 6.064 1.00 0.00 61 THR A O 14
ATOM 20019 N N . GLU A 1 62 ? -4.285 8.589 7.640 1.00 0.00 62 GLU A N 14
ATOM 20020 C CA . GLU A 1 62 ? -4.388 9.836 8.390 1.00 0.00 62 GLU A CA 14
ATOM 20021 C C . GLU A 1 62 ? -3.130 10.078 9.218 1.00 0.00 62 GLU A C 14
ATOM 20022 O O . GLU A 1 62 ? -2.754 11.222 9.476 1.00 0.00 62 GLU A O 14
ATOM 20034 N N . SER A 1 63 ? -2.484 8.993 9.634 1.00 0.00 63 SER A N 14
ATOM 20035 C CA . SER A 1 63 ? -1.270 9.087 10.437 1.00 0.00 63 SER A CA 14
ATOM 20036 C C . SER A 1 63 ? -0.155 8.237 9.837 1.00 0.00 63 SER A C 14
ATOM 20037 O O . SER A 1 63 ? 0.791 7.859 10.527 1.00 0.00 63 SER A O 14
ATOM 20045 N N . MET A 1 64 ? -0.274 7.940 8.547 1.00 0.00 64 MET A N 14
ATOM 20046 C CA . MET A 1 64 ? 0.725 7.135 7.853 1.00 0.00 64 MET A CA 14
ATOM 20047 C C . MET A 1 64 ? 1.435 7.956 6.781 1.00 0.00 64 MET A C 14
ATOM 20048 O O . MET A 1 64 ? 0.901 8.169 5.692 1.00 0.00 64 MET A O 14
ATOM 20062 N N . THR A 1 65 ? 2.642 8.416 7.096 1.00 0.00 65 THR A N 14
ATOM 20063 C CA . THR A 1 65 ? 3.424 9.214 6.161 1.00 0.00 65 THR A CA 14
ATOM 20064 C C . THR A 1 65 ? 3.956 8.357 5.018 1.00 0.00 65 THR A C 14
ATOM 20065 O O . THR A 1 65 ? 4.060 7.136 5.140 1.00 0.00 65 THR A O 14
ATOM 20076 N N . HIS A 1 66 ? 4.292 9.004 3.906 1.00 0.00 66 HIS A N 14
ATOM 20077 C CA . HIS A 1 66 ? 4.815 8.301 2.740 1.00 0.00 66 HIS A CA 14
ATOM 20078 C C . HIS A 1 66 ? 5.765 7.184 3.161 1.00 0.00 66 HIS A C 14
ATOM 20079 O O . HIS A 1 66 ? 5.588 6.028 2.779 1.00 0.00 66 HIS A O 14
ATOM 20094 N N . ALA A 1 67 ? 6.775 7.539 3.949 1.00 0.00 67 ALA A N 14
ATOM 20095 C CA . ALA A 1 67 ? 7.752 6.566 4.422 1.00 0.00 67 ALA A CA 14
ATOM 20096 C C . ALA A 1 67 ? 7.068 5.385 5.101 1.00 0.00 67 ALA A C 14
ATOM 20097 O O . ALA A 1 67 ? 7.481 4.237 4.936 1.00 0.00 67 ALA A O 14
ATOM 20104 N N . ASP A 1 68 ? 6.020 5.673 5.864 1.00 0.00 68 ASP A N 14
ATOM 20105 C CA . ASP A 1 68 ? 5.277 4.634 6.568 1.00 0.00 68 ASP A CA 14
ATOM 20106 C C . ASP A 1 68 ? 4.574 3.706 5.581 1.00 0.00 68 ASP A C 14
ATOM 20107 O O . ASP A 1 68 ? 4.551 2.490 5.767 1.00 0.00 68 ASP A O 14
ATOM 20116 N N . ALA A 1 69 ? 4.001 4.290 4.534 1.00 0.00 69 ALA A N 14
ATOM 20117 C CA . ALA A 1 69 ? 3.298 3.515 3.518 1.00 0.00 69 ALA A CA 14
ATOM 20118 C C . ALA A 1 69 ? 4.207 2.452 2.911 1.00 0.00 69 ALA A C 14
ATOM 20119 O O . ALA A 1 69 ? 3.763 1.348 2.599 1.00 0.00 69 ALA A O 14
ATOM 20126 N N . GLN A 1 70 ? 5.481 2.794 2.747 1.00 0.00 70 GLN A N 14
ATOM 20127 C CA . GLN A 1 70 ? 6.452 1.868 2.176 1.00 0.00 70 GLN A CA 14
ATOM 20128 C C . GLN A 1 70 ? 6.600 0.627 3.049 1.00 0.00 70 GLN A C 14
ATOM 20129 O O . GLN A 1 70 ? 6.734 -0.488 2.543 1.00 0.00 70 GLN A O 14
ATOM 20143 N N . ASP A 1 71 ? 6.574 0.827 4.362 1.00 0.00 71 ASP A N 14
ATOM 20144 C CA . ASP A 1 71 ? 6.705 -0.277 5.306 1.00 0.00 71 ASP A CA 14
ATOM 20145 C C . ASP A 1 71 ? 5.382 -1.022 5.457 1.00 0.00 71 ASP A C 14
ATOM 20146 O O . ASP A 1 71 ? 5.333 -2.111 6.030 1.00 0.00 71 ASP A O 14
ATOM 20155 N N . ARG A 1 72 ? 4.311 -0.427 4.941 1.00 0.00 72 ARG A N 14
ATOM 20156 C CA . ARG A 1 72 ? 2.988 -1.033 5.021 1.00 0.00 72 ARG A CA 14
ATOM 20157 C C . ARG A 1 72 ? 2.697 -1.870 3.778 1.00 0.00 72 ARG A C 14
ATOM 20158 O O . ARG A 1 72 ? 2.082 -2.933 3.863 1.00 0.00 72 ARG A O 14
ATOM 20179 N N . ILE A 1 73 ? 3.143 -1.382 2.625 1.00 0.00 73 ILE A N 14
ATOM 20180 C CA . ILE A 1 73 ? 2.931 -2.084 1.366 1.00 0.00 73 ILE A CA 14
ATOM 20181 C C . ILE A 1 73 ? 3.852 -3.294 1.250 1.00 0.00 73 ILE A C 14
ATOM 20182 O O . ILE A 1 73 ? 3.448 -4.352 0.766 1.00 0.00 73 ILE A O 14
ATOM 20198 N N . LYS A 1 74 ? 5.092 -3.132 1.699 1.00 0.00 74 LYS A N 14
ATOM 20199 C CA . LYS A 1 74 ? 6.071 -4.211 1.649 1.00 0.00 74 LYS A CA 14
ATOM 20200 C C . LYS A 1 74 ? 5.723 -5.309 2.649 1.00 0.00 74 LYS A C 14
ATOM 20201 O O . LYS A 1 74 ? 5.949 -6.491 2.392 1.00 0.00 74 LYS A O 14
ATOM 20220 N N . ALA A 1 75 ? 5.170 -4.910 3.790 1.00 0.00 75 ALA A N 14
ATOM 20221 C CA . ALA A 1 75 ? 4.787 -5.860 4.827 1.00 0.00 75 ALA A CA 14
ATOM 20222 C C . ALA A 1 75 ? 3.304 -6.206 4.734 1.00 0.00 75 ALA A C 14
ATOM 20223 O O . ALA A 1 75 ? 2.721 -6.739 5.678 1.00 0.00 75 ALA A O 14
ATOM 20230 N N . ALA A 1 76 ? 2.700 -5.898 3.591 1.00 0.00 76 ALA A N 14
ATOM 20231 C CA . ALA A 1 76 ? 1.285 -6.177 3.376 1.00 0.00 76 ALA A CA 14
ATOM 20232 C C . ALA A 1 76 ? 0.965 -7.641 3.659 1.00 0.00 76 ALA A C 14
ATOM 20233 O O . ALA A 1 76 ? 1.826 -8.399 4.107 1.00 0.00 76 ALA A O 14
ATOM 20240 N N . SER A 1 77 ? -0.277 -8.032 3.395 1.00 0.00 77 SER A N 14
ATOM 20241 C CA . SER A 1 77 ? -0.712 -9.404 3.625 1.00 0.00 77 SER A CA 14
ATOM 20242 C C . SER A 1 77 ? -1.036 -10.100 2.307 1.00 0.00 77 SER A C 14
ATOM 20243 O O . SER A 1 77 ? -0.916 -9.509 1.234 1.00 0.00 77 SER A O 14
ATOM 20251 N N . TYR A 1 78 ? -1.448 -11.360 2.396 1.00 0.00 78 TYR A N 14
ATOM 20252 C CA . TYR A 1 78 ? -1.788 -12.139 1.211 1.00 0.00 78 TYR A CA 14
ATOM 20253 C C . TYR A 1 78 ? -2.395 -11.249 0.130 1.00 0.00 78 TYR A C 14
ATOM 20254 O O . TYR A 1 78 ? -2.176 -11.465 -1.061 1.00 0.00 78 TYR A O 14
ATOM 20272 N N . GLN A 1 79 ? -3.159 -10.249 0.557 1.00 0.00 79 GLN A N 14
ATOM 20273 C CA . GLN A 1 79 ? -3.798 -9.326 -0.374 1.00 0.00 79 GLN A CA 14
ATOM 20274 C C . GLN A 1 79 ? -3.747 -7.897 0.155 1.00 0.00 79 GLN A C 14
ATOM 20275 O O . GLN A 1 79 ? -3.833 -7.667 1.363 1.00 0.00 79 GLN A O 14
ATOM 20289 N N . LEU A 1 80 ? -3.607 -6.939 -0.754 1.00 0.00 80 LEU A N 14
ATOM 20290 C CA . LEU A 1 80 ? -3.544 -5.530 -0.379 1.00 0.00 80 LEU A CA 14
ATOM 20291 C C . LEU A 1 80 ? -4.881 -4.840 -0.630 1.00 0.00 80 LEU A C 14
ATOM 20292 O O . LEU A 1 80 ? -5.373 -4.810 -1.758 1.00 0.00 80 LEU A O 14
ATOM 20308 N N . CYS A 1 81 ? -5.462 -4.286 0.428 1.00 0.00 81 CYS A N 14
ATOM 20309 C CA . CYS A 1 81 ? -6.742 -3.594 0.323 1.00 0.00 81 CYS A CA 14
ATOM 20310 C C . CYS A 1 81 ? -6.538 -2.085 0.238 1.00 0.00 81 CYS A C 14
ATOM 20311 O O . CYS A 1 81 ? -6.188 -1.438 1.226 1.00 0.00 81 CYS A O 14
ATOM 20319 N N . LEU A 1 82 ? -6.759 -1.530 -0.948 1.00 0.00 82 LEU A N 14
ATOM 20320 C CA . LEU A 1 82 ? -6.599 -0.096 -1.164 1.00 0.00 82 LEU A CA 14
ATOM 20321 C C . LEU A 1 82 ? -7.937 0.559 -1.491 1.00 0.00 82 LEU A C 14
ATOM 20322 O O . LEU A 1 82 ? -8.489 0.362 -2.574 1.00 0.00 82 LEU A O 14
ATOM 20338 N N . LYS A 1 83 ? -8.454 1.340 -0.549 1.00 0.00 83 LYS A N 14
ATOM 20339 C CA . LYS A 1 83 ? -9.726 2.027 -0.737 1.00 0.00 83 LYS A CA 14
ATOM 20340 C C . LYS A 1 83 ? -9.521 3.373 -1.425 1.00 0.00 83 LYS A C 14
ATOM 20341 O O . LYS A 1 83 ? -8.920 4.286 -0.857 1.00 0.00 83 LYS A O 14
ATOM 20360 N N . ILE A 1 84 ? -10.024 3.490 -2.649 1.00 0.00 84 ILE A N 14
ATOM 20361 C CA . ILE A 1 84 ? -9.898 4.725 -3.412 1.00 0.00 84 ILE A CA 14
ATOM 20362 C C . ILE A 1 84 ? -11.158 5.576 -3.293 1.00 0.00 84 ILE A C 14
ATOM 20363 O O . ILE A 1 84 ? -12.237 5.067 -2.992 1.00 0.00 84 ILE A O 14
ATOM 20379 N N . ASP A 1 85 ? -11.013 6.874 -3.534 1.00 0.00 85 ASP A N 14
ATOM 20380 C CA . ASP A 1 85 ? -12.140 7.797 -3.457 1.00 0.00 85 ASP A CA 14
ATOM 20381 C C . ASP A 1 85 ? -12.929 7.801 -4.762 1.00 0.00 85 ASP A C 14
ATOM 20382 O O . ASP A 1 85 ? -13.433 8.839 -5.191 1.00 0.00 85 ASP A O 14
ATOM 20391 N N . ARG A 1 86 ? -13.031 6.633 -5.389 1.00 0.00 86 ARG A N 14
ATOM 20392 C CA . ARG A 1 86 ? -13.757 6.503 -6.647 1.00 0.00 86 ARG A CA 14
ATOM 20393 C C . ARG A 1 86 ? -13.594 7.756 -7.501 1.00 0.00 86 ARG A C 14
ATOM 20394 O O . ARG A 1 86 ? -14.531 8.187 -8.174 1.00 0.00 86 ARG A O 14
ATOM 20415 N N . ALA A 1 87 ? -12.400 8.338 -7.469 1.00 0.00 87 ALA A N 14
ATOM 20416 C CA . ALA A 1 87 ? -12.114 9.541 -8.241 1.00 0.00 87 ALA A CA 14
ATOM 20417 C C . ALA A 1 87 ? -12.241 9.276 -9.737 1.00 0.00 87 ALA A C 14
ATOM 20418 O O . ALA A 1 87 ? -11.422 8.567 -10.322 1.00 0.00 87 ALA A O 14
ATOM 20425 N N . GLU A 1 88 ? -13.272 9.849 -10.350 1.00 0.00 88 GLU A N 14
ATOM 20426 C CA . GLU A 1 88 ? -13.505 9.672 -11.778 1.00 0.00 88 GLU A CA 14
ATOM 20427 C C . GLU A 1 88 ? -12.554 10.540 -12.596 1.00 0.00 88 GLU A C 14
ATOM 20428 O O . GLU A 1 88 ? -12.097 10.141 -13.668 1.00 0.00 88 GLU A O 14
ATOM 20440 N N . THR A 1 89 ? -12.259 11.730 -12.084 1.00 0.00 89 THR A N 14
ATOM 20441 C CA . THR A 1 89 ? -11.363 12.656 -12.766 1.00 0.00 89 THR A CA 14
ATOM 20442 C C . THR A 1 89 ? -10.236 13.109 -11.846 1.00 0.00 89 THR A C 14
ATOM 20443 O O . THR A 1 89 ? -9.400 13.927 -12.230 1.00 0.00 89 THR A O 14
ATOM 20454 N N . ARG A 1 90 ? -10.218 12.572 -10.630 1.00 0.00 90 ARG A N 14
ATOM 20455 C CA . ARG A 1 90 ? -9.192 12.922 -9.655 1.00 0.00 90 ARG A CA 14
ATOM 20456 C C . ARG A 1 90 ? -8.806 14.393 -9.777 1.00 0.00 90 ARG A C 14
ATOM 20457 O O . ARG A 1 90 ? -7.632 14.726 -9.945 1.00 0.00 90 ARG A O 14
ATOM 20478 N N . LEU A 1 91 ? -9.800 15.270 -9.692 1.00 0.00 91 LEU A N 14
ATOM 20479 C CA . LEU A 1 91 ? -9.565 16.706 -9.794 1.00 0.00 91 LEU A CA 14
ATOM 20480 C C . LEU A 1 91 ? -10.326 17.460 -8.708 1.00 0.00 91 LEU A C 14
ATOM 20481 O O . LEU A 1 91 ? -9.740 18.224 -7.942 1.00 0.00 91 LEU A O 14
ATOM 20497 N N . TRP A 1 92 ? -11.634 17.239 -8.648 1.00 0.00 92 TRP A N 14
ATOM 20498 C CA . TRP A 1 92 ? -12.476 17.896 -7.654 1.00 0.00 92 TRP A CA 14
ATOM 20499 C C . TRP A 1 92 ? -13.360 16.884 -6.935 1.00 0.00 92 TRP A C 14
ATOM 20500 O O . TRP A 1 92 ? -14.563 16.809 -7.184 1.00 0.00 92 TRP A O 14
ATOM 20521 N N . SER A 1 93 ? -12.757 16.108 -6.040 1.00 0.00 93 SER A N 14
ATOM 20522 C CA . SER A 1 93 ? -13.490 15.097 -5.287 1.00 0.00 93 SER A CA 14
ATOM 20523 C C . SER A 1 93 ? -13.299 15.294 -3.786 1.00 0.00 93 SER A C 14
ATOM 20524 O O . SER A 1 93 ? -12.601 14.531 -3.118 1.00 0.00 93 SER A O 14
ATOM 20532 N N . PRO A 1 94 ? -13.934 16.342 -3.242 1.00 0.00 94 PRO A N 14
ATOM 20533 C CA . PRO A 1 94 ? -13.851 16.664 -1.814 1.00 0.00 94 PRO A CA 14
ATOM 20534 C C . PRO A 1 94 ? -14.582 15.646 -0.946 1.00 0.00 94 PRO A C 14
ATOM 20535 O O . PRO A 1 94 ? -14.023 15.126 0.019 1.00 0.00 94 PRO A O 14
ATOM 20546 N N . GLN A 1 95 ? -15.833 15.367 -1.296 1.00 0.00 95 GLN A N 14
ATOM 20547 C CA . GLN A 1 95 ? -16.640 14.410 -0.548 1.00 0.00 95 GLN A CA 14
ATOM 20548 C C . GLN A 1 95 ? -17.378 13.465 -1.490 1.00 0.00 95 GLN A C 14
ATOM 20549 O O . GLN A 1 95 ? -18.467 13.776 -1.971 1.00 0.00 95 GLN A O 14
ATOM 20563 N N . VAL A 1 96 ? -16.776 12.308 -1.751 1.00 0.00 96 VAL A N 14
ATOM 20564 C CA . VAL A 1 96 ? -17.377 11.317 -2.636 1.00 0.00 96 VAL A CA 14
ATOM 20565 C C . VAL A 1 96 ? -17.482 9.960 -1.950 1.00 0.00 96 VAL A C 14
ATOM 20566 O O . VAL A 1 96 ? -18.139 9.048 -2.452 1.00 0.00 96 VAL A O 14
ATOM 20579 N N . SER A 1 97 ? -16.831 9.833 -0.798 1.00 0.00 97 SER A N 14
ATOM 20580 C CA . SER A 1 97 ? -16.848 8.586 -0.043 1.00 0.00 97 SER A CA 14
ATOM 20581 C C . SER A 1 97 ? -17.261 8.833 1.405 1.00 0.00 97 SER A C 14
ATOM 20582 O O . SER A 1 97 ? -16.475 9.335 2.209 1.00 0.00 97 SER A O 14
ATOM 20590 N N . SER A 1 98 ? -18.499 8.476 1.730 1.00 0.00 98 SER A N 14
ATOM 20591 C CA . SER A 1 98 ? -19.019 8.662 3.080 1.00 0.00 98 SER A CA 14
ATOM 20592 C C . SER A 1 98 ? -18.938 7.363 3.877 1.00 0.00 98 SER A C 14
ATOM 20593 O O . SER A 1 98 ? -18.491 7.352 5.023 1.00 0.00 98 SER A O 14
ATOM 20601 N N . GLY A 1 99 ? -19.373 6.269 3.259 1.00 0.00 99 GLY A N 14
ATOM 20602 C CA . GLY A 1 99 ? -19.342 4.980 3.925 1.00 0.00 99 GLY A CA 14
ATOM 20603 C C . GLY A 1 99 ? -20.620 4.191 3.721 1.00 0.00 99 GLY A C 14
ATOM 20604 O O . GLY A 1 99 ? -21.704 4.754 3.566 1.00 0.00 99 GLY A O 14
ATOM 20608 N N . PRO A 1 100 ? -20.501 2.855 3.719 1.00 0.00 100 PRO A N 14
ATOM 20609 C CA . PRO A 1 100 ? -21.647 1.959 3.533 1.00 0.00 100 PRO A CA 14
ATOM 20610 C C . PRO A 1 100 ? -22.593 1.971 4.729 1.00 0.00 100 PRO A C 14
ATOM 20611 O O . PRO A 1 100 ? -22.332 1.328 5.745 1.00 0.00 100 PRO A O 14
ATOM 20622 N N . SER A 1 101 ? -23.692 2.706 4.600 1.00 0.00 101 SER A N 14
ATOM 20623 C CA . SER A 1 101 ? -24.676 2.805 5.672 1.00 0.00 101 SER A CA 14
ATOM 20624 C C . SER A 1 101 ? -24.058 3.423 6.922 1.00 0.00 101 SER A C 14
ATOM 20625 O O . SER A 1 101 ? -24.290 2.959 8.038 1.00 0.00 101 SER A O 14
ATOM 20633 N N . SER A 1 102 ? -23.268 4.474 6.726 1.00 0.00 102 SER A N 14
ATOM 20634 C CA . SER A 1 102 ? -22.612 5.155 7.836 1.00 0.00 102 SER A CA 14
ATOM 20635 C C . SER A 1 102 ? -23.135 6.581 7.984 1.00 0.00 102 SER A C 14
ATOM 20636 O O . SER A 1 102 ? -22.510 7.535 7.523 1.00 0.00 102 SER A O 14
ATOM 20644 N N . GLY A 1 103 ? -24.289 6.717 8.631 1.00 0.00 103 GLY A N 14
ATOM 20645 C CA . GLY A 1 103 ? -24.878 8.029 8.829 1.00 0.00 103 GLY A CA 14
ATOM 20646 C C . GLY A 1 103 ? -25.518 8.573 7.567 1.00 0.00 103 GLY A C 14
ATOM 20647 O O . GLY A 1 103 ? -26.660 8.242 7.249 1.00 0.00 103 GLY A O 14
ATOM 20651 N N . GLY A 1 1 ? -29.224 9.816 -6.769 1.00 0.00 1 GLY A N 15
ATOM 20652 C CA . GLY A 1 1 ? -27.856 9.363 -6.592 1.00 0.00 1 GLY A CA 15
ATOM 20653 C C . GLY A 1 1 ? -26.898 10.505 -6.320 1.00 0.00 1 GLY A C 15
ATOM 20654 O O . GLY A 1 1 ? -26.951 11.541 -6.983 1.00 0.00 1 GLY A O 15
ATOM 20658 N N . SER A 1 2 ? -26.020 10.318 -5.339 1.00 0.00 2 SER A N 15
ATOM 20659 C CA . SER A 1 2 ? -25.049 11.344 -4.977 1.00 0.00 2 SER A CA 15
ATOM 20660 C C . SER A 1 2 ? -23.641 10.930 -5.393 1.00 0.00 2 SER A C 15
ATOM 20661 O O . SER A 1 2 ? -23.327 9.742 -5.469 1.00 0.00 2 SER A O 15
ATOM 20669 N N . SER A 1 3 ? -22.796 11.920 -5.663 1.00 0.00 3 SER A N 15
ATOM 20670 C CA . SER A 1 3 ? -21.421 11.660 -6.076 1.00 0.00 3 SER A CA 15
ATOM 20671 C C . SER A 1 3 ? -20.564 11.248 -4.883 1.00 0.00 3 SER A C 15
ATOM 20672 O O . SER A 1 3 ? -20.143 12.086 -4.087 1.00 0.00 3 SER A O 15
ATOM 20680 N N . GLY A 1 4 ? -20.310 9.948 -4.766 1.00 0.00 4 GLY A N 15
ATOM 20681 C CA . GLY A 1 4 ? -19.505 9.445 -3.668 1.00 0.00 4 GLY A CA 15
ATOM 20682 C C . GLY A 1 4 ? -19.846 8.013 -3.308 1.00 0.00 4 GLY A C 15
ATOM 20683 O O . GLY A 1 4 ? -20.925 7.737 -2.784 1.00 0.00 4 GLY A O 15
ATOM 20687 N N . SER A 1 5 ? -18.924 7.098 -3.591 1.00 0.00 5 SER A N 15
ATOM 20688 C CA . SER A 1 5 ? -19.134 5.685 -3.299 1.00 0.00 5 SER A CA 15
ATOM 20689 C C . SER A 1 5 ? -17.817 5.003 -2.940 1.00 0.00 5 SER A C 15
ATOM 20690 O O . SER A 1 5 ? -16.909 4.909 -3.766 1.00 0.00 5 SER A O 15
ATOM 20698 N N . SER A 1 6 ? -17.722 4.527 -1.703 1.00 0.00 6 SER A N 15
ATOM 20699 C CA . SER A 1 6 ? -16.515 3.857 -1.233 1.00 0.00 6 SER A CA 15
ATOM 20700 C C . SER A 1 6 ? -15.944 2.945 -2.314 1.00 0.00 6 SER A C 15
ATOM 20701 O O . SER A 1 6 ? -16.663 2.145 -2.911 1.00 0.00 6 SER A O 15
ATOM 20709 N N . GLY A 1 7 ? -14.644 3.072 -2.561 1.00 0.00 7 GLY A N 15
ATOM 20710 C CA . GLY A 1 7 ? -13.996 2.255 -3.570 1.00 0.00 7 GLY A CA 15
ATOM 20711 C C . GLY A 1 7 ? -13.020 1.261 -2.972 1.00 0.00 7 GLY A C 15
ATOM 20712 O O . GLY A 1 7 ? -11.940 1.637 -2.519 1.00 0.00 7 GLY A O 15
ATOM 20716 N N . ASN A 1 8 ? -13.402 -0.012 -2.969 1.00 0.00 8 ASN A N 15
ATOM 20717 C CA . ASN A 1 8 ? -12.553 -1.063 -2.420 1.00 0.00 8 ASN A CA 15
ATOM 20718 C C . ASN A 1 8 ? -11.689 -1.690 -3.511 1.00 0.00 8 ASN A C 15
ATOM 20719 O O . ASN A 1 8 ? -12.147 -1.908 -4.632 1.00 0.00 8 ASN A O 15
ATOM 20730 N N . VAL A 1 9 ? -10.436 -1.978 -3.173 1.00 0.00 9 VAL A N 15
ATOM 20731 C CA . VAL A 1 9 ? -9.508 -2.582 -4.122 1.00 0.00 9 VAL A CA 15
ATOM 20732 C C . VAL A 1 9 ? -8.608 -3.604 -3.436 1.00 0.00 9 VAL A C 15
ATOM 20733 O O . VAL A 1 9 ? -7.845 -3.267 -2.531 1.00 0.00 9 VAL A O 15
ATOM 20746 N N . VAL A 1 10 ? -8.702 -4.855 -3.874 1.00 0.00 10 VAL A N 15
ATOM 20747 C CA . VAL A 1 10 ? -7.895 -5.927 -3.304 1.00 0.00 10 VAL A CA 15
ATOM 20748 C C . VAL A 1 10 ? -7.040 -6.599 -4.373 1.00 0.00 10 VAL A C 15
ATOM 20749 O O . VAL A 1 10 ? -7.533 -7.410 -5.158 1.00 0.00 10 VAL A O 15
ATOM 20762 N N . LEU A 1 11 ? -5.757 -6.258 -4.397 1.00 0.00 11 LEU A N 15
ATOM 20763 C CA . LEU A 1 11 ? -4.831 -6.828 -5.369 1.00 0.00 11 LEU A CA 15
ATOM 20764 C C . LEU A 1 11 ? -4.261 -8.151 -4.867 1.00 0.00 11 LEU A C 15
ATOM 20765 O O . LEU A 1 11 ? -3.843 -8.278 -3.716 1.00 0.00 11 LEU A O 15
ATOM 20781 N N . PRO A 1 12 ? -4.241 -9.160 -5.750 1.00 0.00 12 PRO A N 15
ATOM 20782 C CA . PRO A 1 12 ? -3.721 -10.491 -5.420 1.00 0.00 12 PRO A CA 15
ATOM 20783 C C . PRO A 1 12 ? -2.208 -10.493 -5.235 1.00 0.00 12 PRO A C 15
ATOM 20784 O O . PRO A 1 12 ? -1.466 -10.039 -6.105 1.00 0.00 12 PRO A O 15
ATOM 20795 N N . GLY A 1 13 ? -1.756 -11.007 -4.095 1.00 0.00 13 GLY A N 15
ATOM 20796 C CA . GLY A 1 13 ? -0.333 -11.058 -3.817 1.00 0.00 13 GLY A CA 15
ATOM 20797 C C . GLY A 1 13 ? 0.208 -12.474 -3.817 1.00 0.00 13 GLY A C 15
ATOM 20798 O O . GLY A 1 13 ? -0.397 -13.392 -4.373 1.00 0.00 13 GLY A O 15
ATOM 20802 N N . PRO A 1 14 ? 1.374 -12.668 -3.183 1.00 0.00 14 PRO A N 15
ATOM 20803 C CA . PRO A 1 14 ? 2.102 -11.583 -2.518 1.00 0.00 14 PRO A CA 15
ATOM 20804 C C . PRO A 1 14 ? 2.694 -10.589 -3.511 1.00 0.00 14 PRO A C 15
ATOM 20805 O O . PRO A 1 14 ? 2.374 -10.617 -4.698 1.00 0.00 14 PRO A O 15
ATOM 20816 N N . ALA A 1 15 ? 3.561 -9.711 -3.016 1.00 0.00 15 ALA A N 15
ATOM 20817 C CA . ALA A 1 15 ? 4.200 -8.709 -3.861 1.00 0.00 15 ALA A CA 15
ATOM 20818 C C . ALA A 1 15 ? 5.203 -9.352 -4.812 1.00 0.00 15 ALA A C 15
ATOM 20819 O O . ALA A 1 15 ? 5.566 -10.520 -4.672 1.00 0.00 15 ALA A O 15
ATOM 20826 N N . PRO A 1 16 ? 5.662 -8.575 -5.804 1.00 0.00 16 PRO A N 15
ATOM 20827 C CA . PRO A 1 16 ? 5.236 -7.183 -5.980 1.00 0.00 16 PRO A CA 15
ATOM 20828 C C . PRO A 1 16 ? 3.785 -7.074 -6.434 1.00 0.00 16 PRO A C 15
ATOM 20829 O O . PRO A 1 16 ? 3.151 -8.077 -6.764 1.00 0.00 16 PRO A O 15
ATOM 20840 N N . TRP A 1 17 ? 3.265 -5.852 -6.450 1.00 0.00 17 TRP A N 15
ATOM 20841 C CA . TRP A 1 17 ? 1.887 -5.613 -6.865 1.00 0.00 17 TRP A CA 15
ATOM 20842 C C . TRP A 1 17 ? 1.831 -5.105 -8.301 1.00 0.00 17 TRP A C 15
ATOM 20843 O O . TRP A 1 17 ? 1.093 -5.637 -9.129 1.00 0.00 17 TRP A O 15
ATOM 20864 N N . GLY A 1 18 ? 2.618 -4.074 -8.591 1.00 0.00 18 GLY A N 15
ATOM 20865 C CA . GLY A 1 18 ? 2.643 -3.512 -9.929 1.00 0.00 18 GLY A CA 15
ATOM 20866 C C . GLY A 1 18 ? 2.228 -2.054 -9.953 1.00 0.00 18 GLY A C 15
ATOM 20867 O O . GLY A 1 18 ? 2.328 -1.390 -10.986 1.00 0.00 18 GLY A O 15
ATOM 20871 N N . PHE A 1 19 ? 1.760 -1.554 -8.815 1.00 0.00 19 PHE A N 15
ATOM 20872 C CA . PHE A 1 19 ? 1.326 -0.166 -8.710 1.00 0.00 19 PHE A CA 15
ATOM 20873 C C . PHE A 1 19 ? 2.365 0.675 -7.974 1.00 0.00 19 PHE A C 15
ATOM 20874 O O . PHE A 1 19 ? 3.220 0.143 -7.265 1.00 0.00 19 PHE A O 15
ATOM 20891 N N . ARG A 1 20 ? 2.284 1.990 -8.148 1.00 0.00 20 ARG A N 15
ATOM 20892 C CA . ARG A 1 20 ? 3.218 2.905 -7.502 1.00 0.00 20 ARG A CA 15
ATOM 20893 C C . ARG A 1 20 ? 2.486 3.844 -6.548 1.00 0.00 20 ARG A C 15
ATOM 20894 O O . ARG A 1 20 ? 1.257 3.829 -6.465 1.00 0.00 20 ARG A O 15
ATOM 20915 N N . LEU A 1 21 ? 3.249 4.659 -5.828 1.00 0.00 21 LEU A N 15
ATOM 20916 C CA . LEU A 1 21 ? 2.674 5.605 -4.878 1.00 0.00 21 LEU A CA 15
ATOM 20917 C C . LEU A 1 21 ? 3.315 6.982 -5.025 1.00 0.00 21 LEU A C 15
ATOM 20918 O O . LEU A 1 21 ? 4.470 7.099 -5.436 1.00 0.00 21 LEU A O 15
ATOM 20934 N N . SER A 1 22 ? 2.559 8.020 -4.683 1.00 0.00 22 SER A N 15
ATOM 20935 C CA . SER A 1 22 ? 3.053 9.389 -4.778 1.00 0.00 22 SER A CA 15
ATOM 20936 C C . SER A 1 22 ? 2.344 10.293 -3.775 1.00 0.00 22 SER A C 15
ATOM 20937 O O . SER A 1 22 ? 1.152 10.136 -3.514 1.00 0.00 22 SER A O 15
ATOM 20945 N N . GLY A 1 23 ? 3.088 11.243 -3.214 1.00 0.00 23 GLY A N 15
ATOM 20946 C CA . GLY A 1 23 ? 2.514 12.159 -2.246 1.00 0.00 23 GLY A CA 15
ATOM 20947 C C . GLY A 1 23 ? 2.698 11.683 -0.818 1.00 0.00 23 GLY A C 15
ATOM 20948 O O . GLY A 1 23 ? 3.437 10.733 -0.563 1.00 0.00 23 GLY A O 15
ATOM 20952 N N . GLY A 1 24 ? 2.024 12.346 0.117 1.00 0.00 24 GLY A N 15
ATOM 20953 C CA . GLY A 1 24 ? 2.132 11.972 1.515 1.00 0.00 24 GLY A CA 15
ATOM 20954 C C . GLY A 1 24 ? 1.650 13.067 2.446 1.00 0.00 24 GLY A C 15
ATOM 20955 O O . GLY A 1 24 ? 1.963 14.241 2.249 1.00 0.00 24 GLY A O 15
ATOM 20959 N N . ILE A 1 25 ? 0.887 12.682 3.463 1.00 0.00 25 ILE A N 15
ATOM 20960 C CA . ILE A 1 25 ? 0.361 13.639 4.428 1.00 0.00 25 ILE A CA 15
ATOM 20961 C C . ILE A 1 25 ? 1.417 14.671 4.810 1.00 0.00 25 ILE A C 15
ATOM 20962 O O . ILE A 1 25 ? 1.100 15.833 5.069 1.00 0.00 25 ILE A O 15
ATOM 20978 N N . ASP A 1 26 ? 2.673 14.240 4.842 1.00 0.00 26 ASP A N 15
ATOM 20979 C CA . ASP A 1 26 ? 3.777 15.127 5.190 1.00 0.00 26 ASP A CA 15
ATOM 20980 C C . ASP A 1 26 ? 4.002 16.169 4.098 1.00 0.00 26 ASP A C 15
ATOM 20981 O O . ASP A 1 26 ? 4.302 17.328 4.384 1.00 0.00 26 ASP A O 15
ATOM 20990 N N . PHE A 1 27 ? 3.855 15.747 2.846 1.00 0.00 27 PHE A N 15
ATOM 20991 C CA . PHE A 1 27 ? 4.044 16.643 1.711 1.00 0.00 27 PHE A CA 15
ATOM 20992 C C . PHE A 1 27 ? 2.732 17.323 1.331 1.00 0.00 27 PHE A C 15
ATOM 20993 O O . PHE A 1 27 ? 2.574 17.809 0.212 1.00 0.00 27 PHE A O 15
ATOM 21010 N N . ASN A 1 28 ? 1.793 17.351 2.271 1.00 0.00 28 ASN A N 15
ATOM 21011 C CA . ASN A 1 28 ? 0.494 17.970 2.035 1.00 0.00 28 ASN A CA 15
ATOM 21012 C C . ASN A 1 28 ? -0.135 17.442 0.748 1.00 0.00 28 ASN A C 15
ATOM 21013 O O . ASN A 1 28 ? -0.912 18.138 0.095 1.00 0.00 28 ASN A O 15
ATOM 21024 N N . GLN A 1 29 ? 0.208 16.208 0.392 1.00 0.00 29 GLN A N 15
ATOM 21025 C CA . GLN A 1 29 ? -0.323 15.587 -0.816 1.00 0.00 29 GLN A CA 15
ATOM 21026 C C . GLN A 1 29 ? -0.879 14.200 -0.515 1.00 0.00 29 GLN A C 15
ATOM 21027 O O . GLN A 1 29 ? -0.282 13.409 0.216 1.00 0.00 29 GLN A O 15
ATOM 21041 N N . PRO A 1 30 ? -2.052 13.894 -1.091 1.00 0.00 30 PRO A N 15
ATOM 21042 C CA . PRO A 1 30 ? -2.715 12.601 -0.900 1.00 0.00 30 PRO A CA 15
ATOM 21043 C C . PRO A 1 30 ? -1.969 11.460 -1.584 1.00 0.00 30 PRO A C 15
ATOM 21044 O O . PRO A 1 30 ? -1.479 11.609 -2.704 1.00 0.00 30 PRO A O 15
ATOM 21055 N N . LEU A 1 31 ? -1.888 10.321 -0.905 1.00 0.00 31 LEU A N 15
ATOM 21056 C CA . LEU A 1 31 ? -1.202 9.154 -1.448 1.00 0.00 31 LEU A CA 15
ATOM 21057 C C . LEU A 1 31 ? -1.905 8.644 -2.702 1.00 0.00 31 LEU A C 15
ATOM 21058 O O . LEU A 1 31 ? -2.934 7.974 -2.621 1.00 0.00 31 LEU A O 15
ATOM 21074 N N . VAL A 1 32 ? -1.341 8.966 -3.862 1.00 0.00 32 VAL A N 15
ATOM 21075 C CA . VAL A 1 32 ? -1.911 8.538 -5.134 1.00 0.00 32 VAL A CA 15
ATOM 21076 C C . VAL A 1 32 ? -0.948 7.631 -5.891 1.00 0.00 32 VAL A C 15
ATOM 21077 O O . VAL A 1 32 ? 0.234 7.546 -5.555 1.00 0.00 32 VAL A O 15
ATOM 21090 N N . ILE A 1 33 ? -1.461 6.954 -6.913 1.00 0.00 33 ILE A N 15
ATOM 21091 C CA . ILE A 1 33 ? -0.645 6.053 -7.718 1.00 0.00 33 ILE A CA 15
ATOM 21092 C C . ILE A 1 33 ? 0.133 6.820 -8.782 1.00 0.00 33 ILE A C 15
ATOM 21093 O O . ILE A 1 33 ? -0.414 7.688 -9.464 1.00 0.00 33 ILE A O 15
ATOM 21109 N N . THR A 1 34 ? 1.414 6.493 -8.920 1.00 0.00 34 THR A N 15
ATOM 21110 C CA . THR A 1 34 ? 2.269 7.150 -9.901 1.00 0.00 34 THR A CA 15
ATOM 21111 C C . THR A 1 34 ? 2.150 6.485 -11.268 1.00 0.00 34 THR A C 15
ATOM 21112 O O . THR A 1 34 ? 2.023 7.161 -12.289 1.00 0.00 34 THR A O 15
ATOM 21123 N N . ARG A 1 35 ? 2.190 5.157 -11.280 1.00 0.00 35 ARG A N 15
ATOM 21124 C CA . ARG A 1 35 ? 2.087 4.400 -12.522 1.00 0.00 35 ARG A CA 15
ATOM 21125 C C . ARG A 1 35 ? 1.445 3.038 -12.277 1.00 0.00 35 ARG A C 15
ATOM 21126 O O . ARG A 1 35 ? 1.367 2.573 -11.139 1.00 0.00 35 ARG A O 15
ATOM 21147 N N . ILE A 1 36 ? 0.986 2.404 -13.351 1.00 0.00 36 ILE A N 15
ATOM 21148 C CA . ILE A 1 36 ? 0.352 1.096 -13.252 1.00 0.00 36 ILE A CA 15
ATOM 21149 C C . ILE A 1 36 ? 0.905 0.136 -14.300 1.00 0.00 36 ILE A C 15
ATOM 21150 O O . ILE A 1 36 ? 0.917 0.440 -15.493 1.00 0.00 36 ILE A O 15
ATOM 21166 N N . THR A 1 37 ? 1.363 -1.027 -13.846 1.00 0.00 37 THR A N 15
ATOM 21167 C CA . THR A 1 37 ? 1.917 -2.033 -14.743 1.00 0.00 37 THR A CA 15
ATOM 21168 C C . THR A 1 37 ? 0.870 -2.519 -15.738 1.00 0.00 37 THR A C 15
ATOM 21169 O O . THR A 1 37 ? -0.169 -3.065 -15.366 1.00 0.00 37 THR A O 15
ATOM 21180 N N . PRO A 1 38 ? 1.147 -2.319 -17.035 1.00 0.00 38 PRO A N 15
ATOM 21181 C CA . PRO A 1 38 ? 0.240 -2.732 -18.111 1.00 0.00 38 PRO A CA 15
ATOM 21182 C C . PRO A 1 38 ? 0.169 -4.248 -18.259 1.00 0.00 38 PRO A C 15
ATOM 21183 O O . PRO A 1 38 ? 1.152 -4.892 -18.622 1.00 0.00 38 PRO A O 15
ATOM 21194 N N . GLY A 1 39 ? -1.002 -4.811 -17.977 1.00 0.00 39 GLY A N 15
ATOM 21195 C CA . GLY A 1 39 ? -1.179 -6.247 -18.085 1.00 0.00 39 GLY A CA 15
ATOM 21196 C C . GLY A 1 39 ? -0.513 -7.001 -16.951 1.00 0.00 39 GLY A C 15
ATOM 21197 O O . GLY A 1 39 ? 0.443 -7.746 -17.169 1.00 0.00 39 GLY A O 15
ATOM 21201 N N . SER A 1 40 ? -1.017 -6.807 -15.737 1.00 0.00 40 SER A N 15
ATOM 21202 C CA . SER A 1 40 ? -0.461 -7.470 -14.563 1.00 0.00 40 SER A CA 15
ATOM 21203 C C . SER A 1 40 ? -1.375 -7.292 -13.355 1.00 0.00 40 SER A C 15
ATOM 21204 O O . SER A 1 40 ? -2.468 -6.736 -13.464 1.00 0.00 40 SER A O 15
ATOM 21212 N N . LYS A 1 41 ? -0.918 -7.768 -12.201 1.00 0.00 41 LYS A N 15
ATOM 21213 C CA . LYS A 1 41 ? -1.692 -7.662 -10.970 1.00 0.00 41 LYS A CA 15
ATOM 21214 C C . LYS A 1 41 ? -2.138 -6.223 -10.730 1.00 0.00 41 LYS A C 15
ATOM 21215 O O . LYS A 1 41 ? -3.149 -5.978 -10.072 1.00 0.00 41 LYS A O 15
ATOM 21234 N N . ALA A 1 42 ? -1.379 -5.275 -11.269 1.00 0.00 42 ALA A N 15
ATOM 21235 C CA . ALA A 1 42 ? -1.698 -3.861 -11.116 1.00 0.00 42 ALA A CA 15
ATOM 21236 C C . ALA A 1 42 ? -2.868 -3.463 -12.010 1.00 0.00 42 ALA A C 15
ATOM 21237 O O . ALA A 1 42 ? -3.978 -3.236 -11.531 1.00 0.00 42 ALA A O 15
ATOM 21244 N N . ALA A 1 43 ? -2.611 -3.380 -13.311 1.00 0.00 43 ALA A N 15
ATOM 21245 C CA . ALA A 1 43 ? -3.644 -3.011 -14.272 1.00 0.00 43 ALA A CA 15
ATOM 21246 C C . ALA A 1 43 ? -4.811 -3.992 -14.228 1.00 0.00 43 ALA A C 15
ATOM 21247 O O . ALA A 1 43 ? -5.972 -3.587 -14.185 1.00 0.00 43 ALA A O 15
ATOM 21254 N N . ALA A 1 44 ? -4.494 -5.282 -14.239 1.00 0.00 44 ALA A N 15
ATOM 21255 C CA . ALA A 1 44 ? -5.516 -6.320 -14.199 1.00 0.00 44 ALA A CA 15
ATOM 21256 C C . ALA A 1 44 ? -6.478 -6.099 -13.037 1.00 0.00 44 ALA A C 15
ATOM 21257 O O . ALA A 1 44 ? -7.571 -6.665 -13.006 1.00 0.00 44 ALA A O 15
ATOM 21264 N N . ALA A 1 45 ? -6.065 -5.272 -12.082 1.00 0.00 45 ALA A N 15
ATOM 21265 C CA . ALA A 1 45 ? -6.891 -4.974 -10.918 1.00 0.00 45 ALA A CA 15
ATOM 21266 C C . ALA A 1 45 ? -7.624 -3.648 -11.090 1.00 0.00 45 ALA A C 15
ATOM 21267 O O . ALA A 1 45 ? -8.021 -3.017 -10.111 1.00 0.00 45 ALA A O 15
ATOM 21274 N N . ASN A 1 46 ? -7.798 -3.231 -12.339 1.00 0.00 46 ASN A N 15
ATOM 21275 C CA . ASN A 1 46 ? -8.482 -1.978 -12.638 1.00 0.00 46 ASN A CA 15
ATOM 21276 C C . ASN A 1 46 ? -7.805 -0.807 -11.933 1.00 0.00 46 ASN A C 15
ATOM 21277 O O . ASN A 1 46 ? -8.473 0.091 -11.417 1.00 0.00 46 ASN A O 15
ATOM 21288 N N . LEU A 1 47 ? -6.477 -0.821 -11.916 1.00 0.00 47 LEU A N 15
ATOM 21289 C CA . LEU A 1 47 ? -5.709 0.240 -11.275 1.00 0.00 47 LEU A CA 15
ATOM 21290 C C . LEU A 1 47 ? -5.338 1.327 -12.279 1.00 0.00 47 LEU A C 15
ATOM 21291 O O . LEU A 1 47 ? -5.260 1.074 -13.482 1.00 0.00 47 LEU A O 15
ATOM 21307 N N . CYS A 1 48 ? -5.111 2.535 -11.777 1.00 0.00 48 CYS A N 15
ATOM 21308 C CA . CYS A 1 48 ? -4.747 3.661 -12.630 1.00 0.00 48 CYS A CA 15
ATOM 21309 C C . CYS A 1 48 ? -4.035 4.745 -11.827 1.00 0.00 48 CYS A C 15
ATOM 21310 O O . CYS A 1 48 ? -4.363 5.011 -10.670 1.00 0.00 48 CYS A O 15
ATOM 21318 N N . PRO A 1 49 ? -3.036 5.385 -12.451 1.00 0.00 49 PRO A N 15
ATOM 21319 C CA . PRO A 1 49 ? -2.256 6.449 -11.812 1.00 0.00 49 PRO A CA 15
ATOM 21320 C C . PRO A 1 49 ? -3.072 7.721 -11.604 1.00 0.00 49 PRO A C 15
ATOM 21321 O O . PRO A 1 49 ? -3.328 8.468 -12.548 1.00 0.00 49 PRO A O 15
ATOM 21332 N N . GLY A 1 50 ? -3.478 7.961 -10.361 1.00 0.00 50 GLY A N 15
ATOM 21333 C CA . GLY A 1 50 ? -4.261 9.144 -10.052 1.00 0.00 50 GLY A CA 15
ATOM 21334 C C . GLY A 1 50 ? -5.252 8.906 -8.930 1.00 0.00 50 GLY A C 15
ATOM 21335 O O . GLY A 1 50 ? -5.785 9.854 -8.353 1.00 0.00 50 GLY A O 15
ATOM 21339 N N . ASP A 1 51 ? -5.500 7.638 -8.621 1.00 0.00 51 ASP A N 15
ATOM 21340 C CA . ASP A 1 51 ? -6.434 7.279 -7.560 1.00 0.00 51 ASP A CA 15
ATOM 21341 C C . ASP A 1 51 ? -5.952 7.801 -6.211 1.00 0.00 51 ASP A C 15
ATOM 21342 O O . ASP A 1 51 ? -4.750 7.901 -5.966 1.00 0.00 51 ASP A O 15
ATOM 21351 N N . VAL A 1 52 ? -6.898 8.134 -5.338 1.00 0.00 52 VAL A N 15
ATOM 21352 C CA . VAL A 1 52 ? -6.570 8.647 -4.013 1.00 0.00 52 VAL A CA 15
ATOM 21353 C C . VAL A 1 52 ? -6.671 7.550 -2.960 1.00 0.00 52 VAL A C 15
ATOM 21354 O O . VAL A 1 52 ? -7.761 7.063 -2.658 1.00 0.00 52 VAL A O 15
ATOM 21367 N N . ILE A 1 53 ? -5.527 7.166 -2.402 1.00 0.00 53 ILE A N 15
ATOM 21368 C CA . ILE A 1 53 ? -5.487 6.127 -1.380 1.00 0.00 53 ILE A CA 15
ATOM 21369 C C . ILE A 1 53 ? -6.098 6.619 -0.072 1.00 0.00 53 ILE A C 15
ATOM 21370 O O . ILE A 1 53 ? -5.455 7.338 0.694 1.00 0.00 53 ILE A O 15
ATOM 21386 N N . LEU A 1 54 ? -7.342 6.226 0.178 1.00 0.00 54 LEU A N 15
ATOM 21387 C CA . LEU A 1 54 ? -8.040 6.625 1.395 1.00 0.00 54 LEU A CA 15
ATOM 21388 C C . LEU A 1 54 ? -7.511 5.858 2.602 1.00 0.00 54 LEU A C 15
ATOM 21389 O O . LEU A 1 54 ? -7.298 6.431 3.670 1.00 0.00 54 LEU A O 15
ATOM 21405 N N . ALA A 1 55 ? -7.300 4.558 2.425 1.00 0.00 55 ALA A N 15
ATOM 21406 C CA . ALA A 1 55 ? -6.792 3.713 3.498 1.00 0.00 55 ALA A CA 15
ATOM 21407 C C . ALA A 1 55 ? -5.912 2.595 2.948 1.00 0.00 55 ALA A C 15
ATOM 21408 O O . ALA A 1 55 ? -6.146 2.093 1.849 1.00 0.00 55 ALA A O 15
ATOM 21415 N N . ILE A 1 56 ? -4.899 2.212 3.718 1.00 0.00 56 ILE A N 15
ATOM 21416 C CA . ILE A 1 56 ? -3.985 1.154 3.307 1.00 0.00 56 ILE A CA 15
ATOM 21417 C C . ILE A 1 56 ? -4.135 -0.078 4.194 1.00 0.00 56 ILE A C 15
ATOM 21418 O O . ILE A 1 56 ? -4.044 0.012 5.418 1.00 0.00 56 ILE A O 15
ATOM 21434 N N . ASP A 1 57 ? -4.365 -1.226 3.567 1.00 0.00 57 ASP A N 15
ATOM 21435 C CA . ASP A 1 57 ? -4.524 -2.478 4.299 1.00 0.00 57 ASP A CA 15
ATOM 21436 C C . ASP A 1 57 ? -5.551 -2.326 5.417 1.00 0.00 57 ASP A C 15
ATOM 21437 O O . ASP A 1 57 ? -5.450 -2.973 6.459 1.00 0.00 57 ASP A O 15
ATOM 21446 N N . GLY A 1 58 ? -6.540 -1.465 5.193 1.00 0.00 58 GLY A N 15
ATOM 21447 C CA . GLY A 1 58 ? -7.570 -1.243 6.191 1.00 0.00 58 GLY A CA 15
ATOM 21448 C C . GLY A 1 58 ? -7.144 -0.248 7.252 1.00 0.00 58 GLY A C 15
ATOM 21449 O O . GLY A 1 58 ? -7.442 -0.424 8.434 1.00 0.00 58 GLY A O 15
ATOM 21453 N N . PHE A 1 59 ? -6.445 0.801 6.831 1.00 0.00 59 PHE A N 15
ATOM 21454 C CA . PHE A 1 59 ? -5.975 1.827 7.754 1.00 0.00 59 PHE A CA 15
ATOM 21455 C C . PHE A 1 59 ? -5.842 3.174 7.048 1.00 0.00 59 PHE A C 15
ATOM 21456 O O . PHE A 1 59 ? -4.951 3.368 6.222 1.00 0.00 59 PHE A O 15
ATOM 21473 N N . GLY A 1 60 ? -6.735 4.101 7.379 1.00 0.00 60 GLY A N 15
ATOM 21474 C CA . GLY A 1 60 ? -6.701 5.416 6.768 1.00 0.00 60 GLY A CA 15
ATOM 21475 C C . GLY A 1 60 ? -5.318 6.035 6.802 1.00 0.00 60 GLY A C 15
ATOM 21476 O O . GLY A 1 60 ? -4.544 5.796 7.730 1.00 0.00 60 GLY A O 15
ATOM 21480 N N . THR A 1 61 ? -5.003 6.834 5.787 1.00 0.00 61 THR A N 15
ATOM 21481 C CA . THR A 1 61 ? -3.703 7.487 5.702 1.00 0.00 61 THR A CA 15
ATOM 21482 C C . THR A 1 61 ? -3.755 8.893 6.287 1.00 0.00 61 THR A C 15
ATOM 21483 O O . THR A 1 61 ? -3.122 9.814 5.771 1.00 0.00 61 THR A O 15
ATOM 21494 N N . GLU A 1 62 ? -4.512 9.052 7.368 1.00 0.00 62 GLU A N 15
ATOM 21495 C CA . GLU A 1 62 ? -4.646 10.348 8.023 1.00 0.00 62 GLU A CA 15
ATOM 21496 C C . GLU A 1 62 ? -3.405 10.670 8.850 1.00 0.00 62 GLU A C 15
ATOM 21497 O O . GLU A 1 62 ? -3.086 11.836 9.082 1.00 0.00 62 GLU A O 15
ATOM 21509 N N . SER A 1 63 ? -2.709 9.628 9.294 1.00 0.00 63 SER A N 15
ATOM 21510 C CA . SER A 1 63 ? -1.506 9.798 10.099 1.00 0.00 63 SER A CA 15
ATOM 21511 C C . SER A 1 63 ? -0.374 8.917 9.578 1.00 0.00 63 SER A C 15
ATOM 21512 O O . SER A 1 63 ? 0.575 8.616 10.301 1.00 0.00 63 SER A O 15
ATOM 21520 N N . MET A 1 64 ? -0.483 8.508 8.318 1.00 0.00 64 MET A N 15
ATOM 21521 C CA . MET A 1 64 ? 0.531 7.663 7.699 1.00 0.00 64 MET A CA 15
ATOM 21522 C C . MET A 1 64 ? 1.236 8.401 6.566 1.00 0.00 64 MET A C 15
ATOM 21523 O O . MET A 1 64 ? 0.658 8.621 5.501 1.00 0.00 64 MET A O 15
ATOM 21537 N N . THR A 1 65 ? 2.488 8.781 6.801 1.00 0.00 65 THR A N 15
ATOM 21538 C CA . THR A 1 65 ? 3.271 9.495 5.800 1.00 0.00 65 THR A CA 15
ATOM 21539 C C . THR A 1 65 ? 3.744 8.554 4.698 1.00 0.00 65 THR A C 15
ATOM 21540 O O . THR A 1 65 ? 3.666 7.333 4.835 1.00 0.00 65 THR A O 15
ATOM 21551 N N . HIS A 1 66 ? 4.235 9.130 3.605 1.00 0.00 66 HIS A N 15
ATOM 21552 C CA . HIS A 1 66 ? 4.723 8.342 2.479 1.00 0.00 66 HIS A CA 15
ATOM 21553 C C . HIS A 1 66 ? 5.636 7.217 2.958 1.00 0.00 66 HIS A C 15
ATOM 21554 O O . HIS A 1 66 ? 5.460 6.059 2.581 1.00 0.00 66 HIS A O 15
ATOM 21569 N N . ALA A 1 67 ? 6.611 7.566 3.791 1.00 0.00 67 ALA A N 15
ATOM 21570 C CA . ALA A 1 67 ? 7.550 6.586 4.322 1.00 0.00 67 ALA A CA 15
ATOM 21571 C C . ALA A 1 67 ? 6.820 5.477 5.071 1.00 0.00 67 ALA A C 15
ATOM 21572 O O . ALA A 1 67 ? 7.151 4.299 4.933 1.00 0.00 67 ALA A O 15
ATOM 21579 N N . ASP A 1 68 ? 5.827 5.860 5.866 1.00 0.00 68 ASP A N 15
ATOM 21580 C CA . ASP A 1 68 ? 5.050 4.898 6.638 1.00 0.00 68 ASP A CA 15
ATOM 21581 C C . ASP A 1 68 ? 4.317 3.928 5.716 1.00 0.00 68 ASP A C 15
ATOM 21582 O O . ASP A 1 68 ? 4.236 2.732 5.995 1.00 0.00 68 ASP A O 15
ATOM 21591 N N . ALA A 1 69 ? 3.782 4.452 4.618 1.00 0.00 69 ALA A N 15
ATOM 21592 C CA . ALA A 1 69 ? 3.057 3.633 3.656 1.00 0.00 69 ALA A CA 15
ATOM 21593 C C . ALA A 1 69 ? 3.918 2.476 3.160 1.00 0.00 69 ALA A C 15
ATOM 21594 O O . ALA A 1 69 ? 3.432 1.358 2.988 1.00 0.00 69 ALA A O 15
ATOM 21601 N N . GLN A 1 70 ? 5.198 2.753 2.931 1.00 0.00 70 GLN A N 15
ATOM 21602 C CA . GLN A 1 70 ? 6.125 1.734 2.453 1.00 0.00 70 GLN A CA 15
ATOM 21603 C C . GLN A 1 70 ? 6.206 0.569 3.433 1.00 0.00 70 GLN A C 15
ATOM 21604 O O . GLN A 1 70 ? 6.391 -0.581 3.033 1.00 0.00 70 GLN A O 15
ATOM 21618 N N . ASP A 1 71 ? 6.068 0.873 4.719 1.00 0.00 71 ASP A N 15
ATOM 21619 C CA . ASP A 1 71 ? 6.125 -0.149 5.757 1.00 0.00 71 ASP A CA 15
ATOM 21620 C C . ASP A 1 71 ? 4.823 -0.944 5.810 1.00 0.00 71 ASP A C 15
ATOM 21621 O O . ASP A 1 71 ? 4.747 -1.986 6.460 1.00 0.00 71 ASP A O 15
ATOM 21630 N N . ARG A 1 72 ? 3.802 -0.442 5.123 1.00 0.00 72 ARG A N 15
ATOM 21631 C CA . ARG A 1 72 ? 2.503 -1.104 5.093 1.00 0.00 72 ARG A CA 15
ATOM 21632 C C . ARG A 1 72 ? 2.350 -1.944 3.829 1.00 0.00 72 ARG A C 15
ATOM 21633 O O . ARG A 1 72 ? 1.733 -3.010 3.851 1.00 0.00 72 ARG A O 15
ATOM 21654 N N . ILE A 1 73 ? 2.913 -1.456 2.729 1.00 0.00 73 ILE A N 15
ATOM 21655 C CA . ILE A 1 73 ? 2.839 -2.162 1.456 1.00 0.00 73 ILE A CA 15
ATOM 21656 C C . ILE A 1 73 ? 3.868 -3.286 1.390 1.00 0.00 73 ILE A C 15
ATOM 21657 O O . ILE A 1 73 ? 3.599 -4.358 0.848 1.00 0.00 73 ILE A O 15
ATOM 21673 N N . LYS A 1 74 ? 5.047 -3.035 1.947 1.00 0.00 74 LYS A N 15
ATOM 21674 C CA . LYS A 1 74 ? 6.117 -4.026 1.956 1.00 0.00 74 LYS A CA 15
ATOM 21675 C C . LYS A 1 74 ? 5.775 -5.188 2.882 1.00 0.00 74 LYS A C 15
ATOM 21676 O O . LYS A 1 74 ? 6.048 -6.346 2.568 1.00 0.00 74 LYS A O 15
ATOM 21695 N N . ALA A 1 75 ? 5.174 -4.871 4.025 1.00 0.00 75 ALA A N 15
ATOM 21696 C CA . ALA A 1 75 ? 4.792 -5.889 4.995 1.00 0.00 75 ALA A CA 15
ATOM 21697 C C . ALA A 1 75 ? 3.352 -6.343 4.776 1.00 0.00 75 ALA A C 15
ATOM 21698 O O . ALA A 1 75 ? 2.759 -6.994 5.636 1.00 0.00 75 ALA A O 15
ATOM 21705 N N . ALA A 1 76 ? 2.796 -5.993 3.621 1.00 0.00 76 ALA A N 15
ATOM 21706 C CA . ALA A 1 76 ? 1.426 -6.366 3.289 1.00 0.00 76 ALA A CA 15
ATOM 21707 C C . ALA A 1 76 ? 1.215 -7.869 3.439 1.00 0.00 76 ALA A C 15
ATOM 21708 O O . ALA A 1 76 ? 2.111 -8.591 3.875 1.00 0.00 76 ALA A O 15
ATOM 21715 N N . SER A 1 77 ? 0.024 -8.333 3.075 1.00 0.00 77 SER A N 15
ATOM 21716 C CA . SER A 1 77 ? -0.307 -9.750 3.173 1.00 0.00 77 SER A CA 15
ATOM 21717 C C . SER A 1 77 ? -0.589 -10.339 1.794 1.00 0.00 77 SER A C 15
ATOM 21718 O O . SER A 1 77 ? -0.571 -9.629 0.788 1.00 0.00 77 SER A O 15
ATOM 21726 N N . TYR A 1 78 ? -0.848 -11.641 1.755 1.00 0.00 78 TYR A N 15
ATOM 21727 C CA . TYR A 1 78 ? -1.131 -12.327 0.500 1.00 0.00 78 TYR A CA 15
ATOM 21728 C C . TYR A 1 78 ? -1.972 -11.450 -0.423 1.00 0.00 78 TYR A C 15
ATOM 21729 O O . TYR A 1 78 ? -1.913 -11.583 -1.645 1.00 0.00 78 TYR A O 15
ATOM 21747 N N . GLN A 1 79 ? -2.753 -10.555 0.172 1.00 0.00 79 GLN A N 15
ATOM 21748 C CA . GLN A 1 79 ? -3.606 -9.656 -0.596 1.00 0.00 79 GLN A CA 15
ATOM 21749 C C . GLN A 1 79 ? -3.506 -8.228 -0.069 1.00 0.00 79 GLN A C 15
ATOM 21750 O O . GLN A 1 79 ? -3.556 -7.996 1.140 1.00 0.00 79 GLN A O 15
ATOM 21764 N N . LEU A 1 80 ? -3.364 -7.274 -0.982 1.00 0.00 80 LEU A N 15
ATOM 21765 C CA . LEU A 1 80 ? -3.257 -5.868 -0.609 1.00 0.00 80 LEU A CA 15
ATOM 21766 C C . LEU A 1 80 ? -4.608 -5.169 -0.724 1.00 0.00 80 LEU A C 15
ATOM 21767 O O . LEU A 1 80 ? -5.198 -5.111 -1.804 1.00 0.00 80 LEU A O 15
ATOM 21783 N N . CYS A 1 81 ? -5.091 -4.639 0.394 1.00 0.00 81 CYS A N 15
ATOM 21784 C CA . CYS A 1 81 ? -6.373 -3.943 0.418 1.00 0.00 81 CYS A CA 15
ATOM 21785 C C . CYS A 1 81 ? -6.170 -2.431 0.432 1.00 0.00 81 CYS A C 15
ATOM 21786 O O . CYS A 1 81 ? -5.776 -1.856 1.447 1.00 0.00 81 CYS A O 15
ATOM 21794 N N . LEU A 1 82 ? -6.440 -1.794 -0.702 1.00 0.00 82 LEU A N 15
ATOM 21795 C CA . LEU A 1 82 ? -6.286 -0.348 -0.822 1.00 0.00 82 LEU A CA 15
ATOM 21796 C C . LEU A 1 82 ? -7.623 0.318 -1.130 1.00 0.00 82 LEU A C 15
ATOM 21797 O O . LEU A 1 82 ? -8.355 -0.115 -2.020 1.00 0.00 82 LEU A O 15
ATOM 21813 N N . LYS A 1 83 ? -7.935 1.376 -0.390 1.00 0.00 83 LYS A N 15
ATOM 21814 C CA . LYS A 1 83 ? -9.182 2.107 -0.585 1.00 0.00 83 LYS A CA 15
ATOM 21815 C C . LYS A 1 83 ? -8.974 3.302 -1.510 1.00 0.00 83 LYS A C 15
ATOM 21816 O O . LYS A 1 83 ? -7.955 3.988 -1.432 1.00 0.00 83 LYS A O 15
ATOM 21835 N N . ILE A 1 84 ? -9.946 3.545 -2.383 1.00 0.00 84 ILE A N 15
ATOM 21836 C CA . ILE A 1 84 ? -9.869 4.659 -3.320 1.00 0.00 84 ILE A CA 15
ATOM 21837 C C . ILE A 1 84 ? -11.166 5.461 -3.327 1.00 0.00 84 ILE A C 15
ATOM 21838 O O . ILE A 1 84 ? -12.245 4.918 -3.091 1.00 0.00 84 ILE A O 15
ATOM 21854 N N . ASP A 1 85 ? -11.053 6.756 -3.602 1.00 0.00 85 ASP A N 15
ATOM 21855 C CA . ASP A 1 85 ? -12.217 7.633 -3.644 1.00 0.00 85 ASP A CA 15
ATOM 21856 C C . ASP A 1 85 ? -12.574 7.994 -5.083 1.00 0.00 85 ASP A C 15
ATOM 21857 O O . ASP A 1 85 ? -13.002 9.113 -5.365 1.00 0.00 85 ASP A O 15
ATOM 21866 N N . ARG A 1 86 ? -12.395 7.038 -5.989 1.00 0.00 86 ARG A N 15
ATOM 21867 C CA . ARG A 1 86 ? -12.696 7.256 -7.399 1.00 0.00 86 ARG A CA 15
ATOM 21868 C C . ARG A 1 86 ? -12.390 8.695 -7.804 1.00 0.00 86 ARG A C 15
ATOM 21869 O O . ARG A 1 86 ? -13.210 9.359 -8.437 1.00 0.00 86 ARG A O 15
ATOM 21890 N N . ALA A 1 87 ? -11.205 9.169 -7.435 1.00 0.00 87 ALA A N 15
ATOM 21891 C CA . ALA A 1 87 ? -10.791 10.528 -7.761 1.00 0.00 87 ALA A CA 15
ATOM 21892 C C . ALA A 1 87 ? -10.587 10.694 -9.263 1.00 0.00 87 ALA A C 15
ATOM 21893 O O . ALA A 1 87 ? -9.622 10.180 -9.828 1.00 0.00 87 ALA A O 15
ATOM 21900 N N . GLU A 1 88 ? -11.502 11.414 -9.904 1.00 0.00 88 GLU A N 15
ATOM 21901 C CA . GLU A 1 88 ? -11.423 11.646 -11.341 1.00 0.00 88 GLU A CA 15
ATOM 21902 C C . GLU A 1 88 ? -10.552 12.861 -11.649 1.00 0.00 88 GLU A C 15
ATOM 21903 O O . GLU A 1 88 ? -9.728 12.834 -12.564 1.00 0.00 88 GLU A O 15
ATOM 21915 N N . THR A 1 89 ? -10.742 13.927 -10.878 1.00 0.00 89 THR A N 15
ATOM 21916 C CA . THR A 1 89 ? -9.977 15.153 -11.069 1.00 0.00 89 THR A CA 15
ATOM 21917 C C . THR A 1 89 ? -9.302 15.587 -9.772 1.00 0.00 89 THR A C 15
ATOM 21918 O O . THR A 1 89 ? -8.480 16.504 -9.766 1.00 0.00 89 THR A O 15
ATOM 21929 N N . ARG A 1 90 ? -9.654 14.922 -8.676 1.00 0.00 90 ARG A N 15
ATOM 21930 C CA . ARG A 1 90 ? -9.082 15.240 -7.374 1.00 0.00 90 ARG A CA 15
ATOM 21931 C C . ARG A 1 90 ? -9.126 16.743 -7.112 1.00 0.00 90 ARG A C 15
ATOM 21932 O O . ARG A 1 90 ? -8.128 17.344 -6.712 1.00 0.00 90 ARG A O 15
ATOM 21953 N N . LEU A 1 91 ? -10.288 17.344 -7.343 1.00 0.00 91 LEU A N 15
ATOM 21954 C CA . LEU A 1 91 ? -10.463 18.777 -7.133 1.00 0.00 91 LEU A CA 15
ATOM 21955 C C . LEU A 1 91 ? -10.966 19.064 -5.722 1.00 0.00 91 LEU A C 15
ATOM 21956 O O . LEU A 1 91 ? -11.577 18.206 -5.084 1.00 0.00 91 LEU A O 15
ATOM 21972 N N . TRP A 1 92 ? -10.707 20.275 -5.242 1.00 0.00 92 TRP A N 15
ATOM 21973 C CA . TRP A 1 92 ? -11.135 20.675 -3.906 1.00 0.00 92 TRP A CA 15
ATOM 21974 C C . TRP A 1 92 ? -12.485 20.056 -3.560 1.00 0.00 92 TRP A C 15
ATOM 21975 O O . TRP A 1 92 ? -13.534 20.590 -3.921 1.00 0.00 92 TRP A O 15
ATOM 21996 N N . SER A 1 93 ? -12.452 18.928 -2.857 1.00 0.00 93 SER A N 15
ATOM 21997 C CA . SER A 1 93 ? -13.673 18.236 -2.465 1.00 0.00 93 SER A CA 15
ATOM 21998 C C . SER A 1 93 ? -13.411 17.292 -1.295 1.00 0.00 93 SER A C 15
ATOM 21999 O O . SER A 1 93 ? -12.353 16.671 -1.190 1.00 0.00 93 SER A O 15
ATOM 22007 N N . PRO A 1 94 ? -14.398 17.180 -0.394 1.00 0.00 94 PRO A N 15
ATOM 22008 C CA . PRO A 1 94 ? -14.299 16.314 0.785 1.00 0.00 94 PRO A CA 15
ATOM 22009 C C . PRO A 1 94 ? -14.331 14.834 0.421 1.00 0.00 94 PRO A C 15
ATOM 22010 O O . PRO A 1 94 ? -14.563 14.474 -0.733 1.00 0.00 94 PRO A O 15
ATOM 22021 N N . GLN A 1 95 ? -14.097 13.980 1.412 1.00 0.00 95 GLN A N 15
ATOM 22022 C CA . GLN A 1 95 ? -14.099 12.538 1.194 1.00 0.00 95 GLN A CA 15
ATOM 22023 C C . GLN A 1 95 ? -15.477 11.948 1.474 1.00 0.00 95 GLN A C 15
ATOM 22024 O O . GLN A 1 95 ? -15.760 11.503 2.586 1.00 0.00 95 GLN A O 15
ATOM 22038 N N . VAL A 1 96 ? -16.332 11.947 0.456 1.00 0.00 96 VAL A N 15
ATOM 22039 C CA . VAL A 1 96 ? -17.681 11.410 0.591 1.00 0.00 96 VAL A CA 15
ATOM 22040 C C . VAL A 1 96 ? -17.681 9.889 0.488 1.00 0.00 96 VAL A C 15
ATOM 22041 O O . VAL A 1 96 ? -18.681 9.236 0.785 1.00 0.00 96 VAL A O 15
ATOM 22054 N N . SER A 1 97 ? -16.551 9.331 0.064 1.00 0.00 97 SER A N 15
ATOM 22055 C CA . SER A 1 97 ? -16.421 7.886 -0.082 1.00 0.00 97 SER A CA 15
ATOM 22056 C C . SER A 1 97 ? -16.273 7.213 1.279 1.00 0.00 97 SER A C 15
ATOM 22057 O O . SER A 1 97 ? -16.943 6.222 1.570 1.00 0.00 97 SER A O 15
ATOM 22065 N N . SER A 1 98 ? -15.390 7.759 2.109 1.00 0.00 98 SER A N 15
ATOM 22066 C CA . SER A 1 98 ? -15.150 7.210 3.439 1.00 0.00 98 SER A CA 15
ATOM 22067 C C . SER A 1 98 ? -16.467 6.915 4.150 1.00 0.00 98 SER A C 15
ATOM 22068 O O . SER A 1 98 ? -17.140 7.822 4.637 1.00 0.00 98 SER A O 15
ATOM 22076 N N . GLY A 1 99 ? -16.829 5.636 4.206 1.00 0.00 99 GLY A N 15
ATOM 22077 C CA . GLY A 1 99 ? -18.063 5.242 4.859 1.00 0.00 99 GLY A CA 15
ATOM 22078 C C . GLY A 1 99 ? -18.284 5.970 6.170 1.00 0.00 99 GLY A C 15
ATOM 22079 O O . GLY A 1 99 ? -17.413 6.005 7.039 1.00 0.00 99 GLY A O 15
ATOM 22083 N N . PRO A 1 100 ? -19.473 6.571 6.325 1.00 0.00 100 PRO A N 15
ATOM 22084 C CA . PRO A 1 100 ? -19.832 7.314 7.536 1.00 0.00 100 PRO A CA 15
ATOM 22085 C C . PRO A 1 100 ? -20.027 6.400 8.741 1.00 0.00 100 PRO A C 15
ATOM 22086 O O . PRO A 1 100 ? -20.359 6.860 9.833 1.00 0.00 100 PRO A O 15
ATOM 22097 N N . SER A 1 101 ? -19.819 5.104 8.534 1.00 0.00 101 SER A N 15
ATOM 22098 C CA . SER A 1 101 ? -19.976 4.124 9.602 1.00 0.00 101 SER A CA 15
ATOM 22099 C C . SER A 1 101 ? -19.541 4.709 10.943 1.00 0.00 101 SER A C 15
ATOM 22100 O O . SER A 1 101 ? -18.392 5.118 11.111 1.00 0.00 101 SER A O 15
ATOM 22108 N N . SER A 1 102 ? -20.468 4.745 11.894 1.00 0.00 102 SER A N 15
ATOM 22109 C CA . SER A 1 102 ? -20.184 5.283 13.220 1.00 0.00 102 SER A CA 15
ATOM 22110 C C . SER A 1 102 ? -19.803 4.167 14.188 1.00 0.00 102 SER A C 15
ATOM 22111 O O . SER A 1 102 ? -20.296 3.045 14.085 1.00 0.00 102 SER A O 15
ATOM 22119 N N . GLY A 1 103 ? -18.920 4.486 15.130 1.00 0.00 103 GLY A N 15
ATOM 22120 C CA . GLY A 1 103 ? -18.487 3.501 16.104 1.00 0.00 103 GLY A CA 15
ATOM 22121 C C . GLY A 1 103 ? -17.486 4.065 17.093 1.00 0.00 103 GLY A C 15
ATOM 22122 O O . GLY A 1 103 ? -17.842 4.401 18.223 1.00 0.00 103 GLY A O 15
ATOM 22126 N N . GLY A 1 1 ? -20.770 -1.595 7.267 1.00 0.00 1 GLY A N 16
ATOM 22127 C CA . GLY A 1 1 ? -20.828 -2.187 5.943 1.00 0.00 1 GLY A CA 16
ATOM 22128 C C . GLY A 1 1 ? -20.219 -1.293 4.881 1.00 0.00 1 GLY A C 16
ATOM 22129 O O . GLY A 1 1 ? -19.049 -0.922 4.969 1.00 0.00 1 GLY A O 16
ATOM 22133 N N . SER A 1 2 ? -21.015 -0.948 3.874 1.00 0.00 2 SER A N 16
ATOM 22134 C CA . SER A 1 2 ? -20.545 -0.096 2.787 1.00 0.00 2 SER A CA 16
ATOM 22135 C C . SER A 1 2 ? -21.439 1.131 2.633 1.00 0.00 2 SER A C 16
ATOM 22136 O O . SER A 1 2 ? -22.559 1.037 2.130 1.00 0.00 2 SER A O 16
ATOM 22144 N N . SER A 1 3 ? -20.935 2.281 3.070 1.00 0.00 3 SER A N 16
ATOM 22145 C CA . SER A 1 3 ? -21.689 3.526 2.985 1.00 0.00 3 SER A CA 16
ATOM 22146 C C . SER A 1 3 ? -21.017 4.503 2.024 1.00 0.00 3 SER A C 16
ATOM 22147 O O . SER A 1 3 ? -19.937 5.022 2.303 1.00 0.00 3 SER A O 16
ATOM 22155 N N . GLY A 1 4 ? -21.665 4.748 0.890 1.00 0.00 4 GLY A N 16
ATOM 22156 C CA . GLY A 1 4 ? -21.117 5.661 -0.096 1.00 0.00 4 GLY A CA 16
ATOM 22157 C C . GLY A 1 4 ? -20.327 4.944 -1.174 1.00 0.00 4 GLY A C 16
ATOM 22158 O O . GLY A 1 4 ? -20.020 3.760 -1.044 1.00 0.00 4 GLY A O 16
ATOM 22162 N N . SER A 1 5 ? -20.000 5.664 -2.242 1.00 0.00 5 SER A N 16
ATOM 22163 C CA . SER A 1 5 ? -19.246 5.088 -3.350 1.00 0.00 5 SER A CA 16
ATOM 22164 C C . SER A 1 5 ? -17.828 4.731 -2.914 1.00 0.00 5 SER A C 16
ATOM 22165 O O . SER A 1 5 ? -16.890 5.500 -3.123 1.00 0.00 5 SER A O 16
ATOM 22173 N N . SER A 1 6 ? -17.680 3.557 -2.308 1.00 0.00 6 SER A N 16
ATOM 22174 C CA . SER A 1 6 ? -16.378 3.098 -1.839 1.00 0.00 6 SER A CA 16
ATOM 22175 C C . SER A 1 6 ? -15.721 2.184 -2.869 1.00 0.00 6 SER A C 16
ATOM 22176 O O . SER A 1 6 ? -16.130 1.038 -3.049 1.00 0.00 6 SER A O 16
ATOM 22184 N N . GLY A 1 7 ? -14.698 2.702 -3.543 1.00 0.00 7 GLY A N 16
ATOM 22185 C CA . GLY A 1 7 ? -14.000 1.921 -4.547 1.00 0.00 7 GLY A CA 16
ATOM 22186 C C . GLY A 1 7 ? -13.052 0.908 -3.937 1.00 0.00 7 GLY A C 16
ATOM 22187 O O . GLY A 1 7 ? -11.866 1.186 -3.759 1.00 0.00 7 GLY A O 16
ATOM 22191 N N . ASN A 1 8 ? -13.575 -0.270 -3.614 1.00 0.00 8 ASN A N 16
ATOM 22192 C CA . ASN A 1 8 ? -12.767 -1.328 -3.018 1.00 0.00 8 ASN A CA 16
ATOM 22193 C C . ASN A 1 8 ? -11.809 -1.924 -4.045 1.00 0.00 8 ASN A C 16
ATOM 22194 O O . ASN A 1 8 ? -12.170 -2.123 -5.205 1.00 0.00 8 ASN A O 16
ATOM 22205 N N . VAL A 1 9 ? -10.585 -2.208 -3.609 1.00 0.00 9 VAL A N 16
ATOM 22206 C CA . VAL A 1 9 ? -9.575 -2.784 -4.489 1.00 0.00 9 VAL A CA 16
ATOM 22207 C C . VAL A 1 9 ? -8.687 -3.769 -3.737 1.00 0.00 9 VAL A C 16
ATOM 22208 O O . VAL A 1 9 ? -7.821 -3.370 -2.958 1.00 0.00 9 VAL A O 16
ATOM 22221 N N . VAL A 1 10 ? -8.908 -5.058 -3.975 1.00 0.00 10 VAL A N 16
ATOM 22222 C CA . VAL A 1 10 ? -8.127 -6.101 -3.321 1.00 0.00 10 VAL A CA 16
ATOM 22223 C C . VAL A 1 10 ? -7.172 -6.769 -4.303 1.00 0.00 10 VAL A C 16
ATOM 22224 O O . VAL A 1 10 ? -7.574 -7.626 -5.092 1.00 0.00 10 VAL A O 16
ATOM 22237 N N . LEU A 1 11 ? -5.905 -6.374 -4.250 1.00 0.00 11 LEU A N 16
ATOM 22238 C CA . LEU A 1 11 ? -4.890 -6.935 -5.135 1.00 0.00 11 LEU A CA 16
ATOM 22239 C C . LEU A 1 11 ? -4.260 -8.181 -4.520 1.00 0.00 11 LEU A C 16
ATOM 22240 O O . LEU A 1 11 ? -3.966 -8.232 -3.326 1.00 0.00 11 LEU A O 16
ATOM 22256 N N . PRO A 1 12 ? -4.045 -9.209 -5.354 1.00 0.00 12 PRO A N 16
ATOM 22257 C CA . PRO A 1 12 ? -3.445 -10.472 -4.915 1.00 0.00 12 PRO A CA 16
ATOM 22258 C C . PRO A 1 12 ? -1.969 -10.322 -4.564 1.00 0.00 12 PRO A C 16
ATOM 22259 O O . PRO A 1 12 ? -1.216 -9.659 -5.277 1.00 0.00 12 PRO A O 16
ATOM 22270 N N . GLY A 1 13 ? -1.562 -10.941 -3.461 1.00 0.00 13 GLY A N 16
ATOM 22271 C CA . GLY A 1 13 ? -0.176 -10.864 -3.035 1.00 0.00 13 GLY A CA 16
ATOM 22272 C C . GLY A 1 13 ? 0.419 -12.228 -2.747 1.00 0.00 13 GLY A C 16
ATOM 22273 O O . GLY A 1 13 ? -0.095 -13.258 -3.183 1.00 0.00 13 GLY A O 16
ATOM 22277 N N . PRO A 1 14 ? 1.531 -12.246 -1.996 1.00 0.00 14 PRO A N 16
ATOM 22278 C CA . PRO A 1 14 ? 2.152 -11.026 -1.472 1.00 0.00 14 PRO A CA 16
ATOM 22279 C C . PRO A 1 14 ? 2.790 -10.182 -2.571 1.00 0.00 14 PRO A C 16
ATOM 22280 O O . PRO A 1 14 ? 2.600 -10.446 -3.758 1.00 0.00 14 PRO A O 16
ATOM 22291 N N . ALA A 1 15 ? 3.546 -9.167 -2.167 1.00 0.00 15 ALA A N 16
ATOM 22292 C CA . ALA A 1 15 ? 4.213 -8.286 -3.117 1.00 0.00 15 ALA A CA 16
ATOM 22293 C C . ALA A 1 15 ? 5.255 -9.046 -3.932 1.00 0.00 15 ALA A C 16
ATOM 22294 O O . ALA A 1 15 ? 5.646 -10.164 -3.596 1.00 0.00 15 ALA A O 16
ATOM 22301 N N . PRO A 1 16 ? 5.715 -8.427 -5.029 1.00 0.00 16 PRO A N 16
ATOM 22302 C CA . PRO A 1 16 ? 5.256 -7.097 -5.439 1.00 0.00 16 PRO A CA 16
ATOM 22303 C C . PRO A 1 16 ? 3.813 -7.108 -5.931 1.00 0.00 16 PRO A C 16
ATOM 22304 O O . PRO A 1 16 ? 3.260 -8.164 -6.238 1.00 0.00 16 PRO A O 16
ATOM 22315 N N . TRP A 1 17 ? 3.209 -5.927 -6.004 1.00 0.00 17 TRP A N 16
ATOM 22316 C CA . TRP A 1 17 ? 1.829 -5.801 -6.460 1.00 0.00 17 TRP A CA 16
ATOM 22317 C C . TRP A 1 17 ? 1.775 -5.342 -7.913 1.00 0.00 17 TRP A C 16
ATOM 22318 O O . TRP A 1 17 ? 1.076 -5.932 -8.735 1.00 0.00 17 TRP A O 16
ATOM 22339 N N . GLY A 1 18 ? 2.519 -4.284 -8.222 1.00 0.00 18 GLY A N 16
ATOM 22340 C CA . GLY A 1 18 ? 2.541 -3.763 -9.577 1.00 0.00 18 GLY A CA 16
ATOM 22341 C C . GLY A 1 18 ? 2.218 -2.283 -9.635 1.00 0.00 18 GLY A C 16
ATOM 22342 O O . GLY A 1 18 ? 2.401 -1.641 -10.669 1.00 0.00 18 GLY A O 16
ATOM 22346 N N . PHE A 1 19 ? 1.734 -1.741 -8.522 1.00 0.00 19 PHE A N 16
ATOM 22347 C CA . PHE A 1 19 ? 1.382 -0.328 -8.452 1.00 0.00 19 PHE A CA 16
ATOM 22348 C C . PHE A 1 19 ? 2.344 0.428 -7.540 1.00 0.00 19 PHE A C 16
ATOM 22349 O O . PHE A 1 19 ? 2.911 -0.144 -6.608 1.00 0.00 19 PHE A O 16
ATOM 22366 N N . ARG A 1 20 ? 2.524 1.715 -7.816 1.00 0.00 20 ARG A N 16
ATOM 22367 C CA . ARG A 1 20 ? 3.419 2.549 -7.022 1.00 0.00 20 ARG A CA 16
ATOM 22368 C C . ARG A 1 20 ? 2.628 3.530 -6.162 1.00 0.00 20 ARG A C 16
ATOM 22369 O O . ARG A 1 20 ? 1.401 3.602 -6.252 1.00 0.00 20 ARG A O 16
ATOM 22390 N N . LEU A 1 21 ? 3.337 4.282 -5.328 1.00 0.00 21 LEU A N 16
ATOM 22391 C CA . LEU A 1 21 ? 2.701 5.259 -4.450 1.00 0.00 21 LEU A CA 16
ATOM 22392 C C . LEU A 1 21 ? 3.409 6.608 -4.534 1.00 0.00 21 LEU A C 16
ATOM 22393 O O . LEU A 1 21 ? 4.602 6.677 -4.831 1.00 0.00 21 LEU A O 16
ATOM 22409 N N . SER A 1 22 ? 2.667 7.677 -4.267 1.00 0.00 22 SER A N 16
ATOM 22410 C CA . SER A 1 22 ? 3.222 9.025 -4.314 1.00 0.00 22 SER A CA 16
ATOM 22411 C C . SER A 1 22 ? 2.583 9.913 -3.251 1.00 0.00 22 SER A C 16
ATOM 22412 O O . SER A 1 22 ? 1.673 9.491 -2.538 1.00 0.00 22 SER A O 16
ATOM 22420 N N . GLY A 1 23 ? 3.067 11.147 -3.151 1.00 0.00 23 GLY A N 16
ATOM 22421 C CA . GLY A 1 23 ? 2.532 12.077 -2.173 1.00 0.00 23 GLY A CA 16
ATOM 22422 C C . GLY A 1 23 ? 2.697 11.580 -0.750 1.00 0.00 23 GLY A C 16
ATOM 22423 O O . GLY A 1 23 ? 3.589 10.784 -0.463 1.00 0.00 23 GLY A O 16
ATOM 22427 N N . GLY A 1 24 ? 1.834 12.054 0.144 1.00 0.00 24 GLY A N 16
ATOM 22428 C CA . GLY A 1 24 ? 1.907 11.643 1.534 1.00 0.00 24 GLY A CA 16
ATOM 22429 C C . GLY A 1 24 ? 1.440 12.728 2.484 1.00 0.00 24 GLY A C 16
ATOM 22430 O O . GLY A 1 24 ? 1.617 13.917 2.215 1.00 0.00 24 GLY A O 16
ATOM 22434 N N . ILE A 1 25 ? 0.840 12.320 3.598 1.00 0.00 25 ILE A N 16
ATOM 22435 C CA . ILE A 1 25 ? 0.346 13.266 4.590 1.00 0.00 25 ILE A CA 16
ATOM 22436 C C . ILE A 1 25 ? 1.478 14.130 5.137 1.00 0.00 25 ILE A C 16
ATOM 22437 O O . ILE A 1 25 ? 1.237 15.150 5.784 1.00 0.00 25 ILE A O 16
ATOM 22453 N N . ASP A 1 26 ? 2.712 13.716 4.871 1.00 0.00 26 ASP A N 16
ATOM 22454 C CA . ASP A 1 26 ? 3.882 14.454 5.334 1.00 0.00 26 ASP A CA 16
ATOM 22455 C C . ASP A 1 26 ? 4.310 15.495 4.305 1.00 0.00 26 ASP A C 16
ATOM 22456 O O . ASP A 1 26 ? 4.877 16.531 4.653 1.00 0.00 26 ASP A O 16
ATOM 22465 N N . PHE A 1 27 ? 4.035 15.213 3.036 1.00 0.00 27 PHE A N 16
ATOM 22466 C CA . PHE A 1 27 ? 4.394 16.124 1.955 1.00 0.00 27 PHE A CA 16
ATOM 22467 C C . PHE A 1 27 ? 3.236 17.063 1.628 1.00 0.00 27 PHE A C 16
ATOM 22468 O O . PHE A 1 27 ? 3.275 17.792 0.638 1.00 0.00 27 PHE A O 16
ATOM 22485 N N . ASN A 1 28 ? 2.205 17.036 2.467 1.00 0.00 28 ASN A N 16
ATOM 22486 C CA . ASN A 1 28 ? 1.035 17.884 2.268 1.00 0.00 28 ASN A CA 16
ATOM 22487 C C . ASN A 1 28 ? 0.364 17.579 0.932 1.00 0.00 28 ASN A C 16
ATOM 22488 O O . ASN A 1 28 ? -0.041 18.488 0.209 1.00 0.00 28 ASN A O 16
ATOM 22499 N N . GLN A 1 29 ? 0.251 16.293 0.612 1.00 0.00 29 GLN A N 16
ATOM 22500 C CA . GLN A 1 29 ? -0.370 15.869 -0.636 1.00 0.00 29 GLN A CA 16
ATOM 22501 C C . GLN A 1 29 ? -1.032 14.504 -0.479 1.00 0.00 29 GLN A C 16
ATOM 22502 O O . GLN A 1 29 ? -0.650 13.696 0.368 1.00 0.00 29 GLN A O 16
ATOM 22516 N N . PRO A 1 30 ? -2.050 14.240 -1.312 1.00 0.00 30 PRO A N 16
ATOM 22517 C CA . PRO A 1 30 ? -2.787 12.973 -1.284 1.00 0.00 30 PRO A CA 16
ATOM 22518 C C . PRO A 1 30 ? -1.946 11.802 -1.782 1.00 0.00 30 PRO A C 16
ATOM 22519 O O . PRO A 1 30 ? -1.155 11.946 -2.715 1.00 0.00 30 PRO A O 16
ATOM 22530 N N . LEU A 1 31 ? -2.122 10.645 -1.155 1.00 0.00 31 LEU A N 16
ATOM 22531 C CA . LEU A 1 31 ? -1.380 9.448 -1.536 1.00 0.00 31 LEU A CA 16
ATOM 22532 C C . LEU A 1 31 ? -1.967 8.820 -2.795 1.00 0.00 31 LEU A C 16
ATOM 22533 O O . LEU A 1 31 ? -3.013 8.172 -2.749 1.00 0.00 31 LEU A O 16
ATOM 22549 N N . VAL A 1 32 ? -1.286 9.014 -3.920 1.00 0.00 32 VAL A N 16
ATOM 22550 C CA . VAL A 1 32 ? -1.738 8.464 -5.192 1.00 0.00 32 VAL A CA 16
ATOM 22551 C C . VAL A 1 32 ? -0.664 7.584 -5.823 1.00 0.00 32 VAL A C 16
ATOM 22552 O O . VAL A 1 32 ? 0.478 7.558 -5.366 1.00 0.00 32 VAL A O 16
ATOM 22565 N N . ILE A 1 33 ? -1.039 6.867 -6.877 1.00 0.00 33 ILE A N 16
ATOM 22566 C CA . ILE A 1 33 ? -0.108 5.987 -7.572 1.00 0.00 33 ILE A CA 16
ATOM 22567 C C . ILE A 1 33 ? 0.781 6.774 -8.529 1.00 0.00 33 ILE A C 16
ATOM 22568 O O . ILE A 1 33 ? 0.327 7.707 -9.191 1.00 0.00 33 ILE A O 16
ATOM 22584 N N . THR A 1 34 ? 2.052 6.389 -8.599 1.00 0.00 34 THR A N 16
ATOM 22585 C CA . THR A 1 34 ? 3.005 7.058 -9.476 1.00 0.00 34 THR A CA 16
ATOM 22586 C C . THR A 1 34 ? 3.005 6.433 -10.866 1.00 0.00 34 THR A C 16
ATOM 22587 O O . THR A 1 34 ? 3.118 7.134 -11.872 1.00 0.00 34 THR A O 16
ATOM 22598 N N . ARG A 1 35 ? 2.877 5.111 -10.916 1.00 0.00 35 ARG A N 16
ATOM 22599 C CA . ARG A 1 35 ? 2.863 4.392 -12.184 1.00 0.00 35 ARG A CA 16
ATOM 22600 C C . ARG A 1 35 ? 2.221 3.017 -12.022 1.00 0.00 35 ARG A C 16
ATOM 22601 O O . ARG A 1 35 ? 2.187 2.463 -10.924 1.00 0.00 35 ARG A O 16
ATOM 22622 N N . ILE A 1 36 ? 1.712 2.475 -13.124 1.00 0.00 36 ILE A N 16
ATOM 22623 C CA . ILE A 1 36 ? 1.071 1.165 -13.104 1.00 0.00 36 ILE A CA 16
ATOM 22624 C C . ILE A 1 36 ? 1.699 0.231 -14.132 1.00 0.00 36 ILE A C 16
ATOM 22625 O O . ILE A 1 36 ? 2.043 0.647 -15.238 1.00 0.00 36 ILE A O 16
ATOM 22641 N N . THR A 1 37 ? 1.844 -1.038 -13.760 1.00 0.00 37 THR A N 16
ATOM 22642 C CA . THR A 1 37 ? 2.429 -2.033 -14.650 1.00 0.00 37 THR A CA 16
ATOM 22643 C C . THR A 1 37 ? 1.424 -2.490 -15.701 1.00 0.00 37 THR A C 16
ATOM 22644 O O . THR A 1 37 ? 0.376 -3.055 -15.388 1.00 0.00 37 THR A O 16
ATOM 22655 N N . PRO A 1 38 ? 1.748 -2.241 -16.978 1.00 0.00 38 PRO A N 16
ATOM 22656 C CA . PRO A 1 38 ? 0.887 -2.620 -18.102 1.00 0.00 38 PRO A CA 16
ATOM 22657 C C . PRO A 1 38 ? 0.833 -4.130 -18.307 1.00 0.00 38 PRO A C 16
ATOM 22658 O O . PRO A 1 38 ? 1.719 -4.714 -18.930 1.00 0.00 38 PRO A O 16
ATOM 22669 N N . GLY A 1 39 ? -0.214 -4.758 -17.779 1.00 0.00 39 GLY A N 16
ATOM 22670 C CA . GLY A 1 39 ? -0.364 -6.195 -17.916 1.00 0.00 39 GLY A CA 16
ATOM 22671 C C . GLY A 1 39 ? 0.149 -6.949 -16.705 1.00 0.00 39 GLY A C 16
ATOM 22672 O O . GLY A 1 39 ? 1.062 -7.767 -16.816 1.00 0.00 39 GLY A O 16
ATOM 22676 N N . SER A 1 40 ? -0.438 -6.672 -15.545 1.00 0.00 40 SER A N 16
ATOM 22677 C CA . SER A 1 40 ? -0.031 -7.327 -14.307 1.00 0.00 40 SER A CA 16
ATOM 22678 C C . SER A 1 40 ? -1.140 -7.251 -13.262 1.00 0.00 40 SER A C 16
ATOM 22679 O O . SER A 1 40 ? -2.239 -6.771 -13.540 1.00 0.00 40 SER A O 16
ATOM 22687 N N . LYS A 1 41 ? -0.843 -7.728 -12.059 1.00 0.00 41 LYS A N 16
ATOM 22688 C CA . LYS A 1 41 ? -1.812 -7.714 -10.969 1.00 0.00 41 LYS A CA 16
ATOM 22689 C C . LYS A 1 41 ? -2.292 -6.294 -10.686 1.00 0.00 41 LYS A C 16
ATOM 22690 O O . LYS A 1 41 ? -3.369 -6.093 -10.126 1.00 0.00 41 LYS A O 16
ATOM 22709 N N . ALA A 1 42 ? -1.486 -5.313 -11.077 1.00 0.00 42 ALA A N 16
ATOM 22710 C CA . ALA A 1 42 ? -1.830 -3.912 -10.868 1.00 0.00 42 ALA A CA 16
ATOM 22711 C C . ALA A 1 42 ? -2.793 -3.417 -11.941 1.00 0.00 42 ALA A C 16
ATOM 22712 O O . ALA A 1 42 ? -3.978 -3.212 -11.679 1.00 0.00 42 ALA A O 16
ATOM 22719 N N . ALA A 1 43 ? -2.276 -3.227 -13.151 1.00 0.00 43 ALA A N 16
ATOM 22720 C CA . ALA A 1 43 ? -3.091 -2.757 -14.265 1.00 0.00 43 ALA A CA 16
ATOM 22721 C C . ALA A 1 43 ? -4.321 -3.638 -14.455 1.00 0.00 43 ALA A C 16
ATOM 22722 O O . ALA A 1 43 ? -5.425 -3.141 -14.673 1.00 0.00 43 ALA A O 16
ATOM 22729 N N . ALA A 1 44 ? -4.122 -4.950 -14.372 1.00 0.00 44 ALA A N 16
ATOM 22730 C CA . ALA A 1 44 ? -5.215 -5.900 -14.535 1.00 0.00 44 ALA A CA 16
ATOM 22731 C C . ALA A 1 44 ? -6.275 -5.707 -13.455 1.00 0.00 44 ALA A C 16
ATOM 22732 O O . ALA A 1 44 ? -7.422 -6.123 -13.617 1.00 0.00 44 ALA A O 16
ATOM 22739 N N . ALA A 1 45 ? -5.882 -5.075 -12.354 1.00 0.00 45 ALA A N 16
ATOM 22740 C CA . ALA A 1 45 ? -6.799 -4.826 -11.248 1.00 0.00 45 ALA A CA 16
ATOM 22741 C C . ALA A 1 45 ? -7.482 -3.471 -11.395 1.00 0.00 45 ALA A C 16
ATOM 22742 O O . ALA A 1 45 ? -8.099 -2.971 -10.456 1.00 0.00 45 ALA A O 16
ATOM 22749 N N . ASN A 1 46 ? -7.366 -2.881 -12.581 1.00 0.00 46 ASN A N 16
ATOM 22750 C CA . ASN A 1 46 ? -7.972 -1.582 -12.850 1.00 0.00 46 ASN A CA 16
ATOM 22751 C C . ASN A 1 46 ? -7.245 -0.475 -12.092 1.00 0.00 46 ASN A C 16
ATOM 22752 O O . ASN A 1 46 ? -7.861 0.491 -11.639 1.00 0.00 46 ASN A O 16
ATOM 22763 N N . LEU A 1 47 ? -5.931 -0.622 -11.959 1.00 0.00 47 LEU A N 16
ATOM 22764 C CA . LEU A 1 47 ? -5.119 0.365 -11.256 1.00 0.00 47 LEU A CA 16
ATOM 22765 C C . LEU A 1 47 ? -4.519 1.372 -12.233 1.00 0.00 47 LEU A C 16
ATOM 22766 O O . LEU A 1 47 ? -4.085 1.007 -13.327 1.00 0.00 47 LEU A O 16
ATOM 22782 N N . CYS A 1 48 ? -4.497 2.637 -11.831 1.00 0.00 48 CYS A N 16
ATOM 22783 C CA . CYS A 1 48 ? -3.949 3.697 -12.671 1.00 0.00 48 CYS A CA 16
ATOM 22784 C C . CYS A 1 48 ? -3.281 4.773 -11.821 1.00 0.00 48 CYS A C 16
ATOM 22785 O O . CYS A 1 48 ? -3.668 5.028 -10.681 1.00 0.00 48 CYS A O 16
ATOM 22793 N N . PRO A 1 49 ? -2.251 5.419 -12.387 1.00 0.00 49 PRO A N 16
ATOM 22794 C CA . PRO A 1 49 ? -1.506 6.478 -11.699 1.00 0.00 49 PRO A CA 16
ATOM 22795 C C . PRO A 1 49 ? -2.332 7.747 -11.522 1.00 0.00 49 PRO A C 16
ATOM 22796 O O . PRO A 1 49 ? -2.390 8.591 -12.415 1.00 0.00 49 PRO A O 16
ATOM 22807 N N . GLY A 1 50 ? -2.970 7.876 -10.363 1.00 0.00 50 GLY A N 16
ATOM 22808 C CA . GLY A 1 50 ? -3.785 9.046 -10.090 1.00 0.00 50 GLY A CA 16
ATOM 22809 C C . GLY A 1 50 ? -4.820 8.793 -9.013 1.00 0.00 50 GLY A C 16
ATOM 22810 O O . GLY A 1 50 ? -5.314 9.730 -8.385 1.00 0.00 50 GLY A O 16
ATOM 22814 N N . ASP A 1 51 ? -5.152 7.524 -8.799 1.00 0.00 51 ASP A N 16
ATOM 22815 C CA . ASP A 1 51 ? -6.136 7.151 -7.790 1.00 0.00 51 ASP A CA 16
ATOM 22816 C C . ASP A 1 51 ? -5.621 7.459 -6.388 1.00 0.00 51 ASP A C 16
ATOM 22817 O O . ASP A 1 51 ? -4.439 7.276 -6.095 1.00 0.00 51 ASP A O 16
ATOM 22826 N N . VAL A 1 52 ? -6.515 7.929 -5.524 1.00 0.00 52 VAL A N 16
ATOM 22827 C CA . VAL A 1 52 ? -6.151 8.262 -4.152 1.00 0.00 52 VAL A CA 16
ATOM 22828 C C . VAL A 1 52 ? -6.305 7.055 -3.233 1.00 0.00 52 VAL A C 16
ATOM 22829 O O . VAL A 1 52 ? -7.227 6.255 -3.392 1.00 0.00 52 VAL A O 16
ATOM 22842 N N . ILE A 1 53 ? -5.396 6.931 -2.272 1.00 0.00 53 ILE A N 16
ATOM 22843 C CA . ILE A 1 53 ? -5.432 5.822 -1.327 1.00 0.00 53 ILE A CA 16
ATOM 22844 C C . ILE A 1 53 ? -6.009 6.261 0.015 1.00 0.00 53 ILE A C 16
ATOM 22845 O O . ILE A 1 53 ? -5.281 6.718 0.897 1.00 0.00 53 ILE A O 16
ATOM 22861 N N . LEU A 1 54 ? -7.322 6.119 0.163 1.00 0.00 54 LEU A N 16
ATOM 22862 C CA . LEU A 1 54 ? -7.998 6.499 1.398 1.00 0.00 54 LEU A CA 16
ATOM 22863 C C . LEU A 1 54 ? -7.467 5.695 2.580 1.00 0.00 54 LEU A C 16
ATOM 22864 O O . LEU A 1 54 ? -7.140 6.253 3.627 1.00 0.00 54 LEU A O 16
ATOM 22880 N N . ALA A 1 55 ? -7.380 4.380 2.404 1.00 0.00 55 ALA A N 16
ATOM 22881 C CA . ALA A 1 55 ? -6.884 3.500 3.454 1.00 0.00 55 ALA A CA 16
ATOM 22882 C C . ALA A 1 55 ? -6.004 2.397 2.875 1.00 0.00 55 ALA A C 16
ATOM 22883 O O . ALA A 1 55 ? -6.099 2.071 1.692 1.00 0.00 55 ALA A O 16
ATOM 22890 N N . ILE A 1 56 ? -5.147 1.828 3.716 1.00 0.00 56 ILE A N 16
ATOM 22891 C CA . ILE A 1 56 ? -4.250 0.762 3.288 1.00 0.00 56 ILE A CA 16
ATOM 22892 C C . ILE A 1 56 ? -4.455 -0.498 4.122 1.00 0.00 56 ILE A C 16
ATOM 22893 O O . ILE A 1 56 ? -4.420 -0.453 5.352 1.00 0.00 56 ILE A O 16
ATOM 22909 N N . ASP A 1 57 ? -4.668 -1.621 3.445 1.00 0.00 57 ASP A N 16
ATOM 22910 C CA . ASP A 1 57 ? -4.875 -2.895 4.123 1.00 0.00 57 ASP A CA 16
ATOM 22911 C C . ASP A 1 57 ? -5.694 -2.705 5.396 1.00 0.00 57 ASP A C 16
ATOM 22912 O O . ASP A 1 57 ? -5.496 -3.411 6.384 1.00 0.00 57 ASP A O 16
ATOM 22921 N N . GLY A 1 58 ? -6.613 -1.746 5.366 1.00 0.00 58 GLY A N 16
ATOM 22922 C CA . GLY A 1 58 ? -7.447 -1.480 6.524 1.00 0.00 58 GLY A CA 16
ATOM 22923 C C . GLY A 1 58 ? -6.773 -0.562 7.525 1.00 0.00 58 GLY A C 16
ATOM 22924 O O . GLY A 1 58 ? -6.917 -0.739 8.735 1.00 0.00 58 GLY A O 16
ATOM 22928 N N . PHE A 1 59 ? -6.034 0.420 7.020 1.00 0.00 59 PHE A N 16
ATOM 22929 C CA . PHE A 1 59 ? -5.333 1.368 7.878 1.00 0.00 59 PHE A CA 16
ATOM 22930 C C . PHE A 1 59 ? -5.423 2.783 7.314 1.00 0.00 59 PHE A C 16
ATOM 22931 O O . PHE A 1 59 ? -4.782 3.106 6.314 1.00 0.00 59 PHE A O 16
ATOM 22948 N N . GLY A 1 60 ? -6.224 3.623 7.963 1.00 0.00 60 GLY A N 16
ATOM 22949 C CA . GLY A 1 60 ? -6.384 4.993 7.511 1.00 0.00 60 GLY A CA 16
ATOM 22950 C C . GLY A 1 60 ? -5.070 5.623 7.095 1.00 0.00 60 GLY A C 16
ATOM 22951 O O . GLY A 1 60 ? -4.054 5.467 7.774 1.00 0.00 60 GLY A O 16
ATOM 22955 N N . THR A 1 61 ? -5.087 6.338 5.974 1.00 0.00 61 THR A N 16
ATOM 22956 C CA . THR A 1 61 ? -3.887 6.992 5.466 1.00 0.00 61 THR A CA 16
ATOM 22957 C C . THR A 1 61 ? -3.818 8.445 5.923 1.00 0.00 61 THR A C 16
ATOM 22958 O O . THR A 1 61 ? -3.219 9.287 5.255 1.00 0.00 61 THR A O 16
ATOM 22969 N N . GLU A 1 62 ? -4.434 8.731 7.066 1.00 0.00 62 GLU A N 16
ATOM 22970 C CA . GLU A 1 62 ? -4.441 10.083 7.611 1.00 0.00 62 GLU A CA 16
ATOM 22971 C C . GLU A 1 62 ? -3.222 10.319 8.498 1.00 0.00 62 GLU A C 16
ATOM 22972 O O . GLU A 1 62 ? -2.622 11.394 8.473 1.00 0.00 62 GLU A O 16
ATOM 22984 N N . SER A 1 63 ? -2.861 9.307 9.280 1.00 0.00 63 SER A N 16
ATOM 22985 C CA . SER A 1 63 ? -1.717 9.405 10.178 1.00 0.00 63 SER A CA 16
ATOM 22986 C C . SER A 1 63 ? -0.540 8.590 9.649 1.00 0.00 63 SER A C 16
ATOM 22987 O O . SER A 1 63 ? 0.429 8.341 10.365 1.00 0.00 63 SER A O 16
ATOM 22995 N N . MET A 1 64 ? -0.633 8.178 8.389 1.00 0.00 64 MET A N 16
ATOM 22996 C CA . MET A 1 64 ? 0.424 7.392 7.762 1.00 0.00 64 MET A CA 16
ATOM 22997 C C . MET A 1 64 ? 1.152 8.210 6.700 1.00 0.00 64 MET A C 16
ATOM 22998 O O . MET A 1 64 ? 0.568 8.588 5.683 1.00 0.00 64 MET A O 16
ATOM 23012 N N . THR A 1 65 ? 2.431 8.481 6.941 1.00 0.00 65 THR A N 16
ATOM 23013 C CA . THR A 1 65 ? 3.238 9.255 6.006 1.00 0.00 65 THR A CA 16
ATOM 23014 C C . THR A 1 65 ? 3.730 8.386 4.855 1.00 0.00 65 THR A C 16
ATOM 23015 O O . THR A 1 65 ? 3.638 7.159 4.906 1.00 0.00 65 THR A O 16
ATOM 23026 N N . HIS A 1 66 ? 4.253 9.029 3.816 1.00 0.00 66 HIS A N 16
ATOM 23027 C CA . HIS A 1 66 ? 4.762 8.314 2.651 1.00 0.00 66 HIS A CA 16
ATOM 23028 C C . HIS A 1 66 ? 5.699 7.186 3.073 1.00 0.00 66 HIS A C 16
ATOM 23029 O O . HIS A 1 66 ? 5.506 6.031 2.693 1.00 0.00 66 HIS A O 16
ATOM 23044 N N . ALA A 1 67 ? 6.714 7.529 3.859 1.00 0.00 67 ALA A N 16
ATOM 23045 C CA . ALA A 1 67 ? 7.680 6.546 4.333 1.00 0.00 67 ALA A CA 16
ATOM 23046 C C . ALA A 1 67 ? 6.980 5.359 4.985 1.00 0.00 67 ALA A C 16
ATOM 23047 O O . ALA A 1 67 ? 7.403 4.213 4.829 1.00 0.00 67 ALA A O 16
ATOM 23054 N N . ASP A 1 68 ? 5.907 5.640 5.717 1.00 0.00 68 ASP A N 16
ATOM 23055 C CA . ASP A 1 68 ? 5.148 4.595 6.393 1.00 0.00 68 ASP A CA 16
ATOM 23056 C C . ASP A 1 68 ? 4.482 3.666 5.382 1.00 0.00 68 ASP A C 16
ATOM 23057 O O . ASP A 1 68 ? 4.583 2.444 5.487 1.00 0.00 68 ASP A O 16
ATOM 23066 N N . ALA A 1 69 ? 3.801 4.255 4.405 1.00 0.00 69 ALA A N 16
ATOM 23067 C CA . ALA A 1 69 ? 3.119 3.481 3.375 1.00 0.00 69 ALA A CA 16
ATOM 23068 C C . ALA A 1 69 ? 4.068 2.483 2.720 1.00 0.00 69 ALA A C 16
ATOM 23069 O O . ALA A 1 69 ? 3.660 1.388 2.335 1.00 0.00 69 ALA A O 16
ATOM 23076 N N . GLN A 1 70 ? 5.333 2.870 2.597 1.00 0.00 70 GLN A N 16
ATOM 23077 C CA . GLN A 1 70 ? 6.339 2.009 1.986 1.00 0.00 70 GLN A CA 16
ATOM 23078 C C . GLN A 1 70 ? 6.598 0.778 2.850 1.00 0.00 70 GLN A C 16
ATOM 23079 O O . GLN A 1 70 ? 6.968 -0.281 2.344 1.00 0.00 70 GLN A O 16
ATOM 23093 N N . ASP A 1 71 ? 6.402 0.926 4.156 1.00 0.00 71 ASP A N 16
ATOM 23094 C CA . ASP A 1 71 ? 6.614 -0.173 5.090 1.00 0.00 71 ASP A CA 16
ATOM 23095 C C . ASP A 1 71 ? 5.315 -0.932 5.340 1.00 0.00 71 ASP A C 16
ATOM 23096 O O . ASP A 1 71 ? 5.320 -2.016 5.923 1.00 0.00 71 ASP A O 16
ATOM 23105 N N . ARG A 1 72 ? 4.203 -0.354 4.897 1.00 0.00 72 ARG A N 16
ATOM 23106 C CA . ARG A 1 72 ? 2.896 -0.974 5.075 1.00 0.00 72 ARG A CA 16
ATOM 23107 C C . ARG A 1 72 ? 2.525 -1.818 3.859 1.00 0.00 72 ARG A C 16
ATOM 23108 O O . ARG A 1 72 ? 1.846 -2.838 3.983 1.00 0.00 72 ARG A O 16
ATOM 23129 N N . ILE A 1 73 ? 2.974 -1.386 2.685 1.00 0.00 73 ILE A N 16
ATOM 23130 C CA . ILE A 1 73 ? 2.689 -2.101 1.448 1.00 0.00 73 ILE A CA 16
ATOM 23131 C C . ILE A 1 73 ? 3.615 -3.302 1.282 1.00 0.00 73 ILE A C 16
ATOM 23132 O O . ILE A 1 73 ? 3.177 -4.392 0.916 1.00 0.00 73 ILE A O 16
ATOM 23148 N N . LYS A 1 74 ? 4.899 -3.094 1.555 1.00 0.00 74 LYS A N 16
ATOM 23149 C CA . LYS A 1 74 ? 5.888 -4.159 1.440 1.00 0.00 74 LYS A CA 16
ATOM 23150 C C . LYS A 1 74 ? 5.710 -5.189 2.550 1.00 0.00 74 LYS A C 16
ATOM 23151 O O . LYS A 1 74 ? 5.899 -6.386 2.335 1.00 0.00 74 LYS A O 16
ATOM 23170 N N . ALA A 1 75 ? 5.345 -4.716 3.738 1.00 0.00 75 ALA A N 16
ATOM 23171 C CA . ALA A 1 75 ? 5.139 -5.598 4.880 1.00 0.00 75 ALA A CA 16
ATOM 23172 C C . ALA A 1 75 ? 3.670 -5.983 5.018 1.00 0.00 75 ALA A C 16
ATOM 23173 O O . ALA A 1 75 ? 3.245 -6.485 6.058 1.00 0.00 75 ALA A O 16
ATOM 23180 N N . ALA A 1 76 ? 2.899 -5.745 3.962 1.00 0.00 76 ALA A N 16
ATOM 23181 C CA . ALA A 1 76 ? 1.478 -6.069 3.965 1.00 0.00 76 ALA A CA 16
ATOM 23182 C C . ALA A 1 76 ? 1.259 -7.576 4.027 1.00 0.00 76 ALA A C 16
ATOM 23183 O O . ALA A 1 76 ? 2.209 -8.347 4.160 1.00 0.00 76 ALA A O 16
ATOM 23190 N N . SER A 1 77 ? -0.001 -7.991 3.930 1.00 0.00 77 SER A N 16
ATOM 23191 C CA . SER A 1 77 ? -0.345 -9.407 3.980 1.00 0.00 77 SER A CA 16
ATOM 23192 C C . SER A 1 77 ? -0.483 -9.983 2.573 1.00 0.00 77 SER A C 16
ATOM 23193 O O . SER A 1 77 ? -0.359 -9.264 1.582 1.00 0.00 77 SER A O 16
ATOM 23201 N N . TYR A 1 78 ? -0.740 -11.283 2.496 1.00 0.00 78 TYR A N 16
ATOM 23202 C CA . TYR A 1 78 ? -0.892 -11.958 1.212 1.00 0.00 78 TYR A CA 16
ATOM 23203 C C . TYR A 1 78 ? -1.813 -11.167 0.288 1.00 0.00 78 TYR A C 16
ATOM 23204 O O . TYR A 1 78 ? -1.762 -11.318 -0.933 1.00 0.00 78 TYR A O 16
ATOM 23222 N N . GLN A 1 79 ? -2.652 -10.323 0.879 1.00 0.00 79 GLN A N 16
ATOM 23223 C CA . GLN A 1 79 ? -3.584 -9.507 0.109 1.00 0.00 79 GLN A CA 16
ATOM 23224 C C . GLN A 1 79 ? -3.554 -8.057 0.578 1.00 0.00 79 GLN A C 16
ATOM 23225 O O . GLN A 1 79 ? -3.571 -7.781 1.779 1.00 0.00 79 GLN A O 16
ATOM 23239 N N . LEU A 1 80 ? -3.509 -7.133 -0.375 1.00 0.00 80 LEU A N 16
ATOM 23240 C CA . LEU A 1 80 ? -3.477 -5.709 -0.060 1.00 0.00 80 LEU A CA 16
ATOM 23241 C C . LEU A 1 80 ? -4.805 -5.044 -0.405 1.00 0.00 80 LEU A C 16
ATOM 23242 O O . LEU A 1 80 ? -5.216 -5.020 -1.566 1.00 0.00 80 LEU A O 16
ATOM 23258 N N . CYS A 1 81 ? -5.472 -4.504 0.610 1.00 0.00 81 CYS A N 16
ATOM 23259 C CA . CYS A 1 81 ? -6.754 -3.837 0.413 1.00 0.00 81 CYS A CA 16
ATOM 23260 C C . CYS A 1 81 ? -6.592 -2.322 0.464 1.00 0.00 81 CYS A C 16
ATOM 23261 O O . CYS A 1 81 ? -6.190 -1.763 1.486 1.00 0.00 81 CYS A O 16
ATOM 23269 N N . LEU A 1 82 ? -6.906 -1.661 -0.644 1.00 0.00 82 LEU A N 16
ATOM 23270 C CA . LEU A 1 82 ? -6.794 -0.209 -0.727 1.00 0.00 82 LEU A CA 16
ATOM 23271 C C . LEU A 1 82 ? -8.119 0.416 -1.153 1.00 0.00 82 LEU A C 16
ATOM 23272 O O . LEU A 1 82 ? -8.697 0.038 -2.172 1.00 0.00 82 LEU A O 16
ATOM 23288 N N . LYS A 1 83 ? -8.593 1.377 -0.367 1.00 0.00 83 LYS A N 16
ATOM 23289 C CA . LYS A 1 83 ? -9.848 2.059 -0.664 1.00 0.00 83 LYS A CA 16
ATOM 23290 C C . LYS A 1 83 ? -9.596 3.353 -1.430 1.00 0.00 83 LYS A C 16
ATOM 23291 O O . LYS A 1 83 ? -8.942 4.267 -0.925 1.00 0.00 83 LYS A O 16
ATOM 23310 N N . ILE A 1 84 ? -10.120 3.425 -2.649 1.00 0.00 84 ILE A N 16
ATOM 23311 C CA . ILE A 1 84 ? -9.954 4.609 -3.482 1.00 0.00 84 ILE A CA 16
ATOM 23312 C C . ILE A 1 84 ? -11.201 5.486 -3.447 1.00 0.00 84 ILE A C 16
ATOM 23313 O O . ILE A 1 84 ? -12.319 4.987 -3.318 1.00 0.00 84 ILE A O 16
ATOM 23329 N N . ASP A 1 85 ? -11.002 6.794 -3.565 1.00 0.00 85 ASP A N 16
ATOM 23330 C CA . ASP A 1 85 ? -12.110 7.741 -3.550 1.00 0.00 85 ASP A CA 16
ATOM 23331 C C . ASP A 1 85 ? -12.686 7.926 -4.950 1.00 0.00 85 ASP A C 16
ATOM 23332 O O . ASP A 1 85 ? -13.152 9.010 -5.302 1.00 0.00 85 ASP A O 16
ATOM 23341 N N . ARG A 1 86 ? -12.649 6.862 -5.745 1.00 0.00 86 ARG A N 16
ATOM 23342 C CA . ARG A 1 86 ? -13.165 6.908 -7.108 1.00 0.00 86 ARG A CA 16
ATOM 23343 C C . ARG A 1 86 ? -12.904 8.271 -7.742 1.00 0.00 86 ARG A C 16
ATOM 23344 O O . ARG A 1 86 ? -13.691 8.747 -8.560 1.00 0.00 86 ARG A O 16
ATOM 23365 N N . ALA A 1 87 ? -11.794 8.894 -7.358 1.00 0.00 87 ALA A N 16
ATOM 23366 C CA . ALA A 1 87 ? -11.429 10.201 -7.890 1.00 0.00 87 ALA A CA 16
ATOM 23367 C C . ALA A 1 87 ? -10.365 10.074 -8.975 1.00 0.00 87 ALA A C 16
ATOM 23368 O O . ALA A 1 87 ? -9.172 10.004 -8.681 1.00 0.00 87 ALA A O 16
ATOM 23375 N N . GLU A 1 88 ? -10.805 10.044 -10.229 1.00 0.00 88 GLU A N 16
ATOM 23376 C CA . GLU A 1 88 ? -9.888 9.924 -11.357 1.00 0.00 88 GLU A CA 16
ATOM 23377 C C . GLU A 1 88 ? -9.358 11.293 -11.775 1.00 0.00 88 GLU A C 16
ATOM 23378 O O . GLU A 1 88 ? -8.167 11.455 -12.043 1.00 0.00 88 GLU A O 16
ATOM 23390 N N . THR A 1 89 ? -10.251 12.276 -11.829 1.00 0.00 89 THR A N 16
ATOM 23391 C CA . THR A 1 89 ? -9.875 13.630 -12.215 1.00 0.00 89 THR A CA 16
ATOM 23392 C C . THR A 1 89 ? -9.346 14.416 -11.021 1.00 0.00 89 THR A C 16
ATOM 23393 O O . THR A 1 89 ? -8.713 15.459 -11.184 1.00 0.00 89 THR A O 16
ATOM 23404 N N . ARG A 1 90 ? -9.609 13.909 -9.821 1.00 0.00 90 ARG A N 16
ATOM 23405 C CA . ARG A 1 90 ? -9.160 14.565 -8.599 1.00 0.00 90 ARG A CA 16
ATOM 23406 C C . ARG A 1 90 ? -9.173 16.082 -8.760 1.00 0.00 90 ARG A C 16
ATOM 23407 O O . ARG A 1 90 ? -8.219 16.765 -8.385 1.00 0.00 90 ARG A O 16
ATOM 23428 N N . LEU A 1 91 ? -10.259 16.603 -9.320 1.00 0.00 91 LEU A N 16
ATOM 23429 C CA . LEU A 1 91 ? -10.396 18.040 -9.532 1.00 0.00 91 LEU A CA 16
ATOM 23430 C C . LEU A 1 91 ? -11.482 18.621 -8.632 1.00 0.00 91 LEU A C 16
ATOM 23431 O O . LEU A 1 91 ? -11.195 19.385 -7.711 1.00 0.00 91 LEU A O 16
ATOM 23447 N N . TRP A 1 92 ? -12.728 18.252 -8.905 1.00 0.00 92 TRP A N 16
ATOM 23448 C CA . TRP A 1 92 ? -13.858 18.736 -8.119 1.00 0.00 92 TRP A CA 16
ATOM 23449 C C . TRP A 1 92 ? -14.388 17.642 -7.198 1.00 0.00 92 TRP A C 16
ATOM 23450 O O . TRP A 1 92 ? -14.836 16.592 -7.660 1.00 0.00 92 TRP A O 16
ATOM 23471 N N . SER A 1 93 ? -14.335 17.895 -5.894 1.00 0.00 93 SER A N 16
ATOM 23472 C CA . SER A 1 93 ? -14.807 16.929 -4.909 1.00 0.00 93 SER A CA 16
ATOM 23473 C C . SER A 1 93 ? -15.962 17.504 -4.095 1.00 0.00 93 SER A C 16
ATOM 23474 O O . SER A 1 93 ? -15.810 17.879 -2.932 1.00 0.00 93 SER A O 16
ATOM 23482 N N . PRO A 1 94 ? -17.147 17.576 -4.720 1.00 0.00 94 PRO A N 16
ATOM 23483 C CA . PRO A 1 94 ? -18.352 18.103 -4.074 1.00 0.00 94 PRO A CA 16
ATOM 23484 C C . PRO A 1 94 ? -18.875 17.179 -2.980 1.00 0.00 94 PRO A C 16
ATOM 23485 O O . PRO A 1 94 ? -19.264 17.633 -1.905 1.00 0.00 94 PRO A O 16
ATOM 23496 N N . GLN A 1 95 ? -18.881 15.880 -3.262 1.00 0.00 95 GLN A N 16
ATOM 23497 C CA . GLN A 1 95 ? -19.357 14.892 -2.301 1.00 0.00 95 GLN A CA 16
ATOM 23498 C C . GLN A 1 95 ? -18.935 13.485 -2.713 1.00 0.00 95 GLN A C 16
ATOM 23499 O O . GLN A 1 95 ? -19.308 13.002 -3.782 1.00 0.00 95 GLN A O 16
ATOM 23513 N N . VAL A 1 96 ? -18.156 12.832 -1.856 1.00 0.00 96 VAL A N 16
ATOM 23514 C CA . VAL A 1 96 ? -17.684 11.480 -2.130 1.00 0.00 96 VAL A CA 16
ATOM 23515 C C . VAL A 1 96 ? -17.519 10.684 -0.841 1.00 0.00 96 VAL A C 16
ATOM 23516 O O . VAL A 1 96 ? -17.748 11.200 0.253 1.00 0.00 96 VAL A O 16
ATOM 23529 N N . SER A 1 97 ? -17.119 9.423 -0.977 1.00 0.00 97 SER A N 16
ATOM 23530 C CA . SER A 1 97 ? -16.926 8.554 0.177 1.00 0.00 97 SER A CA 16
ATOM 23531 C C . SER A 1 97 ? -15.983 9.197 1.190 1.00 0.00 97 SER A C 16
ATOM 23532 O O . SER A 1 97 ? -14.894 9.652 0.839 1.00 0.00 97 SER A O 16
ATOM 23540 N N . SER A 1 98 ? -16.409 9.230 2.448 1.00 0.00 98 SER A N 16
ATOM 23541 C CA . SER A 1 98 ? -15.606 9.820 3.513 1.00 0.00 98 SER A CA 16
ATOM 23542 C C . SER A 1 98 ? -14.969 8.736 4.377 1.00 0.00 98 SER A C 16
ATOM 23543 O O . SER A 1 98 ? -15.494 7.630 4.493 1.00 0.00 98 SER A O 16
ATOM 23551 N N . GLY A 1 99 ? -13.831 9.063 4.982 1.00 0.00 99 GLY A N 16
ATOM 23552 C CA . GLY A 1 99 ? -13.139 8.108 5.828 1.00 0.00 99 GLY A CA 16
ATOM 23553 C C . GLY A 1 99 ? -13.762 7.996 7.205 1.00 0.00 99 GLY A C 16
ATOM 23554 O O . GLY A 1 99 ? -14.502 8.874 7.649 1.00 0.00 99 GLY A O 16
ATOM 23558 N N . PRO A 1 100 ? -13.463 6.892 7.906 1.00 0.00 100 PRO A N 16
ATOM 23559 C CA . PRO A 1 100 ? -13.989 6.642 9.251 1.00 0.00 100 PRO A CA 16
ATOM 23560 C C . PRO A 1 100 ? -13.393 7.583 10.292 1.00 0.00 100 PRO A C 16
ATOM 23561 O O . PRO A 1 100 ? -14.072 7.994 11.233 1.00 0.00 100 PRO A O 16
ATOM 23572 N N . SER A 1 101 ? -12.119 7.922 10.116 1.00 0.00 101 SER A N 16
ATOM 23573 C CA . SER A 1 101 ? -11.431 8.813 11.043 1.00 0.00 101 SER A CA 16
ATOM 23574 C C . SER A 1 101 ? -12.226 10.097 11.254 1.00 0.00 101 SER A C 16
ATOM 23575 O O . SER A 1 101 ? -12.394 10.557 12.383 1.00 0.00 101 SER A O 16
ATOM 23583 N N . SER A 1 102 ? -12.714 10.671 10.159 1.00 0.00 102 SER A N 16
ATOM 23584 C CA . SER A 1 102 ? -13.489 11.905 10.223 1.00 0.00 102 SER A CA 16
ATOM 23585 C C . SER A 1 102 ? -14.843 11.662 10.883 1.00 0.00 102 SER A C 16
ATOM 23586 O O . SER A 1 102 ? -15.577 10.752 10.502 1.00 0.00 102 SER A O 16
ATOM 23594 N N . GLY A 1 103 ? -15.165 12.485 11.876 1.00 0.00 103 GLY A N 16
ATOM 23595 C CA . GLY A 1 103 ? -16.430 12.345 12.574 1.00 0.00 103 GLY A CA 16
ATOM 23596 C C . GLY A 1 103 ? -16.374 11.299 13.670 1.00 0.00 103 GLY A C 16
ATOM 23597 O O . GLY A 1 103 ? -17.154 11.345 14.621 1.00 0.00 103 GLY A O 16
ATOM 23601 N N . GLY A 1 1 ? -31.675 6.222 2.356 1.00 0.00 1 GLY A N 17
ATOM 23602 C CA . GLY A 1 1 ? -31.258 6.889 1.137 1.00 0.00 1 GLY A CA 17
ATOM 23603 C C . GLY A 1 1 ? -29.802 7.310 1.176 1.00 0.00 1 GLY A C 17
ATOM 23604 O O . GLY A 1 1 ? -29.428 8.210 1.928 1.00 0.00 1 GLY A O 17
ATOM 23608 N N . SER A 1 2 ? -28.977 6.656 0.364 1.00 0.00 2 SER A N 17
ATOM 23609 C CA . SER A 1 2 ? -27.552 6.964 0.313 1.00 0.00 2 SER A CA 17
ATOM 23610 C C . SER A 1 2 ? -26.903 6.327 -0.913 1.00 0.00 2 SER A C 17
ATOM 23611 O O . SER A 1 2 ? -27.449 5.396 -1.505 1.00 0.00 2 SER A O 17
ATOM 23619 N N . SER A 1 3 ? -25.734 6.837 -1.287 1.00 0.00 3 SER A N 17
ATOM 23620 C CA . SER A 1 3 ? -25.011 6.323 -2.444 1.00 0.00 3 SER A CA 17
ATOM 23621 C C . SER A 1 3 ? -23.604 5.881 -2.053 1.00 0.00 3 SER A C 17
ATOM 23622 O O . SER A 1 3 ? -23.008 6.422 -1.122 1.00 0.00 3 SER A O 17
ATOM 23630 N N . GLY A 1 4 ? -23.079 4.894 -2.772 1.00 0.00 4 GLY A N 17
ATOM 23631 C CA . GLY A 1 4 ? -21.746 4.396 -2.486 1.00 0.00 4 GLY A CA 17
ATOM 23632 C C . GLY A 1 4 ? -20.688 5.032 -3.365 1.00 0.00 4 GLY A C 17
ATOM 23633 O O . GLY A 1 4 ? -20.827 5.069 -4.588 1.00 0.00 4 GLY A O 17
ATOM 23637 N N . SER A 1 5 ? -19.628 5.536 -2.742 1.00 0.00 5 SER A N 17
ATOM 23638 C CA . SER A 1 5 ? -18.544 6.179 -3.476 1.00 0.00 5 SER A CA 17
ATOM 23639 C C . SER A 1 5 ? -17.229 5.435 -3.266 1.00 0.00 5 SER A C 17
ATOM 23640 O O . SER A 1 5 ? -16.423 5.304 -4.187 1.00 0.00 5 SER A O 17
ATOM 23648 N N . SER A 1 6 ? -17.019 4.948 -2.047 1.00 0.00 6 SER A N 17
ATOM 23649 C CA . SER A 1 6 ? -15.801 4.220 -1.713 1.00 0.00 6 SER A CA 17
ATOM 23650 C C . SER A 1 6 ? -15.410 3.270 -2.842 1.00 0.00 6 SER A C 17
ATOM 23651 O O . SER A 1 6 ? -16.262 2.795 -3.592 1.00 0.00 6 SER A O 17
ATOM 23659 N N . GLY A 1 7 ? -14.114 2.997 -2.955 1.00 0.00 7 GLY A N 17
ATOM 23660 C CA . GLY A 1 7 ? -13.631 2.106 -3.993 1.00 0.00 7 GLY A CA 17
ATOM 23661 C C . GLY A 1 7 ? -12.715 1.026 -3.451 1.00 0.00 7 GLY A C 17
ATOM 23662 O O . GLY A 1 7 ? -11.557 1.290 -3.131 1.00 0.00 7 GLY A O 17
ATOM 23666 N N . ASN A 1 8 ? -13.236 -0.192 -3.347 1.00 0.00 8 ASN A N 17
ATOM 23667 C CA . ASN A 1 8 ? -12.457 -1.315 -2.837 1.00 0.00 8 ASN A CA 17
ATOM 23668 C C . ASN A 1 8 ? -11.488 -1.830 -3.897 1.00 0.00 8 ASN A C 17
ATOM 23669 O O . ASN A 1 8 ? -11.819 -1.886 -5.082 1.00 0.00 8 ASN A O 17
ATOM 23680 N N . VAL A 1 9 ? -10.289 -2.207 -3.462 1.00 0.00 9 VAL A N 17
ATOM 23681 C CA . VAL A 1 9 ? -9.272 -2.719 -4.373 1.00 0.00 9 VAL A CA 17
ATOM 23682 C C . VAL A 1 9 ? -8.402 -3.769 -3.690 1.00 0.00 9 VAL A C 17
ATOM 23683 O O . VAL A 1 9 ? -7.573 -3.445 -2.839 1.00 0.00 9 VAL A O 17
ATOM 23696 N N . VAL A 1 10 ? -8.596 -5.028 -4.069 1.00 0.00 10 VAL A N 17
ATOM 23697 C CA . VAL A 1 10 ? -7.828 -6.126 -3.495 1.00 0.00 10 VAL A CA 17
ATOM 23698 C C . VAL A 1 10 ? -6.926 -6.772 -4.541 1.00 0.00 10 VAL A C 17
ATOM 23699 O O . VAL A 1 10 ? -7.382 -7.565 -5.365 1.00 0.00 10 VAL A O 17
ATOM 23712 N N . LEU A 1 11 ? -5.644 -6.428 -4.501 1.00 0.00 11 LEU A N 17
ATOM 23713 C CA . LEU A 1 11 ? -4.676 -6.974 -5.446 1.00 0.00 11 LEU A CA 17
ATOM 23714 C C . LEU A 1 11 ? -4.055 -8.259 -4.907 1.00 0.00 11 LEU A C 17
ATOM 23715 O O . LEU A 1 11 ? -3.742 -8.377 -3.722 1.00 0.00 11 LEU A O 17
ATOM 23731 N N . PRO A 1 12 ? -3.870 -9.246 -5.797 1.00 0.00 12 PRO A N 17
ATOM 23732 C CA . PRO A 1 12 ? -3.283 -10.539 -5.434 1.00 0.00 12 PRO A CA 17
ATOM 23733 C C . PRO A 1 12 ? -1.799 -10.429 -5.101 1.00 0.00 12 PRO A C 17
ATOM 23734 O O . PRO A 1 12 ? -1.018 -9.879 -5.877 1.00 0.00 12 PRO A O 17
ATOM 23745 N N . GLY A 1 13 ? -1.416 -10.956 -3.942 1.00 0.00 13 GLY A N 17
ATOM 23746 C CA . GLY A 1 13 ? -0.027 -10.906 -3.527 1.00 0.00 13 GLY A CA 17
ATOM 23747 C C . GLY A 1 13 ? 0.558 -12.285 -3.290 1.00 0.00 13 GLY A C 17
ATOM 23748 O O . GLY A 1 13 ? 0.014 -13.297 -3.733 1.00 0.00 13 GLY A O 17
ATOM 23752 N N . PRO A 1 14 ? 1.693 -12.336 -2.578 1.00 0.00 14 PRO A N 17
ATOM 23753 C CA . PRO A 1 14 ? 2.349 -11.138 -2.046 1.00 0.00 14 PRO A CA 17
ATOM 23754 C C . PRO A 1 14 ? 2.963 -10.277 -3.145 1.00 0.00 14 PRO A C 17
ATOM 23755 O O . PRO A 1 14 ? 2.778 -10.545 -4.332 1.00 0.00 14 PRO A O 17
ATOM 23766 N N . ALA A 1 15 ? 3.694 -9.243 -2.742 1.00 0.00 15 ALA A N 17
ATOM 23767 C CA . ALA A 1 15 ? 4.337 -8.345 -3.693 1.00 0.00 15 ALA A CA 17
ATOM 23768 C C . ALA A 1 15 ? 5.306 -9.102 -4.594 1.00 0.00 15 ALA A C 17
ATOM 23769 O O . ALA A 1 15 ? 5.679 -10.244 -4.324 1.00 0.00 15 ALA A O 17
ATOM 23776 N N . PRO A 1 16 ? 5.725 -8.454 -5.691 1.00 0.00 16 PRO A N 17
ATOM 23777 C CA . PRO A 1 16 ? 5.288 -7.094 -6.022 1.00 0.00 16 PRO A CA 17
ATOM 23778 C C . PRO A 1 16 ? 3.820 -7.042 -6.432 1.00 0.00 16 PRO A C 17
ATOM 23779 O O . PRO A 1 16 ? 3.215 -8.068 -6.740 1.00 0.00 16 PRO A O 17
ATOM 23790 N N . TRP A 1 17 ? 3.255 -5.840 -6.435 1.00 0.00 17 TRP A N 17
ATOM 23791 C CA . TRP A 1 17 ? 1.857 -5.654 -6.808 1.00 0.00 17 TRP A CA 17
ATOM 23792 C C . TRP A 1 17 ? 1.737 -5.196 -8.257 1.00 0.00 17 TRP A C 17
ATOM 23793 O O . TRP A 1 17 ? 0.997 -5.785 -9.045 1.00 0.00 17 TRP A O 17
ATOM 23814 N N . GLY A 1 18 ? 2.469 -4.141 -8.603 1.00 0.00 18 GLY A N 17
ATOM 23815 C CA . GLY A 1 18 ? 2.429 -3.623 -9.958 1.00 0.00 18 GLY A CA 17
ATOM 23816 C C . GLY A 1 18 ? 2.052 -2.155 -10.006 1.00 0.00 18 GLY A C 17
ATOM 23817 O O . GLY A 1 18 ? 2.164 -1.512 -11.050 1.00 0.00 18 GLY A O 17
ATOM 23821 N N . PHE A 1 19 ? 1.603 -1.624 -8.874 1.00 0.00 19 PHE A N 17
ATOM 23822 C CA . PHE A 1 19 ? 1.205 -0.223 -8.792 1.00 0.00 19 PHE A CA 17
ATOM 23823 C C . PHE A 1 19 ? 2.272 0.604 -8.079 1.00 0.00 19 PHE A C 17
ATOM 23824 O O . PHE A 1 19 ? 3.097 0.068 -7.340 1.00 0.00 19 PHE A O 17
ATOM 23841 N N . ARG A 1 20 ? 2.247 1.913 -8.308 1.00 0.00 20 ARG A N 17
ATOM 23842 C CA . ARG A 1 20 ? 3.212 2.814 -7.689 1.00 0.00 20 ARG A CA 17
ATOM 23843 C C . ARG A 1 20 ? 2.526 3.747 -6.696 1.00 0.00 20 ARG A C 17
ATOM 23844 O O . ARG A 1 20 ? 1.301 3.740 -6.565 1.00 0.00 20 ARG A O 17
ATOM 23865 N N . LEU A 1 21 ? 3.322 4.547 -5.996 1.00 0.00 21 LEU A N 17
ATOM 23866 C CA . LEU A 1 21 ? 2.792 5.486 -5.013 1.00 0.00 21 LEU A CA 17
ATOM 23867 C C . LEU A 1 21 ? 3.501 6.833 -5.108 1.00 0.00 21 LEU A C 17
ATOM 23868 O O . LEU A 1 21 ? 4.701 6.896 -5.378 1.00 0.00 21 LEU A O 17
ATOM 23884 N N . SER A 1 22 ? 2.752 7.907 -4.883 1.00 0.00 22 SER A N 17
ATOM 23885 C CA . SER A 1 22 ? 3.309 9.254 -4.946 1.00 0.00 22 SER A CA 17
ATOM 23886 C C . SER A 1 22 ? 2.517 10.210 -4.059 1.00 0.00 22 SER A C 17
ATOM 23887 O O . SER A 1 22 ? 1.289 10.252 -4.113 1.00 0.00 22 SER A O 17
ATOM 23895 N N . GLY A 1 23 ? 3.232 10.978 -3.241 1.00 0.00 23 GLY A N 17
ATOM 23896 C CA . GLY A 1 23 ? 2.581 11.924 -2.354 1.00 0.00 23 GLY A CA 17
ATOM 23897 C C . GLY A 1 23 ? 3.062 11.801 -0.922 1.00 0.00 23 GLY A C 17
ATOM 23898 O O . GLY A 1 23 ? 4.234 11.517 -0.675 1.00 0.00 23 GLY A O 17
ATOM 23902 N N . GLY A 1 24 ? 2.155 12.016 0.027 1.00 0.00 24 GLY A N 17
ATOM 23903 C CA . GLY A 1 24 ? 2.514 11.925 1.430 1.00 0.00 24 GLY A CA 17
ATOM 23904 C C . GLY A 1 24 ? 1.990 13.095 2.239 1.00 0.00 24 GLY A C 17
ATOM 23905 O O . GLY A 1 24 ? 2.280 14.251 1.929 1.00 0.00 24 GLY A O 17
ATOM 23909 N N . ILE A 1 25 ? 1.217 12.796 3.277 1.00 0.00 25 ILE A N 17
ATOM 23910 C CA . ILE A 1 25 ? 0.652 13.832 4.132 1.00 0.00 25 ILE A CA 17
ATOM 23911 C C . ILE A 1 25 ? 1.715 14.845 4.545 1.00 0.00 25 ILE A C 17
ATOM 23912 O O . ILE A 1 25 ? 1.413 16.012 4.791 1.00 0.00 25 ILE A O 17
ATOM 23928 N N . ASP A 1 26 ? 2.961 14.390 4.616 1.00 0.00 26 ASP A N 17
ATOM 23929 C CA . ASP A 1 26 ? 4.071 15.256 4.996 1.00 0.00 26 ASP A CA 17
ATOM 23930 C C . ASP A 1 26 ? 4.418 16.221 3.867 1.00 0.00 26 ASP A C 17
ATOM 23931 O O . ASP A 1 26 ? 4.816 17.360 4.110 1.00 0.00 26 ASP A O 17
ATOM 23940 N N . PHE A 1 27 ? 4.266 15.756 2.631 1.00 0.00 27 PHE A N 17
ATOM 23941 C CA . PHE A 1 27 ? 4.566 16.577 1.463 1.00 0.00 27 PHE A CA 17
ATOM 23942 C C . PHE A 1 27 ? 3.360 17.426 1.072 1.00 0.00 27 PHE A C 17
ATOM 23943 O O . PHE A 1 27 ? 3.350 18.060 0.017 1.00 0.00 27 PHE A O 17
ATOM 23960 N N . ASN A 1 28 ? 2.345 17.433 1.929 1.00 0.00 28 ASN A N 17
ATOM 23961 C CA . ASN A 1 28 ? 1.133 18.203 1.673 1.00 0.00 28 ASN A CA 17
ATOM 23962 C C . ASN A 1 28 ? 0.439 17.719 0.404 1.00 0.00 28 ASN A C 17
ATOM 23963 O O . ASN A 1 28 ? -0.157 18.508 -0.328 1.00 0.00 28 ASN A O 17
ATOM 23974 N N . GLN A 1 29 ? 0.522 16.417 0.150 1.00 0.00 29 GLN A N 17
ATOM 23975 C CA . GLN A 1 29 ? -0.098 15.828 -1.031 1.00 0.00 29 GLN A CA 17
ATOM 23976 C C . GLN A 1 29 ? -0.617 14.425 -0.732 1.00 0.00 29 GLN A C 17
ATOM 23977 O O . GLN A 1 29 ? 0.024 13.635 -0.039 1.00 0.00 29 GLN A O 17
ATOM 23991 N N . PRO A 1 30 ? -1.805 14.107 -1.266 1.00 0.00 30 PRO A N 17
ATOM 23992 C CA . PRO A 1 30 ? -2.436 12.798 -1.069 1.00 0.00 30 PRO A CA 17
ATOM 23993 C C . PRO A 1 30 ? -1.698 11.683 -1.802 1.00 0.00 30 PRO A C 17
ATOM 23994 O O . PRO A 1 30 ? -1.160 11.892 -2.890 1.00 0.00 30 PRO A O 17
ATOM 24005 N N . LEU A 1 31 ? -1.677 10.499 -1.201 1.00 0.00 31 LEU A N 17
ATOM 24006 C CA . LEU A 1 31 ? -1.005 9.350 -1.797 1.00 0.00 31 LEU A CA 17
ATOM 24007 C C . LEU A 1 31 ? -1.765 8.849 -3.021 1.00 0.00 31 LEU A C 17
ATOM 24008 O O . LEU A 1 31 ? -2.816 8.220 -2.897 1.00 0.00 31 LEU A O 17
ATOM 24024 N N . VAL A 1 32 ? -1.226 9.130 -4.202 1.00 0.00 32 VAL A N 17
ATOM 24025 C CA . VAL A 1 32 ? -1.851 8.706 -5.449 1.00 0.00 32 VAL A CA 17
ATOM 24026 C C . VAL A 1 32 ? -0.872 7.923 -6.316 1.00 0.00 32 VAL A C 17
ATOM 24027 O O . VAL A 1 32 ? 0.305 8.272 -6.410 1.00 0.00 32 VAL A O 17
ATOM 24040 N N . ILE A 1 33 ? -1.366 6.864 -6.949 1.00 0.00 33 ILE A N 17
ATOM 24041 C CA . ILE A 1 33 ? -0.534 6.033 -7.810 1.00 0.00 33 ILE A CA 17
ATOM 24042 C C . ILE A 1 33 ? 0.218 6.879 -8.831 1.00 0.00 33 ILE A C 17
ATOM 24043 O O . ILE A 1 33 ? -0.336 7.816 -9.408 1.00 0.00 33 ILE A O 17
ATOM 24059 N N . THR A 1 34 ? 1.485 6.543 -9.053 1.00 0.00 34 THR A N 17
ATOM 24060 C CA . THR A 1 34 ? 2.314 7.271 -10.005 1.00 0.00 34 THR A CA 17
ATOM 24061 C C . THR A 1 34 ? 2.255 6.630 -11.387 1.00 0.00 34 THR A C 17
ATOM 24062 O O . THR A 1 34 ? 2.344 7.318 -12.404 1.00 0.00 34 THR A O 17
ATOM 24073 N N . ARG A 1 35 ? 2.105 5.310 -11.417 1.00 0.00 35 ARG A N 17
ATOM 24074 C CA . ARG A 1 35 ? 2.034 4.578 -12.675 1.00 0.00 35 ARG A CA 17
ATOM 24075 C C . ARG A 1 35 ? 1.498 3.166 -12.453 1.00 0.00 35 ARG A C 17
ATOM 24076 O O . ARG A 1 35 ? 1.655 2.595 -11.374 1.00 0.00 35 ARG A O 17
ATOM 24097 N N . ILE A 1 36 ? 0.865 2.611 -13.481 1.00 0.00 36 ILE A N 17
ATOM 24098 C CA . ILE A 1 36 ? 0.307 1.267 -13.399 1.00 0.00 36 ILE A CA 17
ATOM 24099 C C . ILE A 1 36 ? 0.896 0.360 -14.473 1.00 0.00 36 ILE A C 17
ATOM 24100 O O . ILE A 1 36 ? 1.091 0.777 -15.616 1.00 0.00 36 ILE A O 17
ATOM 24116 N N . THR A 1 37 ? 1.176 -0.885 -14.101 1.00 0.00 37 THR A N 17
ATOM 24117 C CA . THR A 1 37 ? 1.741 -1.853 -15.033 1.00 0.00 37 THR A CA 17
ATOM 24118 C C . THR A 1 37 ? 0.692 -2.337 -16.027 1.00 0.00 37 THR A C 17
ATOM 24119 O O . THR A 1 37 ? -0.274 -3.011 -15.668 1.00 0.00 37 THR A O 17
ATOM 24130 N N . PRO A 1 38 ? 0.884 -1.988 -17.308 1.00 0.00 38 PRO A N 17
ATOM 24131 C CA . PRO A 1 38 ? -0.036 -2.378 -18.381 1.00 0.00 38 PRO A CA 17
ATOM 24132 C C . PRO A 1 38 ? 0.021 -3.873 -18.677 1.00 0.00 38 PRO A C 17
ATOM 24133 O O . PRO A 1 38 ? 0.885 -4.336 -19.420 1.00 0.00 38 PRO A O 17
ATOM 24144 N N . GLY A 1 39 ? -0.908 -4.623 -18.092 1.00 0.00 39 GLY A N 17
ATOM 24145 C CA . GLY A 1 39 ? -0.946 -6.058 -18.306 1.00 0.00 39 GLY A CA 17
ATOM 24146 C C . GLY A 1 39 ? -0.343 -6.833 -17.152 1.00 0.00 39 GLY A C 17
ATOM 24147 O O . GLY A 1 39 ? 0.626 -7.571 -17.329 1.00 0.00 39 GLY A O 17
ATOM 24151 N N . SER A 1 40 ? -0.917 -6.665 -15.964 1.00 0.00 40 SER A N 17
ATOM 24152 C CA . SER A 1 40 ? -0.426 -7.351 -14.774 1.00 0.00 40 SER A CA 17
ATOM 24153 C C . SER A 1 40 ? -1.442 -7.263 -13.639 1.00 0.00 40 SER A C 17
ATOM 24154 O O . SER A 1 40 ? -2.507 -6.663 -13.788 1.00 0.00 40 SER A O 17
ATOM 24162 N N . LYS A 1 41 ? -1.104 -7.865 -12.504 1.00 0.00 41 LYS A N 17
ATOM 24163 C CA . LYS A 1 41 ? -1.984 -7.855 -11.341 1.00 0.00 41 LYS A CA 17
ATOM 24164 C C . LYS A 1 41 ? -2.406 -6.432 -10.990 1.00 0.00 41 LYS A C 17
ATOM 24165 O O . LYS A 1 41 ? -3.436 -6.220 -10.351 1.00 0.00 41 LYS A O 17
ATOM 24184 N N . ALA A 1 42 ? -1.603 -5.461 -11.412 1.00 0.00 42 ALA A N 17
ATOM 24185 C CA . ALA A 1 42 ? -1.895 -4.058 -11.145 1.00 0.00 42 ALA A CA 17
ATOM 24186 C C . ALA A 1 42 ? -2.999 -3.543 -12.062 1.00 0.00 42 ALA A C 17
ATOM 24187 O O . ALA A 1 42 ? -4.129 -3.324 -11.626 1.00 0.00 42 ALA A O 17
ATOM 24194 N N . ALA A 1 43 ? -2.664 -3.351 -13.334 1.00 0.00 43 ALA A N 17
ATOM 24195 C CA . ALA A 1 43 ? -3.628 -2.862 -14.312 1.00 0.00 43 ALA A CA 17
ATOM 24196 C C . ALA A 1 43 ? -4.851 -3.770 -14.378 1.00 0.00 43 ALA A C 17
ATOM 24197 O O . ALA A 1 43 ? -5.987 -3.296 -14.381 1.00 0.00 43 ALA A O 17
ATOM 24204 N N . ALA A 1 44 ? -4.611 -5.076 -14.431 1.00 0.00 44 ALA A N 17
ATOM 24205 C CA . ALA A 1 44 ? -5.694 -6.049 -14.496 1.00 0.00 44 ALA A CA 17
ATOM 24206 C C . ALA A 1 44 ? -6.675 -5.857 -13.343 1.00 0.00 44 ALA A C 17
ATOM 24207 O O . ALA A 1 44 ? -7.792 -6.372 -13.374 1.00 0.00 44 ALA A O 17
ATOM 24214 N N . ALA A 1 45 ? -6.248 -5.114 -12.328 1.00 0.00 45 ALA A N 17
ATOM 24215 C CA . ALA A 1 45 ? -7.089 -4.853 -11.166 1.00 0.00 45 ALA A CA 17
ATOM 24216 C C . ALA A 1 45 ? -7.805 -3.513 -11.296 1.00 0.00 45 ALA A C 17
ATOM 24217 O O . ALA A 1 45 ? -8.300 -2.965 -10.312 1.00 0.00 45 ALA A O 17
ATOM 24224 N N . ASN A 1 46 ? -7.857 -2.991 -12.518 1.00 0.00 46 ASN A N 17
ATOM 24225 C CA . ASN A 1 46 ? -8.512 -1.714 -12.776 1.00 0.00 46 ASN A CA 17
ATOM 24226 C C . ASN A 1 46 ? -7.755 -0.570 -12.109 1.00 0.00 46 ASN A C 17
ATOM 24227 O O . ASN A 1 46 ? -8.340 0.457 -11.761 1.00 0.00 46 ASN A O 17
ATOM 24238 N N . LEU A 1 47 ? -6.451 -0.753 -11.933 1.00 0.00 47 LEU A N 17
ATOM 24239 C CA . LEU A 1 47 ? -5.613 0.264 -11.308 1.00 0.00 47 LEU A CA 17
ATOM 24240 C C . LEU A 1 47 ? -5.194 1.323 -12.322 1.00 0.00 47 LEU A C 17
ATOM 24241 O O . LEU A 1 47 ? -4.935 1.014 -13.486 1.00 0.00 47 LEU A O 17
ATOM 24257 N N . CYS A 1 48 ? -5.128 2.571 -11.873 1.00 0.00 48 CYS A N 17
ATOM 24258 C CA . CYS A 1 48 ? -4.739 3.677 -12.741 1.00 0.00 48 CYS A CA 17
ATOM 24259 C C . CYS A 1 48 ? -4.123 4.813 -11.931 1.00 0.00 48 CYS A C 17
ATOM 24260 O O . CYS A 1 48 ? -4.483 5.054 -10.779 1.00 0.00 48 CYS A O 17
ATOM 24268 N N . PRO A 1 49 ? -3.170 5.530 -12.546 1.00 0.00 49 PRO A N 17
ATOM 24269 C CA . PRO A 1 49 ? -2.483 6.652 -11.901 1.00 0.00 49 PRO A CA 17
ATOM 24270 C C . PRO A 1 49 ? -3.397 7.856 -11.703 1.00 0.00 49 PRO A C 17
ATOM 24271 O O . PRO A 1 49 ? -3.692 8.586 -12.649 1.00 0.00 49 PRO A O 17
ATOM 24282 N N . GLY A 1 50 ? -3.844 8.058 -10.467 1.00 0.00 50 GLY A N 17
ATOM 24283 C CA . GLY A 1 50 ? -4.721 9.175 -10.169 1.00 0.00 50 GLY A CA 17
ATOM 24284 C C . GLY A 1 50 ? -5.615 8.907 -8.974 1.00 0.00 50 GLY A C 17
ATOM 24285 O O . GLY A 1 50 ? -6.178 9.834 -8.391 1.00 0.00 50 GLY A O 17
ATOM 24289 N N . ASP A 1 51 ? -5.748 7.636 -8.610 1.00 0.00 51 ASP A N 17
ATOM 24290 C CA . ASP A 1 51 ? -6.581 7.249 -7.478 1.00 0.00 51 ASP A CA 17
ATOM 24291 C C . ASP A 1 51 ? -5.925 7.647 -6.159 1.00 0.00 51 ASP A C 17
ATOM 24292 O O . ASP A 1 51 ? -4.711 7.521 -5.995 1.00 0.00 51 ASP A O 17
ATOM 24301 N N . VAL A 1 52 ? -6.735 8.128 -5.222 1.00 0.00 52 VAL A N 17
ATOM 24302 C CA . VAL A 1 52 ? -6.234 8.545 -3.918 1.00 0.00 52 VAL A CA 17
ATOM 24303 C C . VAL A 1 52 ? -6.390 7.432 -2.888 1.00 0.00 52 VAL A C 17
ATOM 24304 O O . VAL A 1 52 ? -7.487 6.912 -2.682 1.00 0.00 52 VAL A O 17
ATOM 24317 N N . ILE A 1 53 ? -5.285 7.071 -2.244 1.00 0.00 53 ILE A N 17
ATOM 24318 C CA . ILE A 1 53 ? -5.300 6.020 -1.234 1.00 0.00 53 ILE A CA 17
ATOM 24319 C C . ILE A 1 53 ? -5.902 6.523 0.074 1.00 0.00 53 ILE A C 17
ATOM 24320 O O . ILE A 1 53 ? -5.283 7.307 0.794 1.00 0.00 53 ILE A O 17
ATOM 24336 N N . LEU A 1 54 ? -7.111 6.065 0.377 1.00 0.00 54 LEU A N 17
ATOM 24337 C CA . LEU A 1 54 ? -7.797 6.466 1.600 1.00 0.00 54 LEU A CA 17
ATOM 24338 C C . LEU A 1 54 ? -7.195 5.769 2.816 1.00 0.00 54 LEU A C 17
ATOM 24339 O O . LEU A 1 54 ? -6.802 6.419 3.785 1.00 0.00 54 LEU A O 17
ATOM 24355 N N . ALA A 1 55 ? -7.124 4.443 2.757 1.00 0.00 55 ALA A N 17
ATOM 24356 C CA . ALA A 1 55 ? -6.566 3.659 3.851 1.00 0.00 55 ALA A CA 17
ATOM 24357 C C . ALA A 1 55 ? -5.785 2.460 3.324 1.00 0.00 55 ALA A C 17
ATOM 24358 O O . ALA A 1 55 ? -5.955 2.054 2.174 1.00 0.00 55 ALA A O 17
ATOM 24365 N N . ILE A 1 56 ? -4.930 1.898 4.171 1.00 0.00 56 ILE A N 17
ATOM 24366 C CA . ILE A 1 56 ? -4.123 0.745 3.790 1.00 0.00 56 ILE A CA 17
ATOM 24367 C C . ILE A 1 56 ? -4.496 -0.483 4.613 1.00 0.00 56 ILE A C 17
ATOM 24368 O O . ILE A 1 56 ? -4.409 -0.470 5.841 1.00 0.00 56 ILE A O 17
ATOM 24384 N N . ASP A 1 57 ? -4.910 -1.544 3.929 1.00 0.00 57 ASP A N 17
ATOM 24385 C CA . ASP A 1 57 ? -5.293 -2.782 4.597 1.00 0.00 57 ASP A CA 17
ATOM 24386 C C . ASP A 1 57 ? -5.992 -2.492 5.922 1.00 0.00 57 ASP A C 17
ATOM 24387 O O . ASP A 1 57 ? -5.855 -3.244 6.885 1.00 0.00 57 ASP A O 17
ATOM 24396 N N . GLY A 1 58 ? -6.741 -1.394 5.962 1.00 0.00 58 GLY A N 17
ATOM 24397 C CA . GLY A 1 58 ? -7.449 -1.023 7.173 1.00 0.00 58 GLY A CA 17
ATOM 24398 C C . GLY A 1 58 ? -6.627 -0.120 8.071 1.00 0.00 58 GLY A C 17
ATOM 24399 O O . GLY A 1 58 ? -6.664 -0.249 9.295 1.00 0.00 58 GLY A O 17
ATOM 24403 N N . PHE A 1 59 ? -5.881 0.797 7.463 1.00 0.00 59 PHE A N 17
ATOM 24404 C CA . PHE A 1 59 ? -5.043 1.723 8.216 1.00 0.00 59 PHE A CA 17
ATOM 24405 C C . PHE A 1 59 ? -5.076 3.115 7.592 1.00 0.00 59 PHE A C 17
ATOM 24406 O O . PHE A 1 59 ? -4.478 3.352 6.543 1.00 0.00 59 PHE A O 17
ATOM 24423 N N . GLY A 1 60 ? -5.780 4.034 8.246 1.00 0.00 60 GLY A N 17
ATOM 24424 C CA . GLY A 1 60 ? -5.879 5.391 7.741 1.00 0.00 60 GLY A CA 17
ATOM 24425 C C . GLY A 1 60 ? -4.537 5.949 7.310 1.00 0.00 60 GLY A C 17
ATOM 24426 O O . GLY A 1 60 ? -3.579 5.951 8.085 1.00 0.00 60 GLY A O 17
ATOM 24430 N N . THR A 1 61 ? -4.464 6.423 6.070 1.00 0.00 61 THR A N 17
ATOM 24431 C CA . THR A 1 61 ? -3.229 6.983 5.537 1.00 0.00 61 THR A CA 17
ATOM 24432 C C . THR A 1 61 ? -3.163 8.488 5.767 1.00 0.00 61 THR A C 17
ATOM 24433 O O . THR A 1 61 ? -2.089 9.086 5.719 1.00 0.00 61 THR A O 17
ATOM 24444 N N . GLU A 1 62 ? -4.319 9.095 6.017 1.00 0.00 62 GLU A N 17
ATOM 24445 C CA . GLU A 1 62 ? -4.391 10.532 6.255 1.00 0.00 62 GLU A CA 17
ATOM 24446 C C . GLU A 1 62 ? -3.548 10.926 7.464 1.00 0.00 62 GLU A C 17
ATOM 24447 O O . GLU A 1 62 ? -3.310 12.109 7.708 1.00 0.00 62 GLU A O 17
ATOM 24459 N N . SER A 1 63 ? -3.099 9.927 8.216 1.00 0.00 63 SER A N 17
ATOM 24460 C CA . SER A 1 63 ? -2.285 10.169 9.402 1.00 0.00 63 SER A CA 17
ATOM 24461 C C . SER A 1 63 ? -0.947 9.443 9.300 1.00 0.00 63 SER A C 17
ATOM 24462 O O . SER A 1 63 ? -0.280 9.203 10.306 1.00 0.00 63 SER A O 17
ATOM 24470 N N . MET A 1 64 ? -0.561 9.096 8.076 1.00 0.00 64 MET A N 17
ATOM 24471 C CA . MET A 1 64 ? 0.698 8.399 7.842 1.00 0.00 64 MET A CA 17
ATOM 24472 C C . MET A 1 64 ? 1.476 9.050 6.703 1.00 0.00 64 MET A C 17
ATOM 24473 O O . MET A 1 64 ? 0.912 9.379 5.659 1.00 0.00 64 MET A O 17
ATOM 24487 N N . THR A 1 65 ? 2.776 9.236 6.910 1.00 0.00 65 THR A N 17
ATOM 24488 C CA . THR A 1 65 ? 3.631 9.850 5.902 1.00 0.00 65 THR A CA 17
ATOM 24489 C C . THR A 1 65 ? 4.070 8.829 4.858 1.00 0.00 65 THR A C 17
ATOM 24490 O O . THR A 1 65 ? 4.083 7.626 5.119 1.00 0.00 65 THR A O 17
ATOM 24501 N N . HIS A 1 66 ? 4.429 9.317 3.675 1.00 0.00 66 HIS A N 17
ATOM 24502 C CA . HIS A 1 66 ? 4.870 8.446 2.591 1.00 0.00 66 HIS A CA 17
ATOM 24503 C C . HIS A 1 66 ? 5.634 7.244 3.136 1.00 0.00 66 HIS A C 17
ATOM 24504 O O . HIS A 1 66 ? 5.389 6.107 2.737 1.00 0.00 66 HIS A O 17
ATOM 24519 N N . ALA A 1 67 ? 6.563 7.505 4.051 1.00 0.00 67 ALA A N 17
ATOM 24520 C CA . ALA A 1 67 ? 7.362 6.444 4.652 1.00 0.00 67 ALA A CA 17
ATOM 24521 C C . ALA A 1 67 ? 6.473 5.361 5.254 1.00 0.00 67 ALA A C 17
ATOM 24522 O O . ALA A 1 67 ? 6.679 4.171 5.011 1.00 0.00 67 ALA A O 17
ATOM 24529 N N . ASP A 1 68 ? 5.487 5.780 6.039 1.00 0.00 68 ASP A N 17
ATOM 24530 C CA . ASP A 1 68 ? 4.567 4.844 6.675 1.00 0.00 68 ASP A CA 17
ATOM 24531 C C . ASP A 1 68 ? 3.904 3.943 5.637 1.00 0.00 68 ASP A C 17
ATOM 24532 O O . ASP A 1 68 ? 4.040 2.721 5.685 1.00 0.00 68 ASP A O 17
ATOM 24541 N N . ALA A 1 69 ? 3.187 4.555 4.701 1.00 0.00 69 ALA A N 17
ATOM 24542 C CA . ALA A 1 69 ? 2.504 3.808 3.652 1.00 0.00 69 ALA A CA 17
ATOM 24543 C C . ALA A 1 69 ? 3.400 2.709 3.089 1.00 0.00 69 ALA A C 17
ATOM 24544 O O . ALA A 1 69 ? 2.940 1.599 2.821 1.00 0.00 69 ALA A O 17
ATOM 24551 N N . GLN A 1 70 ? 4.678 3.027 2.912 1.00 0.00 70 GLN A N 17
ATOM 24552 C CA . GLN A 1 70 ? 5.636 2.065 2.379 1.00 0.00 70 GLN A CA 17
ATOM 24553 C C . GLN A 1 70 ? 5.752 0.849 3.293 1.00 0.00 70 GLN A C 17
ATOM 24554 O O . GLN A 1 70 ? 5.628 -0.290 2.844 1.00 0.00 70 GLN A O 17
ATOM 24568 N N . ASP A 1 71 ? 5.992 1.099 4.575 1.00 0.00 71 ASP A N 17
ATOM 24569 C CA . ASP A 1 71 ? 6.124 0.025 5.552 1.00 0.00 71 ASP A CA 17
ATOM 24570 C C . ASP A 1 71 ? 4.825 -0.767 5.668 1.00 0.00 71 ASP A C 17
ATOM 24571 O O . ASP A 1 71 ? 4.793 -1.841 6.268 1.00 0.00 71 ASP A O 17
ATOM 24580 N N . ARG A 1 72 ? 3.756 -0.228 5.090 1.00 0.00 72 ARG A N 17
ATOM 24581 C CA . ARG A 1 72 ? 2.454 -0.883 5.131 1.00 0.00 72 ARG A CA 17
ATOM 24582 C C . ARG A 1 72 ? 2.249 -1.761 3.900 1.00 0.00 72 ARG A C 17
ATOM 24583 O O . ARG A 1 72 ? 1.699 -2.860 3.993 1.00 0.00 72 ARG A O 17
ATOM 24604 N N . ILE A 1 73 ? 2.693 -1.270 2.748 1.00 0.00 73 ILE A N 17
ATOM 24605 C CA . ILE A 1 73 ? 2.558 -2.010 1.499 1.00 0.00 73 ILE A CA 17
ATOM 24606 C C . ILE A 1 73 ? 3.565 -3.153 1.427 1.00 0.00 73 ILE A C 17
ATOM 24607 O O . ILE A 1 73 ? 3.263 -4.228 0.908 1.00 0.00 73 ILE A O 17
ATOM 24623 N N . LYS A 1 74 ? 4.762 -2.915 1.952 1.00 0.00 74 LYS A N 17
ATOM 24624 C CA . LYS A 1 74 ? 5.813 -3.925 1.950 1.00 0.00 74 LYS A CA 17
ATOM 24625 C C . LYS A 1 74 ? 5.516 -5.021 2.968 1.00 0.00 74 LYS A C 17
ATOM 24626 O O . LYS A 1 74 ? 5.808 -6.194 2.735 1.00 0.00 74 LYS A O 17
ATOM 24645 N N . ALA A 1 75 ? 4.932 -4.632 4.097 1.00 0.00 75 ALA A N 17
ATOM 24646 C CA . ALA A 1 75 ? 4.592 -5.583 5.149 1.00 0.00 75 ALA A CA 17
ATOM 24647 C C . ALA A 1 75 ? 3.166 -6.096 4.985 1.00 0.00 75 ALA A C 17
ATOM 24648 O O . ALA A 1 75 ? 2.620 -6.736 5.882 1.00 0.00 75 ALA A O 17
ATOM 24655 N N . ALA A 1 76 ? 2.567 -5.809 3.833 1.00 0.00 76 ALA A N 17
ATOM 24656 C CA . ALA A 1 76 ? 1.204 -6.242 3.552 1.00 0.00 76 ALA A CA 17
ATOM 24657 C C . ALA A 1 76 ? 1.074 -7.757 3.672 1.00 0.00 76 ALA A C 17
ATOM 24658 O O . ALA A 1 76 ? 2.025 -8.443 4.046 1.00 0.00 76 ALA A O 17
ATOM 24665 N N . SER A 1 77 ? -0.109 -8.272 3.352 1.00 0.00 77 SER A N 17
ATOM 24666 C CA . SER A 1 77 ? -0.364 -9.705 3.428 1.00 0.00 77 SER A CA 17
ATOM 24667 C C . SER A 1 77 ? -0.533 -10.302 2.034 1.00 0.00 77 SER A C 17
ATOM 24668 O O . SER A 1 77 ? -0.491 -9.588 1.032 1.00 0.00 77 SER A O 17
ATOM 24676 N N . TYR A 1 78 ? -0.722 -11.615 1.979 1.00 0.00 78 TYR A N 17
ATOM 24677 C CA . TYR A 1 78 ? -0.895 -12.310 0.708 1.00 0.00 78 TYR A CA 17
ATOM 24678 C C . TYR A 1 78 ? -1.750 -11.487 -0.251 1.00 0.00 78 TYR A C 17
ATOM 24679 O O . TYR A 1 78 ? -1.641 -11.625 -1.469 1.00 0.00 78 TYR A O 17
ATOM 24697 N N . GLN A 1 79 ? -2.599 -10.632 0.309 1.00 0.00 79 GLN A N 17
ATOM 24698 C CA . GLN A 1 79 ? -3.473 -9.787 -0.496 1.00 0.00 79 GLN A CA 17
ATOM 24699 C C . GLN A 1 79 ? -3.408 -8.337 -0.029 1.00 0.00 79 GLN A C 17
ATOM 24700 O O . GLN A 1 79 ? -3.427 -8.057 1.170 1.00 0.00 79 GLN A O 17
ATOM 24714 N N . LEU A 1 80 ? -3.330 -7.417 -0.985 1.00 0.00 80 LEU A N 17
ATOM 24715 C CA . LEU A 1 80 ? -3.262 -5.993 -0.672 1.00 0.00 80 LEU A CA 17
ATOM 24716 C C . LEU A 1 80 ? -4.635 -5.341 -0.798 1.00 0.00 80 LEU A C 17
ATOM 24717 O O . LEU A 1 80 ? -5.220 -5.307 -1.882 1.00 0.00 80 LEU A O 17
ATOM 24733 N N . CYS A 1 81 ? -5.142 -4.823 0.315 1.00 0.00 81 CYS A N 17
ATOM 24734 C CA . CYS A 1 81 ? -6.446 -4.170 0.328 1.00 0.00 81 CYS A CA 17
ATOM 24735 C C . CYS A 1 81 ? -6.298 -2.662 0.502 1.00 0.00 81 CYS A C 17
ATOM 24736 O O . CYS A 1 81 ? -5.975 -2.180 1.588 1.00 0.00 81 CYS A O 17
ATOM 24744 N N . LEU A 1 82 ? -6.533 -1.922 -0.576 1.00 0.00 82 LEU A N 17
ATOM 24745 C CA . LEU A 1 82 ? -6.424 -0.467 -0.544 1.00 0.00 82 LEU A CA 17
ATOM 24746 C C . LEU A 1 82 ? -7.739 0.187 -0.954 1.00 0.00 82 LEU A C 17
ATOM 24747 O O . LEU A 1 82 ? -8.289 -0.109 -2.015 1.00 0.00 82 LEU A O 17
ATOM 24763 N N . LYS A 1 83 ? -8.239 1.079 -0.106 1.00 0.00 83 LYS A N 17
ATOM 24764 C CA . LYS A 1 83 ? -9.489 1.779 -0.380 1.00 0.00 83 LYS A CA 17
ATOM 24765 C C . LYS A 1 83 ? -9.224 3.121 -1.054 1.00 0.00 83 LYS A C 17
ATOM 24766 O O . LYS A 1 83 ? -8.359 3.884 -0.622 1.00 0.00 83 LYS A O 17
ATOM 24785 N N . ILE A 1 84 ? -9.975 3.404 -2.113 1.00 0.00 84 ILE A N 17
ATOM 24786 C CA . ILE A 1 84 ? -9.822 4.656 -2.845 1.00 0.00 84 ILE A CA 17
ATOM 24787 C C . ILE A 1 84 ? -11.133 5.434 -2.882 1.00 0.00 84 ILE A C 17
ATOM 24788 O O . ILE A 1 84 ? -12.212 4.861 -2.733 1.00 0.00 84 ILE A O 17
ATOM 24804 N N . ASP A 1 85 ? -11.031 6.744 -3.083 1.00 0.00 85 ASP A N 17
ATOM 24805 C CA . ASP A 1 85 ? -12.209 7.601 -3.143 1.00 0.00 85 ASP A CA 17
ATOM 24806 C C . ASP A 1 85 ? -12.865 7.529 -4.518 1.00 0.00 85 ASP A C 17
ATOM 24807 O O . ASP A 1 85 ? -14.090 7.559 -4.635 1.00 0.00 85 ASP A O 17
ATOM 24816 N N . ARG A 1 86 ? -12.041 7.434 -5.557 1.00 0.00 86 ARG A N 17
ATOM 24817 C CA . ARG A 1 86 ? -12.541 7.359 -6.924 1.00 0.00 86 ARG A CA 17
ATOM 24818 C C . ARG A 1 86 ? -13.162 8.686 -7.349 1.00 0.00 86 ARG A C 17
ATOM 24819 O O . ARG A 1 86 ? -14.262 8.720 -7.901 1.00 0.00 86 ARG A O 17
ATOM 24840 N N . ALA A 1 87 ? -12.451 9.778 -7.087 1.00 0.00 87 ALA A N 17
ATOM 24841 C CA . ALA A 1 87 ? -12.931 11.107 -7.444 1.00 0.00 87 ALA A CA 17
ATOM 24842 C C . ALA A 1 87 ? -12.413 11.529 -8.814 1.00 0.00 87 ALA A C 17
ATOM 24843 O O . ALA A 1 87 ? -11.213 11.731 -8.998 1.00 0.00 87 ALA A O 17
ATOM 24850 N N . GLU A 1 88 ? -13.325 11.659 -9.773 1.00 0.00 88 GLU A N 17
ATOM 24851 C CA . GLU A 1 88 ? -12.958 12.055 -11.127 1.00 0.00 88 GLU A CA 17
ATOM 24852 C C . GLU A 1 88 ? -12.569 13.530 -11.175 1.00 0.00 88 GLU A C 17
ATOM 24853 O O . GLU A 1 88 ? -11.689 13.928 -11.940 1.00 0.00 88 GLU A O 17
ATOM 24865 N N . THR A 1 89 ? -13.232 14.338 -10.354 1.00 0.00 89 THR A N 17
ATOM 24866 C CA . THR A 1 89 ? -12.958 15.769 -10.303 1.00 0.00 89 THR A CA 17
ATOM 24867 C C . THR A 1 89 ? -11.931 16.094 -9.224 1.00 0.00 89 THR A C 17
ATOM 24868 O O . THR A 1 89 ? -11.963 17.172 -8.629 1.00 0.00 89 THR A O 17
ATOM 24879 N N . ARG A 1 90 ? -11.022 15.158 -8.978 1.00 0.00 90 ARG A N 17
ATOM 24880 C CA . ARG A 1 90 ? -9.985 15.345 -7.970 1.00 0.00 90 ARG A CA 17
ATOM 24881 C C . ARG A 1 90 ? -9.255 16.668 -8.181 1.00 0.00 90 ARG A C 17
ATOM 24882 O O . ARG A 1 90 ? -8.324 16.755 -8.984 1.00 0.00 90 ARG A O 17
ATOM 24903 N N . LEU A 1 91 ? -9.682 17.696 -7.456 1.00 0.00 91 LEU A N 17
ATOM 24904 C CA . LEU A 1 91 ? -9.069 19.016 -7.564 1.00 0.00 91 LEU A CA 17
ATOM 24905 C C . LEU A 1 91 ? -8.340 19.384 -6.276 1.00 0.00 91 LEU A C 17
ATOM 24906 O O . LEU A 1 91 ? -7.318 20.070 -6.304 1.00 0.00 91 LEU A O 17
ATOM 24922 N N . TRP A 1 92 ? -8.871 18.923 -5.149 1.00 0.00 92 TRP A N 17
ATOM 24923 C CA . TRP A 1 92 ? -8.269 19.203 -3.850 1.00 0.00 92 TRP A CA 17
ATOM 24924 C C . TRP A 1 92 ? -8.444 18.021 -2.903 1.00 0.00 92 TRP A C 17
ATOM 24925 O O . TRP A 1 92 ? -8.951 16.970 -3.295 1.00 0.00 92 TRP A O 17
ATOM 24946 N N . SER A 1 93 ? -8.023 18.200 -1.656 1.00 0.00 93 SER A N 17
ATOM 24947 C CA . SER A 1 93 ? -8.131 17.146 -0.653 1.00 0.00 93 SER A CA 17
ATOM 24948 C C . SER A 1 93 ? -9.591 16.784 -0.401 1.00 0.00 93 SER A C 17
ATOM 24949 O O . SER A 1 93 ? -10.361 17.561 0.165 1.00 0.00 93 SER A O 17
ATOM 24957 N N . PRO A 1 94 ? -9.983 15.576 -0.831 1.00 0.00 94 PRO A N 17
ATOM 24958 C CA . PRO A 1 94 ? -11.353 15.082 -0.662 1.00 0.00 94 PRO A CA 17
ATOM 24959 C C . PRO A 1 94 ? -11.685 14.780 0.795 1.00 0.00 94 PRO A C 17
ATOM 24960 O O . PRO A 1 94 ? -10.880 15.035 1.690 1.00 0.00 94 PRO A O 17
ATOM 24971 N N . GLN A 1 95 ? -12.875 14.234 1.025 1.00 0.00 95 GLN A N 17
ATOM 24972 C CA . GLN A 1 95 ? -13.313 13.898 2.375 1.00 0.00 95 GLN A CA 17
ATOM 24973 C C . GLN A 1 95 ? -13.639 12.412 2.487 1.00 0.00 95 GLN A C 17
ATOM 24974 O O . GLN A 1 95 ? -13.924 11.751 1.488 1.00 0.00 95 GLN A O 17
ATOM 24988 N N . VAL A 1 96 ? -13.595 11.892 3.710 1.00 0.00 96 VAL A N 17
ATOM 24989 C CA . VAL A 1 96 ? -13.887 10.485 3.953 1.00 0.00 96 VAL A CA 17
ATOM 24990 C C . VAL A 1 96 ? -14.973 9.978 3.010 1.00 0.00 96 VAL A C 17
ATOM 24991 O O . VAL A 1 96 ? -16.132 10.379 3.109 1.00 0.00 96 VAL A O 17
ATOM 25004 N N . SER A 1 97 ? -14.589 9.092 2.096 1.00 0.00 97 SER A N 17
ATOM 25005 C CA . SER A 1 97 ? -15.529 8.532 1.133 1.00 0.00 97 SER A CA 17
ATOM 25006 C C . SER A 1 97 ? -16.661 7.796 1.843 1.00 0.00 97 SER A C 17
ATOM 25007 O O . SER A 1 97 ? -17.834 7.973 1.514 1.00 0.00 97 SER A O 17
ATOM 25015 N N . SER A 1 98 ? -16.300 6.970 2.820 1.00 0.00 98 SER A N 17
ATOM 25016 C CA . SER A 1 98 ? -17.284 6.204 3.576 1.00 0.00 98 SER A CA 17
ATOM 25017 C C . SER A 1 98 ? -18.430 7.098 4.039 1.00 0.00 98 SER A C 17
ATOM 25018 O O . SER A 1 98 ? -18.279 7.888 4.970 1.00 0.00 98 SER A O 17
ATOM 25026 N N . GLY A 1 99 ? -19.578 6.967 3.381 1.00 0.00 99 GLY A N 17
ATOM 25027 C CA . GLY A 1 99 ? -20.734 7.769 3.738 1.00 0.00 99 GLY A CA 17
ATOM 25028 C C . GLY A 1 99 ? -20.780 9.086 2.988 1.00 0.00 99 GLY A C 17
ATOM 25029 O O . GLY A 1 99 ? -19.751 9.701 2.707 1.00 0.00 99 GLY A O 17
ATOM 25033 N N . PRO A 1 100 ? -21.997 9.537 2.652 1.00 0.00 100 PRO A N 17
ATOM 25034 C CA . PRO A 1 100 ? -22.202 10.794 1.925 1.00 0.00 100 PRO A CA 17
ATOM 25035 C C . PRO A 1 100 ? -21.877 12.016 2.776 1.00 0.00 100 PRO A C 17
ATOM 25036 O O . PRO A 1 100 ? -22.684 12.441 3.603 1.00 0.00 100 PRO A O 17
ATOM 25047 N N . SER A 1 101 ? -20.690 12.578 2.569 1.00 0.00 101 SER A N 17
ATOM 25048 C CA . SER A 1 101 ? -20.257 13.750 3.320 1.00 0.00 101 SER A CA 17
ATOM 25049 C C . SER A 1 101 ? -21.250 14.897 3.158 1.00 0.00 101 SER A C 17
ATOM 25050 O O . SER A 1 101 ? -21.776 15.128 2.069 1.00 0.00 101 SER A O 17
ATOM 25058 N N . SER A 1 102 ? -21.502 15.612 4.249 1.00 0.00 102 SER A N 17
ATOM 25059 C CA . SER A 1 102 ? -22.435 16.733 4.230 1.00 0.00 102 SER A CA 17
ATOM 25060 C C . SER A 1 102 ? -22.067 17.763 5.293 1.00 0.00 102 SER A C 17
ATOM 25061 O O . SER A 1 102 ? -21.120 17.575 6.055 1.00 0.00 102 SER A O 17
ATOM 25069 N N . GLY A 1 103 ? -22.825 18.855 5.338 1.00 0.00 103 GLY A N 17
ATOM 25070 C CA . GLY A 1 103 ? -22.564 19.900 6.310 1.00 0.00 103 GLY A CA 17
ATOM 25071 C C . GLY A 1 103 ? -22.151 21.206 5.661 1.00 0.00 103 GLY A C 17
ATOM 25072 O O . GLY A 1 103 ? -22.995 21.969 5.192 1.00 0.00 103 GLY A O 17
ATOM 25076 N N . GLY A 1 1 ? -28.235 -4.347 -4.967 1.00 0.00 1 GLY A N 18
ATOM 25077 C CA . GLY A 1 1 ? -27.290 -3.264 -4.765 1.00 0.00 1 GLY A CA 18
ATOM 25078 C C . GLY A 1 1 ? -27.143 -2.386 -5.992 1.00 0.00 1 GLY A C 18
ATOM 25079 O O . GLY A 1 1 ? -28.039 -1.606 -6.317 1.00 0.00 1 GLY A O 18
ATOM 25083 N N . SER A 1 2 ? -26.010 -2.512 -6.676 1.00 0.00 2 SER A N 18
ATOM 25084 C CA . SER A 1 2 ? -25.747 -1.720 -7.872 1.00 0.00 2 SER A CA 18
ATOM 25085 C C . SER A 1 2 ? -25.802 -0.228 -7.557 1.00 0.00 2 SER A C 18
ATOM 25086 O O . SER A 1 2 ? -26.357 0.559 -8.324 1.00 0.00 2 SER A O 18
ATOM 25094 N N . SER A 1 3 ? -25.221 0.154 -6.424 1.00 0.00 3 SER A N 18
ATOM 25095 C CA . SER A 1 3 ? -25.206 1.550 -6.005 1.00 0.00 3 SER A CA 18
ATOM 25096 C C . SER A 1 3 ? -23.787 2.002 -5.672 1.00 0.00 3 SER A C 18
ATOM 25097 O O . SER A 1 3 ? -22.864 1.192 -5.611 1.00 0.00 3 SER A O 18
ATOM 25105 N N . GLY A 1 4 ? -23.623 3.304 -5.456 1.00 0.00 4 GLY A N 18
ATOM 25106 C CA . GLY A 1 4 ? -22.315 3.843 -5.132 1.00 0.00 4 GLY A CA 18
ATOM 25107 C C . GLY A 1 4 ? -21.789 3.329 -3.806 1.00 0.00 4 GLY A C 18
ATOM 25108 O O . GLY A 1 4 ? -22.324 3.659 -2.748 1.00 0.00 4 GLY A O 18
ATOM 25112 N N . SER A 1 5 ? -20.739 2.516 -3.863 1.00 0.00 5 SER A N 18
ATOM 25113 C CA . SER A 1 5 ? -20.143 1.951 -2.658 1.00 0.00 5 SER A CA 18
ATOM 25114 C C . SER A 1 5 ? -18.627 2.124 -2.669 1.00 0.00 5 SER A C 18
ATOM 25115 O O . SER A 1 5 ? -17.997 2.113 -3.726 1.00 0.00 5 SER A O 18
ATOM 25123 N N . SER A 1 6 ? -18.048 2.283 -1.483 1.00 0.00 6 SER A N 18
ATOM 25124 C CA . SER A 1 6 ? -16.607 2.463 -1.355 1.00 0.00 6 SER A CA 18
ATOM 25125 C C . SER A 1 6 ? -15.862 1.659 -2.417 1.00 0.00 6 SER A C 18
ATOM 25126 O O . SER A 1 6 ? -16.007 0.440 -2.504 1.00 0.00 6 SER A O 18
ATOM 25134 N N . GLY A 1 7 ? -15.065 2.352 -3.224 1.00 0.00 7 GLY A N 18
ATOM 25135 C CA . GLY A 1 7 ? -14.309 1.689 -4.270 1.00 0.00 7 GLY A CA 18
ATOM 25136 C C . GLY A 1 7 ? -13.271 0.731 -3.717 1.00 0.00 7 GLY A C 18
ATOM 25137 O O . GLY A 1 7 ? -12.081 1.041 -3.696 1.00 0.00 7 GLY A O 18
ATOM 25141 N N . ASN A 1 8 ? -13.724 -0.434 -3.267 1.00 0.00 8 ASN A N 18
ATOM 25142 C CA . ASN A 1 8 ? -12.826 -1.439 -2.710 1.00 0.00 8 ASN A CA 18
ATOM 25143 C C . ASN A 1 8 ? -11.891 -1.989 -3.783 1.00 0.00 8 ASN A C 18
ATOM 25144 O O . ASN A 1 8 ? -12.314 -2.272 -4.904 1.00 0.00 8 ASN A O 18
ATOM 25155 N N . VAL A 1 9 ? -10.618 -2.137 -3.431 1.00 0.00 9 VAL A N 18
ATOM 25156 C CA . VAL A 1 9 ? -9.623 -2.654 -4.363 1.00 0.00 9 VAL A CA 18
ATOM 25157 C C . VAL A 1 9 ? -8.695 -3.651 -3.678 1.00 0.00 9 VAL A C 18
ATOM 25158 O O . VAL A 1 9 ? -7.829 -3.270 -2.891 1.00 0.00 9 VAL A O 18
ATOM 25171 N N . VAL A 1 10 ? -8.881 -4.931 -3.984 1.00 0.00 10 VAL A N 18
ATOM 25172 C CA . VAL A 1 10 ? -8.060 -5.985 -3.400 1.00 0.00 10 VAL A CA 18
ATOM 25173 C C . VAL A 1 10 ? -7.175 -6.640 -4.454 1.00 0.00 10 VAL A C 18
ATOM 25174 O O . VAL A 1 10 ? -7.669 -7.256 -5.399 1.00 0.00 10 VAL A O 18
ATOM 25187 N N . LEU A 1 11 ? -5.864 -6.505 -4.285 1.00 0.00 11 LEU A N 18
ATOM 25188 C CA . LEU A 1 11 ? -4.908 -7.085 -5.222 1.00 0.00 11 LEU A CA 18
ATOM 25189 C C . LEU A 1 11 ? -4.300 -8.365 -4.658 1.00 0.00 11 LEU A C 18
ATOM 25190 O O . LEU A 1 11 ? -3.957 -8.450 -3.478 1.00 0.00 11 LEU A O 18
ATOM 25206 N N . PRO A 1 12 ? -4.161 -9.384 -5.518 1.00 0.00 12 PRO A N 18
ATOM 25207 C CA . PRO A 1 12 ? -3.591 -10.677 -5.128 1.00 0.00 12 PRO A CA 18
ATOM 25208 C C . PRO A 1 12 ? -2.096 -10.588 -4.840 1.00 0.00 12 PRO A C 18
ATOM 25209 O O . PRO A 1 12 ? -1.301 -10.271 -5.723 1.00 0.00 12 PRO A O 18
ATOM 25220 N N . GLY A 1 13 ? -1.721 -10.871 -3.596 1.00 0.00 13 GLY A N 18
ATOM 25221 C CA . GLY A 1 13 ? -0.322 -10.818 -3.213 1.00 0.00 13 GLY A CA 18
ATOM 25222 C C . GLY A 1 13 ? 0.283 -12.196 -3.033 1.00 0.00 13 GLY A C 18
ATOM 25223 O O . GLY A 1 13 ? -0.230 -13.193 -3.540 1.00 0.00 13 GLY A O 18
ATOM 25227 N N . PRO A 1 14 ? 1.402 -12.264 -2.296 1.00 0.00 14 PRO A N 18
ATOM 25228 C CA . PRO A 1 14 ? 2.022 -11.083 -1.688 1.00 0.00 14 PRO A CA 18
ATOM 25229 C C . PRO A 1 14 ? 2.645 -10.156 -2.726 1.00 0.00 14 PRO A C 18
ATOM 25230 O O . PRO A 1 14 ? 2.469 -10.348 -3.929 1.00 0.00 14 PRO A O 18
ATOM 25241 N N . ALA A 1 15 ? 3.374 -9.150 -2.254 1.00 0.00 15 ALA A N 18
ATOM 25242 C CA . ALA A 1 15 ? 4.025 -8.194 -3.141 1.00 0.00 15 ALA A CA 18
ATOM 25243 C C . ALA A 1 15 ? 5.103 -8.871 -3.980 1.00 0.00 15 ALA A C 18
ATOM 25244 O O . ALA A 1 15 ? 5.507 -10.005 -3.718 1.00 0.00 15 ALA A O 18
ATOM 25251 N N . PRO A 1 16 ? 5.582 -8.163 -5.013 1.00 0.00 16 PRO A N 18
ATOM 25252 C CA . PRO A 1 16 ? 5.109 -6.813 -5.335 1.00 0.00 16 PRO A CA 18
ATOM 25253 C C . PRO A 1 16 ? 3.681 -6.812 -5.869 1.00 0.00 16 PRO A C 18
ATOM 25254 O O . PRO A 1 16 ? 3.055 -7.864 -5.996 1.00 0.00 16 PRO A O 18
ATOM 25265 N N . TRP A 1 17 ? 3.172 -5.625 -6.180 1.00 0.00 17 TRP A N 18
ATOM 25266 C CA . TRP A 1 17 ? 1.817 -5.488 -6.702 1.00 0.00 17 TRP A CA 18
ATOM 25267 C C . TRP A 1 17 ? 1.836 -5.004 -8.147 1.00 0.00 17 TRP A C 18
ATOM 25268 O O . TRP A 1 17 ? 1.252 -5.631 -9.030 1.00 0.00 17 TRP A O 18
ATOM 25289 N N . GLY A 1 18 ? 2.512 -3.883 -8.383 1.00 0.00 18 GLY A N 18
ATOM 25290 C CA . GLY A 1 18 ? 2.594 -3.335 -9.724 1.00 0.00 18 GLY A CA 18
ATOM 25291 C C . GLY A 1 18 ? 2.222 -1.866 -9.773 1.00 0.00 18 GLY A C 18
ATOM 25292 O O . GLY A 1 18 ? 2.343 -1.222 -10.816 1.00 0.00 18 GLY A O 18
ATOM 25296 N N . PHE A 1 19 ? 1.767 -1.334 -8.644 1.00 0.00 19 PHE A N 18
ATOM 25297 C CA . PHE A 1 19 ? 1.373 0.068 -8.563 1.00 0.00 19 PHE A CA 18
ATOM 25298 C C . PHE A 1 19 ? 2.349 0.858 -7.697 1.00 0.00 19 PHE A C 18
ATOM 25299 O O . PHE A 1 19 ? 2.937 0.321 -6.758 1.00 0.00 19 PHE A O 18
ATOM 25316 N N . ARG A 1 20 ? 2.517 2.136 -8.020 1.00 0.00 20 ARG A N 18
ATOM 25317 C CA . ARG A 1 20 ? 3.423 3.000 -7.273 1.00 0.00 20 ARG A CA 18
ATOM 25318 C C . ARG A 1 20 ? 2.646 3.925 -6.340 1.00 0.00 20 ARG A C 18
ATOM 25319 O O . ARG A 1 20 ? 1.415 3.942 -6.348 1.00 0.00 20 ARG A O 18
ATOM 25340 N N . LEU A 1 21 ? 3.374 4.691 -5.535 1.00 0.00 21 LEU A N 18
ATOM 25341 C CA . LEU A 1 21 ? 2.754 5.619 -4.595 1.00 0.00 21 LEU A CA 18
ATOM 25342 C C . LEU A 1 21 ? 3.340 7.019 -4.745 1.00 0.00 21 LEU A C 18
ATOM 25343 O O . LEU A 1 21 ? 4.494 7.181 -5.141 1.00 0.00 21 LEU A O 18
ATOM 25359 N N . SER A 1 22 ? 2.536 8.028 -4.424 1.00 0.00 22 SER A N 18
ATOM 25360 C CA . SER A 1 22 ? 2.974 9.416 -4.525 1.00 0.00 22 SER A CA 18
ATOM 25361 C C . SER A 1 22 ? 2.376 10.257 -3.401 1.00 0.00 22 SER A C 18
ATOM 25362 O O . SER A 1 22 ? 1.406 9.856 -2.759 1.00 0.00 22 SER A O 18
ATOM 25370 N N . GLY A 1 23 ? 2.964 11.427 -3.169 1.00 0.00 23 GLY A N 18
ATOM 25371 C CA . GLY A 1 23 ? 2.477 12.307 -2.123 1.00 0.00 23 GLY A CA 18
ATOM 25372 C C . GLY A 1 23 ? 2.735 11.756 -0.735 1.00 0.00 23 GLY A C 18
ATOM 25373 O O . GLY A 1 23 ? 3.652 10.960 -0.536 1.00 0.00 23 GLY A O 18
ATOM 25377 N N . GLY A 1 24 ? 1.926 12.183 0.230 1.00 0.00 24 GLY A N 18
ATOM 25378 C CA . GLY A 1 24 ? 2.089 11.718 1.595 1.00 0.00 24 GLY A CA 18
ATOM 25379 C C . GLY A 1 24 ? 1.685 12.764 2.615 1.00 0.00 24 GLY A C 18
ATOM 25380 O O . GLY A 1 24 ? 1.984 13.947 2.452 1.00 0.00 24 GLY A O 18
ATOM 25384 N N . ILE A 1 25 ? 1.004 12.327 3.669 1.00 0.00 25 ILE A N 18
ATOM 25385 C CA . ILE A 1 25 ? 0.559 13.235 4.719 1.00 0.00 25 ILE A CA 18
ATOM 25386 C C . ILE A 1 25 ? 1.723 14.050 5.272 1.00 0.00 25 ILE A C 18
ATOM 25387 O O . ILE A 1 25 ? 1.523 15.052 5.959 1.00 0.00 25 ILE A O 18
ATOM 25403 N N . ASP A 1 26 ? 2.941 13.615 4.965 1.00 0.00 26 ASP A N 18
ATOM 25404 C CA . ASP A 1 26 ? 4.138 14.306 5.428 1.00 0.00 26 ASP A CA 18
ATOM 25405 C C . ASP A 1 26 ? 4.550 15.398 4.446 1.00 0.00 26 ASP A C 18
ATOM 25406 O O . ASP A 1 26 ? 5.203 16.372 4.821 1.00 0.00 26 ASP A O 18
ATOM 25415 N N . PHE A 1 27 ? 4.164 15.229 3.185 1.00 0.00 27 PHE A N 18
ATOM 25416 C CA . PHE A 1 27 ? 4.495 16.199 2.148 1.00 0.00 27 PHE A CA 18
ATOM 25417 C C . PHE A 1 27 ? 3.301 17.100 1.846 1.00 0.00 27 PHE A C 18
ATOM 25418 O O . PHE A 1 27 ? 3.305 17.846 0.868 1.00 0.00 27 PHE A O 18
ATOM 25435 N N . ASN A 1 28 ? 2.280 17.024 2.694 1.00 0.00 28 ASN A N 18
ATOM 25436 C CA . ASN A 1 28 ? 1.079 17.831 2.518 1.00 0.00 28 ASN A CA 18
ATOM 25437 C C . ASN A 1 28 ? 0.411 17.528 1.180 1.00 0.00 28 ASN A C 18
ATOM 25438 O O . ASN A 1 28 ? -0.057 18.434 0.490 1.00 0.00 28 ASN A O 18
ATOM 25449 N N . GLN A 1 29 ? 0.370 16.249 0.821 1.00 0.00 29 GLN A N 18
ATOM 25450 C CA . GLN A 1 29 ? -0.240 15.828 -0.434 1.00 0.00 29 GLN A CA 18
ATOM 25451 C C . GLN A 1 29 ? -0.929 14.476 -0.277 1.00 0.00 29 GLN A C 18
ATOM 25452 O O . GLN A 1 29 ? -0.528 13.637 0.530 1.00 0.00 29 GLN A O 18
ATOM 25466 N N . PRO A 1 30 ? -1.992 14.258 -1.066 1.00 0.00 30 PRO A N 18
ATOM 25467 C CA . PRO A 1 30 ? -2.760 13.010 -1.033 1.00 0.00 30 PRO A CA 18
ATOM 25468 C C . PRO A 1 30 ? -1.975 11.831 -1.599 1.00 0.00 30 PRO A C 18
ATOM 25469 O O . PRO A 1 30 ? -1.193 11.987 -2.539 1.00 0.00 30 PRO A O 18
ATOM 25480 N N . LEU A 1 31 ? -2.187 10.654 -1.023 1.00 0.00 31 LEU A N 18
ATOM 25481 C CA . LEU A 1 31 ? -1.499 9.448 -1.471 1.00 0.00 31 LEU A CA 18
ATOM 25482 C C . LEU A 1 31 ? -2.082 8.946 -2.788 1.00 0.00 31 LEU A C 18
ATOM 25483 O O . LEU A 1 31 ? -3.136 8.311 -2.811 1.00 0.00 31 LEU A O 18
ATOM 25499 N N . VAL A 1 32 ? -1.387 9.234 -3.885 1.00 0.00 32 VAL A N 18
ATOM 25500 C CA . VAL A 1 32 ? -1.834 8.809 -5.206 1.00 0.00 32 VAL A CA 18
ATOM 25501 C C . VAL A 1 32 ? -0.765 7.978 -5.906 1.00 0.00 32 VAL A C 18
ATOM 25502 O O . VAL A 1 32 ? 0.427 8.122 -5.631 1.00 0.00 32 VAL A O 18
ATOM 25515 N N . ILE A 1 33 ? -1.199 7.109 -6.813 1.00 0.00 33 ILE A N 18
ATOM 25516 C CA . ILE A 1 33 ? -0.279 6.256 -7.554 1.00 0.00 33 ILE A CA 18
ATOM 25517 C C . ILE A 1 33 ? 0.504 7.058 -8.587 1.00 0.00 33 ILE A C 18
ATOM 25518 O O . ILE A 1 33 ? -0.051 7.915 -9.276 1.00 0.00 33 ILE A O 18
ATOM 25534 N N . THR A 1 34 ? 1.799 6.774 -8.692 1.00 0.00 34 THR A N 18
ATOM 25535 C CA . THR A 1 34 ? 2.659 7.469 -9.642 1.00 0.00 34 THR A CA 18
ATOM 25536 C C . THR A 1 34 ? 2.610 6.807 -11.014 1.00 0.00 34 THR A C 18
ATOM 25537 O O . THR A 1 34 ? 2.584 7.486 -12.041 1.00 0.00 34 THR A O 18
ATOM 25548 N N . ARG A 1 35 ? 2.597 5.478 -11.025 1.00 0.00 35 ARG A N 18
ATOM 25549 C CA . ARG A 1 35 ? 2.552 4.725 -12.272 1.00 0.00 35 ARG A CA 18
ATOM 25550 C C . ARG A 1 35 ? 1.980 3.328 -12.043 1.00 0.00 35 ARG A C 18
ATOM 25551 O O . ARG A 1 35 ? 1.855 2.877 -10.904 1.00 0.00 35 ARG A O 18
ATOM 25572 N N . ILE A 1 36 ? 1.635 2.650 -13.133 1.00 0.00 36 ILE A N 18
ATOM 25573 C CA . ILE A 1 36 ? 1.077 1.306 -13.050 1.00 0.00 36 ILE A CA 18
ATOM 25574 C C . ILE A 1 36 ? 1.703 0.387 -14.093 1.00 0.00 36 ILE A C 18
ATOM 25575 O O . ILE A 1 36 ? 2.051 0.821 -15.192 1.00 0.00 36 ILE A O 18
ATOM 25591 N N . THR A 1 37 ? 1.842 -0.888 -13.743 1.00 0.00 37 THR A N 18
ATOM 25592 C CA . THR A 1 37 ? 2.425 -1.870 -14.648 1.00 0.00 37 THR A CA 18
ATOM 25593 C C . THR A 1 37 ? 1.389 -2.386 -15.641 1.00 0.00 37 THR A C 18
ATOM 25594 O O . THR A 1 37 ? 0.364 -2.955 -15.267 1.00 0.00 37 THR A O 18
ATOM 25605 N N . PRO A 1 38 ? 1.661 -2.183 -16.939 1.00 0.00 38 PRO A N 18
ATOM 25606 C CA . PRO A 1 38 ? 0.764 -2.621 -18.013 1.00 0.00 38 PRO A CA 18
ATOM 25607 C C . PRO A 1 38 ? 0.730 -4.138 -18.157 1.00 0.00 38 PRO A C 18
ATOM 25608 O O . PRO A 1 38 ? 1.504 -4.717 -18.918 1.00 0.00 38 PRO A O 18
ATOM 25619 N N . GLY A 1 39 ? -0.174 -4.778 -17.421 1.00 0.00 39 GLY A N 18
ATOM 25620 C CA . GLY A 1 39 ? -0.292 -6.223 -17.481 1.00 0.00 39 GLY A CA 18
ATOM 25621 C C . GLY A 1 39 ? 0.272 -6.903 -16.249 1.00 0.00 39 GLY A C 18
ATOM 25622 O O . GLY A 1 39 ? 1.124 -7.784 -16.354 1.00 0.00 39 GLY A O 18
ATOM 25626 N N . SER A 1 40 ? -0.204 -6.491 -15.078 1.00 0.00 40 SER A N 18
ATOM 25627 C CA . SER A 1 40 ? 0.263 -7.063 -13.821 1.00 0.00 40 SER A CA 18
ATOM 25628 C C . SER A 1 40 ? -0.860 -7.092 -12.788 1.00 0.00 40 SER A C 18
ATOM 25629 O O . SER A 1 40 ? -2.002 -6.744 -13.085 1.00 0.00 40 SER A O 18
ATOM 25637 N N . LYS A 1 41 ? -0.525 -7.511 -11.572 1.00 0.00 41 LYS A N 18
ATOM 25638 C CA . LYS A 1 41 ? -1.502 -7.585 -10.492 1.00 0.00 41 LYS A CA 18
ATOM 25639 C C . LYS A 1 41 ? -2.158 -6.228 -10.257 1.00 0.00 41 LYS A C 18
ATOM 25640 O O . LYS A 1 41 ? -3.272 -6.147 -9.741 1.00 0.00 41 LYS A O 18
ATOM 25659 N N . ALA A 1 42 ? -1.459 -5.164 -10.640 1.00 0.00 42 ALA A N 18
ATOM 25660 C CA . ALA A 1 42 ? -1.975 -3.811 -10.474 1.00 0.00 42 ALA A CA 18
ATOM 25661 C C . ALA A 1 42 ? -2.930 -3.445 -11.605 1.00 0.00 42 ALA A C 18
ATOM 25662 O O . ALA A 1 42 ? -4.143 -3.376 -11.408 1.00 0.00 42 ALA A O 18
ATOM 25669 N N . ALA A 1 43 ? -2.375 -3.212 -12.790 1.00 0.00 43 ALA A N 18
ATOM 25670 C CA . ALA A 1 43 ? -3.178 -2.854 -13.952 1.00 0.00 43 ALA A CA 18
ATOM 25671 C C . ALA A 1 43 ? -4.301 -3.862 -14.175 1.00 0.00 43 ALA A C 18
ATOM 25672 O O . ALA A 1 43 ? -5.437 -3.486 -14.465 1.00 0.00 43 ALA A O 18
ATOM 25679 N N . ALA A 1 44 ? -3.976 -5.143 -14.037 1.00 0.00 44 ALA A N 18
ATOM 25680 C CA . ALA A 1 44 ? -4.958 -6.204 -14.222 1.00 0.00 44 ALA A CA 18
ATOM 25681 C C . ALA A 1 44 ? -6.082 -6.097 -13.196 1.00 0.00 44 ALA A C 18
ATOM 25682 O O . ALA A 1 44 ? -7.168 -6.640 -13.393 1.00 0.00 44 ALA A O 18
ATOM 25689 N N . ALA A 1 45 ? -5.812 -5.394 -12.101 1.00 0.00 45 ALA A N 18
ATOM 25690 C CA . ALA A 1 45 ? -6.801 -5.215 -11.046 1.00 0.00 45 ALA A CA 18
ATOM 25691 C C . ALA A 1 45 ? -7.544 -3.893 -11.208 1.00 0.00 45 ALA A C 18
ATOM 25692 O O . ALA A 1 45 ? -7.995 -3.300 -10.229 1.00 0.00 45 ALA A O 18
ATOM 25699 N N . ASN A 1 46 ? -7.668 -3.438 -12.451 1.00 0.00 46 ASN A N 18
ATOM 25700 C CA . ASN A 1 46 ? -8.356 -2.185 -12.741 1.00 0.00 46 ASN A CA 18
ATOM 25701 C C . ASN A 1 46 ? -7.707 -1.023 -11.995 1.00 0.00 46 ASN A C 18
ATOM 25702 O O . ASN A 1 46 ? -8.395 -0.169 -11.434 1.00 0.00 46 ASN A O 18
ATOM 25713 N N . LEU A 1 47 ? -6.379 -0.997 -11.992 1.00 0.00 47 LEU A N 18
ATOM 25714 C CA . LEU A 1 47 ? -5.636 0.061 -11.316 1.00 0.00 47 LEU A CA 18
ATOM 25715 C C . LEU A 1 47 ? -5.090 1.071 -12.321 1.00 0.00 47 LEU A C 18
ATOM 25716 O O . LEU A 1 47 ? -4.812 0.729 -13.471 1.00 0.00 47 LEU A O 18
ATOM 25732 N N . CYS A 1 48 ? -4.937 2.314 -11.878 1.00 0.00 48 CYS A N 18
ATOM 25733 C CA . CYS A 1 48 ? -4.423 3.374 -12.738 1.00 0.00 48 CYS A CA 18
ATOM 25734 C C . CYS A 1 48 ? -3.768 4.475 -11.911 1.00 0.00 48 CYS A C 18
ATOM 25735 O O . CYS A 1 48 ? -4.176 4.767 -10.787 1.00 0.00 48 CYS A O 18
ATOM 25743 N N . PRO A 1 49 ? -2.726 5.101 -12.478 1.00 0.00 49 PRO A N 18
ATOM 25744 C CA . PRO A 1 49 ? -1.992 6.180 -11.810 1.00 0.00 49 PRO A CA 18
ATOM 25745 C C . PRO A 1 49 ? -2.818 7.456 -11.689 1.00 0.00 49 PRO A C 18
ATOM 25746 O O . PRO A 1 49 ? -2.893 8.250 -12.626 1.00 0.00 49 PRO A O 18
ATOM 25757 N N . GLY A 1 50 ? -3.438 7.647 -10.528 1.00 0.00 50 GLY A N 18
ATOM 25758 C CA . GLY A 1 50 ? -4.250 8.828 -10.306 1.00 0.00 50 GLY A CA 18
ATOM 25759 C C . GLY A 1 50 ? -5.219 8.657 -9.154 1.00 0.00 50 GLY A C 18
ATOM 25760 O O . GLY A 1 50 ? -5.704 9.639 -8.591 1.00 0.00 50 GLY A O 18
ATOM 25764 N N . ASP A 1 51 ? -5.504 7.408 -8.802 1.00 0.00 51 ASP A N 18
ATOM 25765 C CA . ASP A 1 51 ? -6.422 7.112 -7.709 1.00 0.00 51 ASP A CA 18
ATOM 25766 C C . ASP A 1 51 ? -5.876 7.633 -6.384 1.00 0.00 51 ASP A C 18
ATOM 25767 O O . ASP A 1 51 ? -4.673 7.576 -6.130 1.00 0.00 51 ASP A O 18
ATOM 25776 N N . VAL A 1 52 ? -6.769 8.144 -5.541 1.00 0.00 52 VAL A N 18
ATOM 25777 C CA . VAL A 1 52 ? -6.377 8.676 -4.242 1.00 0.00 52 VAL A CA 18
ATOM 25778 C C . VAL A 1 52 ? -6.537 7.627 -3.147 1.00 0.00 52 VAL A C 18
ATOM 25779 O O . VAL A 1 52 ? -7.647 7.364 -2.683 1.00 0.00 52 VAL A O 18
ATOM 25792 N N . ILE A 1 53 ? -5.422 7.030 -2.739 1.00 0.00 53 ILE A N 18
ATOM 25793 C CA . ILE A 1 53 ? -5.439 6.011 -1.698 1.00 0.00 53 ILE A CA 18
ATOM 25794 C C . ILE A 1 53 ? -6.037 6.555 -0.405 1.00 0.00 53 ILE A C 18
ATOM 25795 O O . ILE A 1 53 ? -5.416 7.364 0.287 1.00 0.00 53 ILE A O 18
ATOM 25811 N N . LEU A 1 54 ? -7.245 6.106 -0.083 1.00 0.00 54 LEU A N 18
ATOM 25812 C CA . LEU A 1 54 ? -7.928 6.547 1.128 1.00 0.00 54 LEU A CA 18
ATOM 25813 C C . LEU A 1 54 ? -7.372 5.833 2.356 1.00 0.00 54 LEU A C 18
ATOM 25814 O O . LEU A 1 54 ? -7.006 6.469 3.344 1.00 0.00 54 LEU A O 18
ATOM 25830 N N . ALA A 1 55 ? -7.312 4.507 2.286 1.00 0.00 55 ALA A N 18
ATOM 25831 C CA . ALA A 1 55 ? -6.797 3.707 3.390 1.00 0.00 55 ALA A CA 18
ATOM 25832 C C . ALA A 1 55 ? -5.976 2.528 2.878 1.00 0.00 55 ALA A C 18
ATOM 25833 O O . ALA A 1 55 ? -6.060 2.164 1.705 1.00 0.00 55 ALA A O 18
ATOM 25840 N N . ILE A 1 56 ? -5.183 1.936 3.764 1.00 0.00 56 ILE A N 18
ATOM 25841 C CA . ILE A 1 56 ? -4.348 0.798 3.401 1.00 0.00 56 ILE A CA 18
ATOM 25842 C C . ILE A 1 56 ? -4.646 -0.408 4.285 1.00 0.00 56 ILE A C 18
ATOM 25843 O O . ILE A 1 56 ? -4.683 -0.298 5.511 1.00 0.00 56 ILE A O 18
ATOM 25859 N N . ASP A 1 57 ? -4.857 -1.559 3.655 1.00 0.00 57 ASP A N 18
ATOM 25860 C CA . ASP A 1 57 ? -5.149 -2.787 4.385 1.00 0.00 57 ASP A CA 18
ATOM 25861 C C . ASP A 1 57 ? -6.105 -2.517 5.542 1.00 0.00 57 ASP A C 18
ATOM 25862 O O . ASP A 1 57 ? -6.082 -3.215 6.555 1.00 0.00 57 ASP A O 18
ATOM 25871 N N . GLY A 1 58 ? -6.945 -1.498 5.385 1.00 0.00 58 GLY A N 18
ATOM 25872 C CA . GLY A 1 58 ? -7.896 -1.153 6.425 1.00 0.00 58 GLY A CA 18
ATOM 25873 C C . GLY A 1 58 ? -7.315 -0.200 7.450 1.00 0.00 58 GLY A C 18
ATOM 25874 O O . GLY A 1 58 ? -7.595 -0.312 8.643 1.00 0.00 58 GLY A O 18
ATOM 25878 N N . PHE A 1 59 ? -6.500 0.741 6.984 1.00 0.00 59 PHE A N 18
ATOM 25879 C CA . PHE A 1 59 ? -5.875 1.717 7.869 1.00 0.00 59 PHE A CA 18
ATOM 25880 C C . PHE A 1 59 ? -5.852 3.100 7.224 1.00 0.00 59 PHE A C 18
ATOM 25881 O O . PHE A 1 59 ? -5.086 3.351 6.294 1.00 0.00 59 PHE A O 18
ATOM 25898 N N . GLY A 1 60 ? -6.698 3.995 7.725 1.00 0.00 60 GLY A N 18
ATOM 25899 C CA . GLY A 1 60 ? -6.760 5.341 7.186 1.00 0.00 60 GLY A CA 18
ATOM 25900 C C . GLY A 1 60 ? -5.386 5.941 6.965 1.00 0.00 60 GLY A C 18
ATOM 25901 O O . GLY A 1 60 ? -4.520 5.869 7.839 1.00 0.00 60 GLY A O 18
ATOM 25905 N N . THR A 1 61 ? -5.182 6.533 5.793 1.00 0.00 61 THR A N 18
ATOM 25906 C CA . THR A 1 61 ? -3.902 7.145 5.458 1.00 0.00 61 THR A CA 18
ATOM 25907 C C . THR A 1 61 ? -3.824 8.576 5.979 1.00 0.00 61 THR A C 18
ATOM 25908 O O . THR A 1 61 ? -3.154 9.424 5.391 1.00 0.00 61 THR A O 18
ATOM 25919 N N . GLU A 1 62 ? -4.513 8.836 7.086 1.00 0.00 62 GLU A N 18
ATOM 25920 C CA . GLU A 1 62 ? -4.520 10.165 7.685 1.00 0.00 62 GLU A CA 18
ATOM 25921 C C . GLU A 1 62 ? -3.308 10.360 8.591 1.00 0.00 62 GLU A C 18
ATOM 25922 O O . GLU A 1 62 ? -2.825 11.479 8.768 1.00 0.00 62 GLU A O 18
ATOM 25934 N N . SER A 1 63 ? -2.821 9.263 9.163 1.00 0.00 63 SER A N 18
ATOM 25935 C CA . SER A 1 63 ? -1.668 9.313 10.055 1.00 0.00 63 SER A CA 18
ATOM 25936 C C . SER A 1 63 ? -0.524 8.464 9.510 1.00 0.00 63 SER A C 18
ATOM 25937 O O . SER A 1 63 ? 0.444 8.182 10.216 1.00 0.00 63 SER A O 18
ATOM 25945 N N . MET A 1 64 ? -0.642 8.060 8.250 1.00 0.00 64 MET A N 18
ATOM 25946 C CA . MET A 1 64 ? 0.383 7.244 7.609 1.00 0.00 64 MET A CA 18
ATOM 25947 C C . MET A 1 64 ? 1.183 8.067 6.605 1.00 0.00 64 MET A C 18
ATOM 25948 O O . MET A 1 64 ? 0.684 8.418 5.535 1.00 0.00 64 MET A O 18
ATOM 25962 N N . THR A 1 65 ? 2.429 8.373 6.955 1.00 0.00 65 THR A N 18
ATOM 25963 C CA . THR A 1 65 ? 3.298 9.155 6.085 1.00 0.00 65 THR A CA 18
ATOM 25964 C C . THR A 1 65 ? 3.837 8.307 4.940 1.00 0.00 65 THR A C 18
ATOM 25965 O O . THR A 1 65 ? 4.001 7.094 5.076 1.00 0.00 65 THR A O 18
ATOM 25976 N N . HIS A 1 66 ? 4.113 8.952 3.811 1.00 0.00 66 HIS A N 18
ATOM 25977 C CA . HIS A 1 66 ? 4.636 8.255 2.641 1.00 0.00 66 HIS A CA 18
ATOM 25978 C C . HIS A 1 66 ? 5.604 7.151 3.053 1.00 0.00 66 HIS A C 18
ATOM 25979 O O . HIS A 1 66 ? 5.427 5.989 2.690 1.00 0.00 66 HIS A O 18
ATOM 25994 N N . ALA A 1 67 ? 6.629 7.522 3.814 1.00 0.00 67 ALA A N 18
ATOM 25995 C CA . ALA A 1 67 ? 7.624 6.563 4.277 1.00 0.00 67 ALA A CA 18
ATOM 25996 C C . ALA A 1 67 ? 6.961 5.363 4.944 1.00 0.00 67 ALA A C 18
ATOM 25997 O O . ALA A 1 67 ? 7.402 4.226 4.776 1.00 0.00 67 ALA A O 18
ATOM 26004 N N . ASP A 1 68 ? 5.900 5.623 5.700 1.00 0.00 68 ASP A N 18
ATOM 26005 C CA . ASP A 1 68 ? 5.176 4.563 6.392 1.00 0.00 68 ASP A CA 18
ATOM 26006 C C . ASP A 1 68 ? 4.523 3.611 5.395 1.00 0.00 68 ASP A C 18
ATOM 26007 O O . ASP A 1 68 ? 4.649 2.393 5.512 1.00 0.00 68 ASP A O 18
ATOM 26016 N N . ALA A 1 69 ? 3.824 4.176 4.416 1.00 0.00 69 ALA A N 18
ATOM 26017 C CA . ALA A 1 69 ? 3.152 3.377 3.398 1.00 0.00 69 ALA A CA 18
ATOM 26018 C C . ALA A 1 69 ? 4.120 2.400 2.739 1.00 0.00 69 ALA A C 18
ATOM 26019 O O . ALA A 1 69 ? 3.717 1.339 2.263 1.00 0.00 69 ALA A O 18
ATOM 26026 N N . GLN A 1 70 ? 5.398 2.766 2.715 1.00 0.00 70 GLN A N 18
ATOM 26027 C CA . GLN A 1 70 ? 6.422 1.921 2.112 1.00 0.00 70 GLN A CA 18
ATOM 26028 C C . GLN A 1 70 ? 6.666 0.675 2.956 1.00 0.00 70 GLN A C 18
ATOM 26029 O O . GLN A 1 70 ? 7.071 -0.367 2.440 1.00 0.00 70 GLN A O 18
ATOM 26043 N N . ASP A 1 71 ? 6.416 0.788 4.256 1.00 0.00 71 ASP A N 18
ATOM 26044 C CA . ASP A 1 71 ? 6.607 -0.330 5.172 1.00 0.00 71 ASP A CA 18
ATOM 26045 C C . ASP A 1 71 ? 5.310 -1.113 5.353 1.00 0.00 71 ASP A C 18
ATOM 26046 O O . ASP A 1 71 ? 5.310 -2.216 5.900 1.00 0.00 71 ASP A O 18
ATOM 26055 N N . ARG A 1 72 ? 4.207 -0.534 4.890 1.00 0.00 72 ARG A N 18
ATOM 26056 C CA . ARG A 1 72 ? 2.903 -1.176 5.003 1.00 0.00 72 ARG A CA 18
ATOM 26057 C C . ARG A 1 72 ? 2.573 -1.962 3.737 1.00 0.00 72 ARG A C 18
ATOM 26058 O O . ARG A 1 72 ? 1.937 -3.015 3.797 1.00 0.00 72 ARG A O 18
ATOM 26079 N N . ILE A 1 73 ? 3.008 -1.443 2.594 1.00 0.00 73 ILE A N 18
ATOM 26080 C CA . ILE A 1 73 ? 2.759 -2.096 1.315 1.00 0.00 73 ILE A CA 18
ATOM 26081 C C . ILE A 1 73 ? 3.663 -3.311 1.133 1.00 0.00 73 ILE A C 18
ATOM 26082 O O . ILE A 1 73 ? 3.226 -4.358 0.656 1.00 0.00 73 ILE A O 18
ATOM 26098 N N . LYS A 1 74 ? 4.926 -3.164 1.518 1.00 0.00 74 LYS A N 18
ATOM 26099 C CA . LYS A 1 74 ? 5.893 -4.250 1.401 1.00 0.00 74 LYS A CA 18
ATOM 26100 C C . LYS A 1 74 ? 5.657 -5.306 2.476 1.00 0.00 74 LYS A C 18
ATOM 26101 O O . LYS A 1 74 ? 5.850 -6.499 2.240 1.00 0.00 74 LYS A O 18
ATOM 26120 N N . ALA A 1 75 ? 5.237 -4.861 3.655 1.00 0.00 75 ALA A N 18
ATOM 26121 C CA . ALA A 1 75 ? 4.972 -5.769 4.764 1.00 0.00 75 ALA A CA 18
ATOM 26122 C C . ALA A 1 75 ? 3.507 -6.193 4.788 1.00 0.00 75 ALA A C 18
ATOM 26123 O O . ALA A 1 75 ? 3.063 -6.874 5.712 1.00 0.00 75 ALA A O 18
ATOM 26130 N N . ALA A 1 76 ? 2.761 -5.785 3.767 1.00 0.00 76 ALA A N 18
ATOM 26131 C CA . ALA A 1 76 ? 1.347 -6.124 3.670 1.00 0.00 76 ALA A CA 18
ATOM 26132 C C . ALA A 1 76 ? 1.136 -7.631 3.763 1.00 0.00 76 ALA A C 18
ATOM 26133 O O . ALA A 1 76 ? 2.088 -8.391 3.938 1.00 0.00 76 ALA A O 18
ATOM 26140 N N . SER A 1 77 ? -0.118 -8.057 3.646 1.00 0.00 77 SER A N 18
ATOM 26141 C CA . SER A 1 77 ? -0.454 -9.474 3.721 1.00 0.00 77 SER A CA 18
ATOM 26142 C C . SER A 1 77 ? -0.672 -10.056 2.328 1.00 0.00 77 SER A C 18
ATOM 26143 O O . SER A 1 77 ? -0.627 -9.337 1.329 1.00 0.00 77 SER A O 18
ATOM 26151 N N . TYR A 1 78 ? -0.909 -11.361 2.269 1.00 0.00 78 TYR A N 18
ATOM 26152 C CA . TYR A 1 78 ? -1.132 -12.041 0.999 1.00 0.00 78 TYR A CA 18
ATOM 26153 C C . TYR A 1 78 ? -1.956 -11.172 0.053 1.00 0.00 78 TYR A C 18
ATOM 26154 O O . TYR A 1 78 ? -1.855 -11.297 -1.167 1.00 0.00 78 TYR A O 18
ATOM 26172 N N . GLN A 1 79 ? -2.770 -10.292 0.627 1.00 0.00 79 GLN A N 18
ATOM 26173 C CA . GLN A 1 79 ? -3.612 -9.402 -0.164 1.00 0.00 79 GLN A CA 18
ATOM 26174 C C . GLN A 1 79 ? -3.580 -7.984 0.395 1.00 0.00 79 GLN A C 18
ATOM 26175 O O . GLN A 1 79 ? -3.654 -7.781 1.607 1.00 0.00 79 GLN A O 18
ATOM 26189 N N . LEU A 1 80 ? -3.469 -7.005 -0.497 1.00 0.00 80 LEU A N 18
ATOM 26190 C CA . LEU A 1 80 ? -3.427 -5.604 -0.092 1.00 0.00 80 LEU A CA 18
ATOM 26191 C C . LEU A 1 80 ? -4.737 -4.900 -0.431 1.00 0.00 80 LEU A C 18
ATOM 26192 O O . LEU A 1 80 ? -5.025 -4.632 -1.598 1.00 0.00 80 LEU A O 18
ATOM 26208 N N . CYS A 1 81 ? -5.525 -4.601 0.595 1.00 0.00 81 CYS A N 18
ATOM 26209 C CA . CYS A 1 81 ? -6.804 -3.926 0.407 1.00 0.00 81 CYS A CA 18
ATOM 26210 C C . CYS A 1 81 ? -6.640 -2.413 0.503 1.00 0.00 81 CYS A C 18
ATOM 26211 O O . CYS A 1 81 ? -6.343 -1.877 1.571 1.00 0.00 81 CYS A O 18
ATOM 26219 N N . LEU A 1 82 ? -6.834 -1.730 -0.620 1.00 0.00 82 LEU A N 18
ATOM 26220 C CA . LEU A 1 82 ? -6.706 -0.277 -0.663 1.00 0.00 82 LEU A CA 18
ATOM 26221 C C . LEU A 1 82 ? -7.997 0.369 -1.158 1.00 0.00 82 LEU A C 18
ATOM 26222 O O . LEU A 1 82 ? -8.516 0.014 -2.216 1.00 0.00 82 LEU A O 18
ATOM 26238 N N . LYS A 1 83 ? -8.509 1.321 -0.385 1.00 0.00 83 LYS A N 18
ATOM 26239 C CA . LYS A 1 83 ? -9.737 2.020 -0.745 1.00 0.00 83 LYS A CA 18
ATOM 26240 C C . LYS A 1 83 ? -9.431 3.271 -1.563 1.00 0.00 83 LYS A C 18
ATOM 26241 O O . LYS A 1 83 ? -8.448 3.966 -1.307 1.00 0.00 83 LYS A O 18
ATOM 26260 N N . ILE A 1 84 ? -10.280 3.551 -2.546 1.00 0.00 84 ILE A N 18
ATOM 26261 C CA . ILE A 1 84 ? -10.101 4.720 -3.399 1.00 0.00 84 ILE A CA 18
ATOM 26262 C C . ILE A 1 84 ? -11.230 5.725 -3.198 1.00 0.00 84 ILE A C 18
ATOM 26263 O O . ILE A 1 84 ? -12.378 5.346 -2.964 1.00 0.00 84 ILE A O 18
ATOM 26279 N N . ASP A 1 85 ? -10.897 7.007 -3.293 1.00 0.00 85 ASP A N 18
ATOM 26280 C CA . ASP A 1 85 ? -11.884 8.068 -3.125 1.00 0.00 85 ASP A CA 18
ATOM 26281 C C . ASP A 1 85 ? -12.479 8.474 -4.470 1.00 0.00 85 ASP A C 18
ATOM 26282 O O . ASP A 1 85 ? -12.685 9.659 -4.736 1.00 0.00 85 ASP A O 18
ATOM 26291 N N . ARG A 1 86 ? -12.751 7.485 -5.314 1.00 0.00 86 ARG A N 18
ATOM 26292 C CA . ARG A 1 86 ? -13.320 7.740 -6.632 1.00 0.00 86 ARG A CA 18
ATOM 26293 C C . ARG A 1 86 ? -12.879 9.102 -7.160 1.00 0.00 86 ARG A C 18
ATOM 26294 O O . ARG A 1 86 ? -13.683 9.855 -7.709 1.00 0.00 86 ARG A O 18
ATOM 26315 N N . ALA A 1 87 ? -11.598 9.411 -6.990 1.00 0.00 87 ALA A N 18
ATOM 26316 C CA . ALA A 1 87 ? -11.051 10.681 -7.450 1.00 0.00 87 ALA A CA 18
ATOM 26317 C C . ALA A 1 87 ? -11.763 11.161 -8.710 1.00 0.00 87 ALA A C 18
ATOM 26318 O O . ALA A 1 87 ? -11.485 10.686 -9.810 1.00 0.00 87 ALA A O 18
ATOM 26325 N N . GLU A 1 88 ? -12.683 12.106 -8.540 1.00 0.00 88 GLU A N 18
ATOM 26326 C CA . GLU A 1 88 ? -13.436 12.649 -9.664 1.00 0.00 88 GLU A CA 18
ATOM 26327 C C . GLU A 1 88 ? -12.503 13.032 -10.810 1.00 0.00 88 GLU A C 18
ATOM 26328 O O . GLU A 1 88 ? -12.823 12.830 -11.982 1.00 0.00 88 GLU A O 18
ATOM 26340 N N . THR A 1 89 ? -11.345 13.586 -10.463 1.00 0.00 89 THR A N 18
ATOM 26341 C CA . THR A 1 89 ? -10.366 13.999 -11.460 1.00 0.00 89 THR A CA 18
ATOM 26342 C C . THR A 1 89 ? -10.054 12.864 -12.428 1.00 0.00 89 THR A C 18
ATOM 26343 O O . THR A 1 89 ? -9.713 13.099 -13.587 1.00 0.00 89 THR A O 18
ATOM 26354 N N . ARG A 1 90 ? -10.175 11.631 -11.945 1.00 0.00 90 ARG A N 18
ATOM 26355 C CA . ARG A 1 90 ? -9.906 10.459 -12.769 1.00 0.00 90 ARG A CA 18
ATOM 26356 C C . ARG A 1 90 ? -10.457 10.646 -14.179 1.00 0.00 90 ARG A C 18
ATOM 26357 O O . ARG A 1 90 ? -11.648 10.449 -14.423 1.00 0.00 90 ARG A O 18
ATOM 26378 N N . LEU A 1 91 ? -9.584 11.029 -15.104 1.00 0.00 91 LEU A N 18
ATOM 26379 C CA . LEU A 1 91 ? -9.982 11.244 -16.491 1.00 0.00 91 LEU A CA 18
ATOM 26380 C C . LEU A 1 91 ? -11.100 10.287 -16.891 1.00 0.00 91 LEU A C 18
ATOM 26381 O O . LEU A 1 91 ? -12.025 10.663 -17.610 1.00 0.00 91 LEU A O 18
ATOM 26397 N N . TRP A 1 92 ? -11.009 9.049 -16.418 1.00 0.00 92 TRP A N 18
ATOM 26398 C CA . TRP A 1 92 ? -12.015 8.038 -16.725 1.00 0.00 92 TRP A CA 18
ATOM 26399 C C . TRP A 1 92 ? -12.012 6.932 -15.675 1.00 0.00 92 TRP A C 18
ATOM 26400 O O . TRP A 1 92 ? -10.958 6.411 -15.311 1.00 0.00 92 TRP A O 18
ATOM 26421 N N . SER A 1 93 ? -13.199 6.578 -15.192 1.00 0.00 93 SER A N 18
ATOM 26422 C CA . SER A 1 93 ? -13.333 5.536 -14.181 1.00 0.00 93 SER A CA 18
ATOM 26423 C C . SER A 1 93 ? -14.803 5.239 -13.898 1.00 0.00 93 SER A C 18
ATOM 26424 O O . SER A 1 93 ? -15.568 6.107 -13.478 1.00 0.00 93 SER A O 18
ATOM 26432 N N . PRO A 1 94 ? -15.207 3.982 -14.133 1.00 0.00 94 PRO A N 18
ATOM 26433 C CA . PRO A 1 94 ? -16.587 3.540 -13.910 1.00 0.00 94 PRO A CA 18
ATOM 26434 C C . PRO A 1 94 ? -16.946 3.483 -12.429 1.00 0.00 94 PRO A C 18
ATOM 26435 O O . PRO A 1 94 ? -17.963 4.032 -12.006 1.00 0.00 94 PRO A O 18
ATOM 26446 N N . GLN A 1 95 ? -16.104 2.816 -11.646 1.00 0.00 95 GLN A N 18
ATOM 26447 C CA . GLN A 1 95 ? -16.333 2.687 -10.212 1.00 0.00 95 GLN A CA 18
ATOM 26448 C C . GLN A 1 95 ? -16.465 4.058 -9.557 1.00 0.00 95 GLN A C 18
ATOM 26449 O O . GLN A 1 95 ? -15.782 5.009 -9.939 1.00 0.00 95 GLN A O 18
ATOM 26463 N N . VAL A 1 96 ? -17.349 4.154 -8.569 1.00 0.00 96 VAL A N 18
ATOM 26464 C CA . VAL A 1 96 ? -17.570 5.409 -7.860 1.00 0.00 96 VAL A CA 18
ATOM 26465 C C . VAL A 1 96 ? -18.213 5.166 -6.499 1.00 0.00 96 VAL A C 18
ATOM 26466 O O . VAL A 1 96 ? -19.234 4.487 -6.396 1.00 0.00 96 VAL A O 18
ATOM 26479 N N . SER A 1 97 ? -17.607 5.725 -5.456 1.00 0.00 97 SER A N 18
ATOM 26480 C CA . SER A 1 97 ? -18.119 5.566 -4.100 1.00 0.00 97 SER A CA 18
ATOM 26481 C C . SER A 1 97 ? -19.011 6.743 -3.714 1.00 0.00 97 SER A C 18
ATOM 26482 O O . SER A 1 97 ? -18.523 7.806 -3.330 1.00 0.00 97 SER A O 18
ATOM 26490 N N . SER A 1 98 ? -20.320 6.544 -3.821 1.00 0.00 98 SER A N 18
ATOM 26491 C CA . SER A 1 98 ? -21.282 7.589 -3.487 1.00 0.00 98 SER A CA 18
ATOM 26492 C C . SER A 1 98 ? -21.016 8.146 -2.092 1.00 0.00 98 SER A C 18
ATOM 26493 O O . SER A 1 98 ? -20.610 9.297 -1.938 1.00 0.00 98 SER A O 18
ATOM 26501 N N . GLY A 1 99 ? -21.250 7.319 -1.077 1.00 0.00 99 GLY A N 18
ATOM 26502 C CA . GLY A 1 99 ? -21.031 7.746 0.293 1.00 0.00 99 GLY A CA 18
ATOM 26503 C C . GLY A 1 99 ? -21.869 6.964 1.284 1.00 0.00 99 GLY A C 18
ATOM 26504 O O . GLY A 1 99 ? -22.949 7.393 1.692 1.00 0.00 99 GLY A O 18
ATOM 26508 N N . PRO A 1 100 ? -21.371 5.785 1.687 1.00 0.00 100 PRO A N 18
ATOM 26509 C CA . PRO A 1 100 ? -22.066 4.916 2.641 1.00 0.00 100 PRO A CA 18
ATOM 26510 C C . PRO A 1 100 ? -22.086 5.501 4.050 1.00 0.00 100 PRO A C 18
ATOM 26511 O O . PRO A 1 100 ? -22.830 5.037 4.914 1.00 0.00 100 PRO A O 18
ATOM 26522 N N . SER A 1 101 ? -21.264 6.521 4.274 1.00 0.00 101 SER A N 18
ATOM 26523 C CA . SER A 1 101 ? -21.185 7.166 5.579 1.00 0.00 101 SER A CA 18
ATOM 26524 C C . SER A 1 101 ? -22.569 7.293 6.207 1.00 0.00 101 SER A C 18
ATOM 26525 O O . SER A 1 101 ? -23.361 8.153 5.822 1.00 0.00 101 SER A O 18
ATOM 26533 N N . SER A 1 102 ? -22.854 6.429 7.177 1.00 0.00 102 SER A N 18
ATOM 26534 C CA . SER A 1 102 ? -24.144 6.441 7.856 1.00 0.00 102 SER A CA 18
ATOM 26535 C C . SER A 1 102 ? -24.316 7.718 8.673 1.00 0.00 102 SER A C 18
ATOM 26536 O O . SER A 1 102 ? -25.246 8.492 8.448 1.00 0.00 102 SER A O 18
ATOM 26544 N N . GLY A 1 103 ? -23.411 7.932 9.623 1.00 0.00 103 GLY A N 18
ATOM 26545 C CA . GLY A 1 103 ? -23.480 9.116 10.460 1.00 0.00 103 GLY A CA 18
ATOM 26546 C C . GLY A 1 103 ? -22.145 9.460 11.089 1.00 0.00 103 GLY A C 18
ATOM 26547 O O . GLY A 1 103 ? -21.108 8.929 10.691 1.00 0.00 103 GLY A O 18
ATOM 26551 N N . GLY A 1 1 ? -28.736 10.960 -7.726 1.00 0.00 1 GLY A N 19
ATOM 26552 C CA . GLY A 1 1 ? -27.503 11.398 -8.355 1.00 0.00 1 GLY A CA 19
ATOM 26553 C C . GLY A 1 1 ? -26.492 10.277 -8.491 1.00 0.00 1 GLY A C 19
ATOM 26554 O O . GLY A 1 1 ? -26.215 9.813 -9.597 1.00 0.00 1 GLY A O 19
ATOM 26558 N N . SER A 1 2 ? -25.938 9.842 -7.364 1.00 0.00 2 SER A N 19
ATOM 26559 C CA . SER A 1 2 ? -24.947 8.772 -7.364 1.00 0.00 2 SER A CA 19
ATOM 26560 C C . SER A 1 2 ? -25.490 7.529 -6.666 1.00 0.00 2 SER A C 19
ATOM 26561 O O . SER A 1 2 ? -26.548 7.569 -6.037 1.00 0.00 2 SER A O 19
ATOM 26569 N N . SER A 1 3 ? -24.759 6.425 -6.783 1.00 0.00 3 SER A N 19
ATOM 26570 C CA . SER A 1 3 ? -25.169 5.168 -6.168 1.00 0.00 3 SER A CA 19
ATOM 26571 C C . SER A 1 3 ? -24.078 4.635 -5.244 1.00 0.00 3 SER A C 19
ATOM 26572 O O . SER A 1 3 ? -24.083 3.462 -4.872 1.00 0.00 3 SER A O 19
ATOM 26580 N N . GLY A 1 4 ? -23.142 5.506 -4.878 1.00 0.00 4 GLY A N 19
ATOM 26581 C CA . GLY A 1 4 ? -22.058 5.105 -4.002 1.00 0.00 4 GLY A CA 19
ATOM 26582 C C . GLY A 1 4 ? -20.694 5.410 -4.590 1.00 0.00 4 GLY A C 19
ATOM 26583 O O . GLY A 1 4 ? -20.482 5.261 -5.793 1.00 0.00 4 GLY A O 19
ATOM 26587 N N . SER A 1 5 ? -19.767 5.840 -3.740 1.00 0.00 5 SER A N 19
ATOM 26588 C CA . SER A 1 5 ? -18.418 6.172 -4.183 1.00 0.00 5 SER A CA 19
ATOM 26589 C C . SER A 1 5 ? -17.403 5.179 -3.625 1.00 0.00 5 SER A C 19
ATOM 26590 O O . SER A 1 5 ? -16.520 4.709 -4.342 1.00 0.00 5 SER A O 19
ATOM 26598 N N . SER A 1 6 ? -17.537 4.864 -2.341 1.00 0.00 6 SER A N 19
ATOM 26599 C CA . SER A 1 6 ? -16.630 3.930 -1.684 1.00 0.00 6 SER A CA 19
ATOM 26600 C C . SER A 1 6 ? -16.188 2.833 -2.648 1.00 0.00 6 SER A C 19
ATOM 26601 O O . SER A 1 6 ? -17.016 2.146 -3.246 1.00 0.00 6 SER A O 19
ATOM 26609 N N . GLY A 1 7 ? -14.876 2.675 -2.794 1.00 0.00 7 GLY A N 19
ATOM 26610 C CA . GLY A 1 7 ? -14.346 1.661 -3.687 1.00 0.00 7 GLY A CA 19
ATOM 26611 C C . GLY A 1 7 ? -13.182 0.904 -3.078 1.00 0.00 7 GLY A C 19
ATOM 26612 O O . GLY A 1 7 ? -12.168 1.499 -2.714 1.00 0.00 7 GLY A O 19
ATOM 26616 N N . ASN A 1 8 ? -13.329 -0.412 -2.964 1.00 0.00 8 ASN A N 19
ATOM 26617 C CA . ASN A 1 8 ? -12.282 -1.251 -2.393 1.00 0.00 8 ASN A CA 19
ATOM 26618 C C . ASN A 1 8 ? -11.368 -1.800 -3.484 1.00 0.00 8 ASN A C 19
ATOM 26619 O O . ASN A 1 8 ? -11.751 -1.871 -4.652 1.00 0.00 8 ASN A O 19
ATOM 26630 N N . VAL A 1 9 ? -10.158 -2.189 -3.095 1.00 0.00 9 VAL A N 19
ATOM 26631 C CA . VAL A 1 9 ? -9.190 -2.734 -4.039 1.00 0.00 9 VAL A CA 19
ATOM 26632 C C . VAL A 1 9 ? -8.343 -3.823 -3.391 1.00 0.00 9 VAL A C 19
ATOM 26633 O O . VAL A 1 9 ? -7.562 -3.556 -2.477 1.00 0.00 9 VAL A O 19
ATOM 26646 N N . VAL A 1 10 ? -8.502 -5.053 -3.869 1.00 0.00 10 VAL A N 19
ATOM 26647 C CA . VAL A 1 10 ? -7.750 -6.184 -3.338 1.00 0.00 10 VAL A CA 19
ATOM 26648 C C . VAL A 1 10 ? -6.835 -6.783 -4.399 1.00 0.00 10 VAL A C 19
ATOM 26649 O O . VAL A 1 10 ? -7.290 -7.488 -5.301 1.00 0.00 10 VAL A O 19
ATOM 26662 N N . LEU A 1 11 ? -5.542 -6.499 -4.287 1.00 0.00 11 LEU A N 19
ATOM 26663 C CA . LEU A 1 11 ? -4.561 -7.010 -5.237 1.00 0.00 11 LEU A CA 19
ATOM 26664 C C . LEU A 1 11 ? -3.978 -8.336 -4.757 1.00 0.00 11 LEU A C 19
ATOM 26665 O O . LEU A 1 11 ? -3.665 -8.514 -3.580 1.00 0.00 11 LEU A O 19
ATOM 26681 N N . PRO A 1 12 ? -3.826 -9.288 -5.689 1.00 0.00 12 PRO A N 19
ATOM 26682 C CA . PRO A 1 12 ? -3.277 -10.613 -5.386 1.00 0.00 12 PRO A CA 19
ATOM 26683 C C . PRO A 1 12 ? -1.790 -10.562 -5.055 1.00 0.00 12 PRO A C 19
ATOM 26684 O O . PRO A 1 12 ? -0.979 -10.111 -5.863 1.00 0.00 12 PRO A O 19
ATOM 26695 N N . GLY A 1 13 ? -1.437 -11.029 -3.861 1.00 0.00 13 GLY A N 19
ATOM 26696 C CA . GLY A 1 13 ? -0.047 -11.028 -3.445 1.00 0.00 13 GLY A CA 19
ATOM 26697 C C . GLY A 1 13 ? 0.517 -12.428 -3.304 1.00 0.00 13 GLY A C 19
ATOM 26698 O O . GLY A 1 13 ? -0.018 -13.394 -3.849 1.00 0.00 13 GLY A O 19
ATOM 26702 N N . PRO A 1 14 ? 1.625 -12.551 -2.559 1.00 0.00 14 PRO A N 19
ATOM 26703 C CA . PRO A 1 14 ? 2.272 -11.409 -1.906 1.00 0.00 14 PRO A CA 19
ATOM 26704 C C . PRO A 1 14 ? 2.932 -10.467 -2.907 1.00 0.00 14 PRO A C 19
ATOM 26705 O O . PRO A 1 14 ? 2.726 -10.586 -4.114 1.00 0.00 14 PRO A O 19
ATOM 26716 N N . ALA A 1 15 ? 3.726 -9.531 -2.397 1.00 0.00 15 ALA A N 19
ATOM 26717 C CA . ALA A 1 15 ? 4.418 -8.570 -3.247 1.00 0.00 15 ALA A CA 19
ATOM 26718 C C . ALA A 1 15 ? 5.518 -9.246 -4.057 1.00 0.00 15 ALA A C 19
ATOM 26719 O O . ALA A 1 15 ? 5.899 -10.388 -3.799 1.00 0.00 15 ALA A O 19
ATOM 26726 N N . PRO A 1 16 ? 6.040 -8.528 -5.062 1.00 0.00 16 PRO A N 19
ATOM 26727 C CA . PRO A 1 16 ? 5.594 -7.168 -5.379 1.00 0.00 16 PRO A CA 19
ATOM 26728 C C . PRO A 1 16 ? 4.185 -7.142 -5.963 1.00 0.00 16 PRO A C 19
ATOM 26729 O O . PRO A 1 16 ? 3.661 -8.171 -6.389 1.00 0.00 16 PRO A O 19
ATOM 26740 N N . TRP A 1 17 ? 3.579 -5.961 -5.979 1.00 0.00 17 TRP A N 19
ATOM 26741 C CA . TRP A 1 17 ? 2.230 -5.801 -6.512 1.00 0.00 17 TRP A CA 19
ATOM 26742 C C . TRP A 1 17 ? 2.269 -5.295 -7.950 1.00 0.00 17 TRP A C 19
ATOM 26743 O O . TRP A 1 17 ? 1.654 -5.880 -8.840 1.00 0.00 17 TRP A O 19
ATOM 26764 N N . GLY A 1 18 ? 2.997 -4.204 -8.169 1.00 0.00 18 GLY A N 19
ATOM 26765 C CA . GLY A 1 18 ? 3.101 -3.638 -9.502 1.00 0.00 18 GLY A CA 19
ATOM 26766 C C . GLY A 1 18 ? 2.656 -2.190 -9.553 1.00 0.00 18 GLY A C 19
ATOM 26767 O O . GLY A 1 18 ? 2.823 -1.518 -10.571 1.00 0.00 18 GLY A O 19
ATOM 26771 N N . PHE A 1 19 ? 2.086 -1.709 -8.454 1.00 0.00 19 PHE A N 19
ATOM 26772 C CA . PHE A 1 19 ? 1.613 -0.331 -8.379 1.00 0.00 19 PHE A CA 19
ATOM 26773 C C . PHE A 1 19 ? 2.551 0.521 -7.530 1.00 0.00 19 PHE A C 19
ATOM 26774 O O . PHE A 1 19 ? 3.191 0.024 -6.603 1.00 0.00 19 PHE A O 19
ATOM 26791 N N . ARG A 1 20 ? 2.629 1.807 -7.855 1.00 0.00 20 ARG A N 19
ATOM 26792 C CA . ARG A 1 20 ? 3.491 2.729 -7.124 1.00 0.00 20 ARG A CA 19
ATOM 26793 C C . ARG A 1 20 ? 2.662 3.705 -6.293 1.00 0.00 20 ARG A C 19
ATOM 26794 O O . ARG A 1 20 ? 1.432 3.707 -6.362 1.00 0.00 20 ARG A O 19
ATOM 26815 N N . LEU A 1 21 ? 3.344 4.533 -5.509 1.00 0.00 21 LEU A N 19
ATOM 26816 C CA . LEU A 1 21 ? 2.671 5.514 -4.665 1.00 0.00 21 LEU A CA 19
ATOM 26817 C C . LEU A 1 21 ? 3.433 6.836 -4.653 1.00 0.00 21 LEU A C 19
ATOM 26818 O O . LEU A 1 21 ? 4.662 6.855 -4.709 1.00 0.00 21 LEU A O 19
ATOM 26834 N N . SER A 1 22 ? 2.694 7.938 -4.577 1.00 0.00 22 SER A N 19
ATOM 26835 C CA . SER A 1 22 ? 3.300 9.264 -4.559 1.00 0.00 22 SER A CA 19
ATOM 26836 C C . SER A 1 22 ? 2.511 10.210 -3.658 1.00 0.00 22 SER A C 19
ATOM 26837 O O . SER A 1 22 ? 1.294 10.335 -3.786 1.00 0.00 22 SER A O 19
ATOM 26845 N N . GLY A 1 23 ? 3.215 10.873 -2.746 1.00 0.00 23 GLY A N 19
ATOM 26846 C CA . GLY A 1 23 ? 2.565 11.799 -1.837 1.00 0.00 23 GLY A CA 19
ATOM 26847 C C . GLY A 1 23 ? 3.168 11.765 -0.446 1.00 0.00 23 GLY A C 19
ATOM 26848 O O . GLY A 1 23 ? 4.372 11.567 -0.289 1.00 0.00 23 GLY A O 19
ATOM 26852 N N . GLY A 1 24 ? 2.328 11.960 0.566 1.00 0.00 24 GLY A N 19
ATOM 26853 C CA . GLY A 1 24 ? 2.804 11.948 1.937 1.00 0.00 24 GLY A CA 19
ATOM 26854 C C . GLY A 1 24 ? 2.262 13.108 2.749 1.00 0.00 24 GLY A C 19
ATOM 26855 O O . GLY A 1 24 ? 2.534 14.269 2.442 1.00 0.00 24 GLY A O 19
ATOM 26859 N N . ILE A 1 25 ? 1.491 12.794 3.785 1.00 0.00 25 ILE A N 19
ATOM 26860 C CA . ILE A 1 25 ? 0.909 13.820 4.642 1.00 0.00 25 ILE A CA 19
ATOM 26861 C C . ILE A 1 25 ? 1.959 14.841 5.067 1.00 0.00 25 ILE A C 19
ATOM 26862 O O . ILE A 1 25 ? 1.627 15.960 5.459 1.00 0.00 25 ILE A O 19
ATOM 26878 N N . ASP A 1 26 ? 3.225 14.449 4.984 1.00 0.00 26 ASP A N 19
ATOM 26879 C CA . ASP A 1 26 ? 4.324 15.331 5.358 1.00 0.00 26 ASP A CA 19
ATOM 26880 C C . ASP A 1 26 ? 4.666 16.286 4.218 1.00 0.00 26 ASP A C 19
ATOM 26881 O O . ASP A 1 26 ? 5.072 17.425 4.450 1.00 0.00 26 ASP A O 19
ATOM 26890 N N . PHE A 1 27 ? 4.499 15.814 2.987 1.00 0.00 27 PHE A N 19
ATOM 26891 C CA . PHE A 1 27 ? 4.792 16.625 1.811 1.00 0.00 27 PHE A CA 19
ATOM 26892 C C . PHE A 1 27 ? 3.566 17.427 1.385 1.00 0.00 27 PHE A C 19
ATOM 26893 O O . PHE A 1 27 ? 3.534 18.001 0.297 1.00 0.00 27 PHE A O 19
ATOM 26910 N N . ASN A 1 28 ? 2.557 17.460 2.250 1.00 0.00 28 ASN A N 19
ATOM 26911 C CA . ASN A 1 28 ? 1.328 18.190 1.964 1.00 0.00 28 ASN A CA 19
ATOM 26912 C C . ASN A 1 28 ? 0.742 17.763 0.621 1.00 0.00 28 ASN A C 19
ATOM 26913 O O . ASN A 1 28 ? 0.358 18.602 -0.193 1.00 0.00 28 ASN A O 19
ATOM 26924 N N . GLN A 1 29 ? 0.678 16.455 0.398 1.00 0.00 29 GLN A N 19
ATOM 26925 C CA . GLN A 1 29 ? 0.140 15.917 -0.846 1.00 0.00 29 GLN A CA 19
ATOM 26926 C C . GLN A 1 29 ? -0.568 14.588 -0.603 1.00 0.00 29 GLN A C 19
ATOM 26927 O O . GLN A 1 29 ? -0.157 13.781 0.230 1.00 0.00 29 GLN A O 19
ATOM 26941 N N . PRO A 1 30 ? -1.659 14.354 -1.347 1.00 0.00 30 PRO A N 19
ATOM 26942 C CA . PRO A 1 30 ? -2.448 13.124 -1.231 1.00 0.00 30 PRO A CA 19
ATOM 26943 C C . PRO A 1 30 ? -1.703 11.905 -1.765 1.00 0.00 30 PRO A C 19
ATOM 26944 O O . PRO A 1 30 ? -1.010 11.984 -2.780 1.00 0.00 30 PRO A O 19
ATOM 26955 N N . LEU A 1 31 ? -1.849 10.779 -1.075 1.00 0.00 31 LEU A N 19
ATOM 26956 C CA . LEU A 1 31 ? -1.190 9.543 -1.481 1.00 0.00 31 LEU A CA 19
ATOM 26957 C C . LEU A 1 31 ? -1.837 8.967 -2.736 1.00 0.00 31 LEU A C 19
ATOM 26958 O O . LEU A 1 31 ? -2.840 8.257 -2.660 1.00 0.00 31 LEU A O 19
ATOM 26974 N N . VAL A 1 32 ? -1.256 9.276 -3.891 1.00 0.00 32 VAL A N 19
ATOM 26975 C CA . VAL A 1 32 ? -1.774 8.787 -5.163 1.00 0.00 32 VAL A CA 19
ATOM 26976 C C . VAL A 1 32 ? -0.736 7.938 -5.888 1.00 0.00 32 VAL A C 19
ATOM 26977 O O . VAL A 1 32 ? 0.466 8.183 -5.781 1.00 0.00 32 VAL A O 19
ATOM 26990 N N . ILE A 1 33 ? -1.208 6.939 -6.627 1.00 0.00 33 ILE A N 19
ATOM 26991 C CA . ILE A 1 33 ? -0.321 6.054 -7.372 1.00 0.00 33 ILE A CA 19
ATOM 26992 C C . ILE A 1 33 ? 0.545 6.841 -8.350 1.00 0.00 33 ILE A C 19
ATOM 26993 O O . ILE A 1 33 ? 0.100 7.829 -8.935 1.00 0.00 33 ILE A O 19
ATOM 27009 N N . THR A 1 34 ? 1.785 6.395 -8.524 1.00 0.00 34 THR A N 19
ATOM 27010 C CA . THR A 1 34 ? 2.714 7.056 -9.432 1.00 0.00 34 THR A CA 19
ATOM 27011 C C . THR A 1 34 ? 2.700 6.400 -10.808 1.00 0.00 34 THR A C 19
ATOM 27012 O O . THR A 1 34 ? 2.716 7.083 -11.832 1.00 0.00 34 THR A O 19
ATOM 27023 N N . ARG A 1 35 ? 2.670 5.071 -10.824 1.00 0.00 35 ARG A N 19
ATOM 27024 C CA . ARG A 1 35 ? 2.654 4.322 -12.075 1.00 0.00 35 ARG A CA 19
ATOM 27025 C C . ARG A 1 35 ? 1.980 2.966 -11.888 1.00 0.00 35 ARG A C 19
ATOM 27026 O O . ARG A 1 35 ? 1.891 2.455 -10.771 1.00 0.00 35 ARG A O 19
ATOM 27047 N N . ILE A 1 36 ? 1.509 2.389 -12.988 1.00 0.00 36 ILE A N 19
ATOM 27048 C CA . ILE A 1 36 ? 0.844 1.092 -12.945 1.00 0.00 36 ILE A CA 19
ATOM 27049 C C . ILE A 1 36 ? 1.345 0.181 -14.060 1.00 0.00 36 ILE A C 19
ATOM 27050 O O . ILE A 1 36 ? 1.362 0.564 -15.231 1.00 0.00 36 ILE A O 19
ATOM 27066 N N . THR A 1 37 ? 1.751 -1.030 -13.691 1.00 0.00 37 THR A N 19
ATOM 27067 C CA . THR A 1 37 ? 2.251 -1.997 -14.659 1.00 0.00 37 THR A CA 19
ATOM 27068 C C . THR A 1 37 ? 1.156 -2.418 -15.633 1.00 0.00 37 THR A C 19
ATOM 27069 O O . THR A 1 37 ? 0.110 -2.935 -15.241 1.00 0.00 37 THR A O 19
ATOM 27080 N N . PRO A 1 38 ? 1.399 -2.192 -16.932 1.00 0.00 38 PRO A N 19
ATOM 27081 C CA . PRO A 1 38 ? 0.445 -2.541 -17.989 1.00 0.00 38 PRO A CA 19
ATOM 27082 C C . PRO A 1 38 ? 0.313 -4.049 -18.175 1.00 0.00 38 PRO A C 19
ATOM 27083 O O . PRO A 1 38 ? 1.257 -4.718 -18.592 1.00 0.00 38 PRO A O 19
ATOM 27094 N N . GLY A 1 39 ? -0.866 -4.578 -17.862 1.00 0.00 39 GLY A N 19
ATOM 27095 C CA . GLY A 1 39 ? -1.100 -6.003 -18.002 1.00 0.00 39 GLY A CA 19
ATOM 27096 C C . GLY A 1 39 ? -0.400 -6.814 -16.930 1.00 0.00 39 GLY A C 19
ATOM 27097 O O . GLY A 1 39 ? 0.510 -7.589 -17.223 1.00 0.00 39 GLY A O 19
ATOM 27101 N N . SER A 1 40 ? -0.825 -6.634 -15.683 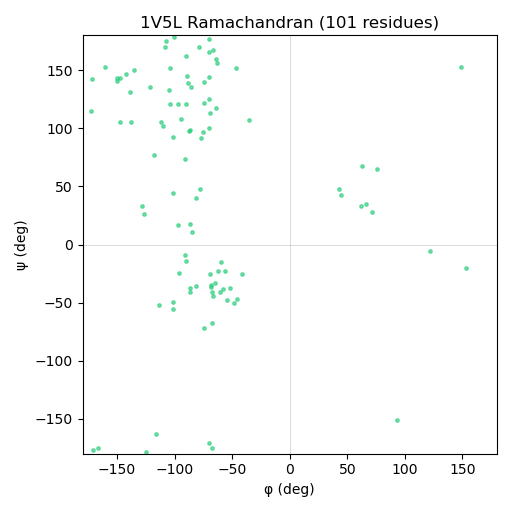1.00 0.00 40 SER A N 19
ATOM 27102 C CA . SER A 1 40 ? -0.229 -7.351 -14.562 1.00 0.00 40 SER A CA 19
ATOM 27103 C C . SER A 1 40 ? -1.100 -7.230 -13.315 1.00 0.00 40 SER A C 19
ATOM 27104 O O . SER A 1 40 ? -2.158 -6.601 -13.341 1.00 0.00 40 SER A O 19
ATOM 27112 N N . LYS A 1 41 ? -0.647 -7.838 -12.224 1.00 0.00 41 LYS A N 19
ATOM 27113 C CA . LYS A 1 41 ? -1.382 -7.799 -10.965 1.00 0.00 41 LYS A CA 19
ATOM 27114 C C . LYS A 1 41 ? -1.802 -6.373 -10.624 1.00 0.00 41 LYS A C 19
ATOM 27115 O O . LYS A 1 41 ? -2.777 -6.158 -9.904 1.00 0.00 41 LYS A O 19
ATOM 27134 N N . ALA A 1 42 ? -1.061 -5.402 -11.146 1.00 0.00 42 ALA A N 19
ATOM 27135 C CA . ALA A 1 42 ? -1.359 -3.996 -10.900 1.00 0.00 42 ALA A CA 19
ATOM 27136 C C . ALA A 1 42 ? -2.489 -3.509 -11.800 1.00 0.00 42 ALA A C 19
ATOM 27137 O O . ALA A 1 42 ? -3.609 -3.285 -11.340 1.00 0.00 42 ALA A O 19
ATOM 27144 N N . ALA A 1 43 ? -2.188 -3.345 -13.084 1.00 0.00 43 ALA A N 19
ATOM 27145 C CA . ALA A 1 43 ? -3.180 -2.886 -14.048 1.00 0.00 43 ALA A CA 19
ATOM 27146 C C . ALA A 1 43 ? -4.387 -3.817 -14.081 1.00 0.00 43 ALA A C 19
ATOM 27147 O O . ALA A 1 43 ? -5.531 -3.368 -14.029 1.00 0.00 43 ALA A O 19
ATOM 27154 N N . ALA A 1 44 ? -4.123 -5.117 -14.170 1.00 0.00 44 ALA A N 19
ATOM 27155 C CA . ALA A 1 44 ? -5.188 -6.111 -14.209 1.00 0.00 44 ALA A CA 19
ATOM 27156 C C . ALA A 1 44 ? -6.183 -5.895 -13.073 1.00 0.00 44 ALA A C 19
ATOM 27157 O O . ALA A 1 44 ? -7.332 -6.327 -13.152 1.00 0.00 44 ALA A O 19
ATOM 27164 N N . ALA A 1 45 ? -5.732 -5.224 -12.018 1.00 0.00 45 ALA A N 19
ATOM 27165 C CA . ALA A 1 45 ? -6.584 -4.950 -10.867 1.00 0.00 45 ALA A CA 19
ATOM 27166 C C . ALA A 1 45 ? -7.291 -3.607 -11.015 1.00 0.00 45 ALA A C 19
ATOM 27167 O O . ALA A 1 45 ? -7.720 -3.009 -10.029 1.00 0.00 45 ALA A O 19
ATOM 27174 N N . ASN A 1 46 ? -7.408 -3.139 -12.253 1.00 0.00 46 ASN A N 19
ATOM 27175 C CA . ASN A 1 46 ? -8.063 -1.865 -12.530 1.00 0.00 46 ASN A CA 19
ATOM 27176 C C . ASN A 1 46 ? -7.330 -0.716 -11.844 1.00 0.00 46 ASN A C 19
ATOM 27177 O O . ASN A 1 46 ? -7.939 0.285 -11.465 1.00 0.00 46 ASN A O 19
ATOM 27188 N N . LEU A 1 47 ? -6.019 -0.867 -11.689 1.00 0.00 47 LEU A N 19
ATOM 27189 C CA . LEU A 1 47 ? -5.201 0.158 -11.050 1.00 0.00 47 LEU A CA 19
ATOM 27190 C C . LEU A 1 47 ? -4.727 1.190 -12.068 1.00 0.00 47 LEU A C 19
ATOM 27191 O O . LEU A 1 47 ? -4.374 0.846 -13.197 1.00 0.00 47 LEU A O 19
ATOM 27207 N N . CYS A 1 48 ? -4.720 2.454 -11.662 1.00 0.00 48 CYS A N 19
ATOM 27208 C CA . CYS A 1 48 ? -4.288 3.537 -12.539 1.00 0.00 48 CYS A CA 19
ATOM 27209 C C . CYS A 1 48 ? -3.685 4.682 -11.732 1.00 0.00 48 CYS A C 19
ATOM 27210 O O . CYS A 1 48 ? -4.132 4.999 -10.629 1.00 0.00 48 CYS A O 19
ATOM 27218 N N . PRO A 1 49 ? -2.645 5.317 -12.291 1.00 0.00 49 PRO A N 19
ATOM 27219 C CA . PRO A 1 49 ? -1.958 6.437 -11.640 1.00 0.00 49 PRO A CA 19
ATOM 27220 C C . PRO A 1 49 ? -2.820 7.693 -11.584 1.00 0.00 49 PRO A C 19
ATOM 27221 O O . PRO A 1 49 ? -3.050 8.346 -12.601 1.00 0.00 49 PRO A O 19
ATOM 27232 N N . GLY A 1 50 ? -3.296 8.025 -10.388 1.00 0.00 50 GLY A N 19
ATOM 27233 C CA . GLY A 1 50 ? -4.128 9.203 -10.221 1.00 0.00 50 GLY A CA 19
ATOM 27234 C C . GLY A 1 50 ? -5.134 9.048 -9.098 1.00 0.00 50 GLY A C 19
ATOM 27235 O O . GLY A 1 50 ? -5.710 10.031 -8.632 1.00 0.00 50 GLY A O 19
ATOM 27239 N N . ASP A 1 51 ? -5.347 7.811 -8.663 1.00 0.00 51 ASP A N 19
ATOM 27240 C CA . ASP A 1 51 ? -6.290 7.531 -7.587 1.00 0.00 51 ASP A CA 19
ATOM 27241 C C . ASP A 1 51 ? -5.746 8.016 -6.247 1.00 0.00 51 ASP A C 19
ATOM 27242 O O . ASP A 1 51 ? -4.562 8.327 -6.122 1.00 0.00 51 ASP A O 19
ATOM 27251 N N . VAL A 1 52 ? -6.620 8.079 -5.247 1.00 0.00 52 VAL A N 19
ATOM 27252 C CA . VAL A 1 52 ? -6.228 8.526 -3.916 1.00 0.00 52 VAL A CA 19
ATOM 27253 C C . VAL A 1 52 ? -6.398 7.411 -2.889 1.00 0.00 52 VAL A C 19
ATOM 27254 O O . VAL A 1 52 ? -7.505 6.921 -2.668 1.00 0.00 52 VAL A O 19
ATOM 27267 N N . ILE A 1 53 ? -5.293 7.016 -2.265 1.00 0.00 53 ILE A N 19
ATOM 27268 C CA . ILE A 1 53 ? -5.321 5.960 -1.261 1.00 0.00 53 ILE A CA 19
ATOM 27269 C C . ILE A 1 53 ? -5.829 6.487 0.077 1.00 0.00 53 ILE A C 19
ATOM 27270 O O . ILE A 1 53 ? -5.082 7.106 0.837 1.00 0.00 53 ILE A O 19
ATOM 27286 N N . LEU A 1 54 ? -7.102 6.238 0.360 1.00 0.00 54 LEU A N 19
ATOM 27287 C CA . LEU A 1 54 ? -7.711 6.685 1.608 1.00 0.00 54 LEU A CA 19
ATOM 27288 C C . LEU A 1 54 ? -7.164 5.897 2.794 1.00 0.00 54 LEU A C 19
ATOM 27289 O O . LEU A 1 54 ? -6.728 6.476 3.788 1.00 0.00 54 LEU A O 19
ATOM 27305 N N . ALA A 1 55 ? -7.189 4.573 2.680 1.00 0.00 55 ALA A N 19
ATOM 27306 C CA . ALA A 1 55 ? -6.692 3.706 3.741 1.00 0.00 55 ALA A CA 19
ATOM 27307 C C . ALA A 1 55 ? -5.884 2.546 3.168 1.00 0.00 55 ALA A C 19
ATOM 27308 O O . ALA A 1 55 ? -6.222 2.001 2.117 1.00 0.00 55 ALA A O 19
ATOM 27315 N N . ILE A 1 56 ? -4.816 2.174 3.865 1.00 0.00 56 ILE A N 19
ATOM 27316 C CA . ILE A 1 56 ? -3.961 1.078 3.425 1.00 0.00 56 ILE A CA 19
ATOM 27317 C C . ILE A 1 56 ? -4.096 -0.129 4.347 1.00 0.00 56 ILE A C 19
ATOM 27318 O O . ILE A 1 56 ? -3.697 -0.082 5.511 1.00 0.00 56 ILE A O 19
ATOM 27334 N N . ASP A 1 57 ? -4.660 -1.209 3.818 1.00 0.00 57 ASP A N 19
ATOM 27335 C CA . ASP A 1 57 ? -4.845 -2.431 4.592 1.00 0.00 57 ASP A CA 19
ATOM 27336 C C . ASP A 1 57 ? -5.426 -2.120 5.968 1.00 0.00 57 ASP A C 19
ATOM 27337 O O . ASP A 1 57 ? -4.997 -2.681 6.976 1.00 0.00 57 ASP A O 19
ATOM 27346 N N . GLY A 1 58 ? -6.405 -1.221 6.002 1.00 0.00 58 GLY A N 19
ATOM 27347 C CA . GLY A 1 58 ? -7.028 -0.849 7.260 1.00 0.00 58 GLY A CA 19
ATOM 27348 C C . GLY A 1 58 ? -6.219 0.179 8.026 1.00 0.00 58 GLY A C 19
ATOM 27349 O O . GLY A 1 58 ? -6.205 0.176 9.257 1.00 0.00 58 GLY A O 19
ATOM 27353 N N . PHE A 1 59 ? -5.541 1.059 7.297 1.00 0.00 59 PHE A N 19
ATOM 27354 C CA . PHE A 1 59 ? -4.724 2.096 7.916 1.00 0.00 59 PHE A CA 19
ATOM 27355 C C . PHE A 1 59 ? -4.990 3.454 7.273 1.00 0.00 59 PHE A C 19
ATOM 27356 O O . PHE A 1 59 ? -4.388 3.801 6.257 1.00 0.00 59 PHE A O 19
ATOM 27373 N N . GLY A 1 60 ? -5.897 4.219 7.873 1.00 0.00 60 GLY A N 19
ATOM 27374 C CA . GLY A 1 60 ? -6.228 5.530 7.346 1.00 0.00 60 GLY A CA 19
ATOM 27375 C C . GLY A 1 60 ? -4.997 6.343 6.998 1.00 0.00 60 GLY A C 19
ATOM 27376 O O . GLY A 1 60 ? -4.032 6.381 7.762 1.00 0.00 60 GLY A O 19
ATOM 27380 N N . THR A 1 61 ? -5.027 6.994 5.839 1.00 0.00 61 THR A N 19
ATOM 27381 C CA . THR A 1 61 ? -3.904 7.807 5.390 1.00 0.00 61 THR A CA 19
ATOM 27382 C C . THR A 1 61 ? -4.005 9.229 5.929 1.00 0.00 61 THR A C 19
ATOM 27383 O O . THR A 1 61 ? -3.573 10.181 5.279 1.00 0.00 61 THR A O 19
ATOM 27394 N N . GLU A 1 62 ? -4.578 9.367 7.121 1.00 0.00 62 GLU A N 19
ATOM 27395 C CA . GLU A 1 62 ? -4.735 10.674 7.746 1.00 0.00 62 GLU A CA 19
ATOM 27396 C C . GLU A 1 62 ? -3.483 11.056 8.531 1.00 0.00 62 GLU A C 19
ATOM 27397 O O . GLU A 1 62 ? -3.075 12.217 8.543 1.00 0.00 62 GLU A O 19
ATOM 27409 N N . SER A 1 63 ? -2.878 10.070 9.185 1.00 0.00 63 SER A N 19
ATOM 27410 C CA . SER A 1 63 ? -1.675 10.302 9.976 1.00 0.00 63 SER A CA 19
ATOM 27411 C C . SER A 1 63 ? -0.542 9.385 9.524 1.00 0.00 63 SER A C 19
ATOM 27412 O O . SER A 1 63 ? 0.432 9.182 10.248 1.00 0.00 63 SER A O 19
ATOM 27420 N N . MET A 1 64 ? -0.680 8.834 8.323 1.00 0.00 64 MET A N 19
ATOM 27421 C CA . MET A 1 64 ? 0.332 7.939 7.773 1.00 0.00 64 MET A CA 19
ATOM 27422 C C . MET A 1 64 ? 1.167 8.650 6.712 1.00 0.00 64 MET A C 19
ATOM 27423 O O . MET A 1 64 ? 0.650 9.059 5.672 1.00 0.00 64 MET A O 19
ATOM 27437 N N . THR A 1 65 ? 2.461 8.793 6.981 1.00 0.00 65 THR A N 19
ATOM 27438 C CA . THR A 1 65 ? 3.366 9.455 6.051 1.00 0.00 65 THR A CA 19
ATOM 27439 C C . THR A 1 65 ? 3.626 8.587 4.824 1.00 0.00 65 THR A C 19
ATOM 27440 O O . THR A 1 65 ? 3.312 7.397 4.816 1.00 0.00 65 THR A O 19
ATOM 27451 N N . HIS A 1 66 ? 4.202 9.190 3.789 1.00 0.00 66 HIS A N 19
ATOM 27452 C CA . HIS A 1 66 ? 4.505 8.471 2.557 1.00 0.00 66 HIS A CA 19
ATOM 27453 C C . HIS A 1 66 ? 5.250 7.174 2.855 1.00 0.00 66 HIS A C 19
ATOM 27454 O O . HIS A 1 66 ? 4.815 6.092 2.462 1.00 0.00 66 HIS A O 19
ATOM 27469 N N . ALA A 1 67 ? 6.377 7.290 3.550 1.00 0.00 67 ALA A N 19
ATOM 27470 C CA . ALA A 1 67 ? 7.182 6.127 3.901 1.00 0.00 67 ALA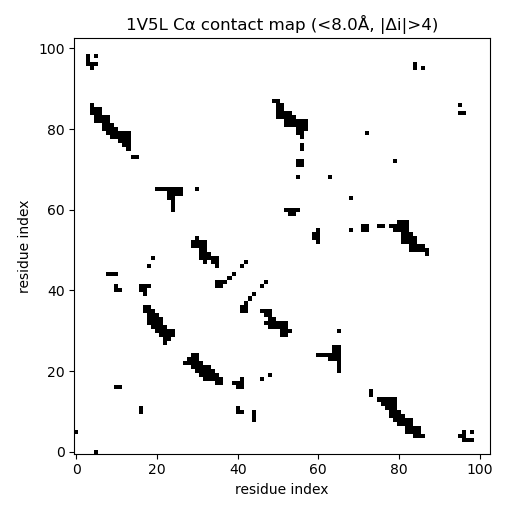 A CA 19
ATOM 27471 C C . ALA A 1 67 ? 6.352 5.091 4.652 1.00 0.00 67 ALA A C 19
ATOM 27472 O O . ALA A 1 67 ? 6.512 3.888 4.448 1.00 0.00 67 ALA A O 19
ATOM 27479 N N . ASP A 1 68 ? 5.467 5.567 5.521 1.00 0.00 68 ASP A N 19
ATOM 27480 C CA . ASP A 1 68 ? 4.612 4.681 6.303 1.00 0.00 68 ASP A CA 19
ATOM 27481 C C . ASP A 1 68 ? 3.734 3.829 5.391 1.00 0.00 68 ASP A C 19
ATOM 27482 O O . ASP A 1 68 ? 3.623 2.618 5.576 1.00 0.00 68 ASP A O 19
ATOM 27491 N N . ALA A 1 69 ? 3.112 4.471 4.408 1.00 0.00 69 ALA A N 19
ATOM 27492 C CA . ALA A 1 69 ? 2.246 3.772 3.467 1.00 0.00 69 ALA A CA 19
ATOM 27493 C C . ALA A 1 69 ? 3.001 2.660 2.748 1.00 0.00 69 ALA A C 19
ATOM 27494 O O . ALA A 1 69 ? 2.604 1.496 2.797 1.00 0.00 69 ALA A O 19
ATOM 27501 N N . GLN A 1 70 ? 4.090 3.027 2.080 1.00 0.00 70 GLN A N 19
ATOM 27502 C CA . GLN A 1 70 ? 4.899 2.059 1.349 1.00 0.00 70 GLN A CA 19
ATOM 27503 C C . GLN A 1 70 ? 5.393 0.952 2.275 1.00 0.00 70 GLN A C 19
ATOM 27504 O O . GLN A 1 70 ? 5.666 -0.164 1.834 1.00 0.00 70 GLN A O 19
ATOM 27518 N N . ASP A 1 71 ? 5.506 1.270 3.560 1.00 0.00 71 ASP A N 19
ATOM 27519 C CA . ASP A 1 71 ? 5.966 0.302 4.549 1.00 0.00 71 ASP A CA 19
ATOM 27520 C C . ASP A 1 71 ? 4.862 -0.694 4.890 1.00 0.00 71 ASP A C 19
ATOM 27521 O O . ASP A 1 71 ? 5.135 -1.817 5.314 1.00 0.00 71 ASP A O 19
ATOM 27530 N N . ARG A 1 72 ? 3.615 -0.274 4.704 1.00 0.00 72 ARG A N 19
ATOM 27531 C CA . ARG A 1 72 ? 2.470 -1.128 4.994 1.00 0.00 72 ARG A CA 19
ATOM 27532 C C . ARG A 1 72 ? 2.124 -2.001 3.792 1.00 0.00 72 ARG A C 19
ATOM 27533 O O . ARG A 1 72 ? 1.577 -3.094 3.943 1.00 0.00 72 ARG A O 19
ATOM 27554 N N . ILE A 1 73 ? 2.448 -1.512 2.599 1.00 0.00 73 ILE A N 19
ATOM 27555 C CA . ILE A 1 73 ? 2.172 -2.248 1.372 1.00 0.00 73 ILE A CA 19
ATOM 27556 C C . ILE A 1 73 ? 3.141 -3.413 1.200 1.00 0.00 73 ILE A C 19
ATOM 27557 O O . ILE A 1 73 ? 2.747 -4.512 0.810 1.00 0.00 73 ILE A O 19
ATOM 27573 N N . LYS A 1 74 ? 4.413 -3.165 1.494 1.00 0.00 74 LYS A N 19
ATOM 27574 C CA . LYS A 1 74 ? 5.441 -4.193 1.376 1.00 0.00 74 LYS A CA 19
ATOM 27575 C C . LYS A 1 74 ? 5.284 -5.247 2.467 1.00 0.00 74 LYS A C 19
ATOM 27576 O O . LYS A 1 74 ? 5.436 -6.442 2.216 1.00 0.00 74 LYS A O 19
ATOM 27595 N N . ALA A 1 75 ? 4.979 -4.796 3.680 1.00 0.00 75 ALA A N 19
ATOM 27596 C CA . ALA A 1 75 ? 4.798 -5.701 4.808 1.00 0.00 75 ALA A CA 19
ATOM 27597 C C . ALA A 1 75 ? 3.349 -6.164 4.914 1.00 0.00 75 ALA A C 19
ATOM 27598 O O . ALA A 1 75 ? 2.937 -6.714 5.935 1.00 0.00 75 ALA A O 19
ATOM 27605 N N . ALA A 1 76 ? 2.581 -5.936 3.854 1.00 0.00 76 ALA A N 19
ATOM 27606 C CA . ALA A 1 76 ? 1.178 -6.331 3.829 1.00 0.00 76 ALA A CA 19
ATOM 27607 C C . ALA A 1 76 ? 1.035 -7.849 3.850 1.00 0.00 76 ALA A C 19
ATOM 27608 O O . ALA A 1 76 ? 2.021 -8.573 3.982 1.00 0.00 76 ALA A O 19
ATOM 27615 N N . SER A 1 77 ? -0.200 -8.324 3.719 1.00 0.00 77 SER A N 19
ATOM 27616 C CA . SER A 1 77 ? -0.473 -9.756 3.728 1.00 0.00 77 SER A CA 19
ATOM 27617 C C . SER A 1 77 ? -0.575 -10.299 2.306 1.00 0.00 77 SER A C 19
ATOM 27618 O O . SER A 1 77 ? -0.498 -9.545 1.335 1.00 0.00 77 SER A O 19
ATOM 27626 N N . TYR A 1 78 ? -0.748 -11.611 2.191 1.00 0.00 78 TYR A N 19
ATOM 27627 C CA . TYR A 1 78 ? -0.858 -12.256 0.888 1.00 0.00 78 TYR A CA 19
ATOM 27628 C C . TYR A 1 78 ? -1.720 -11.427 -0.059 1.00 0.00 78 TYR A C 19
ATOM 27629 O O . TYR A 1 78 ? -1.538 -11.468 -1.276 1.00 0.00 78 TYR A O 19
ATOM 27647 N N . GLN A 1 79 ? -2.657 -10.675 0.509 1.00 0.00 79 GLN A N 19
ATOM 27648 C CA . GLN A 1 79 ? -3.547 -9.835 -0.284 1.00 0.00 79 GLN A CA 19
ATOM 27649 C C . GLN A 1 79 ? -3.567 -8.407 0.249 1.00 0.00 79 GLN A C 19
ATOM 27650 O O . GLN A 1 79 ? -3.825 -8.178 1.432 1.00 0.00 79 GLN A O 19
ATOM 27664 N N . LEU A 1 80 ? -3.293 -7.449 -0.629 1.00 0.00 80 LEU A N 19
ATOM 27665 C CA . LEU A 1 80 ? -3.280 -6.041 -0.247 1.00 0.00 80 LEU A CA 19
ATOM 27666 C C . LEU A 1 80 ? -4.649 -5.405 -0.461 1.00 0.00 80 LEU A C 19
ATOM 27667 O O . LEU A 1 80 ? -5.182 -5.414 -1.572 1.00 0.00 80 LEU A O 19
ATOM 27683 N N . CYS A 1 81 ? -5.213 -4.852 0.607 1.00 0.00 81 CYS A N 19
ATOM 27684 C CA . CYS A 1 81 ? -6.521 -4.210 0.535 1.00 0.00 81 CYS A CA 19
ATOM 27685 C C . CYS A 1 81 ? -6.392 -2.697 0.677 1.00 0.00 81 CYS A C 19
ATOM 27686 O O . CYS A 1 81 ? -6.101 -2.186 1.760 1.00 0.00 81 CYS A O 19
ATOM 27694 N N . LEU A 1 82 ? -6.608 -1.984 -0.423 1.00 0.00 82 LEU A N 19
ATOM 27695 C CA . LEU A 1 82 ? -6.515 -0.528 -0.422 1.00 0.00 82 LEU A CA 19
ATOM 27696 C C . LEU A 1 82 ? -7.847 0.104 -0.813 1.00 0.00 82 LEU A C 19
ATOM 27697 O O . LEU A 1 82 ? -8.564 -0.413 -1.670 1.00 0.00 82 LEU A O 19
ATOM 27713 N N . LYS A 1 83 ? -8.172 1.226 -0.180 1.00 0.00 83 LYS A N 19
ATOM 27714 C CA . LYS A 1 83 ? -9.416 1.932 -0.463 1.00 0.00 83 LYS A CA 19
ATOM 27715 C C . LYS A 1 83 ? -9.147 3.224 -1.227 1.00 0.00 83 LYS A C 19
ATOM 27716 O O . LYS A 1 83 ? -8.179 3.932 -0.945 1.00 0.00 83 LYS A O 19
ATOM 27735 N N . ILE A 1 84 ? -10.009 3.527 -2.192 1.00 0.00 84 ILE A N 19
ATOM 27736 C CA . ILE A 1 84 ? -9.864 4.736 -2.993 1.00 0.00 84 ILE A CA 19
ATOM 27737 C C . ILE A 1 84 ? -11.182 5.498 -3.081 1.00 0.00 84 ILE A C 19
ATOM 27738 O O . ILE A 1 84 ? -12.258 4.899 -3.081 1.00 0.00 84 ILE A O 19
ATOM 27754 N N . ASP A 1 85 ? -11.091 6.821 -3.159 1.00 0.00 85 ASP A N 19
ATOM 27755 C CA . ASP A 1 85 ? -12.276 7.665 -3.251 1.00 0.00 85 ASP A CA 19
ATOM 27756 C C . ASP A 1 85 ? -12.775 7.746 -4.690 1.00 0.00 85 ASP A C 19
ATOM 27757 O O . ASP A 1 85 ? -13.216 8.801 -5.146 1.00 0.00 85 ASP A O 19
ATOM 27766 N N . ARG A 1 86 ? -12.701 6.625 -5.401 1.00 0.00 86 ARG A N 19
ATOM 27767 C CA . ARG A 1 86 ? -13.143 6.570 -6.789 1.00 0.00 86 ARG A CA 19
ATOM 27768 C C . ARG A 1 86 ? -12.864 7.890 -7.501 1.00 0.00 86 ARG A C 19
ATOM 27769 O O . ARG A 1 86 ? -13.671 8.356 -8.305 1.00 0.00 86 ARG A O 19
ATOM 27790 N N . ALA A 1 87 ? -11.716 8.489 -7.199 1.00 0.00 87 ALA A N 19
ATOM 27791 C CA . ALA A 1 87 ? -11.331 9.754 -7.811 1.00 0.00 87 ALA A CA 19
ATOM 27792 C C . ALA A 1 87 ? -11.374 9.664 -9.333 1.00 0.00 87 ALA A C 19
ATOM 27793 O O . ALA A 1 87 ? -10.407 9.241 -9.966 1.00 0.00 87 ALA A O 19
ATOM 27800 N N . GLU A 1 88 ? -12.502 10.064 -9.913 1.00 0.00 88 GLU A N 19
ATOM 27801 C CA . GLU A 1 88 ? -12.670 10.026 -11.361 1.00 0.00 88 GLU A CA 19
ATOM 27802 C C . GLU A 1 88 ? -12.142 11.305 -12.004 1.00 0.00 88 GLU A C 19
ATOM 27803 O O . GLU A 1 88 ? -11.467 11.264 -13.033 1.00 0.00 88 GLU A O 19
ATOM 27815 N N . THR A 1 89 ? -12.454 12.442 -11.389 1.00 0.00 89 THR A N 19
ATOM 27816 C CA . THR A 1 89 ? -12.013 13.733 -11.901 1.00 0.00 89 THR A CA 19
ATOM 27817 C C . THR A 1 89 ? -11.305 14.541 -10.819 1.00 0.00 89 THR A C 19
ATOM 27818 O O . THR A 1 89 ? -10.511 15.433 -11.117 1.00 0.00 89 THR A O 19
ATOM 27829 N N . ARG A 1 90 ? -11.597 14.222 -9.563 1.00 0.00 90 ARG A N 19
ATOM 27830 C CA . ARG A 1 90 ? -10.988 14.918 -8.436 1.00 0.00 90 ARG A CA 19
ATOM 27831 C C . ARG A 1 90 ? -11.126 16.430 -8.593 1.00 0.00 90 ARG A C 19
ATOM 27832 O O . ARG A 1 90 ? -10.169 17.177 -8.384 1.00 0.00 90 ARG A O 19
ATOM 27853 N N . LEU A 1 91 ? -12.322 16.874 -8.964 1.00 0.00 91 LEU A N 19
ATOM 27854 C CA . LEU A 1 91 ? -12.585 18.297 -9.150 1.00 0.00 91 LEU A CA 19
ATOM 27855 C C . LEU A 1 91 ? -13.292 18.884 -7.932 1.00 0.00 91 LEU A C 19
ATOM 27856 O O . LEU A 1 91 ? -12.932 19.958 -7.451 1.00 0.00 91 LEU A O 19
ATOM 27872 N N . TRP A 1 92 ? -14.297 18.171 -7.438 1.00 0.00 92 TRP A N 19
ATOM 27873 C CA . TRP A 1 92 ? -15.053 18.620 -6.274 1.00 0.00 92 TRP A CA 19
ATOM 27874 C C . TRP A 1 92 ? -15.658 17.436 -5.528 1.00 0.00 92 TRP A C 19
ATOM 27875 O O . TRP A 1 92 ? -16.548 16.756 -6.040 1.00 0.00 92 TRP A O 19
ATOM 27896 N N . SER A 1 93 ? -15.171 17.194 -4.315 1.00 0.00 93 SER A N 19
ATOM 27897 C CA . SER A 1 93 ? -15.662 16.089 -3.500 1.00 0.00 93 SER A CA 19
ATOM 27898 C C . SER A 1 93 ? -15.970 16.557 -2.081 1.00 0.00 93 SER A C 19
ATOM 27899 O O . SER A 1 93 ? -15.077 16.886 -1.300 1.00 0.00 93 SER A O 19
ATOM 27907 N N . PRO A 1 94 ? -17.266 16.586 -1.737 1.00 0.00 94 PRO A N 19
ATOM 27908 C CA . PRO A 1 94 ? -17.724 17.011 -0.410 1.00 0.00 94 PRO A CA 19
ATOM 27909 C C . PRO A 1 94 ? -17.357 16.007 0.678 1.00 0.00 94 PRO A C 19
ATOM 27910 O O . PRO A 1 94 ? -16.929 16.389 1.767 1.00 0.00 94 PRO A O 19
ATOM 27921 N N . GLN A 1 95 ? -17.528 14.724 0.375 1.00 0.00 95 GLN A N 19
ATOM 27922 C CA . GLN A 1 95 ? -17.214 13.667 1.329 1.00 0.00 95 GLN A CA 19
ATOM 27923 C C . GLN A 1 95 ? -16.104 12.766 0.798 1.00 0.00 95 GLN A C 19
ATOM 27924 O O . GLN A 1 95 ? -15.691 12.887 -0.355 1.00 0.00 95 GLN A O 19
ATOM 27938 N N . VAL A 1 96 ? -15.624 11.864 1.647 1.00 0.00 96 VAL A N 19
ATOM 27939 C CA . VAL A 1 96 ? -14.561 10.942 1.264 1.00 0.00 96 VAL A CA 19
ATOM 27940 C C . VAL A 1 96 ? -15.107 9.793 0.424 1.00 0.00 96 VAL A C 19
ATOM 27941 O O . VAL A 1 96 ? -14.368 9.147 -0.319 1.00 0.00 96 VAL A O 19
ATOM 27954 N N . SER A 1 97 ? -16.407 9.544 0.546 1.00 0.00 97 SER A N 19
ATOM 27955 C CA . SER A 1 97 ? -17.053 8.470 -0.200 1.00 0.00 97 SER A CA 19
ATOM 27956 C C . SER A 1 97 ? -18.560 8.474 0.037 1.00 0.00 97 SER A C 19
ATOM 27957 O O . SER A 1 97 ? -19.065 9.216 0.879 1.00 0.00 97 SER A O 19
ATOM 27965 N N . SER A 1 98 ? -19.273 7.639 -0.713 1.00 0.00 98 SER A N 19
ATOM 27966 C CA . SER A 1 98 ? -20.723 7.548 -0.588 1.00 0.00 98 SER A CA 19
ATOM 27967 C C . SER A 1 98 ? -21.167 6.094 -0.462 1.00 0.00 98 SER A C 19
ATOM 27968 O O . SER A 1 98 ? -20.433 5.175 -0.823 1.00 0.00 98 SER A O 19
ATOM 27976 N N . GLY A 1 99 ? -22.377 5.894 0.053 1.00 0.00 99 GLY A N 19
ATOM 27977 C CA . GLY A 1 99 ? -22.899 4.550 0.218 1.00 0.00 99 GLY A CA 19
ATOM 27978 C C . GLY A 1 99 ? -23.950 4.467 1.308 1.00 0.00 99 GLY A C 19
ATOM 27979 O O . GLY A 1 99 ? -25.152 4.513 1.046 1.00 0.00 99 GLY A O 19
ATOM 27983 N N . PRO A 1 100 ? -23.496 4.339 2.564 1.00 0.00 100 PRO A N 19
ATOM 27984 C CA . PRO A 1 100 ? -24.390 4.245 3.722 1.00 0.00 100 PRO A CA 19
ATOM 27985 C C . PRO A 1 100 ? -25.106 5.560 4.010 1.00 0.00 100 PRO A C 19
ATOM 27986 O O . PRO A 1 100 ? -25.948 5.636 4.905 1.00 0.00 100 PRO A O 19
ATOM 27997 N N . SER A 1 101 ? -24.767 6.593 3.246 1.00 0.00 101 SER A N 19
ATOM 27998 C CA . SER A 1 101 ? -25.376 7.906 3.422 1.00 0.00 101 SER A CA 19
ATOM 27999 C C . SER A 1 101 ? -24.886 8.565 4.708 1.00 0.00 101 SER A C 19
ATOM 28000 O O . SER A 1 101 ? -25.678 9.083 5.494 1.00 0.00 101 SER A O 19
ATOM 28008 N N . SER A 1 102 ? -23.573 8.539 4.915 1.00 0.00 102 SER A N 19
ATOM 28009 C CA . SER A 1 102 ? -22.976 9.130 6.107 1.00 0.00 102 SER A CA 19
ATOM 28010 C C . SER A 1 102 ? -21.476 9.338 5.917 1.00 0.00 102 SER A C 19
ATOM 28011 O O . SER A 1 102 ? -20.808 8.548 5.252 1.00 0.00 102 SER A O 19
ATOM 28019 N N . GLY A 1 103 ? -20.954 10.409 6.508 1.00 0.00 103 GLY A N 19
ATOM 28020 C CA . GLY A 1 103 ? -19.538 10.703 6.393 1.00 0.00 103 GLY A CA 19
ATOM 28021 C C . GLY A 1 103 ? -18.950 11.238 7.683 1.00 0.00 103 GLY A C 19
ATOM 28022 O O . GLY A 1 103 ? -18.174 12.194 7.670 1.00 0.00 103 GLY A O 19
ATOM 28026 N N . GLY A 1 1 ? -30.994 1.815 4.119 1.00 0.00 1 GLY A N 20
ATOM 28027 C CA . GLY A 1 1 ? -30.250 2.351 2.994 1.00 0.00 1 GLY A CA 20
ATOM 28028 C C . GLY A 1 1 ? -29.530 3.640 3.336 1.00 0.00 1 GLY A C 20
ATOM 28029 O O . GLY A 1 1 ? -29.763 4.227 4.393 1.00 0.00 1 GLY A O 20
ATOM 28033 N N . SER A 1 2 ? -28.653 4.082 2.441 1.00 0.00 2 SER A N 20
ATOM 28034 C CA . SER A 1 2 ? -27.893 5.308 2.656 1.00 0.00 2 SER A CA 20
ATOM 28035 C C . SER A 1 2 ? -27.138 5.708 1.392 1.00 0.00 2 SER A C 20
ATOM 28036 O O . SER A 1 2 ? -26.850 4.871 0.537 1.00 0.00 2 SER A O 20
ATOM 28044 N N . SER A 1 3 ? -26.820 6.994 1.282 1.00 0.00 3 SER A N 20
ATOM 28045 C CA . SER A 1 3 ? -26.102 7.507 0.121 1.00 0.00 3 SER A CA 20
ATOM 28046 C C . SER A 1 3 ? -24.594 7.372 0.312 1.00 0.00 3 SER A C 20
ATOM 28047 O O . SER A 1 3 ? -24.067 7.640 1.391 1.00 0.00 3 SER A O 20
ATOM 28055 N N . GLY A 1 4 ? -23.905 6.954 -0.746 1.00 0.00 4 GLY A N 20
ATOM 28056 C CA . GLY A 1 4 ? -22.465 6.791 -0.675 1.00 0.00 4 GLY A CA 20
ATOM 28057 C C . GLY A 1 4 ? -22.007 5.449 -1.212 1.00 0.00 4 GLY A C 20
ATOM 28058 O O . GLY A 1 4 ? -22.746 4.466 -1.158 1.00 0.00 4 GLY A O 20
ATOM 28062 N N . SER A 1 5 ? -20.785 5.408 -1.733 1.00 0.00 5 SER A N 20
ATOM 28063 C CA . SER A 1 5 ? -20.231 4.178 -2.287 1.00 0.00 5 SER A CA 20
ATOM 28064 C C . SER A 1 5 ? -18.829 3.921 -1.745 1.00 0.00 5 SER A C 20
ATOM 28065 O O . SER A 1 5 ? -18.270 4.746 -1.022 1.00 0.00 5 SER A O 20
ATOM 28073 N N . SER A 1 6 ? -18.266 2.770 -2.100 1.00 0.00 6 SER A N 20
ATOM 28074 C CA . SER A 1 6 ? -16.930 2.401 -1.647 1.00 0.00 6 SER A CA 20
ATOM 28075 C C . SER A 1 6 ? -16.165 1.671 -2.747 1.00 0.00 6 SER A C 20
ATOM 28076 O O . SER A 1 6 ? -16.635 0.670 -3.285 1.00 0.00 6 SER A O 20
ATOM 28084 N N . GLY A 1 7 ? -14.982 2.181 -3.075 1.00 0.00 7 GLY A N 20
ATOM 28085 C CA . GLY A 1 7 ? -14.170 1.566 -4.109 1.00 0.00 7 GLY A CA 20
ATOM 28086 C C . GLY A 1 7 ? -13.136 0.613 -3.544 1.00 0.00 7 GLY A C 20
ATOM 28087 O O . GLY A 1 7 ? -11.987 0.993 -3.321 1.00 0.00 7 GLY A O 20
ATOM 28091 N N . ASN A 1 8 ? -13.544 -0.630 -3.310 1.00 0.00 8 ASN A N 20
ATOM 28092 C CA . ASN A 1 8 ? -12.645 -1.641 -2.765 1.00 0.00 8 ASN A CA 20
ATOM 28093 C C . ASN A 1 8 ? -11.641 -2.100 -3.818 1.00 0.00 8 ASN A C 20
ATOM 28094 O O . ASN A 1 8 ? -11.969 -2.206 -4.999 1.00 0.00 8 ASN A O 20
ATOM 28105 N N . VAL A 1 9 ? -10.416 -2.373 -3.380 1.00 0.00 9 VAL A N 20
ATOM 28106 C CA . VAL A 1 9 ? -9.364 -2.823 -4.284 1.00 0.00 9 VAL A CA 20
ATOM 28107 C C . VAL A 1 9 ? -8.473 -3.864 -3.615 1.00 0.00 9 VAL A C 20
ATOM 28108 O O . VAL A 1 9 ? -7.649 -3.536 -2.762 1.00 0.00 9 VAL A O 20
ATOM 28121 N N . VAL A 1 10 ? -8.645 -5.122 -4.009 1.00 0.00 10 VAL A N 20
ATOM 28122 C CA . VAL A 1 10 ? -7.855 -6.213 -3.449 1.00 0.00 10 VAL A CA 20
ATOM 28123 C C . VAL A 1 10 ? -6.949 -6.835 -4.506 1.00 0.00 10 VAL A C 20
ATOM 28124 O O . VAL A 1 10 ? -7.420 -7.500 -5.430 1.00 0.00 10 VAL A O 20
ATOM 28137 N N . LEU A 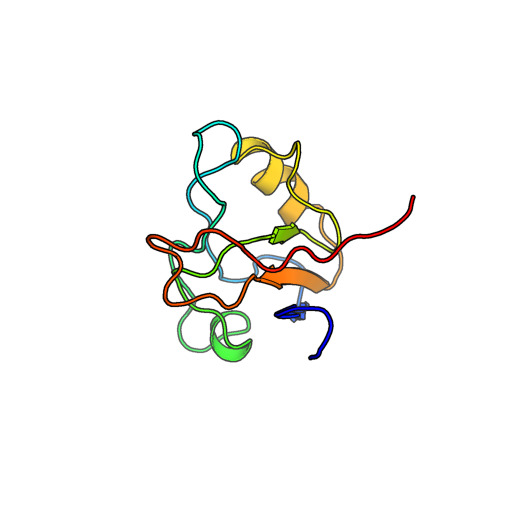1 11 ? -5.647 -6.614 -4.365 1.00 0.00 11 LEU A N 20
ATOM 28138 C CA . LEU A 1 11 ? -4.673 -7.153 -5.307 1.00 0.00 11 LEU A CA 20
ATOM 28139 C C . LEU A 1 11 ? -4.105 -8.477 -4.806 1.00 0.00 11 LEU A C 20
ATOM 28140 O O . LEU A 1 11 ? -3.822 -8.650 -3.620 1.00 0.00 11 LEU A O 20
ATOM 28156 N N . PRO A 1 12 ? -3.931 -9.434 -5.729 1.00 0.00 12 PRO A N 20
ATOM 28157 C CA . PRO A 1 12 ? -3.392 -10.758 -5.405 1.00 0.00 12 PRO A CA 20
ATOM 28158 C C . PRO A 1 12 ? -1.913 -10.708 -5.037 1.00 0.00 12 PRO A C 20
ATOM 28159 O O . PRO A 1 12 ? -1.074 -10.326 -5.850 1.00 0.00 12 PRO A O 20
ATOM 28170 N N . GLY A 1 13 ? -1.601 -11.098 -3.804 1.00 0.00 13 GLY A N 20
ATOM 28171 C CA . GLY A 1 13 ? -0.223 -11.090 -3.350 1.00 0.00 13 GLY A CA 20
ATOM 28172 C C . GLY A 1 13 ? 0.335 -12.488 -3.166 1.00 0.00 13 GLY A C 20
ATOM 28173 O O . GLY A 1 13 ? -0.199 -13.466 -3.689 1.00 0.00 13 GLY A O 20
ATOM 28177 N N . PRO A 1 14 ? 1.436 -12.594 -2.408 1.00 0.00 14 PRO A N 20
ATOM 28178 C CA . PRO A 1 14 ? 2.081 -11.436 -1.781 1.00 0.00 14 PRO A CA 20
ATOM 28179 C C . PRO A 1 14 ? 2.753 -10.524 -2.802 1.00 0.00 14 PRO A C 20
ATOM 28180 O O . PRO A 1 14 ? 2.580 -10.694 -4.008 1.00 0.00 14 PRO A O 20
ATOM 28191 N N . ALA A 1 15 ? 3.519 -9.556 -2.309 1.00 0.00 15 ALA A N 20
ATOM 28192 C CA . ALA A 1 15 ? 4.219 -8.619 -3.179 1.00 0.00 15 ALA A CA 20
ATOM 28193 C C . ALA A 1 15 ? 5.232 -9.340 -4.062 1.00 0.00 15 ALA A C 20
ATOM 28194 O O . ALA A 1 15 ? 5.557 -10.508 -3.848 1.00 0.00 15 ALA A O 20
ATOM 28201 N N . PRO A 1 16 ? 5.744 -8.631 -5.078 1.00 0.00 16 PRO A N 20
ATOM 28202 C CA . PRO A 1 16 ? 5.364 -7.240 -5.342 1.00 0.00 16 PRO A CA 20
ATOM 28203 C C . PRO A 1 16 ? 3.931 -7.116 -5.849 1.00 0.00 16 PRO A C 20
ATOM 28204 O O . PRO A 1 16 ? 3.310 -8.108 -6.231 1.00 0.00 16 PRO A O 20
ATOM 28215 N N . TRP A 1 17 ? 3.412 -5.893 -5.849 1.00 0.00 17 TRP A N 20
ATOM 28216 C CA . TRP A 1 17 ? 2.051 -5.641 -6.309 1.00 0.00 17 TRP A CA 20
ATOM 28217 C C . TRP A 1 17 ? 2.050 -5.115 -7.740 1.00 0.00 17 TRP A C 20
ATOM 28218 O O . TRP A 1 17 ? 1.294 -5.591 -8.586 1.00 0.00 17 TRP A O 20
ATOM 28239 N N . GLY A 1 18 ? 2.901 -4.128 -8.005 1.00 0.00 18 GLY A N 20
ATOM 28240 C CA . GLY A 1 18 ? 2.981 -3.554 -9.335 1.00 0.00 18 GLY A CA 20
ATOM 28241 C C . GLY A 1 18 ? 2.567 -2.096 -9.363 1.00 0.00 18 GLY A C 20
ATOM 28242 O O . GLY A 1 18 ? 2.781 -1.401 -10.357 1.00 0.00 18 GLY A O 20
ATOM 28246 N N . PHE A 1 19 ? 1.971 -1.630 -8.270 1.00 0.00 19 PHE A N 20
ATOM 28247 C CA . PHE A 1 19 ? 1.524 -0.246 -8.174 1.00 0.00 19 PHE A CA 20
ATOM 28248 C C . PHE A 1 19 ? 2.470 0.572 -7.300 1.00 0.00 19 PHE A C 20
ATOM 28249 O O . PHE A 1 19 ? 3.100 0.043 -6.384 1.00 0.00 19 PHE A O 20
ATOM 28266 N N . ARG A 1 20 ? 2.564 1.866 -7.590 1.00 0.00 20 ARG A N 20
ATOM 28267 C CA . ARG A 1 20 ? 3.434 2.757 -6.832 1.00 0.00 20 ARG A CA 20
ATOM 28268 C C . ARG A 1 20 ? 2.615 3.769 -6.036 1.00 0.00 20 ARG A C 20
ATOM 28269 O O . ARG A 1 20 ? 1.389 3.818 -6.149 1.00 0.00 20 ARG A O 20
ATOM 28290 N N . LEU A 1 21 ? 3.300 4.575 -5.232 1.00 0.00 21 LEU A N 20
ATOM 28291 C CA . LEU A 1 21 ? 2.636 5.586 -4.416 1.00 0.00 21 LEU A CA 20
ATOM 28292 C C . LEU A 1 21 ? 3.387 6.912 -4.476 1.00 0.00 21 LEU A C 20
ATOM 28293 O O . LEU A 1 21 ? 4.617 6.940 -4.505 1.00 0.00 21 LEU A O 20
ATOM 28309 N N . SER A 1 22 ? 2.638 8.010 -4.491 1.00 0.00 22 SER A N 20
ATOM 28310 C CA . SER A 1 22 ? 3.233 9.340 -4.548 1.00 0.00 22 SER A CA 20
ATOM 28311 C C . SER A 1 22 ? 2.498 10.305 -3.622 1.00 0.00 22 SER A C 20
ATOM 28312 O O . SER A 1 22 ? 1.272 10.404 -3.657 1.00 0.00 22 SER A O 20
ATOM 28320 N N . GLY A 1 23 ? 3.258 11.013 -2.792 1.00 0.00 23 GLY A N 20
ATOM 28321 C CA . GLY A 1 23 ? 2.663 11.960 -1.867 1.00 0.00 23 GLY A CA 20
ATOM 28322 C C . GLY A 1 23 ? 3.194 11.804 -0.456 1.00 0.00 23 GLY A C 20
ATOM 28323 O O . GLY A 1 23 ? 4.358 11.459 -0.257 1.00 0.00 23 GLY A O 20
ATOM 28327 N N . GLY A 1 24 ? 2.337 12.060 0.529 1.00 0.00 24 GLY A N 20
ATOM 28328 C CA . GLY A 1 24 ? 2.746 11.942 1.916 1.00 0.00 24 GLY A CA 20
ATOM 28329 C C . GLY A 1 24 ? 2.376 13.163 2.735 1.00 0.00 24 GLY A C 20
ATOM 28330 O O . GLY A 1 24 ? 2.775 14.281 2.409 1.00 0.00 24 GLY A O 20
ATOM 28334 N N . ILE A 1 25 ? 1.611 12.949 3.800 1.00 0.00 25 ILE A N 20
ATOM 28335 C CA . ILE A 1 25 ? 1.187 14.042 4.667 1.00 0.00 25 ILE A CA 20
ATOM 28336 C C . ILE A 1 25 ? 2.345 14.989 4.964 1.00 0.00 25 ILE A C 20
ATOM 28337 O O . ILE A 1 25 ? 2.136 16.158 5.289 1.00 0.00 25 ILE A O 20
ATOM 28353 N N . ASP A 1 26 ? 3.565 14.477 4.848 1.00 0.00 26 ASP A N 20
ATOM 28354 C CA . ASP A 1 26 ? 4.757 15.278 5.100 1.00 0.00 26 ASP A CA 20
ATOM 28355 C C . ASP A 1 26 ? 5.035 16.222 3.934 1.00 0.00 26 ASP A C 20
ATOM 28356 O O . ASP A 1 26 ? 5.408 17.378 4.133 1.00 0.00 26 ASP A O 20
ATOM 28365 N N . PHE A 1 27 ? 4.851 15.721 2.717 1.00 0.00 27 PHE A N 20
ATOM 28366 C CA . PHE A 1 27 ? 5.084 16.518 1.519 1.00 0.00 27 PHE A CA 20
ATOM 28367 C C . PHE A 1 27 ? 3.853 17.352 1.173 1.00 0.00 27 PHE A C 20
ATOM 28368 O O . PHE A 1 27 ? 3.749 17.898 0.076 1.00 0.00 27 PHE A O 20
ATOM 28385 N N . ASN A 1 28 ? 2.923 17.443 2.118 1.00 0.00 28 ASN A N 20
ATOM 28386 C CA . ASN A 1 28 ? 1.698 18.208 1.913 1.00 0.00 28 ASN A CA 20
ATOM 28387 C C . ASN A 1 28 ? 0.990 17.769 0.635 1.00 0.00 28 ASN A C 20
ATOM 28388 O O . ASN A 1 28 ? 0.469 18.597 -0.112 1.00 0.00 28 ASN A O 20
ATOM 28399 N N . GLN A 1 29 ? 0.975 16.463 0.392 1.00 0.00 29 GLN A N 20
ATOM 28400 C CA . GLN A 1 29 ? 0.330 15.915 -0.796 1.00 0.00 29 GLN A CA 20
ATOM 28401 C C . GLN A 1 29 ? -0.278 14.547 -0.503 1.00 0.00 29 GLN A C 20
ATOM 28402 O O . GLN A 1 29 ? 0.304 13.719 0.197 1.00 0.00 29 GLN A O 20
ATOM 28416 N N . PRO A 1 30 ? -1.478 14.304 -1.050 1.00 0.00 30 PRO A N 20
ATOM 28417 C CA . PRO A 1 30 ? -2.192 13.037 -0.861 1.00 0.00 30 PRO A CA 20
ATOM 28418 C C . PRO A 1 30 ? -1.517 11.878 -1.586 1.00 0.00 30 PRO A C 20
ATOM 28419 O O . PRO A 1 30 ? -1.017 12.036 -2.701 1.00 0.00 30 PRO A O 20
ATOM 28430 N N . LEU A 1 31 ? -1.506 10.713 -0.948 1.00 0.00 31 LEU A N 20
ATOM 28431 C CA . LEU A 1 31 ? -0.893 9.526 -1.533 1.00 0.00 31 LEU A CA 20
ATOM 28432 C C . LEU A 1 31 ? -1.740 8.984 -2.679 1.00 0.00 31 LEU A C 20
ATOM 28433 O O . LEU A 1 31 ? -2.857 8.509 -2.470 1.00 0.00 31 LEU A O 20
ATOM 28449 N N . VAL A 1 32 ? -1.201 9.056 -3.892 1.00 0.00 32 VAL A N 20
ATOM 28450 C CA . VAL A 1 32 ? -1.906 8.570 -5.072 1.00 0.00 32 VAL A CA 20
ATOM 28451 C C . VAL A 1 32 ? -0.966 7.808 -5.999 1.00 0.00 32 VAL A C 20
ATOM 28452 O O . VAL A 1 32 ? 0.177 8.215 -6.211 1.00 0.00 32 VAL A O 20
ATOM 28465 N N . ILE A 1 33 ? -1.454 6.701 -6.549 1.00 0.00 33 ILE A N 20
ATOM 28466 C CA . ILE A 1 33 ? -0.657 5.883 -7.455 1.00 0.00 33 ILE A CA 20
ATOM 28467 C C . ILE A 1 33 ? 0.133 6.752 -8.429 1.00 0.00 33 ILE A C 20
ATOM 28468 O O . ILE A 1 33 ? -0.403 7.691 -9.017 1.00 0.00 33 ILE A O 20
ATOM 28484 N N . THR A 1 34 ? 1.412 6.430 -8.595 1.00 0.00 34 THR A N 20
ATOM 28485 C CA . THR A 1 34 ? 2.277 7.180 -9.498 1.00 0.00 34 THR A CA 20
ATOM 28486 C C . THR A 1 34 ? 2.745 6.311 -10.659 1.00 0.00 34 THR A C 20
ATOM 28487 O O . THR A 1 34 ? 3.306 6.810 -11.634 1.00 0.00 34 THR A O 20
ATOM 28498 N N . ARG A 1 35 ? 2.510 5.007 -10.549 1.00 0.00 35 ARG A N 20
ATOM 28499 C CA . ARG A 1 35 ? 2.908 4.068 -11.591 1.00 0.00 35 ARG A CA 20
ATOM 28500 C C . ARG A 1 35 ? 2.200 2.728 -11.414 1.00 0.00 35 ARG A C 20
ATOM 28501 O O . ARG A 1 35 ? 2.001 2.263 -10.291 1.00 0.00 35 ARG A O 20
ATOM 28522 N N . ILE A 1 36 ? 1.821 2.113 -12.530 1.00 0.00 36 ILE A N 20
ATOM 28523 C CA . ILE A 1 36 ? 1.136 0.827 -12.498 1.00 0.00 36 ILE A CA 20
ATOM 28524 C C . ILE A 1 36 ? 1.770 -0.157 -13.475 1.00 0.00 36 ILE A C 20
ATOM 28525 O O . ILE A 1 36 ? 2.174 0.217 -14.577 1.00 0.00 36 ILE A O 20
ATOM 28541 N N . THR A 1 37 ? 1.852 -1.420 -13.066 1.00 0.00 37 THR A N 20
ATOM 28542 C CA . THR A 1 37 ? 2.435 -2.459 -13.905 1.00 0.00 37 THR A CA 20
ATOM 28543 C C . THR A 1 37 ? 1.543 -2.763 -15.104 1.00 0.00 37 THR A C 20
ATOM 28544 O O . THR A 1 37 ? 0.318 -2.826 -14.996 1.00 0.00 37 THR A O 20
ATOM 28555 N N . PRO A 1 38 ? 2.169 -2.956 -16.274 1.00 0.00 38 PRO A N 20
ATOM 28556 C CA . PRO A 1 38 ? 1.450 -3.258 -17.515 1.00 0.00 38 PRO A CA 20
ATOM 28557 C C . PRO A 1 38 ? 0.832 -4.652 -17.503 1.00 0.00 38 PRO A C 20
ATOM 28558 O O . PRO A 1 38 ? 1.502 -5.636 -17.193 1.00 0.00 38 PRO A O 20
ATOM 28569 N N . GLY A 1 39 ? -0.451 -4.729 -17.843 1.00 0.00 39 GLY A N 20
ATOM 28570 C CA . GLY A 1 39 ? -1.138 -6.007 -17.865 1.00 0.00 39 GLY A CA 20
ATOM 28571 C C . GLY A 1 39 ? -0.636 -6.953 -16.792 1.00 0.00 39 GLY A C 20
ATOM 28572 O O . GLY A 1 39 ? 0.039 -7.938 -17.090 1.00 0.00 39 GLY A O 20
ATOM 28576 N N . SER A 1 40 ? -0.965 -6.653 -15.539 1.00 0.00 40 SER A N 20
ATOM 28577 C CA . SER A 1 40 ? -0.538 -7.481 -14.418 1.00 0.00 40 SER A CA 20
ATOM 28578 C C . SER A 1 40 ? -1.491 -7.328 -13.236 1.00 0.00 40 SER A C 20
ATOM 28579 O O . SER A 1 40 ? -2.515 -6.651 -13.332 1.00 0.00 40 SER A O 20
ATOM 28587 N N . LYS A 1 41 ? -1.146 -7.961 -12.120 1.00 0.00 41 LYS A N 20
ATOM 28588 C CA . LYS A 1 41 ? -1.967 -7.896 -10.917 1.00 0.00 41 LYS A CA 20
ATOM 28589 C C . LYS A 1 41 ? -2.278 -6.449 -10.549 1.00 0.00 41 LYS A C 20
ATOM 28590 O O . LYS A 1 41 ? -3.210 -6.178 -9.792 1.00 0.00 41 LYS A O 20
ATOM 28609 N N . ALA A 1 42 ? -1.494 -5.523 -11.091 1.00 0.00 42 ALA A N 20
ATOM 28610 C CA . ALA A 1 42 ? -1.688 -4.104 -10.822 1.00 0.00 42 ALA A CA 20
ATOM 28611 C C . ALA A 1 42 ? -2.737 -3.507 -11.754 1.00 0.00 42 ALA A C 20
ATOM 28612 O O . ALA A 1 42 ? -3.848 -3.187 -11.330 1.00 0.00 42 ALA A O 20
ATOM 28619 N N . ALA A 1 43 ? -2.378 -3.359 -13.025 1.00 0.00 43 ALA A N 20
ATOM 28620 C CA . ALA A 1 43 ? -3.289 -2.802 -14.016 1.00 0.00 43 ALA A CA 20
ATOM 28621 C C . ALA A 1 43 ? -4.547 -3.654 -14.147 1.00 0.00 43 ALA A C 20
ATOM 28622 O O . ALA A 1 43 ? -5.657 -3.130 -14.225 1.00 0.00 43 ALA A O 20
ATOM 28629 N N . ALA A 1 44 ? -4.364 -4.970 -14.169 1.00 0.00 44 ALA A N 20
ATOM 28630 C CA . ALA A 1 44 ? -5.485 -5.895 -14.289 1.00 0.00 44 ALA A CA 20
ATOM 28631 C C . ALA A 1 44 ? -6.491 -5.686 -13.162 1.00 0.00 44 ALA A C 20
ATOM 28632 O O . ALA A 1 44 ? -7.650 -6.084 -13.270 1.00 0.00 44 ALA A O 20
ATOM 28639 N N . ALA A 1 45 ? -6.039 -5.060 -12.080 1.00 0.00 45 ALA A N 20
ATOM 28640 C CA . ALA A 1 45 ? -6.901 -4.798 -10.934 1.00 0.00 45 ALA A CA 20
ATOM 28641 C C . ALA A 1 45 ? -7.584 -3.441 -11.059 1.00 0.00 45 ALA A C 20
ATOM 28642 O O . ALA A 1 45 ? -8.106 -2.905 -10.083 1.00 0.00 45 ALA A O 20
ATOM 28649 N N . ASN A 1 46 ? -7.576 -2.889 -12.269 1.00 0.00 46 ASN A N 20
ATOM 28650 C CA . ASN A 1 46 ? -8.194 -1.593 -12.522 1.00 0.00 46 ASN A CA 20
ATOM 28651 C C . ASN A 1 46 ? -7.457 -0.484 -11.776 1.00 0.00 46 ASN A C 20
ATOM 28652 O O . ASN A 1 46 ? -8.073 0.456 -11.273 1.00 0.00 46 ASN A O 20
ATOM 28663 N N . LEU A 1 47 ? -6.136 -0.600 -11.710 1.00 0.00 47 LEU A N 20
ATOM 28664 C CA . LEU A 1 47 ? -5.313 0.392 -11.027 1.00 0.00 47 LEU A CA 20
ATOM 28665 C C . LEU A 1 47 ? -4.734 1.395 -12.020 1.00 0.00 47 LEU A C 20
ATOM 28666 O O . LEU A 1 47 ? -4.348 1.032 -13.132 1.00 0.00 47 LEU A O 20
ATOM 28682 N N . CYS A 1 48 ? -4.674 2.658 -11.610 1.00 0.00 48 CYS A N 20
ATOM 28683 C CA . CYS A 1 48 ? -4.140 3.714 -12.463 1.00 0.00 48 CYS A CA 20
ATOM 28684 C C . CYS A 1 48 ? -3.459 4.794 -11.629 1.00 0.00 48 CYS A C 20
ATOM 28685 O O . CYS A 1 48 ? -3.900 5.135 -10.531 1.00 0.00 48 CYS A O 20
ATOM 28693 N N . PRO A 1 49 ? -2.357 5.344 -12.159 1.00 0.00 49 PRO A N 20
ATOM 28694 C CA . PRO A 1 49 ? -1.590 6.392 -11.480 1.00 0.00 49 PRO A CA 20
ATOM 28695 C C . PRO A 1 49 ? -2.343 7.717 -11.424 1.00 0.00 49 PRO A C 20
ATOM 28696 O O . PRO A 1 49 ? -2.300 8.507 -12.366 1.00 0.00 49 PRO A O 20
ATOM 28707 N N . GLY A 1 50 ? -3.033 7.954 -10.312 1.00 0.00 50 GLY A N 20
ATOM 28708 C CA . GLY A 1 50 ? -3.785 9.185 -10.154 1.00 0.00 50 GLY A CA 20
ATOM 28709 C C . GLY A 1 50 ? -4.854 9.078 -9.084 1.00 0.00 50 GLY A C 20
ATOM 28710 O O . GLY A 1 50 ? -5.304 10.088 -8.544 1.00 0.00 50 GLY A O 20
ATOM 28714 N N . ASP A 1 51 ? -5.263 7.851 -8.780 1.00 0.00 51 ASP A N 20
ATOM 28715 C CA . ASP A 1 51 ? -6.287 7.615 -7.769 1.00 0.00 51 ASP A CA 20
ATOM 28716 C C . ASP A 1 51 ? -5.725 7.830 -6.366 1.00 0.00 51 ASP A C 20
ATOM 28717 O O . ASP A 1 51 ? -4.515 7.759 -6.154 1.00 0.00 51 ASP A O 20
ATOM 28726 N N . VAL A 1 52 ? -6.613 8.094 -5.413 1.00 0.00 52 VAL A N 20
ATOM 28727 C CA . VAL A 1 52 ? -6.207 8.319 -4.031 1.00 0.00 52 VAL A CA 20
ATOM 28728 C C . VAL A 1 52 ? -6.477 7.090 -3.171 1.00 0.00 52 VAL A C 20
ATOM 28729 O O . VAL A 1 52 ? -7.478 6.397 -3.359 1.00 0.00 52 VAL A O 20
ATOM 28742 N N . ILE A 1 53 ? -5.580 6.826 -2.228 1.00 0.00 53 ILE A N 20
ATOM 28743 C CA . ILE A 1 53 ? -5.723 5.681 -1.337 1.00 0.00 53 ILE A CA 20
ATOM 28744 C C . ILE A 1 53 ? -6.292 6.102 0.013 1.00 0.00 53 ILE A C 20
ATOM 28745 O O . ILE A 1 53 ? -5.550 6.476 0.923 1.00 0.00 53 ILE A O 20
ATOM 28761 N N . LEU A 1 54 ? -7.613 6.038 0.138 1.00 0.00 54 LEU A N 20
ATOM 28762 C CA . LEU A 1 54 ? -8.283 6.411 1.380 1.00 0.00 54 LEU A CA 20
ATOM 28763 C C . LEU A 1 54 ? -7.722 5.623 2.559 1.00 0.00 54 LEU A C 20
ATOM 28764 O O . LEU A 1 54 ? -7.560 6.159 3.655 1.00 0.00 54 LEU A O 20
ATOM 28780 N N . ALA A 1 55 ? -7.425 4.349 2.326 1.00 0.00 55 ALA A N 20
ATOM 28781 C CA . ALA A 1 55 ? -6.878 3.489 3.368 1.00 0.00 55 ALA A CA 20
ATOM 28782 C C . ALA A 1 55 ? -5.963 2.423 2.775 1.00 0.00 55 ALA A C 20
ATOM 28783 O O . ALA A 1 55 ? -6.120 2.030 1.618 1.00 0.00 55 ALA A O 20
ATOM 28790 N N . ILE A 1 56 ? -5.008 1.958 3.574 1.00 0.00 56 ILE A N 20
ATOM 28791 C CA . ILE A 1 56 ? -4.069 0.937 3.127 1.00 0.00 56 ILE A CA 20
ATOM 28792 C C . ILE A 1 56 ? -4.087 -0.271 4.058 1.00 0.00 56 ILE A C 20
ATOM 28793 O O . ILE A 1 56 ? -3.688 -0.179 5.219 1.00 0.00 56 ILE A O 20
ATOM 28809 N N . ASP A 1 57 ? -4.551 -1.403 3.540 1.00 0.00 57 ASP A N 20
ATOM 28810 C CA . ASP A 1 57 ? -4.618 -2.631 4.323 1.00 0.00 57 ASP A CA 20
ATOM 28811 C C . ASP A 1 57 ? -5.395 -2.408 5.617 1.00 0.00 57 ASP A C 20
ATOM 28812 O O . ASP A 1 57 ? -5.000 -2.885 6.680 1.00 0.00 57 ASP A O 20
ATOM 28821 N N . GLY A 1 58 ? -6.502 -1.679 5.519 1.00 0.00 58 GLY A N 20
ATOM 28822 C CA . GLY A 1 58 ? -7.316 -1.404 6.689 1.00 0.00 58 GLY A CA 20
ATOM 28823 C C . GLY A 1 58 ? -6.673 -0.393 7.618 1.00 0.00 58 GLY A C 20
ATOM 28824 O O . GLY A 1 58 ? -6.819 -0.480 8.837 1.00 0.00 58 GLY A O 20
ATOM 28828 N N . PHE A 1 59 ? -5.959 0.568 7.041 1.00 0.00 59 PHE A N 20
ATOM 28829 C CA . PHE A 1 59 ? -5.290 1.598 7.826 1.00 0.00 59 PHE A CA 20
ATOM 28830 C C . PHE A 1 59 ? -5.443 2.967 7.170 1.00 0.00 59 PHE A C 20
ATOM 28831 O O . PHE A 1 59 ? -4.834 3.245 6.138 1.00 0.00 59 PHE A O 20
ATOM 28848 N N . GLY A 1 60 ? -6.263 3.820 7.777 1.00 0.00 60 GLY A N 20
ATOM 28849 C CA . GLY A 1 60 ? -6.483 5.149 7.238 1.00 0.00 60 GLY A CA 20
ATOM 28850 C C . GLY A 1 60 ? -5.187 5.887 6.968 1.00 0.00 60 GLY A C 20
ATOM 28851 O O . GLY A 1 60 ? -4.245 5.814 7.758 1.00 0.00 60 GLY A O 20
ATOM 28855 N N . THR A 1 61 ? -5.136 6.601 5.847 1.00 0.00 61 THR A N 20
ATOM 28856 C CA . THR A 1 61 ? -3.945 7.353 5.474 1.00 0.00 61 THR A CA 20
ATOM 28857 C C . THR A 1 61 ? -4.055 8.809 5.911 1.00 0.00 61 THR A C 20
ATOM 28858 O O . THR A 1 61 ? -3.450 9.694 5.307 1.00 0.00 61 THR A O 20
ATOM 28869 N N . GLU A 1 62 ? -4.831 9.049 6.963 1.00 0.00 62 GLU A N 20
ATOM 28870 C CA . GLU A 1 62 ? -5.019 10.400 7.480 1.00 0.00 62 GLU A CA 20
ATOM 28871 C C . GLU A 1 62 ? -3.684 11.021 7.879 1.00 0.00 62 GLU A C 20
ATOM 28872 O O . GLU A 1 62 ? -3.332 12.109 7.424 1.00 0.00 62 GLU A O 20
ATOM 28884 N N . SER A 1 63 ? -2.944 10.321 8.733 1.00 0.00 63 SER A N 20
ATOM 28885 C CA . SER A 1 63 ? -1.649 10.804 9.197 1.00 0.00 63 SER A CA 20
ATOM 28886 C C . SER A 1 63 ? -0.531 9.856 8.774 1.00 0.00 63 SER A C 20
ATOM 28887 O O . SER A 1 63 ? 0.470 9.707 9.474 1.00 0.00 63 SER A O 20
ATOM 28895 N N . MET A 1 64 ? -0.710 9.218 7.622 1.00 0.00 64 MET A N 20
ATOM 28896 C CA . MET A 1 64 ? 0.283 8.285 7.103 1.00 0.00 64 MET A CA 20
ATOM 28897 C C . MET A 1 64 ? 1.279 9.000 6.195 1.00 0.00 64 MET A C 20
ATOM 28898 O O . MET A 1 64 ? 0.911 9.524 5.143 1.00 0.00 64 MET A O 20
ATOM 28912 N N . THR A 1 65 ? 2.542 9.019 6.608 1.00 0.00 65 THR A N 20
ATOM 28913 C CA . THR A 1 65 ? 3.590 9.671 5.833 1.00 0.00 65 THR A CA 20
ATOM 28914 C C . THR A 1 65 ? 4.003 8.818 4.639 1.00 0.00 65 THR A C 20
ATOM 28915 O O . THR A 1 65 ? 3.814 7.601 4.638 1.00 0.00 65 THR A O 20
ATOM 28926 N N . HIS A 1 66 ? 4.568 9.463 3.624 1.00 0.00 66 HIS A N 20
ATOM 28927 C CA . HIS A 1 66 ? 5.010 8.762 2.423 1.00 0.00 66 HIS A CA 20
ATOM 28928 C C . HIS A 1 66 ? 5.724 7.463 2.784 1.00 0.00 66 HIS A C 20
ATOM 28929 O O . HIS A 1 66 ? 5.392 6.396 2.268 1.00 0.00 66 HIS A O 20
ATOM 28944 N N . ALA A 1 67 ? 6.707 7.561 3.673 1.00 0.00 67 ALA A N 20
ATOM 28945 C CA . ALA A 1 67 ? 7.467 6.394 4.104 1.00 0.00 67 ALA A CA 20
ATOM 28946 C C . ALA A 1 67 ? 6.563 5.368 4.778 1.00 0.00 67 ALA A C 20
ATOM 28947 O O . ALA A 1 67 ? 6.556 4.194 4.407 1.00 0.00 67 ALA A O 20
ATOM 28954 N N . ASP A 1 68 ? 5.801 5.818 5.769 1.00 0.00 68 ASP A N 20
ATOM 28955 C CA . ASP A 1 68 ? 4.892 4.938 6.494 1.00 0.00 68 ASP A CA 20
ATOM 28956 C C . ASP A 1 68 ? 4.097 4.063 5.530 1.00 0.00 68 ASP A C 20
ATOM 28957 O O . ASP A 1 68 ? 4.018 2.847 5.701 1.00 0.00 68 ASP A O 20
ATOM 28966 N N . ALA A 1 69 ? 3.510 4.691 4.516 1.00 0.00 69 ALA A N 20
ATOM 28967 C CA . ALA A 1 69 ? 2.722 3.969 3.524 1.00 0.00 69 ALA A CA 20
ATOM 28968 C C . ALA A 1 69 ? 3.528 2.833 2.905 1.00 0.00 69 ALA A C 20
ATOM 28969 O O . ALA A 1 69 ? 3.052 1.701 2.813 1.00 0.00 69 ALA A O 20
ATOM 28976 N N . GLN A 1 70 ? 4.749 3.142 2.480 1.00 0.00 70 GLN A N 20
ATOM 28977 C CA . GLN A 1 70 ? 5.619 2.145 1.868 1.00 0.00 70 GLN A CA 20
ATOM 28978 C C . GLN A 1 70 ? 5.861 0.976 2.817 1.00 0.00 70 GLN A C 20
ATOM 28979 O O . GLN A 1 70 ? 5.944 -0.176 2.391 1.00 0.00 70 GLN A O 20
ATOM 28993 N N . ASP A 1 71 ? 5.972 1.280 4.105 1.00 0.00 71 ASP A N 20
ATOM 28994 C CA . ASP A 1 71 ? 6.204 0.255 5.116 1.00 0.00 71 ASP A CA 20
ATOM 28995 C C . ASP A 1 71 ? 4.937 -0.557 5.367 1.00 0.00 71 ASP A C 20
ATOM 28996 O O . ASP A 1 71 ? 4.975 -1.600 6.019 1.00 0.00 71 ASP A O 20
ATOM 29005 N N . ARG A 1 72 ? 3.816 -0.070 4.845 1.00 0.00 72 ARG A N 20
ATOM 29006 C CA . ARG A 1 72 ? 2.536 -0.749 5.014 1.00 0.00 72 ARG A CA 20
ATOM 29007 C C . ARG A 1 72 ? 2.247 -1.666 3.830 1.00 0.00 72 ARG A C 20
ATOM 29008 O O . ARG A 1 72 ? 1.656 -2.735 3.989 1.00 0.00 72 ARG A O 20
ATOM 29029 N N . ILE A 1 73 ? 2.666 -1.241 2.643 1.00 0.00 73 ILE A N 20
ATOM 29030 C CA . ILE A 1 73 ? 2.452 -2.024 1.432 1.00 0.00 73 ILE A CA 20
ATOM 29031 C C . ILE A 1 73 ? 3.417 -3.203 1.362 1.00 0.00 73 ILE A C 20
ATOM 29032 O O . ILE A 1 73 ? 3.055 -4.290 0.912 1.00 0.00 73 ILE A O 20
ATOM 29048 N N . LYS A 1 74 ? 4.648 -2.980 1.811 1.00 0.00 74 LYS A N 20
ATOM 29049 C CA . LYS A 1 74 ? 5.666 -4.024 1.804 1.00 0.00 74 LYS A CA 20
ATOM 29050 C C . LYS A 1 74 ? 5.386 -5.065 2.883 1.00 0.00 74 LYS A C 20
ATOM 29051 O O . LYS A 1 74 ? 5.696 -6.244 2.716 1.00 0.00 74 LYS A O 20
ATOM 29070 N N . ALA A 1 75 ? 4.798 -4.621 3.989 1.00 0.00 75 ALA A N 20
ATOM 29071 C CA . ALA A 1 75 ? 4.474 -5.515 5.093 1.00 0.00 75 ALA A CA 20
ATOM 29072 C C . ALA A 1 75 ? 3.045 -6.034 4.978 1.00 0.00 75 ALA A C 20
ATOM 29073 O O . ALA A 1 75 ? 2.484 -6.554 5.942 1.00 0.00 75 ALA A O 20
ATOM 29080 N N . ALA A 1 76 ? 2.461 -5.889 3.793 1.00 0.00 76 ALA A N 20
ATOM 29081 C CA . ALA A 1 76 ? 1.098 -6.345 3.552 1.00 0.00 76 ALA A CA 20
ATOM 29082 C C . ALA A 1 76 ? 0.992 -7.859 3.694 1.00 0.00 76 ALA A C 20
ATOM 29083 O O . ALA A 1 76 ? 1.962 -8.528 4.052 1.00 0.00 76 ALA A O 20
ATOM 29090 N N . SER A 1 77 ? -0.192 -8.394 3.414 1.00 0.00 77 SER A N 20
ATOM 29091 C CA . SER A 1 77 ? -0.426 -9.830 3.515 1.00 0.00 77 SER A CA 20
ATOM 29092 C C . SER A 1 77 ? -0.672 -10.439 2.139 1.00 0.00 77 SER A C 20
ATOM 29093 O O . SER A 1 77 ? -0.683 -9.735 1.129 1.00 0.00 77 SER A O 20
ATOM 29101 N N . TYR A 1 78 ? -0.868 -11.752 2.106 1.00 0.00 78 TYR A N 20
ATOM 29102 C CA . TYR A 1 78 ? -1.111 -12.459 0.854 1.00 0.00 78 TYR A CA 20
ATOM 29103 C C . TYR A 1 78 ? -1.990 -11.630 -0.077 1.00 0.00 78 TYR A C 20
ATOM 29104 O O . TYR A 1 78 ? -1.919 -11.764 -1.298 1.00 0.00 78 TYR A O 20
ATOM 29122 N N . GLN A 1 79 ? -2.819 -10.772 0.511 1.00 0.00 79 GLN A N 20
ATOM 29123 C CA . GLN A 1 79 ? -3.713 -9.921 -0.265 1.00 0.00 79 GLN A CA 20
ATOM 29124 C C . GLN A 1 79 ? -3.731 -8.501 0.291 1.00 0.00 79 GLN A C 20
ATOM 29125 O O . GLN A 1 79 ? -4.075 -8.282 1.453 1.00 0.00 79 GLN A O 20
ATOM 29139 N N . LEU A 1 80 ? -3.359 -7.538 -0.546 1.00 0.00 80 LEU A N 20
ATOM 29140 C CA . LEU A 1 80 ? -3.333 -6.138 -0.138 1.00 0.00 80 LEU A CA 20
ATOM 29141 C C . LEU A 1 80 ? -4.670 -5.462 -0.424 1.00 0.00 80 LEU A C 20
ATOM 29142 O O . LEU A 1 80 ? -5.066 -5.311 -1.580 1.00 0.00 80 LEU A O 20
ATOM 29158 N N . CYS A 1 81 ? -5.360 -5.056 0.636 1.00 0.00 81 CYS A N 20
ATOM 29159 C CA . CYS A 1 81 ? -6.653 -4.394 0.499 1.00 0.00 81 CYS A CA 20
ATOM 29160 C C . CYS A 1 81 ? -6.500 -2.879 0.582 1.00 0.00 81 CYS A C 20
ATOM 29161 O O . CYS A 1 81 ? -6.001 -2.348 1.575 1.00 0.00 81 CYS A O 20
ATOM 29169 N N . LEU A 1 82 ? -6.930 -2.188 -0.468 1.00 0.00 82 LEU A N 20
ATOM 29170 C CA . LEU A 1 82 ? -6.839 -0.733 -0.516 1.00 0.00 82 LEU A CA 20
ATOM 29171 C C . LEU A 1 82 ? -8.155 -0.121 -0.986 1.00 0.00 82 LEU A C 20
ATOM 29172 O O . LEU A 1 82 ? -8.866 -0.703 -1.805 1.00 0.00 82 LEU A O 20
ATOM 29188 N N . LYS A 1 83 ? -8.472 1.059 -0.463 1.00 0.00 83 LYS A N 20
ATOM 29189 C CA . LYS A 1 83 ? -9.700 1.754 -0.831 1.00 0.00 83 LYS A CA 20
ATOM 29190 C C . LYS A 1 83 ? -9.391 3.033 -1.602 1.00 0.00 83 LYS A C 20
ATOM 29191 O O . LYS A 1 83 ? -8.370 3.679 -1.367 1.00 0.00 83 LYS A O 20
ATOM 29210 N N . ILE A 1 84 ? -10.281 3.393 -2.521 1.00 0.00 84 ILE A N 20
ATOM 29211 C CA . ILE A 1 84 ? -10.104 4.597 -3.324 1.00 0.00 84 ILE A CA 20
ATOM 29212 C C . ILE A 1 84 ? -11.282 5.550 -3.154 1.00 0.00 84 ILE A C 20
ATOM 29213 O O . ILE A 1 84 ? -12.407 5.122 -2.893 1.00 0.00 84 ILE A O 20
ATOM 29229 N N . ASP A 1 85 ? -11.017 6.842 -3.305 1.00 0.00 85 ASP A N 20
ATOM 29230 C CA . ASP A 1 85 ? -12.056 7.857 -3.170 1.00 0.00 85 ASP A CA 20
ATOM 29231 C C . ASP A 1 85 ? -12.703 8.153 -4.519 1.00 0.00 85 ASP A C 20
ATOM 29232 O O . ASP A 1 85 ? -13.867 8.551 -4.587 1.00 0.00 85 ASP A O 20
ATOM 29241 N N . ARG A 1 86 ? -11.942 7.958 -5.591 1.00 0.00 86 ARG A N 20
ATOM 29242 C CA . ARG A 1 86 ? -12.441 8.206 -6.938 1.00 0.00 86 ARG A CA 20
ATOM 29243 C C . ARG A 1 86 ? -13.000 9.621 -7.059 1.00 0.00 86 ARG A C 20
ATOM 29244 O O . ARG A 1 86 ? -14.142 9.815 -7.473 1.00 0.00 86 ARG A O 20
ATOM 29265 N N . ALA A 1 87 ? -12.185 10.606 -6.694 1.00 0.00 87 ALA A N 20
ATOM 29266 C CA . ALA A 1 87 ? -12.597 12.003 -6.762 1.00 0.00 87 ALA A CA 20
ATOM 29267 C C . ALA A 1 87 ? -13.296 12.304 -8.084 1.00 0.00 87 ALA A C 20
ATOM 29268 O O . ALA A 1 87 ? -12.650 12.425 -9.124 1.00 0.00 87 ALA A O 20
ATOM 29275 N N . GLU A 1 88 ? -14.619 12.425 -8.034 1.00 0.00 88 GLU A N 20
ATOM 29276 C CA . GLU A 1 88 ? -15.405 12.712 -9.229 1.00 0.00 88 GLU A CA 20
ATOM 29277 C C . GLU A 1 88 ? -14.810 13.884 -10.003 1.00 0.00 88 GLU A C 20
ATOM 29278 O O . GLU A 1 88 ? -14.769 13.875 -11.234 1.00 0.00 88 GLU A O 20
ATOM 29290 N N . THR A 1 89 ? -14.349 14.895 -9.273 1.00 0.00 89 THR A N 20
ATOM 29291 C CA . THR A 1 89 ? -13.758 16.076 -9.889 1.00 0.00 89 THR A CA 20
ATOM 29292 C C . THR A 1 89 ? -12.665 15.691 -10.880 1.00 0.00 89 THR A C 20
ATOM 29293 O O . THR A 1 89 ? -12.405 16.411 -11.843 1.00 0.00 89 THR A O 20
ATOM 29304 N N . ARG A 1 90 ? -12.028 14.550 -10.637 1.00 0.00 90 ARG A N 20
ATOM 29305 C CA . ARG A 1 90 ? -10.962 14.069 -11.508 1.00 0.00 90 ARG A CA 20
ATOM 29306 C C . ARG A 1 90 ? -11.471 13.878 -12.934 1.00 0.00 90 ARG A C 20
ATOM 29307 O O . ARG A 1 90 ? -10.702 13.954 -13.894 1.00 0.00 90 ARG A O 20
ATOM 29328 N N . LEU A 1 91 ? -12.769 13.630 -13.065 1.00 0.00 91 LEU A N 20
ATOM 29329 C CA . LEU A 1 91 ? -13.381 13.428 -14.374 1.00 0.00 91 LEU A CA 20
ATOM 29330 C C . LEU A 1 91 ? -14.870 13.753 -14.335 1.00 0.00 91 LEU A C 20
ATOM 29331 O O . LEU A 1 91 ? -15.586 13.324 -13.430 1.00 0.00 91 LEU A O 20
ATOM 29347 N N . TRP A 1 92 ? -15.331 14.511 -15.323 1.00 0.00 92 TRP A N 20
ATOM 29348 C CA . TRP A 1 92 ? -16.737 14.892 -15.403 1.00 0.00 92 TRP A CA 20
ATOM 29349 C C . TRP A 1 92 ? -17.640 13.670 -15.273 1.00 0.00 92 TRP A C 20
ATOM 29350 O O . TRP A 1 92 ? -17.946 13.005 -16.262 1.00 0.00 92 TRP A O 20
ATOM 29371 N N . SER A 1 93 ? -18.063 13.381 -14.046 1.00 0.00 93 SER A N 20
ATOM 29372 C CA . SER A 1 93 ? -18.928 12.236 -13.787 1.00 0.00 93 SER A CA 20
ATOM 29373 C C . SER A 1 93 ? -19.653 12.394 -12.453 1.00 0.00 93 SER A C 20
ATOM 29374 O O . SER A 1 93 ? -19.060 12.750 -11.434 1.00 0.00 93 SER A O 20
ATOM 29382 N N . PRO A 1 94 ? -20.966 12.125 -12.459 1.00 0.00 94 PRO A N 20
ATOM 29383 C CA . PRO A 1 94 ? -21.801 12.229 -11.259 1.00 0.00 94 PRO A CA 20
ATOM 29384 C C . PRO A 1 94 ? -21.483 11.144 -10.235 1.00 0.00 94 PRO A C 20
ATOM 29385 O O . PRO A 1 94 ? -21.945 11.200 -9.096 1.00 0.00 94 PRO A O 20
ATOM 29396 N N . GLN A 1 95 ? -20.692 10.160 -10.649 1.00 0.00 95 GLN A N 20
ATOM 29397 C CA . GLN A 1 95 ? -20.314 9.063 -9.767 1.00 0.00 95 GLN A CA 20
ATOM 29398 C C . GLN A 1 95 ? -19.258 9.512 -8.762 1.00 0.00 95 GLN A C 20
ATOM 29399 O O . GLN A 1 95 ? -18.406 10.345 -9.071 1.00 0.00 95 GLN A O 20
ATOM 29413 N N . VAL A 1 96 ? -19.321 8.954 -7.557 1.00 0.00 96 VAL A N 20
ATOM 29414 C CA . VAL A 1 96 ? -18.370 9.296 -6.506 1.00 0.00 96 VAL A CA 20
ATOM 29415 C C . VAL A 1 96 ? -18.533 8.380 -5.298 1.00 0.00 96 VAL A C 20
ATOM 29416 O O . VAL A 1 96 ? -19.649 8.119 -4.850 1.00 0.00 96 VAL A O 20
ATOM 29429 N N . SER A 1 97 ? -17.411 7.895 -4.775 1.00 0.00 97 SER A N 20
ATOM 29430 C CA . SER A 1 97 ? -17.429 7.005 -3.620 1.00 0.00 97 SER A CA 20
ATOM 29431 C C . SER A 1 97 ? -17.146 7.776 -2.335 1.00 0.00 97 SER A C 20
ATOM 29432 O O . SER A 1 97 ? -16.009 8.166 -2.069 1.00 0.00 97 SER A O 20
ATOM 29440 N N . SER A 1 98 ? -18.189 7.994 -1.541 1.00 0.00 98 SER A N 20
ATOM 29441 C CA . SER A 1 98 ? -18.056 8.722 -0.284 1.00 0.00 98 SER A CA 20
ATOM 29442 C C . SER A 1 98 ? -18.829 8.027 0.832 1.00 0.00 98 SER A C 20
ATOM 29443 O O . SER A 1 98 ? -19.771 7.278 0.576 1.00 0.00 98 SER A O 20
ATOM 29451 N N . GLY A 1 99 ? -18.422 8.280 2.072 1.00 0.00 99 GLY A N 20
ATOM 29452 C CA . GLY A 1 99 ? -19.087 7.672 3.210 1.00 0.00 99 GLY A CA 20
ATOM 29453 C C . GLY A 1 99 ? -19.600 8.699 4.199 1.00 0.00 99 GLY A C 20
ATOM 29454 O O . GLY A 1 99 ? -20.545 9.439 3.925 1.00 0.00 99 GLY A O 20
ATOM 29458 N N . PRO A 1 100 ? -18.970 8.753 5.382 1.00 0.00 100 PRO A N 20
ATOM 29459 C CA . PRO A 1 100 ? -19.352 9.692 6.441 1.00 0.00 100 PRO A CA 20
ATOM 29460 C C . PRO A 1 100 ? -19.013 11.136 6.084 1.00 0.00 100 PRO A C 20
ATOM 29461 O O . PRO A 1 100 ? -19.566 12.073 6.660 1.00 0.00 100 PRO A O 20
ATOM 29472 N N . SER A 1 101 ? -18.103 11.307 5.131 1.00 0.00 101 SER A N 20
ATOM 29473 C CA . SER A 1 101 ? -17.689 12.637 4.700 1.00 0.00 101 SER A CA 20
ATOM 29474 C C . SER A 1 101 ? -18.635 13.182 3.635 1.00 0.00 101 SER A C 20
ATOM 29475 O O . SER A 1 101 ? -18.988 12.482 2.686 1.00 0.00 101 SER A O 20
ATOM 29483 N N . SER A 1 102 ? -19.040 14.437 3.799 1.00 0.00 102 SER A N 20
ATOM 29484 C CA . SER A 1 102 ? -19.948 15.077 2.854 1.00 0.00 102 SER A CA 20
ATOM 29485 C C . SER A 1 102 ? -19.450 16.469 2.479 1.00 0.00 102 SER A C 20
ATOM 29486 O O . SER A 1 102 ? -19.845 17.466 3.082 1.00 0.00 102 SER A O 20
ATOM 29494 N N . GLY A 1 103 ? -18.579 16.529 1.476 1.00 0.00 103 GLY A N 20
ATOM 29495 C CA . GLY A 1 103 ? -18.040 17.803 1.037 1.00 0.00 103 GLY A CA 20
ATOM 29496 C C . GLY A 1 103 ? -17.586 18.671 2.194 1.00 0.00 103 GLY A C 20
ATOM 29497 O O . GLY A 1 103 ? -16.533 19.304 2.128 1.00 0.00 103 GLY A O 20
#

CATH classification: 2.30.42.10

Secondary structure (DSSP, 8-state):
--S---B--EEESSS--SB--EEETTTTEEEE-S-B-TTSTTGGGT--TT-BEEEETTEE-SS--HHHHHHHHTT--SEEE-EE---TTTTS-S---------

Organism: Mus musculus (NCBI:txid10090)

GO terms:
  GO:0008307 structural constituent of muscle (F, IDA)
  GO:0007015 actin filament organization (P, IDA)
  GO:0030018 Z disc (C, TAS)
  GO:0008307 structural constituent of muscle (F, TAS)
  GO:0007507 heart development (P, IMP)
  GO:0008092 cytoskeletal protein binding (F, IPI)
  GO:0015629 actin cytoskeleton (C, IPI)
  GO:0005515 protein binding (F, IPI)

Radius of gyration: 12.88 Å; Cα contacts (8 Å, |Δi|>4): 197; chains: 1; bounding box: 33×33×35 Å

Nearest PDB structures (foldseek):
  1v5l-assembly1_A  TM=9.066E-01  e=1.128E-16  Mus musculus
  2eeg-assembly1_A  TM=8.659E-01  e=1.867E-10  Homo sapiens
  2v1w-assembly1_A  TM=9.177E-01  e=3.804E-09  Homo sapiens
  4q2o-assembly3_F  TM=8.628E-01  e=7.198E-09  Homo sapiens
  1wf7-assembly1_A  TM=7.497E-01  e=1.791E-09  Mus musculus